Protein 2KDB (pdb70)

Sequence (77 aa):
PVTLIIKAPNQKYSDQTISCFLNWTVGKLKTHLSNVYPSKPLTKDQRLVYSGRLLPDHLQLKDILRKQDEYHMVHLVPVTLIIKAPNQKYSDQTISCFLNWTVGKLKTHLSNVYPSKPLTKDQRLVYSGRLLPDHLQLKDILRKQDEYHMVHLVPVTLIIKAPNQKYSDQTISCFLNWTVGKLKTHLSNVYPSKPLTKDQRLVYSGRLLPDHLQLKDILRKQDEYHMVHLVPVTLIIKAPNQKYSDQTISCFLNWTVGKLKTHLSNVYPSKPLTKDQRLVYSGRLLPDHLQLKDILRKQDEYHMVHLVPVTLIIKAPNQKYSDQTISCFLNWTVGKLKTHLSNVYPSKPLTKDQRLVYSGRLLPDHLQLKDILRKQDEYHMVHLVPVTLIIKAPNQKYSDQTISCFLNWTVGKLKTHLSNVYPSKPLTKDQRLVYSGRLLPDHLQLKDILRKQDEYHMVHLVPVTLIIKAPNQKYSDQTISCFLNWTVGKLKTHLSNVYPSKPLTKDQRLVYSGRLLPDHLQLKDILRKQDEYHMVHLVPVTLIIKAPNQKYSDQTISCFLNWTVGKLKTHLSNVYPSKPLTKDQRLVYSGRLLPDHLQLKDILRKQDEYHMVHLVPVTLIIKAPNQKYSDQTISCFLNWTVGKLKTHLSNVYPSKPLTKDQRLVYSGRLLPDHLQLKDILRKQDEYHMVHLVPVTLIIKAPNQKYSDQTISCFLNWTVGKLKTHLSNVYPSKPLTKDQRLVYSGRLLPDHLQLKDILRKQDEYHMVHLVPVTLIIKAPNQKYSDQTISCFLNWTVGKLKTHLSNVYPSKPLTKDQRLVYSGRLLPDHLQLKDILRKQDEYHMVHLVPVTLIIKAPNQKYSDQTISCFLNWTVGKLKTHLSNVYPSKPLTKDQRLVYSGRLLPDHLQLKDILRKQDEYHMVHLVPVTLIIKAPNQKYSDQTISCFLNWTVGKLKTHLSNVYPSKPLTKDQRLVYSGRLLPDHLQLKDILRKQDEYHMVHLVPVTLIIKAPNQKYSDQTISCFLNWTVGKLKTHLSNVYPSKPLTKDQRLVYSGRLLPDHLQLKDILRKQDEYHMVHLVPVTLIIKAPNQKYSDQTISCFLNWTVGKLKTHLSNVYPSKPLTKDQRLVYSGRLLPDHLQLKDILRKQDEYHMVHLVPVTLIIKAPNQKYSDQTISCFLNWTVGKLKTHLSNVYPSKPLTKDQRLVYSGRLLPDHLQLKDILRKQDEYHMVHLVPVTLIIKAPNQKYSDQTISCFLNWTVGKLKTHLSNVYPSKPLTKDQRLVYSGRLLPDHLQLKDILRKQDEYHMVHLVPVTLIIKAPNQKYSDQTISCFLNWTVGKLKTHLSNVYPSKPLTKDQRLVYSGRLLPDHLQLKDILRKQDEYHMVHLVPVTLIIKAPNQKYSDQTISCFLNWTVGKLKTHLSNVYPSKPLTKDQRLVYSGRLLPDHLQLKDILRKQDEYHMVHLVPVTLIIKAPNQKYSDQTISCFLNWTVGKLKTHLSNVYPSKPLTKDQRLVYSGRLLPDHLQLKDILRKQDEYHMVHLV

Solvent-accessible surface area: 5019 Å² total; per-residue (Å²): 110,19,49,0,24,0,38,2,76,140,108,178,97,86,83,62,77,16,79,2,113,18,99,93,18,2,13,134,0,26,72,60,3,13,88,73,7,107,57,127,25,110,48,175,79,27,127,0,36,42,91,69,110,73,3,38,86,141,36,78,0,104,100,16,0,184,182,95,72,114,118,2,107,0,74,9,78

Structure (mmCIF, N/CA/C/O backbone):
data_2KDB
#
_entry.id   2KDB
#
_cell.length_a   1.000
_cell.length_b   1.000
_cell.length_c   1.000
_cell.angle_alpha   90.00
_cell.angle_beta   90.00
_cell.angle_gamma   90.00
#
_symmetry.space_group_name_H-M   'P 1'
#
loop_
_atom_site.group_PDB
_atom_site.id
_atom_site.type_symbol
_atom_site.label_atom_id
_atom_site.label_alt_id
_atom_site.label_comp_id
_atom_site.label_asym_id
_atom_site.label_entity_id
_atom_site.label_seq_id
_atom_site.pdbx_PDB_ins_code
_atom_site.Cartn_x
_atom_site.Cartn_y
_atom_site.Cartn_z
_atom_site.occupancy
_atom_site.B_iso_or_equiv
_atom_site.auth_seq_id
_atom_site.auth_comp_id
_atom_site.auth_asym_id
_atom_site.auth_atom_id
_atom_site.pdbx_PDB_model_num
ATOM 1 N N . PRO A 1 23 ? 3.355 -0.674 0.023 1.00 0.00 1 PRO A N 1
ATOM 2 C CA . PRO A 1 23 ? 2.736 -0.616 -1.322 1.00 0.00 1 PRO A CA 1
ATOM 3 C C . PRO A 1 23 ? 2.673 -2.024 -1.940 1.00 0.00 1 PRO A C 1
ATOM 4 O O . PRO A 1 23 ? 3.018 -3.020 -1.293 1.00 0.00 1 PRO A O 1
ATOM 15 N N . VAL A 1 24 ? 2.203 -2.097 -3.191 1.00 0.00 2 VAL A N 1
ATOM 16 C CA . VAL A 1 24 ? 2.109 -3.352 -3.955 1.00 0.00 2 VAL A CA 1
ATOM 17 C C . VAL A 1 24 ? 3.430 -3.632 -4.690 1.00 0.00 2 VAL A C 1
ATOM 18 O O . VAL A 1 24 ? 4.010 -2.734 -5.311 1.00 0.00 2 VAL A O 1
ATOM 31 N N . THR A 1 25 ? 3.898 -4.884 -4.592 1.00 0.00 3 THR A N 1
ATOM 32 C CA . THR A 1 25 ? 5.113 -5.346 -5.262 1.00 0.00 3 THR A CA 1
ATOM 33 C C . THR A 1 25 ? 4.799 -5.645 -6.746 1.00 0.00 3 THR A C 1
ATOM 34 O O . THR A 1 25 ? 4.257 -6.708 -7.086 1.00 0.00 3 THR A O 1
ATOM 45 N N . LEU A 1 26 ? 5.102 -4.673 -7.617 1.00 0.00 4 LEU A N 1
ATOM 46 C CA . LEU A 1 26 ? 4.833 -4.779 -9.058 1.00 0.00 4 LEU A CA 1
ATOM 47 C C . LEU A 1 26 ? 6.149 -5.111 -9.775 1.00 0.00 4 LEU A C 1
ATOM 48 O O . LEU A 1 26 ? 6.990 -4.242 -10.016 1.00 0.00 4 LEU A O 1
ATOM 64 N N . ILE A 1 27 ? 6.302 -6.395 -10.077 1.00 0.00 5 ILE A N 1
ATOM 65 C CA . ILE A 1 27 ? 7.535 -6.989 -10.592 1.00 0.00 5 ILE A CA 1
ATOM 66 C C . ILE A 1 27 ? 7.643 -6.797 -12.126 1.00 0.00 5 ILE A C 1
ATOM 67 O O . ILE A 1 27 ? 7.081 -7.569 -12.907 1.00 0.00 5 ILE A O 1
ATOM 83 N N . ILE A 1 28 ? 8.358 -5.744 -12.527 1.00 0.00 6 ILE A N 1
ATOM 84 C CA . ILE A 1 28 ? 8.595 -5.385 -13.930 1.00 0.00 6 ILE A CA 1
ATOM 85 C C . ILE A 1 28 ? 9.820 -6.143 -14.470 1.00 0.00 6 ILE A C 1
ATOM 86 O O . ILE A 1 28 ? 10.966 -5.810 -14.154 1.00 0.00 6 ILE A O 1
ATOM 102 N N . LYS A 1 29 ? 9.559 -7.192 -15.245 1.00 0.00 7 LYS A N 1
ATOM 103 C CA . LYS A 1 29 ? 10.594 -7.993 -15.903 1.00 0.00 7 LYS A CA 1
ATOM 104 C C . LYS A 1 29 ? 10.797 -7.476 -17.337 1.00 0.00 7 LYS A C 1
ATOM 105 O O . LYS A 1 29 ? 9.822 -7.154 -18.015 1.00 0.00 7 LYS A O 1
ATOM 124 N N . ALA A 1 30 ? 12.062 -7.402 -17.785 1.00 0.00 8 ALA A N 1
ATOM 125 C CA . ALA A 1 30 ? 12.426 -6.889 -19.128 1.00 0.00 8 ALA A CA 1
ATOM 126 C C . ALA A 1 30 ? 11.923 -7.835 -20.266 1.00 0.00 8 ALA A C 1
ATOM 127 O O . ALA A 1 30 ? 11.652 -9.016 -19.989 1.00 0.00 8 ALA A O 1
ATOM 134 N N . PRO A 1 31 ? 11.760 -7.311 -21.548 1.00 0.00 9 PRO A N 1
ATOM 135 C CA . PRO A 1 31 ? 11.345 -8.106 -22.747 1.00 0.00 9 PRO A CA 1
ATOM 136 C C . PRO A 1 31 ? 11.998 -9.509 -22.859 1.00 0.00 9 PRO A C 1
ATOM 137 O O . PRO A 1 31 ? 11.303 -10.529 -22.881 1.00 0.00 9 PRO A O 1
ATOM 148 N N . ASN A 1 32 ? 13.339 -9.540 -22.909 1.00 0.00 10 ASN A N 1
ATOM 149 C CA . ASN A 1 32 ? 14.122 -10.799 -23.001 1.00 0.00 10 ASN A CA 1
ATOM 150 C C . ASN A 1 32 ? 14.679 -11.201 -21.620 1.00 0.00 10 ASN A C 1
ATOM 151 O O . ASN A 1 32 ? 15.553 -12.077 -21.532 1.00 0.00 10 ASN A O 1
ATOM 162 N N . GLN A 1 33 ? 14.118 -10.583 -20.555 1.00 0.00 11 GLN A N 1
ATOM 163 C CA . GLN A 1 33 ? 14.670 -10.620 -19.180 1.00 0.00 11 GLN A CA 1
ATOM 164 C C . GLN A 1 33 ? 16.139 -10.116 -19.204 1.00 0.00 11 GLN A C 1
ATOM 165 O O . GLN A 1 33 ? 17.035 -10.659 -18.548 1.00 0.00 11 GLN A O 1
ATOM 179 N N . LYS A 1 34 ? 16.356 -9.046 -20.002 1.00 0.00 12 LYS A N 1
ATOM 180 C CA . LYS A 1 34 ? 17.665 -8.374 -20.155 1.00 0.00 12 LYS A CA 1
ATOM 181 C C . LYS A 1 34 ? 18.144 -7.858 -18.786 1.00 0.00 12 LYS A C 1
ATOM 182 O O . LYS A 1 34 ? 19.285 -8.089 -18.367 1.00 0.00 12 LYS A O 1
ATOM 201 N N . TYR A 1 35 ? 17.227 -7.157 -18.114 1.00 0.00 13 TYR A N 1
ATOM 202 C CA . TYR A 1 35 ? 17.320 -6.826 -16.691 1.00 0.00 13 TYR A CA 1
ATOM 203 C C . TYR A 1 35 ? 16.461 -7.843 -15.913 1.00 0.00 13 TYR A C 1
ATOM 204 O O . TYR A 1 35 ? 15.467 -8.369 -16.453 1.00 0.00 13 TYR A O 1
ATOM 222 N N . SER A 1 36 ? 16.842 -8.105 -14.656 1.00 0.00 14 SER A N 1
ATOM 223 C CA . SER A 1 36 ? 16.138 -9.057 -13.774 1.00 0.00 14 SER A CA 1
ATOM 224 C C . SER A 1 36 ? 14.737 -8.540 -13.362 1.00 0.00 14 SER A C 1
ATOM 225 O O . SER A 1 36 ? 14.275 -7.477 -13.811 1.00 0.00 14 SER A O 1
ATOM 233 N N . ASP A 1 37 ? 14.066 -9.332 -12.513 1.00 0.00 15 ASP A N 1
ATOM 234 C CA . ASP A 1 37 ? 12.747 -9.004 -11.954 1.00 0.00 15 ASP A CA 1
ATOM 235 C C . ASP A 1 37 ? 12.826 -7.738 -11.056 1.00 0.00 15 ASP A C 1
ATOM 236 O O . ASP A 1 37 ? 13.423 -7.761 -9.977 1.00 0.00 15 ASP A O 1
ATOM 245 N N . GLN A 1 38 ? 12.273 -6.613 -11.552 1.00 0.00 16 GLN A N 1
ATOM 246 C CA . GLN A 1 38 ? 12.325 -5.314 -10.847 1.00 0.00 16 GLN A CA 1
ATOM 247 C C . GLN A 1 38 ? 11.099 -5.156 -9.937 1.00 0.00 16 GLN A C 1
ATOM 248 O O . GLN A 1 38 ? 9.999 -4.931 -10.419 1.00 0.00 16 GLN A O 1
ATOM 262 N N . THR A 1 39 ? 11.298 -5.257 -8.620 1.00 0.00 17 THR A N 1
ATOM 263 C CA . THR A 1 39 ? 10.216 -5.104 -7.647 1.00 0.00 17 THR A CA 1
ATOM 264 C C . THR A 1 39 ? 9.947 -3.608 -7.380 1.00 0.00 17 THR A C 1
ATOM 265 O O . THR A 1 39 ? 10.612 -2.970 -6.553 1.00 0.00 17 THR A O 1
ATOM 276 N N . ILE A 1 40 ? 8.988 -3.059 -8.138 1.00 0.00 18 ILE A N 1
ATOM 277 C CA . ILE A 1 40 ? 8.538 -1.667 -8.010 1.00 0.00 18 ILE A CA 1
ATOM 278 C C . ILE A 1 40 ? 7.432 -1.582 -6.948 1.00 0.00 18 ILE A C 1
ATOM 279 O O . ILE A 1 40 ? 6.294 -1.990 -7.199 1.00 0.00 18 ILE A O 1
ATOM 295 N N . SER A 1 41 ? 7.791 -1.090 -5.750 1.00 0.00 19 SER A N 1
ATOM 296 C CA . SER A 1 41 ? 6.823 -0.827 -4.680 1.00 0.00 19 SER A CA 1
ATOM 297 C C . SER A 1 41 ? 5.995 0.421 -5.052 1.00 0.00 19 SER A C 1
ATOM 298 O O . SER A 1 41 ? 6.444 1.561 -4.894 1.00 0.00 19 SER A O 1
ATOM 306 N N . CYS A 1 42 ? 4.792 0.181 -5.585 1.00 0.00 20 CYS A N 1
ATOM 307 C CA . CYS A 1 42 ? 3.904 1.231 -6.105 1.00 0.00 20 CYS A CA 1
ATOM 308 C C . CYS A 1 42 ? 2.443 0.881 -5.811 1.00 0.00 20 CYS A C 1
ATOM 309 O O . CYS A 1 42 ? 2.124 -0.255 -5.456 1.00 0.00 20 CYS A O 1
ATOM 317 N N . PHE A 1 43 ? 1.560 1.872 -5.962 1.00 0.00 21 PHE A N 1
ATOM 318 C CA . PHE A 1 43 ? 0.127 1.732 -5.654 1.00 0.00 21 PHE A CA 1
ATOM 319 C C . PHE A 1 43 ? -0.693 1.411 -6.913 1.00 0.00 21 PHE A C 1
ATOM 320 O O . PHE A 1 43 ? -0.414 1.923 -8.005 1.00 0.00 21 PHE A O 1
ATOM 337 N N . LEU A 1 44 ? -1.726 0.568 -6.717 1.00 0.00 22 LEU A N 1
ATOM 338 C CA . LEU A 1 44 ? -2.714 0.210 -7.755 1.00 0.00 22 LEU A CA 1
ATOM 339 C C . LEU A 1 44 ? -3.694 1.371 -8.027 1.00 0.00 22 LEU A C 1
ATOM 340 O O . LEU A 1 44 ? -4.543 1.271 -8.929 1.00 0.00 22 LEU A O 1
ATOM 356 N N . ASN A 1 45 ? -3.584 2.438 -7.200 1.00 0.00 23 ASN A N 1
ATOM 357 C CA . ASN A 1 45 ? -4.346 3.690 -7.343 1.00 0.00 23 ASN A CA 1
ATOM 358 C C . ASN A 1 45 ? -4.250 4.269 -8.774 1.00 0.00 23 ASN A C 1
ATOM 359 O O . ASN A 1 45 ? -5.271 4.607 -9.378 1.00 0.00 23 ASN A O 1
ATOM 370 N N . TRP A 1 46 ? -3.019 4.355 -9.308 1.00 0.00 24 TRP A N 1
ATOM 371 C CA . TRP A 1 46 ? -2.771 4.935 -10.642 1.00 0.00 24 TRP A CA 1
ATOM 372 C C . TRP A 1 46 ? -3.190 3.970 -11.753 1.00 0.00 24 TRP A C 1
ATOM 373 O O . TRP A 1 46 ? -3.461 2.779 -11.515 1.00 0.00 24 TRP A O 1
ATOM 394 N N . THR A 1 47 ? -3.238 4.510 -12.973 1.00 0.00 25 THR A N 1
ATOM 395 C CA . THR A 1 47 ? -3.455 3.730 -14.181 1.00 0.00 25 THR A CA 1
ATOM 396 C C . THR A 1 47 ? -2.124 3.149 -14.676 1.00 0.00 25 THR A C 1
ATOM 397 O O . THR A 1 47 ? -1.047 3.503 -14.161 1.00 0.00 25 THR A O 1
ATOM 408 N N . VAL A 1 48 ? -2.213 2.276 -15.687 1.00 0.00 26 VAL A N 1
ATOM 409 C CA . VAL A 1 48 ? -1.038 1.697 -16.360 1.00 0.00 26 VAL A CA 1
ATOM 410 C C . VAL A 1 48 ? -0.166 2.812 -16.986 1.00 0.00 26 VAL A C 1
ATOM 411 O O . VAL A 1 48 ? 1.054 2.706 -16.988 1.00 0.00 26 VAL A O 1
ATOM 424 N N . GLY A 1 49 ? -0.825 3.889 -17.467 1.00 0.00 27 GLY A N 1
ATOM 425 C CA . GLY A 1 49 ? -0.144 5.053 -18.058 1.00 0.00 27 GLY A CA 1
ATOM 426 C C . GLY A 1 49 ? 0.729 5.825 -17.072 1.00 0.00 27 GLY A C 1
ATOM 427 O O . GLY A 1 49 ? 1.904 6.096 -17.358 1.00 0.00 27 GLY A O 1
ATOM 431 N N . LYS A 1 50 ? 0.152 6.168 -15.898 1.00 0.00 28 LYS A N 1
ATOM 432 C CA . LYS A 1 50 ? 0.864 6.930 -14.833 1.00 0.00 28 LYS A CA 1
ATOM 433 C C . LYS A 1 50 ? 2.009 6.094 -14.242 1.00 0.00 28 LYS A C 1
ATOM 434 O O . LYS A 1 50 ? 3.072 6.632 -13.902 1.00 0.00 28 LYS A O 1
ATOM 453 N N . LEU A 1 51 ? 1.779 4.774 -14.142 1.00 0.00 29 LEU A N 1
ATOM 454 C CA . LEU A 1 51 ? 2.773 3.819 -13.626 1.00 0.00 29 LEU A CA 1
ATOM 455 C C . LEU A 1 51 ? 3.917 3.657 -14.636 1.00 0.00 29 LEU A C 1
ATOM 456 O O . LEU A 1 51 ? 5.069 3.586 -14.250 1.00 0.00 29 LEU A O 1
ATOM 472 N N . LYS A 1 52 ? 3.570 3.613 -15.921 1.00 0.00 30 LYS A N 1
ATOM 473 C CA . LYS A 1 52 ? 4.542 3.433 -17.020 1.00 0.00 30 LYS A CA 1
ATOM 474 C C . LYS A 1 52 ? 5.442 4.678 -17.177 1.00 0.00 30 LYS A C 1
ATOM 475 O O . LYS A 1 52 ? 6.616 4.552 -17.514 1.00 0.00 30 LYS A O 1
ATOM 494 N N . THR A 1 53 ? 4.863 5.870 -16.926 1.00 0.00 31 THR A N 1
ATOM 495 C CA . THR A 1 53 ? 5.621 7.138 -16.816 1.00 0.00 31 THR A CA 1
ATOM 496 C C . THR A 1 53 ? 6.613 7.042 -15.635 1.00 0.00 31 THR A C 1
ATOM 497 O O . THR A 1 53 ? 7.809 7.325 -15.773 1.00 0.00 31 THR A O 1
ATOM 508 N N . HIS A 1 54 ? 6.073 6.570 -14.494 1.00 0.00 32 HIS A N 1
ATOM 509 C CA . HIS A 1 54 ? 6.824 6.333 -13.251 1.00 0.00 32 HIS A CA 1
ATOM 510 C C . HIS A 1 54 ? 7.975 5.331 -13.485 1.00 0.00 32 HIS A C 1
ATOM 511 O O . HIS A 1 54 ? 9.043 5.503 -12.931 1.00 0.00 32 HIS A O 1
ATOM 526 N N . LEU A 1 55 ? 7.742 4.318 -14.352 1.00 0.00 33 LEU A N 1
ATOM 527 C CA . LEU A 1 55 ? 8.752 3.299 -14.715 1.00 0.00 33 LEU A CA 1
ATOM 528 C C . LEU A 1 55 ? 9.848 3.930 -15.567 1.00 0.00 33 LEU A C 1
ATOM 529 O O . LEU A 1 55 ? 11.011 3.775 -15.279 1.00 0.00 33 LEU A O 1
ATOM 545 N N . SER A 1 56 ? 9.444 4.704 -16.584 1.00 0.00 34 SER A N 1
ATOM 546 C CA . SER A 1 56 ? 10.368 5.403 -17.496 1.00 0.00 34 SER A CA 1
ATOM 547 C C . SER A 1 56 ? 11.275 6.409 -16.735 1.00 0.00 34 SER A C 1
ATOM 548 O O . SER A 1 56 ? 12.292 6.861 -17.263 1.00 0.00 34 SER A O 1
ATOM 556 N N . ASN A 1 57 ? 10.866 6.760 -15.499 1.00 0.00 35 ASN A N 1
ATOM 557 C CA . ASN A 1 57 ? 11.681 7.534 -14.548 1.00 0.00 35 ASN A CA 1
ATOM 558 C C . ASN A 1 57 ? 12.587 6.592 -13.708 1.00 0.00 35 ASN A C 1
ATOM 559 O O . ASN A 1 57 ? 13.814 6.708 -13.746 1.00 0.00 35 ASN A O 1
ATOM 570 N N . VAL A 1 58 ? 11.968 5.616 -13.005 1.00 0.00 36 VAL A N 1
ATOM 571 C CA . VAL A 1 58 ? 12.637 4.825 -11.929 1.00 0.00 36 VAL A CA 1
ATOM 572 C C . VAL A 1 58 ? 13.381 3.575 -12.455 1.00 0.00 36 VAL A C 1
ATOM 573 O O . VAL A 1 58 ? 14.023 2.868 -11.680 1.00 0.00 36 VAL A O 1
ATOM 586 N N . TYR A 1 59 ? 13.270 3.301 -13.758 1.00 0.00 37 TYR A N 1
ATOM 587 C CA . TYR A 1 59 ? 13.934 2.154 -14.412 1.00 0.00 37 TYR A CA 1
ATOM 588 C C . TYR A 1 59 ? 15.230 2.698 -15.044 1.00 0.00 37 TYR A C 1
ATOM 589 O O . TYR A 1 59 ? 15.157 3.679 -15.783 1.00 0.00 37 TYR A O 1
ATOM 607 N N . PRO A 1 60 ? 16.427 2.082 -14.776 1.00 0.00 38 PRO A N 1
ATOM 608 C CA . PRO A 1 60 ? 17.748 2.683 -15.134 1.00 0.00 38 PRO A CA 1
ATOM 609 C C . PRO A 1 60 ? 17.997 2.790 -16.654 1.00 0.00 38 PRO A C 1
ATOM 610 O O . PRO A 1 60 ? 18.870 3.550 -17.092 1.00 0.00 38 PRO A O 1
ATOM 621 N N . SER A 1 61 ? 17.231 2.021 -17.442 1.00 0.00 39 SER A N 1
ATOM 622 C CA . SER A 1 61 ? 17.272 2.084 -18.911 1.00 0.00 39 SER A CA 1
ATOM 623 C C . SER A 1 61 ? 16.500 3.324 -19.420 1.00 0.00 39 SER A C 1
ATOM 624 O O . SER A 1 61 ? 16.875 3.916 -20.437 1.00 0.00 39 SER A O 1
ATOM 632 N N . LYS A 1 62 ? 15.439 3.706 -18.668 1.00 0.00 40 LYS A N 1
ATOM 633 C CA . LYS A 1 62 ? 14.516 4.814 -19.017 1.00 0.00 40 LYS A CA 1
ATOM 634 C C . LYS A 1 62 ? 13.938 4.621 -20.440 1.00 0.00 40 LYS A C 1
ATOM 635 O O . LYS A 1 62 ? 14.309 5.337 -21.375 1.00 0.00 40 LYS A O 1
ATOM 654 N N . PRO A 1 63 ? 13.047 3.597 -20.631 1.00 0.00 41 PRO A N 1
ATOM 655 C CA . PRO A 1 63 ? 12.560 3.203 -21.971 1.00 0.00 41 PRO A CA 1
ATOM 656 C C . PRO A 1 63 ? 11.440 4.137 -22.516 1.00 0.00 41 PRO A C 1
ATOM 657 O O . PRO A 1 63 ? 10.748 4.813 -21.742 1.00 0.00 41 PRO A O 1
ATOM 668 N N . LEU A 1 64 ? 11.304 4.163 -23.862 1.00 0.00 42 LEU A N 1
ATOM 669 C CA . LEU A 1 64 ? 10.353 5.042 -24.594 1.00 0.00 42 LEU A CA 1
ATOM 670 C C . LEU A 1 64 ? 8.894 4.749 -24.199 1.00 0.00 42 LEU A C 1
ATOM 671 O O . LEU A 1 64 ? 8.330 3.782 -24.677 1.00 0.00 42 LEU A O 1
ATOM 687 N N . THR A 1 65 ? 8.303 5.612 -23.357 1.00 0.00 43 THR A N 1
ATOM 688 C CA . THR A 1 65 ? 6.934 5.444 -22.800 1.00 0.00 43 THR A CA 1
ATOM 689 C C . THR A 1 65 ? 5.859 5.248 -23.913 1.00 0.00 43 THR A C 1
ATOM 690 O O . THR A 1 65 ? 4.872 4.523 -23.730 1.00 0.00 43 THR A O 1
ATOM 701 N N . LYS A 1 66 ? 6.103 5.913 -25.061 1.00 0.00 44 LYS A N 1
ATOM 702 C CA . LYS A 1 66 ? 5.235 5.873 -26.260 1.00 0.00 44 LYS A CA 1
ATOM 703 C C . LYS A 1 66 ? 5.194 4.467 -26.916 1.00 0.00 44 LYS A C 1
ATOM 704 O O . LYS A 1 66 ? 4.152 4.049 -27.442 1.00 0.00 44 LYS A O 1
ATOM 723 N N . ASP A 1 67 ? 6.333 3.750 -26.891 1.00 0.00 45 ASP A N 1
ATOM 724 C CA . ASP A 1 67 ? 6.468 2.420 -27.529 1.00 0.00 45 ASP A CA 1
ATOM 725 C C . ASP A 1 67 ? 6.158 1.316 -26.523 1.00 0.00 45 ASP A C 1
ATOM 726 O O . ASP A 1 67 ? 5.498 0.323 -26.851 1.00 0.00 45 ASP A O 1
ATOM 735 N N . GLN A 1 68 ? 6.628 1.536 -25.293 1.00 0.00 46 GLN A N 1
ATOM 736 C CA . GLN A 1 68 ? 6.589 0.554 -24.215 1.00 0.00 46 GLN A CA 1
ATOM 737 C C . GLN A 1 68 ? 5.171 0.379 -23.693 1.00 0.00 46 GLN A C 1
ATOM 738 O O . GLN A 1 68 ? 4.396 1.340 -23.626 1.00 0.00 46 GLN A O 1
ATOM 752 N N . ARG A 1 69 ? 4.826 -0.880 -23.413 1.00 0.00 47 ARG A N 1
ATOM 753 C CA . ARG A 1 69 ? 3.540 -1.284 -22.844 1.00 0.00 47 ARG A CA 1
ATOM 754 C C . ARG A 1 69 ? 3.789 -2.341 -21.755 1.00 0.00 47 ARG A C 1
ATOM 755 O O . ARG A 1 69 ? 4.885 -2.911 -21.664 1.00 0.00 47 ARG A O 1
ATOM 776 N N . LEU A 1 70 ? 2.769 -2.594 -20.930 1.00 0.00 48 LEU A N 1
ATOM 777 C CA . LEU A 1 70 ? 2.830 -3.604 -19.862 1.00 0.00 48 LEU A CA 1
ATOM 778 C C . LEU A 1 70 ? 1.955 -4.811 -20.243 1.00 0.00 48 LEU A C 1
ATOM 779 O O . LEU A 1 70 ? 0.778 -4.650 -20.536 1.00 0.00 48 LEU A O 1
ATOM 795 N N . VAL A 1 71 ? 2.563 -6.009 -20.272 1.00 0.00 49 VAL A N 1
ATOM 796 C CA . VAL A 1 71 ? 1.885 -7.287 -20.578 1.00 0.00 49 VAL A CA 1
ATOM 797 C C . VAL A 1 71 ? 1.857 -8.132 -19.300 1.00 0.00 49 VAL A C 1
ATOM 798 O O . VAL A 1 71 ? 2.912 -8.506 -18.797 1.00 0.00 49 VAL A O 1
ATOM 811 N N . TYR A 1 72 ? 0.658 -8.439 -18.777 1.00 0.00 50 TYR A N 1
ATOM 812 C CA . TYR A 1 72 ? 0.509 -9.171 -17.513 1.00 0.00 50 TYR A CA 1
ATOM 813 C C . TYR A 1 72 ? 0.056 -10.605 -17.795 1.00 0.00 50 TYR A C 1
ATOM 814 O O . TYR A 1 72 ? -1.107 -10.833 -18.159 1.00 0.00 50 TYR A O 1
ATOM 832 N N . SER A 1 73 ? 1.011 -11.546 -17.672 1.00 0.00 51 SER A N 1
ATOM 833 C CA . SER A 1 73 ? 0.762 -12.999 -17.747 1.00 0.00 51 SER A CA 1
ATOM 834 C C . SER A 1 73 ? 0.134 -13.430 -19.094 1.00 0.00 51 SER A C 1
ATOM 835 O O . SER A 1 73 ? -0.546 -14.460 -19.173 1.00 0.00 51 SER A O 1
ATOM 843 N N . GLY A 1 74 ? 0.399 -12.641 -20.155 1.00 0.00 52 GLY A N 1
ATOM 844 C CA . GLY A 1 74 ? -0.095 -12.930 -21.506 1.00 0.00 52 GLY A CA 1
ATOM 845 C C . GLY A 1 74 ? -0.928 -11.802 -22.102 1.00 0.00 52 GLY A C 1
ATOM 846 O O . GLY A 1 74 ? -0.863 -11.565 -23.312 1.00 0.00 52 GLY A O 1
ATOM 850 N N . ARG A 1 75 ? -1.709 -11.095 -21.257 1.00 0.00 53 ARG A N 1
ATOM 851 C CA . ARG A 1 75 ? -2.651 -10.047 -21.724 1.00 0.00 53 ARG A CA 1
ATOM 852 C C . ARG A 1 75 ? -1.965 -8.675 -21.778 1.00 0.00 53 ARG A C 1
ATOM 853 O O . ARG A 1 75 ? -0.948 -8.474 -21.133 1.00 0.00 53 ARG A O 1
ATOM 874 N N . LEU A 1 76 ? -2.557 -7.722 -22.518 1.00 0.00 54 LEU A N 1
ATOM 875 C CA . LEU A 1 76 ? -2.034 -6.345 -22.631 1.00 0.00 54 LEU A CA 1
ATOM 876 C C . LEU A 1 76 ? -2.820 -5.425 -21.674 1.00 0.00 54 LEU A C 1
ATOM 877 O O . LEU A 1 76 ? -4.054 -5.437 -21.670 1.00 0.00 54 LEU A O 1
ATOM 893 N N . LEU A 1 77 ? -2.087 -4.640 -20.872 1.00 0.00 55 LEU A N 1
ATOM 894 C CA . LEU A 1 77 ? -2.649 -3.643 -19.948 1.00 0.00 55 LEU A CA 1
ATOM 895 C C . LEU A 1 77 ? -2.650 -2.260 -20.640 1.00 0.00 55 LEU A C 1
ATOM 896 O O . LEU A 1 77 ? -1.572 -1.675 -20.822 1.00 0.00 55 LEU A O 1
ATOM 912 N N . PRO A 1 78 ? -3.838 -1.737 -21.106 1.00 0.00 56 PRO A N 1
ATOM 913 C CA . PRO A 1 78 ? -3.933 -0.382 -21.704 1.00 0.00 56 PRO A CA 1
ATOM 914 C C . PRO A 1 78 ? -3.866 0.720 -20.622 1.00 0.00 56 PRO A C 1
ATOM 915 O O . PRO A 1 78 ? -4.294 0.519 -19.484 1.00 0.00 56 PRO A O 1
ATOM 926 N N . ASP A 1 79 ? -3.370 1.898 -21.016 1.00 0.00 57 ASP A N 1
ATOM 927 C CA . ASP A 1 79 ? -3.038 2.997 -20.088 1.00 0.00 57 ASP A CA 1
ATOM 928 C C . ASP A 1 79 ? -4.277 3.696 -19.486 1.00 0.00 57 ASP A C 1
ATOM 929 O O . ASP A 1 79 ? -4.130 4.452 -18.526 1.00 0.00 57 ASP A O 1
ATOM 938 N N . HIS A 1 80 ? -5.485 3.434 -20.040 1.00 0.00 58 HIS A N 1
ATOM 939 C CA . HIS A 1 80 ? -6.719 4.136 -19.617 1.00 0.00 58 HIS A CA 1
ATOM 940 C C . HIS A 1 80 ? -7.269 3.602 -18.276 1.00 0.00 58 HIS A C 1
ATOM 941 O O . HIS A 1 80 ? -7.825 4.369 -17.486 1.00 0.00 58 HIS A O 1
ATOM 956 N N . LEU A 1 81 ? -7.115 2.282 -18.027 1.00 0.00 59 LEU A N 1
ATOM 957 C CA . LEU A 1 81 ? -7.678 1.625 -16.821 1.00 0.00 59 LEU A CA 1
ATOM 958 C C . LEU A 1 81 ? -6.662 1.604 -15.666 1.00 0.00 59 LEU A C 1
ATOM 959 O O . LEU A 1 81 ? -5.446 1.669 -15.892 1.00 0.00 59 LEU A O 1
ATOM 975 N N . GLN A 1 82 ? -7.188 1.510 -14.434 1.00 0.00 60 GLN A N 1
ATOM 976 C CA . GLN A 1 82 ? -6.372 1.470 -13.213 1.00 0.00 60 GLN A CA 1
ATOM 977 C C . GLN A 1 82 ? -5.848 0.049 -12.972 1.00 0.00 60 GLN A C 1
ATOM 978 O O . GLN A 1 82 ? -6.571 -0.933 -13.210 1.00 0.00 60 GLN A O 1
ATOM 992 N N . LEU A 1 83 ? -4.603 -0.019 -12.459 1.00 0.00 61 LEU A N 1
ATOM 993 C CA . LEU A 1 83 ? -3.869 -1.274 -12.186 1.00 0.00 61 LEU A CA 1
ATOM 994 C C . LEU A 1 83 ? -4.704 -2.270 -11.372 1.00 0.00 61 LEU A C 1
ATOM 995 O O . LEU A 1 83 ? -4.742 -3.465 -11.695 1.00 0.00 61 LEU A O 1
ATOM 1011 N N . LYS A 1 84 ? -5.358 -1.724 -10.326 1.00 0.00 62 LYS A N 1
ATOM 1012 C CA . LYS A 1 84 ? -6.203 -2.473 -9.373 1.00 0.00 62 LYS A CA 1
ATOM 1013 C C . LYS A 1 84 ? -7.104 -3.522 -10.055 1.00 0.00 62 LYS A C 1
ATOM 1014 O O . LYS A 1 84 ? -7.070 -4.678 -9.680 1.00 0.00 62 LYS A O 1
ATOM 1033 N N . ASP A 1 85 ? -7.814 -3.107 -11.118 1.00 0.00 63 ASP A N 1
ATOM 1034 C CA . ASP A 1 85 ? -8.828 -3.939 -11.809 1.00 0.00 63 ASP A CA 1
ATOM 1035 C C . ASP A 1 85 ? -8.274 -5.326 -12.239 1.00 0.00 63 ASP A C 1
ATOM 1036 O O . ASP A 1 85 ? -8.975 -6.340 -12.139 1.00 0.00 63 ASP A O 1
ATOM 1045 N N . ILE A 1 86 ? -7.004 -5.355 -12.686 1.00 0.00 64 ILE A N 1
ATOM 1046 C CA . ILE A 1 86 ? -6.343 -6.597 -13.145 1.00 0.00 64 ILE A CA 1
ATOM 1047 C C . ILE A 1 86 ? -5.580 -7.240 -11.967 1.00 0.00 64 ILE A C 1
ATOM 1048 O O . ILE A 1 86 ? -5.540 -8.466 -11.809 1.00 0.00 64 ILE A O 1
ATOM 1064 N N . LEU A 1 87 ? -5.022 -6.366 -11.115 1.00 0.00 65 LEU A N 1
ATOM 1065 C CA . LEU A 1 87 ? -4.047 -6.742 -10.075 1.00 0.00 65 LEU A CA 1
ATOM 1066 C C . LEU A 1 87 ? -4.723 -6.844 -8.688 1.00 0.00 65 LEU A C 1
ATOM 1067 O O . LEU A 1 87 ? -4.063 -6.773 -7.646 1.00 0.00 65 LEU A O 1
ATOM 1083 N N . ARG A 1 88 ? -6.045 -7.054 -8.713 1.00 0.00 66 ARG A N 1
ATOM 1084 C CA . ARG A 1 88 ? -6.902 -7.178 -7.515 1.00 0.00 66 ARG A CA 1
ATOM 1085 C C . ARG A 1 88 ? -6.821 -8.613 -6.958 1.00 0.00 66 ARG A C 1
ATOM 1086 O O . ARG A 1 88 ? -6.861 -8.816 -5.737 1.00 0.00 66 ARG A O 1
ATOM 1107 N N . LYS A 1 89 ? -6.660 -9.583 -7.890 1.00 0.00 67 LYS A N 1
ATOM 1108 C CA . LYS A 1 89 ? -6.799 -11.037 -7.627 1.00 0.00 67 LYS A CA 1
ATOM 1109 C C . LYS A 1 89 ? -5.874 -11.506 -6.486 1.00 0.00 67 LYS A C 1
ATOM 1110 O O . LYS A 1 89 ? -6.342 -12.025 -5.469 1.00 0.00 67 LYS A O 1
ATOM 1129 N N . GLN A 1 90 ? -4.563 -11.316 -6.679 1.00 0.00 68 GLN A N 1
ATOM 1130 C CA . GLN A 1 90 ? -3.548 -11.618 -5.651 1.00 0.00 68 GLN A CA 1
ATOM 1131 C C . GLN A 1 90 ? -3.379 -10.408 -4.726 1.00 0.00 68 GLN A C 1
ATOM 1132 O O . GLN A 1 90 ? -3.308 -10.562 -3.497 1.00 0.00 68 GLN A O 1
ATOM 1146 N N . ASP A 1 91 ? -3.335 -9.216 -5.361 1.00 0.00 69 ASP A N 1
ATOM 1147 C CA . ASP A 1 91 ? -3.039 -7.911 -4.728 1.00 0.00 69 ASP A CA 1
ATOM 1148 C C . ASP A 1 91 ? -1.552 -7.772 -4.297 1.00 0.00 69 ASP A C 1
ATOM 1149 O O . ASP A 1 91 ? -0.890 -6.814 -4.692 1.00 0.00 69 ASP A O 1
ATOM 1158 N N . GLU A 1 92 ? -1.075 -8.722 -3.479 1.00 0.00 70 GLU A N 1
ATOM 1159 C CA . GLU A 1 92 ? 0.278 -8.742 -2.869 1.00 0.00 70 GLU A CA 1
ATOM 1160 C C . GLU A 1 92 ? 1.429 -8.459 -3.882 1.00 0.00 70 GLU A C 1
ATOM 1161 O O . GLU A 1 92 ? 2.103 -7.416 -3.792 1.00 0.00 70 GLU A O 1
ATOM 1173 N N . TYR A 1 93 ? 1.627 -9.366 -4.862 1.00 0.00 71 TYR A N 1
ATOM 1174 C CA . TYR A 1 93 ? 2.729 -9.251 -5.852 1.00 0.00 71 TYR A CA 1
ATOM 1175 C C . TYR A 1 93 ? 2.233 -9.692 -7.241 1.00 0.00 71 TYR A C 1
ATOM 1176 O O . TYR A 1 93 ? 1.343 -10.548 -7.341 1.00 0.00 71 TYR A O 1
ATOM 1194 N N . HIS A 1 94 ? 2.804 -9.087 -8.313 1.00 0.00 72 HIS A N 1
ATOM 1195 C CA . HIS A 1 94 ? 2.359 -9.298 -9.722 1.00 0.00 72 HIS A CA 1
ATOM 1196 C C . HIS A 1 94 ? 3.557 -9.202 -10.682 1.00 0.00 72 HIS A C 1
ATOM 1197 O O . HIS A 1 94 ? 4.175 -8.144 -10.748 1.00 0.00 72 HIS A O 1
ATOM 1212 N N . MET A 1 95 ? 3.883 -10.278 -11.437 1.00 0.00 73 MET A N 1
ATOM 1213 C CA . MET A 1 95 ? 4.962 -10.219 -12.451 1.00 0.00 73 MET A CA 1
ATOM 1214 C C . MET A 1 95 ? 4.391 -9.781 -13.823 1.00 0.00 73 MET A C 1
ATOM 1215 O O . MET A 1 95 ? 3.598 -10.488 -14.461 1.00 0.00 73 MET A O 1
ATOM 1229 N N . VAL A 1 96 ? 4.745 -8.551 -14.220 1.00 0.00 74 VAL A N 1
ATOM 1230 C CA . VAL A 1 96 ? 4.400 -7.961 -15.519 1.00 0.00 74 VAL A CA 1
ATOM 1231 C C . VAL A 1 96 ? 5.657 -7.906 -16.405 1.00 0.00 74 VAL A C 1
ATOM 1232 O O . VAL A 1 96 ? 6.726 -7.509 -15.949 1.00 0.00 74 VAL A O 1
ATOM 1245 N N . HIS A 1 97 ? 5.514 -8.321 -17.665 1.00 0.00 75 HIS A N 1
ATOM 1246 C CA . HIS A 1 97 ? 6.581 -8.267 -18.675 1.00 0.00 75 HIS A CA 1
ATOM 1247 C C . HIS A 1 97 ? 6.445 -6.994 -19.531 1.00 0.00 75 HIS A C 1
ATOM 1248 O O . HIS A 1 97 ? 5.392 -6.743 -20.118 1.00 0.00 75 HIS A O 1
ATOM 1263 N N . LEU A 1 98 ? 7.522 -6.198 -19.573 1.00 0.00 76 LEU A N 1
ATOM 1264 C CA . LEU A 1 98 ? 7.627 -4.984 -20.395 1.00 0.00 76 LEU A CA 1
ATOM 1265 C C . LEU A 1 98 ? 7.856 -5.388 -21.868 1.00 0.00 76 LEU A C 1
ATOM 1266 O O . LEU A 1 98 ? 8.502 -6.407 -22.142 1.00 0.00 76 LEU A O 1
ATOM 1282 N N . VAL A 1 99 ? 7.302 -4.601 -22.803 1.00 0.00 77 VAL A N 1
ATOM 1283 C CA . VAL A 1 99 ? 7.398 -4.863 -24.254 1.00 0.00 77 VAL A CA 1
ATOM 1284 C C . VAL A 1 99 ? 7.748 -3.548 -24.998 1.00 0.00 77 VAL A C 1
ATOM 1285 O O . VAL A 1 99 ? 8.796 -3.494 -25.691 1.00 0.00 77 VAL A O 1
ATOM 1299 N N . PRO A 1 23 ? -0.093 -3.363 -0.489 1.00 0.00 1 PRO A N 2
ATOM 1300 C CA . PRO A 1 23 ? 1.062 -2.717 -1.163 1.00 0.00 1 PRO A CA 2
ATOM 1301 C C . PRO A 1 23 ? 1.385 -3.485 -2.458 1.00 0.00 1 PRO A C 2
ATOM 1302 O O . PRO A 1 23 ? 1.515 -4.711 -2.436 1.00 0.00 1 PRO A O 2
ATOM 1313 N N . VAL A 1 24 ? 1.501 -2.754 -3.580 1.00 0.00 2 VAL A N 2
ATOM 1314 C CA . VAL A 1 24 ? 1.648 -3.352 -4.923 1.00 0.00 2 VAL A CA 2
ATOM 1315 C C . VAL A 1 24 ? 3.120 -3.397 -5.341 1.00 0.00 2 VAL A C 2
ATOM 1316 O O . VAL A 1 24 ? 3.687 -2.391 -5.771 1.00 0.00 2 VAL A O 2
ATOM 1329 N N . THR A 1 25 ? 3.742 -4.561 -5.169 1.00 0.00 3 THR A N 2
ATOM 1330 C CA . THR A 1 25 ? 5.057 -4.844 -5.735 1.00 0.00 3 THR A CA 2
ATOM 1331 C C . THR A 1 25 ? 4.872 -5.244 -7.208 1.00 0.00 3 THR A C 2
ATOM 1332 O O . THR A 1 25 ? 4.504 -6.386 -7.526 1.00 0.00 3 THR A O 2
ATOM 1343 N N . LEU A 1 26 ? 5.090 -4.271 -8.094 1.00 0.00 4 LEU A N 2
ATOM 1344 C CA . LEU A 1 26 ? 4.871 -4.434 -9.528 1.00 0.00 4 LEU A CA 2
ATOM 1345 C C . LEU A 1 26 ? 6.196 -4.885 -10.143 1.00 0.00 4 LEU A C 2
ATOM 1346 O O . LEU A 1 26 ? 7.096 -4.073 -10.370 1.00 0.00 4 LEU A O 2
ATOM 1362 N N . ILE A 1 27 ? 6.311 -6.202 -10.345 1.00 0.00 5 ILE A N 2
ATOM 1363 C CA . ILE A 1 27 ? 7.551 -6.852 -10.779 1.00 0.00 5 ILE A CA 2
ATOM 1364 C C . ILE A 1 27 ? 7.683 -6.745 -12.309 1.00 0.00 5 ILE A C 2
ATOM 1365 O O . ILE A 1 27 ? 7.101 -7.534 -13.052 1.00 0.00 5 ILE A O 2
ATOM 1381 N N . ILE A 1 28 ? 8.427 -5.731 -12.756 1.00 0.00 6 ILE A N 2
ATOM 1382 C CA . ILE A 1 28 ? 8.624 -5.432 -14.181 1.00 0.00 6 ILE A CA 2
ATOM 1383 C C . ILE A 1 28 ? 9.835 -6.198 -14.723 1.00 0.00 6 ILE A C 2
ATOM 1384 O O . ILE A 1 28 ? 10.978 -5.922 -14.353 1.00 0.00 6 ILE A O 2
ATOM 1400 N N . LYS A 1 29 ? 9.554 -7.188 -15.570 1.00 0.00 7 LYS A N 2
ATOM 1401 C CA . LYS A 1 29 ? 10.567 -7.991 -16.258 1.00 0.00 7 LYS A CA 2
ATOM 1402 C C . LYS A 1 29 ? 10.469 -7.724 -17.767 1.00 0.00 7 LYS A C 2
ATOM 1403 O O . LYS A 1 29 ? 9.475 -7.164 -18.239 1.00 0.00 7 LYS A O 2
ATOM 1422 N N . ALA A 1 30 ? 11.492 -8.127 -18.518 1.00 0.00 8 ALA A N 2
ATOM 1423 C CA . ALA A 1 30 ? 11.485 -8.018 -19.990 1.00 0.00 8 ALA A CA 2
ATOM 1424 C C . ALA A 1 30 ? 10.965 -9.331 -20.611 1.00 0.00 8 ALA A C 2
ATOM 1425 O O . ALA A 1 30 ? 11.201 -10.399 -20.041 1.00 0.00 8 ALA A O 2
ATOM 1432 N N . PRO A 1 31 ? 10.237 -9.282 -21.776 1.00 0.00 9 PRO A N 2
ATOM 1433 C CA . PRO A 1 31 ? 9.817 -10.504 -22.521 1.00 0.00 9 PRO A CA 2
ATOM 1434 C C . PRO A 1 31 ? 11.008 -11.429 -22.875 1.00 0.00 9 PRO A C 2
ATOM 1435 O O . PRO A 1 31 ? 10.913 -12.655 -22.767 1.00 0.00 9 PRO A O 2
ATOM 1446 N N . ASN A 1 32 ? 12.139 -10.804 -23.262 1.00 0.00 10 ASN A N 2
ATOM 1447 C CA . ASN A 1 32 ? 13.389 -11.514 -23.635 1.00 0.00 10 ASN A CA 2
ATOM 1448 C C . ASN A 1 32 ? 14.344 -11.688 -22.431 1.00 0.00 10 ASN A C 2
ATOM 1449 O O . ASN A 1 32 ? 15.523 -12.013 -22.624 1.00 0.00 10 ASN A O 2
ATOM 1460 N N . GLN A 1 33 ? 13.827 -11.450 -21.202 1.00 0.00 11 GLN A N 2
ATOM 1461 C CA . GLN A 1 33 ? 14.564 -11.661 -19.918 1.00 0.00 11 GLN A CA 2
ATOM 1462 C C . GLN A 1 33 ? 15.713 -10.627 -19.706 1.00 0.00 11 GLN A C 2
ATOM 1463 O O . GLN A 1 33 ? 16.405 -10.678 -18.683 1.00 0.00 11 GLN A O 2
ATOM 1477 N N . LYS A 1 34 ? 15.869 -9.661 -20.654 1.00 0.00 12 LYS A N 2
ATOM 1478 C CA . LYS A 1 34 ? 16.935 -8.621 -20.622 1.00 0.00 12 LYS A CA 2
ATOM 1479 C C . LYS A 1 34 ? 16.970 -7.899 -19.261 1.00 0.00 12 LYS A C 2
ATOM 1480 O O . LYS A 1 34 ? 17.995 -7.885 -18.559 1.00 0.00 12 LYS A O 2
ATOM 1499 N N . TYR A 1 35 ? 15.827 -7.311 -18.906 1.00 0.00 13 TYR A N 2
ATOM 1500 C CA . TYR A 1 35 ? 15.597 -6.722 -17.592 1.00 0.00 13 TYR A CA 2
ATOM 1501 C C . TYR A 1 35 ? 15.067 -7.798 -16.651 1.00 0.00 13 TYR A C 2
ATOM 1502 O O . TYR A 1 35 ? 14.071 -8.479 -16.963 1.00 0.00 13 TYR A O 2
ATOM 1520 N N . SER A 1 36 ? 15.763 -7.971 -15.531 1.00 0.00 14 SER A N 2
ATOM 1521 C CA . SER A 1 36 ? 15.350 -8.874 -14.462 1.00 0.00 14 SER A CA 2
ATOM 1522 C C . SER A 1 36 ? 14.174 -8.260 -13.668 1.00 0.00 14 SER A C 2
ATOM 1523 O O . SER A 1 36 ? 13.697 -7.162 -13.988 1.00 0.00 14 SER A O 2
ATOM 1531 N N . ASP A 1 37 ? 13.716 -8.994 -12.651 1.00 0.00 15 ASP A N 2
ATOM 1532 C CA . ASP A 1 37 ? 12.594 -8.593 -11.787 1.00 0.00 15 ASP A CA 2
ATOM 1533 C C . ASP A 1 37 ? 12.834 -7.229 -11.083 1.00 0.00 15 ASP A C 2
ATOM 1534 O O . ASP A 1 37 ? 13.614 -7.127 -10.133 1.00 0.00 15 ASP A O 2
ATOM 1543 N N . GLN A 1 38 ? 12.188 -6.171 -11.613 1.00 0.00 16 GLN A N 2
ATOM 1544 C CA . GLN A 1 38 ? 12.187 -4.832 -10.999 1.00 0.00 16 GLN A CA 2
ATOM 1545 C C . GLN A 1 38 ? 10.985 -4.720 -10.046 1.00 0.00 16 GLN A C 2
ATOM 1546 O O . GLN A 1 38 ? 9.851 -4.589 -10.496 1.00 0.00 16 GLN A O 2
ATOM 1560 N N . THR A 1 39 ? 11.245 -4.764 -8.734 1.00 0.00 17 THR A N 2
ATOM 1561 C CA . THR A 1 39 ? 10.202 -4.685 -7.705 1.00 0.00 17 THR A CA 2
ATOM 1562 C C . THR A 1 39 ? 9.845 -3.222 -7.415 1.00 0.00 17 THR A C 2
ATOM 1563 O O . THR A 1 39 ? 10.512 -2.548 -6.620 1.00 0.00 17 THR A O 2
ATOM 1574 N N . ILE A 1 40 ? 8.801 -2.739 -8.095 1.00 0.00 18 ILE A N 2
ATOM 1575 C CA . ILE A 1 40 ? 8.359 -1.345 -8.000 1.00 0.00 18 ILE A CA 2
ATOM 1576 C C . ILE A 1 40 ? 7.207 -1.245 -6.979 1.00 0.00 18 ILE A C 2
ATOM 1577 O O . ILE A 1 40 ? 6.067 -1.598 -7.294 1.00 0.00 18 ILE A O 2
ATOM 1593 N N . SER A 1 41 ? 7.527 -0.793 -5.751 1.00 0.00 19 SER A N 2
ATOM 1594 C CA . SER A 1 41 ? 6.543 -0.635 -4.667 1.00 0.00 19 SER A CA 2
ATOM 1595 C C . SER A 1 41 ? 5.655 0.600 -4.943 1.00 0.00 19 SER A C 2
ATOM 1596 O O . SER A 1 41 ? 6.134 1.743 -4.916 1.00 0.00 19 SER A O 2
ATOM 1604 N N . CYS A 1 42 ? 4.372 0.344 -5.218 1.00 0.00 20 CYS A N 2
ATOM 1605 C CA . CYS A 1 42 ? 3.419 1.349 -5.707 1.00 0.00 20 CYS A CA 2
ATOM 1606 C C . CYS A 1 42 ? 1.995 1.015 -5.226 1.00 0.00 20 CYS A C 2
ATOM 1607 O O . CYS A 1 42 ? 1.819 0.204 -4.305 1.00 0.00 20 CYS A O 2
ATOM 1615 N N . PHE A 1 43 ? 0.980 1.665 -5.835 1.00 0.00 21 PHE A N 2
ATOM 1616 C CA . PHE A 1 43 ? -0.440 1.460 -5.492 1.00 0.00 21 PHE A CA 2
ATOM 1617 C C . PHE A 1 43 ? -1.312 1.274 -6.741 1.00 0.00 21 PHE A C 2
ATOM 1618 O O . PHE A 1 43 ? -0.964 1.722 -7.837 1.00 0.00 21 PHE A O 2
ATOM 1635 N N . LEU A 1 44 ? -2.481 0.629 -6.529 1.00 0.00 22 LEU A N 2
ATOM 1636 C CA . LEU A 1 44 ? -3.529 0.465 -7.556 1.00 0.00 22 LEU A CA 2
ATOM 1637 C C . LEU A 1 44 ? -4.300 1.789 -7.785 1.00 0.00 22 LEU A C 2
ATOM 1638 O O . LEU A 1 44 ? -5.149 1.864 -8.684 1.00 0.00 22 LEU A O 2
ATOM 1654 N N . ASN A 1 45 ? -4.008 2.808 -6.929 1.00 0.00 23 ASN A N 2
ATOM 1655 C CA . ASN A 1 45 ? -4.622 4.159 -6.990 1.00 0.00 23 ASN A CA 2
ATOM 1656 C C . ASN A 1 45 ? -4.512 4.787 -8.398 1.00 0.00 23 ASN A C 2
ATOM 1657 O O . ASN A 1 45 ? -5.466 5.409 -8.891 1.00 0.00 23 ASN A O 2
ATOM 1668 N N . TRP A 1 46 ? -3.333 4.625 -9.021 1.00 0.00 24 TRP A N 2
ATOM 1669 C CA . TRP A 1 46 ? -3.024 5.221 -10.327 1.00 0.00 24 TRP A CA 2
ATOM 1670 C C . TRP A 1 46 ? -3.292 4.228 -11.465 1.00 0.00 24 TRP A C 2
ATOM 1671 O O . TRP A 1 46 ? -3.550 3.032 -11.232 1.00 0.00 24 TRP A O 2
ATOM 1692 N N . THR A 1 47 ? -3.234 4.749 -12.700 1.00 0.00 25 THR A N 2
ATOM 1693 C CA . THR A 1 47 ? -3.376 3.947 -13.913 1.00 0.00 25 THR A CA 2
ATOM 1694 C C . THR A 1 47 ? -2.035 3.296 -14.299 1.00 0.00 25 THR A C 2
ATOM 1695 O O . THR A 1 47 ? -0.984 3.626 -13.731 1.00 0.00 25 THR A O 2
ATOM 1706 N N . VAL A 1 48 ? -2.098 2.366 -15.270 1.00 0.00 26 VAL A N 2
ATOM 1707 C CA . VAL A 1 48 ? -0.916 1.738 -15.882 1.00 0.00 26 VAL A CA 2
ATOM 1708 C C . VAL A 1 48 ? 0.010 2.819 -16.483 1.00 0.00 26 VAL A C 2
ATOM 1709 O O . VAL A 1 48 ? 1.222 2.726 -16.353 1.00 0.00 26 VAL A O 2
ATOM 1722 N N . GLY A 1 49 ? -0.596 3.850 -17.108 1.00 0.00 27 GLY A N 2
ATOM 1723 C CA . GLY A 1 49 ? 0.136 4.984 -17.696 1.00 0.00 27 GLY A CA 2
ATOM 1724 C C . GLY A 1 49 ? 0.898 5.836 -16.690 1.00 0.00 27 GLY A C 2
ATOM 1725 O O . GLY A 1 49 ? 2.066 6.178 -16.924 1.00 0.00 27 GLY A O 2
ATOM 1729 N N . LYS A 1 50 ? 0.236 6.186 -15.574 1.00 0.00 28 LYS A N 2
ATOM 1730 C CA . LYS A 1 50 ? 0.864 6.975 -14.484 1.00 0.00 28 LYS A CA 2
ATOM 1731 C C . LYS A 1 50 ? 2.024 6.189 -13.855 1.00 0.00 28 LYS A C 2
ATOM 1732 O O . LYS A 1 50 ? 3.101 6.748 -13.559 1.00 0.00 28 LYS A O 2
ATOM 1751 N N . LEU A 1 51 ? 1.802 4.876 -13.693 1.00 0.00 29 LEU A N 2
ATOM 1752 C CA . LEU A 1 51 ? 2.820 3.955 -13.182 1.00 0.00 29 LEU A CA 2
ATOM 1753 C C . LEU A 1 51 ? 3.964 3.820 -14.203 1.00 0.00 29 LEU A C 2
ATOM 1754 O O . LEU A 1 51 ? 5.113 3.762 -13.815 1.00 0.00 29 LEU A O 2
ATOM 1770 N N . LYS A 1 52 ? 3.618 3.808 -15.500 1.00 0.00 30 LYS A N 2
ATOM 1771 C CA . LYS A 1 52 ? 4.570 3.542 -16.600 1.00 0.00 30 LYS A CA 2
ATOM 1772 C C . LYS A 1 52 ? 5.554 4.711 -16.784 1.00 0.00 30 LYS A C 2
ATOM 1773 O O . LYS A 1 52 ? 6.718 4.495 -17.128 1.00 0.00 30 LYS A O 2
ATOM 1792 N N . THR A 1 53 ? 5.067 5.946 -16.550 1.00 0.00 31 THR A N 2
ATOM 1793 C CA . THR A 1 53 ? 5.925 7.146 -16.523 1.00 0.00 31 THR A CA 2
ATOM 1794 C C . THR A 1 53 ? 6.893 7.067 -15.324 1.00 0.00 31 THR A C 2
ATOM 1795 O O . THR A 1 53 ? 8.071 7.432 -15.434 1.00 0.00 31 THR A O 2
ATOM 1806 N N . HIS A 1 54 ? 6.370 6.559 -14.184 1.00 0.00 32 HIS A N 2
ATOM 1807 C CA . HIS A 1 54 ? 7.180 6.290 -12.982 1.00 0.00 32 HIS A CA 2
ATOM 1808 C C . HIS A 1 54 ? 8.209 5.160 -13.255 1.00 0.00 32 HIS A C 2
ATOM 1809 O O . HIS A 1 54 ? 9.337 5.238 -12.778 1.00 0.00 32 HIS A O 2
ATOM 1824 N N . LEU A 1 55 ? 7.806 4.136 -14.052 1.00 0.00 33 LEU A N 2
ATOM 1825 C CA . LEU A 1 55 ? 8.662 2.968 -14.381 1.00 0.00 33 LEU A CA 2
ATOM 1826 C C . LEU A 1 55 ? 9.867 3.427 -15.190 1.00 0.00 33 LEU A C 2
ATOM 1827 O O . LEU A 1 55 ? 11.005 3.156 -14.816 1.00 0.00 33 LEU A O 2
ATOM 1843 N N . SER A 1 56 ? 9.584 4.161 -16.281 1.00 0.00 34 SER A N 2
ATOM 1844 C CA . SER A 1 56 ? 10.602 4.695 -17.186 1.00 0.00 34 SER A CA 2
ATOM 1845 C C . SER A 1 56 ? 11.571 5.618 -16.437 1.00 0.00 34 SER A C 2
ATOM 1846 O O . SER A 1 56 ? 12.778 5.555 -16.652 1.00 0.00 34 SER A O 2
ATOM 1854 N N . ASN A 1 57 ? 11.014 6.409 -15.507 1.00 0.00 35 ASN A N 2
ATOM 1855 C CA . ASN A 1 57 ? 11.766 7.393 -14.706 1.00 0.00 35 ASN A CA 2
ATOM 1856 C C . ASN A 1 57 ? 12.788 6.692 -13.776 1.00 0.00 35 ASN A C 2
ATOM 1857 O O . ASN A 1 57 ? 13.931 7.135 -13.641 1.00 0.00 35 ASN A O 2
ATOM 1868 N N . VAL A 1 58 ? 12.353 5.572 -13.156 1.00 0.00 36 VAL A N 2
ATOM 1869 C CA . VAL A 1 58 ? 13.177 4.796 -12.195 1.00 0.00 36 VAL A CA 2
ATOM 1870 C C . VAL A 1 58 ? 13.989 3.676 -12.893 1.00 0.00 36 VAL A C 2
ATOM 1871 O O . VAL A 1 58 ? 14.786 2.983 -12.249 1.00 0.00 36 VAL A O 2
ATOM 1884 N N . TYR A 1 59 ? 13.769 3.506 -14.207 1.00 0.00 37 TYR A N 2
ATOM 1885 C CA . TYR A 1 59 ? 14.400 2.440 -15.012 1.00 0.00 37 TYR A CA 2
ATOM 1886 C C . TYR A 1 59 ? 15.840 2.842 -15.419 1.00 0.00 37 TYR A C 2
ATOM 1887 O O . TYR A 1 59 ? 16.087 4.025 -15.694 1.00 0.00 37 TYR A O 2
ATOM 1905 N N . PRO A 1 60 ? 16.799 1.860 -15.521 1.00 0.00 38 PRO A N 2
ATOM 1906 C CA . PRO A 1 60 ? 18.202 2.136 -15.936 1.00 0.00 38 PRO A CA 2
ATOM 1907 C C . PRO A 1 60 ? 18.361 2.415 -17.452 1.00 0.00 38 PRO A C 2
ATOM 1908 O O . PRO A 1 60 ? 19.481 2.659 -17.920 1.00 0.00 38 PRO A O 2
ATOM 1919 N N . SER A 1 61 ? 17.247 2.382 -18.208 1.00 0.00 39 SER A N 2
ATOM 1920 C CA . SER A 1 61 ? 17.272 2.500 -19.680 1.00 0.00 39 SER A CA 2
ATOM 1921 C C . SER A 1 61 ? 16.418 3.680 -20.183 1.00 0.00 39 SER A C 2
ATOM 1922 O O . SER A 1 61 ? 16.633 4.162 -21.302 1.00 0.00 39 SER A O 2
ATOM 1930 N N . LYS A 1 62 ? 15.460 4.133 -19.345 1.00 0.00 40 LYS A N 2
ATOM 1931 C CA . LYS A 1 62 ? 14.424 5.125 -19.729 1.00 0.00 40 LYS A CA 2
ATOM 1932 C C . LYS A 1 62 ? 13.617 4.639 -20.975 1.00 0.00 40 LYS A C 2
ATOM 1933 O O . LYS A 1 62 ? 13.783 5.186 -22.073 1.00 0.00 40 LYS A O 2
ATOM 1952 N N . PRO A 1 63 ? 12.778 3.555 -20.832 1.00 0.00 41 PRO A N 2
ATOM 1953 C CA . PRO A 1 63 ? 11.966 2.993 -21.949 1.00 0.00 41 PRO A CA 2
ATOM 1954 C C . PRO A 1 63 ? 10.933 3.999 -22.516 1.00 0.00 41 PRO A C 2
ATOM 1955 O O . PRO A 1 63 ? 10.459 4.892 -21.799 1.00 0.00 41 PRO A O 2
ATOM 1966 N N . LEU A 1 64 ? 10.591 3.824 -23.804 1.00 0.00 42 LEU A N 2
ATOM 1967 C CA . LEU A 1 64 ? 9.659 4.705 -24.521 1.00 0.00 42 LEU A CA 2
ATOM 1968 C C . LEU A 1 64 ? 8.219 4.403 -24.081 1.00 0.00 42 LEU A C 2
ATOM 1969 O O . LEU A 1 64 ? 7.651 3.407 -24.501 1.00 0.00 42 LEU A O 2
ATOM 1985 N N . THR A 1 65 ? 7.655 5.259 -23.213 1.00 0.00 43 THR A N 2
ATOM 1986 C CA . THR A 1 65 ? 6.263 5.133 -22.724 1.00 0.00 43 THR A CA 2
ATOM 1987 C C . THR A 1 65 ? 5.243 5.179 -23.890 1.00 0.00 43 THR A C 2
ATOM 1988 O O . THR A 1 65 ? 4.163 4.575 -23.811 1.00 0.00 43 THR A O 2
ATOM 1999 N N . LYS A 1 66 ? 5.622 5.898 -24.962 1.00 0.00 44 LYS A N 2
ATOM 2000 C CA . LYS A 1 66 ? 4.802 6.060 -26.175 1.00 0.00 44 LYS A CA 2
ATOM 2001 C C . LYS A 1 66 ? 4.569 4.713 -26.903 1.00 0.00 44 LYS A C 2
ATOM 2002 O O . LYS A 1 66 ? 3.465 4.452 -27.392 1.00 0.00 44 LYS A O 2
ATOM 2021 N N . ASP A 1 67 ? 5.612 3.861 -26.953 1.00 0.00 45 ASP A N 2
ATOM 2022 C CA . ASP A 1 67 ? 5.584 2.587 -27.696 1.00 0.00 45 ASP A CA 2
ATOM 2023 C C . ASP A 1 67 ? 5.245 1.428 -26.765 1.00 0.00 45 ASP A C 2
ATOM 2024 O O . ASP A 1 67 ? 4.434 0.561 -27.098 1.00 0.00 45 ASP A O 2
ATOM 2033 N N . GLN A 1 68 ? 5.854 1.454 -25.587 1.00 0.00 46 GLN A N 2
ATOM 2034 C CA . GLN A 1 68 ? 5.931 0.301 -24.696 1.00 0.00 46 GLN A CA 2
ATOM 2035 C C . GLN A 1 68 ? 4.752 0.247 -23.728 1.00 0.00 46 GLN A C 2
ATOM 2036 O O . GLN A 1 68 ? 4.306 1.268 -23.209 1.00 0.00 46 GLN A O 2
ATOM 2050 N N . ARG A 1 69 ? 4.223 -0.976 -23.558 1.00 0.00 47 ARG A N 2
ATOM 2051 C CA . ARG A 1 69 ? 3.061 -1.299 -22.704 1.00 0.00 47 ARG A CA 2
ATOM 2052 C C . ARG A 1 69 ? 3.443 -2.447 -21.758 1.00 0.00 47 ARG A C 2
ATOM 2053 O O . ARG A 1 69 ? 4.537 -3.025 -21.856 1.00 0.00 47 ARG A O 2
ATOM 2074 N N . LEU A 1 70 ? 2.541 -2.739 -20.815 1.00 0.00 48 LEU A N 2
ATOM 2075 C CA . LEU A 1 70 ? 2.693 -3.847 -19.865 1.00 0.00 48 LEU A CA 2
ATOM 2076 C C . LEU A 1 70 ? 1.886 -5.066 -20.358 1.00 0.00 48 LEU A C 2
ATOM 2077 O O . LEU A 1 70 ? 0.877 -4.894 -21.034 1.00 0.00 48 LEU A O 2
ATOM 2093 N N . VAL A 1 71 ? 2.370 -6.293 -20.057 1.00 0.00 49 VAL A N 2
ATOM 2094 C CA . VAL A 1 71 ? 1.741 -7.572 -20.477 1.00 0.00 49 VAL A CA 2
ATOM 2095 C C . VAL A 1 71 ? 1.771 -8.565 -19.295 1.00 0.00 49 VAL A C 2
ATOM 2096 O O . VAL A 1 71 ? 2.809 -9.179 -19.010 1.00 0.00 49 VAL A O 2
ATOM 2109 N N . TYR A 1 72 ? 0.632 -8.711 -18.615 1.00 0.00 50 TYR A N 2
ATOM 2110 C CA . TYR A 1 72 ? 0.477 -9.586 -17.449 1.00 0.00 50 TYR A CA 2
ATOM 2111 C C . TYR A 1 72 ? 0.261 -11.040 -17.926 1.00 0.00 50 TYR A C 2
ATOM 2112 O O . TYR A 1 72 ? -0.873 -11.476 -18.133 1.00 0.00 50 TYR A O 2
ATOM 2130 N N . SER A 1 73 ? 1.390 -11.749 -18.153 1.00 0.00 51 SER A N 2
ATOM 2131 C CA . SER A 1 73 ? 1.431 -13.173 -18.581 1.00 0.00 51 SER A CA 2
ATOM 2132 C C . SER A 1 73 ? 0.643 -13.462 -19.895 1.00 0.00 51 SER A C 2
ATOM 2133 O O . SER A 1 73 ? 0.333 -14.620 -20.196 1.00 0.00 51 SER A O 2
ATOM 2141 N N . GLY A 1 74 ? 0.359 -12.407 -20.685 1.00 0.00 52 GLY A N 2
ATOM 2142 C CA . GLY A 1 74 ? -0.420 -12.531 -21.930 1.00 0.00 52 GLY A CA 2
ATOM 2143 C C . GLY A 1 74 ? -1.570 -11.537 -21.994 1.00 0.00 52 GLY A C 2
ATOM 2144 O O . GLY A 1 74 ? -2.041 -11.196 -23.085 1.00 0.00 52 GLY A O 2
ATOM 2148 N N . ARG A 1 75 ? -2.022 -11.073 -20.816 1.00 0.00 53 ARG A N 2
ATOM 2149 C CA . ARG A 1 75 ? -3.077 -10.077 -20.680 1.00 0.00 53 ARG A CA 2
ATOM 2150 C C . ARG A 1 75 ? -2.467 -8.692 -20.879 1.00 0.00 53 ARG A C 2
ATOM 2151 O O . ARG A 1 75 ? -1.673 -8.249 -20.060 1.00 0.00 53 ARG A O 2
ATOM 2172 N N . LEU A 1 76 ? -2.825 -8.020 -21.981 1.00 0.00 54 LEU A N 2
ATOM 2173 C CA . LEU A 1 76 ? -2.279 -6.683 -22.297 1.00 0.00 54 LEU A CA 2
ATOM 2174 C C . LEU A 1 76 ? -2.849 -5.658 -21.292 1.00 0.00 54 LEU A C 2
ATOM 2175 O O . LEU A 1 76 ? -4.059 -5.605 -21.082 1.00 0.00 54 LEU A O 2
ATOM 2191 N N . LEU A 1 77 ? -1.956 -4.896 -20.644 1.00 0.00 55 LEU A N 2
ATOM 2192 C CA . LEU A 1 77 ? -2.321 -3.824 -19.703 1.00 0.00 55 LEU A CA 2
ATOM 2193 C C . LEU A 1 77 ? -2.105 -2.470 -20.406 1.00 0.00 55 LEU A C 2
ATOM 2194 O O . LEU A 1 77 ? -0.962 -1.984 -20.461 1.00 0.00 55 LEU A O 2
ATOM 2210 N N . PRO A 1 78 ? -3.171 -1.868 -21.038 1.00 0.00 56 PRO A N 2
ATOM 2211 C CA . PRO A 1 78 ? -3.065 -0.544 -21.670 1.00 0.00 56 PRO A CA 2
ATOM 2212 C C . PRO A 1 78 ? -3.010 0.580 -20.617 1.00 0.00 56 PRO A C 2
ATOM 2213 O O . PRO A 1 78 ? -3.657 0.516 -19.562 1.00 0.00 56 PRO A O 2
ATOM 2224 N N . ASP A 1 79 ? -2.267 1.625 -20.968 1.00 0.00 57 ASP A N 2
ATOM 2225 C CA . ASP A 1 79 ? -1.919 2.743 -20.085 1.00 0.00 57 ASP A CA 2
ATOM 2226 C C . ASP A 1 79 ? -3.117 3.638 -19.698 1.00 0.00 57 ASP A C 2
ATOM 2227 O O . ASP A 1 79 ? -2.967 4.513 -18.836 1.00 0.00 57 ASP A O 2
ATOM 2236 N N . HIS A 1 80 ? -4.295 3.424 -20.317 1.00 0.00 58 HIS A N 2
ATOM 2237 C CA . HIS A 1 80 ? -5.496 4.235 -20.011 1.00 0.00 58 HIS A CA 2
ATOM 2238 C C . HIS A 1 80 ? -6.186 3.779 -18.707 1.00 0.00 58 HIS A C 2
ATOM 2239 O O . HIS A 1 80 ? -6.739 4.607 -17.978 1.00 0.00 58 HIS A O 2
ATOM 2254 N N . LEU A 1 81 ? -6.157 2.461 -18.414 1.00 0.00 59 LEU A N 2
ATOM 2255 C CA . LEU A 1 81 ? -6.935 1.886 -17.291 1.00 0.00 59 LEU A CA 2
ATOM 2256 C C . LEU A 1 81 ? -6.097 1.734 -16.022 1.00 0.00 59 LEU A C 2
ATOM 2257 O O . LEU A 1 81 ? -4.870 1.812 -16.061 1.00 0.00 59 LEU A O 2
ATOM 2273 N N . GLN A 1 82 ? -6.801 1.505 -14.902 1.00 0.00 60 GLN A N 2
ATOM 2274 C CA . GLN A 1 82 ? -6.205 1.425 -13.562 1.00 0.00 60 GLN A CA 2
ATOM 2275 C C . GLN A 1 82 ? -5.653 0.018 -13.296 1.00 0.00 60 GLN A C 2
ATOM 2276 O O . GLN A 1 82 ? -6.237 -0.979 -13.744 1.00 0.00 60 GLN A O 2
ATOM 2290 N N . LEU A 1 83 ? -4.542 -0.039 -12.537 1.00 0.00 61 LEU A N 2
ATOM 2291 C CA . LEU A 1 83 ? -3.857 -1.299 -12.184 1.00 0.00 61 LEU A CA 2
ATOM 2292 C C . LEU A 1 83 ? -4.801 -2.300 -11.489 1.00 0.00 61 LEU A C 2
ATOM 2293 O O . LEU A 1 83 ? -4.712 -3.510 -11.731 1.00 0.00 61 LEU A O 2
ATOM 2309 N N . LYS A 1 84 ? -5.699 -1.761 -10.635 1.00 0.00 62 LYS A N 2
ATOM 2310 C CA . LYS A 1 84 ? -6.643 -2.556 -9.817 1.00 0.00 62 LYS A CA 2
ATOM 2311 C C . LYS A 1 84 ? -7.437 -3.577 -10.643 1.00 0.00 62 LYS A C 2
ATOM 2312 O O . LYS A 1 84 ? -7.648 -4.706 -10.197 1.00 0.00 62 LYS A O 2
ATOM 2331 N N . ASP A 1 85 ? -7.771 -3.190 -11.879 1.00 0.00 63 ASP A N 2
ATOM 2332 C CA . ASP A 1 85 ? -8.611 -3.991 -12.790 1.00 0.00 63 ASP A CA 2
ATOM 2333 C C . ASP A 1 85 ? -8.075 -5.430 -12.969 1.00 0.00 63 ASP A C 2
ATOM 2334 O O . ASP A 1 85 ? -8.848 -6.398 -13.020 1.00 0.00 63 ASP A O 2
ATOM 2343 N N . ILE A 1 86 ? -6.736 -5.553 -13.018 1.00 0.00 64 ILE A N 2
ATOM 2344 C CA . ILE A 1 86 ? -6.049 -6.824 -13.306 1.00 0.00 64 ILE A CA 2
ATOM 2345 C C . ILE A 1 86 ? -5.277 -7.319 -12.061 1.00 0.00 64 ILE A C 2
ATOM 2346 O O . ILE A 1 86 ? -4.977 -8.514 -11.942 1.00 0.00 64 ILE A O 2
ATOM 2362 N N . LEU A 1 87 ? -4.976 -6.401 -11.113 1.00 0.00 65 LEU A N 2
ATOM 2363 C CA . LEU A 1 87 ? -4.020 -6.691 -10.013 1.00 0.00 65 LEU A CA 2
ATOM 2364 C C . LEU A 1 87 ? -4.721 -6.777 -8.641 1.00 0.00 65 LEU A C 2
ATOM 2365 O O . LEU A 1 87 ? -4.056 -6.977 -7.620 1.00 0.00 65 LEU A O 2
ATOM 2381 N N . ARG A 1 88 ? -6.063 -6.657 -8.634 1.00 0.00 66 ARG A N 2
ATOM 2382 C CA . ARG A 1 88 ? -6.902 -6.795 -7.413 1.00 0.00 66 ARG A CA 2
ATOM 2383 C C . ARG A 1 88 ? -6.828 -8.233 -6.851 1.00 0.00 66 ARG A C 2
ATOM 2384 O O . ARG A 1 88 ? -6.998 -8.444 -5.637 1.00 0.00 66 ARG A O 2
ATOM 2405 N N . LYS A 1 89 ? -6.576 -9.200 -7.771 1.00 0.00 67 LYS A N 2
ATOM 2406 C CA . LYS A 1 89 ? -6.450 -10.649 -7.474 1.00 0.00 67 LYS A CA 2
ATOM 2407 C C . LYS A 1 89 ? -5.653 -10.922 -6.176 1.00 0.00 67 LYS A C 2
ATOM 2408 O O . LYS A 1 89 ? -6.204 -11.439 -5.198 1.00 0.00 67 LYS A O 2
ATOM 2427 N N . GLN A 1 90 ? -4.366 -10.547 -6.178 1.00 0.00 68 GLN A N 2
ATOM 2428 C CA . GLN A 1 90 ? -3.473 -10.727 -5.014 1.00 0.00 68 GLN A CA 2
ATOM 2429 C C . GLN A 1 90 ? -3.097 -9.370 -4.381 1.00 0.00 68 GLN A C 2
ATOM 2430 O O . GLN A 1 90 ? -3.002 -9.279 -3.152 1.00 0.00 68 GLN A O 2
ATOM 2444 N N . ASP A 1 91 ? -2.888 -8.339 -5.242 1.00 0.00 69 ASP A N 2
ATOM 2445 C CA . ASP A 1 91 ? -2.384 -6.980 -4.867 1.00 0.00 69 ASP A CA 2
ATOM 2446 C C . ASP A 1 91 ? -0.874 -6.990 -4.526 1.00 0.00 69 ASP A C 2
ATOM 2447 O O . ASP A 1 91 ? -0.086 -6.256 -5.143 1.00 0.00 69 ASP A O 2
ATOM 2456 N N . GLU A 1 92 ? -0.510 -7.854 -3.554 1.00 0.00 70 GLU A N 2
ATOM 2457 C CA . GLU A 1 92 ? 0.806 -7.900 -2.888 1.00 0.00 70 GLU A CA 2
ATOM 2458 C C . GLU A 1 92 ? 1.999 -7.866 -3.875 1.00 0.00 70 GLU A C 2
ATOM 2459 O O . GLU A 1 92 ? 2.860 -6.994 -3.769 1.00 0.00 70 GLU A O 2
ATOM 2471 N N . TYR A 1 93 ? 2.037 -8.812 -4.834 1.00 0.00 71 TYR A N 2
ATOM 2472 C CA . TYR A 1 93 ? 3.060 -8.828 -5.904 1.00 0.00 71 TYR A CA 2
ATOM 2473 C C . TYR A 1 93 ? 2.526 -9.538 -7.153 1.00 0.00 71 TYR A C 2
ATOM 2474 O O . TYR A 1 93 ? 1.775 -10.513 -7.050 1.00 0.00 71 TYR A O 2
ATOM 2492 N N . HIS A 1 94 ? 2.913 -9.008 -8.330 1.00 0.00 72 HIS A N 2
ATOM 2493 C CA . HIS A 1 94 ? 2.520 -9.536 -9.655 1.00 0.00 72 HIS A CA 2
ATOM 2494 C C . HIS A 1 94 ? 3.637 -9.267 -10.676 1.00 0.00 72 HIS A C 2
ATOM 2495 O O . HIS A 1 94 ? 4.075 -8.116 -10.819 1.00 0.00 72 HIS A O 2
ATOM 2510 N N . MET A 1 95 ? 4.107 -10.330 -11.371 1.00 0.00 73 MET A N 2
ATOM 2511 C CA . MET A 1 95 ? 5.110 -10.194 -12.445 1.00 0.00 73 MET A CA 2
ATOM 2512 C C . MET A 1 95 ? 4.413 -9.832 -13.767 1.00 0.00 73 MET A C 2
ATOM 2513 O O . MET A 1 95 ? 3.357 -10.385 -14.108 1.00 0.00 73 MET A O 2
ATOM 2527 N N . VAL A 1 96 ? 4.997 -8.850 -14.471 1.00 0.00 74 VAL A N 2
ATOM 2528 C CA . VAL A 1 96 ? 4.443 -8.246 -15.691 1.00 0.00 74 VAL A CA 2
ATOM 2529 C C . VAL A 1 96 ? 5.603 -7.969 -16.678 1.00 0.00 74 VAL A C 2
ATOM 2530 O O . VAL A 1 96 ? 6.703 -7.610 -16.266 1.00 0.00 74 VAL A O 2
ATOM 2543 N N . HIS A 1 97 ? 5.332 -8.142 -17.981 1.00 0.00 75 HIS A N 2
ATOM 2544 C CA . HIS A 1 97 ? 6.324 -7.985 -19.067 1.00 0.00 75 HIS A CA 2
ATOM 2545 C C . HIS A 1 97 ? 6.224 -6.567 -19.658 1.00 0.00 75 HIS A C 2
ATOM 2546 O O . HIS A 1 97 ? 5.127 -6.103 -19.946 1.00 0.00 75 HIS A O 2
ATOM 2561 N N . LEU A 1 98 ? 7.364 -5.898 -19.847 1.00 0.00 76 LEU A N 2
ATOM 2562 C CA . LEU A 1 98 ? 7.423 -4.572 -20.486 1.00 0.00 76 LEU A CA 2
ATOM 2563 C C . LEU A 1 98 ? 7.791 -4.761 -21.971 1.00 0.00 76 LEU A C 2
ATOM 2564 O O . LEU A 1 98 ? 8.971 -4.957 -22.304 1.00 0.00 76 LEU A O 2
ATOM 2580 N N . VAL A 1 99 ? 6.761 -4.782 -22.838 1.00 0.00 77 VAL A N 2
ATOM 2581 C CA . VAL A 1 99 ? 6.930 -5.002 -24.289 1.00 0.00 77 VAL A CA 2
ATOM 2582 C C . VAL A 1 99 ? 7.532 -3.740 -24.982 1.00 0.00 77 VAL A C 2
ATOM 2583 O O . VAL A 1 99 ? 6.802 -2.774 -25.246 1.00 0.00 77 VAL A O 2
ATOM 2597 N N . PRO A 1 23 ? 3.566 -0.290 -0.409 1.00 0.00 1 PRO A N 3
ATOM 2598 C CA . PRO A 1 23 ? 2.961 -0.251 -1.763 1.00 0.00 1 PRO A CA 3
ATOM 2599 C C . PRO A 1 23 ? 2.984 -1.650 -2.408 1.00 0.00 1 PRO A C 3
ATOM 2600 O O . PRO A 1 23 ? 3.611 -2.575 -1.880 1.00 0.00 1 PRO A O 3
ATOM 2611 N N . VAL A 1 24 ? 2.300 -1.779 -3.556 1.00 0.00 2 VAL A N 3
ATOM 2612 C CA . VAL A 1 24 ? 2.181 -3.049 -4.300 1.00 0.00 2 VAL A CA 3
ATOM 2613 C C . VAL A 1 24 ? 3.494 -3.349 -5.043 1.00 0.00 2 VAL A C 3
ATOM 2614 O O . VAL A 1 24 ? 4.050 -2.475 -5.715 1.00 0.00 2 VAL A O 3
ATOM 2627 N N . THR A 1 25 ? 3.988 -4.582 -4.882 1.00 0.00 3 THR A N 3
ATOM 2628 C CA . THR A 1 25 ? 5.224 -5.040 -5.518 1.00 0.00 3 THR A CA 3
ATOM 2629 C C . THR A 1 25 ? 4.947 -5.445 -6.986 1.00 0.00 3 THR A C 3
ATOM 2630 O O . THR A 1 25 ? 4.455 -6.546 -7.278 1.00 0.00 3 THR A O 3
ATOM 2641 N N . LEU A 1 26 ? 5.230 -4.503 -7.888 1.00 0.00 4 LEU A N 3
ATOM 2642 C CA . LEU A 1 26 ? 5.011 -4.643 -9.331 1.00 0.00 4 LEU A CA 3
ATOM 2643 C C . LEU A 1 26 ? 6.297 -5.180 -9.974 1.00 0.00 4 LEU A C 3
ATOM 2644 O O . LEU A 1 26 ? 7.269 -4.439 -10.173 1.00 0.00 4 LEU A O 3
ATOM 2660 N N . ILE A 1 27 ? 6.298 -6.484 -10.261 1.00 0.00 5 ILE A N 3
ATOM 2661 C CA . ILE A 1 27 ? 7.482 -7.204 -10.738 1.00 0.00 5 ILE A CA 3
ATOM 2662 C C . ILE A 1 27 ? 7.595 -7.053 -12.270 1.00 0.00 5 ILE A C 3
ATOM 2663 O O . ILE A 1 27 ? 6.950 -7.7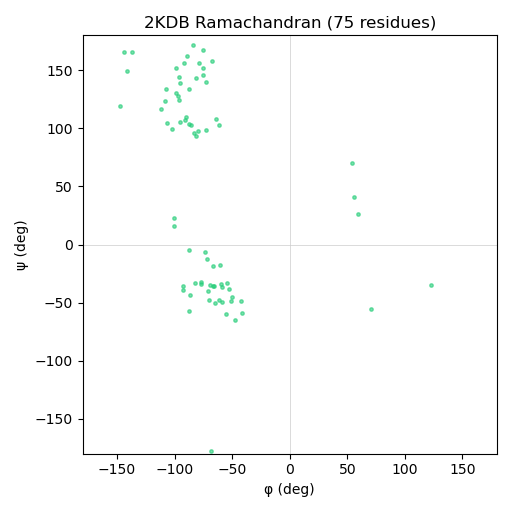78 -13.037 1.00 0.00 5 ILE A O 3
ATOM 2679 N N . ILE A 1 28 ? 8.400 -6.059 -12.681 1.00 0.00 6 ILE A N 3
ATOM 2680 C CA . ILE A 1 28 ? 8.634 -5.700 -14.091 1.00 0.00 6 ILE A CA 3
ATOM 2681 C C . ILE A 1 28 ? 9.694 -6.626 -14.702 1.00 0.00 6 ILE A C 3
ATOM 2682 O O . ILE A 1 28 ? 10.894 -6.496 -14.433 1.00 0.00 6 ILE A O 3
ATOM 2698 N N . LYS A 1 29 ? 9.219 -7.563 -15.513 1.00 0.00 7 LYS A N 3
ATOM 2699 C CA . LYS A 1 29 ? 10.041 -8.575 -16.171 1.00 0.00 7 LYS A CA 3
ATOM 2700 C C . LYS A 1 29 ? 10.275 -8.158 -17.628 1.00 0.00 7 LYS A C 3
ATOM 2701 O O . LYS A 1 29 ? 9.313 -7.867 -18.336 1.00 0.00 7 LYS A O 3
ATOM 2720 N N . ALA A 1 30 ? 11.543 -8.128 -18.069 1.00 0.00 8 ALA A N 3
ATOM 2721 C CA . ALA A 1 30 ? 11.890 -7.767 -19.462 1.00 0.00 8 ALA A CA 3
ATOM 2722 C C . ALA A 1 30 ? 11.469 -8.898 -20.440 1.00 0.00 8 ALA A C 3
ATOM 2723 O O . ALA A 1 30 ? 11.464 -10.067 -20.036 1.00 0.00 8 ALA A O 3
ATOM 2730 N N . PRO A 1 31 ? 11.135 -8.577 -21.740 1.00 0.00 9 PRO A N 3
ATOM 2731 C CA . PRO A 1 31 ? 10.544 -9.568 -22.690 1.00 0.00 9 PRO A CA 3
ATOM 2732 C C . PRO A 1 31 ? 11.487 -10.761 -22.994 1.00 0.00 9 PRO A C 3
ATOM 2733 O O . PRO A 1 31 ? 11.032 -11.896 -23.163 1.00 0.00 9 PRO A O 3
ATOM 2744 N N . ASN A 1 32 ? 12.799 -10.487 -23.050 1.00 0.00 10 ASN A N 3
ATOM 2745 C CA . ASN A 1 32 ? 13.847 -11.511 -23.290 1.00 0.00 10 ASN A CA 3
ATOM 2746 C C . ASN A 1 32 ? 14.700 -11.688 -22.005 1.00 0.00 10 ASN A C 3
ATOM 2747 O O . ASN A 1 32 ? 15.814 -12.231 -22.051 1.00 0.00 10 ASN A O 3
ATOM 2758 N N . GLN A 1 33 ? 14.159 -11.205 -20.862 1.00 0.00 11 GLN A N 3
ATOM 2759 C CA . GLN A 1 33 ? 14.858 -11.172 -19.548 1.00 0.00 11 GLN A CA 3
ATOM 2760 C C . GLN A 1 33 ? 16.157 -10.323 -19.650 1.00 0.00 11 GLN A C 3
ATOM 2761 O O . GLN A 1 33 ? 17.131 -10.557 -18.923 1.00 0.00 11 GLN A O 3
ATOM 2775 N N . LYS A 1 34 ? 16.138 -9.318 -20.563 1.00 0.00 12 LYS A N 3
ATOM 2776 C CA . LYS A 1 34 ? 17.262 -8.379 -20.794 1.00 0.00 12 LYS A CA 3
ATOM 2777 C C . LYS A 1 34 ? 17.681 -7.728 -19.459 1.00 0.00 12 LYS A C 3
ATOM 2778 O O . LYS A 1 34 ? 18.854 -7.697 -19.091 1.00 0.00 12 LYS A O 3
ATOM 2797 N N . TYR A 1 35 ? 16.675 -7.219 -18.759 1.00 0.00 13 TYR A N 3
ATOM 2798 C CA . TYR A 1 35 ? 16.763 -6.840 -17.349 1.00 0.00 13 TYR A CA 3
ATOM 2799 C C . TYR A 1 35 ? 16.052 -7.926 -16.532 1.00 0.00 13 TYR A C 3
ATOM 2800 O O . TYR A 1 35 ? 14.990 -8.422 -16.948 1.00 0.00 13 TYR A O 3
ATOM 2818 N N . SER A 1 36 ? 16.642 -8.306 -15.392 1.00 0.00 14 SER A N 3
ATOM 2819 C CA . SER A 1 36 ? 16.007 -9.227 -14.438 1.00 0.00 14 SER A CA 3
ATOM 2820 C C . SER A 1 36 ? 14.735 -8.574 -13.856 1.00 0.00 14 SER A C 3
ATOM 2821 O O . SER A 1 36 ? 14.609 -7.337 -13.852 1.00 0.00 14 SER A O 3
ATOM 2829 N N . ASP A 1 37 ? 13.812 -9.415 -13.379 1.00 0.00 15 ASP A N 3
ATOM 2830 C CA . ASP A 1 37 ? 12.502 -8.978 -12.863 1.00 0.00 15 ASP A CA 3
ATOM 2831 C C . ASP A 1 37 ? 12.639 -7.980 -11.674 1.00 0.00 15 ASP A C 3
ATOM 2832 O O . ASP A 1 37 ? 12.934 -8.354 -10.537 1.00 0.00 15 ASP A O 3
ATOM 2841 N N . GLN A 1 38 ? 12.474 -6.689 -12.008 1.00 0.00 16 GLN A N 3
ATOM 2842 C CA . GLN A 1 38 ? 12.617 -5.547 -11.089 1.00 0.00 16 GLN A CA 3
ATOM 2843 C C . GLN A 1 38 ? 11.344 -5.337 -10.255 1.00 0.00 16 GLN A C 3
ATOM 2844 O O . GLN A 1 38 ? 10.295 -4.976 -10.792 1.00 0.00 16 GLN A O 3
ATOM 2858 N N . THR A 1 39 ? 11.452 -5.568 -8.943 1.00 0.00 17 THR A N 3
ATOM 2859 C CA . THR A 1 39 ? 10.369 -5.336 -7.989 1.00 0.00 17 THR A CA 3
ATOM 2860 C C . THR A 1 39 ? 10.238 -3.822 -7.699 1.00 0.00 17 THR A C 3
ATOM 2861 O O . THR A 1 39 ? 10.985 -3.262 -6.887 1.00 0.00 17 THR A O 3
ATOM 2872 N N . ILE A 1 40 ? 9.317 -3.170 -8.425 1.00 0.00 18 ILE A N 3
ATOM 2873 C CA . ILE A 1 40 ? 9.048 -1.723 -8.316 1.00 0.00 18 ILE A CA 3
ATOM 2874 C C . ILE A 1 40 ? 7.850 -1.491 -7.372 1.00 0.00 18 ILE A C 3
ATOM 2875 O O . ILE A 1 40 ? 6.873 -2.227 -7.437 1.00 0.00 18 ILE A O 3
ATOM 2891 N N . SER A 1 41 ? 7.937 -0.470 -6.504 1.00 0.00 19 SER A N 3
ATOM 2892 C CA . SER A 1 41 ? 6.814 -0.051 -5.646 1.00 0.00 19 SER A CA 3
ATOM 2893 C C . SER A 1 41 ? 5.794 0.744 -6.489 1.00 0.00 19 SER A C 3
ATOM 2894 O O . SER A 1 41 ? 6.160 1.717 -7.161 1.00 0.00 19 SER A O 3
ATOM 2902 N N . CYS A 1 42 ? 4.522 0.305 -6.467 1.00 0.00 20 CYS A N 3
ATOM 2903 C CA . CYS A 1 42 ? 3.437 0.921 -7.253 1.00 0.00 20 CYS A CA 3
ATOM 2904 C C . CYS A 1 42 ? 2.179 1.088 -6.394 1.00 0.00 20 CYS A C 3
ATOM 2905 O O . CYS A 1 42 ? 2.014 0.409 -5.380 1.00 0.00 20 CYS A O 3
ATOM 2913 N N . PHE A 1 43 ? 1.294 2.012 -6.805 1.00 0.00 21 PHE A N 3
ATOM 2914 C CA . PHE A 1 43 ? -0.034 2.193 -6.186 1.00 0.00 21 PHE A CA 3
ATOM 2915 C C . PHE A 1 43 ? -1.135 1.885 -7.207 1.00 0.00 21 PHE A C 3
ATOM 2916 O O . PHE A 1 43 ? -1.070 2.337 -8.360 1.00 0.00 21 PHE A O 3
ATOM 2933 N N . LEU A 1 44 ? -2.162 1.153 -6.745 1.00 0.00 22 LEU A N 3
ATOM 2934 C CA . LEU A 1 44 ? -3.323 0.754 -7.557 1.00 0.00 22 LEU A CA 3
ATOM 2935 C C . LEU A 1 44 ? -4.202 1.963 -7.925 1.00 0.00 22 LEU A C 3
ATOM 2936 O O . LEU A 1 44 ? -5.049 1.865 -8.823 1.00 0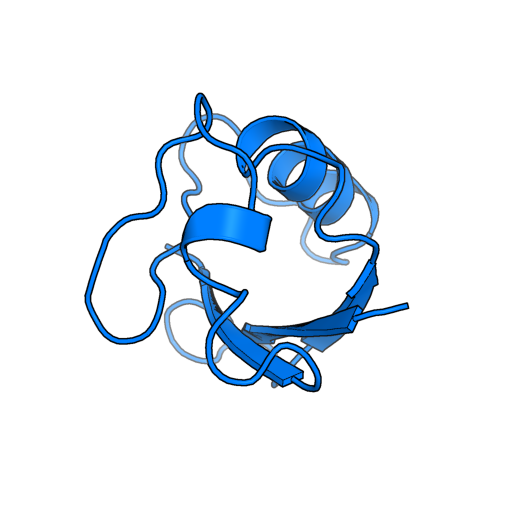.00 22 LEU A O 3
ATOM 2952 N N . ASN A 1 45 ? -3.996 3.078 -7.186 1.00 0.00 23 ASN A N 3
ATOM 2953 C CA . ASN A 1 45 ? -4.682 4.363 -7.416 1.00 0.00 23 ASN A CA 3
ATOM 2954 C C . ASN A 1 45 ? -4.521 4.844 -8.874 1.00 0.00 23 ASN A C 3
ATOM 2955 O O . ASN A 1 45 ? -5.484 5.317 -9.491 1.00 0.00 23 ASN A O 3
ATOM 2966 N N . TRP A 1 46 ? -3.292 4.715 -9.404 1.00 0.00 24 TRP A N 3
ATOM 2967 C CA . TRP A 1 46 ? -2.947 5.179 -10.757 1.00 0.00 24 TRP A CA 3
ATOM 2968 C C . TRP A 1 46 ? -3.247 4.110 -11.816 1.00 0.00 24 TRP A C 3
ATOM 2969 O O . TRP A 1 46 ? -3.553 2.954 -11.494 1.00 0.00 24 TRP A O 3
ATOM 2990 N N . THR A 1 47 ? -3.154 4.531 -13.087 1.00 0.00 25 THR A N 3
ATOM 2991 C CA . THR A 1 47 ? -3.345 3.657 -14.245 1.00 0.00 25 THR A CA 3
ATOM 2992 C C . THR A 1 47 ? -2.022 2.990 -14.659 1.00 0.00 25 THR A C 3
ATOM 2993 O O . THR A 1 47 ? -0.954 3.283 -14.102 1.00 0.00 25 THR A O 3
ATOM 3004 N N . VAL A 1 48 ? -2.122 2.085 -15.645 1.00 0.00 26 VAL A N 3
ATOM 3005 C CA . VAL A 1 48 ? -0.961 1.454 -16.301 1.00 0.00 26 VAL A CA 3
ATOM 3006 C C . VAL A 1 48 ? -0.037 2.519 -16.944 1.00 0.00 26 VAL A C 3
ATOM 3007 O O . VAL A 1 48 ? 1.186 2.372 -16.923 1.00 0.00 26 VAL A O 3
ATOM 3020 N N . GLY A 1 49 ? -0.649 3.585 -17.501 1.00 0.00 27 GLY A N 3
ATOM 3021 C CA . GLY A 1 49 ? 0.088 4.680 -18.154 1.00 0.00 27 GLY A CA 3
ATOM 3022 C C . GLY A 1 49 ? 0.750 5.637 -17.174 1.00 0.00 27 GLY A C 3
ATOM 3023 O O . GLY A 1 49 ? 1.912 6.028 -17.369 1.00 0.00 27 GLY A O 3
ATOM 3027 N N . LYS A 1 50 ? -0.005 6.041 -16.137 1.00 0.00 28 LYS A N 3
ATOM 3028 C CA . LYS A 1 50 ? 0.533 6.889 -15.036 1.00 0.00 28 LYS A CA 3
ATOM 3029 C C . LYS A 1 50 ? 1.748 6.221 -14.365 1.00 0.00 28 LYS A C 3
ATOM 3030 O O . LYS A 1 50 ? 2.793 6.863 -14.167 1.00 0.00 28 LYS A O 3
ATOM 3049 N N . LEU A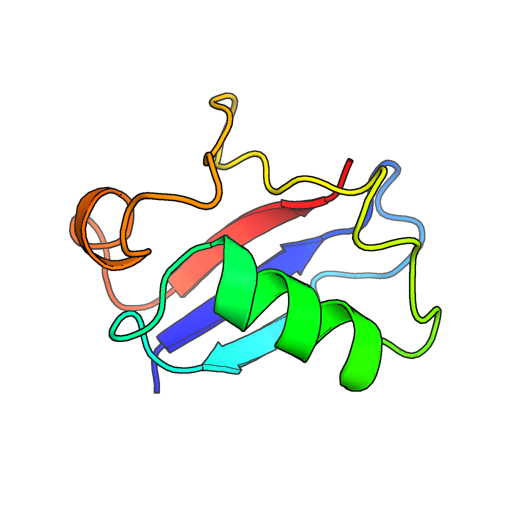 1 51 ? 1.599 4.923 -14.037 1.00 0.00 29 LEU A N 3
ATOM 3050 C CA . LEU A 1 51 ? 2.675 4.133 -13.413 1.00 0.00 29 LEU A CA 3
ATOM 3051 C C . LEU A 1 51 ? 3.824 3.929 -14.410 1.00 0.00 29 LEU A C 3
ATOM 3052 O O . LEU A 1 51 ? 4.960 3.852 -14.005 1.00 0.00 29 LEU A O 3
ATOM 3068 N N . LYS A 1 52 ? 3.501 3.824 -15.706 1.00 0.00 30 LYS A N 3
ATOM 3069 C CA . LYS A 1 52 ? 4.506 3.639 -16.785 1.00 0.00 30 LYS A CA 3
ATOM 3070 C C . LYS A 1 52 ? 5.509 4.810 -16.830 1.00 0.00 30 LYS A C 3
ATOM 3071 O O . LYS A 1 52 ? 6.705 4.607 -17.072 1.00 0.00 30 LYS A O 3
ATOM 3090 N N . THR A 1 53 ? 5.002 6.032 -16.610 1.00 0.00 31 THR A N 3
ATOM 3091 C CA . THR A 1 53 ? 5.840 7.242 -16.517 1.00 0.00 31 THR A CA 3
ATOM 3092 C C . THR A 1 53 ? 6.678 7.207 -15.217 1.00 0.00 31 THR A C 3
ATOM 3093 O O . THR A 1 53 ? 7.867 7.553 -15.220 1.00 0.00 31 THR A O 3
ATOM 3104 N N . HIS A 1 54 ? 6.038 6.744 -14.124 1.00 0.00 32 HIS A N 3
ATOM 3105 C CA . HIS A 1 54 ? 6.697 6.497 -12.819 1.00 0.00 32 HIS A CA 3
ATOM 3106 C C . HIS A 1 54 ? 7.811 5.425 -12.955 1.00 0.00 32 HIS A C 3
ATOM 3107 O O . HIS A 1 54 ? 8.842 5.514 -12.291 1.00 0.00 32 HIS A O 3
ATOM 3122 N N . LEU A 1 55 ? 7.581 4.435 -13.848 1.00 0.00 33 LEU A N 3
ATOM 3123 C CA . LEU A 1 55 ? 8.550 3.373 -14.163 1.00 0.00 33 LEU A CA 3
ATOM 3124 C C . LEU A 1 55 ? 9.735 4.000 -14.882 1.00 0.00 33 LEU A C 3
ATOM 3125 O O . LEU A 1 55 ? 10.858 3.820 -14.471 1.00 0.00 33 LEU A O 3
ATOM 3141 N N . SER A 1 56 ? 9.431 4.796 -15.919 1.00 0.00 34 SER A N 3
ATOM 3142 C CA . SER A 1 56 ? 10.434 5.464 -16.764 1.00 0.00 34 SER A CA 3
ATOM 3143 C C . SER A 1 56 ? 11.348 6.405 -15.944 1.00 0.00 34 SER A C 3
ATOM 3144 O O . SER A 1 56 ? 12.470 6.677 -16.346 1.00 0.00 34 SER A O 3
ATOM 3152 N N . ASN A 1 57 ? 10.839 6.906 -14.805 1.00 0.00 35 ASN A N 3
ATOM 3153 C CA . ASN A 1 57 ? 11.626 7.733 -13.870 1.00 0.00 35 ASN A CA 3
ATOM 3154 C C . ASN A 1 57 ? 12.566 6.847 -13.022 1.00 0.00 35 ASN A C 3
ATOM 3155 O O . ASN A 1 57 ? 13.786 7.064 -12.997 1.00 0.00 35 ASN A O 3
ATOM 3166 N N . VAL A 1 58 ? 11.988 5.826 -12.356 1.00 0.00 36 VAL A N 3
ATOM 3167 C CA . VAL A 1 58 ? 12.718 4.967 -11.390 1.00 0.00 36 VAL A CA 3
ATOM 3168 C C . VAL A 1 58 ? 13.643 3.935 -12.087 1.00 0.00 36 VAL A C 3
ATOM 3169 O O . VAL A 1 58 ? 14.575 3.415 -11.464 1.00 0.00 36 VAL A O 3
ATOM 3182 N N . TYR A 1 59 ? 13.387 3.675 -13.378 1.00 0.00 37 TYR A N 3
ATOM 3183 C CA . TYR A 1 59 ? 14.088 2.637 -14.163 1.00 0.00 37 TYR A CA 3
ATOM 3184 C C . TYR A 1 59 ? 15.530 3.114 -14.441 1.00 0.00 37 TYR A C 3
ATOM 3185 O O . TYR A 1 59 ? 15.704 4.266 -14.843 1.00 0.00 37 TYR A O 3
ATOM 3203 N N . PRO A 1 60 ? 16.575 2.241 -14.247 1.00 0.00 38 PRO A N 3
ATOM 3204 C CA . PRO A 1 60 ? 18.003 2.634 -14.428 1.00 0.00 38 PRO A CA 3
ATOM 3205 C C . PRO A 1 60 ? 18.295 3.179 -15.846 1.00 0.00 38 PRO A C 3
ATOM 3206 O O . PRO A 1 60 ? 19.034 4.157 -16.013 1.00 0.00 38 PRO A O 3
ATOM 3217 N N . SER A 1 61 ? 17.661 2.556 -16.851 1.00 0.00 39 SER A N 3
ATOM 3218 C CA . SER A 1 61 ? 17.822 2.929 -18.263 1.00 0.00 39 SER A CA 3
ATOM 3219 C C . SER A 1 61 ? 16.990 4.180 -18.620 1.00 0.00 39 SER A C 3
ATOM 3220 O O . SER A 1 61 ? 17.404 4.974 -19.471 1.00 0.00 39 SER A O 3
ATOM 3228 N N . LYS A 1 62 ? 15.834 4.342 -17.937 1.00 0.00 40 LYS A N 3
ATOM 3229 C CA . LYS A 1 62 ? 14.803 5.355 -18.268 1.00 0.00 40 LYS A CA 3
ATOM 3230 C C . LYS A 1 62 ? 14.334 5.198 -19.741 1.00 0.00 40 LYS A C 3
ATOM 3231 O O . LYS A 1 62 ? 14.785 5.935 -20.627 1.00 0.00 40 LYS A O 3
ATOM 3250 N N . PRO A 1 63 ? 13.451 4.195 -20.023 1.00 0.00 41 PRO A N 3
ATOM 3251 C CA . PRO A 1 63 ? 13.003 3.877 -21.389 1.00 0.00 41 PRO A CA 3
ATOM 3252 C C . PRO A 1 63 ? 11.735 4.677 -21.811 1.00 0.00 41 PRO A C 3
ATOM 3253 O O . PRO A 1 63 ? 11.038 5.248 -20.969 1.00 0.00 41 PRO A O 3
ATOM 3264 N N . LEU A 1 64 ? 11.455 4.700 -23.123 1.00 0.00 42 LEU A N 3
ATOM 3265 C CA . LEU A 1 64 ? 10.388 5.528 -23.723 1.00 0.00 42 LEU A CA 3
ATOM 3266 C C . LEU A 1 64 ? 9.002 4.889 -23.508 1.00 0.00 42 LEU A C 3
ATOM 3267 O O . LEU A 1 64 ? 8.770 3.749 -23.910 1.00 0.00 42 LEU A O 3
ATOM 3283 N N . THR A 1 65 ? 8.091 5.660 -22.888 1.00 0.00 43 THR A N 3
ATOM 3284 C CA . THR A 1 65 ? 6.737 5.210 -22.495 1.00 0.00 43 THR A CA 3
ATOM 3285 C C . THR A 1 65 ? 5.830 4.891 -23.710 1.00 0.00 43 THR A C 3
ATOM 3286 O O . THR A 1 65 ? 4.835 4.168 -23.575 1.00 0.00 43 THR A O 3
ATOM 3297 N N . LYS A 1 66 ? 6.181 5.436 -24.889 1.00 0.00 44 LYS A N 3
ATOM 3298 C CA . LYS A 1 66 ? 5.456 5.169 -26.153 1.00 0.00 44 LYS A CA 3
ATOM 3299 C C . LYS A 1 66 ? 5.691 3.718 -26.640 1.00 0.00 44 LYS A C 3
ATOM 3300 O O . LYS A 1 66 ? 4.849 3.147 -27.344 1.00 0.00 44 LYS A O 3
ATOM 3319 N N . ASP A 1 67 ? 6.838 3.133 -26.243 1.00 0.00 45 ASP A N 3
ATOM 3320 C CA . ASP A 1 67 ? 7.258 1.787 -26.678 1.00 0.00 45 ASP A CA 3
ATOM 3321 C C . ASP A 1 67 ? 7.003 0.755 -25.573 1.00 0.00 45 ASP A C 3
ATOM 3322 O O . ASP A 1 67 ? 6.437 -0.317 -25.822 1.00 0.00 45 ASP A O 3
ATOM 3331 N N . GLN A 1 68 ? 7.399 1.112 -24.350 1.00 0.00 46 GLN A N 3
ATOM 3332 C CA . GLN A 1 68 ? 7.454 0.186 -23.205 1.00 0.00 46 GLN A CA 3
ATOM 3333 C C . GLN A 1 68 ? 6.063 -0.062 -22.612 1.00 0.00 46 GLN A C 3
ATOM 3334 O O . GLN A 1 68 ? 5.659 0.597 -21.655 1.00 0.00 46 GLN A O 3
ATOM 3348 N N . ARG A 1 69 ? 5.328 -1.011 -23.212 1.00 0.00 47 ARG A N 3
ATOM 3349 C CA . ARG A 1 69 ? 3.958 -1.351 -22.786 1.00 0.00 47 ARG A CA 3
ATOM 3350 C C . ARG A 1 69 ? 3.994 -2.513 -21.769 1.00 0.00 47 ARG A C 3
ATOM 3351 O O . ARG A 1 69 ? 4.997 -3.221 -21.659 1.00 0.00 47 ARG A O 3
ATOM 3372 N N . LEU A 1 70 ? 2.887 -2.691 -21.026 1.00 0.00 48 LEU A N 3
ATOM 3373 C CA . LEU A 1 70 ? 2.755 -3.749 -20.006 1.00 0.00 48 LEU A CA 3
ATOM 3374 C C . LEU A 1 70 ? 1.858 -4.880 -20.553 1.00 0.00 48 LEU A C 3
ATOM 3375 O O . LEU A 1 70 ? 0.800 -4.614 -21.127 1.00 0.00 48 LEU A O 3
ATOM 3391 N N . VAL A 1 71 ? 2.320 -6.137 -20.380 1.00 0.00 49 VAL A N 3
ATOM 3392 C CA . VAL A 1 71 ? 1.641 -7.360 -20.849 1.00 0.00 49 VAL A CA 3
ATOM 3393 C C . VAL A 1 71 ? 1.658 -8.398 -19.708 1.00 0.00 49 VAL A C 3
ATOM 3394 O O . VAL A 1 71 ? 2.702 -8.983 -19.403 1.00 0.00 49 VAL A O 3
ATOM 3407 N N . TYR A 1 72 ? 0.495 -8.617 -19.081 1.00 0.00 50 TYR A N 3
ATOM 3408 C CA . TYR A 1 72 ? 0.364 -9.480 -17.900 1.00 0.00 50 TYR A CA 3
ATOM 3409 C C . TYR A 1 72 ? 0.140 -10.936 -18.346 1.00 0.00 50 TYR A C 3
ATOM 3410 O O . TYR A 1 72 ? -0.979 -11.308 -18.721 1.00 0.00 50 TYR A O 3
ATOM 3428 N N . SER A 1 73 ? 1.233 -11.720 -18.370 1.00 0.00 51 SER A N 3
ATOM 3429 C CA . SER A 1 73 ? 1.199 -13.182 -18.615 1.00 0.00 51 SER A CA 3
ATOM 3430 C C . SER A 1 73 ? 0.579 -13.554 -19.994 1.00 0.00 51 SER A C 3
ATOM 3431 O O . SER A 1 73 ? 0.155 -14.698 -20.201 1.00 0.00 51 SER A O 3
ATOM 3439 N N . GLY A 1 74 ? 0.557 -12.587 -20.934 1.00 0.00 52 GLY A N 3
ATOM 3440 C CA . GLY A 1 74 ? 0.023 -12.812 -22.287 1.00 0.00 52 GLY A CA 3
ATOM 3441 C C . GLY A 1 74 ? -1.012 -11.774 -22.710 1.00 0.00 52 GLY A C 3
ATOM 3442 O O . GLY A 1 74 ? -1.211 -11.549 -23.911 1.00 0.00 52 GLY A O 3
ATOM 3446 N N . ARG A 1 75 ? -1.683 -11.136 -21.732 1.00 0.00 53 ARG A N 3
ATOM 3447 C CA . ARG A 1 75 ? -2.754 -10.145 -22.004 1.00 0.00 53 ARG A CA 3
ATOM 3448 C C . ARG A 1 75 ? -2.160 -8.728 -22.021 1.00 0.00 53 ARG A C 3
ATOM 3449 O O . ARG A 1 75 ? -1.224 -8.453 -21.279 1.00 0.00 53 ARG A O 3
ATOM 3470 N N . LEU A 1 76 ? -2.721 -7.838 -22.843 1.00 0.00 54 LEU A N 3
ATOM 3471 C CA . LEU A 1 76 ? -2.259 -6.441 -22.930 1.00 0.00 54 LEU A CA 3
ATOM 3472 C C . LEU A 1 76 ? -2.920 -5.638 -21.796 1.00 0.00 54 LEU A C 3
ATOM 3473 O O . LEU A 1 76 ? -4.097 -5.846 -21.491 1.00 0.00 54 LEU A O 3
ATOM 3489 N N . LEU A 1 77 ? -2.143 -4.757 -21.143 1.00 0.00 55 LEU A N 3
ATOM 3490 C CA . LEU A 1 77 ? -2.644 -3.877 -20.073 1.00 0.00 55 LEU A CA 3
ATOM 3491 C C . LEU A 1 77 ? -2.800 -2.448 -20.630 1.00 0.00 55 LEU A C 3
ATOM 3492 O O . LEU A 1 77 ? -1.795 -1.751 -20.812 1.00 0.00 55 LEU A O 3
ATOM 3508 N N . PRO A 1 78 ? -4.058 -2.011 -20.978 1.00 0.00 56 PRO A N 3
ATOM 3509 C CA . PRO A 1 78 ? -4.313 -0.651 -21.486 1.00 0.00 56 PRO A CA 3
ATOM 3510 C C . PRO A 1 78 ? -4.281 0.392 -20.354 1.00 0.00 56 PRO A C 3
ATOM 3511 O O . PRO A 1 78 ? -4.595 0.094 -19.200 1.00 0.00 56 PRO A O 3
ATOM 3522 N N . ASP A 1 79 ? -3.920 1.623 -20.703 1.00 0.00 57 ASP A N 3
ATOM 3523 C CA . ASP A 1 79 ? -3.580 2.667 -19.734 1.00 0.00 57 ASP A CA 3
ATOM 3524 C C . ASP A 1 79 ? -4.812 3.486 -19.330 1.00 0.00 57 ASP A C 3
ATOM 3525 O O . ASP A 1 79 ? -4.694 4.445 -18.559 1.00 0.00 57 ASP A O 3
ATOM 3534 N N . HIS A 1 80 ? -5.990 3.145 -19.893 1.00 0.00 58 HIS A N 3
ATOM 3535 C CA . HIS A 1 80 ? -7.253 3.809 -19.521 1.00 0.00 58 HIS A CA 3
ATOM 3536 C C . HIS A 1 80 ? -7.794 3.270 -18.187 1.00 0.00 58 HIS A C 3
ATOM 3537 O O . HIS A 1 80 ? -8.472 3.991 -17.456 1.00 0.00 58 HIS A O 3
ATOM 3552 N N . LEU A 1 81 ? -7.490 1.996 -17.875 1.00 0.00 59 LEU A N 3
ATOM 3553 C CA . LEU A 1 81 ? -7.913 1.363 -16.606 1.00 0.00 59 LEU A CA 3
ATOM 3554 C C . LEU A 1 81 ? -6.812 1.489 -15.542 1.00 0.00 59 LEU A C 3
ATOM 3555 O O . LEU A 1 81 ? -5.622 1.644 -15.873 1.00 0.00 59 LEU A O 3
ATOM 3571 N N . GLN A 1 82 ? -7.224 1.423 -14.267 1.00 0.00 60 GLN A N 3
ATOM 3572 C CA . GLN A 1 82 ? -6.310 1.475 -13.118 1.00 0.00 60 GLN A CA 3
ATOM 3573 C C . GLN A 1 82 ? -5.714 0.090 -12.834 1.00 0.00 60 GLN A C 3
ATOM 3574 O O . GLN A 1 82 ? -6.296 -0.943 -13.197 1.00 0.00 60 GLN A O 3
ATOM 3588 N N . LEU A 1 83 ? -4.562 0.098 -12.145 1.00 0.00 61 LEU A N 3
ATOM 3589 C CA . LEU A 1 83 ? -3.788 -1.113 -11.823 1.00 0.00 61 LEU A CA 3
ATOM 3590 C C . LEU A 1 83 ? -4.591 -2.125 -10.986 1.00 0.00 61 LEU A C 3
ATOM 3591 O O . LEU A 1 83 ? -4.394 -3.336 -11.129 1.00 0.00 61 LEU A O 3
ATOM 3607 N N . LYS A 1 84 ? -5.490 -1.610 -10.115 1.00 0.00 62 LYS A N 3
ATOM 3608 C CA . LYS A 1 84 ? -6.336 -2.442 -9.231 1.00 0.00 62 LYS A CA 3
ATOM 3609 C C . LYS A 1 84 ? -7.091 -3.548 -10.007 1.00 0.00 62 LYS A C 3
ATOM 3610 O O . LYS A 1 84 ? -7.193 -4.683 -9.534 1.00 0.00 62 LYS A O 3
ATOM 3629 N N . ASP A 1 85 ? -7.516 -3.212 -11.240 1.00 0.00 63 ASP A N 3
ATOM 3630 C CA . ASP A 1 85 ? -8.313 -4.099 -12.112 1.00 0.00 63 ASP A CA 3
ATOM 3631 C C . ASP A 1 85 ? -7.642 -5.480 -12.295 1.00 0.00 63 ASP A C 3
ATOM 3632 O O . ASP A 1 85 ? -8.310 -6.523 -12.310 1.00 0.00 63 ASP A O 3
ATOM 3641 N N . ILE A 1 86 ? -6.300 -5.462 -12.391 1.00 0.00 64 ILE A N 3
ATOM 3642 C CA . ILE A 1 86 ? -5.486 -6.663 -12.639 1.00 0.00 64 ILE A CA 3
ATOM 3643 C C . ILE A 1 86 ? -4.733 -7.096 -11.359 1.00 0.00 64 ILE A C 3
ATOM 3644 O O . ILE A 1 86 ? -4.456 -8.285 -11.164 1.00 0.00 64 ILE A O 3
ATOM 3660 N N . LEU A 1 87 ? -4.408 -6.136 -10.470 1.00 0.00 65 LEU A N 3
ATOM 3661 C CA . LEU A 1 87 ? -3.380 -6.366 -9.418 1.00 0.00 65 LEU A CA 3
ATOM 3662 C C . LEU A 1 87 ? -3.980 -6.548 -8.014 1.00 0.00 65 LEU A C 3
ATOM 3663 O O . LEU A 1 87 ? -3.366 -7.203 -7.171 1.00 0.00 65 LEU A O 3
ATOM 3679 N N . ARG A 1 88 ? -5.176 -5.982 -7.777 1.00 0.00 66 ARG A N 3
ATOM 3680 C CA . ARG A 1 88 ? -5.875 -6.050 -6.464 1.00 0.00 66 ARG A CA 3
ATOM 3681 C C . ARG A 1 88 ? -6.323 -7.497 -6.136 1.00 0.00 66 ARG A C 3
ATOM 3682 O O . ARG A 1 88 ? -6.639 -7.808 -4.983 1.00 0.00 66 ARG A O 3
ATOM 3703 N N . LYS A 1 89 ? -6.314 -8.368 -7.167 1.00 0.00 67 LYS A N 3
ATOM 3704 C CA . LYS A 1 89 ? -6.644 -9.811 -7.046 1.00 0.00 67 LYS A CA 3
ATOM 3705 C C . LYS A 1 89 ? -5.818 -10.499 -5.933 1.00 0.00 67 LYS A C 3
ATOM 3706 O O . LYS A 1 89 ? -6.338 -11.326 -5.182 1.00 0.00 67 LYS A O 3
ATOM 3725 N N . GLN A 1 90 ? -4.523 -10.143 -5.852 1.00 0.00 68 GLN A N 3
ATOM 3726 C CA . GLN A 1 90 ? -3.619 -10.582 -4.762 1.00 0.00 68 GLN A CA 3
ATOM 3727 C C . GLN A 1 90 ? -3.294 -9.385 -3.851 1.00 0.00 68 GLN A C 3
ATOM 3728 O O . GLN A 1 90 ? -3.176 -9.537 -2.632 1.00 0.00 68 GLN A O 3
ATOM 3742 N N . ASP A 1 91 ? -3.140 -8.202 -4.494 1.00 0.00 69 ASP A N 3
ATOM 3743 C CA . ASP A 1 91 ? -2.795 -6.892 -3.874 1.00 0.00 69 ASP A CA 3
ATOM 3744 C C . ASP A 1 91 ? -1.309 -6.807 -3.487 1.00 0.00 69 ASP A C 3
ATOM 3745 O O . ASP A 1 91 ? -0.658 -5.814 -3.777 1.00 0.00 69 ASP A O 3
ATOM 3754 N N . GLU A 1 92 ? -0.799 -7.851 -2.818 1.00 0.00 70 GLU A N 3
ATOM 3755 C CA . GLU A 1 92 ? 0.590 -7.924 -2.327 1.00 0.00 70 GLU A CA 3
ATOM 3756 C C . GLU A 1 92 ? 1.611 -7.743 -3.476 1.00 0.00 70 GLU A C 3
ATOM 3757 O O . GLU A 1 92 ? 2.370 -6.769 -3.489 1.00 0.00 70 GLU A O 3
ATOM 3769 N N . TYR A 1 93 ? 1.588 -8.659 -4.459 1.00 0.00 71 TYR A N 3
ATOM 3770 C CA . TYR A 1 93 ? 2.491 -8.594 -5.629 1.00 0.00 71 TYR A CA 3
ATOM 3771 C C . TYR A 1 93 ? 1.828 -9.206 -6.864 1.00 0.00 71 TYR A C 3
ATOM 3772 O O . TYR A 1 93 ? 0.756 -9.793 -6.760 1.00 0.00 71 TYR A O 3
ATOM 3790 N N . HIS A 1 94 ? 2.485 -9.020 -8.029 1.00 0.00 72 HIS A N 3
ATOM 3791 C CA . HIS A 1 94 ? 2.173 -9.707 -9.309 1.00 0.00 72 HIS A CA 3
ATOM 3792 C C . HIS A 1 94 ? 3.333 -9.507 -10.296 1.00 0.00 72 HIS A C 3
ATOM 3793 O O . HIS A 1 94 ? 4.069 -8.522 -10.205 1.00 0.00 72 HIS A O 3
ATOM 3808 N N . MET A 1 95 ? 3.436 -10.427 -11.269 1.00 0.00 73 MET A N 3
ATOM 3809 C CA . MET A 1 95 ? 4.471 -10.407 -12.318 1.00 0.00 73 MET A CA 3
ATOM 3810 C C . MET A 1 95 ? 3.863 -9.933 -13.658 1.00 0.00 73 MET A C 3
ATOM 3811 O O . MET A 1 95 ? 2.879 -10.497 -14.151 1.00 0.00 73 MET A O 3
ATOM 3825 N N . VAL A 1 96 ? 4.440 -8.855 -14.210 1.00 0.00 74 VAL A N 3
ATOM 3826 C CA . VAL A 1 96 ? 4.046 -8.272 -15.510 1.00 0.00 74 VAL A CA 3
ATOM 3827 C C . VAL A 1 96 ? 5.267 -8.267 -16.442 1.00 0.00 74 VAL A C 3
ATOM 3828 O O . VAL A 1 96 ? 6.391 -8.105 -15.976 1.00 0.00 74 VAL A O 3
ATOM 3841 N N . HIS A 1 97 ? 5.039 -8.449 -17.747 1.00 0.00 75 HIS A N 3
ATOM 3842 C CA . HIS A 1 97 ? 6.098 -8.371 -18.764 1.00 0.00 75 HIS A CA 3
ATOM 3843 C C . HIS A 1 97 ? 6.096 -6.977 -19.410 1.00 0.00 75 HIS A C 3
ATOM 3844 O O . HIS A 1 97 ? 5.047 -6.348 -19.536 1.00 0.00 75 HIS A O 3
ATOM 3859 N N . LEU A 1 98 ? 7.281 -6.501 -19.785 1.00 0.00 76 LEU A N 3
ATOM 3860 C CA . LEU A 1 98 ? 7.478 -5.186 -20.415 1.00 0.00 76 LEU A CA 3
ATOM 3861 C C . LEU A 1 98 ? 7.769 -5.419 -21.911 1.00 0.00 76 LEU A C 3
ATOM 3862 O O . LEU A 1 98 ? 8.253 -6.492 -22.281 1.00 0.00 76 LEU A O 3
ATOM 3878 N N . VAL A 1 99 ? 7.428 -4.451 -22.780 1.00 0.00 77 VAL A N 3
ATOM 3879 C CA . VAL A 1 99 ? 7.646 -4.586 -24.239 1.00 0.00 77 VAL A CA 3
ATOM 3880 C C . VAL A 1 99 ? 8.763 -3.610 -24.689 1.00 0.00 77 VAL A C 3
ATOM 3881 O O . VAL A 1 99 ? 9.948 -4.011 -24.722 1.00 0.00 77 VAL A O 3
ATOM 3895 N N . PRO A 1 23 ? 3.280 -0.598 0.044 1.00 0.00 1 PRO A N 4
ATOM 3896 C CA . PRO A 1 23 ? 2.793 -0.500 -1.357 1.00 0.00 1 PRO A CA 4
ATOM 3897 C C . PRO A 1 23 ? 2.825 -1.884 -2.034 1.00 0.00 1 PRO A C 4
ATOM 3898 O O . PRO A 1 23 ? 3.354 -2.848 -1.472 1.00 0.00 1 PRO A O 4
ATOM 3909 N N . VAL A 1 24 ? 2.250 -1.965 -3.245 1.00 0.00 2 VAL A N 4
ATOM 3910 C CA . VAL A 1 24 ? 2.159 -3.215 -4.022 1.00 0.00 2 VAL A CA 4
ATOM 3911 C C . VAL A 1 24 ? 3.462 -3.470 -4.800 1.00 0.00 2 VAL A C 4
ATOM 3912 O O . VAL A 1 24 ? 3.959 -2.596 -5.512 1.00 0.00 2 VAL A O 4
ATOM 3925 N N . THR A 1 25 ? 3.990 -4.683 -4.639 1.00 0.00 3 THR A N 4
ATOM 3926 C CA . THR A 1 25 ? 5.148 -5.181 -5.374 1.00 0.00 3 THR A CA 4
ATOM 3927 C C . THR A 1 25 ? 4.753 -5.469 -6.842 1.00 0.00 3 THR A C 4
ATOM 3928 O O . THR A 1 25 ? 4.000 -6.405 -7.126 1.00 0.00 3 THR A O 4
ATOM 3939 N N . LEU A 1 26 ? 5.226 -4.628 -7.759 1.00 0.00 4 LEU A N 4
ATOM 3940 C CA . LEU A 1 26 ? 4.981 -4.784 -9.197 1.00 0.00 4 LEU A CA 4
ATOM 3941 C C . LEU A 1 26 ? 6.284 -5.262 -9.847 1.00 0.00 4 LEU A C 4
ATOM 3942 O O . LEU A 1 26 ? 7.190 -4.465 -10.109 1.00 0.00 4 LEU A O 4
ATOM 3958 N N . ILE A 1 27 ? 6.381 -6.580 -10.071 1.00 0.00 5 ILE A N 4
ATOM 3959 C CA . ILE A 1 27 ? 7.610 -7.217 -10.567 1.00 0.00 5 ILE A CA 4
ATOM 3960 C C . ILE A 1 27 ? 7.688 -7.036 -12.092 1.00 0.00 5 ILE A C 4
ATOM 3961 O O . ILE A 1 27 ? 7.068 -7.789 -12.861 1.00 0.00 5 ILE A O 4
ATOM 3977 N N . ILE A 1 28 ? 8.419 -5.997 -12.498 1.00 0.00 6 ILE A N 4
ATOM 3978 C CA . ILE A 1 28 ? 8.645 -5.664 -13.909 1.00 0.00 6 ILE A CA 4
ATOM 3979 C C . ILE A 1 28 ? 9.717 -6.607 -14.483 1.00 0.00 6 ILE A C 4
ATOM 3980 O O . ILE A 1 28 ? 10.924 -6.389 -14.305 1.00 0.00 6 ILE A O 4
ATOM 3996 N N . LYS A 1 29 ? 9.240 -7.698 -15.099 1.00 0.00 7 LYS A N 4
ATOM 3997 C CA . LYS A 1 29 ? 10.086 -8.726 -15.721 1.00 0.00 7 LYS A CA 4
ATOM 3998 C C . LYS A 1 29 ? 10.174 -8.467 -17.224 1.00 0.00 7 LYS A C 4
ATOM 3999 O O . LYS A 1 29 ? 9.148 -8.313 -17.877 1.00 0.00 7 LYS A O 4
ATOM 4018 N N . ALA A 1 30 ? 11.388 -8.439 -17.771 1.00 0.00 8 ALA A N 4
ATOM 4019 C CA . ALA A 1 30 ? 11.597 -8.196 -19.212 1.00 0.00 8 ALA A CA 4
ATOM 4020 C C . ALA A 1 30 ? 11.915 -9.529 -19.919 1.00 0.00 8 ALA A C 4
ATOM 4021 O O . ALA A 1 30 ? 12.903 -10.186 -19.561 1.00 0.00 8 ALA A O 4
ATOM 4028 N N . PRO A 1 31 ? 11.090 -9.960 -20.943 1.00 0.00 9 PRO A N 4
ATOM 4029 C CA . PRO A 1 31 ? 11.358 -11.199 -21.731 1.00 0.00 9 PRO A CA 4
ATOM 4030 C C . PRO A 1 31 ? 12.602 -11.066 -22.649 1.00 0.00 9 PRO A C 4
ATOM 4031 O O . PRO A 1 31 ? 13.050 -12.047 -23.254 1.00 0.00 9 PRO A O 4
ATOM 4042 N N . ASN A 1 32 ? 13.139 -9.835 -22.726 1.00 0.00 10 ASN A N 4
ATOM 4043 C CA . ASN A 1 32 ? 14.385 -9.505 -23.436 1.00 0.00 10 ASN A CA 4
ATOM 4044 C C . ASN A 1 32 ? 15.636 -10.069 -22.700 1.00 0.00 10 ASN A C 4
ATOM 4045 O O . ASN A 1 32 ? 16.719 -10.142 -23.294 1.00 0.00 10 ASN A O 4
ATOM 4056 N N . GLN A 1 33 ? 15.461 -10.440 -21.397 1.00 0.00 11 GLN A N 4
ATOM 4057 C CA . GLN A 1 33 ? 16.498 -11.086 -20.529 1.00 0.00 11 GLN A CA 4
ATOM 4058 C C . GLN A 1 33 ? 17.491 -10.052 -19.959 1.00 0.00 11 GLN A C 4
ATOM 4059 O O . GLN A 1 33 ? 17.776 -10.061 -18.752 1.00 0.00 11 GLN A O 4
ATOM 4073 N N . LYS A 1 34 ? 18.016 -9.186 -20.845 1.00 0.00 12 LYS A N 4
ATOM 4074 C CA . LYS A 1 34 ? 19.049 -8.171 -20.534 1.00 0.00 12 LYS A CA 4
ATOM 4075 C C . LYS A 1 34 ? 18.667 -7.296 -19.320 1.00 0.00 12 LYS A C 4
ATOM 4076 O O . LYS A 1 34 ? 19.511 -6.979 -18.467 1.00 0.00 12 LYS A O 4
ATOM 4095 N N . TYR A 1 35 ? 17.379 -6.921 -19.252 1.00 0.00 13 TYR A N 4
ATOM 4096 C CA . TYR A 1 35 ? 16.806 -6.202 -18.105 1.00 0.00 13 TYR A CA 4
ATOM 4097 C C . TYR A 1 35 ? 16.182 -7.226 -17.142 1.00 0.00 13 TYR A C 4
ATOM 4098 O O . TYR A 1 35 ? 15.186 -7.880 -17.476 1.00 0.00 13 TYR A O 4
ATOM 4116 N N . SER A 1 36 ? 16.809 -7.385 -15.971 1.00 0.00 14 SER A N 4
ATOM 4117 C CA . SER A 1 36 ? 16.380 -8.340 -14.935 1.00 0.00 14 SER A CA 4
ATOM 4118 C C . SER A 1 36 ? 15.095 -7.855 -14.225 1.00 0.00 14 SER A C 4
ATOM 4119 O O . SER A 1 36 ? 14.805 -6.646 -14.206 1.00 0.00 14 SER A O 4
ATOM 4127 N N . ASP A 1 37 ? 14.348 -8.819 -13.639 1.00 0.00 15 ASP A N 4
ATOM 4128 C CA . ASP A 1 37 ? 13.076 -8.556 -12.928 1.00 0.00 15 ASP A CA 4
ATOM 4129 C C . ASP A 1 37 ? 13.310 -7.641 -11.711 1.00 0.00 15 ASP A C 4
ATOM 4130 O O . ASP A 1 37 ? 14.214 -7.886 -10.904 1.00 0.00 15 ASP A O 4
ATOM 4139 N N . GLN A 1 38 ? 12.520 -6.561 -11.614 1.00 0.00 16 GLN A N 4
ATOM 4140 C CA . GLN A 1 38 ? 12.672 -5.537 -10.565 1.00 0.00 16 GLN A CA 4
ATOM 4141 C C . GLN A 1 38 ? 11.330 -5.274 -9.870 1.00 0.00 16 GLN A C 4
ATOM 4142 O O . GLN A 1 38 ? 10.343 -4.902 -10.511 1.00 0.00 16 GLN A O 4
ATOM 4156 N N . THR A 1 39 ? 11.323 -5.500 -8.544 1.00 0.00 17 THR A N 4
ATOM 4157 C CA . THR A 1 39 ? 10.149 -5.361 -7.690 1.00 0.00 17 THR A CA 4
ATOM 4158 C C . THR A 1 39 ? 9.892 -3.873 -7.371 1.00 0.00 17 THR A C 4
ATOM 4159 O O . THR A 1 39 ? 10.478 -3.303 -6.439 1.00 0.00 17 THR A O 4
ATOM 4170 N N . ILE A 1 40 ? 9.033 -3.250 -8.187 1.00 0.00 18 ILE A N 4
ATOM 4171 C CA . ILE A 1 40 ? 8.662 -1.833 -8.061 1.00 0.00 18 ILE A CA 4
ATOM 4172 C C . ILE A 1 40 ? 7.530 -1.695 -7.027 1.00 0.00 18 ILE A C 4
ATOM 4173 O O . ILE A 1 40 ? 6.374 -2.010 -7.323 1.00 0.00 18 ILE A O 4
ATOM 4189 N N . SER A 1 41 ? 7.883 -1.262 -5.806 1.00 0.00 19 SER A N 4
ATOM 4190 C CA . SER A 1 41 ? 6.899 -1.013 -4.746 1.00 0.00 19 SER A CA 4
ATOM 4191 C C . SER A 1 41 ? 6.178 0.316 -5.040 1.00 0.00 19 SER A C 4
ATOM 4192 O O . SER A 1 41 ? 6.696 1.407 -4.774 1.00 0.00 19 SER A O 4
ATOM 4200 N N . CYS A 1 42 ? 4.996 0.189 -5.640 1.00 0.00 20 CYS A N 4
ATOM 4201 C CA . CYS A 1 42 ? 4.162 1.311 -6.077 1.00 0.00 20 CYS A CA 4
ATOM 4202 C C . CYS A 1 42 ? 2.686 0.945 -5.875 1.00 0.00 20 CYS A C 4
ATOM 4203 O O . CYS A 1 42 ? 2.372 -0.162 -5.432 1.00 0.00 20 CYS A O 4
ATOM 4211 N N . PHE A 1 43 ? 1.776 1.869 -6.196 1.00 0.00 21 PHE A N 4
ATOM 4212 C CA . PHE A 1 43 ? 0.334 1.670 -5.967 1.00 0.00 21 PHE A CA 4
ATOM 4213 C C . PHE A 1 43 ? -0.397 1.320 -7.265 1.00 0.00 21 PHE A C 4
ATOM 4214 O O . PHE A 1 43 ? -0.158 1.925 -8.318 1.00 0.00 21 PHE A O 4
ATOM 4231 N N . LEU A 1 44 ? -1.298 0.333 -7.153 1.00 0.00 22 LEU A N 4
ATOM 4232 C CA . LEU A 1 44 ? -2.225 -0.059 -8.221 1.00 0.00 22 LEU A CA 4
ATOM 4233 C C . LEU A 1 44 ? -3.373 0.971 -8.347 1.00 0.00 22 LEU A C 4
ATOM 4234 O O . LEU A 1 44 ? -4.170 0.907 -9.292 1.00 0.00 22 LEU A O 4
ATOM 4250 N N . ASN A 1 45 ? -3.452 1.870 -7.340 1.00 0.00 23 ASN A N 4
ATOM 4251 C CA . ASN A 1 45 ? -4.438 2.963 -7.252 1.00 0.00 23 ASN A CA 4
ATOM 4252 C C . ASN A 1 45 ? -4.455 3.838 -8.526 1.00 0.00 23 ASN A C 4
ATOM 4253 O O . ASN A 1 45 ? -5.521 4.269 -8.984 1.00 0.00 23 ASN A O 4
ATOM 4264 N N . TRP A 1 46 ? -3.261 4.097 -9.077 1.00 0.00 24 TRP A N 4
ATOM 4265 C CA . TRP A 1 46 ? -3.098 4.901 -10.299 1.00 0.00 24 TRP A CA 4
ATOM 4266 C C . TRP A 1 46 ? -3.338 4.049 -11.558 1.00 0.00 24 TRP A C 4
ATOM 4267 O O . TRP A 1 46 ? -3.500 2.819 -11.481 1.00 0.00 24 TRP A O 4
ATOM 4288 N N . THR A 1 47 ? -3.363 4.723 -12.715 1.00 0.00 25 THR A N 4
ATOM 4289 C CA . THR A 1 47 ? -3.458 4.061 -14.015 1.00 0.00 25 THR A CA 4
ATOM 4290 C C . THR A 1 47 ? -2.128 3.383 -14.383 1.00 0.00 25 THR A C 4
ATOM 4291 O O . THR A 1 47 ? -1.067 3.714 -13.825 1.00 0.00 25 THR A O 4
ATOM 4302 N N . VAL A 1 48 ? -2.211 2.449 -15.347 1.00 0.00 26 VAL A N 4
ATOM 4303 C CA . VAL A 1 48 ? -1.037 1.813 -15.967 1.00 0.00 26 VAL A CA 4
ATOM 4304 C C . VAL A 1 48 ? -0.131 2.898 -16.588 1.00 0.00 26 VAL A C 4
ATOM 4305 O O . VAL A 1 48 ? 1.088 2.781 -16.555 1.00 0.00 26 VAL A O 4
ATOM 4318 N N . GLY A 1 49 ? -0.775 3.954 -17.134 1.00 0.00 27 GLY A N 4
ATOM 4319 C CA . GLY A 1 49 ? -0.088 5.089 -17.756 1.00 0.00 27 GLY A CA 4
ATOM 4320 C C . GLY A 1 49 ? 0.736 5.940 -16.796 1.00 0.00 27 GLY A C 4
ATOM 4321 O O . GLY A 1 49 ? 1.914 6.201 -17.067 1.00 0.00 27 GLY A O 4
ATOM 4325 N N . LYS A 1 50 ? 0.128 6.368 -15.670 1.00 0.00 28 LYS A N 4
ATOM 4326 C CA . LYS A 1 50 ? 0.830 7.189 -14.648 1.00 0.00 28 LYS A CA 4
ATOM 4327 C C . LYS A 1 50 ? 1.990 6.403 -14.012 1.00 0.00 28 LYS A C 4
ATOM 4328 O O . LYS A 1 50 ? 3.028 6.983 -13.659 1.00 0.00 28 LYS A O 4
ATOM 4347 N N . LEU A 1 51 ? 1.805 5.076 -13.885 1.00 0.00 29 LEU A N 4
ATOM 4348 C CA . LEU A 1 51 ? 2.842 4.162 -13.367 1.00 0.00 29 LEU A CA 4
ATOM 4349 C C . LEU A 1 51 ? 3.963 3.994 -14.415 1.00 0.00 29 LEU A C 4
ATOM 4350 O O . LEU A 1 51 ? 5.139 3.960 -14.068 1.00 0.00 29 LEU A O 4
ATOM 4366 N N . LYS A 1 52 ? 3.568 3.911 -15.692 1.00 0.00 30 LYS A N 4
ATOM 4367 C CA . LYS A 1 52 ? 4.499 3.723 -16.835 1.00 0.00 30 LYS A CA 4
ATOM 4368 C C . LYS A 1 52 ? 5.404 4.962 -17.015 1.00 0.00 30 LYS A C 4
ATOM 4369 O O . LYS A 1 52 ? 6.567 4.843 -17.408 1.00 0.00 30 LYS A O 4
ATOM 4388 N N . THR A 1 53 ? 4.828 6.138 -16.706 1.00 0.00 31 THR A N 4
ATOM 4389 C CA . THR A 1 53 ? 5.538 7.433 -16.698 1.00 0.00 31 THR A CA 4
ATOM 4390 C C . THR A 1 53 ? 6.512 7.495 -15.491 1.00 0.00 31 THR A C 4
ATOM 4391 O O . THR A 1 53 ? 7.651 7.978 -15.608 1.00 0.00 31 THR A O 4
ATOM 4402 N N . HIS A 1 54 ? 6.039 6.966 -14.340 1.00 0.00 32 HIS A N 4
ATOM 4403 C CA . HIS A 1 54 ? 6.840 6.839 -13.103 1.00 0.00 32 HIS A CA 4
ATOM 4404 C C . HIS A 1 54 ? 8.054 5.914 -13.340 1.00 0.00 32 HIS A C 4
ATOM 4405 O O . HIS A 1 54 ? 9.140 6.180 -12.838 1.00 0.00 32 HIS A O 4
ATOM 4420 N N . LEU A 1 55 ? 7.842 4.847 -14.136 1.00 0.00 33 LEU A N 4
ATOM 4421 C CA . LEU A 1 55 ? 8.901 3.904 -14.544 1.00 0.00 33 LEU A CA 4
ATOM 4422 C C . LEU A 1 55 ? 9.858 4.591 -15.526 1.00 0.00 33 LEU A C 4
ATOM 4423 O O . LEU A 1 55 ? 11.069 4.420 -15.434 1.00 0.00 33 LEU A O 4
ATOM 4439 N N . SER A 1 56 ? 9.296 5.398 -16.450 1.00 0.00 34 SER A N 4
ATOM 4440 C CA . SER A 1 56 ? 10.084 6.151 -17.454 1.00 0.00 34 SER A CA 4
ATOM 4441 C C . SER A 1 56 ? 11.063 7.138 -16.770 1.00 0.00 34 SER A C 4
ATOM 4442 O O . SER A 1 56 ? 12.059 7.556 -17.362 1.00 0.00 34 SER A O 4
ATOM 4450 N N . ASN A 1 57 ? 10.750 7.507 -15.515 1.00 0.00 35 ASN A N 4
ATOM 4451 C CA . ASN A 1 57 ? 11.626 8.322 -14.661 1.00 0.00 35 ASN A CA 4
ATOM 4452 C C . ASN A 1 57 ? 12.623 7.433 -13.869 1.00 0.00 35 ASN A C 4
ATOM 4453 O O . ASN A 1 57 ? 13.843 7.545 -14.050 1.00 0.00 35 ASN A O 4
ATOM 4464 N N . VAL A 1 58 ? 12.096 6.517 -13.029 1.00 0.00 36 VAL A N 4
ATOM 4465 C CA . VAL A 1 58 ? 12.905 5.804 -12.003 1.00 0.00 36 VAL A CA 4
ATOM 4466 C C . VAL A 1 58 ? 13.718 4.618 -12.592 1.00 0.00 36 VAL A C 4
ATOM 4467 O O . VAL A 1 58 ? 14.896 4.438 -12.256 1.00 0.00 36 VAL A O 4
ATOM 4480 N N . TYR A 1 59 ? 13.081 3.834 -13.475 1.00 0.00 37 TYR A N 4
ATOM 4481 C CA . TYR A 1 59 ? 13.647 2.589 -14.036 1.00 0.00 37 TYR A CA 4
ATOM 4482 C C . TYR A 1 59 ? 14.766 2.956 -15.056 1.00 0.00 37 TYR A C 4
ATOM 4483 O O . TYR A 1 59 ? 14.540 3.828 -15.898 1.00 0.00 37 TYR A O 4
ATOM 4501 N N . PRO A 1 60 ? 15.985 2.300 -14.994 1.00 0.00 38 PRO A N 4
ATOM 4502 C CA . PRO A 1 60 ? 17.192 2.712 -15.793 1.00 0.00 38 PRO A CA 4
ATOM 4503 C C . PRO A 1 60 ? 16.998 2.654 -17.331 1.00 0.00 38 PRO A C 4
ATOM 4504 O O . PRO A 1 60 ? 17.663 3.391 -18.071 1.00 0.00 38 PRO A O 4
ATOM 4515 N N . SER A 1 61 ? 16.097 1.761 -17.789 1.00 0.00 39 SER A N 4
ATOM 4516 C CA . SER A 1 61 ? 15.749 1.621 -19.219 1.00 0.00 39 SER A CA 4
ATOM 4517 C C . SER A 1 61 ? 14.974 2.858 -19.719 1.00 0.00 39 SER A C 4
ATOM 4518 O O . SER A 1 61 ? 15.046 3.207 -20.903 1.00 0.00 39 SER A O 4
ATOM 4526 N N . LYS A 1 62 ? 14.250 3.501 -18.775 1.00 0.00 40 LYS A N 4
ATOM 4527 C CA . LYS A 1 62 ? 13.326 4.621 -19.027 1.00 0.00 40 LYS A CA 4
ATOM 4528 C C . LYS A 1 62 ? 12.188 4.179 -19.978 1.00 0.00 40 LYS A C 4
ATOM 4529 O O . LYS A 1 62 ? 12.123 4.640 -21.124 1.00 0.00 40 LYS A O 4
ATOM 4548 N N . PRO A 1 63 ? 11.306 3.218 -19.504 1.00 0.00 41 PRO A N 4
ATOM 4549 C CA . PRO A 1 63 ? 10.188 2.658 -20.296 1.00 0.00 41 PRO A CA 4
ATOM 4550 C C . PRO A 1 63 ? 9.323 3.727 -20.998 1.00 0.00 41 PRO A C 4
ATOM 4551 O O . PRO A 1 63 ? 8.480 4.374 -20.364 1.00 0.00 41 PRO A O 4
ATOM 4562 N N . LEU A 1 64 ? 9.588 3.917 -22.309 1.00 0.00 42 LEU A N 4
ATOM 4563 C CA . LEU A 1 64 ? 8.830 4.845 -23.160 1.00 0.00 42 LEU A CA 4
ATOM 4564 C C . LEU A 1 64 ? 7.364 4.397 -23.250 1.00 0.00 42 LEU A C 4
ATOM 4565 O O . LEU A 1 64 ? 7.083 3.228 -23.482 1.00 0.00 42 LEU A O 4
ATOM 4581 N N . THR A 1 65 ? 6.447 5.340 -23.049 1.00 0.00 43 THR A N 4
ATOM 4582 C CA . THR A 1 65 ? 5.005 5.078 -22.994 1.00 0.00 43 THR A CA 4
ATOM 4583 C C . THR A 1 65 ? 4.435 4.646 -24.362 1.00 0.00 43 THR A C 4
ATOM 4584 O O . THR A 1 65 ? 3.399 3.971 -24.427 1.00 0.00 43 THR A O 4
ATOM 4595 N N . LYS A 1 66 ? 5.134 5.028 -25.448 1.00 0.00 44 LYS A N 4
ATOM 4596 C CA . LYS A 1 66 ? 4.736 4.696 -26.830 1.00 0.00 44 LYS A CA 4
ATOM 4597 C C . LYS A 1 66 ? 5.435 3.421 -27.365 1.00 0.00 44 LYS A C 4
ATOM 4598 O O . LYS A 1 66 ? 5.228 3.063 -28.527 1.00 0.00 44 LYS A O 4
ATOM 4617 N N . ASP A 1 67 ? 6.271 2.745 -26.540 1.00 0.00 45 ASP A N 4
ATOM 4618 C CA . ASP A 1 67 ? 6.919 1.471 -26.939 1.00 0.00 45 ASP A CA 4
ATOM 4619 C C . ASP A 1 67 ? 6.616 0.398 -25.903 1.00 0.00 45 ASP A C 4
ATOM 4620 O O . ASP A 1 67 ? 5.998 -0.628 -26.195 1.00 0.00 45 ASP A O 4
ATOM 4629 N N . GLN A 1 68 ? 7.060 0.690 -24.688 1.00 0.00 46 GLN A N 4
ATOM 4630 C CA . GLN A 1 68 ? 7.162 -0.267 -23.590 1.00 0.00 46 GLN A CA 4
ATOM 4631 C C . GLN A 1 68 ? 5.798 -0.504 -22.924 1.00 0.00 46 GLN A C 4
ATOM 4632 O O . GLN A 1 68 ? 5.352 0.268 -22.063 1.00 0.00 46 GLN A O 4
ATOM 4646 N N . ARG A 1 69 ? 5.135 -1.571 -23.385 1.00 0.00 47 ARG A N 4
ATOM 4647 C CA . ARG A 1 69 ? 3.799 -1.971 -22.937 1.00 0.00 47 ARG A CA 4
ATOM 4648 C C . ARG A 1 69 ? 3.930 -3.016 -21.810 1.00 0.00 47 ARG A C 4
ATOM 4649 O O . ARG A 1 69 ? 5.031 -3.520 -21.547 1.00 0.00 47 ARG A O 4
ATOM 4670 N N . LEU A 1 70 ? 2.815 -3.318 -21.130 1.00 0.00 48 LEU A N 4
ATOM 4671 C CA . LEU A 1 70 ? 2.795 -4.261 -19.995 1.00 0.00 48 LEU A CA 4
ATOM 4672 C C . LEU A 1 70 ? 1.848 -5.431 -20.316 1.00 0.00 48 LEU A C 4
ATOM 4673 O O . LEU A 1 70 ? 0.642 -5.242 -20.385 1.00 0.00 48 LEU A O 4
ATOM 4689 N N . VAL A 1 71 ? 2.418 -6.628 -20.549 1.00 0.00 49 VAL A N 4
ATOM 4690 C CA . VAL A 1 71 ? 1.652 -7.859 -20.840 1.00 0.00 49 VAL A CA 4
ATOM 4691 C C . VAL A 1 71 ? 1.610 -8.755 -19.583 1.00 0.00 49 VAL A C 4
ATOM 4692 O O . VAL A 1 71 ? 2.650 -9.208 -19.105 1.00 0.00 49 VAL A O 4
ATOM 4705 N N . TYR A 1 72 ? 0.399 -9.018 -19.078 1.00 0.00 50 TYR A N 4
ATOM 4706 C CA . TYR A 1 72 ? 0.170 -9.748 -17.823 1.00 0.00 50 TYR A CA 4
ATOM 4707 C C . TYR A 1 72 ? -0.511 -11.091 -18.129 1.00 0.00 50 TYR A C 4
ATOM 4708 O O . TYR A 1 72 ? -1.690 -11.113 -18.502 1.00 0.00 50 TYR A O 4
ATOM 4726 N N . SER A 1 73 ? 0.266 -12.188 -18.009 1.00 0.00 51 SER A N 4
ATOM 4727 C CA . SER A 1 73 ? -0.191 -13.592 -18.214 1.00 0.00 51 SER A CA 4
ATOM 4728 C C . SER A 1 73 ? -0.952 -13.800 -19.553 1.00 0.00 51 SER A C 4
ATOM 4729 O O . SER A 1 73 ? -1.817 -14.680 -19.669 1.00 0.00 51 SER A O 4
ATOM 4737 N N . GLY A 1 74 ? -0.590 -12.985 -20.568 1.00 0.00 52 GLY A N 4
ATOM 4738 C CA . GLY A 1 74 ? -1.153 -13.086 -21.922 1.00 0.00 52 GLY A CA 4
ATOM 4739 C C . GLY A 1 74 ? -1.783 -11.787 -22.410 1.00 0.00 52 GLY A C 4
ATOM 4740 O O . GLY A 1 74 ? -1.578 -11.385 -23.567 1.00 0.00 52 GLY A O 4
ATOM 4744 N N . ARG A 1 75 ? -2.533 -11.112 -21.521 1.00 0.00 53 ARG A N 4
ATOM 4745 C CA . ARG A 1 75 ? -3.330 -9.916 -21.885 1.00 0.00 53 ARG A CA 4
ATOM 4746 C C . ARG A 1 75 ? -2.460 -8.655 -21.875 1.00 0.00 53 ARG A C 4
ATOM 4747 O O . ARG A 1 75 ? -1.383 -8.650 -21.299 1.00 0.00 53 ARG A O 4
ATOM 4768 N N . LEU A 1 76 ? -2.953 -7.581 -22.504 1.00 0.00 54 LEU A N 4
ATOM 4769 C CA . LEU A 1 76 ? -2.272 -6.276 -22.527 1.00 0.00 54 LEU A CA 4
ATOM 4770 C C . LEU A 1 76 ? -2.942 -5.364 -21.481 1.00 0.00 54 LEU A C 4
ATOM 4771 O O . LEU A 1 76 ? -4.168 -5.364 -21.354 1.00 0.00 54 LEU A O 4
ATOM 4787 N N . LEU A 1 77 ? -2.126 -4.605 -20.733 1.00 0.00 55 LEU A N 4
ATOM 4788 C CA . LEU A 1 77 ? -2.597 -3.629 -19.732 1.00 0.00 55 LEU A CA 4
ATOM 4789 C C . LEU A 1 77 ? -2.499 -2.218 -20.347 1.00 0.00 55 LEU A C 4
ATOM 4790 O O . LEU A 1 77 ? -1.394 -1.653 -20.390 1.00 0.00 55 LEU A O 4
ATOM 4806 N N . PRO A 1 78 ? -3.622 -1.655 -20.913 1.00 0.00 56 PRO A N 4
ATOM 4807 C CA . PRO A 1 78 ? -3.605 -0.314 -21.538 1.00 0.00 56 PRO A CA 4
ATOM 4808 C C . PRO A 1 78 ? -3.559 0.808 -20.482 1.00 0.00 56 PRO A C 4
ATOM 4809 O O . PRO A 1 78 ? -4.113 0.676 -19.389 1.00 0.00 56 PRO A O 4
ATOM 4820 N N . ASP A 1 79 ? -2.932 1.928 -20.857 1.00 0.00 57 ASP A N 4
ATOM 4821 C CA . ASP A 1 79 ? -2.618 3.040 -19.947 1.00 0.00 57 ASP A CA 4
ATOM 4822 C C . ASP A 1 79 ? -3.868 3.739 -19.365 1.00 0.00 57 ASP A C 4
ATOM 4823 O O . ASP A 1 79 ? -3.762 4.395 -18.325 1.00 0.00 57 ASP A O 4
ATOM 4832 N N . HIS A 1 80 ? -5.040 3.583 -20.023 1.00 0.00 58 HIS A N 4
ATOM 4833 C CA . HIS A 1 80 ? -6.275 4.326 -19.655 1.00 0.00 58 HIS A CA 4
ATOM 4834 C C . HIS A 1 80 ? -6.897 3.864 -18.314 1.00 0.00 58 HIS A C 4
ATOM 4835 O O . HIS A 1 80 ? -7.534 4.665 -17.622 1.00 0.00 58 HIS A O 4
ATOM 4850 N N . LEU A 1 81 ? -6.716 2.577 -17.953 1.00 0.00 59 LEU A N 4
ATOM 4851 C CA . LEU A 1 81 ? -7.361 1.975 -16.756 1.00 0.00 59 LEU A CA 4
ATOM 4852 C C . LEU A 1 81 ? -6.375 1.836 -15.589 1.00 0.00 59 LEU A C 4
ATOM 4853 O O . LEU A 1 81 ? -5.158 1.947 -15.775 1.00 0.00 59 LEU A O 4
ATOM 4869 N N . GLN A 1 82 ? -6.923 1.589 -14.383 1.00 0.00 60 GLN A N 4
ATOM 4870 C CA . GLN A 1 82 ? -6.127 1.372 -13.164 1.00 0.00 60 GLN A CA 4
ATOM 4871 C C . GLN A 1 82 ? -5.529 -0.042 -13.171 1.00 0.00 60 GLN A C 4
ATOM 4872 O O . GLN A 1 82 ? -6.187 -0.997 -13.611 1.00 0.00 60 GLN A O 4
ATOM 4886 N N . LEU A 1 83 ? -4.292 -0.156 -12.656 1.00 0.00 61 LEU A N 4
ATOM 4887 C CA . LEU A 1 83 ? -3.593 -1.445 -12.497 1.00 0.00 61 LEU A CA 4
ATOM 4888 C C . LEU A 1 83 ? -4.422 -2.425 -11.639 1.00 0.00 61 LEU A C 4
ATOM 4889 O O . LEU A 1 83 ? -4.553 -3.602 -11.998 1.00 0.00 61 LEU A O 4
ATOM 4905 N N . LYS A 1 84 ? -5.014 -1.901 -10.536 1.00 0.00 62 LYS A N 4
ATOM 4906 C CA . LYS A 1 84 ? -5.787 -2.706 -9.553 1.00 0.00 62 LYS A CA 4
ATOM 4907 C C . LYS A 1 84 ? -6.897 -3.541 -10.214 1.00 0.00 62 LYS A C 4
ATOM 4908 O O . LYS A 1 84 ? -7.152 -4.675 -9.799 1.00 0.00 62 LYS A O 4
ATOM 4927 N N . ASP A 1 85 ? -7.479 -2.993 -11.299 1.00 0.00 63 ASP A N 4
ATOM 4928 C CA . ASP A 1 85 ? -8.634 -3.594 -11.995 1.00 0.00 63 ASP A CA 4
ATOM 4929 C C . ASP A 1 85 ? -8.325 -5.025 -12.475 1.00 0.00 63 ASP A C 4
ATOM 4930 O O . ASP A 1 85 ? -9.166 -5.925 -12.383 1.00 0.00 63 ASP A O 4
ATOM 4939 N N . ILE A 1 86 ? -7.096 -5.211 -12.968 1.00 0.00 64 ILE A N 4
ATOM 4940 C CA . ILE A 1 86 ? -6.613 -6.500 -13.482 1.00 0.00 64 ILE A CA 4
ATOM 4941 C C . ILE A 1 86 ? -5.853 -7.249 -12.366 1.00 0.00 64 ILE A C 4
ATOM 4942 O O . ILE A 1 86 ? -5.912 -8.483 -12.264 1.00 0.00 64 ILE A O 4
ATOM 4958 N N . LEU A 1 87 ? -5.187 -6.471 -11.491 1.00 0.00 65 LEU A N 4
ATOM 4959 C CA . LEU A 1 87 ? -4.205 -6.995 -10.520 1.00 0.00 65 LEU A CA 4
ATOM 4960 C C . LEU A 1 87 ? -4.859 -7.176 -9.128 1.00 0.00 65 LEU A C 4
ATOM 4961 O O . LEU A 1 87 ? -4.171 -7.224 -8.103 1.00 0.00 65 LEU A O 4
ATOM 4977 N N . ARG A 1 88 ? -6.191 -7.327 -9.135 1.00 0.00 66 ARG A N 4
ATOM 4978 C CA . ARG A 1 88 ? -7.019 -7.568 -7.933 1.00 0.00 66 ARG A CA 4
ATOM 4979 C C . ARG A 1 88 ? -6.842 -9.009 -7.380 1.00 0.00 66 ARG A C 4
ATOM 4980 O O . ARG A 1 88 ? -7.200 -9.272 -6.225 1.00 0.00 66 ARG A O 4
ATOM 5001 N N . LYS A 1 89 ? -6.287 -9.917 -8.227 1.00 0.00 67 LYS A N 4
ATOM 5002 C CA . LYS A 1 89 ? -6.111 -11.357 -7.906 1.00 0.00 67 LYS A CA 4
ATOM 5003 C C . LYS A 1 89 ? -5.303 -11.559 -6.602 1.00 0.00 67 LYS A C 4
ATOM 5004 O O . LYS A 1 89 ? -5.838 -12.015 -5.587 1.00 0.00 67 LYS A O 4
ATOM 5023 N N . GLN A 1 90 ? -4.014 -11.203 -6.659 1.00 0.00 68 GLN A N 4
ATOM 5024 C CA . GLN A 1 90 ? -3.076 -11.349 -5.534 1.00 0.00 68 GLN A CA 4
ATOM 5025 C C . GLN A 1 90 ? -3.017 -10.041 -4.721 1.00 0.00 68 GLN A C 4
ATOM 5026 O O . GLN A 1 90 ? -2.822 -10.066 -3.499 1.00 0.00 68 GLN A O 4
ATOM 5040 N N . ASP A 1 91 ? -3.174 -8.897 -5.441 1.00 0.00 69 ASP A N 4
ATOM 5041 C CA . ASP A 1 91 ? -3.234 -7.530 -4.854 1.00 0.00 69 ASP A CA 4
ATOM 5042 C C . ASP A 1 91 ? -1.962 -7.181 -4.014 1.00 0.00 69 ASP A C 4
ATOM 5043 O O . ASP A 1 91 ? -1.956 -6.229 -3.235 1.00 0.00 69 ASP A O 4
ATOM 5052 N N . GLU A 1 92 ? -0.862 -7.935 -4.239 1.00 0.00 70 GLU A N 4
ATOM 5053 C CA . GLU A 1 92 ? 0.391 -7.810 -3.471 1.00 0.00 70 GLU A CA 4
ATOM 5054 C C . GLU A 1 92 ? 1.606 -7.839 -4.413 1.00 0.00 70 GLU A C 4
ATOM 5055 O O . GLU A 1 92 ? 2.342 -6.871 -4.496 1.00 0.00 70 GLU A O 4
ATOM 5067 N N . TYR A 1 93 ? 1.816 -8.971 -5.106 1.00 0.00 71 TYR A N 4
ATOM 5068 C CA . TYR A 1 93 ? 2.949 -9.152 -6.038 1.00 0.00 71 TYR A CA 4
ATOM 5069 C C . TYR A 1 93 ? 2.399 -9.579 -7.397 1.00 0.00 71 TYR A C 4
ATOM 5070 O O . TYR A 1 93 ? 1.494 -10.409 -7.450 1.00 0.00 71 TYR A O 4
ATOM 5088 N N . HIS A 1 94 ? 2.889 -8.955 -8.491 1.00 0.00 72 HIS A N 4
ATOM 5089 C CA . HIS A 1 94 ? 2.418 -9.248 -9.866 1.00 0.00 72 HIS A CA 4
ATOM 5090 C C . HIS A 1 94 ? 3.586 -9.198 -10.857 1.00 0.00 72 HIS A C 4
ATOM 5091 O O . HIS A 1 94 ? 4.179 -8.136 -11.072 1.00 0.00 72 HIS A O 4
ATOM 5106 N N . MET A 1 95 ? 3.895 -10.363 -11.450 1.00 0.00 73 MET A N 4
ATOM 5107 C CA . MET A 1 95 ? 4.942 -10.501 -12.468 1.00 0.00 73 MET A CA 4
ATOM 5108 C C . MET A 1 95 ? 4.374 -10.126 -13.856 1.00 0.00 73 MET A C 4
ATOM 5109 O O . MET A 1 95 ? 3.653 -10.899 -14.499 1.00 0.00 73 MET A O 4
ATOM 5123 N N . VAL A 1 96 ? 4.676 -8.892 -14.279 1.00 0.00 74 VAL A N 4
ATOM 5124 C CA . VAL A 1 96 ? 4.181 -8.313 -15.541 1.00 0.00 74 VAL A CA 4
ATOM 5125 C C . VAL A 1 96 ? 5.363 -8.117 -16.514 1.00 0.00 74 VAL A C 4
ATOM 5126 O O . VAL A 1 96 ? 6.443 -7.678 -16.114 1.00 0.00 74 VAL A O 4
ATOM 5139 N N . HIS A 1 97 ? 5.129 -8.439 -17.794 1.00 0.00 75 HIS A N 4
ATOM 5140 C CA . HIS A 1 97 ? 6.166 -8.457 -18.835 1.00 0.00 75 HIS A CA 4
ATOM 5141 C C . HIS A 1 97 ? 6.294 -7.084 -19.514 1.00 0.00 75 HIS A C 4
ATOM 5142 O O . HIS A 1 97 ? 5.383 -6.648 -20.230 1.00 0.00 75 HIS A O 4
ATOM 5157 N N . LEU A 1 98 ? 7.420 -6.397 -19.249 1.00 0.00 76 LEU A N 4
ATOM 5158 C CA . LEU A 1 98 ? 7.781 -5.148 -19.925 1.00 0.00 76 LEU A CA 4
ATOM 5159 C C . LEU A 1 98 ? 8.274 -5.468 -21.353 1.00 0.00 76 LEU A C 4
ATOM 5160 O O . LEU A 1 98 ? 9.423 -5.899 -21.542 1.00 0.00 76 LEU A O 4
ATOM 5176 N N . VAL A 1 99 ? 7.370 -5.318 -22.330 1.00 0.00 77 VAL A N 4
ATOM 5177 C CA . VAL A 1 99 ? 7.649 -5.588 -23.751 1.00 0.00 77 VAL A CA 4
ATOM 5178 C C . VAL A 1 99 ? 8.070 -4.274 -24.484 1.00 0.00 77 VAL A C 4
ATOM 5179 O O . VAL A 1 99 ? 7.222 -3.385 -24.694 1.00 0.00 77 VAL A O 4
ATOM 5193 N N . PRO A 1 23 ? 0.660 -2.697 -0.024 1.00 0.00 1 PRO A N 5
ATOM 5194 C CA . PRO A 1 23 ? 1.814 -2.261 -0.854 1.00 0.00 1 PRO A CA 5
ATOM 5195 C C . PRO A 1 23 ? 1.987 -3.223 -2.044 1.00 0.00 1 PRO A C 5
ATOM 5196 O O . PRO A 1 23 ? 2.108 -4.444 -1.852 1.00 0.00 1 PRO A O 5
ATOM 5207 N N . VAL A 1 24 ? 1.981 -2.674 -3.271 1.00 0.00 2 VAL A N 5
ATOM 5208 C CA . VAL A 1 24 ? 2.073 -3.476 -4.502 1.00 0.00 2 VAL A CA 5
ATOM 5209 C C . VAL A 1 24 ? 3.537 -3.601 -4.956 1.00 0.00 2 VAL A C 5
ATOM 5210 O O . VAL A 1 24 ? 4.125 -2.649 -5.482 1.00 0.00 2 VAL A O 5
ATOM 5223 N N . THR A 1 25 ? 4.128 -4.771 -4.691 1.00 0.00 3 THR A N 5
ATOM 5224 C CA . THR A 1 25 ? 5.412 -5.173 -5.265 1.00 0.00 3 THR A CA 5
ATOM 5225 C C . THR A 1 25 ? 5.179 -5.588 -6.734 1.00 0.00 3 THR A C 5
ATOM 5226 O O . THR A 1 25 ? 4.758 -6.720 -7.029 1.00 0.00 3 THR A O 5
ATOM 5237 N N . LEU A 1 26 ? 5.418 -4.642 -7.650 1.00 0.00 4 LEU A N 5
ATOM 5238 C CA . LEU A 1 26 ? 5.140 -4.834 -9.075 1.00 0.00 4 LEU A CA 5
ATOM 5239 C C . LEU A 1 26 ? 6.422 -5.301 -9.758 1.00 0.00 4 LEU A C 5
ATOM 5240 O O . LEU A 1 26 ? 7.318 -4.505 -10.049 1.00 0.00 4 LEU A O 5
ATOM 5256 N N . ILE A 1 27 ? 6.495 -6.610 -9.963 1.00 0.00 5 ILE A N 5
ATOM 5257 C CA . ILE A 1 27 ? 7.665 -7.283 -10.511 1.00 0.00 5 ILE A CA 5
ATOM 5258 C C . ILE A 1 27 ? 7.735 -7.048 -12.039 1.00 0.00 5 ILE A C 5
ATOM 5259 O O . ILE A 1 27 ? 7.112 -7.760 -12.831 1.00 0.00 5 ILE A O 5
ATOM 5275 N N . ILE A 1 28 ? 8.485 -6.009 -12.418 1.00 0.00 6 ILE A N 5
ATOM 5276 C CA . ILE A 1 28 ? 8.686 -5.594 -13.816 1.00 0.00 6 ILE A CA 5
ATOM 5277 C C . ILE A 1 28 ? 9.878 -6.353 -14.416 1.00 0.00 6 ILE A C 5
ATOM 5278 O O . ILE A 1 28 ? 11.046 -6.032 -14.163 1.00 0.00 6 ILE A O 5
ATOM 5294 N N . LYS A 1 29 ? 9.546 -7.405 -15.164 1.00 0.00 7 LYS A N 5
ATOM 5295 C CA . LYS A 1 29 ? 10.513 -8.254 -15.861 1.00 0.00 7 LYS A CA 5
ATOM 5296 C C . LYS A 1 29 ? 10.593 -7.828 -17.335 1.00 0.00 7 LYS A C 5
ATOM 5297 O O . LYS A 1 29 ? 9.605 -7.337 -17.897 1.00 0.00 7 LYS A O 5
ATOM 5316 N N . ALA A 1 30 ? 11.765 -8.008 -17.952 1.00 0.00 8 ALA A N 5
ATOM 5317 C CA . ALA A 1 30 ? 11.948 -7.763 -19.393 1.00 0.00 8 ALA A CA 5
ATOM 5318 C C . ALA A 1 30 ? 11.464 -8.998 -20.197 1.00 0.00 8 ALA A C 5
ATOM 5319 O O . ALA A 1 30 ? 11.679 -10.129 -19.751 1.00 0.00 8 ALA A O 5
ATOM 5326 N N . PRO A 1 31 ? 10.764 -8.807 -21.366 1.00 0.00 9 PRO A N 5
ATOM 5327 C CA . PRO A 1 31 ? 10.321 -9.927 -22.255 1.00 0.00 9 PRO A CA 5
ATOM 5328 C C . PRO A 1 31 ? 11.487 -10.812 -22.772 1.00 0.00 9 PRO A C 5
ATOM 5329 O O . PRO A 1 31 ? 11.432 -12.049 -22.689 1.00 0.00 9 PRO A O 5
ATOM 5340 N N . ASN A 1 32 ? 12.541 -10.154 -23.304 1.00 0.00 10 ASN A N 5
ATOM 5341 C CA . ASN A 1 32 ? 13.776 -10.838 -23.767 1.00 0.00 10 ASN A CA 5
ATOM 5342 C C . ASN A 1 32 ? 14.637 -11.283 -22.555 1.00 0.00 10 ASN A C 5
ATOM 5343 O O . ASN A 1 32 ? 15.559 -12.094 -22.700 1.00 0.00 10 ASN A O 5
ATOM 5354 N N . GLN A 1 33 ? 14.307 -10.730 -21.364 1.00 0.00 11 GLN A N 5
ATOM 5355 C CA . GLN A 1 33 ? 14.913 -11.104 -20.064 1.00 0.00 11 GLN A CA 5
ATOM 5356 C C . GLN A 1 33 ? 16.403 -10.712 -19.987 1.00 0.00 11 GLN A C 5
ATOM 5357 O O . GLN A 1 33 ? 17.190 -11.359 -19.284 1.00 0.00 11 GLN A O 5
ATOM 5371 N N . LYS A 1 34 ? 16.774 -9.627 -20.709 1.00 0.00 12 LYS A N 5
ATOM 5372 C CA . LYS A 1 34 ? 18.089 -8.966 -20.544 1.00 0.00 12 LYS A CA 5
ATOM 5373 C C . LYS A 1 34 ? 18.172 -8.383 -19.120 1.00 0.00 12 LYS A C 5
ATOM 5374 O O . LYS A 1 34 ? 19.181 -8.523 -18.422 1.00 0.00 12 LYS A O 5
ATOM 5393 N N . TYR A 1 35 ? 17.061 -7.737 -18.722 1.00 0.00 13 TYR A N 5
ATOM 5394 C CA . TYR A 1 35 ? 16.824 -7.266 -17.353 1.00 0.00 13 TYR A CA 5
ATOM 5395 C C . TYR A 1 35 ? 16.118 -8.372 -16.560 1.00 0.00 13 TYR A C 5
ATOM 5396 O O . TYR A 1 35 ? 15.257 -9.085 -17.101 1.00 0.00 13 TYR A O 5
ATOM 5414 N N . SER A 1 36 ? 16.487 -8.499 -15.282 1.00 0.00 14 SER A N 5
ATOM 5415 C CA . SER A 1 36 ? 15.872 -9.457 -14.347 1.00 0.00 14 SER A CA 5
ATOM 5416 C C . SER A 1 36 ? 14.543 -8.864 -13.790 1.00 0.00 14 SER A C 5
ATOM 5417 O O . SER A 1 36 ? 13.920 -8.000 -14.431 1.00 0.00 14 SER A O 5
ATOM 5425 N N . ASP A 1 37 ? 14.093 -9.357 -12.627 1.00 0.00 15 ASP A N 5
ATOM 5426 C CA . ASP A 1 37 ? 12.874 -8.873 -11.964 1.00 0.00 15 ASP A CA 5
ATOM 5427 C C . ASP A 1 37 ? 13.155 -7.567 -11.183 1.00 0.00 15 ASP A C 5
ATOM 5428 O O . ASP A 1 37 ? 13.986 -7.544 -10.270 1.00 0.00 15 ASP A O 5
ATOM 5437 N N . GLN A 1 38 ? 12.505 -6.466 -11.605 1.00 0.00 16 GLN A N 5
ATOM 5438 C CA . GLN A 1 38 ? 12.555 -5.162 -10.905 1.00 0.00 16 GLN A CA 5
ATOM 5439 C C . GLN A 1 38 ? 11.330 -5.039 -9.982 1.00 0.00 16 GLN A C 5
ATOM 5440 O O . GLN A 1 38 ? 10.214 -4.860 -10.455 1.00 0.00 16 GLN A O 5
ATOM 5454 N N . THR A 1 39 ? 11.551 -5.131 -8.661 1.00 0.00 17 THR A N 5
ATOM 5455 C CA . THR A 1 39 ? 10.490 -4.973 -7.662 1.00 0.00 17 THR A CA 5
ATOM 5456 C C . THR A 1 39 ? 10.150 -3.485 -7.481 1.00 0.00 17 THR A C 5
ATOM 5457 O O . THR A 1 39 ? 10.818 -2.765 -6.729 1.00 0.00 17 THR A O 5
ATOM 5468 N N . ILE A 1 40 ? 9.135 -3.029 -8.219 1.00 0.00 18 ILE A N 5
ATOM 5469 C CA . ILE A 1 40 ? 8.689 -1.629 -8.210 1.00 0.00 18 ILE A CA 5
ATOM 5470 C C . ILE A 1 40 ? 7.560 -1.443 -7.180 1.00 0.00 18 ILE A C 5
ATOM 5471 O O . ILE A 1 40 ? 6.423 -1.877 -7.408 1.00 0.00 18 ILE A O 5
ATOM 5487 N N . SER A 1 41 ? 7.905 -0.822 -6.035 1.00 0.00 19 SER A N 5
ATOM 5488 C CA . SER A 1 41 ? 6.941 -0.476 -4.978 1.00 0.00 19 SER A CA 5
ATOM 5489 C C . SER A 1 41 ? 5.952 0.576 -5.506 1.00 0.00 19 SER A C 5
ATOM 5490 O O . SER A 1 41 ? 6.361 1.664 -5.940 1.00 0.00 19 SER A O 5
ATOM 5498 N N . CYS A 1 42 ? 4.662 0.227 -5.500 1.00 0.00 20 CYS A N 5
ATOM 5499 C CA . CYS A 1 42 ? 3.620 1.044 -6.119 1.00 0.00 20 CYS A CA 5
ATOM 5500 C C . CYS A 1 42 ? 2.258 0.840 -5.436 1.00 0.00 20 CYS A C 5
ATOM 5501 O O . CYS A 1 42 ? 2.156 0.186 -4.385 1.00 0.00 20 CYS A O 5
ATOM 5509 N N . PHE A 1 43 ? 1.225 1.438 -6.044 1.00 0.00 21 PHE A N 5
ATOM 5510 C CA . PHE A 1 43 ? -0.171 1.365 -5.596 1.00 0.00 21 PHE A CA 5
ATOM 5511 C C . PHE A 1 43 ? -1.072 1.047 -6.797 1.00 0.00 21 PHE A C 5
ATOM 5512 O O . PHE A 1 43 ? -0.787 1.476 -7.920 1.00 0.00 21 PHE A O 5
ATOM 5529 N N . LEU A 1 44 ? -2.179 0.326 -6.539 1.00 0.00 22 LEU A N 5
ATOM 5530 C CA . LEU A 1 44 ? -3.208 0.034 -7.558 1.00 0.00 22 LEU A CA 5
ATOM 5531 C C . LEU A 1 44 ? -4.076 1.279 -7.854 1.00 0.00 22 LEU A C 5
ATOM 5532 O O . LEU A 1 44 ? -4.923 1.245 -8.760 1.00 0.00 22 LEU A O 5
ATOM 5548 N N . ASN A 1 45 ? -3.860 2.357 -7.064 1.00 0.00 23 ASN A N 5
ATOM 5549 C CA . ASN A 1 45 ? -4.587 3.632 -7.187 1.00 0.00 23 ASN A CA 5
ATOM 5550 C C . ASN A 1 45 ? -4.413 4.250 -8.589 1.00 0.00 23 ASN A C 5
ATOM 5551 O O . ASN A 1 45 ? -5.390 4.676 -9.217 1.00 0.00 23 ASN A O 5
ATOM 5562 N N . TRP A 1 46 ? -3.155 4.274 -9.071 1.00 0.00 24 TRP A N 5
ATOM 5563 C CA . TRP A 1 46 ? -2.796 4.926 -10.343 1.00 0.00 24 TRP A CA 5
ATOM 5564 C C . TRP A 1 46 ? -3.187 4.057 -11.546 1.00 0.00 24 TRP A C 5
ATOM 5565 O O . TRP A 1 46 ? -3.510 2.868 -11.397 1.00 0.00 24 TRP A O 5
ATOM 5586 N N . THR A 1 47 ? -3.162 4.669 -12.741 1.00 0.00 25 THR A N 5
ATOM 5587 C CA . THR A 1 47 ? -3.383 3.957 -14.001 1.00 0.00 25 THR A CA 5
ATOM 5588 C C . THR A 1 47 ? -2.111 3.223 -14.443 1.00 0.00 25 THR A C 5
ATOM 5589 O O . THR A 1 47 ? -1.021 3.457 -13.898 1.00 0.00 25 THR A O 5
ATOM 5600 N N . VAL A 1 48 ? -2.270 2.341 -15.439 1.00 0.00 26 VAL A N 5
ATOM 5601 C CA . VAL A 1 48 ? -1.149 1.668 -16.107 1.00 0.00 26 VAL A CA 5
ATOM 5602 C C . VAL A 1 48 ? -0.219 2.710 -16.772 1.00 0.00 26 VAL A C 5
ATOM 5603 O O . VAL A 1 48 ? 0.995 2.532 -16.789 1.00 0.00 26 VAL A O 5
ATOM 5616 N N . GLY A 1 49 ? -0.823 3.799 -17.294 1.00 0.00 27 GLY A N 5
ATOM 5617 C CA . GLY A 1 49 ? -0.086 4.916 -17.907 1.00 0.00 27 GLY A CA 5
ATOM 5618 C C . GLY A 1 49 ? 0.736 5.730 -16.909 1.00 0.00 27 GLY A C 5
ATOM 5619 O O . GLY A 1 49 ? 1.895 6.067 -17.187 1.00 0.00 27 GLY A O 5
ATOM 5623 N N . LYS A 1 50 ? 0.129 6.050 -15.746 1.00 0.00 28 LYS A N 5
ATOM 5624 C CA . LYS A 1 50 ? 0.816 6.781 -14.651 1.00 0.00 28 LYS A CA 5
ATOM 5625 C C . LYS A 1 50 ? 1.990 5.959 -14.109 1.00 0.00 28 LYS A C 5
ATOM 5626 O O . LYS A 1 50 ? 3.065 6.500 -13.818 1.00 0.00 28 LYS A O 5
ATOM 5645 N N . LEU A 1 51 ? 1.758 4.643 -13.988 1.00 0.00 29 LEU A N 5
ATOM 5646 C CA . LEU A 1 51 ? 2.761 3.688 -13.508 1.00 0.00 29 LEU A CA 5
ATOM 5647 C C . LEU A 1 51 ? 3.885 3.554 -14.548 1.00 0.00 29 LEU A C 5
ATOM 5648 O O . LEU A 1 51 ? 5.052 3.477 -14.193 1.00 0.00 29 LEU A O 5
ATOM 5664 N N . LYS A 1 52 ? 3.500 3.528 -15.820 1.00 0.00 30 LYS A N 5
ATOM 5665 C CA . LYS A 1 52 ? 4.433 3.358 -16.948 1.00 0.00 30 LYS A CA 5
ATOM 5666 C C . LYS A 1 52 ? 5.413 4.547 -17.042 1.00 0.00 30 LYS A C 5
ATOM 5667 O O . LYS A 1 52 ? 6.591 4.367 -17.349 1.00 0.00 30 LYS A O 5
ATOM 5686 N N . THR A 1 53 ? 4.888 5.755 -16.772 1.00 0.00 31 THR A N 5
ATOM 5687 C CA . THR A 1 53 ? 5.692 6.988 -16.679 1.00 0.00 31 THR A CA 5
ATOM 5688 C C . THR A 1 53 ? 6.642 6.899 -15.462 1.00 0.00 31 THR A C 5
ATOM 5689 O O . THR A 1 53 ? 7.833 7.205 -15.560 1.00 0.00 31 THR A O 5
ATOM 5700 N N . HIS A 1 54 ? 6.084 6.411 -14.334 1.00 0.00 32 HIS A N 5
ATOM 5701 C CA . HIS A 1 54 ? 6.825 6.144 -13.080 1.00 0.00 32 HIS A CA 5
ATOM 5702 C C . HIS A 1 54 ? 7.966 5.119 -13.318 1.00 0.00 32 HIS A C 5
ATOM 5703 O O . HIS A 1 54 ? 9.018 5.198 -12.679 1.00 0.00 32 HIS A O 5
ATOM 5718 N N . LEU A 1 55 ? 7.734 4.168 -14.256 1.00 0.00 33 LEU A N 5
ATOM 5719 C CA . LEU A 1 55 ? 8.745 3.175 -14.669 1.00 0.00 33 LEU A CA 5
ATOM 5720 C C . LEU A 1 55 ? 9.860 3.872 -15.443 1.00 0.00 33 LEU A C 5
ATOM 5721 O O . LEU A 1 55 ? 11.014 3.755 -15.075 1.00 0.00 33 LEU A O 5
ATOM 5737 N N . SER A 1 56 ? 9.480 4.657 -16.470 1.00 0.00 34 SER A N 5
ATOM 5738 C CA . SER A 1 56 ? 10.412 5.428 -17.324 1.00 0.00 34 SER A CA 5
ATOM 5739 C C . SER A 1 56 ? 11.341 6.351 -16.489 1.00 0.00 34 SER A C 5
ATOM 5740 O O . SER A 1 56 ? 12.463 6.659 -16.897 1.00 0.00 34 SER A O 5
ATOM 5748 N N . ASN A 1 57 ? 10.841 6.768 -15.317 1.00 0.00 35 ASN A N 5
ATOM 5749 C CA . ASN A 1 57 ? 11.591 7.576 -14.340 1.00 0.00 35 ASN A CA 5
ATOM 5750 C C . ASN A 1 57 ? 12.630 6.714 -13.582 1.00 0.00 35 ASN A C 5
ATOM 5751 O O . ASN A 1 57 ? 13.807 7.085 -13.481 1.00 0.00 35 ASN A O 5
ATOM 5762 N N . VAL A 1 58 ? 12.183 5.550 -13.062 1.00 0.00 36 VAL A N 5
ATOM 5763 C CA . VAL A 1 58 ? 13.008 4.683 -12.182 1.00 0.00 36 VAL A CA 5
ATOM 5764 C C . VAL A 1 58 ? 13.783 3.592 -12.962 1.00 0.00 36 VAL A C 5
ATOM 5765 O O . VAL A 1 58 ? 14.536 2.814 -12.356 1.00 0.00 36 VAL A O 5
ATOM 5778 N N . TYR A 1 59 ? 13.600 3.532 -14.294 1.00 0.00 37 TYR A N 5
ATOM 5779 C CA . TYR A 1 59 ? 14.197 2.477 -15.140 1.00 0.00 37 TYR A CA 5
ATOM 5780 C C . TYR A 1 59 ? 15.585 2.948 -15.628 1.00 0.00 37 TYR A C 5
ATOM 5781 O O . TYR A 1 59 ? 15.698 4.081 -16.102 1.00 0.00 37 TYR A O 5
ATOM 5799 N N . PRO A 1 60 ? 16.654 2.087 -15.530 1.00 0.00 38 PRO A N 5
ATOM 5800 C CA . PRO A 1 60 ? 18.052 2.467 -15.906 1.00 0.00 38 PRO A CA 5
ATOM 5801 C C . PRO A 1 60 ? 18.184 2.926 -17.377 1.00 0.00 38 PRO A C 5
ATOM 5802 O O . PRO A 1 60 ? 18.983 3.817 -17.690 1.00 0.00 38 PRO A O 5
ATOM 5813 N N . SER A 1 61 ? 17.377 2.306 -18.262 1.00 0.00 39 SER A N 5
ATOM 5814 C CA . SER A 1 61 ? 17.359 2.611 -19.701 1.00 0.00 39 SER A CA 5
ATOM 5815 C C . SER A 1 61 ? 16.586 3.916 -19.994 1.00 0.00 39 SER A C 5
ATOM 5816 O O . SER A 1 61 ? 16.886 4.598 -20.980 1.00 0.00 39 SER A O 5
ATOM 5824 N N . LYS A 1 62 ? 15.616 4.251 -19.112 1.00 0.00 40 LYS A N 5
ATOM 5825 C CA . LYS A 1 62 ? 14.640 5.349 -19.325 1.00 0.00 40 LYS A CA 5
ATOM 5826 C C . LYS A 1 62 ? 13.944 5.224 -20.706 1.00 0.00 40 LYS A C 5
ATOM 5827 O O . LYS A 1 62 ? 14.266 5.973 -21.642 1.00 0.00 40 LYS A O 5
ATOM 5846 N N . PRO A 1 63 ? 13.011 4.238 -20.870 1.00 0.00 41 PRO A N 5
ATOM 5847 C CA . PRO A 1 63 ? 12.310 4.020 -22.149 1.00 0.00 41 PRO A CA 5
ATOM 5848 C C . PRO A 1 63 ? 11.112 4.978 -22.323 1.00 0.00 41 PRO A C 5
ATOM 5849 O O . PRO A 1 63 ? 10.624 5.561 -21.352 1.00 0.00 41 PRO A O 5
ATOM 5860 N N . LEU A 1 64 ? 10.655 5.142 -23.572 1.00 0.00 42 LEU A N 5
ATOM 5861 C CA . LEU A 1 64 ? 9.529 6.034 -23.901 1.00 0.00 42 LEU A CA 5
ATOM 5862 C C . LEU A 1 64 ? 8.203 5.309 -23.639 1.00 0.00 42 LEU A C 5
ATOM 5863 O O . LEU A 1 64 ? 8.038 4.155 -24.047 1.00 0.00 42 LEU A O 5
ATOM 5879 N N . THR A 1 65 ? 7.264 6.006 -22.979 1.00 0.00 43 THR A N 5
ATOM 5880 C CA . THR A 1 65 ? 5.970 5.446 -22.547 1.00 0.00 43 THR A CA 5
ATOM 5881 C C . THR A 1 65 ? 5.136 4.898 -23.729 1.00 0.00 43 THR A C 5
ATOM 5882 O O . THR A 1 65 ? 4.466 3.867 -23.608 1.00 0.00 43 THR A O 5
ATOM 5893 N N . LYS A 1 66 ? 5.210 5.577 -24.883 1.00 0.00 44 LYS A N 5
ATOM 5894 C CA . LYS A 1 66 ? 4.444 5.187 -26.084 1.00 0.00 44 LYS A CA 5
ATOM 5895 C C . LYS A 1 66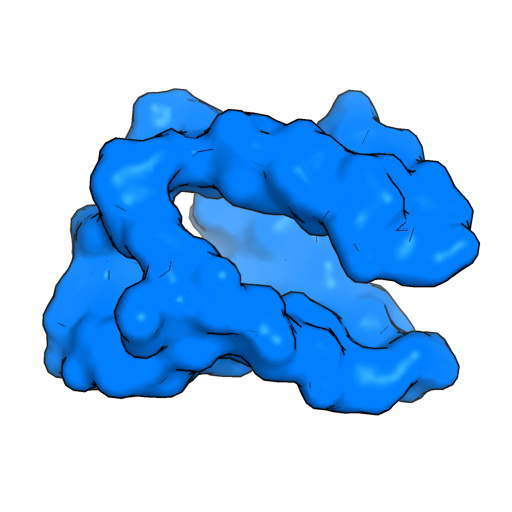 ? 5.017 3.914 -26.752 1.00 0.00 44 LYS A C 5
ATOM 5896 O O . LYS A 1 66 ? 4.306 3.240 -27.504 1.00 0.00 44 LYS A O 5
ATOM 5915 N N . ASP A 1 67 ? 6.296 3.580 -26.460 1.00 0.00 45 ASP A N 5
ATOM 5916 C CA . ASP A 1 67 ? 6.939 2.355 -26.996 1.00 0.00 45 ASP A CA 5
ATOM 5917 C C . ASP A 1 67 ? 6.695 1.176 -26.053 1.00 0.00 45 ASP A C 5
ATOM 5918 O O . ASP A 1 67 ? 6.782 0.018 -26.465 1.00 0.00 45 ASP A O 5
ATOM 5927 N N . GLN A 1 68 ? 6.379 1.489 -24.788 1.00 0.00 46 GLN A N 5
ATOM 5928 C CA . GLN A 1 68 ? 6.272 0.497 -23.714 1.00 0.00 46 GLN A CA 5
ATOM 5929 C C . GLN A 1 68 ? 4.823 0.071 -23.477 1.00 0.00 46 GLN A C 5
ATOM 5930 O O . GLN A 1 68 ? 3.921 0.907 -23.422 1.00 0.00 46 GLN A O 5
ATOM 5944 N N . ARG A 1 69 ? 4.618 -1.251 -23.414 1.00 0.00 47 ARG A N 5
ATOM 5945 C CA . ARG A 1 69 ? 3.342 -1.887 -23.056 1.00 0.00 47 ARG A CA 5
ATOM 5946 C C . ARG A 1 69 ? 3.604 -2.791 -21.846 1.00 0.00 47 ARG A C 5
ATOM 5947 O O . ARG A 1 69 ? 4.735 -3.244 -21.624 1.00 0.00 47 ARG A O 5
ATOM 5968 N N . LEU A 1 70 ? 2.556 -3.038 -21.064 1.00 0.00 48 LEU A N 5
ATOM 5969 C CA . LEU A 1 70 ? 2.624 -3.913 -19.884 1.00 0.00 48 LEU A CA 5
ATOM 5970 C C . LEU A 1 70 ? 1.859 -5.214 -20.188 1.00 0.00 48 LEU A C 5
ATOM 5971 O O . LEU A 1 70 ? 0.650 -5.189 -20.351 1.00 0.00 48 LEU A O 5
ATOM 5987 N N . VAL A 1 71 ? 2.587 -6.336 -20.323 1.00 0.00 49 VAL A N 5
ATOM 5988 C CA . VAL A 1 71 ? 2.001 -7.662 -20.602 1.00 0.00 49 VAL A CA 5
ATOM 5989 C C . VAL A 1 71 ? 2.043 -8.524 -19.328 1.00 0.00 49 VAL A C 5
ATOM 5990 O O . VAL A 1 71 ? 3.101 -9.039 -18.949 1.00 0.00 49 VAL A O 5
ATOM 6003 N N . TYR A 1 72 ? 0.882 -8.681 -18.677 1.00 0.00 50 TYR A N 5
ATOM 6004 C CA . TYR A 1 72 ? 0.768 -9.366 -17.388 1.00 0.00 50 TYR A CA 5
ATOM 6005 C C . TYR A 1 72 ? 0.324 -10.813 -17.624 1.00 0.00 50 TYR A C 5
ATOM 6006 O O . TYR A 1 72 ? -0.849 -11.068 -17.902 1.00 0.00 50 TYR A O 5
ATOM 6024 N N . SER A 1 73 ? 1.299 -11.739 -17.597 1.00 0.00 51 SER A N 5
ATOM 6025 C CA . SER A 1 73 ? 1.064 -13.198 -17.717 1.00 0.00 51 SER A CA 5
ATOM 6026 C C . SER A 1 73 ? 0.447 -13.603 -19.088 1.00 0.00 51 SER A C 5
ATOM 6027 O O . SER A 1 73 ? 0.016 -14.751 -19.266 1.00 0.00 51 SER A O 5
ATOM 6035 N N . GLY A 1 74 ? 0.425 -12.660 -20.054 1.00 0.00 52 GLY A N 5
ATOM 6036 C CA . GLY A 1 74 ? -0.167 -12.893 -21.377 1.00 0.00 52 GLY A CA 5
ATOM 6037 C C . GLY A 1 74 ? -1.048 -11.736 -21.836 1.00 0.00 52 GLY A C 5
ATOM 6038 O O . GLY A 1 74 ? -1.050 -11.375 -23.021 1.00 0.00 52 GLY A O 5
ATOM 6042 N N . ARG A 1 75 ? -1.791 -11.140 -20.883 1.00 0.00 53 ARG A N 5
ATOM 6043 C CA . ARG A 1 75 ? -2.810 -10.106 -21.182 1.00 0.00 53 ARG A CA 5
ATOM 6044 C C . ARG A 1 75 ? -2.161 -8.721 -21.303 1.00 0.00 53 ARG A C 5
ATOM 6045 O O . ARG A 1 75 ? -1.079 -8.491 -20.764 1.00 0.00 53 ARG A O 5
ATOM 6066 N N . LEU A 1 76 ? -2.840 -7.801 -21.999 1.00 0.00 54 LEU A N 5
ATOM 6067 C CA . LEU A 1 76 ? -2.339 -6.437 -22.221 1.00 0.00 54 LEU A CA 5
ATOM 6068 C C . LEU A 1 76 ? -3.004 -5.477 -21.226 1.00 0.00 54 LEU A C 5
ATOM 6069 O O . LEU A 1 76 ? -4.234 -5.417 -21.147 1.00 0.00 54 LEU A O 5
ATOM 6085 N N . LEU A 1 77 ? -2.184 -4.752 -20.461 1.00 0.00 55 LEU A N 5
ATOM 6086 C CA . LEU A 1 77 ? -2.641 -3.722 -19.526 1.00 0.00 55 LEU A CA 5
ATOM 6087 C C . LEU A 1 77 ? -2.649 -2.371 -20.273 1.00 0.00 55 LEU A C 5
ATOM 6088 O O . LEU A 1 77 ? -1.568 -1.834 -20.563 1.00 0.00 55 LEU A O 5
ATOM 6104 N N . PRO A 1 78 ? -3.848 -1.826 -20.668 1.00 0.00 56 PRO A N 5
ATOM 6105 C CA . PRO A 1 78 ? -3.930 -0.532 -21.364 1.00 0.00 56 PRO A CA 5
ATOM 6106 C C . PRO A 1 78 ? -3.801 0.659 -20.386 1.00 0.00 56 PRO A C 5
ATOM 6107 O O . PRO A 1 78 ? -4.372 0.653 -19.287 1.00 0.00 56 PRO A O 5
ATOM 6118 N N . ASP A 1 79 ? -3.089 1.695 -20.842 1.00 0.00 57 ASP A N 5
ATOM 6119 C CA . ASP A 1 79 ? -2.674 2.851 -20.031 1.00 0.00 57 ASP A CA 5
ATOM 6120 C C . ASP A 1 79 ? -3.851 3.702 -19.505 1.00 0.00 57 ASP A C 5
ATOM 6121 O O . ASP A 1 79 ? -3.661 4.485 -18.563 1.00 0.00 57 ASP A O 5
ATOM 6130 N N . HIS A 1 80 ? -5.054 3.537 -20.095 1.00 0.00 58 HIS A N 5
ATOM 6131 C CA . HIS A 1 80 ? -6.205 4.418 -19.793 1.00 0.00 58 HIS A CA 5
ATOM 6132 C C . HIS A 1 80 ? -6.865 4.083 -18.438 1.00 0.00 58 HIS A C 5
ATOM 6133 O O . HIS A 1 80 ? -7.388 4.977 -17.762 1.00 0.00 58 HIS A O 5
ATOM 6148 N N . LEU A 1 81 ? -6.839 2.794 -18.046 1.00 0.00 59 LEU A N 5
ATOM 6149 C CA . LEU A 1 81 ? -7.531 2.313 -16.830 1.00 0.00 59 LEU A CA 5
ATOM 6150 C C . LEU A 1 81 ? -6.558 2.130 -15.659 1.00 0.00 59 LEU A C 5
ATOM 6151 O O . LEU A 1 81 ? -5.333 2.112 -15.846 1.00 0.00 59 LEU A O 5
ATOM 6167 N N . GLN A 1 82 ? -7.136 1.966 -14.457 1.00 0.00 60 GLN A N 5
ATOM 6168 C CA . GLN A 1 82 ? -6.385 1.804 -13.207 1.00 0.00 60 GLN A CA 5
ATOM 6169 C C . GLN A 1 82 ? -5.840 0.374 -13.080 1.00 0.00 60 GLN A C 5
ATOM 6170 O O . GLN A 1 82 ? -6.451 -0.577 -13.585 1.00 0.00 60 GLN A O 5
ATOM 6184 N N . LEU A 1 83 ? -4.708 0.242 -12.371 1.00 0.00 61 LEU A N 5
ATOM 6185 C CA . LEU A 1 83 ? -4.023 -1.044 -12.145 1.00 0.00 61 LEU A CA 5
ATOM 6186 C C . LEU A 1 83 ? -4.940 -2.076 -11.462 1.00 0.00 61 LEU A C 5
ATOM 6187 O O . LEU A 1 83 ? -4.943 -3.255 -11.846 1.00 0.00 61 LEU A O 5
ATOM 6203 N N . LYS A 1 84 ? -5.720 -1.603 -10.463 1.00 0.00 62 LYS A N 5
ATOM 6204 C CA . LYS A 1 84 ? -6.656 -2.440 -9.670 1.00 0.00 62 LYS A CA 5
ATOM 6205 C C . LYS A 1 84 ? -7.566 -3.321 -10.551 1.00 0.00 62 LYS A C 5
ATOM 6206 O O . LYS A 1 84 ? -7.833 -4.477 -10.203 1.00 0.00 62 LYS A O 5
ATOM 6225 N N . ASP A 1 85 ? -7.942 -2.783 -11.728 1.00 0.00 63 ASP A N 5
ATOM 6226 C CA . ASP A 1 85 ? -8.869 -3.433 -12.676 1.00 0.00 63 ASP A CA 5
ATOM 6227 C C . ASP A 1 85 ? -8.453 -4.884 -12.992 1.00 0.00 63 ASP A C 5
ATOM 6228 O O . ASP A 1 85 ? -9.288 -5.797 -12.999 1.00 0.00 63 ASP A O 5
ATOM 6237 N N . ILE A 1 86 ? -7.147 -5.084 -13.202 1.00 0.00 64 ILE A N 5
ATOM 6238 C CA . ILE A 1 86 ? -6.577 -6.400 -13.529 1.00 0.00 64 ILE A CA 5
ATOM 6239 C C . ILE A 1 86 ? -5.963 -7.039 -12.267 1.00 0.00 64 ILE A C 5
ATOM 6240 O O . ILE A 1 86 ? -6.027 -8.260 -12.067 1.00 0.00 64 ILE A O 5
ATOM 6256 N N . LEU A 1 87 ? -5.416 -6.184 -11.388 1.00 0.00 65 LEU A N 5
ATOM 6257 C CA . LEU A 1 87 ? -4.454 -6.603 -10.349 1.00 0.00 65 LEU A CA 5
ATOM 6258 C C . LEU A 1 87 ? -5.132 -6.779 -8.973 1.00 0.00 65 LEU A C 5
ATOM 6259 O O . LEU A 1 87 ? -4.455 -6.901 -7.945 1.00 0.00 65 LEU A O 5
ATOM 6275 N N . ARG A 1 88 ? -6.471 -6.830 -8.987 1.00 0.00 66 ARG A N 5
ATOM 6276 C CA . ARG A 1 88 ? -7.317 -7.020 -7.789 1.00 0.00 66 ARG A CA 5
ATOM 6277 C C . ARG A 1 88 ? -7.131 -8.426 -7.177 1.00 0.00 66 ARG A C 5
ATOM 6278 O O . ARG A 1 88 ? -7.172 -8.587 -5.954 1.00 0.00 66 ARG A O 5
ATOM 6299 N N . LYS A 1 89 ? -6.898 -9.419 -8.055 1.00 0.00 67 LYS A N 5
ATOM 6300 C CA . LYS A 1 89 ? -6.854 -10.854 -7.689 1.00 0.00 67 LYS A CA 5
ATOM 6301 C C . LYS A 1 89 ? -5.783 -11.176 -6.619 1.00 0.00 67 LYS A C 5
ATOM 6302 O O . LYS A 1 89 ? -6.077 -11.848 -5.627 1.00 0.00 67 LYS A O 5
ATOM 6321 N N . GLN A 1 90 ? -4.549 -10.686 -6.827 1.00 0.00 68 GLN A N 5
ATOM 6322 C CA . GLN A 1 90 ? -3.410 -10.959 -5.912 1.00 0.00 68 GLN A CA 5
ATOM 6323 C C . GLN A 1 90 ? -3.106 -9.732 -5.027 1.00 0.00 68 GLN A C 5
ATOM 6324 O O . GLN A 1 90 ? -2.863 -9.888 -3.825 1.00 0.00 68 GLN A O 5
ATOM 6338 N N . ASP A 1 91 ? -3.162 -8.525 -5.645 1.00 0.00 69 ASP A N 5
ATOM 6339 C CA . ASP A 1 91 ? -2.828 -7.215 -5.013 1.00 0.00 69 ASP A CA 5
ATOM 6340 C C . ASP A 1 91 ? -1.316 -7.093 -4.669 1.00 0.00 69 ASP A C 5
ATOM 6341 O O . ASP A 1 91 ? -0.610 -6.266 -5.259 1.00 0.00 69 ASP A O 5
ATOM 6350 N N . GLU A 1 92 ? -0.874 -7.914 -3.704 1.00 0.00 70 GLU A N 5
ATOM 6351 C CA . GLU A 1 92 ? 0.490 -7.934 -3.134 1.00 0.00 70 GLU A CA 5
ATOM 6352 C C . GLU A 1 92 ? 1.620 -7.914 -4.199 1.00 0.00 70 GLU A C 5
ATOM 6353 O O . GLU A 1 92 ? 2.377 -6.947 -4.266 1.00 0.00 70 GLU A O 5
ATOM 6365 N N . TYR A 1 93 ? 1.728 -8.971 -5.027 1.00 0.00 71 TYR A N 5
ATOM 6366 C CA . TYR A 1 93 ? 2.797 -9.074 -6.053 1.00 0.00 71 TYR A CA 5
ATOM 6367 C C . TYR A 1 93 ? 2.191 -9.386 -7.429 1.00 0.00 71 TYR A C 5
ATOM 6368 O O . TYR A 1 93 ? 1.178 -10.091 -7.521 1.00 0.00 71 TYR A O 5
ATOM 6386 N N . HIS A 1 94 ? 2.813 -8.836 -8.499 1.00 0.00 72 HIS A N 5
ATOM 6387 C CA . HIS A 1 94 ? 2.368 -9.035 -9.906 1.00 0.00 72 HIS A CA 5
ATOM 6388 C C . HIS A 1 94 ? 3.585 -9.028 -10.847 1.00 0.00 72 HIS A C 5
ATOM 6389 O O . HIS A 1 94 ? 4.286 -8.019 -10.919 1.00 0.00 72 HIS A O 5
ATOM 6404 N N . MET A 1 95 ? 3.829 -10.138 -11.576 1.00 0.00 73 MET A N 5
ATOM 6405 C CA . MET A 1 95 ? 4.936 -10.221 -12.555 1.00 0.00 73 MET A CA 5
ATOM 6406 C C . MET A 1 95 ? 4.443 -9.809 -13.966 1.00 0.00 73 MET A C 5
ATOM 6407 O O . MET A 1 95 ? 3.736 -10.551 -14.652 1.00 0.00 73 MET A O 5
ATOM 6421 N N . VAL A 1 96 ? 4.799 -8.573 -14.348 1.00 0.00 74 VAL A N 5
ATOM 6422 C CA . VAL A 1 96 ? 4.420 -7.947 -15.628 1.00 0.00 74 VAL A CA 5
ATOM 6423 C C . VAL A 1 96 ? 5.668 -7.803 -16.534 1.00 0.00 74 VAL A C 5
ATOM 6424 O O . VAL A 1 96 ? 6.778 -7.649 -16.039 1.00 0.00 74 VAL A O 5
ATOM 6437 N N . HIS A 1 97 ? 5.466 -7.860 -17.866 1.00 0.00 75 HIS A N 5
ATOM 6438 C CA . HIS A 1 97 ? 6.556 -7.804 -18.866 1.00 0.00 75 HIS A CA 5
ATOM 6439 C C . HIS A 1 97 ? 6.511 -6.452 -19.601 1.00 0.00 75 HIS A C 5
ATOM 6440 O O . HIS A 1 97 ? 5.551 -6.175 -20.332 1.00 0.00 75 HIS A O 5
ATOM 6455 N N . LEU A 1 98 ? 7.539 -5.615 -19.396 1.00 0.00 76 LEU A N 5
ATOM 6456 C CA . LEU A 1 98 ? 7.606 -4.258 -19.973 1.00 0.00 76 LEU A CA 5
ATOM 6457 C C . LEU A 1 98 ? 8.239 -4.325 -21.387 1.00 0.00 76 LEU A C 5
ATOM 6458 O O . LEU A 1 98 ? 9.471 -4.333 -21.527 1.00 0.00 76 LEU A O 5
ATOM 6474 N N . VAL A 1 99 ? 7.377 -4.409 -22.425 1.00 0.00 77 VAL A N 5
ATOM 6475 C CA . VAL A 1 99 ? 7.804 -4.607 -23.833 1.00 0.00 77 VAL A CA 5
ATOM 6476 C C . VAL A 1 99 ? 7.931 -3.256 -24.588 1.00 0.00 77 VAL A C 5
ATOM 6477 O O . VAL A 1 99 ? 9.073 -2.849 -24.896 1.00 0.00 77 VAL A O 5
ATOM 6491 N N . PRO A 1 23 ? 3.346 -0.353 -0.141 1.00 0.00 1 PRO A N 6
ATOM 6492 C CA . PRO A 1 23 ? 2.663 -0.323 -1.458 1.00 0.00 1 PRO A CA 6
ATOM 6493 C C . PRO A 1 23 ? 2.583 -1.748 -2.049 1.00 0.00 1 PRO A C 6
ATOM 6494 O O . PRO A 1 23 ? 2.940 -2.730 -1.385 1.00 0.00 1 PRO A O 6
ATOM 6505 N N . VAL A 1 24 ? 2.096 -1.842 -3.292 1.00 0.00 2 VAL A N 6
ATOM 6506 C CA . VAL A 1 24 ? 2.018 -3.102 -4.054 1.00 0.00 2 VAL A CA 6
ATOM 6507 C C . VAL A 1 24 ? 3.308 -3.299 -4.874 1.00 0.00 2 VAL A C 6
ATOM 6508 O O . VAL A 1 24 ? 3.753 -2.389 -5.576 1.00 0.00 2 VAL A O 6
ATOM 6521 N N . THR A 1 25 ? 3.901 -4.488 -4.749 1.00 0.00 3 THR A N 6
ATOM 6522 C CA . THR A 1 25 ? 5.121 -4.869 -5.460 1.00 0.00 3 THR A CA 6
ATOM 6523 C C . THR A 1 25 ? 4.805 -5.196 -6.943 1.00 0.00 3 THR A C 6
ATOM 6524 O O . THR A 1 25 ? 4.164 -6.206 -7.251 1.00 0.00 3 THR A O 6
ATOM 6535 N N . LEU A 1 26 ? 5.243 -4.313 -7.856 1.00 0.00 4 LEU A N 6
ATOM 6536 C CA . LEU A 1 26 ? 5.045 -4.493 -9.301 1.00 0.00 4 LEU A CA 6
ATOM 6537 C C . LEU A 1 26 ? 6.355 -5.014 -9.915 1.00 0.00 4 LEU A C 6
ATOM 6538 O O . LEU A 1 26 ? 7.290 -4.250 -10.169 1.00 0.00 4 LEU A O 6
ATOM 6554 N N . ILE A 1 27 ? 6.400 -6.327 -10.122 1.00 0.00 5 ILE A N 6
ATOM 6555 C CA . ILE A 1 27 ? 7.590 -7.043 -10.586 1.00 0.00 5 ILE A CA 6
ATOM 6556 C C . ILE A 1 27 ? 7.719 -6.922 -12.122 1.00 0.00 5 ILE A C 6
ATOM 6557 O O . ILE A 1 27 ? 7.068 -7.645 -12.881 1.00 0.00 5 ILE A O 6
ATOM 6573 N N . ILE A 1 28 ? 8.543 -5.964 -12.545 1.00 0.00 6 ILE A N 6
ATOM 6574 C CA . ILE A 1 28 ? 8.794 -5.655 -13.961 1.00 0.00 6 ILE A CA 6
ATOM 6575 C C . ILE A 1 28 ? 9.858 -6.596 -14.543 1.00 0.00 6 ILE A C 6
ATOM 6576 O O . ILE A 1 28 ? 11.009 -6.591 -14.116 1.00 0.00 6 ILE A O 6
ATOM 6592 N N . LYS A 1 29 ? 9.445 -7.397 -15.523 1.00 0.00 7 LYS A N 6
ATOM 6593 C CA . LYS A 1 29 ? 10.306 -8.346 -16.228 1.00 0.00 7 LYS A CA 6
ATOM 6594 C C . LYS A 1 29 ? 10.485 -7.861 -17.671 1.00 0.00 7 LYS A C 6
ATOM 6595 O O . LYS A 1 29 ? 9.490 -7.625 -18.368 1.00 0.00 7 LYS A O 6
ATOM 6614 N N . ALA A 1 30 ? 11.745 -7.693 -18.108 1.00 0.00 8 ALA A N 6
ATOM 6615 C CA . ALA A 1 30 ? 12.060 -7.259 -19.487 1.00 0.00 8 ALA A CA 6
ATOM 6616 C C . ALA A 1 30 ? 11.674 -8.369 -20.490 1.00 0.00 8 ALA A C 6
ATOM 6617 O O . ALA A 1 30 ? 11.885 -9.543 -20.187 1.00 0.00 8 ALA A O 6
ATOM 6624 N N . PRO A 1 31 ? 11.158 -8.019 -21.716 1.00 0.00 9 PRO A N 6
ATOM 6625 C CA . PRO A 1 31 ? 10.504 -9.001 -22.630 1.00 0.00 9 PRO A CA 6
ATOM 6626 C C . PRO A 1 31 ? 11.501 -10.015 -23.235 1.00 0.00 9 PRO A C 6
ATOM 6627 O O . PRO A 1 31 ? 11.147 -11.166 -23.495 1.00 0.00 9 PRO A O 6
ATOM 6638 N N . ASN A 1 32 ? 12.753 -9.568 -23.429 1.00 0.00 10 ASN A N 6
ATOM 6639 C CA . ASN A 1 32 ? 13.847 -10.399 -23.973 1.00 0.00 10 ASN A CA 6
ATOM 6640 C C . ASN A 1 32 ? 14.623 -11.101 -22.824 1.00 0.00 10 ASN A C 6
ATOM 6641 O O . ASN A 1 32 ? 15.573 -11.847 -23.070 1.00 0.00 10 ASN A O 6
ATOM 6652 N N . GLN A 1 33 ? 14.176 -10.844 -21.562 1.00 0.00 11 GLN A N 6
ATOM 6653 C CA . GLN A 1 33 ? 14.801 -11.359 -20.316 1.00 0.00 11 GLN A CA 6
ATOM 6654 C C . GLN A 1 33 ? 16.251 -10.821 -20.168 1.00 0.00 11 GLN A C 6
ATOM 6655 O O . GLN A 1 33 ? 17.102 -11.416 -19.501 1.00 0.00 11 GLN A O 6
ATOM 6669 N N . LYS A 1 34 ? 16.502 -9.655 -20.796 1.00 0.00 12 LYS A N 6
ATOM 6670 C CA . LYS A 1 34 ? 17.799 -8.968 -20.731 1.00 0.00 12 LYS A CA 6
ATOM 6671 C C . LYS A 1 34 ? 18.035 -8.434 -19.300 1.00 0.00 12 LYS A C 6
ATOM 6672 O O . LYS A 1 34 ? 19.110 -8.628 -18.716 1.00 0.00 12 LYS A O 6
ATOM 6691 N N . TYR A 1 35 ? 17.004 -7.767 -18.762 1.00 0.00 13 TYR A N 6
ATOM 6692 C CA . TYR A 1 35 ? 16.958 -7.331 -17.354 1.00 0.00 13 TYR A CA 6
ATOM 6693 C C . TYR A 1 35 ? 16.251 -8.411 -16.525 1.00 0.00 13 TYR A C 6
ATOM 6694 O O . TYR A 1 35 ? 15.488 -9.229 -17.069 1.00 0.00 13 TYR A O 6
ATOM 6712 N N . SER A 1 36 ? 16.507 -8.392 -15.215 1.00 0.00 14 SER A N 6
ATOM 6713 C CA . SER A 1 36 ? 15.879 -9.304 -14.254 1.00 0.00 14 SER A CA 6
ATOM 6714 C C . SER A 1 36 ? 14.515 -8.734 -13.800 1.00 0.00 14 SER A C 6
ATOM 6715 O O . SER A 1 36 ? 14.059 -7.684 -14.287 1.00 0.00 14 SER A O 6
ATOM 6723 N N . ASP A 1 37 ? 13.864 -9.459 -12.888 1.00 0.00 15 ASP A N 6
ATOM 6724 C CA . ASP A 1 37 ? 12.575 -9.083 -12.306 1.00 0.00 15 ASP A CA 6
ATOM 6725 C C . ASP A 1 37 ? 12.764 -7.979 -11.226 1.00 0.00 15 ASP A C 6
ATOM 6726 O O . ASP A 1 37 ? 13.246 -8.236 -10.119 1.00 0.00 15 ASP A O 6
ATOM 6735 N N . GLN A 1 38 ? 12.442 -6.732 -11.604 1.00 0.00 16 GLN A N 6
ATOM 6736 C CA . GLN A 1 38 ? 12.658 -5.529 -10.776 1.00 0.00 16 GLN A CA 6
ATOM 6737 C C . GLN A 1 38 ? 11.383 -5.186 -9.972 1.00 0.00 16 GLN A C 6
ATOM 6738 O O . GLN A 1 38 ? 10.357 -4.829 -10.553 1.00 0.00 16 GLN A O 6
ATOM 6752 N N . THR A 1 39 ? 11.464 -5.302 -8.638 1.00 0.00 17 THR A N 6
ATOM 6753 C CA . THR A 1 39 ? 10.342 -5.041 -7.724 1.00 0.00 17 THR A CA 6
ATOM 6754 C C . THR A 1 39 ? 10.127 -3.522 -7.514 1.00 0.00 17 THR A C 6
ATOM 6755 O O . THR A 1 39 ? 10.833 -2.875 -6.730 1.00 0.00 17 THR A O 6
ATOM 6766 N N . ILE A 1 40 ? 9.162 -2.963 -8.260 1.00 0.00 18 ILE A N 6
ATOM 6767 C CA . ILE A 1 40 ? 8.809 -1.534 -8.207 1.00 0.00 18 ILE A CA 6
ATOM 6768 C C . ILE A 1 40 ? 7.625 -1.332 -7.229 1.00 0.00 18 ILE A C 6
ATOM 6769 O O . ILE A 1 40 ? 6.477 -1.649 -7.558 1.00 0.00 18 ILE A O 6
ATOM 6785 N N . SER A 1 41 ? 7.931 -0.833 -6.017 1.00 0.00 19 SER A N 6
ATOM 6786 C CA . SER A 1 41 ? 6.941 -0.610 -4.945 1.00 0.00 19 SER A CA 6
ATOM 6787 C C . SER A 1 41 ? 6.053 0.620 -5.252 1.00 0.00 19 SER A C 6
ATOM 6788 O O . SER A 1 41 ? 6.463 1.765 -5.027 1.00 0.00 19 SER A O 6
ATOM 6796 N N . CYS A 1 42 ? 4.841 0.369 -5.780 1.00 0.00 20 CYS A N 6
ATOM 6797 C CA . CYS A 1 42 ? 3.903 1.430 -6.212 1.00 0.00 20 CYS A CA 6
ATOM 6798 C C . CYS A 1 42 ? 2.435 1.038 -5.950 1.00 0.00 20 CYS A C 6
ATOM 6799 O O . CYS A 1 42 ? 2.145 -0.076 -5.528 1.00 0.00 20 CYS A O 6
ATOM 6807 N N . PHE A 1 43 ? 1.516 1.978 -6.217 1.00 0.00 21 PHE A N 6
ATOM 6808 C CA . PHE A 1 43 ? 0.080 1.824 -5.915 1.00 0.00 21 PHE A CA 6
ATOM 6809 C C . PHE A 1 43 ? -0.723 1.430 -7.163 1.00 0.00 21 PHE A C 6
ATOM 6810 O O . PHE A 1 43 ? -0.414 1.853 -8.282 1.00 0.00 21 PHE A O 6
ATOM 6827 N N . LEU A 1 44 ? -1.779 0.627 -6.929 1.00 0.00 22 LEU A N 6
ATOM 6828 C CA . LEU A 1 44 ? -2.748 0.210 -7.957 1.00 0.00 22 LEU A CA 6
ATOM 6829 C C . LEU A 1 44 ? -3.788 1.323 -8.217 1.00 0.00 22 LEU A C 6
ATOM 6830 O O . LEU A 1 44 ? -4.607 1.208 -9.142 1.00 0.00 22 LEU A O 6
ATOM 6846 N N . ASN A 1 45 ? -3.745 2.369 -7.360 1.00 0.00 23 ASN A N 6
ATOM 6847 C CA . ASN A 1 45 ? -4.620 3.553 -7.439 1.00 0.00 23 ASN A CA 6
ATOM 6848 C C . ASN A 1 45 ? -4.520 4.251 -8.809 1.00 0.00 23 ASN A C 6
ATOM 6849 O O . ASN A 1 45 ? -5.540 4.608 -9.407 1.00 0.00 23 ASN A O 6
ATOM 6860 N N . TRP A 1 46 ? -3.280 4.449 -9.286 1.00 0.00 24 TRP A N 6
ATOM 6861 C CA . TRP A 1 46 ? -3.014 5.124 -10.567 1.00 0.00 24 TRP A CA 6
ATOM 6862 C C . TRP A 1 46 ? -3.272 4.169 -11.741 1.00 0.00 24 TRP A C 6
ATOM 6863 O O . TRP A 1 46 ? -3.423 2.947 -11.557 1.00 0.00 24 TRP A O 6
ATOM 6884 N N . THR A 1 47 ? -3.323 4.740 -12.945 1.00 0.00 25 THR A N 6
ATOM 6885 C CA . THR A 1 47 ? -3.509 3.980 -14.179 1.00 0.00 25 THR A CA 6
ATOM 6886 C C . THR A 1 47 ? -2.191 3.320 -14.627 1.00 0.00 25 THR A C 6
ATOM 6887 O O . THR A 1 47 ? -1.111 3.637 -14.101 1.00 0.00 25 THR A O 6
ATOM 6898 N N . VAL A 1 48 ? -2.303 2.412 -15.616 1.00 0.00 26 VAL A N 6
ATOM 6899 C CA . VAL A 1 48 ? -1.143 1.753 -16.247 1.00 0.00 26 VAL A CA 6
ATOM 6900 C C . VAL A 1 48 ? -0.198 2.802 -16.877 1.00 0.00 26 VAL A C 6
ATOM 6901 O O . VAL A 1 48 ? 1.018 2.663 -16.793 1.00 0.00 26 VAL A O 6
ATOM 6914 N N . GLY A 1 49 ? -0.793 3.862 -17.468 1.00 0.00 27 GLY A N 6
ATOM 6915 C CA . GLY A 1 49 ? -0.037 4.947 -18.116 1.00 0.00 27 GLY A CA 6
ATOM 6916 C C . GLY A 1 49 ? 0.786 5.787 -17.134 1.00 0.00 27 GLY A C 6
ATOM 6917 O O . GLY A 1 49 ? 1.955 6.099 -17.403 1.00 0.00 27 GLY A O 6
ATOM 6921 N N . LYS A 1 50 ? 0.175 6.137 -15.983 1.00 0.00 28 LYS A N 6
ATOM 6922 C CA . LYS A 1 50 ? 0.831 6.958 -14.937 1.00 0.00 28 LYS A CA 6
ATOM 6923 C C . LYS A 1 50 ? 1.926 6.166 -14.213 1.00 0.00 28 LYS A C 6
ATOM 6924 O O . LYS A 1 50 ? 2.970 6.723 -13.843 1.00 0.00 28 LYS A O 6
ATOM 6943 N N . LEU A 1 51 ? 1.679 4.858 -14.016 1.00 0.00 29 LEU A N 6
ATOM 6944 C CA . LEU A 1 51 ? 2.673 3.946 -13.425 1.00 0.00 29 LEU A CA 6
ATOM 6945 C C . LEU A 1 51 ? 3.834 3.763 -14.410 1.00 0.00 29 LEU A C 6
ATOM 6946 O O . LEU A 1 51 ? 4.980 3.699 -14.004 1.00 0.00 29 LEU A O 6
ATOM 6962 N N . LYS A 1 52 ? 3.507 3.693 -15.702 1.00 0.00 30 LYS A N 6
ATOM 6963 C CA . LYS A 1 52 ? 4.485 3.487 -16.785 1.00 0.00 30 LYS A CA 6
ATOM 6964 C C . LYS A 1 52 ? 5.471 4.672 -16.872 1.00 0.00 30 LYS A C 6
ATOM 6965 O O . LYS A 1 52 ? 6.646 4.491 -17.209 1.00 0.00 30 LYS A O 6
ATOM 6984 N N . THR A 1 53 ? 4.960 5.879 -16.571 1.00 0.00 31 THR A N 6
ATOM 6985 C CA . THR A 1 53 ? 5.770 7.105 -16.476 1.00 0.00 31 THR A CA 6
ATOM 6986 C C . THR A 1 53 ? 6.723 7.016 -15.267 1.00 0.00 31 THR A C 6
ATOM 6987 O O . THR A 1 53 ? 7.909 7.349 -15.371 1.00 0.00 31 THR A O 6
ATOM 6998 N N . HIS A 1 54 ? 6.174 6.522 -14.131 1.00 0.00 32 HIS A N 6
ATOM 6999 C CA . HIS A 1 54 ? 6.952 6.233 -12.905 1.00 0.00 32 HIS A CA 6
ATOM 7000 C C . HIS A 1 54 ? 8.065 5.207 -13.209 1.00 0.00 32 HIS A C 6
ATOM 7001 O O . HIS A 1 54 ? 9.178 5.353 -12.720 1.00 0.00 32 HIS A O 6
ATOM 7016 N N . LEU A 1 55 ? 7.738 4.184 -14.031 1.00 0.00 33 LEU A N 6
ATOM 7017 C CA . LEU A 1 55 ? 8.685 3.132 -14.437 1.00 0.00 33 LEU A CA 6
ATOM 7018 C C . LEU A 1 55 ? 9.832 3.768 -15.219 1.00 0.00 33 LEU A C 6
ATOM 7019 O O . LEU A 1 55 ? 10.974 3.609 -14.851 1.00 0.00 33 LEU A O 6
ATOM 7035 N N . SER A 1 56 ? 9.484 4.574 -16.235 1.00 0.00 34 SER A N 6
ATOM 7036 C CA . SER A 1 56 ? 10.456 5.300 -17.080 1.00 0.00 34 SER A CA 6
ATOM 7037 C C . SER A 1 56 ? 11.355 6.240 -16.234 1.00 0.00 34 SER A C 6
ATOM 7038 O O . SER A 1 56 ? 12.474 6.555 -16.625 1.00 0.00 34 SER A O 6
ATOM 7046 N N . ASN A 1 57 ? 10.841 6.671 -15.072 1.00 0.00 35 ASN A N 6
ATOM 7047 C CA . ASN A 1 57 ? 11.546 7.586 -14.153 1.00 0.00 35 ASN A CA 6
ATOM 7048 C C . ASN A 1 57 ? 12.519 6.803 -13.224 1.00 0.00 35 ASN A C 6
ATOM 7049 O O . ASN A 1 57 ? 13.614 7.287 -12.906 1.00 0.00 35 ASN A O 6
ATOM 7060 N N . VAL A 1 58 ? 12.120 5.576 -12.810 1.00 0.00 36 VAL A N 6
ATOM 7061 C CA . VAL A 1 58 ? 12.874 4.760 -11.814 1.00 0.00 36 VAL A CA 6
ATOM 7062 C C . VAL A 1 58 ? 13.661 3.587 -12.457 1.00 0.00 36 VAL A C 6
ATOM 7063 O O . VAL A 1 58 ? 14.427 2.908 -11.766 1.00 0.00 36 VAL A O 6
ATOM 7076 N N . TYR A 1 59 ? 13.476 3.355 -13.766 1.00 0.00 37 TYR A N 6
ATOM 7077 C CA . TYR A 1 59 ? 14.106 2.219 -14.490 1.00 0.00 37 TYR A CA 6
ATOM 7078 C C . TYR A 1 59 ? 15.489 2.675 -15.016 1.00 0.00 37 TYR A C 6
ATOM 7079 O O . TYR A 1 59 ? 15.585 3.789 -15.528 1.00 0.00 37 TYR A O 6
ATOM 7097 N N . PRO A 1 60 ? 16.575 1.831 -14.913 1.00 0.00 38 PRO A N 6
ATOM 7098 C CA . PRO A 1 60 ? 17.953 2.228 -15.329 1.00 0.00 38 PRO A CA 6
ATOM 7099 C C . PRO A 1 60 ? 18.051 2.579 -16.835 1.00 0.00 38 PRO A C 6
ATOM 7100 O O . PRO A 1 60 ? 18.813 3.473 -17.229 1.00 0.00 38 PRO A O 6
ATOM 7111 N N . SER A 1 61 ? 17.254 1.867 -17.655 1.00 0.00 39 SER A N 6
ATOM 7112 C CA . SER A 1 61 ? 17.187 2.073 -19.111 1.00 0.00 39 SER A CA 6
ATOM 7113 C C . SER A 1 61 ? 16.464 3.389 -19.452 1.00 0.00 39 SER A C 6
ATOM 7114 O O . SER A 1 61 ? 16.898 4.120 -20.348 1.00 0.00 39 SER A O 6
ATOM 7122 N N . LYS A 1 62 ? 15.386 3.679 -18.688 1.00 0.00 40 LYS A N 6
ATOM 7123 C CA . LYS A 1 62 ? 14.436 4.784 -18.968 1.00 0.00 40 LYS A CA 6
ATOM 7124 C C . LYS A 1 62 ? 13.843 4.639 -20.391 1.00 0.00 40 LYS A C 6
ATOM 7125 O O . LYS A 1 62 ? 14.294 5.305 -21.327 1.00 0.00 40 LYS A O 6
ATOM 7144 N N . PRO A 1 63 ? 12.865 3.708 -20.591 1.00 0.00 41 PRO A N 6
ATOM 7145 C CA . PRO A 1 63 ? 12.252 3.470 -21.915 1.00 0.00 41 PRO A CA 6
ATOM 7146 C C . PRO A 1 63 ? 11.037 4.405 -22.191 1.00 0.00 41 PRO A C 6
ATOM 7147 O O . PRO A 1 63 ? 10.310 4.781 -21.264 1.00 0.00 41 PRO A O 6
ATOM 7158 N N . LEU A 1 64 ? 10.840 4.783 -23.475 1.00 0.00 42 LEU A N 6
ATOM 7159 C CA . LEU A 1 64 ? 9.752 5.699 -23.897 1.00 0.00 42 LEU A CA 6
ATOM 7160 C C . LEU A 1 64 ? 8.371 5.044 -23.679 1.00 0.00 42 LEU A C 6
ATOM 7161 O O . LEU A 1 64 ? 8.096 3.968 -24.222 1.00 0.00 42 LEU A O 6
ATOM 7177 N N . THR A 1 65 ? 7.514 5.730 -22.905 1.00 0.00 43 THR A N 6
ATOM 7178 C CA . THR A 1 65 ? 6.208 5.217 -22.452 1.00 0.00 43 THR A CA 6
ATOM 7179 C C . THR A 1 65 ? 5.222 4.946 -23.613 1.00 0.00 43 THR A C 6
ATOM 7180 O O . THR A 1 65 ? 4.344 4.078 -23.500 1.00 0.00 43 THR A O 6
ATOM 7191 N N . LYS A 1 66 ? 5.373 5.686 -24.726 1.00 0.00 44 LYS A N 6
ATOM 7192 C CA . LYS A 1 66 ? 4.494 5.540 -25.909 1.00 0.00 44 LYS A CA 6
ATOM 7193 C C . LYS A 1 66 ? 4.792 4.238 -26.696 1.00 0.00 44 LYS A C 6
ATOM 7194 O O . LYS A 1 66 ? 3.985 3.818 -27.529 1.00 0.00 44 LYS A O 6
ATOM 7213 N N . ASP A 1 67 ? 5.962 3.615 -26.426 1.00 0.00 45 ASP A N 6
ATOM 7214 C CA . ASP A 1 67 ? 6.330 2.309 -27.019 1.00 0.00 45 ASP A CA 6
ATOM 7215 C C . ASP A 1 67 ? 5.955 1.202 -26.041 1.00 0.00 45 ASP A C 6
ATOM 7216 O O . ASP A 1 67 ? 5.394 0.172 -26.432 1.00 0.00 45 ASP A O 6
ATOM 7225 N N . GLN A 1 68 ? 6.265 1.464 -24.757 1.00 0.00 46 GLN A N 6
ATOM 7226 C CA . GLN A 1 68 ? 6.169 0.483 -23.670 1.00 0.00 46 GLN A CA 6
ATOM 7227 C C . GLN A 1 68 ? 4.729 0.049 -23.405 1.00 0.00 46 GLN A C 6
ATOM 7228 O O . GLN A 1 68 ? 3.822 0.879 -23.299 1.00 0.00 46 GLN A O 6
ATOM 7242 N N . ARG A 1 69 ? 4.540 -1.274 -23.331 1.00 0.00 47 ARG A N 6
ATOM 7243 C CA . ARG A 1 69 ? 3.239 -1.910 -23.118 1.00 0.00 47 ARG A CA 6
ATOM 7244 C C . ARG A 1 69 ? 3.398 -2.949 -21.992 1.00 0.00 47 ARG A C 6
ATOM 7245 O O . ARG A 1 69 ? 4.275 -3.814 -22.064 1.00 0.00 47 ARG A O 6
ATOM 7266 N N . LEU A 1 70 ? 2.580 -2.836 -20.937 1.00 0.00 48 LEU A N 6
ATOM 7267 C CA . LEU A 1 70 ? 2.597 -3.790 -19.820 1.00 0.00 48 LEU A CA 6
ATOM 7268 C C . LEU A 1 70 ? 1.787 -5.041 -20.219 1.00 0.00 48 LEU A C 6
ATOM 7269 O O . LEU A 1 70 ? 0.586 -4.953 -20.402 1.00 0.00 48 LEU A O 6
ATOM 7285 N N . VAL A 1 71 ? 2.466 -6.185 -20.411 1.00 0.00 49 VAL A N 6
ATOM 7286 C CA . VAL A 1 71 ? 1.823 -7.462 -20.792 1.00 0.00 49 VAL A CA 6
ATOM 7287 C C . VAL A 1 71 ? 1.894 -8.449 -19.610 1.00 0.00 49 VAL A C 6
ATOM 7288 O O . VAL A 1 71 ? 2.961 -8.975 -19.295 1.00 0.00 49 VAL A O 6
ATOM 7301 N N . TYR A 1 72 ? 0.742 -8.704 -18.971 1.00 0.00 50 TYR A N 6
ATOM 7302 C CA . TYR A 1 72 ? 0.648 -9.483 -17.730 1.00 0.00 50 TYR A CA 6
ATOM 7303 C C . TYR A 1 72 ? 0.231 -10.930 -18.050 1.00 0.00 50 TYR A C 6
ATOM 7304 O O . TYR A 1 72 ? -0.948 -11.201 -18.291 1.00 0.00 50 TYR A O 6
ATOM 7322 N N . SER A 1 73 ? 1.233 -11.828 -18.125 1.00 0.00 51 SER A N 6
ATOM 7323 C CA . SER A 1 73 ? 1.030 -13.290 -18.288 1.00 0.00 51 SER A CA 6
ATOM 7324 C C . SER A 1 73 ? 0.307 -13.647 -19.619 1.00 0.00 51 SER A C 6
ATOM 7325 O O . SER A 1 73 ? -0.259 -14.740 -19.755 1.00 0.00 51 SER A O 6
ATOM 7333 N N . GLY A 1 74 ? 0.339 -12.716 -20.597 1.00 0.00 52 GLY A N 6
ATOM 7334 C CA . GLY A 1 74 ? -0.299 -12.914 -21.906 1.00 0.00 52 GLY A CA 6
ATOM 7335 C C . GLY A 1 74 ? -1.192 -11.752 -22.323 1.00 0.00 52 GLY A C 6
ATOM 7336 O O . GLY A 1 74 ? -1.258 -11.411 -23.512 1.00 0.00 52 GLY A O 6
ATOM 7340 N N . ARG A 1 75 ? -1.882 -11.135 -21.346 1.00 0.00 53 ARG A N 6
ATOM 7341 C CA . ARG A 1 75 ? -2.877 -10.067 -21.617 1.00 0.00 53 ARG A CA 6
ATOM 7342 C C . ARG A 1 75 ? -2.183 -8.706 -21.707 1.00 0.00 53 ARG A C 6
ATOM 7343 O O . ARG A 1 75 ? -1.131 -8.511 -21.108 1.00 0.00 53 ARG A O 6
ATOM 7364 N N . LEU A 1 76 ? -2.788 -7.773 -22.442 1.00 0.00 54 LEU A N 6
ATOM 7365 C CA . LEU A 1 76 ? -2.281 -6.404 -22.576 1.00 0.00 54 LEU A CA 6
ATOM 7366 C C . LEU A 1 76 ? -2.999 -5.514 -21.545 1.00 0.00 54 LEU A C 6
ATOM 7367 O O . LEU A 1 76 ? -4.224 -5.541 -21.457 1.00 0.00 54 LEU A O 6
ATOM 7383 N N . LEU A 1 77 ? -2.214 -4.738 -20.781 1.00 0.00 55 LEU A N 6
ATOM 7384 C CA . LEU A 1 77 ? -2.728 -3.780 -19.788 1.00 0.00 55 LEU A CA 6
ATOM 7385 C C . LEU A 1 77 ? -2.766 -2.379 -20.437 1.00 0.00 55 LEU A C 6
ATOM 7386 O O . LEU A 1 77 ? -1.702 -1.770 -20.630 1.00 0.00 55 LEU A O 6
ATOM 7402 N N . PRO A 1 78 ? -3.970 -1.875 -20.857 1.00 0.00 56 PRO A N 6
ATOM 7403 C CA . PRO A 1 78 ? -4.107 -0.537 -21.472 1.00 0.00 56 PRO A CA 6
ATOM 7404 C C . PRO A 1 78 ? -4.125 0.581 -20.405 1.00 0.00 56 PRO A C 6
ATOM 7405 O O . PRO A 1 78 ? -4.552 0.365 -19.271 1.00 0.00 56 PRO A O 6
ATOM 7416 N N . ASP A 1 79 ? -3.691 1.782 -20.799 1.00 0.00 57 ASP A N 6
ATOM 7417 C CA . ASP A 1 79 ? -3.511 2.913 -19.871 1.00 0.00 57 ASP A CA 6
ATOM 7418 C C . ASP A 1 79 ? -4.843 3.474 -19.341 1.00 0.00 57 ASP A C 6
ATOM 7419 O O . ASP A 1 79 ? -4.855 4.101 -18.284 1.00 0.00 57 ASP A O 6
ATOM 7428 N N . HIS A 1 80 ? -5.965 3.230 -20.057 1.00 0.00 58 HIS A N 6
ATOM 7429 C CA . HIS A 1 80 ? -7.267 3.871 -19.740 1.00 0.00 58 HIS A CA 6
ATOM 7430 C C . HIS A 1 80 ? -7.861 3.400 -18.394 1.00 0.00 58 HIS A C 6
ATOM 7431 O O . HIS A 1 80 ? -8.659 4.113 -17.781 1.00 0.00 58 HIS A O 6
ATOM 7446 N N . LEU A 1 81 ? -7.473 2.196 -17.945 1.00 0.00 59 LEU A N 6
ATOM 7447 C CA . LEU A 1 81 ? -7.957 1.614 -16.675 1.00 0.00 59 LEU A CA 6
ATOM 7448 C C . LEU A 1 81 ? -6.911 1.780 -15.564 1.00 0.00 59 LEU A C 6
ATOM 7449 O O . LEU A 1 81 ? -5.728 2.056 -15.839 1.00 0.00 59 LEU A O 6
ATOM 7465 N N . GLN A 1 82 ? -7.355 1.605 -14.312 1.00 0.00 60 GLN A N 6
ATOM 7466 C CA . GLN A 1 82 ? -6.462 1.544 -13.147 1.00 0.00 60 GLN A CA 6
ATOM 7467 C C . GLN A 1 82 ? -5.916 0.117 -13.011 1.00 0.00 60 GLN A C 6
ATOM 7468 O O . GLN A 1 82 ? -6.591 -0.853 -13.391 1.00 0.00 60 GLN A O 6
ATOM 7482 N N . LEU A 1 83 ? -4.708 0.017 -12.445 1.00 0.00 61 LEU A N 6
ATOM 7483 C CA . LEU A 1 83 ? -3.972 -1.253 -12.273 1.00 0.00 61 LEU A CA 6
ATOM 7484 C C . LEU A 1 83 ? -4.782 -2.312 -11.510 1.00 0.00 61 LEU A C 6
ATOM 7485 O O . LEU A 1 83 ? -4.753 -3.499 -11.868 1.00 0.00 61 LEU A O 6
ATOM 7501 N N . LYS A 1 84 ? -5.504 -1.845 -10.464 1.00 0.00 62 LYS A N 6
ATOM 7502 C CA . LYS A 1 84 ? -6.303 -2.697 -9.550 1.00 0.00 62 LYS A CA 6
ATOM 7503 C C . LYS A 1 84 ? -7.230 -3.668 -10.317 1.00 0.00 62 LYS A C 6
ATOM 7504 O O . LYS A 1 84 ? -7.396 -4.817 -9.915 1.00 0.00 62 LYS A O 6
ATOM 7523 N N . ASP A 1 85 ? -7.744 -3.196 -11.473 1.00 0.00 63 ASP A N 6
ATOM 7524 C CA . ASP A 1 85 ? -8.726 -3.929 -12.305 1.00 0.00 63 ASP A CA 6
ATOM 7525 C C . ASP A 1 85 ? -8.230 -5.338 -12.683 1.00 0.00 63 ASP A C 6
ATOM 7526 O O . ASP A 1 85 ? -9.016 -6.290 -12.766 1.00 0.00 63 ASP A O 6
ATOM 7535 N N . ILE A 1 86 ? -6.913 -5.451 -12.880 1.00 0.00 64 ILE A N 6
ATOM 7536 C CA . ILE A 1 86 ? -6.251 -6.713 -13.242 1.00 0.00 64 ILE A CA 6
ATOM 7537 C C . ILE A 1 86 ? -5.488 -7.270 -12.030 1.00 0.00 64 ILE A C 6
ATOM 7538 O O . ILE A 1 86 ? -5.379 -8.492 -11.849 1.00 0.00 64 ILE A O 6
ATOM 7554 N N . LEU A 1 87 ? -4.993 -6.360 -11.176 1.00 0.00 65 LEU A N 6
ATOM 7555 C CA . LEU A 1 87 ? -3.957 -6.679 -10.178 1.00 0.00 65 LEU A CA 6
ATOM 7556 C C . LEU A 1 87 ? -4.527 -6.715 -8.747 1.00 0.00 65 LEU A C 6
ATOM 7557 O O . LEU A 1 87 ? -3.778 -6.625 -7.776 1.00 0.00 65 LEU A O 6
ATOM 7573 N N . ARG A 1 88 ? -5.843 -6.878 -8.622 1.00 0.00 66 ARG A N 6
ATOM 7574 C CA . ARG A 1 88 ? -6.512 -7.082 -7.315 1.00 0.00 66 ARG A CA 6
ATOM 7575 C C . ARG A 1 88 ? -6.492 -8.580 -6.935 1.00 0.00 66 ARG A C 6
ATOM 7576 O O . ARG A 1 88 ? -6.720 -8.937 -5.774 1.00 0.00 66 ARG A O 6
ATOM 7597 N N . LYS A 1 89 ? -6.181 -9.444 -7.939 1.00 0.00 67 LYS A N 6
ATOM 7598 C CA . LYS A 1 89 ? -6.163 -10.922 -7.804 1.00 0.00 67 LYS A CA 6
ATOM 7599 C C . LYS A 1 89 ? -5.235 -11.395 -6.651 1.00 0.00 67 LYS A C 6
ATOM 7600 O O . LYS A 1 89 ? -5.727 -11.892 -5.633 1.00 0.00 67 LYS A O 6
ATOM 7619 N N . GLN A 1 90 ? -3.900 -11.227 -6.803 1.00 0.00 68 GLN A N 6
ATOM 7620 C CA . GLN A 1 90 ? -2.946 -11.439 -5.681 1.00 0.00 68 GLN A CA 6
ATOM 7621 C C . GLN A 1 90 ? -2.975 -10.205 -4.767 1.00 0.00 68 GLN A C 6
ATOM 7622 O O . GLN A 1 90 ? -2.832 -10.316 -3.543 1.00 0.00 68 GLN A O 6
ATOM 7636 N N . ASP A 1 91 ? -3.091 -9.021 -5.419 1.00 0.00 69 ASP A N 6
ATOM 7637 C CA . ASP A 1 91 ? -3.141 -7.683 -4.786 1.00 0.00 69 ASP A CA 6
ATOM 7638 C C . ASP A 1 91 ? -1.777 -7.231 -4.186 1.00 0.00 69 ASP A C 6
ATOM 7639 O O . ASP A 1 91 ? -1.519 -6.035 -4.079 1.00 0.00 69 ASP A O 6
ATOM 7648 N N . GLU A 1 92 ? -0.901 -8.192 -3.840 1.00 0.00 70 GLU A N 6
ATOM 7649 C CA . GLU A 1 92 ? 0.387 -7.939 -3.169 1.00 0.00 70 GLU A CA 6
ATOM 7650 C C . GLU A 1 92 ? 1.530 -7.771 -4.188 1.00 0.00 70 GLU A C 6
ATOM 7651 O O . GLU A 1 92 ? 2.171 -6.720 -4.228 1.00 0.00 70 GLU A O 6
ATOM 7663 N N . TYR A 1 93 ? 1.786 -8.814 -5.009 1.00 0.00 71 TYR A N 6
ATOM 7664 C CA . TYR A 1 93 ? 2.881 -8.798 -6.005 1.00 0.00 71 TYR A CA 6
ATOM 7665 C C . TYR A 1 93 ? 2.404 -9.396 -7.335 1.00 0.00 71 TYR A C 6
ATOM 7666 O O . TYR A 1 93 ? 1.581 -10.322 -7.345 1.00 0.00 71 TYR A O 6
ATOM 7684 N N . HIS A 1 94 ? 2.897 -8.826 -8.460 1.00 0.00 72 HIS A N 6
ATOM 7685 C CA . HIS A 1 94 ? 2.453 -9.188 -9.832 1.00 0.00 72 HIS A CA 6
ATOM 7686 C C . HIS A 1 94 ? 3.628 -9.098 -10.813 1.00 0.00 72 HIS A C 6
ATOM 7687 O O . HIS A 1 94 ? 4.232 -8.032 -10.949 1.00 0.00 72 HIS A O 6
ATOM 7702 N N . MET A 1 95 ? 3.934 -10.213 -11.498 1.00 0.00 73 MET A N 6
ATOM 7703 C CA . MET A 1 95 ? 4.994 -10.269 -12.524 1.00 0.00 73 MET A CA 6
ATOM 7704 C C . MET A 1 95 ? 4.428 -9.860 -13.911 1.00 0.00 73 MET A C 6
ATOM 7705 O O . MET A 1 95 ? 3.705 -10.614 -14.568 1.00 0.00 73 MET A O 6
ATOM 7719 N N . VAL A 1 96 ? 4.737 -8.622 -14.313 1.00 0.00 74 VAL A N 6
ATOM 7720 C CA . VAL A 1 96 ? 4.297 -8.031 -15.588 1.00 0.00 74 VAL A CA 6
ATOM 7721 C C . VAL A 1 96 ? 5.506 -7.874 -16.527 1.00 0.00 74 VAL A C 6
ATOM 7722 O O . VAL A 1 96 ? 6.585 -7.480 -16.094 1.00 0.00 74 VAL A O 6
ATOM 7735 N N . HIS A 1 97 ? 5.308 -8.184 -17.813 1.00 0.00 75 HIS A N 6
ATOM 7736 C CA . HIS A 1 97 ? 6.363 -8.143 -18.845 1.00 0.00 75 HIS A CA 6
ATOM 7737 C C . HIS A 1 97 ? 6.282 -6.813 -19.614 1.00 0.00 75 HIS A C 6
ATOM 7738 O O . HIS A 1 97 ? 5.376 -6.613 -20.427 1.00 0.00 75 HIS A O 6
ATOM 7753 N N . LEU A 1 98 ? 7.228 -5.900 -19.331 1.00 0.00 76 LEU A N 6
ATOM 7754 C CA . LEU A 1 98 ? 7.239 -4.542 -19.907 1.00 0.00 76 LEU A CA 6
ATOM 7755 C C . LEU A 1 98 ? 7.921 -4.573 -21.293 1.00 0.00 76 LEU A C 6
ATOM 7756 O O . LEU A 1 98 ? 9.150 -4.499 -21.383 1.00 0.00 76 LEU A O 6
ATOM 7772 N N . VAL A 1 99 ? 7.113 -4.725 -22.362 1.00 0.00 77 VAL A N 6
ATOM 7773 C CA . VAL A 1 99 ? 7.619 -4.897 -23.741 1.00 0.00 77 VAL A CA 6
ATOM 7774 C C . VAL A 1 99 ? 7.930 -3.523 -24.412 1.00 0.00 77 VAL A C 6
ATOM 7775 O O . VAL A 1 99 ? 7.041 -2.651 -24.471 1.00 0.00 77 VAL A O 6
ATOM 7789 N N . PRO A 1 23 ? 3.447 -0.290 -0.034 1.00 0.00 1 PRO A N 7
ATOM 7790 C CA . PRO A 1 23 ? 3.260 -0.237 -1.510 1.00 0.00 1 PRO A CA 7
ATOM 7791 C C . PRO A 1 23 ? 3.168 -1.653 -2.111 1.00 0.00 1 PRO A C 7
ATOM 7792 O O . PRO A 1 23 ? 3.680 -2.621 -1.536 1.00 0.00 1 PRO A O 7
ATOM 7803 N N . VAL A 1 24 ? 2.517 -1.741 -3.274 1.00 0.00 2 VAL A N 7
ATOM 7804 C CA . VAL A 1 24 ? 2.359 -2.988 -4.031 1.00 0.00 2 VAL A CA 7
ATOM 7805 C C . VAL A 1 24 ? 3.673 -3.353 -4.746 1.00 0.00 2 VAL A C 7
ATOM 7806 O O . VAL A 1 24 ? 4.264 -2.524 -5.453 1.00 0.00 2 VAL A O 7
ATOM 7819 N N . THR A 1 25 ? 4.119 -4.594 -4.526 1.00 0.00 3 THR A N 7
ATOM 7820 C CA . THR A 1 25 ? 5.274 -5.171 -5.207 1.00 0.00 3 THR A CA 7
ATOM 7821 C C . THR A 1 25 ? 4.885 -5.533 -6.655 1.00 0.00 3 THR A C 7
ATOM 7822 O O . THR A 1 25 ? 4.281 -6.582 -6.908 1.00 0.00 3 THR A O 7
ATOM 7833 N N . LEU A 1 26 ? 5.196 -4.639 -7.601 1.00 0.00 4 LEU A N 7
ATOM 7834 C CA . LEU A 1 26 ? 4.930 -4.874 -9.022 1.00 0.00 4 LEU A CA 7
ATOM 7835 C C . LEU A 1 26 ? 6.234 -5.317 -9.684 1.00 0.00 4 LEU A C 7
ATOM 7836 O O . LEU A 1 26 ? 7.121 -4.501 -9.963 1.00 0.00 4 LEU A O 7
ATOM 7852 N N . ILE A 1 27 ? 6.342 -6.631 -9.876 1.00 0.00 5 ILE A N 7
ATOM 7853 C CA . ILE A 1 27 ? 7.523 -7.279 -10.441 1.00 0.00 5 ILE A CA 7
ATOM 7854 C C . ILE A 1 27 ? 7.583 -6.993 -11.956 1.00 0.00 5 ILE A C 7
ATOM 7855 O O . ILE A 1 27 ? 6.955 -7.685 -12.763 1.00 0.00 5 ILE A O 7
ATOM 7871 N N . ILE A 1 28 ? 8.324 -5.942 -12.317 1.00 0.00 6 ILE A N 7
ATOM 7872 C CA . ILE A 1 28 ? 8.515 -5.536 -13.717 1.00 0.00 6 ILE A CA 7
ATOM 7873 C C . ILE A 1 28 ? 9.651 -6.352 -14.327 1.00 0.00 6 ILE A C 7
ATOM 7874 O O . ILE A 1 28 ? 10.799 -6.279 -13.876 1.00 0.00 6 ILE A O 7
ATOM 7890 N N . LYS A 1 29 ? 9.301 -7.144 -15.334 1.00 0.00 7 LYS A N 7
ATOM 7891 C CA . LYS A 1 29 ? 10.215 -8.048 -16.019 1.00 0.00 7 LYS A CA 7
ATOM 7892 C C . LYS A 1 29 ? 10.446 -7.562 -17.455 1.00 0.00 7 LYS A C 7
ATOM 7893 O O . LYS A 1 29 ? 9.644 -6.808 -17.999 1.00 0.00 7 LYS A O 7
ATOM 7912 N N . ALA A 1 30 ? 11.547 -8.002 -18.059 1.00 0.00 8 ALA A N 7
ATOM 7913 C CA . ALA A 1 30 ? 11.882 -7.666 -19.452 1.00 0.00 8 ALA A CA 7
ATOM 7914 C C . ALA A 1 30 ? 11.165 -8.635 -20.431 1.00 0.00 8 ALA A C 7
ATOM 7915 O O . ALA A 1 30 ? 10.779 -9.740 -20.018 1.00 0.00 8 ALA A O 7
ATOM 7922 N N . PRO A 1 31 ? 10.968 -8.242 -21.742 1.00 0.00 9 PRO A N 7
ATOM 7923 C CA . PRO A 1 31 ? 10.242 -9.081 -22.732 1.00 0.00 9 PRO A CA 7
ATOM 7924 C C . PRO A 1 31 ? 10.987 -10.397 -23.047 1.00 0.00 9 PRO A C 7
ATOM 7925 O O . PRO A 1 31 ? 10.371 -11.467 -23.125 1.00 0.00 9 PRO A O 7
ATOM 7936 N N . ASN A 1 32 ? 12.317 -10.299 -23.238 1.00 0.00 10 ASN A N 7
ATOM 7937 C CA . ASN A 1 32 ? 13.188 -11.464 -23.468 1.00 0.00 10 ASN A CA 7
ATOM 7938 C C . ASN A 1 32 ? 14.111 -11.638 -22.251 1.00 0.00 10 ASN A C 7
ATOM 7939 O O . ASN A 1 32 ? 13.901 -12.550 -21.437 1.00 0.00 10 ASN A O 7
ATOM 7950 N N . GLN A 1 33 ? 15.102 -10.719 -22.110 1.00 0.00 11 GLN A N 7
ATOM 7951 C CA . GLN A 1 33 ? 16.103 -10.759 -21.019 1.00 0.00 11 GLN A CA 7
ATOM 7952 C C . GLN A 1 33 ? 16.950 -9.458 -20.983 1.00 0.00 11 GLN A C 7
ATOM 7953 O O . GLN A 1 33 ? 18.147 -9.499 -20.663 1.00 0.00 11 GLN A O 7
ATOM 7967 N N . LYS A 1 34 ? 16.314 -8.299 -21.287 1.00 0.00 12 LYS A N 7
ATOM 7968 C CA . LYS A 1 34 ? 16.982 -6.965 -21.233 1.00 0.00 12 LYS A CA 7
ATOM 7969 C C . LYS A 1 34 ? 17.546 -6.687 -19.822 1.00 0.00 12 LYS A C 7
ATOM 7970 O O . LYS A 1 34 ? 18.670 -6.203 -19.664 1.00 0.00 12 LYS A O 7
ATOM 7989 N N . TYR A 1 35 ? 16.719 -7.002 -18.814 1.00 0.00 13 TYR A N 7
ATOM 7990 C CA . TYR A 1 35 ? 17.015 -6.807 -17.383 1.00 0.00 13 TYR A CA 7
ATOM 7991 C C . TYR A 1 35 ? 16.444 -7.992 -16.585 1.00 0.00 13 TYR A C 7
ATOM 7992 O O . TYR A 1 35 ? 15.816 -8.904 -17.157 1.00 0.00 13 TYR A O 7
ATOM 8010 N N . SER A 1 36 ? 16.662 -7.955 -15.259 1.00 0.00 14 SER A N 7
ATOM 8011 C CA . SER A 1 36 ? 16.090 -8.924 -14.309 1.00 0.00 14 SER A CA 7
ATOM 8012 C C . SER A 1 36 ? 14.592 -8.628 -14.048 1.00 0.00 14 SER A C 7
ATOM 8013 O O . SER A 1 36 ? 13.923 -7.961 -14.850 1.00 0.00 14 SER A O 7
ATOM 8021 N N . ASP A 1 37 ? 14.058 -9.191 -12.955 1.00 0.00 15 ASP A N 7
ATOM 8022 C CA . ASP A 1 37 ? 12.689 -8.926 -12.492 1.00 0.00 15 ASP A CA 7
ATOM 8023 C C . ASP A 1 37 ? 12.718 -7.895 -11.338 1.00 0.00 15 ASP A C 7
ATOM 8024 O O . ASP A 1 37 ? 12.771 -8.249 -10.155 1.00 0.00 15 ASP A O 7
ATOM 8033 N N . GLN A 1 38 ? 12.740 -6.595 -11.711 1.00 0.00 16 GLN A N 7
ATOM 8034 C CA . GLN A 1 38 ? 12.793 -5.481 -10.744 1.00 0.00 16 GLN A CA 7
ATOM 8035 C C . GLN A 1 38 ? 11.442 -5.322 -10.034 1.00 0.00 16 GLN A C 7
ATOM 8036 O O . GLN A 1 38 ? 10.447 -4.928 -10.651 1.00 0.00 16 GLN A O 7
ATOM 8050 N N . THR A 1 39 ? 11.421 -5.642 -8.735 1.00 0.00 17 THR A N 7
ATOM 8051 C CA . THR A 1 39 ? 10.266 -5.412 -7.880 1.00 0.00 17 THR A CA 7
ATOM 8052 C C . THR A 1 39 ? 10.118 -3.900 -7.595 1.00 0.00 17 THR A C 7
ATOM 8053 O O . THR A 1 39 ? 10.798 -3.346 -6.722 1.00 0.00 17 THR A O 7
ATOM 8064 N N . ILE A 1 40 ? 9.274 -3.237 -8.401 1.00 0.00 18 ILE A N 7
ATOM 8065 C CA . ILE A 1 40 ? 8.985 -1.804 -8.271 1.00 0.00 18 ILE A CA 7
ATOM 8066 C C . ILE A 1 40 ? 7.879 -1.596 -7.221 1.00 0.00 18 ILE A C 7
ATOM 8067 O O . ILE A 1 40 ? 6.743 -2.054 -7.408 1.00 0.00 18 ILE A O 7
ATOM 8083 N N . SER A 1 41 ? 8.235 -0.936 -6.107 1.00 0.00 19 SER A N 7
ATOM 8084 C CA . SER A 1 41 ? 7.273 -0.519 -5.084 1.00 0.00 19 SER A CA 7
ATOM 8085 C C . SER A 1 41 ? 6.436 0.649 -5.634 1.00 0.00 19 SER A C 7
ATOM 8086 O O . SER A 1 41 ? 6.949 1.761 -5.839 1.00 0.00 19 SER A O 7
ATOM 8094 N N . CYS A 1 42 ? 5.162 0.369 -5.898 1.00 0.00 20 CYS A N 7
ATOM 8095 C CA . CYS A 1 42 ? 4.236 1.307 -6.540 1.00 0.00 20 CYS A CA 7
ATOM 8096 C C . CYS A 1 42 ? 2.810 1.038 -6.037 1.00 0.00 20 CYS A C 7
ATOM 8097 O O . CYS A 1 42 ? 2.636 0.382 -5.018 1.00 0.00 20 CYS A O 7
ATOM 8105 N N . PHE A 1 43 ? 1.790 1.583 -6.720 1.00 0.00 21 PHE A N 7
ATOM 8106 C CA . PHE A 1 43 ? 0.377 1.408 -6.324 1.00 0.00 21 PHE A CA 7
ATOM 8107 C C . PHE A 1 43 ? -0.486 1.042 -7.534 1.00 0.00 21 PHE A C 7
ATOM 8108 O O . PHE A 1 43 ? -0.296 1.572 -8.632 1.00 0.00 21 PHE A O 7
ATOM 8125 N N . LEU A 1 44 ? -1.443 0.132 -7.298 1.00 0.00 22 LEU A N 7
ATOM 8126 C CA . LEU A 1 44 ? -2.447 -0.271 -8.301 1.00 0.00 22 LEU A CA 7
ATOM 8127 C C . LEU A 1 44 ? -3.546 0.806 -8.439 1.00 0.00 22 LEU A C 7
ATOM 8128 O O . LEU A 1 44 ? -4.378 0.740 -9.354 1.00 0.00 22 LEU A O 7
ATOM 8144 N N . ASN A 1 45 ? -3.531 1.777 -7.496 1.00 0.00 23 ASN A N 7
ATOM 8145 C CA . ASN A 1 45 ? -4.468 2.917 -7.457 1.00 0.00 23 ASN A CA 7
ATOM 8146 C C . ASN A 1 45 ? -4.332 3.801 -8.705 1.00 0.00 23 ASN A C 7
ATOM 8147 O O . ASN A 1 45 ? -5.301 4.448 -9.126 1.00 0.00 23 ASN A O 7
ATOM 8158 N N . TRP A 1 46 ? -3.113 3.843 -9.275 1.00 0.00 24 TRP A N 7
ATOM 8159 C CA . TRP A 1 46 ? -2.843 4.578 -10.515 1.00 0.00 24 TRP A CA 7
ATOM 8160 C C . TRP A 1 46 ? -3.248 3.758 -11.748 1.00 0.00 24 TRP A C 7
ATOM 8161 O O . TRP A 1 46 ? -3.445 2.532 -11.677 1.00 0.00 24 TRP A O 7
ATOM 8182 N N . THR A 1 47 ? -3.365 4.461 -12.881 1.00 0.00 25 THR A N 7
ATOM 8183 C CA . THR A 1 47 ? -3.506 3.839 -14.194 1.00 0.00 25 THR A CA 7
ATOM 8184 C C . THR A 1 47 ? -2.140 3.329 -14.685 1.00 0.00 25 THR A C 7
ATOM 8185 O O . THR A 1 47 ? -1.088 3.752 -14.181 1.00 0.00 25 THR A O 7
ATOM 8196 N N . VAL A 1 48 ? -2.185 2.420 -15.672 1.00 0.00 26 VAL A N 7
ATOM 8197 C CA . VAL A 1 48 ? -0.989 1.820 -16.294 1.00 0.00 26 VAL A CA 7
ATOM 8198 C C . VAL A 1 48 ? -0.063 2.904 -16.888 1.00 0.00 26 VAL A C 7
ATOM 8199 O O . VAL A 1 48 ? 1.160 2.756 -16.863 1.00 0.00 26 VAL A O 7
ATOM 8212 N N . GLY A 1 49 ? -0.674 3.988 -17.401 1.00 0.00 27 GLY A N 7
ATOM 8213 C CA . GLY A 1 49 ? 0.063 5.133 -17.937 1.00 0.00 27 GLY A CA 7
ATOM 8214 C C . GLY A 1 49 ? 0.886 5.881 -16.901 1.00 0.00 27 GLY A C 7
ATOM 8215 O O . GLY A 1 49 ? 2.054 6.188 -17.143 1.00 0.00 27 GLY A O 7
ATOM 8219 N N . LYS A 1 50 ? 0.268 6.157 -15.736 1.00 0.00 28 LYS A N 7
ATOM 8220 C CA . LYS A 1 50 ? 0.943 6.822 -14.594 1.00 0.00 28 LYS A CA 7
ATOM 8221 C C . LYS A 1 50 ? 2.098 5.958 -14.063 1.00 0.00 28 LYS A C 7
ATOM 8222 O O . LYS A 1 50 ? 3.153 6.480 -13.696 1.00 0.00 28 LYS A O 7
ATOM 8241 N N . LEU A 1 51 ? 1.873 4.631 -14.053 1.00 0.00 29 LEU A N 7
ATOM 8242 C CA . LEU A 1 51 ? 2.872 3.642 -13.618 1.00 0.00 29 LEU A CA 7
ATOM 8243 C C . LEU A 1 51 ? 4.048 3.619 -14.613 1.00 0.00 29 LEU A C 7
ATOM 8244 O O . LEU A 1 51 ? 5.200 3.566 -14.216 1.00 0.00 29 LEU A O 7
ATOM 8260 N N . LYS A 1 52 ? 3.716 3.679 -15.902 1.00 0.00 30 LYS A N 7
ATOM 8261 C CA . LYS A 1 52 ? 4.685 3.589 -17.011 1.00 0.00 30 LYS A CA 7
ATOM 8262 C C . LYS A 1 52 ? 5.569 4.851 -17.082 1.00 0.00 30 LYS A C 7
ATOM 8263 O O . LYS A 1 52 ? 6.748 4.776 -17.444 1.00 0.00 30 LYS A O 7
ATOM 8282 N N . THR A 1 53 ? 4.969 6.000 -16.731 1.00 0.00 31 THR A N 7
ATOM 8283 C CA . THR A 1 53 ? 5.665 7.295 -16.643 1.00 0.00 31 THR A CA 7
ATOM 8284 C C . THR A 1 53 ? 6.582 7.303 -15.397 1.00 0.00 31 THR A C 7
ATOM 8285 O O . THR A 1 53 ? 7.711 7.814 -15.436 1.00 0.00 31 THR A O 7
ATOM 8296 N N . HIS A 1 54 ? 6.085 6.677 -14.308 1.00 0.00 32 HIS A N 7
ATOM 8297 C CA . HIS A 1 54 ? 6.855 6.438 -13.076 1.00 0.00 32 HIS A CA 7
ATOM 8298 C C . HIS A 1 54 ? 8.065 5.530 -13.376 1.00 0.00 32 HIS A C 7
ATOM 8299 O O . HIS A 1 54 ? 9.149 5.767 -12.855 1.00 0.00 32 HIS A O 7
ATOM 8314 N N . LEU A 1 55 ? 7.864 4.513 -14.244 1.00 0.00 33 LEU A N 7
ATOM 8315 C CA . LEU A 1 55 ? 8.941 3.605 -14.693 1.00 0.00 33 LEU A CA 7
ATOM 8316 C C . LEU A 1 55 ? 9.931 4.369 -15.584 1.00 0.00 33 LEU A C 7
ATOM 8317 O O . LEU A 1 55 ? 11.138 4.160 -15.495 1.00 0.00 33 LEU A O 7
ATOM 8333 N N . SER A 1 56 ? 9.401 5.278 -16.427 1.00 0.00 34 SER A N 7
ATOM 8334 C CA . SER A 1 56 ? 10.216 6.126 -17.328 1.00 0.00 34 SER A CA 7
ATOM 8335 C C . SER A 1 56 ? 11.206 6.990 -16.523 1.00 0.00 34 SER A C 7
ATOM 8336 O O . SER A 1 56 ? 12.265 7.374 -17.022 1.00 0.00 34 SER A O 7
ATOM 8344 N N . ASN A 1 57 ? 10.824 7.283 -15.268 1.00 0.00 35 ASN A N 7
ATOM 8345 C CA . ASN A 1 57 ? 11.648 8.027 -14.310 1.00 0.00 35 ASN A CA 7
ATOM 8346 C C . ASN A 1 57 ? 12.586 7.085 -13.512 1.00 0.00 35 ASN A C 7
ATOM 8347 O O . ASN A 1 57 ? 13.804 7.286 -13.502 1.00 0.00 35 ASN A O 7
ATOM 8358 N N . VAL A 1 58 ? 12.021 6.029 -12.877 1.00 0.00 36 VAL A N 7
ATOM 8359 C CA . VAL A 1 58 ? 12.748 5.225 -11.852 1.00 0.00 36 VAL A CA 7
ATOM 8360 C C . VAL A 1 58 ? 13.481 4.000 -12.452 1.00 0.00 36 VAL A C 7
ATOM 8361 O O . VAL A 1 58 ? 14.611 3.706 -12.057 1.00 0.00 36 VAL A O 7
ATOM 8374 N N . TYR A 1 59 ? 12.831 3.295 -13.398 1.00 0.00 37 TYR A N 7
ATOM 8375 C CA . TYR A 1 59 ? 13.329 2.013 -13.953 1.00 0.00 37 TYR A CA 7
ATOM 8376 C C . TYR A 1 59 ? 14.564 2.276 -14.854 1.00 0.00 37 TYR A C 7
ATOM 8377 O O . TYR A 1 59 ? 14.521 3.192 -15.678 1.00 0.00 37 TYR A O 7
ATOM 8395 N N . PRO A 1 60 ? 15.683 1.466 -14.704 1.00 0.00 38 PRO A N 7
ATOM 8396 C CA . PRO A 1 60 ? 17.006 1.724 -15.369 1.00 0.00 38 PRO A CA 7
ATOM 8397 C C . PRO A 1 60 ? 16.954 1.926 -16.907 1.00 0.00 38 PRO A C 7
ATOM 8398 O O . PRO A 1 60 ? 17.803 2.636 -17.467 1.00 0.00 38 PRO A O 7
ATOM 8409 N N . SER A 1 61 ? 15.963 1.304 -17.569 1.00 0.00 39 SER A N 7
ATOM 8410 C CA . SER A 1 61 ? 15.819 1.361 -19.041 1.00 0.00 39 SER A CA 7
ATOM 8411 C C . SER A 1 61 ? 15.390 2.764 -19.530 1.00 0.00 39 SER A C 7
ATOM 8412 O O . SER A 1 61 ? 15.689 3.151 -20.669 1.00 0.00 39 SER A O 7
ATOM 8420 N N . LYS A 1 62 ? 14.716 3.503 -18.631 1.00 0.00 40 LYS A N 7
ATOM 8421 C CA . LYS A 1 62 ? 13.996 4.756 -18.933 1.00 0.00 40 LYS A CA 7
ATOM 8422 C C . LYS A 1 62 ? 12.935 4.512 -20.040 1.00 0.00 40 LYS A C 7
ATOM 8423 O O . LYS A 1 62 ? 13.038 5.057 -21.148 1.00 0.00 40 LYS A O 7
ATOM 8442 N N . PRO A 1 63 ? 11.920 3.629 -19.728 1.00 0.00 41 PRO A N 7
ATOM 8443 C CA . PRO A 1 63 ? 10.857 3.197 -20.677 1.00 0.00 41 PRO A CA 7
ATOM 8444 C C . PRO A 1 63 ? 10.130 4.353 -21.401 1.00 0.00 41 PRO A C 7
ATOM 8445 O O . PRO A 1 63 ? 9.552 5.224 -20.749 1.00 0.00 41 PRO A O 7
ATOM 8456 N N . LEU A 1 64 ? 10.177 4.353 -22.748 1.00 0.00 42 LEU A N 7
ATOM 8457 C CA . LEU A 1 64 ? 9.411 5.314 -23.567 1.00 0.00 42 LEU A CA 7
ATOM 8458 C C . LEU A 1 64 ? 7.965 4.826 -23.701 1.00 0.00 42 LEU A C 7
ATOM 8459 O O . LEU A 1 64 ? 7.745 3.693 -24.103 1.00 0.00 42 LEU A O 7
ATOM 8475 N N . THR A 1 65 ? 6.997 5.698 -23.375 1.00 0.00 43 THR A N 7
ATOM 8476 C CA . THR A 1 65 ? 5.559 5.353 -23.315 1.00 0.00 43 THR A CA 7
ATOM 8477 C C . THR A 1 65 ? 5.009 4.832 -24.666 1.00 0.00 43 THR A C 7
ATOM 8478 O O . THR A 1 65 ? 4.143 3.950 -24.694 1.00 0.00 43 THR A O 7
ATOM 8489 N N . LYS A 1 66 ? 5.555 5.359 -25.774 1.00 0.00 44 LYS A N 7
ATOM 8490 C CA . LYS A 1 66 ? 5.120 5.010 -27.146 1.00 0.00 44 LYS A CA 7
ATOM 8491 C C . LYS A 1 66 ? 5.796 3.724 -27.686 1.00 0.00 44 LYS A C 7
ATOM 8492 O O . LYS A 1 66 ? 5.497 3.281 -28.802 1.00 0.00 44 LYS A O 7
ATOM 8511 N N . ASP A 1 67 ? 6.711 3.137 -26.896 1.00 0.00 45 ASP A N 7
ATOM 8512 C CA . ASP A 1 67 ? 7.386 1.858 -27.238 1.00 0.00 45 ASP A CA 7
ATOM 8513 C C . ASP A 1 67 ? 6.998 0.765 -26.244 1.00 0.00 45 ASP A C 7
ATOM 8514 O O . ASP A 1 67 ? 6.895 -0.409 -26.605 1.00 0.00 45 ASP A O 7
ATOM 8523 N N . GLN A 1 68 ? 6.795 1.155 -24.989 1.00 0.00 46 GLN A N 7
ATOM 8524 C CA . GLN A 1 68 ? 6.674 0.213 -23.871 1.00 0.00 46 GLN A CA 7
ATOM 8525 C C . GLN A 1 68 ? 5.217 0.014 -23.477 1.00 0.00 46 GLN A C 7
ATOM 8526 O O . GLN A 1 68 ? 4.484 0.982 -23.269 1.00 0.00 46 GLN A O 7
ATOM 8540 N N . ARG A 1 69 ? 4.798 -1.257 -23.426 1.00 0.00 47 ARG A N 7
ATOM 8541 C CA . ARG A 1 69 ? 3.455 -1.665 -22.985 1.00 0.00 47 ARG A CA 7
ATOM 8542 C C . ARG A 1 69 ? 3.605 -2.714 -21.872 1.00 0.00 47 ARG A C 7
ATOM 8543 O O . ARG A 1 69 ? 4.657 -3.342 -21.741 1.00 0.00 47 ARG A O 7
ATOM 8564 N N . LEU A 1 70 ? 2.553 -2.890 -21.066 1.00 0.00 48 LEU A N 7
ATOM 8565 C CA . LEU A 1 70 ? 2.555 -3.846 -19.945 1.00 0.00 48 LEU A CA 7
ATOM 8566 C C . LEU A 1 70 ? 1.784 -5.121 -20.348 1.00 0.00 48 LEU A C 7
ATOM 8567 O O . LEU A 1 70 ? 0.584 -5.069 -20.571 1.00 0.00 48 LEU A O 7
ATOM 8583 N N . VAL A 1 71 ? 2.497 -6.257 -20.477 1.00 0.00 49 VAL A N 7
ATOM 8584 C CA . VAL A 1 71 ? 1.894 -7.575 -20.759 1.00 0.00 49 VAL A CA 7
ATOM 8585 C C . VAL A 1 71 ? 1.812 -8.360 -19.454 1.00 0.00 49 VAL A C 7
ATOM 8586 O O . VAL A 1 71 ? 2.839 -8.656 -18.852 1.00 0.00 49 VAL A O 7
ATOM 8599 N N . TYR A 1 72 ? 0.597 -8.695 -19.017 1.00 0.00 50 TYR A N 7
ATOM 8600 C CA . TYR A 1 72 ? 0.386 -9.478 -17.806 1.00 0.00 50 TYR A CA 7
ATOM 8601 C C . TYR A 1 72 ? -0.107 -10.865 -18.218 1.00 0.00 50 TYR A C 7
ATOM 8602 O O . TYR A 1 72 ? -1.281 -11.029 -18.541 1.00 0.00 50 TYR A O 7
ATOM 8620 N N . SER A 1 73 ? 0.827 -11.824 -18.294 1.00 0.00 51 SER A N 7
ATOM 8621 C CA . SER A 1 73 ? 0.523 -13.247 -18.518 1.00 0.00 51 SER A CA 7
ATOM 8622 C C . SER A 1 73 ? -0.281 -13.460 -19.828 1.00 0.00 51 SER A C 7
ATOM 8623 O O . SER A 1 73 ? -1.332 -14.113 -19.844 1.00 0.00 51 SER A O 7
ATOM 8631 N N . GLY A 1 74 ? 0.218 -12.841 -20.913 1.00 0.00 52 GLY A N 7
ATOM 8632 C CA . GLY A 1 74 ? -0.374 -12.965 -22.251 1.00 0.00 52 GLY A CA 7
ATOM 8633 C C . GLY A 1 74 ? -1.149 -11.727 -22.692 1.00 0.00 52 GLY A C 7
ATOM 8634 O O . GLY A 1 74 ? -1.074 -11.333 -23.860 1.00 0.00 52 GLY A O 7
ATOM 8638 N N . ARG A 1 75 ? -1.880 -11.094 -21.756 1.00 0.00 53 ARG A N 7
ATOM 8639 C CA . ARG A 1 75 ? -2.821 -9.995 -22.088 1.00 0.00 53 ARG A CA 7
ATOM 8640 C C . ARG A 1 75 ? -2.126 -8.632 -21.998 1.00 0.00 53 ARG A C 7
ATOM 8641 O O . ARG A 1 75 ? -1.118 -8.493 -21.313 1.00 0.00 53 ARG A O 7
ATOM 8662 N N . LEU A 1 76 ? -2.680 -7.625 -22.688 1.00 0.00 54 LEU A N 7
ATOM 8663 C CA . LEU A 1 76 ? -2.110 -6.269 -22.723 1.00 0.00 54 LEU A CA 7
ATOM 8664 C C . LEU A 1 76 ? -2.925 -5.368 -21.783 1.00 0.00 54 LEU A C 7
ATOM 8665 O O . LEU A 1 76 ? -4.155 -5.329 -21.864 1.00 0.00 54 LEU A O 7
ATOM 8681 N N . LEU A 1 77 ? -2.220 -4.661 -20.891 1.00 0.00 55 LEU A N 7
ATOM 8682 C CA . LEU A 1 77 ? -2.793 -3.676 -19.969 1.00 0.00 55 LEU A CA 7
ATOM 8683 C C . LEU A 1 77 ? -2.541 -2.271 -20.568 1.00 0.00 55 LEU A C 7
ATOM 8684 O O . LEU A 1 77 ? -1.415 -1.770 -20.468 1.00 0.00 55 LEU A O 7
ATOM 8700 N N . PRO A 1 78 ? -3.537 -1.653 -21.288 1.00 0.00 56 PRO A N 7
ATOM 8701 C CA . PRO A 1 78 ? -3.386 -0.291 -21.862 1.00 0.00 56 PRO A CA 7
ATOM 8702 C C . PRO A 1 78 ? -3.402 0.808 -20.778 1.00 0.00 56 PRO A C 7
ATOM 8703 O O . PRO A 1 78 ? -3.977 0.627 -19.699 1.00 0.00 56 PRO A O 7
ATOM 8714 N N . ASP A 1 79 ? -2.807 1.965 -21.115 1.00 0.00 57 ASP A N 7
ATOM 8715 C CA . ASP A 1 79 ? -2.524 3.049 -20.159 1.00 0.00 57 ASP A CA 7
ATOM 8716 C C . ASP A 1 79 ? -3.791 3.699 -19.563 1.00 0.00 57 ASP A C 7
ATOM 8717 O O . ASP A 1 79 ? -3.721 4.277 -18.475 1.00 0.00 57 ASP A O 7
ATOM 8726 N N . HIS A 1 80 ? -4.943 3.581 -20.262 1.00 0.00 58 HIS A N 7
ATOM 8727 C CA . HIS A 1 80 ? -6.190 4.271 -19.865 1.00 0.00 58 HIS A CA 7
ATOM 8728 C C . HIS A 1 80 ? -6.839 3.666 -18.598 1.00 0.00 58 HIS A C 7
ATOM 8729 O O . HIS A 1 80 ? -7.576 4.366 -17.894 1.00 0.00 58 HIS A O 7
ATOM 8744 N N . LEU A 1 81 ? -6.571 2.372 -18.308 1.00 0.00 59 LEU A N 7
ATOM 8745 C CA . LEU A 1 81 ? -7.222 1.658 -17.182 1.00 0.00 59 LEU A CA 7
ATOM 8746 C C . LEU A 1 81 ? -6.285 1.518 -15.975 1.00 0.00 59 LEU A C 7
ATOM 8747 O O . LEU A 1 81 ? -5.061 1.598 -16.112 1.00 0.00 59 LEU A O 7
ATOM 8763 N N . GLN A 1 82 ? -6.893 1.313 -14.790 1.00 0.00 60 GLN A N 7
ATOM 8764 C CA . GLN A 1 82 ? -6.171 1.148 -13.517 1.00 0.00 60 GLN A CA 7
ATOM 8765 C C . GLN A 1 82 ? -5.735 -0.312 -13.321 1.00 0.00 60 GLN A C 7
ATOM 8766 O O . GLN A 1 82 ? -6.516 -1.237 -13.574 1.00 0.00 60 GLN A O 7
ATOM 8780 N N . LEU A 1 83 ? -4.493 -0.491 -12.836 1.00 0.00 61 LEU A N 7
ATOM 8781 C CA . LEU A 1 83 ? -3.886 -1.814 -12.586 1.00 0.00 61 LEU A CA 7
ATOM 8782 C C . LEU A 1 83 ? -4.737 -2.672 -11.632 1.00 0.00 61 LEU A C 7
ATOM 8783 O O . LEU A 1 83 ? -4.810 -3.889 -11.802 1.00 0.00 61 LEU A O 7
ATOM 8799 N N . LYS A 1 84 ? -5.377 -2.006 -10.638 1.00 0.00 62 LYS A N 7
ATOM 8800 C CA . LYS A 1 84 ? -6.181 -2.672 -9.590 1.00 0.00 62 LYS A CA 7
ATOM 8801 C C . LYS A 1 84 ? -7.257 -3.602 -10.186 1.00 0.00 62 LYS A C 7
ATOM 8802 O O . LYS A 1 84 ? -7.478 -4.691 -9.681 1.00 0.00 62 LYS A O 7
ATOM 8821 N N . ASP A 1 85 ? -7.856 -3.197 -11.316 1.00 0.00 63 ASP A N 7
ATOM 8822 C CA . ASP A 1 85 ? -8.991 -3.924 -11.920 1.00 0.00 63 ASP A CA 7
ATOM 8823 C C . ASP A 1 85 ? -8.591 -5.355 -12.346 1.00 0.00 63 ASP A C 7
ATOM 8824 O O . ASP A 1 85 ? -9.414 -6.275 -12.352 1.00 0.00 63 ASP A O 7
ATOM 8833 N N . ILE A 1 86 ? -7.302 -5.520 -12.655 1.00 0.00 64 ILE A N 7
ATOM 8834 C CA . ILE A 1 86 ? -6.710 -6.807 -13.037 1.00 0.00 64 ILE A CA 7
ATOM 8835 C C . ILE A 1 86 ? -6.026 -7.452 -11.806 1.00 0.00 64 ILE A C 7
ATOM 8836 O O . ILE A 1 86 ? -6.123 -8.664 -11.588 1.00 0.00 64 ILE A O 7
ATOM 8852 N N . LEU A 1 87 ? -5.384 -6.612 -10.962 1.00 0.00 65 LEU A N 7
ATOM 8853 C CA . LEU A 1 87 ? -4.366 -7.073 -9.988 1.00 0.00 65 LEU A CA 7
ATOM 8854 C C . LEU A 1 87 ? -4.829 -6.979 -8.515 1.00 0.00 65 LEU A C 7
ATOM 8855 O O . LEU A 1 87 ? -4.032 -7.230 -7.626 1.00 0.00 65 LEU A O 7
ATOM 8871 N N . ARG A 1 88 ? -6.093 -6.640 -8.246 1.00 0.00 66 ARG A N 7
ATOM 8872 C CA . ARG A 1 88 ? -6.594 -6.473 -6.843 1.00 0.00 66 ARG A CA 7
ATOM 8873 C C . ARG A 1 88 ? -6.824 -7.846 -6.178 1.00 0.00 66 ARG A C 7
ATOM 8874 O O . ARG A 1 88 ? -6.769 -7.955 -4.946 1.00 0.00 66 ARG A O 7
ATOM 8895 N N . LYS A 1 89 ? -7.038 -8.885 -7.022 1.00 0.00 67 LYS A N 7
ATOM 8896 C CA . LYS A 1 89 ? -7.351 -10.274 -6.592 1.00 0.00 67 LYS A CA 7
ATOM 8897 C C . LYS A 1 89 ? -6.377 -10.772 -5.499 1.00 0.00 67 LYS A C 7
ATOM 8898 O O . LYS A 1 89 ? -6.798 -11.341 -4.487 1.00 0.00 67 LYS A O 7
ATOM 8917 N N . GLN A 1 90 ? -5.074 -10.547 -5.731 1.00 0.00 68 GLN A N 7
ATOM 8918 C CA . GLN A 1 90 ? -4.005 -10.829 -4.746 1.00 0.00 68 GLN A CA 7
ATOM 8919 C C . GLN A 1 90 ? -3.413 -9.513 -4.197 1.00 0.00 68 GLN A C 7
ATOM 8920 O O . GLN A 1 90 ? -2.934 -9.470 -3.062 1.00 0.00 68 GLN A O 7
ATOM 8934 N N . ASP A 1 91 ? -3.460 -8.453 -5.033 1.00 0.00 69 ASP A N 7
ATOM 8935 C CA . ASP A 1 91 ? -2.867 -7.125 -4.761 1.00 0.00 69 ASP A CA 7
ATOM 8936 C C . ASP A 1 91 ? -1.321 -7.196 -4.627 1.00 0.00 69 ASP A C 7
ATOM 8937 O O . ASP A 1 91 ? -0.606 -6.938 -5.603 1.00 0.00 69 ASP A O 7
ATOM 8946 N N . GLU A 1 92 ? -0.878 -7.648 -3.428 1.00 0.00 70 GLU A N 7
ATOM 8947 C CA . GLU A 1 92 ? 0.513 -7.604 -2.903 1.00 0.00 70 GLU A CA 7
ATOM 8948 C C . GLU A 1 92 ? 1.627 -7.715 -3.969 1.00 0.00 70 GLU A C 7
ATOM 8949 O O . GLU A 1 92 ? 2.372 -6.757 -4.181 1.00 0.00 70 GLU A O 7
ATOM 8961 N N . TYR A 1 93 ? 1.738 -8.879 -4.639 1.00 0.00 71 TYR A N 7
ATOM 8962 C CA . TYR A 1 93 ? 2.810 -9.132 -5.637 1.00 0.00 71 TYR A CA 7
ATOM 8963 C C . TYR A 1 93 ? 2.201 -9.601 -6.970 1.00 0.00 71 TYR A C 7
ATOM 8964 O O . TYR A 1 93 ? 1.293 -10.440 -6.972 1.00 0.00 71 TYR A O 7
ATOM 8982 N N . HIS A 1 94 ? 2.685 -9.029 -8.101 1.00 0.00 72 HIS A N 7
ATOM 8983 C CA . HIS A 1 94 ? 2.260 -9.416 -9.474 1.00 0.00 72 HIS A CA 7
ATOM 8984 C C . HIS A 1 94 ? 3.393 -9.192 -10.475 1.00 0.00 72 HIS A C 7
ATOM 8985 O O . HIS A 1 94 ? 4.029 -8.143 -10.465 1.00 0.00 72 HIS A O 7
ATOM 9000 N N . MET A 1 95 ? 3.607 -10.179 -11.353 1.00 0.00 73 MET A N 7
ATOM 9001 C CA . MET A 1 95 ? 4.652 -10.138 -12.386 1.00 0.00 73 MET A CA 7
ATOM 9002 C C . MET A 1 95 ? 4.052 -9.654 -13.715 1.00 0.00 73 MET A C 7
ATOM 9003 O O . MET A 1 95 ? 3.133 -10.273 -14.257 1.00 0.00 73 MET A O 7
ATOM 9017 N N . VAL A 1 96 ? 4.530 -8.500 -14.205 1.00 0.00 74 VAL A N 7
ATOM 9018 C CA . VAL A 1 96 ? 4.120 -7.927 -15.497 1.00 0.00 74 VAL A CA 7
ATOM 9019 C C . VAL A 1 96 ? 5.374 -7.699 -16.369 1.00 0.00 74 VAL A C 7
ATOM 9020 O O . VAL A 1 96 ? 6.340 -7.077 -15.924 1.00 0.00 74 VAL A O 7
ATOM 9033 N N . HIS A 1 97 ? 5.341 -8.215 -17.608 1.00 0.00 75 HIS A N 7
ATOM 9034 C CA . HIS A 1 97 ? 6.432 -8.072 -18.582 1.00 0.00 75 HIS A CA 7
ATOM 9035 C C . HIS A 1 97 ? 6.289 -6.750 -19.345 1.00 0.00 75 HIS A C 7
ATOM 9036 O O . HIS A 1 97 ? 5.344 -6.567 -20.110 1.00 0.00 75 HIS A O 7
ATOM 9051 N N . LEU A 1 98 ? 7.238 -5.842 -19.134 1.00 0.00 76 LEU A N 7
ATOM 9052 C CA . LEU A 1 98 ? 7.314 -4.577 -19.853 1.00 0.00 76 LEU A CA 7
ATOM 9053 C C . LEU A 1 98 ? 7.885 -4.846 -21.260 1.00 0.00 76 LEU A C 7
ATOM 9054 O O . LEU A 1 98 ? 9.099 -4.962 -21.421 1.00 0.00 76 LEU A O 7
ATOM 9070 N N . VAL A 1 99 ? 6.994 -5.009 -22.253 1.00 0.00 77 VAL A N 7
ATOM 9071 C CA . VAL A 1 99 ? 7.383 -5.354 -23.630 1.00 0.00 77 VAL A CA 7
ATOM 9072 C C . VAL A 1 99 ? 7.902 -4.093 -24.392 1.00 0.00 77 VAL A C 7
ATOM 9073 O O . VAL A 1 99 ? 9.081 -4.094 -24.805 1.00 0.00 77 VAL A O 7
ATOM 9087 N N . PRO A 1 23 ? 2.884 0.044 -0.394 1.00 0.00 1 PRO A N 8
ATOM 9088 C CA . PRO A 1 23 ? 2.869 -0.023 -1.877 1.00 0.00 1 PRO A CA 8
ATOM 9089 C C . PRO A 1 23 ? 2.921 -1.490 -2.343 1.00 0.00 1 PRO A C 8
ATOM 9090 O O . PRO A 1 23 ? 3.319 -2.375 -1.589 1.00 0.00 1 PRO A O 8
ATOM 9101 N N . VAL A 1 24 ? 2.510 -1.717 -3.594 1.00 0.00 2 VAL A N 8
ATOM 9102 C CA . VAL A 1 24 ? 2.468 -3.050 -4.225 1.00 0.00 2 VAL A CA 8
ATOM 9103 C C . VAL A 1 24 ? 3.808 -3.387 -4.910 1.00 0.00 2 VAL A C 8
ATOM 9104 O O . VAL A 1 24 ? 4.488 -2.502 -5.434 1.00 0.00 2 VAL A O 8
ATOM 9117 N N . THR A 1 25 ? 4.176 -4.675 -4.883 1.00 0.00 3 THR A N 8
ATOM 9118 C CA . THR A 1 25 ? 5.349 -5.193 -5.585 1.00 0.00 3 THR A CA 8
ATOM 9119 C C . THR A 1 25 ? 4.990 -5.462 -7.058 1.00 0.00 3 THR A C 8
ATOM 9120 O O . THR A 1 25 ? 4.312 -6.454 -7.372 1.00 0.00 3 THR A O 8
ATOM 9131 N N . LEU A 1 26 ? 5.411 -4.551 -7.943 1.00 0.00 4 LEU A N 8
ATOM 9132 C CA . LEU A 1 26 ? 5.259 -4.729 -9.388 1.00 0.00 4 LEU A CA 8
ATOM 9133 C C . LEU A 1 26 ? 6.582 -5.264 -9.936 1.00 0.00 4 LEU A C 8
ATOM 9134 O O . LEU A 1 26 ? 7.537 -4.507 -10.143 1.00 0.00 4 LEU A O 8
ATOM 9150 N N . ILE A 1 27 ? 6.637 -6.587 -10.120 1.00 0.00 5 ILE A N 8
ATOM 9151 C CA . ILE A 1 27 ? 7.819 -7.270 -10.639 1.00 0.00 5 ILE A CA 8
ATOM 9152 C C . ILE A 1 27 ? 7.879 -7.072 -12.164 1.00 0.00 5 ILE A C 8
ATOM 9153 O O . ILE A 1 27 ? 7.232 -7.793 -12.932 1.00 0.00 5 ILE A O 8
ATOM 9169 N N . ILE A 1 28 ? 8.627 -6.052 -12.573 1.00 0.00 6 ILE A N 8
ATOM 9170 C CA . ILE A 1 28 ? 8.856 -5.731 -13.977 1.00 0.00 6 ILE A CA 8
ATOM 9171 C C . ILE A 1 28 ? 9.964 -6.628 -14.537 1.00 0.00 6 ILE A C 8
ATOM 9172 O O . ILE A 1 28 ? 11.102 -6.611 -14.056 1.00 0.00 6 ILE A O 8
ATOM 9188 N N . LYS A 1 29 ? 9.592 -7.436 -15.532 1.00 0.00 7 LYS A N 8
ATOM 9189 C CA . LYS A 1 29 ? 10.515 -8.316 -16.251 1.00 0.00 7 LYS A CA 8
ATOM 9190 C C . LYS A 1 29 ? 10.586 -7.867 -17.717 1.00 0.00 7 LYS A C 8
ATOM 9191 O O . LYS A 1 29 ? 9.555 -7.568 -18.322 1.00 0.00 7 LYS A O 8
ATOM 9210 N N . ALA A 1 30 ? 11.801 -7.797 -18.274 1.00 0.00 8 ALA A N 8
ATOM 9211 C CA . ALA A 1 30 ? 12.019 -7.419 -19.685 1.00 0.00 8 ALA A CA 8
ATOM 9212 C C . ALA A 1 30 ? 11.623 -8.600 -20.623 1.00 0.00 8 ALA A C 8
ATOM 9213 O O . ALA A 1 30 ? 11.686 -9.758 -20.185 1.00 0.00 8 ALA A O 8
ATOM 9220 N N . PRO A 1 31 ? 11.209 -8.339 -21.915 1.00 0.00 9 PRO A N 8
ATOM 9221 C CA . PRO A 1 31 ? 10.801 -9.417 -22.866 1.00 0.00 9 PRO A CA 8
ATOM 9222 C C . PRO A 1 31 ? 11.932 -10.437 -23.148 1.00 0.00 9 PRO A C 8
ATOM 9223 O O . PRO A 1 31 ? 11.694 -11.649 -23.163 1.00 0.00 9 PRO A O 8
ATOM 9234 N N . ASN A 1 32 ? 13.162 -9.934 -23.360 1.00 0.00 10 ASN A N 8
ATOM 9235 C CA . ASN A 1 32 ? 14.364 -10.788 -23.556 1.00 0.00 10 ASN A CA 8
ATOM 9236 C C . ASN A 1 32 ? 14.928 -11.266 -22.205 1.00 0.00 10 ASN A C 8
ATOM 9237 O O . ASN A 1 32 ? 15.813 -12.135 -22.173 1.00 0.00 10 ASN A O 8
ATOM 9248 N N . GLN A 1 33 ? 14.405 -10.663 -21.110 1.00 0.00 11 GLN A N 8
ATOM 9249 C CA . GLN A 1 33 ? 14.858 -10.891 -19.728 1.00 0.00 11 GLN A CA 8
ATOM 9250 C C . GLN A 1 33 ? 16.334 -10.449 -19.573 1.00 0.00 11 GLN A C 8
ATOM 9251 O O . GLN A 1 33 ? 17.177 -11.139 -18.997 1.00 0.00 11 GLN A O 8
ATOM 9265 N N . LYS A 1 34 ? 16.622 -9.258 -20.131 1.00 0.00 12 LYS A N 8
ATOM 9266 C CA . LYS A 1 34 ? 17.923 -8.574 -19.967 1.00 0.00 12 LYS A CA 8
ATOM 9267 C C . LYS A 1 34 ? 18.056 -7.990 -18.547 1.00 0.00 12 LYS A C 8
ATOM 9268 O O . LYS A 1 34 ? 19.150 -7.624 -18.112 1.00 0.00 12 LYS A O 8
ATOM 9287 N N . TYR A 1 35 ? 16.907 -7.876 -17.866 1.00 0.00 13 TYR A N 8
ATOM 9288 C CA . TYR A 1 35 ? 16.811 -7.543 -16.436 1.00 0.00 13 TYR A CA 8
ATOM 9289 C C . TYR A 1 35 ? 16.190 -8.726 -15.688 1.00 0.00 13 TYR A C 8
ATOM 9290 O O . TYR A 1 35 ? 15.480 -9.550 -16.286 1.00 0.00 13 TYR A O 8
ATOM 9308 N N . SER A 1 36 ? 16.450 -8.780 -14.376 1.00 0.00 14 SER A N 8
ATOM 9309 C CA . SER A 1 36 ? 15.901 -9.797 -13.470 1.00 0.00 14 SER A CA 8
ATOM 9310 C C . SER A 1 36 ? 14.485 -9.394 -13.005 1.00 0.00 14 SER A C 8
ATOM 9311 O O . SER A 1 36 ? 13.820 -8.559 -13.646 1.00 0.00 14 SER A O 8
ATOM 9319 N N . ASP A 1 37 ? 14.014 -10.025 -11.916 1.00 0.00 15 ASP A N 8
ATOM 9320 C CA . ASP A 1 37 ? 12.753 -9.658 -11.251 1.00 0.00 15 ASP A CA 8
ATOM 9321 C C . ASP A 1 37 ? 12.905 -8.285 -10.559 1.00 0.00 15 ASP A C 8
ATOM 9322 O O . ASP A 1 37 ? 13.266 -8.193 -9.381 1.00 0.00 15 ASP A O 8
ATOM 9331 N N . GLN A 1 38 ? 12.677 -7.205 -11.336 1.00 0.00 16 GLN A N 8
ATOM 9332 C CA . GLN A 1 38 ? 12.839 -5.828 -10.851 1.00 0.00 16 GLN A CA 8
ATOM 9333 C C . GLN A 1 38 ? 11.582 -5.426 -10.067 1.00 0.00 16 GLN A C 8
ATOM 9334 O O . GLN A 1 38 ? 10.538 -5.146 -10.657 1.00 0.00 16 GLN A O 8
ATOM 9348 N N . THR A 1 39 ? 11.705 -5.386 -8.740 1.00 0.00 17 THR A N 8
ATOM 9349 C CA . THR A 1 39 ? 10.588 -5.146 -7.833 1.00 0.00 17 THR A CA 8
ATOM 9350 C C . THR A 1 39 ? 10.405 -3.640 -7.597 1.00 0.00 17 THR A C 8
ATOM 9351 O O . THR A 1 39 ? 11.122 -3.025 -6.797 1.00 0.00 17 THR A O 8
ATOM 9362 N N . ILE A 1 40 ? 9.477 -3.056 -8.365 1.00 0.00 18 ILE A N 8
ATOM 9363 C CA . ILE A 1 40 ? 9.114 -1.633 -8.284 1.00 0.00 18 ILE A CA 8
ATOM 9364 C C . ILE A 1 40 ? 7.994 -1.443 -7.245 1.00 0.00 18 ILE A C 8
ATOM 9365 O O . ILE A 1 40 ? 6.995 -2.167 -7.287 1.00 0.00 18 ILE A O 8
ATOM 9381 N N . SER A 1 41 ? 8.162 -0.479 -6.320 1.00 0.00 19 SER A N 8
ATOM 9382 C CA . SER A 1 41 ? 7.092 -0.087 -5.393 1.00 0.00 19 SER A CA 8
ATOM 9383 C C . SER A 1 41 ? 6.060 0.778 -6.150 1.00 0.00 19 SER A C 8
ATOM 9384 O O . SER A 1 41 ? 6.261 1.980 -6.364 1.00 0.00 19 SER A O 8
ATOM 9392 N N . CYS A 1 42 ? 4.982 0.123 -6.595 1.00 0.00 20 CYS A N 8
ATOM 9393 C CA . CYS A 1 42 ? 3.908 0.743 -7.383 1.00 0.00 20 CYS A CA 8
ATOM 9394 C C . CYS A 1 42 ? 2.660 0.980 -6.518 1.00 0.00 20 CYS A C 8
ATOM 9395 O O . CYS A 1 42 ? 2.599 0.552 -5.364 1.00 0.00 20 CYS A O 8
ATOM 9403 N N . PHE A 1 43 ? 1.682 1.691 -7.085 1.00 0.00 21 PHE A N 8
ATOM 9404 C CA . PHE A 1 43 ? 0.314 1.759 -6.555 1.00 0.00 21 PHE A CA 8
ATOM 9405 C C . PHE A 1 43 ? -0.660 1.403 -7.683 1.00 0.00 21 PHE A C 8
ATOM 9406 O O . PHE A 1 43 ? -0.644 2.028 -8.752 1.00 0.00 21 PHE A O 8
ATOM 9423 N N . LEU A 1 44 ? -1.500 0.394 -7.419 1.00 0.00 22 LEU A N 8
ATOM 9424 C CA . LEU A 1 44 ? -2.550 -0.063 -8.339 1.00 0.00 22 LEU A CA 8
ATOM 9425 C C . LEU A 1 44 ? -3.648 1.013 -8.479 1.00 0.00 22 LEU A C 8
ATOM 9426 O O . LEU A 1 44 ? -4.423 1.005 -9.444 1.00 0.00 22 LEU A O 8
ATOM 9442 N N . ASN A 1 45 ? -3.695 1.919 -7.474 1.00 0.00 23 ASN A N 8
ATOM 9443 C CA . ASN A 1 45 ? -4.590 3.091 -7.431 1.00 0.00 23 ASN A CA 8
ATOM 9444 C C . ASN A 1 45 ? -4.569 3.905 -8.747 1.00 0.00 23 ASN A C 8
ATOM 9445 O O . ASN A 1 45 ? -5.624 4.345 -9.236 1.00 0.00 23 ASN A O 8
ATOM 9456 N N . TRP A 1 46 ? -3.362 4.105 -9.311 1.00 0.00 24 TRP A N 8
ATOM 9457 C CA . TRP A 1 46 ? -3.183 4.873 -10.550 1.00 0.00 24 TRP A CA 8
ATOM 9458 C C . TRP A 1 46 ? -3.365 4.005 -11.793 1.00 0.00 24 TRP A C 8
ATOM 9459 O O . TRP A 1 46 ? -3.384 2.765 -11.719 1.00 0.00 24 TRP A O 8
ATOM 9480 N N . THR A 1 47 ? -3.502 4.688 -12.940 1.00 0.00 25 THR A N 8
ATOM 9481 C CA . THR A 1 47 ? -3.665 4.040 -14.235 1.00 0.00 25 THR A CA 8
ATOM 9482 C C . THR A 1 47 ? -2.344 3.435 -14.706 1.00 0.00 25 THR A C 8
ATOM 9483 O O . THR A 1 47 ? -1.266 3.824 -14.224 1.00 0.00 25 THR A O 8
ATOM 9494 N N . VAL A 1 48 ? -2.446 2.493 -15.657 1.00 0.00 26 VAL A N 8
ATOM 9495 C CA . VAL A 1 48 ? -1.285 1.814 -16.251 1.00 0.00 26 VAL A CA 8
ATOM 9496 C C . VAL A 1 48 ? -0.325 2.842 -16.877 1.00 0.00 26 VAL A C 8
ATOM 9497 O O . VAL A 1 48 ? 0.880 2.678 -16.786 1.00 0.00 26 VAL A O 8
ATOM 9510 N N . GLY A 1 49 ? -0.898 3.918 -17.456 1.00 0.00 27 GLY A N 8
ATOM 9511 C CA . GLY A 1 49 ? -0.124 4.991 -18.093 1.00 0.00 27 GLY A CA 8
ATOM 9512 C C . GLY A 1 49 ? 0.671 5.861 -17.128 1.00 0.00 27 GLY A C 8
ATOM 9513 O O . GLY A 1 49 ? 1.853 6.137 -17.369 1.00 0.00 27 GLY A O 8
ATOM 9517 N N . LYS A 1 50 ? 0.022 6.294 -16.029 1.00 0.00 28 LYS A N 8
ATOM 9518 C CA . LYS A 1 50 ? 0.678 7.131 -14.996 1.00 0.00 28 LYS A CA 8
ATOM 9519 C C . LYS A 1 50 ? 1.765 6.334 -14.259 1.00 0.00 28 LYS A C 8
ATOM 9520 O O . LYS A 1 50 ? 2.822 6.876 -13.914 1.00 0.00 28 LYS A O 8
ATOM 9539 N N . LEU A 1 51 ? 1.497 5.039 -14.041 1.00 0.00 29 LEU A N 8
ATOM 9540 C CA . LEU A 1 51 ? 2.451 4.125 -13.394 1.00 0.00 29 LEU A CA 8
ATOM 9541 C C . LEU A 1 51 ? 3.594 3.797 -14.370 1.00 0.00 29 LEU A C 8
ATOM 9542 O O . LEU A 1 51 ? 4.728 3.647 -13.959 1.00 0.00 29 LEU A O 8
ATOM 9558 N N . LYS A 1 52 ? 3.265 3.710 -15.661 1.00 0.00 30 LYS A N 8
ATOM 9559 C CA . LYS A 1 52 ? 4.251 3.443 -16.739 1.00 0.00 30 LYS A CA 8
ATOM 9560 C C . LYS A 1 52 ? 5.269 4.594 -16.854 1.00 0.00 30 LYS A C 8
ATOM 9561 O O . LYS A 1 52 ? 6.449 4.369 -17.132 1.00 0.00 30 LYS A O 8
ATOM 9580 N N . THR A 1 53 ? 4.773 5.826 -16.650 1.00 0.00 31 THR A N 8
ATOM 9581 C CA . THR A 1 53 ? 5.606 7.035 -16.602 1.00 0.00 31 THR A CA 8
ATOM 9582 C C . THR A 1 53 ? 6.501 7.001 -15.341 1.00 0.00 31 THR A C 8
ATOM 9583 O O . THR A 1 53 ? 7.696 7.314 -15.402 1.00 0.00 31 THR A O 8
ATOM 9594 N N . HIS A 1 54 ? 5.908 6.551 -14.217 1.00 0.00 32 HIS A N 8
ATOM 9595 C CA . HIS A 1 54 ? 6.633 6.307 -12.951 1.00 0.00 32 HIS A CA 8
ATOM 9596 C C . HIS A 1 54 ? 7.764 5.272 -13.173 1.00 0.00 32 HIS A C 8
ATOM 9597 O O . HIS A 1 54 ? 8.868 5.450 -12.666 1.00 0.00 32 HIS A O 8
ATOM 9612 N N . LEU A 1 55 ? 7.467 4.218 -13.973 1.00 0.00 33 LEU A N 8
ATOM 9613 C CA . LEU A 1 55 ? 8.443 3.174 -14.360 1.00 0.00 33 LEU A CA 8
ATOM 9614 C C . LEU A 1 55 ? 9.565 3.804 -15.199 1.00 0.00 33 LEU A C 8
ATOM 9615 O O . LEU A 1 55 ? 10.731 3.556 -14.957 1.00 0.00 33 LEU A O 8
ATOM 9631 N N . SER A 1 56 ? 9.177 4.679 -16.144 1.00 0.00 34 SER A N 8
ATOM 9632 C CA . SER A 1 56 ? 10.112 5.397 -17.041 1.00 0.00 34 SER A CA 8
ATOM 9633 C C . SER A 1 56 ? 11.139 6.246 -16.246 1.00 0.00 34 SER A C 8
ATOM 9634 O O . SER A 1 56 ? 12.217 6.553 -16.752 1.00 0.00 34 SER A O 8
ATOM 9642 N N . ASN A 1 57 ? 10.791 6.637 -15.005 1.00 0.00 35 ASN A N 8
ATOM 9643 C CA . ASN A 1 57 ? 11.724 7.353 -14.100 1.00 0.00 35 ASN A CA 8
ATOM 9644 C C . ASN A 1 57 ? 12.519 6.395 -13.177 1.00 0.00 35 ASN A C 8
ATOM 9645 O O . ASN A 1 57 ? 13.735 6.557 -13.017 1.00 0.00 35 ASN A O 8
ATOM 9656 N N . VAL A 1 58 ? 11.839 5.396 -12.576 1.00 0.00 36 VAL A N 8
ATOM 9657 C CA . VAL A 1 58 ? 12.437 4.553 -11.500 1.00 0.00 36 VAL A CA 8
ATOM 9658 C C . VAL A 1 58 ? 13.222 3.340 -12.047 1.00 0.00 36 VAL A C 8
ATOM 9659 O O . VAL A 1 58 ? 14.002 2.727 -11.317 1.00 0.00 36 VAL A O 8
ATOM 9672 N N . TYR A 1 59 ? 12.995 2.987 -13.320 1.00 0.00 37 TYR A N 8
ATOM 9673 C CA . TYR A 1 59 ? 13.593 1.793 -13.950 1.00 0.00 37 TYR A CA 8
ATOM 9674 C C . TYR A 1 59 ? 14.946 2.187 -14.586 1.00 0.00 37 TYR A C 8
ATOM 9675 O O . TYR A 1 59 ? 14.988 3.179 -15.313 1.00 0.00 37 TYR A O 8
ATOM 9693 N N . PRO A 1 60 ? 16.061 1.416 -14.341 1.00 0.00 38 PRO A N 8
ATOM 9694 C CA . PRO A 1 60 ? 17.438 1.773 -14.817 1.00 0.00 38 PRO A CA 8
ATOM 9695 C C . PRO A 1 60 ? 17.560 1.972 -16.356 1.00 0.00 38 PRO A C 8
ATOM 9696 O O . PRO A 1 60 ? 18.499 2.631 -16.822 1.00 0.00 38 PRO A O 8
ATOM 9707 N N . SER A 1 61 ? 16.623 1.395 -17.126 1.00 0.00 39 SER A N 8
ATOM 9708 C CA . SER A 1 61 ? 16.566 1.575 -18.591 1.00 0.00 39 SER A CA 8
ATOM 9709 C C . SER A 1 61 ? 16.119 3.008 -18.955 1.00 0.00 39 SER A C 8
ATOM 9710 O O . SER A 1 61 ? 16.698 3.643 -19.852 1.00 0.00 39 SER A O 8
ATOM 9718 N N . LYS A 1 62 ? 15.097 3.495 -18.217 1.00 0.00 40 LYS A N 8
ATOM 9719 C CA . LYS A 1 62 ? 14.364 4.744 -18.516 1.00 0.00 40 LYS A CA 8
ATOM 9720 C C . LYS A 1 62 ? 13.882 4.786 -19.990 1.00 0.00 40 LYS A C 8
ATOM 9721 O O . LYS A 1 62 ? 14.382 5.583 -20.792 1.00 0.00 40 LYS A O 8
ATOM 9740 N N . PRO A 1 63 ? 12.926 3.883 -20.376 1.00 0.00 41 PRO A N 8
ATOM 9741 C CA . PRO A 1 63 ? 12.453 3.755 -21.772 1.00 0.00 41 PRO A CA 8
ATOM 9742 C C . PRO A 1 63 ? 11.307 4.735 -22.120 1.00 0.00 41 PRO A C 8
ATOM 9743 O O . PRO A 1 63 ? 10.726 5.371 -21.230 1.00 0.00 41 PRO A O 8
ATOM 9754 N N . LEU A 1 64 ? 10.989 4.845 -23.427 1.00 0.00 42 LEU A N 8
ATOM 9755 C CA . LEU A 1 64 ? 9.977 5.796 -23.935 1.00 0.00 42 LEU A CA 8
ATOM 9756 C C . LEU A 1 64 ? 8.563 5.303 -23.594 1.00 0.00 42 LEU A C 8
ATOM 9757 O O . LEU A 1 64 ? 8.144 4.248 -24.079 1.00 0.00 42 LEU A O 8
ATOM 9773 N N . THR A 1 65 ? 7.853 6.086 -22.760 1.00 0.00 43 THR A N 8
ATOM 9774 C CA . THR A 1 65 ? 6.518 5.745 -22.219 1.00 0.00 43 THR A CA 8
ATOM 9775 C C . THR A 1 65 ? 5.485 5.420 -23.333 1.00 0.00 43 THR A C 8
ATOM 9776 O O . THR A 1 65 ? 4.613 4.560 -23.152 1.00 0.00 43 THR A O 8
ATOM 9787 N N . LYS A 1 66 ? 5.614 6.107 -24.490 1.00 0.00 44 LYS A N 8
ATOM 9788 C CA . LYS A 1 66 ? 4.723 5.899 -25.655 1.00 0.00 44 LYS A CA 8
ATOM 9789 C C . LYS A 1 66 ? 4.856 4.465 -26.223 1.00 0.00 44 LYS A C 8
ATOM 9790 O O . LYS A 1 66 ? 3.861 3.858 -26.642 1.00 0.00 44 LYS A O 8
ATOM 9809 N N . ASP A 1 67 ? 6.085 3.921 -26.194 1.00 0.00 45 ASP A N 8
ATOM 9810 C CA . ASP A 1 67 ? 6.405 2.626 -26.827 1.00 0.00 45 ASP A CA 8
ATOM 9811 C C . ASP A 1 67 ? 6.132 1.461 -25.878 1.00 0.00 45 ASP A C 8
ATOM 9812 O O . ASP A 1 67 ? 5.869 0.340 -26.328 1.00 0.00 45 ASP A O 8
ATOM 9821 N N . GLN A 1 68 ? 6.199 1.743 -24.576 1.00 0.00 46 GLN A N 8
ATOM 9822 C CA . GLN A 1 68 ? 6.116 0.722 -23.531 1.00 0.00 46 GLN A CA 8
ATOM 9823 C C . GLN A 1 68 ? 4.678 0.257 -23.304 1.00 0.00 46 GLN A C 8
ATOM 9824 O O . GLN A 1 68 ? 3.748 1.064 -23.255 1.00 0.00 46 GLN A O 8
ATOM 9838 N N . ARG A 1 69 ? 4.511 -1.069 -23.238 1.00 0.00 47 ARG A N 8
ATOM 9839 C CA . ARG A 1 69 ? 3.239 -1.730 -22.917 1.00 0.00 47 ARG A CA 8
ATOM 9840 C C . ARG A 1 69 ? 3.474 -2.733 -21.777 1.00 0.00 47 ARG A C 8
ATOM 9841 O O . ARG A 1 69 ? 4.539 -3.347 -21.684 1.00 0.00 47 ARG A O 8
ATOM 9862 N N . LEU A 1 70 ? 2.473 -2.871 -20.905 1.00 0.00 48 LEU A N 8
ATOM 9863 C CA . LEU A 1 70 ? 2.514 -3.799 -19.773 1.00 0.00 48 LEU A CA 8
ATOM 9864 C C . LEU A 1 70 ? 1.739 -5.073 -20.143 1.00 0.00 48 LEU A C 8
ATOM 9865 O O . LEU A 1 70 ? 0.523 -5.040 -20.275 1.00 0.00 48 LEU A O 8
ATOM 9881 N N . VAL A 1 71 ? 2.460 -6.182 -20.348 1.00 0.00 49 VAL A N 8
ATOM 9882 C CA . VAL A 1 71 ? 1.865 -7.485 -20.699 1.00 0.00 49 VAL A CA 8
ATOM 9883 C C . VAL A 1 71 ? 1.853 -8.388 -19.456 1.00 0.00 49 VAL A C 8
ATOM 9884 O O . VAL A 1 71 ? 2.908 -8.829 -18.997 1.00 0.00 49 VAL A O 8
ATOM 9897 N N . TYR A 1 72 ? 0.657 -8.661 -18.921 1.00 0.00 50 TYR A N 8
ATOM 9898 C CA . TYR A 1 72 ? 0.474 -9.448 -17.700 1.00 0.00 50 TYR A CA 8
ATOM 9899 C C . TYR A 1 72 ? -0.102 -10.819 -18.067 1.00 0.00 50 TYR A C 8
ATOM 9900 O O . TYR A 1 72 ? -1.273 -10.909 -18.451 1.00 0.00 50 TYR A O 8
ATOM 9918 N N . SER A 1 73 ? 0.740 -11.865 -17.981 1.00 0.00 51 SER A N 8
ATOM 9919 C CA . SER A 1 73 ? 0.326 -13.272 -18.161 1.00 0.00 51 SER A CA 8
ATOM 9920 C C . SER A 1 73 ? -0.331 -13.496 -19.550 1.00 0.00 51 SER A C 8
ATOM 9921 O O . SER A 1 73 ? -1.217 -14.339 -19.712 1.00 0.00 51 SER A O 8
ATOM 9929 N N . GLY A 1 74 ? 0.122 -12.711 -20.550 1.00 0.00 52 GLY A N 8
ATOM 9930 C CA . GLY A 1 74 ? -0.382 -12.801 -21.928 1.00 0.00 52 GLY A CA 8
ATOM 9931 C C . GLY A 1 74 ? -1.251 -11.618 -22.341 1.00 0.00 52 GLY A C 8
ATOM 9932 O O . GLY A 1 74 ? -1.235 -11.214 -23.516 1.00 0.00 52 GLY A O 8
ATOM 9936 N N . ARG A 1 75 ? -2.001 -11.045 -21.378 1.00 0.00 53 ARG A N 8
ATOM 9937 C CA . ARG A 1 75 ? -2.983 -9.980 -21.668 1.00 0.00 53 ARG A CA 8
ATOM 9938 C C . ARG A 1 75 ? -2.290 -8.612 -21.704 1.00 0.00 53 ARG A C 8
ATOM 9939 O O . ARG A 1 75 ? -1.295 -8.399 -21.013 1.00 0.00 53 ARG A O 8
ATOM 9960 N N . LEU A 1 76 ? -2.820 -7.698 -22.522 1.00 0.00 54 LEU A N 8
ATOM 9961 C CA . LEU A 1 76 ? -2.264 -6.345 -22.675 1.00 0.00 54 LEU A CA 8
ATOM 9962 C C . LEU A 1 76 ? -3.010 -5.397 -21.725 1.00 0.00 54 LEU A C 8
ATOM 9963 O O . LEU A 1 76 ? -4.238 -5.328 -21.759 1.00 0.00 54 LEU A O 8
ATOM 9979 N N . LEU A 1 77 ? -2.259 -4.680 -20.877 1.00 0.00 55 LEU A N 8
ATOM 9980 C CA . LEU A 1 77 ? -2.803 -3.681 -19.942 1.00 0.00 55 LEU A CA 8
ATOM 9981 C C . LEU A 1 77 ? -2.650 -2.277 -20.573 1.00 0.00 55 LEU A C 8
ATOM 9982 O O . LEU A 1 77 ? -1.533 -1.739 -20.591 1.00 0.00 55 LEU A O 8
ATOM 9998 N N . PRO A 1 78 ? -3.745 -1.695 -21.170 1.00 0.00 56 PRO A N 8
ATOM 9999 C CA . PRO A 1 78 ? -3.708 -0.337 -21.763 1.00 0.00 56 PRO A CA 8
ATOM 10000 C C . PRO A 1 78 ? -3.729 0.771 -20.692 1.00 0.00 56 PRO A C 8
ATOM 10001 O O . PRO A 1 78 ? -4.286 0.600 -19.604 1.00 0.00 56 PRO A O 8
ATOM 10012 N N . ASP A 1 79 ? -3.177 1.926 -21.065 1.00 0.00 57 ASP A N 8
ATOM 10013 C CA . ASP A 1 79 ? -2.889 3.045 -20.153 1.00 0.00 57 ASP A CA 8
ATOM 10014 C C . ASP A 1 79 ? -4.146 3.724 -19.561 1.00 0.00 57 ASP A C 8
ATOM 10015 O O . ASP A 1 79 ? -4.037 4.406 -18.536 1.00 0.00 57 ASP A O 8
ATOM 10024 N N . HIS A 1 80 ? -5.327 3.532 -20.191 1.00 0.00 58 HIS A N 8
ATOM 10025 C CA . HIS A 1 80 ? -6.575 4.213 -19.763 1.00 0.00 58 HIS A CA 8
ATOM 10026 C C . HIS A 1 80 ? -7.123 3.633 -18.439 1.00 0.00 58 HIS A C 8
ATOM 10027 O O . HIS A 1 80 ? -7.610 4.384 -17.584 1.00 0.00 58 HIS A O 8
ATOM 10042 N N . LEU A 1 81 ? -7.041 2.298 -18.272 1.00 0.00 59 LEU A N 8
ATOM 10043 C CA . LEU A 1 81 ? -7.581 1.609 -17.080 1.00 0.00 59 LEU A CA 8
ATOM 10044 C C . LEU A 1 81 ? -6.531 1.564 -15.966 1.00 0.00 59 LEU A C 8
ATOM 10045 O O . LEU A 1 81 ? -5.336 1.771 -16.214 1.00 0.00 59 LEU A O 8
ATOM 10061 N N . GLN A 1 82 ? -6.995 1.327 -14.732 1.00 0.00 60 GLN A N 8
ATOM 10062 C CA . GLN A 1 82 ? -6.121 1.248 -13.554 1.00 0.00 60 GLN A CA 8
ATOM 10063 C C . GLN A 1 82 ? -5.601 -0.178 -13.383 1.00 0.00 60 GLN A C 8
ATOM 10064 O O . GLN A 1 82 ? -6.334 -1.145 -13.624 1.00 0.00 60 GLN A O 8
ATOM 10078 N N . LEU A 1 83 ? -4.334 -0.288 -12.943 1.00 0.00 61 LEU A N 8
ATOM 10079 C CA . LEU A 1 83 ? -3.675 -1.576 -12.668 1.00 0.00 61 LEU A CA 8
ATOM 10080 C C . LEU A 1 83 ? -4.490 -2.429 -11.674 1.00 0.00 61 LEU A C 8
ATOM 10081 O O . LEU A 1 83 ? -4.501 -3.660 -11.785 1.00 0.00 61 LEU A O 8
ATOM 10097 N N . LYS A 1 84 ? -5.179 -1.743 -10.732 1.00 0.00 62 LYS A N 8
ATOM 10098 C CA . LYS A 1 84 ? -5.990 -2.387 -9.677 1.00 0.00 62 LYS A CA 8
ATOM 10099 C C . LYS A 1 84 ? -6.960 -3.418 -10.258 1.00 0.00 62 LYS A C 8
ATOM 10100 O O . LYS A 1 84 ? -6.949 -4.554 -9.827 1.00 0.00 62 LYS A O 8
ATOM 10119 N N . ASP A 1 85 ? -7.651 -3.040 -11.351 1.00 0.00 63 ASP A N 8
ATOM 10120 C CA . ASP A 1 85 ? -8.746 -3.844 -11.963 1.00 0.00 63 ASP A CA 8
ATOM 10121 C C . ASP A 1 85 ? -8.313 -5.294 -12.277 1.00 0.00 63 ASP A C 8
ATOM 10122 O O . ASP A 1 85 ? -9.102 -6.241 -12.154 1.00 0.00 63 ASP A O 8
ATOM 10131 N N . ILE A 1 86 ? -7.039 -5.439 -12.642 1.00 0.00 64 ILE A N 8
ATOM 10132 C CA . ILE A 1 86 ? -6.448 -6.713 -13.054 1.00 0.00 64 ILE A CA 8
ATOM 10133 C C . ILE A 1 86 ? -5.663 -7.327 -11.877 1.00 0.00 64 ILE A C 8
ATOM 10134 O O . ILE A 1 86 ? -5.739 -8.534 -11.611 1.00 0.00 64 ILE A O 8
ATOM 10150 N N . LEU A 1 87 ? -4.943 -6.460 -11.138 1.00 0.00 65 LEU A N 8
ATOM 10151 C CA . LEU A 1 87 ? -3.881 -6.891 -10.202 1.00 0.00 65 LEU A CA 8
ATOM 10152 C C . LEU A 1 87 ? -4.372 -6.988 -8.744 1.00 0.00 65 LEU A C 8
ATOM 10153 O O . LEU A 1 87 ? -3.574 -7.276 -7.840 1.00 0.00 65 LEU A O 8
ATOM 10169 N N . ARG A 1 88 ? -5.682 -6.794 -8.533 1.00 0.00 66 ARG A N 8
ATOM 10170 C CA . ARG A 1 88 ? -6.339 -6.943 -7.203 1.00 0.00 66 ARG A CA 8
ATOM 10171 C C . ARG A 1 88 ? -6.376 -8.410 -6.708 1.00 0.00 66 ARG A C 8
ATOM 10172 O O . ARG A 1 88 ? -6.668 -8.655 -5.530 1.00 0.00 66 ARG A O 8
ATOM 10193 N N . LYS A 1 89 ? -6.111 -9.367 -7.624 1.00 0.00 67 LYS A N 8
ATOM 10194 C CA . LYS A 1 89 ? -6.128 -10.817 -7.320 1.00 0.00 67 LYS A CA 8
ATOM 10195 C C . LYS A 1 89 ? -5.184 -11.160 -6.149 1.00 0.00 67 LYS A C 8
ATOM 10196 O O . LYS A 1 89 ? -5.642 -11.517 -5.060 1.00 0.00 67 LYS A O 8
ATOM 10215 N N . GLN A 1 90 ? -3.871 -11.041 -6.386 1.00 0.00 68 GLN A N 8
ATOM 10216 C CA . GLN A 1 90 ? -2.854 -11.217 -5.335 1.00 0.00 68 GLN A CA 8
ATOM 10217 C C . GLN A 1 90 ? -2.766 -9.948 -4.475 1.00 0.00 68 GLN A C 8
ATOM 10218 O O . GLN A 1 90 ? -2.536 -10.036 -3.265 1.00 0.00 68 GLN A O 8
ATOM 10232 N N . ASP A 1 91 ? -2.963 -8.781 -5.149 1.00 0.00 69 ASP A N 8
ATOM 10233 C CA . ASP A 1 91 ? -2.914 -7.423 -4.551 1.00 0.00 69 ASP A CA 8
ATOM 10234 C C . ASP A 1 91 ? -1.480 -7.022 -4.132 1.00 0.00 69 ASP A C 8
ATOM 10235 O O . ASP A 1 91 ? -0.926 -6.074 -4.677 1.00 0.00 69 ASP A O 8
ATOM 10244 N N . GLU A 1 92 ? -0.916 -7.750 -3.158 1.00 0.00 70 GLU A N 8
ATOM 10245 C CA . GLU A 1 92 ? 0.412 -7.486 -2.576 1.00 0.00 70 GLU A CA 8
ATOM 10246 C C . GLU A 1 92 ? 1.552 -7.526 -3.625 1.00 0.00 70 GLU A C 8
ATOM 10247 O O . GLU A 1 92 ? 2.494 -6.727 -3.556 1.00 0.00 70 GLU A O 8
ATOM 10259 N N . TYR A 1 93 ? 1.450 -8.449 -4.593 1.00 0.00 71 TYR A N 8
ATOM 10260 C CA . TYR A 1 93 ? 2.523 -8.702 -5.587 1.00 0.00 71 TYR A CA 8
ATOM 10261 C C . TYR A 1 93 ? 1.921 -9.123 -6.936 1.00 0.00 71 TYR A C 8
ATOM 10262 O O . TYR A 1 93 ? 0.823 -9.669 -6.961 1.00 0.00 71 TYR A O 8
ATOM 10280 N N . HIS A 1 94 ? 2.656 -8.859 -8.036 1.00 0.00 72 HIS A N 8
ATOM 10281 C CA . HIS A 1 94 ? 2.321 -9.329 -9.401 1.00 0.00 72 HIS A CA 8
ATOM 10282 C C . HIS A 1 94 ? 3.495 -9.067 -10.351 1.00 0.00 72 HIS A C 8
ATOM 10283 O O . HIS A 1 94 ? 4.086 -7.984 -10.319 1.00 0.00 72 HIS A O 8
ATOM 10298 N N . MET A 1 95 ? 3.824 -10.066 -11.196 1.00 0.00 73 MET A N 8
ATOM 10299 C CA . MET A 1 95 ? 4.862 -9.932 -12.230 1.00 0.00 73 MET A CA 8
ATOM 10300 C C . MET A 1 95 ? 4.221 -9.580 -13.584 1.00 0.00 73 MET A C 8
ATOM 10301 O O . MET A 1 95 ? 3.313 -10.275 -14.061 1.00 0.00 73 MET A O 8
ATOM 10315 N N . VAL A 1 96 ? 4.663 -8.456 -14.163 1.00 0.00 74 VAL A N 8
ATOM 10316 C CA . VAL A 1 96 ? 4.199 -7.955 -15.466 1.00 0.00 74 VAL A CA 8
ATOM 10317 C C . VAL A 1 96 ? 5.422 -7.654 -16.357 1.00 0.00 74 VAL A C 8
ATOM 10318 O O . VAL A 1 96 ? 6.408 -7.064 -15.903 1.00 0.00 74 VAL A O 8
ATOM 10331 N N . HIS A 1 97 ? 5.346 -8.078 -17.625 1.00 0.00 75 HIS A N 8
ATOM 10332 C CA . HIS A 1 97 ? 6.433 -7.924 -18.604 1.00 0.00 75 HIS A CA 8
ATOM 10333 C C . HIS A 1 97 ? 6.353 -6.552 -19.303 1.00 0.00 75 HIS A C 8
ATOM 10334 O O . HIS A 1 97 ? 5.388 -6.273 -20.020 1.00 0.00 75 HIS A O 8
ATOM 10349 N N . LEU A 1 98 ? 7.373 -5.709 -19.081 1.00 0.00 76 LEU A N 8
ATOM 10350 C CA . LEU A 1 98 ? 7.468 -4.380 -19.699 1.00 0.00 76 LEU A CA 8
ATOM 10351 C C . LEU A 1 98 ? 8.163 -4.507 -21.061 1.00 0.00 76 LEU A C 8
ATOM 10352 O O . LEU A 1 98 ? 9.386 -4.669 -21.127 1.00 0.00 76 LEU A O 8
ATOM 10368 N N . VAL A 1 99 ? 7.362 -4.506 -22.133 1.00 0.00 77 VAL A N 8
ATOM 10369 C CA . VAL A 1 99 ? 7.858 -4.616 -23.514 1.00 0.00 77 VAL A CA 8
ATOM 10370 C C . VAL A 1 99 ? 8.108 -3.205 -24.131 1.00 0.00 77 VAL A C 8
ATOM 10371 O O . VAL A 1 99 ? 9.232 -2.942 -24.632 1.00 0.00 77 VAL A O 8
ATOM 10385 N N . PRO A 1 23 ? 1.971 -1.762 0.024 1.00 0.00 1 PRO A N 9
ATOM 10386 C CA . PRO A 1 23 ? 2.021 -1.365 -1.406 1.00 0.00 1 PRO A CA 9
ATOM 10387 C C . PRO A 1 23 ? 2.003 -2.597 -2.330 1.00 0.00 1 PRO A C 9
ATOM 10388 O O . PRO A 1 23 ? 2.071 -3.744 -1.868 1.00 0.00 1 PRO A O 9
ATOM 10399 N N . VAL A 1 24 ? 1.900 -2.332 -3.640 1.00 0.00 2 VAL A N 9
ATOM 10400 C CA . VAL A 1 24 ? 1.967 -3.352 -4.695 1.00 0.00 2 VAL A CA 9
ATOM 10401 C C . VAL A 1 24 ? 3.418 -3.472 -5.197 1.00 0.00 2 VAL A C 9
ATOM 10402 O O . VAL A 1 24 ? 3.974 -2.510 -5.747 1.00 0.00 2 VAL A O 9
ATOM 10415 N N . THR A 1 25 ? 4.035 -4.637 -4.957 1.00 0.00 3 THR A N 9
ATOM 10416 C CA . THR A 1 25 ? 5.328 -4.994 -5.551 1.00 0.00 3 THR A CA 9
ATOM 10417 C C . THR A 1 25 ? 5.120 -5.319 -7.044 1.00 0.00 3 THR A C 9
ATOM 10418 O O . THR A 1 25 ? 4.680 -6.420 -7.406 1.00 0.00 3 THR A O 9
ATOM 10429 N N . LEU A 1 26 ? 5.395 -4.328 -7.898 1.00 0.00 4 LEU A N 9
ATOM 10430 C CA . LEU A 1 26 ? 5.198 -4.443 -9.344 1.00 0.00 4 LEU A CA 9
ATOM 10431 C C . LEU A 1 26 ? 6.509 -4.934 -9.974 1.00 0.00 4 LEU A C 9
ATOM 10432 O O . LEU A 1 26 ? 7.450 -4.159 -10.174 1.00 0.00 4 LEU A O 9
ATOM 10448 N N . ILE A 1 27 ? 6.558 -6.245 -10.239 1.00 0.00 5 ILE A N 9
ATOM 10449 C CA . ILE A 1 27 ? 7.768 -6.940 -10.700 1.00 0.00 5 ILE A CA 9
ATOM 10450 C C . ILE A 1 27 ? 7.897 -6.798 -12.232 1.00 0.00 5 ILE A C 9
ATOM 10451 O O . ILE A 1 27 ? 7.277 -7.543 -12.999 1.00 0.00 5 ILE A O 9
ATOM 10467 N N . ILE A 1 28 ? 8.687 -5.808 -12.646 1.00 0.00 6 ILE A N 9
ATOM 10468 C CA . ILE A 1 28 ? 8.900 -5.448 -14.055 1.00 0.00 6 ILE A CA 9
ATOM 10469 C C . ILE A 1 28 ? 9.975 -6.344 -14.681 1.00 0.00 6 ILE A C 9
ATOM 10470 O O . ILE A 1 28 ? 11.179 -6.154 -14.458 1.00 0.00 6 ILE A O 9
ATOM 10486 N N . LYS A 1 29 ? 9.516 -7.340 -15.438 1.00 0.00 7 LYS A N 9
ATOM 10487 C CA . LYS A 1 29 ? 10.377 -8.295 -16.135 1.00 0.00 7 LYS A CA 9
ATOM 10488 C C . LYS A 1 29 ? 10.585 -7.830 -17.577 1.00 0.00 7 LYS A C 9
ATOM 10489 O O . LYS A 1 29 ? 9.619 -7.698 -18.325 1.00 0.00 7 LYS A O 9
ATOM 10508 N N . ALA A 1 30 ? 11.851 -7.595 -17.955 1.00 0.00 8 ALA A N 9
ATOM 10509 C CA . ALA A 1 30 ? 12.218 -7.062 -19.287 1.00 0.00 8 ALA A CA 9
ATOM 10510 C C . ALA A 1 30 ? 11.874 -8.082 -20.411 1.00 0.00 8 ALA A C 9
ATOM 10511 O O . ALA A 1 30 ? 11.874 -9.289 -20.146 1.00 0.00 8 ALA A O 9
ATOM 10518 N N . PRO A 1 31 ? 11.585 -7.616 -21.676 1.00 0.00 9 PRO A N 9
ATOM 10519 C CA . PRO A 1 31 ? 11.196 -8.521 -22.797 1.00 0.00 9 PRO A CA 9
ATOM 10520 C C . PRO A 1 31 ? 12.327 -9.502 -23.185 1.00 0.00 9 PRO A C 9
ATOM 10521 O O . PRO A 1 31 ? 12.089 -10.702 -23.381 1.00 0.00 9 PRO A O 9
ATOM 10532 N N . ASN A 1 32 ? 13.561 -8.973 -23.278 1.00 0.00 10 ASN A N 9
ATOM 10533 C CA . ASN A 1 32 ? 14.779 -9.789 -23.481 1.00 0.00 10 ASN A CA 9
ATOM 10534 C C . ASN A 1 32 ? 15.212 -10.429 -22.143 1.00 0.00 10 ASN A C 9
ATOM 10535 O O . ASN A 1 32 ? 15.926 -11.432 -22.135 1.00 0.00 10 ASN A O 9
ATOM 10546 N N . GLN A 1 33 ? 14.766 -9.810 -21.019 1.00 0.00 11 GLN A N 9
ATOM 10547 C CA . GLN A 1 33 ? 15.005 -10.297 -19.638 1.00 0.00 11 GLN A CA 9
ATOM 10548 C C . GLN A 1 33 ? 16.504 -10.182 -19.251 1.00 0.00 11 GLN A C 9
ATOM 10549 O O . GLN A 1 33 ? 16.980 -10.821 -18.304 1.00 0.00 11 GLN A O 9
ATOM 10563 N N . LYS A 1 34 ? 17.229 -9.310 -19.988 1.00 0.00 12 LYS A N 9
ATOM 10564 C CA . LYS A 1 34 ? 18.635 -8.979 -19.693 1.00 0.00 12 LYS A CA 9
ATOM 10565 C C . LYS A 1 34 ? 18.724 -8.109 -18.418 1.00 0.00 12 LYS A C 9
ATOM 10566 O O . LYS A 1 34 ? 19.718 -8.166 -17.681 1.00 0.00 12 LYS A O 9
ATOM 10585 N N . TYR A 1 35 ? 17.677 -7.294 -18.189 1.00 0.00 13 TYR A N 9
ATOM 10586 C CA . TYR A 1 35 ? 17.469 -6.592 -16.915 1.00 0.00 13 TYR A CA 9
ATOM 10587 C C . TYR A 1 35 ? 16.813 -7.564 -15.925 1.00 0.00 13 TYR A C 9
ATOM 10588 O O . TYR A 1 35 ? 15.962 -8.380 -16.326 1.00 0.00 13 TYR A O 9
ATOM 10606 N N . SER A 1 36 ? 17.210 -7.465 -14.649 1.00 0.00 14 SER A N 9
ATOM 10607 C CA . SER A 1 36 ? 16.644 -8.267 -13.558 1.00 0.00 14 SER A CA 9
ATOM 10608 C C . SER A 1 36 ? 15.168 -7.868 -13.323 1.00 0.00 14 SER A C 9
ATOM 10609 O O . SER A 1 36 ? 14.777 -6.725 -13.614 1.00 0.00 14 SER A O 9
ATOM 10617 N N . ASP A 1 37 ? 14.362 -8.828 -12.817 1.00 0.00 15 ASP A N 9
ATOM 10618 C CA . ASP A 1 37 ? 12.938 -8.611 -12.490 1.00 0.00 15 ASP A CA 9
ATOM 10619 C C . ASP A 1 37 ? 12.806 -7.527 -11.390 1.00 0.00 15 ASP A C 9
ATOM 10620 O O . ASP A 1 37 ? 12.973 -7.779 -10.191 1.00 0.00 15 ASP A O 9
ATOM 10629 N N . GLN A 1 38 ? 12.569 -6.297 -11.860 1.00 0.00 16 GLN A N 9
ATOM 10630 C CA . GLN A 1 38 ? 12.682 -5.077 -11.062 1.00 0.00 16 GLN A CA 9
ATOM 10631 C C . GLN A 1 38 ? 11.425 -4.876 -10.193 1.00 0.00 16 GLN A C 9
ATOM 10632 O O . GLN A 1 38 ? 10.373 -4.490 -10.700 1.00 0.00 16 GLN A O 9
ATOM 10646 N N . THR A 1 39 ? 11.553 -5.125 -8.882 1.00 0.00 17 THR A N 9
ATOM 10647 C CA . THR A 1 39 ? 10.460 -4.968 -7.924 1.00 0.00 17 THR A CA 9
ATOM 10648 C C . THR A 1 39 ? 10.285 -3.488 -7.556 1.00 0.00 17 THR A C 9
ATOM 10649 O O . THR A 1 39 ? 11.044 -2.941 -6.745 1.00 0.00 17 THR A O 9
ATOM 10660 N N . ILE A 1 40 ? 9.319 -2.835 -8.210 1.00 0.00 18 ILE A N 9
ATOM 10661 C CA . ILE A 1 40 ? 9.007 -1.420 -7.993 1.00 0.00 18 ILE A CA 9
ATOM 10662 C C . ILE A 1 40 ? 7.899 -1.283 -6.938 1.00 0.00 18 ILE A C 9
ATOM 10663 O O . ILE A 1 40 ? 6.823 -1.874 -7.087 1.00 0.00 18 ILE A O 9
ATOM 10679 N N . SER A 1 41 ? 8.176 -0.515 -5.873 1.00 0.00 19 SER A N 9
ATOM 10680 C CA . SER A 1 41 ? 7.180 -0.172 -4.849 1.00 0.00 19 SER A CA 9
ATOM 10681 C C . SER A 1 41 ? 6.222 0.908 -5.396 1.00 0.00 19 SER A C 9
ATOM 10682 O O . SER A 1 41 ? 6.599 2.083 -5.521 1.00 0.00 19 SER A O 9
ATOM 10690 N N . CYS A 1 42 ? 5.005 0.481 -5.770 1.00 0.00 20 CYS A N 9
ATOM 10691 C CA . CYS A 1 42 ? 3.963 1.361 -6.326 1.00 0.00 20 CYS A CA 9
ATOM 10692 C C . CYS A 1 42 ? 2.601 1.051 -5.700 1.00 0.00 20 CYS A C 9
ATOM 10693 O O . CYS A 1 42 ? 2.500 0.214 -4.799 1.00 0.00 20 CYS A O 9
ATOM 10701 N N . PHE A 1 43 ? 1.561 1.755 -6.165 1.00 0.00 21 PHE A N 9
ATOM 10702 C CA . PHE A 1 43 ? 0.186 1.576 -5.687 1.00 0.00 21 PHE A CA 9
ATOM 10703 C C . PHE A 1 43 ? -0.782 1.518 -6.883 1.00 0.00 21 PHE A C 9
ATOM 10704 O O . PHE A 1 43 ? -0.405 1.816 -8.026 1.00 0.00 21 PHE A O 9
ATOM 10721 N N . LEU A 1 44 ? -2.040 1.160 -6.588 1.00 0.00 22 LEU A N 9
ATOM 10722 C CA . LEU A 1 44 ? -3.140 1.104 -7.571 1.00 0.00 22 LEU A CA 9
ATOM 10723 C C . LEU A 1 44 ? -3.758 2.503 -7.816 1.00 0.00 22 LEU A C 9
ATOM 10724 O O . LEU A 1 44 ? -4.730 2.618 -8.574 1.00 0.00 22 LEU A O 9
ATOM 10740 N N . ASN A 1 45 ? -3.183 3.539 -7.150 1.00 0.00 23 ASN A N 9
ATOM 10741 C CA . ASN A 1 45 ? -3.643 4.946 -7.205 1.00 0.00 23 ASN A CA 9
ATOM 10742 C C . ASN A 1 45 ? -3.824 5.435 -8.657 1.00 0.00 23 ASN A C 9
ATOM 10743 O O . ASN A 1 45 ? -4.894 5.931 -9.037 1.00 0.00 23 ASN A O 9
ATOM 10754 N N . TRP A 1 46 ? -2.758 5.275 -9.447 1.00 0.00 24 TRP A N 9
ATOM 10755 C CA . TRP A 1 46 ? -2.710 5.729 -10.843 1.00 0.00 24 TRP A CA 9
ATOM 10756 C C . TRP A 1 46 ? -3.122 4.621 -11.816 1.00 0.00 24 TRP A C 9
ATOM 10757 O O . TRP A 1 46 ? -3.266 3.443 -11.438 1.00 0.00 24 TRP A O 9
ATOM 10778 N N . THR A 1 47 ? -3.312 5.029 -13.086 1.00 0.00 25 THR A N 9
ATOM 10779 C CA . THR A 1 47 ? -3.621 4.115 -14.183 1.00 0.00 25 THR A CA 9
ATOM 10780 C C . THR A 1 47 ? -2.335 3.438 -14.668 1.00 0.00 25 THR A C 9
ATOM 10781 O O . THR A 1 47 ? -1.237 3.783 -14.205 1.00 0.00 25 THR A O 9
ATOM 10792 N N . VAL A 1 48 ? -2.473 2.505 -15.624 1.00 0.00 26 VAL A N 9
ATOM 10793 C CA . VAL A 1 48 ? -1.324 1.805 -16.221 1.00 0.00 26 VAL A CA 9
ATOM 10794 C C . VAL A 1 48 ? -0.325 2.814 -16.849 1.00 0.00 26 VAL A C 9
ATOM 10795 O O . VAL A 1 48 ? 0.877 2.618 -16.747 1.00 0.00 26 VAL A O 9
ATOM 10808 N N . GLY A 1 49 ? -0.855 3.916 -17.432 1.00 0.00 27 GLY A N 9
ATOM 10809 C CA . GLY A 1 49 ? -0.040 4.934 -18.125 1.00 0.00 27 GLY A CA 9
ATOM 10810 C C . GLY A 1 49 ? 0.777 5.832 -17.198 1.00 0.00 27 GLY A C 9
ATOM 10811 O O . GLY A 1 49 ? 1.983 6.018 -17.415 1.00 0.00 27 GLY A O 9
ATOM 10815 N N . LYS A 1 50 ? 0.119 6.384 -16.154 1.00 0.00 28 LYS A N 9
ATOM 10816 C CA . LYS A 1 50 ? 0.780 7.278 -15.160 1.00 0.00 28 LYS A CA 9
ATOM 10817 C C . LYS A 1 50 ? 1.821 6.497 -14.351 1.00 0.00 28 LYS A C 9
ATOM 10818 O O . LYS A 1 50 ? 2.908 7.009 -14.043 1.00 0.00 28 LYS A O 9
ATOM 10837 N N . LEU A 1 51 ? 1.468 5.246 -14.018 1.00 0.00 29 LEU A N 9
ATOM 10838 C CA . LEU A 1 51 ? 2.349 4.331 -13.285 1.00 0.00 29 LEU A CA 9
ATOM 10839 C C . LEU A 1 51 ? 3.534 3.932 -14.186 1.00 0.00 29 LEU A C 9
ATOM 10840 O O . LEU A 1 51 ? 4.656 3.842 -13.717 1.00 0.00 29 LEU A O 9
ATOM 10856 N N . LYS A 1 52 ? 3.257 3.732 -15.486 1.00 0.00 30 LYS A N 9
ATOM 10857 C CA . LYS A 1 52 ? 4.291 3.383 -16.495 1.00 0.00 30 LYS A CA 9
ATOM 10858 C C . LYS A 1 52 ? 5.311 4.523 -16.669 1.00 0.00 30 LYS A C 9
ATOM 10859 O O . LYS A 1 52 ? 6.478 4.278 -16.971 1.00 0.00 30 LYS A O 9
ATOM 10878 N N . THR A 1 53 ? 4.838 5.768 -16.483 1.00 0.00 31 THR A N 9
ATOM 10879 C CA . THR A 1 53 ? 5.698 6.962 -16.470 1.00 0.00 31 THR A CA 9
ATOM 10880 C C . THR A 1 53 ? 6.626 6.933 -15.238 1.00 0.00 31 THR A C 9
ATOM 10881 O O . THR A 1 53 ? 7.827 7.208 -15.347 1.00 0.00 31 THR A O 9
ATOM 10892 N N . HIS A 1 54 ? 6.044 6.556 -14.074 1.00 0.00 32 HIS A N 9
ATOM 10893 C CA . HIS A 1 54 ? 6.797 6.360 -12.816 1.00 0.00 32 HIS A CA 9
ATOM 10894 C C . HIS A 1 54 ? 7.862 5.261 -12.993 1.00 0.00 32 HIS A C 9
ATOM 10895 O O . HIS A 1 54 ? 8.991 5.407 -12.526 1.00 0.00 32 HIS A O 9
ATOM 10910 N N . LEU A 1 55 ? 7.473 4.183 -13.705 1.00 0.00 33 LEU A N 9
ATOM 10911 C CA . LEU A 1 55 ? 8.357 3.053 -14.034 1.00 0.00 33 LEU A CA 9
ATOM 10912 C C . LEU A 1 55 ? 9.516 3.543 -14.901 1.00 0.00 33 LEU A C 9
ATOM 10913 O O . LEU A 1 55 ? 10.657 3.279 -14.599 1.00 0.00 33 LEU A O 9
ATOM 10929 N N . SER A 1 56 ? 9.186 4.332 -15.931 1.00 0.00 34 SER A N 9
ATOM 10930 C CA . SER A 1 56 ? 10.151 4.866 -16.908 1.00 0.00 34 SER A CA 9
ATOM 10931 C C . SER A 1 56 ? 11.180 5.813 -16.229 1.00 0.00 34 SER A C 9
ATOM 10932 O O . SER A 1 56 ? 12.318 5.939 -16.688 1.00 0.00 34 SER A O 9
ATOM 10940 N N . ASN A 1 57 ? 10.748 6.464 -15.127 1.00 0.00 35 ASN A N 9
ATOM 10941 C CA . ASN A 1 57 ? 11.580 7.398 -14.330 1.00 0.00 35 ASN A CA 9
ATOM 10942 C C . ASN A 1 57 ? 12.457 6.657 -13.303 1.00 0.00 35 ASN A C 9
ATOM 10943 O O . ASN A 1 57 ? 13.510 7.173 -12.902 1.00 0.00 35 ASN A O 9
ATOM 10954 N N . VAL A 1 58 ? 12.027 5.458 -12.862 1.00 0.00 36 VAL A N 9
ATOM 10955 C CA . VAL A 1 58 ? 12.780 4.658 -11.862 1.00 0.00 36 VAL A CA 9
ATOM 10956 C C . VAL A 1 58 ? 13.550 3.484 -12.520 1.00 0.00 36 VAL A C 9
ATOM 10957 O O . VAL A 1 58 ? 14.348 2.819 -11.855 1.00 0.00 36 VAL A O 9
ATOM 10970 N N . TYR A 1 59 ? 13.306 3.236 -13.821 1.00 0.00 37 TYR A N 9
ATOM 10971 C CA . TYR A 1 59 ? 13.915 2.111 -14.564 1.00 0.00 37 TYR A CA 9
ATOM 10972 C C . TYR A 1 59 ? 15.238 2.591 -15.198 1.00 0.00 37 TYR A C 9
ATOM 10973 O O . TYR A 1 59 ? 15.234 3.626 -15.876 1.00 0.00 37 TYR A O 9
ATOM 10991 N N . PRO A 1 60 ? 16.378 1.839 -15.024 1.00 0.00 38 PRO A N 9
ATOM 10992 C CA . PRO A 1 60 ? 17.730 2.295 -15.461 1.00 0.00 38 PRO A CA 9
ATOM 10993 C C . PRO A 1 60 ? 17.860 2.509 -16.991 1.00 0.00 38 PRO A C 9
ATOM 10994 O O . PRO A 1 60 ? 18.731 3.271 -17.436 1.00 0.00 38 PRO A O 9
ATOM 11005 N N . SER A 1 61 ? 16.985 1.850 -17.783 1.00 0.00 39 SER A N 9
ATOM 11006 C CA . SER A 1 61 ? 16.985 1.964 -19.259 1.00 0.00 39 SER A CA 9
ATOM 11007 C C . SER A 1 61 ? 16.515 3.363 -19.708 1.00 0.00 39 SER A C 9
ATOM 11008 O O . SER A 1 61 ? 16.969 3.864 -20.747 1.00 0.00 39 SER A O 9
ATOM 11016 N N . LYS A 1 62 ? 15.622 3.978 -18.893 1.00 0.00 40 LYS A N 9
ATOM 11017 C CA . LYS A 1 62 ? 14.969 5.277 -19.189 1.00 0.00 40 LYS A CA 9
ATOM 11018 C C . LYS A 1 62 ? 14.296 5.261 -20.583 1.00 0.00 40 LYS A C 9
ATOM 11019 O O . LYS A 1 62 ? 14.755 5.932 -21.517 1.00 0.00 40 LYS A O 9
ATOM 11038 N N . PRO A 1 63 ? 13.217 4.437 -20.760 1.00 0.00 41 PRO A N 9
ATOM 11039 C CA . PRO A 1 63 ? 12.557 4.245 -22.067 1.00 0.00 41 PRO A CA 9
ATOM 11040 C C . PRO A 1 63 ? 11.421 5.264 -22.349 1.00 0.00 41 PRO A C 9
ATOM 11041 O O . PRO A 1 63 ? 11.325 6.303 -21.683 1.00 0.00 41 PRO A O 9
ATOM 11052 N N . LEU A 1 64 ? 10.595 4.971 -23.373 1.00 0.00 42 LEU A N 9
ATOM 11053 C CA . LEU A 1 64 ? 9.458 5.820 -23.785 1.00 0.00 42 LEU A CA 9
ATOM 11054 C C . LEU A 1 64 ? 8.152 5.031 -23.619 1.00 0.00 42 LEU A C 9
ATOM 11055 O O . LEU A 1 64 ? 8.021 3.939 -24.176 1.00 0.00 42 LEU A O 9
ATOM 11071 N N . THR A 1 65 ? 7.192 5.608 -22.879 1.00 0.00 43 THR A N 9
ATOM 11072 C CA . THR A 1 65 ? 5.928 4.946 -22.487 1.00 0.00 43 THR A CA 9
ATOM 11073 C C . THR A 1 65 ? 5.012 4.604 -23.690 1.00 0.00 43 THR A C 9
ATOM 11074 O O . THR A 1 65 ? 4.101 3.782 -23.557 1.00 0.00 43 THR A O 9
ATOM 11085 N N . LYS A 1 66 ? 5.259 5.249 -24.849 1.00 0.00 44 LYS A N 9
ATOM 11086 C CA . LYS A 1 66 ? 4.511 4.981 -26.098 1.00 0.00 44 LYS A CA 9
ATOM 11087 C C . LYS A 1 66 ? 4.916 3.622 -26.705 1.00 0.00 44 LYS A C 9
ATOM 11088 O O . LYS A 1 66 ? 4.081 2.920 -27.294 1.00 0.00 44 LYS A O 9
ATOM 11107 N N . ASP A 1 67 ? 6.203 3.262 -26.543 1.00 0.00 45 ASP A N 9
ATOM 11108 C CA . ASP A 1 67 ? 6.768 2.024 -27.101 1.00 0.00 45 ASP A CA 9
ATOM 11109 C C . ASP A 1 67 ? 6.553 0.904 -26.098 1.00 0.00 45 ASP A C 9
ATOM 11110 O O . ASP A 1 67 ? 6.132 -0.198 -26.444 1.00 0.00 45 ASP A O 9
ATOM 11119 N N . GLN A 1 68 ? 6.841 1.241 -24.841 1.00 0.00 46 GLN A N 9
ATOM 11120 C CA . GLN A 1 68 ? 6.833 0.310 -23.725 1.00 0.00 46 GLN A CA 9
ATOM 11121 C C . GLN A 1 68 ? 5.410 0.033 -23.272 1.00 0.00 46 GLN A C 9
ATOM 11122 O O . GLN A 1 68 ? 4.626 0.957 -23.055 1.00 0.00 46 GLN A O 9
ATOM 11136 N N . ARG A 1 69 ? 5.081 -1.252 -23.173 1.00 0.00 47 ARG A N 9
ATOM 11137 C CA . ARG A 1 69 ? 3.753 -1.728 -22.799 1.00 0.00 47 ARG A CA 9
ATOM 11138 C C . ARG A 1 69 ? 3.890 -2.800 -21.713 1.00 0.00 47 ARG A C 9
ATOM 11139 O O . ARG A 1 69 ? 4.909 -3.495 -21.629 1.00 0.00 47 ARG A O 9
ATOM 11160 N N . LEU A 1 70 ? 2.873 -2.875 -20.848 1.00 0.00 48 LEU A N 9
ATOM 11161 C CA . LEU A 1 70 ? 2.822 -3.836 -19.745 1.00 0.00 48 LEU A CA 9
ATOM 11162 C C . LEU A 1 70 ? 1.891 -4.989 -20.143 1.00 0.00 48 LEU A C 9
ATOM 11163 O O . LEU A 1 70 ? 0.768 -4.749 -20.581 1.00 0.00 48 LEU A O 9
ATOM 11179 N N . VAL A 1 71 ? 2.389 -6.230 -20.035 1.00 0.00 49 VAL A N 9
ATOM 11180 C CA . VAL A 1 71 ? 1.654 -7.456 -20.404 1.00 0.00 49 VAL A CA 9
ATOM 11181 C C . VAL A 1 71 ? 1.605 -8.388 -19.185 1.00 0.00 49 VAL A C 9
ATOM 11182 O O . VAL A 1 71 ? 2.642 -8.832 -18.695 1.00 0.00 49 VAL A O 9
ATOM 11195 N N . TYR A 1 72 ? 0.390 -8.672 -18.705 1.00 0.00 50 TYR A N 9
ATOM 11196 C CA . TYR A 1 72 ? 0.149 -9.481 -17.506 1.00 0.00 50 TYR A CA 9
ATOM 11197 C C . TYR A 1 72 ? -0.486 -10.822 -17.907 1.00 0.00 50 TYR A C 9
ATOM 11198 O O . TYR A 1 72 ? -1.652 -10.854 -18.324 1.00 0.00 50 TYR A O 9
ATOM 11216 N N . SER A 1 73 ? 0.312 -11.904 -17.830 1.00 0.00 51 SER A N 9
ATOM 11217 C CA . SER A 1 73 ? -0.152 -13.304 -18.016 1.00 0.00 51 SER A CA 9
ATOM 11218 C C . SER A 1 73 ? -0.670 -13.559 -19.465 1.00 0.00 51 SER A C 9
ATOM 11219 O O . SER A 1 73 ? -1.377 -14.543 -19.723 1.00 0.00 51 SER A O 9
ATOM 11227 N N . GLY A 1 74 ? -0.277 -12.675 -20.411 1.00 0.00 52 GLY A N 9
ATOM 11228 C CA . GLY A 1 74 ? -0.656 -12.795 -21.828 1.00 0.00 52 GLY A CA 9
ATOM 11229 C C . GLY A 1 74 ? -1.553 -11.667 -22.321 1.00 0.00 52 GLY A C 9
ATOM 11230 O O . GLY A 1 74 ? -1.686 -11.468 -23.534 1.00 0.00 52 GLY A O 9
ATOM 11234 N N . ARG A 1 75 ? -2.180 -10.923 -21.390 1.00 0.00 53 ARG A N 9
ATOM 11235 C CA . ARG A 1 75 ? -3.094 -9.819 -21.742 1.00 0.00 53 ARG A CA 9
ATOM 11236 C C . ARG A 1 75 ? -2.335 -8.482 -21.732 1.00 0.00 53 ARG A C 9
ATOM 11237 O O . ARG A 1 75 ? -1.405 -8.303 -20.946 1.00 0.00 53 ARG A O 9
ATOM 11258 N N . LEU A 1 76 ? -2.734 -7.558 -22.611 1.00 0.00 54 LEU A N 9
ATOM 11259 C CA . LEU A 1 76 ? -2.164 -6.200 -22.665 1.00 0.00 54 LEU A CA 9
ATOM 11260 C C . LEU A 1 76 ? -2.882 -5.323 -21.618 1.00 0.00 54 LEU A C 9
ATOM 11261 O O . LEU A 1 76 ? -4.108 -5.412 -21.471 1.00 0.00 54 LEU A O 9
ATOM 11277 N N . LEU A 1 77 ? -2.118 -4.495 -20.887 1.00 0.00 55 LEU A N 9
ATOM 11278 C CA . LEU A 1 77 ? -2.652 -3.578 -19.860 1.00 0.00 55 LEU A CA 9
ATOM 11279 C C . LEU A 1 77 ? -2.749 -2.155 -20.455 1.00 0.00 55 LEU A C 9
ATOM 11280 O O . LEU A 1 77 ? -1.730 -1.471 -20.549 1.00 0.00 55 LEU A O 9
ATOM 11296 N N . PRO A 1 78 ? -3.957 -1.702 -20.933 1.00 0.00 56 PRO A N 9
ATOM 11297 C CA . PRO A 1 78 ? -4.123 -0.356 -21.540 1.00 0.00 56 PRO A CA 9
ATOM 11298 C C . PRO A 1 78 ? -4.188 0.760 -20.472 1.00 0.00 56 PRO A C 9
ATOM 11299 O O . PRO A 1 78 ? -4.739 0.569 -19.382 1.00 0.00 56 PRO A O 9
ATOM 11310 N N . ASP A 1 79 ? -3.660 1.939 -20.830 1.00 0.00 57 ASP A N 9
ATOM 11311 C CA . ASP A 1 79 ? -3.468 3.070 -19.902 1.00 0.00 57 ASP A CA 9
ATOM 11312 C C . ASP A 1 79 ? -4.788 3.760 -19.509 1.00 0.00 57 ASP A C 9
ATOM 11313 O O . ASP A 1 79 ? -4.796 4.567 -18.577 1.00 0.00 57 ASP A O 9
ATOM 11322 N N . HIS A 1 80 ? -5.897 3.447 -20.217 1.00 0.00 58 HIS A N 9
ATOM 11323 C CA . HIS A 1 80 ? -7.198 4.101 -19.964 1.00 0.00 58 HIS A CA 9
ATOM 11324 C C . HIS A 1 80 ? -7.862 3.558 -18.684 1.00 0.00 58 HIS A C 9
ATOM 11325 O O . HIS A 1 80 ? -8.718 4.223 -18.096 1.00 0.00 58 HIS A O 9
ATOM 11340 N N . LEU A 1 81 ? -7.478 2.332 -18.274 1.00 0.00 59 LEU A N 9
ATOM 11341 C CA . LEU A 1 81 ? -7.954 1.721 -17.018 1.00 0.00 59 LEU A CA 9
ATOM 11342 C C . LEU A 1 81 ? -6.820 1.663 -15.993 1.00 0.00 59 LEU A C 9
ATOM 11343 O O . LEU A 1 81 ? -5.637 1.838 -16.329 1.00 0.00 59 LEU A O 9
ATOM 11359 N N . GLN A 1 82 ? -7.203 1.437 -14.731 1.00 0.00 60 GLN A N 9
ATOM 11360 C CA . GLN A 1 82 ? -6.271 1.400 -13.602 1.00 0.00 60 GLN A CA 9
ATOM 11361 C C . GLN A 1 82 ? -5.711 -0.017 -13.423 1.00 0.00 60 GLN A C 9
ATOM 11362 O O . GLN A 1 82 ? -6.369 -0.998 -13.803 1.00 0.00 60 GLN A O 9
ATOM 11376 N N . LEU A 1 83 ? -4.507 -0.111 -12.819 1.00 0.00 61 LEU A N 9
ATOM 11377 C CA . LEU A 1 83 ? -3.832 -1.400 -12.549 1.00 0.00 61 LEU A CA 9
ATOM 11378 C C . LEU A 1 83 ? -4.695 -2.327 -11.677 1.00 0.00 61 LEU A C 9
ATOM 11379 O O . LEU A 1 83 ? -4.677 -3.547 -11.877 1.00 0.00 61 LEU A O 9
ATOM 11395 N N . LYS A 1 84 ? -5.460 -1.725 -10.736 1.00 0.00 62 LYS A N 9
ATOM 11396 C CA . LYS A 1 84 ? -6.334 -2.475 -9.801 1.00 0.00 62 LYS A CA 9
ATOM 11397 C C . LYS A 1 84 ? -7.286 -3.426 -10.537 1.00 0.00 62 LYS A C 9
ATOM 11398 O O . LYS A 1 84 ? -7.482 -4.550 -10.107 1.00 0.00 62 LYS A O 9
ATOM 11417 N N . ASP A 1 85 ? -7.776 -2.992 -11.711 1.00 0.00 63 ASP A N 9
ATOM 11418 C CA . ASP A 1 85 ? -8.801 -3.717 -12.492 1.00 0.00 63 ASP A CA 9
ATOM 11419 C C . ASP A 1 85 ? -8.330 -5.131 -12.895 1.00 0.00 63 ASP A C 9
ATOM 11420 O O . ASP A 1 85 ? -9.146 -6.046 -13.062 1.00 0.00 63 ASP A O 9
ATOM 11429 N N . ILE A 1 86 ? -7.002 -5.293 -13.018 1.00 0.00 64 ILE A N 9
ATOM 11430 C CA . ILE A 1 86 ? -6.366 -6.566 -13.396 1.00 0.00 64 ILE A CA 9
ATOM 11431 C C . ILE A 1 86 ? -5.801 -7.273 -12.143 1.00 0.00 64 ILE A C 9
ATOM 11432 O O . ILE A 1 86 ? -5.876 -8.503 -12.015 1.00 0.00 64 ILE A O 9
ATOM 11448 N N . LEU A 1 87 ? -5.268 -6.465 -11.203 1.00 0.00 65 LEU A N 9
ATOM 11449 C CA . LEU A 1 87 ? -4.447 -6.967 -10.081 1.00 0.00 65 LEU A CA 9
ATOM 11450 C C . LEU A 1 87 ? -5.318 -7.352 -8.864 1.00 0.00 65 LEU A C 9
ATOM 11451 O O . LEU A 1 87 ? -4.849 -8.043 -7.965 1.00 0.00 65 LEU A O 9
ATOM 11467 N N . ARG A 1 88 ? -6.604 -6.965 -8.924 1.00 0.00 66 ARG A N 9
ATOM 11468 C CA . ARG A 1 88 ? -7.636 -7.134 -7.854 1.00 0.00 66 ARG A CA 9
ATOM 11469 C C . ARG A 1 88 ? -7.762 -8.587 -7.313 1.00 0.00 66 ARG A C 9
ATOM 11470 O O . ARG A 1 88 ? -8.261 -8.787 -6.198 1.00 0.00 66 ARG A O 9
ATOM 11491 N N . LYS A 1 89 ? -7.287 -9.577 -8.094 1.00 0.00 67 LYS A N 9
ATOM 11492 C CA . LYS A 1 89 ? -7.364 -11.011 -7.727 1.00 0.00 67 LYS A CA 9
ATOM 11493 C C . LYS A 1 89 ? -6.539 -11.298 -6.451 1.00 0.00 67 LYS A C 9
ATOM 11494 O O . LYS A 1 89 ? -7.097 -11.570 -5.383 1.00 0.00 67 LYS A O 9
ATOM 11513 N N . GLN A 1 90 ? -5.203 -11.192 -6.582 1.00 0.00 68 GLN A N 9
ATOM 11514 C CA . GLN A 1 90 ? -4.230 -11.596 -5.534 1.00 0.00 68 GLN A CA 9
ATOM 11515 C C . GLN A 1 90 ? -3.501 -10.382 -4.911 1.00 0.00 68 GLN A C 9
ATOM 11516 O O . GLN A 1 90 ? -2.666 -10.575 -4.019 1.00 0.00 68 GLN A O 9
ATOM 11530 N N . ASP A 1 91 ? -3.869 -9.157 -5.376 1.00 0.00 69 ASP A N 9
ATOM 11531 C CA . ASP A 1 91 ? -3.072 -7.897 -5.268 1.00 0.00 69 ASP A CA 9
ATOM 11532 C C . ASP A 1 91 ? -2.096 -7.819 -4.075 1.00 0.00 69 ASP A C 9
ATOM 11533 O O . ASP A 1 91 ? -2.506 -7.606 -2.926 1.00 0.00 69 ASP A O 9
ATOM 11542 N N . GLU A 1 92 ? -0.799 -7.983 -4.393 1.00 0.00 70 GLU A N 9
ATOM 11543 C CA . GLU A 1 92 ? 0.286 -7.932 -3.425 1.00 0.00 70 GLU A CA 9
ATOM 11544 C C . GLU A 1 92 ? 1.609 -7.783 -4.189 1.00 0.00 70 GLU A C 9
ATOM 11545 O O . GLU A 1 92 ? 2.277 -6.755 -4.104 1.00 0.00 70 GLU A O 9
ATOM 11557 N N . TYR A 1 93 ? 1.955 -8.827 -4.962 1.00 0.00 71 TYR A N 9
ATOM 11558 C CA . TYR A 1 93 ? 3.142 -8.851 -5.844 1.00 0.00 71 TYR A CA 9
ATOM 11559 C C . TYR A 1 93 ? 2.726 -9.496 -7.178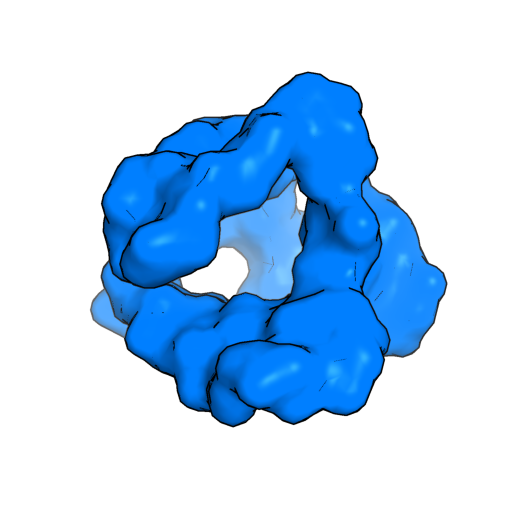 1.00 0.00 71 TYR A C 9
ATOM 11560 O O . TYR A 1 93 ? 1.988 -10.488 -7.173 1.00 0.00 71 TYR A O 9
ATOM 11578 N N . HIS A 1 94 ? 3.161 -8.924 -8.321 1.00 0.00 72 HIS A N 9
ATOM 11579 C CA . HIS A 1 94 ? 2.738 -9.389 -9.667 1.00 0.00 72 HIS A CA 9
ATOM 11580 C C . HIS A 1 94 ? 3.868 -9.229 -10.696 1.00 0.00 72 HIS A C 9
ATOM 11581 O O . HIS A 1 94 ? 4.383 -8.125 -10.889 1.00 0.00 72 HIS A O 9
ATOM 11596 N N . MET A 1 95 ? 4.229 -10.353 -11.354 1.00 0.00 73 MET A N 9
ATOM 11597 C CA . MET A 1 95 ? 5.256 -10.393 -12.405 1.00 0.00 73 MET A CA 9
ATOM 11598 C C . MET A 1 95 ? 4.652 -9.976 -13.766 1.00 0.00 73 MET A C 9
ATOM 11599 O O . MET A 1 95 ? 3.973 -10.752 -14.449 1.00 0.00 73 MET A O 9
ATOM 11613 N N . VAL A 1 96 ? 4.870 -8.703 -14.113 1.00 0.00 74 VAL A N 9
ATOM 11614 C CA . VAL A 1 96 ? 4.374 -8.088 -15.354 1.00 0.00 74 VAL A CA 9
ATOM 11615 C C . VAL A 1 96 ? 5.519 -7.970 -16.375 1.00 0.00 74 VAL A C 9
ATOM 11616 O O . VAL A 1 96 ? 6.595 -7.451 -16.065 1.00 0.00 74 VAL A O 9
ATOM 11629 N N . HIS A 1 97 ? 5.266 -8.463 -17.588 1.00 0.00 75 HIS A N 9
ATOM 11630 C CA . HIS A 1 97 ? 6.238 -8.478 -18.688 1.00 0.00 75 HIS A CA 9
ATOM 11631 C C . HIS A 1 97 ? 6.223 -7.135 -19.438 1.00 0.00 75 HIS A C 9
ATOM 11632 O O . HIS A 1 97 ? 5.232 -6.790 -20.085 1.00 0.00 75 HIS A O 9
ATOM 11647 N N . LEU A 1 98 ? 7.313 -6.374 -19.308 1.00 0.00 76 LEU A N 9
ATOM 11648 C CA . LEU A 1 98 ? 7.574 -5.187 -20.123 1.00 0.00 76 LEU A CA 9
ATOM 11649 C C . LEU A 1 98 ? 7.857 -5.627 -21.577 1.00 0.00 76 LEU A C 9
ATOM 11650 O O . LEU A 1 98 ? 8.356 -6.740 -21.800 1.00 0.00 76 LEU A O 9
ATOM 11666 N N . VAL A 1 99 ? 7.515 -4.773 -22.551 1.00 0.00 77 VAL A N 9
ATOM 11667 C CA . VAL A 1 99 ? 7.766 -5.038 -23.977 1.00 0.00 77 VAL A CA 9
ATOM 11668 C C . VAL A 1 99 ? 8.069 -3.703 -24.715 1.00 0.00 77 VAL A C 9
ATOM 11669 O O . VAL A 1 99 ? 7.223 -2.794 -24.691 1.00 0.00 77 VAL A O 9
ATOM 11683 N N . PRO A 1 23 ? 1.754 -1.528 -0.162 1.00 0.00 1 PRO A N 10
ATOM 11684 C CA . PRO A 1 23 ? 2.027 -1.137 -1.564 1.00 0.00 1 PRO A CA 10
ATOM 11685 C C . PRO A 1 23 ? 2.257 -2.386 -2.428 1.00 0.00 1 PRO A C 10
ATOM 11686 O O . PRO A 1 23 ? 2.787 -3.397 -1.944 1.00 0.00 1 PRO A O 10
ATOM 11697 N N . VAL A 1 24 ? 1.860 -2.290 -3.702 1.00 0.00 2 VAL A N 10
ATOM 11698 C CA . VAL A 1 24 ? 1.966 -3.384 -4.672 1.00 0.00 2 VAL A CA 10
ATOM 11699 C C . VAL A 1 24 ? 3.420 -3.534 -5.147 1.00 0.00 2 VAL A C 10
ATOM 11700 O O . VAL A 1 24 ? 4.036 -2.568 -5.603 1.00 0.00 2 VAL A O 10
ATOM 11713 N N . THR A 1 25 ? 3.967 -4.735 -4.992 1.00 0.00 3 THR A N 10
ATOM 11714 C CA . THR A 1 25 ? 5.264 -5.097 -5.546 1.00 0.00 3 THR A CA 10
ATOM 11715 C C . THR A 1 25 ? 5.083 -5.424 -7.037 1.00 0.00 3 THR A C 10
ATOM 11716 O O . THR A 1 25 ? 4.647 -6.529 -7.394 1.00 0.00 3 THR A O 10
ATOM 11727 N N . LEU A 1 26 ? 5.370 -4.431 -7.900 1.00 0.00 4 LEU A N 10
ATOM 11728 C CA . LEU A 1 26 ? 5.220 -4.579 -9.348 1.00 0.00 4 LEU A CA 10
ATOM 11729 C C . LEU A 1 26 ? 6.562 -5.030 -9.915 1.00 0.00 4 LEU A C 10
ATOM 11730 O O . LEU A 1 26 ? 7.481 -4.230 -10.119 1.00 0.00 4 LEU A O 10
ATOM 11746 N N . ILE A 1 27 ? 6.654 -6.337 -10.106 1.00 0.00 5 ILE A N 10
ATOM 11747 C CA . ILE A 1 27 ? 7.836 -7.017 -10.604 1.00 0.00 5 ILE A CA 10
ATOM 11748 C C . ILE A 1 27 ? 7.896 -6.859 -12.134 1.00 0.00 5 ILE A C 10
ATOM 11749 O O . ILE A 1 27 ? 7.248 -7.599 -12.883 1.00 0.00 5 ILE A O 10
ATOM 11765 N N . ILE A 1 28 ? 8.641 -5.849 -12.565 1.00 0.00 6 ILE A N 10
ATOM 11766 C CA . ILE A 1 28 ? 8.825 -5.511 -13.975 1.00 0.00 6 ILE A CA 10
ATOM 11767 C C . ILE A 1 28 ? 9.879 -6.428 -14.599 1.00 0.00 6 ILE A C 10
ATOM 11768 O O . ILE A 1 28 ? 11.016 -6.500 -14.126 1.00 0.00 6 ILE A O 10
ATOM 11784 N N . LYS A 1 29 ? 9.470 -7.125 -15.656 1.00 0.00 7 LYS A N 10
ATOM 11785 C CA . LYS A 1 29 ? 10.286 -8.115 -16.348 1.00 0.00 7 LYS A CA 10
ATOM 11786 C C . LYS A 1 29 ? 10.521 -7.639 -17.778 1.00 0.00 7 LYS A C 10
ATOM 11787 O O . LYS A 1 29 ? 9.562 -7.362 -18.500 1.00 0.00 7 LYS A O 10
ATOM 11806 N N . ALA A 1 30 ? 11.789 -7.539 -18.180 1.00 0.00 8 ALA A N 10
ATOM 11807 C CA . ALA A 1 30 ? 12.158 -7.085 -19.528 1.00 0.00 8 ALA A CA 10
ATOM 11808 C C . ALA A 1 30 ? 11.923 -8.225 -20.549 1.00 0.00 8 ALA A C 10
ATOM 11809 O O . ALA A 1 30 ? 12.086 -9.403 -20.192 1.00 0.00 8 ALA A O 10
ATOM 11816 N N . PRO A 1 31 ? 11.550 -7.902 -21.829 1.00 0.00 9 PRO A N 10
ATOM 11817 C CA . PRO A 1 31 ? 11.261 -8.930 -22.863 1.00 0.00 9 PRO A CA 10
ATOM 11818 C C . PRO A 1 31 ? 12.526 -9.700 -23.301 1.00 0.00 9 PRO A C 10
ATOM 11819 O O . PRO A 1 31 ? 12.432 -10.818 -23.817 1.00 0.00 9 PRO A O 10
ATOM 11830 N N . ASN A 1 32 ? 13.699 -9.083 -23.074 1.00 0.00 10 ASN A N 10
ATOM 11831 C CA . ASN A 1 32 ? 15.012 -9.678 -23.388 1.00 0.00 10 ASN A CA 10
ATOM 11832 C C . ASN A 1 32 ? 15.544 -10.541 -22.222 1.00 0.00 10 ASN A C 10
ATOM 11833 O O . ASN A 1 32 ? 16.443 -11.371 -22.425 1.00 0.00 10 ASN A O 10
ATOM 11844 N N . GLN A 1 33 ? 15.005 -10.289 -21.000 1.00 0.00 11 GLN A N 10
ATOM 11845 C CA . GLN A 1 33 ? 15.378 -10.994 -19.743 1.00 0.00 11 GLN A CA 10
ATOM 11846 C C . GLN A 1 33 ? 16.826 -10.645 -19.267 1.00 0.00 11 GLN A C 10
ATOM 11847 O O . GLN A 1 33 ? 17.277 -11.124 -18.216 1.00 0.00 11 GLN A O 10
ATOM 11861 N N . LYS A 1 34 ? 17.538 -9.773 -20.017 1.00 0.00 12 LYS A N 10
ATOM 11862 C CA . LYS A 1 34 ? 18.878 -9.290 -19.625 1.00 0.00 12 LYS A CA 10
ATOM 11863 C C . LYS A 1 34 ? 18.758 -8.409 -18.371 1.00 0.00 12 LYS A C 10
ATOM 11864 O O . LYS A 1 34 ? 19.558 -8.519 -17.422 1.00 0.00 12 LYS A O 10
ATOM 11883 N N . TYR A 1 35 ? 17.754 -7.520 -18.405 1.00 0.00 13 TYR A N 10
ATOM 11884 C CA . TYR A 1 35 ? 17.358 -6.716 -17.247 1.00 0.00 13 TYR A CA 10
ATOM 11885 C C . TYR A 1 35 ? 16.562 -7.610 -16.300 1.00 0.00 13 TYR A C 10
ATOM 11886 O O . TYR A 1 35 ? 15.605 -8.276 -16.727 1.00 0.00 13 TYR A O 10
ATOM 11904 N N . SER A 1 36 ? 16.991 -7.644 -15.035 1.00 0.00 14 SER A N 10
ATOM 11905 C CA . SER A 1 36 ? 16.381 -8.479 -14.002 1.00 0.00 14 SER A CA 10
ATOM 11906 C C . SER A 1 36 ? 14.950 -8.012 -13.663 1.00 0.00 14 SER A C 10
ATOM 11907 O O . SER A 1 36 ? 14.445 -7.026 -14.214 1.00 0.00 14 SER A O 10
ATOM 11915 N N . ASP A 1 37 ? 14.304 -8.756 -12.769 1.00 0.00 15 ASP A N 10
ATOM 11916 C CA . ASP A 1 37 ? 12.952 -8.464 -12.296 1.00 0.00 15 ASP A CA 10
ATOM 11917 C C . ASP A 1 37 ? 12.943 -7.233 -11.338 1.00 0.00 15 ASP A C 10
ATOM 11918 O O . ASP A 1 37 ? 13.123 -7.364 -10.119 1.00 0.00 15 ASP A O 10
ATOM 11927 N N . GLN A 1 38 ? 12.796 -6.019 -11.924 1.00 0.00 16 GLN A N 10
ATOM 11928 C CA . GLN A 1 38 ? 12.766 -4.749 -11.166 1.00 0.00 16 GLN A CA 10
ATOM 11929 C C . GLN A 1 38 ? 11.485 -4.661 -10.297 1.00 0.00 16 GLN A C 10
ATOM 11930 O O . GLN A 1 38 ? 10.399 -4.419 -10.815 1.00 0.00 16 GLN A O 10
ATOM 11944 N N . THR A 1 39 ? 11.631 -4.825 -8.972 1.00 0.00 17 THR A N 10
ATOM 11945 C CA . THR A 1 39 ? 10.513 -4.734 -8.029 1.00 0.00 17 THR A CA 10
ATOM 11946 C C . THR A 1 39 ? 10.250 -3.264 -7.660 1.00 0.00 17 THR A C 10
ATOM 11947 O O . THR A 1 39 ? 10.913 -2.698 -6.778 1.00 0.00 17 THR A O 10
ATOM 11958 N N . ILE A 1 40 ? 9.313 -2.650 -8.385 1.00 0.00 18 ILE A N 10
ATOM 11959 C CA . ILE A 1 40 ? 8.922 -1.251 -8.192 1.00 0.00 18 ILE A CA 10
ATOM 11960 C C . ILE A 1 40 ? 7.675 -1.187 -7.287 1.00 0.00 18 ILE A C 10
ATOM 11961 O O . ILE A 1 40 ? 6.621 -1.726 -7.648 1.00 0.00 18 ILE A O 10
ATOM 11977 N N . SER A 1 41 ? 7.813 -0.553 -6.107 1.00 0.00 19 SER A N 10
ATOM 11978 C CA . SER A 1 41 ? 6.690 -0.311 -5.189 1.00 0.00 19 SER A CA 10
ATOM 11979 C C . SER A 1 41 ? 5.697 0.673 -5.833 1.00 0.00 19 SER A C 10
ATOM 11980 O O . SER A 1 41 ? 6.070 1.791 -6.210 1.00 0.00 19 SER A O 10
ATOM 11988 N N . CYS A 1 42 ? 4.446 0.237 -5.957 1.00 0.00 20 CYS A N 10
ATOM 11989 C CA . CYS A 1 42 ? 3.422 0.932 -6.734 1.00 0.00 20 CYS A CA 10
ATOM 11990 C C . CYS A 1 42 ? 2.082 0.895 -5.999 1.00 0.00 20 CYS A C 10
ATOM 11991 O O . CYS A 1 42 ? 1.977 0.337 -4.899 1.00 0.00 20 CYS A O 10
ATOM 11999 N N . PHE A 1 43 ? 1.067 1.522 -6.608 1.00 0.00 21 PHE A N 10
ATOM 12000 C CA . PHE A 1 43 ? -0.307 1.534 -6.089 1.00 0.00 21 PHE A CA 10
ATOM 12001 C C . PHE A 1 43 ? -1.306 1.229 -7.207 1.00 0.00 21 PHE A C 10
ATOM 12002 O O . PHE A 1 43 ? -1.112 1.636 -8.358 1.00 0.00 21 PHE A O 10
ATOM 12019 N N . LEU A 1 44 ? -2.386 0.529 -6.827 1.00 0.00 22 LEU A N 10
ATOM 12020 C CA . LEU A 1 44 ? -3.549 0.278 -7.690 1.00 0.00 22 LEU A CA 10
ATOM 12021 C C . LEU A 1 44 ? -4.346 1.580 -7.925 1.00 0.00 22 LEU A C 10
ATOM 12022 O O . LEU A 1 44 ? -5.232 1.623 -8.793 1.00 0.00 22 LEU A O 10
ATOM 12038 N N . ASN A 1 45 ? -4.032 2.615 -7.105 1.00 0.00 23 ASN A N 10
ATOM 12039 C CA . ASN A 1 45 ? -4.640 3.956 -7.174 1.00 0.00 23 ASN A CA 10
ATOM 12040 C C . ASN A 1 45 ? -4.540 4.564 -8.592 1.00 0.00 23 ASN A C 10
ATOM 12041 O O . ASN A 1 45 ? -5.555 4.940 -9.191 1.00 0.00 23 ASN A O 10
ATOM 12052 N N . TRP A 1 46 ? -3.304 4.651 -9.110 1.00 0.00 24 TRP A N 10
ATOM 12053 C CA . TRP A 1 46 ? -3.036 5.227 -10.437 1.00 0.00 24 TRP A CA 10
ATOM 12054 C C . TRP A 1 46 ? -3.310 4.195 -11.537 1.00 0.00 24 TRP A C 10
ATOM 12055 O O . TRP A 1 46 ? -3.511 2.999 -11.262 1.00 0.00 24 TRP A O 10
ATOM 12076 N N . THR A 1 47 ? -3.299 4.673 -12.786 1.00 0.00 25 THR A N 10
ATOM 12077 C CA . THR A 1 47 ? -3.488 3.827 -13.959 1.00 0.00 25 THR A CA 10
ATOM 12078 C C . THR A 1 47 ? -2.153 3.238 -14.423 1.00 0.00 25 THR A C 10
ATOM 12079 O O . THR A 1 47 ? -1.082 3.623 -13.927 1.00 0.00 25 THR A O 10
ATOM 12090 N N . VAL A 1 48 ? -2.248 2.309 -15.386 1.00 0.00 26 VAL A N 10
ATOM 12091 C CA . VAL A 1 48 ? -1.092 1.646 -16.011 1.00 0.00 26 VAL A CA 10
ATOM 12092 C C . VAL A 1 48 ? -0.111 2.681 -16.621 1.00 0.00 26 VAL A C 10
ATOM 12093 O O . VAL A 1 48 ? 1.102 2.521 -16.502 1.00 0.00 26 VAL A O 10
ATOM 12106 N N . GLY A 1 49 ? -0.668 3.745 -17.234 1.00 0.00 27 GLY A N 10
ATOM 12107 C CA . GLY A 1 49 ? 0.128 4.799 -17.881 1.00 0.00 27 GLY A CA 10
ATOM 12108 C C . GLY A 1 49 ? 0.892 5.695 -16.908 1.00 0.00 27 GLY A C 10
ATOM 12109 O O . GLY A 1 49 ? 2.061 6.026 -17.153 1.00 0.00 27 GLY A O 10
ATOM 12113 N N . LYS A 1 50 ? 0.233 6.078 -15.792 1.00 0.00 28 LYS A N 10
ATOM 12114 C CA . LYS A 1 50 ? 0.850 6.938 -14.738 1.00 0.00 28 LYS A CA 10
ATOM 12115 C C . LYS A 1 50 ? 1.971 6.182 -14.030 1.00 0.00 28 LYS A C 10
ATOM 12116 O O . LYS A 1 50 ? 3.029 6.751 -13.707 1.00 0.00 28 LYS A O 10
ATOM 12135 N N . LEU A 1 51 ? 1.720 4.887 -13.801 1.00 0.00 29 LEU A N 10
ATOM 12136 C CA . LEU A 1 51 ? 2.703 3.985 -13.207 1.00 0.00 29 LEU A CA 10
ATOM 12137 C C . LEU A 1 51 ? 3.875 3.803 -14.184 1.00 0.00 29 LEU A C 10
ATOM 12138 O O . LEU A 1 51 ? 5.018 3.844 -13.774 1.00 0.00 29 LEU A O 10
ATOM 12154 N N . LYS A 1 52 ? 3.555 3.651 -15.482 1.00 0.00 30 LYS A N 10
ATOM 12155 C CA . LYS A 1 52 ? 4.555 3.461 -16.558 1.00 0.00 30 LYS A CA 10
ATOM 12156 C C . LYS A 1 52 ? 5.455 4.701 -16.727 1.00 0.00 30 LYS A C 10
ATOM 12157 O O . LYS A 1 52 ? 6.616 4.576 -17.132 1.00 0.00 30 LYS A O 10
ATOM 12176 N N . THR A 1 53 ? 4.911 5.889 -16.406 1.00 0.00 31 THR A N 10
ATOM 12177 C CA . THR A 1 53 ? 5.693 7.138 -16.352 1.00 0.00 31 THR A CA 10
ATOM 12178 C C . THR A 1 53 ? 6.767 7.019 -15.248 1.00 0.00 31 THR A C 10
ATOM 12179 O O . THR A 1 53 ? 7.958 7.248 -15.499 1.00 0.00 31 THR A O 10
ATOM 12190 N N . HIS A 1 54 ? 6.322 6.577 -14.048 1.00 0.00 32 HIS A N 10
ATOM 12191 C CA . HIS A 1 54 ? 7.204 6.365 -12.881 1.00 0.00 32 HIS A CA 10
ATOM 12192 C C . HIS A 1 54 ? 8.244 5.263 -13.171 1.00 0.00 32 HIS A C 10
ATOM 12193 O O . HIS A 1 54 ? 9.408 5.417 -12.814 1.00 0.00 32 HIS A O 10
ATOM 12208 N N . LEU A 1 55 ? 7.801 4.178 -13.855 1.00 0.00 33 LEU A N 10
ATOM 12209 C CA . LEU A 1 55 ? 8.665 3.035 -14.241 1.00 0.00 33 LEU A CA 10
ATOM 12210 C C . LEU A 1 55 ? 9.802 3.537 -15.123 1.00 0.00 33 LEU A C 10
ATOM 12211 O O . LEU A 1 55 ? 10.965 3.285 -14.847 1.00 0.00 33 LEU A O 10
ATOM 12227 N N . SER A 1 56 ? 9.426 4.322 -16.143 1.00 0.00 34 SER A N 10
ATOM 12228 C CA . SER A 1 56 ? 10.356 4.875 -17.132 1.00 0.00 34 SER A CA 10
ATOM 12229 C C . SER A 1 56 ? 11.368 5.844 -16.476 1.00 0.00 34 SER A C 10
ATOM 12230 O O . SER A 1 56 ? 12.470 6.035 -16.986 1.00 0.00 34 SER A O 10
ATOM 12238 N N . ASN A 1 57 ? 10.973 6.455 -15.346 1.00 0.00 35 ASN A N 10
ATOM 12239 C CA . ASN A 1 57 ? 11.835 7.372 -14.576 1.00 0.00 35 ASN A CA 10
ATOM 12240 C C . ASN A 1 57 ? 12.761 6.610 -13.604 1.00 0.00 35 ASN A C 10
ATOM 12241 O O . ASN A 1 57 ? 13.875 7.062 -13.339 1.00 0.00 35 ASN A O 10
ATOM 12252 N N . VAL A 1 58 ? 12.304 5.461 -13.065 1.00 0.00 36 VAL A N 10
ATOM 12253 C CA . VAL A 1 58 ? 13.061 4.701 -12.031 1.00 0.00 36 VAL A CA 10
ATOM 12254 C C . VAL A 1 58 ? 13.730 3.432 -12.607 1.00 0.00 36 VAL A C 10
ATOM 12255 O O . VAL A 1 58 ? 14.372 2.677 -11.868 1.00 0.00 36 VAL A O 10
ATOM 12268 N N . TYR A 1 59 ? 13.575 3.203 -13.920 1.00 0.00 37 TYR A N 10
ATOM 12269 C CA . TYR A 1 59 ? 14.181 2.046 -14.608 1.00 0.00 37 TYR A CA 10
ATOM 12270 C C . TYR A 1 59 ? 15.667 2.368 -14.895 1.00 0.00 37 TYR A C 10
ATOM 12271 O O . TYR A 1 59 ? 15.968 3.521 -15.225 1.00 0.00 37 TYR A O 10
ATOM 12289 N N . PRO A 1 60 ? 16.621 1.383 -14.785 1.00 0.00 38 PRO A N 10
ATOM 12290 C CA . PRO A 1 60 ? 18.063 1.632 -15.079 1.00 0.00 38 PRO A CA 10
ATOM 12291 C C . PRO A 1 60 ? 18.293 2.084 -16.542 1.00 0.00 38 PRO A C 10
ATOM 12292 O O . PRO A 1 60 ? 19.163 2.918 -16.817 1.00 0.00 38 PRO A O 10
ATOM 12303 N N . SER A 1 61 ? 17.482 1.533 -17.460 1.00 0.00 39 SER A N 10
ATOM 12304 C CA . SER A 1 61 ? 17.540 1.850 -18.894 1.00 0.00 39 SER A CA 10
ATOM 12305 C C . SER A 1 61 ? 16.857 3.196 -19.201 1.00 0.00 39 SER A C 10
ATOM 12306 O O . SER A 1 61 ? 17.331 3.942 -20.067 1.00 0.00 39 SER A O 10
ATOM 12314 N N . LYS A 1 62 ? 15.757 3.487 -18.474 1.00 0.00 40 LYS A N 10
ATOM 12315 C CA . LYS A 1 62 ? 14.848 4.620 -18.766 1.00 0.00 40 LYS A CA 10
ATOM 12316 C C . LYS A 1 62 ? 14.331 4.568 -20.229 1.00 0.00 40 LYS A C 10
ATOM 12317 O O . LYS A 1 62 ? 14.875 5.243 -21.114 1.00 0.00 40 LYS A O 10
ATOM 12336 N N . PRO A 1 63 ? 13.307 3.706 -20.512 1.00 0.00 41 PRO A N 10
ATOM 12337 C CA . PRO A 1 63 ? 12.774 3.495 -21.882 1.00 0.00 41 PRO A CA 10
ATOM 12338 C C . PRO A 1 63 ? 11.782 4.602 -22.332 1.00 0.00 41 PRO A C 10
ATOM 12339 O O . PRO A 1 63 ? 11.754 5.692 -21.754 1.00 0.00 41 PRO A O 10
ATOM 12350 N N . LEU A 1 64 ? 11.001 4.319 -23.398 1.00 0.00 42 LEU A N 10
ATOM 12351 C CA . LEU A 1 64 ? 10.023 5.272 -23.970 1.00 0.00 42 LEU A CA 10
ATOM 12352 C C . LEU A 1 64 ? 8.597 4.762 -23.732 1.00 0.00 42 LEU A C 10
ATOM 12353 O O . LEU A 1 64 ? 8.211 3.752 -24.320 1.00 0.00 42 LEU A O 10
ATOM 12369 N N . THR A 1 65 ? 7.830 5.482 -22.888 1.00 0.00 43 THR A N 10
ATOM 12370 C CA . THR A 1 65 ? 6.449 5.114 -22.478 1.00 0.00 43 THR A CA 10
ATOM 12371 C C . THR A 1 65 ? 5.516 4.784 -23.674 1.00 0.00 43 THR A C 10
ATOM 12372 O O . THR A 1 65 ? 4.636 3.917 -23.559 1.00 0.00 43 THR A O 10
ATOM 12383 N N . LYS A 1 66 ? 5.744 5.472 -24.812 1.00 0.00 44 LYS A N 10
ATOM 12384 C CA . LYS A 1 66 ? 4.954 5.292 -26.053 1.00 0.00 44 LYS A CA 10
ATOM 12385 C C . LYS A 1 66 ? 5.089 3.856 -26.618 1.00 0.00 44 LYS A C 10
ATOM 12386 O O . LYS A 1 66 ? 4.118 3.290 -27.138 1.00 0.00 44 LYS A O 10
ATOM 12405 N N . ASP A 1 67 ? 6.294 3.273 -26.495 1.00 0.00 45 ASP A N 10
ATOM 12406 C CA . ASP A 1 67 ? 6.596 1.925 -27.020 1.00 0.00 45 ASP A CA 10
ATOM 12407 C C . ASP A 1 67 ? 6.352 0.880 -25.935 1.00 0.00 45 ASP A C 10
ATOM 12408 O O . ASP A 1 67 ? 6.015 -0.269 -26.234 1.00 0.00 45 ASP A O 10
ATOM 12417 N N . GLN A 1 68 ? 6.526 1.301 -24.676 1.00 0.00 46 GLN A N 10
ATOM 12418 C CA . GLN A 1 68 ? 6.432 0.417 -23.516 1.00 0.00 46 GLN A CA 10
ATOM 12419 C C . GLN A 1 68 ? 4.986 0.044 -23.232 1.00 0.00 46 GLN A C 10
ATOM 12420 O O . GLN A 1 68 ? 4.105 0.910 -23.149 1.00 0.00 46 GLN A O 10
ATOM 12434 N N . ARG A 1 69 ? 4.753 -1.267 -23.143 1.00 0.00 47 ARG A N 10
ATOM 12435 C CA . ARG A 1 69 ? 3.429 -1.853 -22.960 1.00 0.00 47 ARG A CA 10
ATOM 12436 C C . ARG A 1 69 ? 3.524 -2.909 -21.851 1.00 0.00 47 ARG A C 10
ATOM 12437 O O . ARG A 1 69 ? 4.538 -3.603 -21.734 1.00 0.00 47 ARG A O 10
ATOM 12458 N N . LEU A 1 70 ? 2.484 -3.012 -21.026 1.00 0.00 48 LEU A N 10
ATOM 12459 C CA . LEU A 1 70 ? 2.468 -3.929 -19.878 1.00 0.00 48 LEU A CA 10
ATOM 12460 C C . LEU A 1 70 ? 1.711 -5.212 -20.264 1.00 0.00 48 LEU A C 10
ATOM 12461 O O . LEU A 1 70 ? 0.507 -5.183 -20.463 1.00 0.00 48 LEU A O 10
ATOM 12477 N N . VAL A 1 71 ? 2.444 -6.329 -20.407 1.00 0.00 49 VAL A N 10
ATOM 12478 C CA . VAL A 1 71 ? 1.873 -7.645 -20.759 1.00 0.00 49 VAL A CA 10
ATOM 12479 C C . VAL A 1 71 ? 1.901 -8.570 -19.528 1.00 0.00 49 VAL A C 10
ATOM 12480 O O . VAL A 1 71 ? 2.968 -9.017 -19.101 1.00 0.00 49 VAL A O 10
ATOM 12493 N N . TYR A 1 72 ? 0.715 -8.848 -18.969 1.00 0.00 50 TYR A N 10
ATOM 12494 C CA . TYR A 1 72 ? 0.545 -9.616 -17.729 1.00 0.00 50 TYR A CA 10
ATOM 12495 C C . TYR A 1 72 ? 0.065 -11.038 -18.070 1.00 0.00 50 TYR A C 10
ATOM 12496 O O . TYR A 1 72 ? -1.116 -11.240 -18.373 1.00 0.00 50 TYR A O 10
ATOM 12514 N N . SER A 1 73 ? 1.012 -11.998 -18.094 1.00 0.00 51 SER A N 10
ATOM 12515 C CA . SER A 1 73 ? 0.724 -13.439 -18.306 1.00 0.00 51 SER A CA 10
ATOM 12516 C C . SER A 1 73 ? 0.048 -13.695 -19.690 1.00 0.00 51 SER A C 10
ATOM 12517 O O . SER A 1 73 ? -0.628 -14.715 -19.894 1.00 0.00 51 SER A O 10
ATOM 12525 N N . GLY A 1 74 ? 0.248 -12.753 -20.639 1.00 0.00 52 GLY A N 10
ATOM 12526 C CA . GLY A 1 74 ? -0.320 -12.849 -21.993 1.00 0.00 52 GLY A CA 10
ATOM 12527 C C . GLY A 1 74 ? -1.165 -11.640 -22.389 1.00 0.00 52 GLY A C 10
ATOM 12528 O O . GLY A 1 74 ? -1.101 -11.191 -23.539 1.00 0.00 52 GLY A O 10
ATOM 12532 N N . ARG A 1 75 ? -1.944 -11.098 -21.434 1.00 0.00 53 ARG A N 10
ATOM 12533 C CA . ARG A 1 75 ? -2.907 -10.005 -21.710 1.00 0.00 53 ARG A CA 10
ATOM 12534 C C . ARG A 1 75 ? -2.193 -8.653 -21.749 1.00 0.00 53 ARG A C 10
ATOM 12535 O O . ARG A 1 75 ? -1.144 -8.488 -21.138 1.00 0.00 53 ARG A O 10
ATOM 12556 N N . LEU A 1 76 ? -2.774 -7.688 -22.470 1.00 0.00 54 LEU A N 10
ATOM 12557 C CA . LEU A 1 76 ? -2.228 -6.324 -22.563 1.00 0.00 54 LEU A CA 10
ATOM 12558 C C . LEU A 1 76 ? -3.003 -5.423 -21.593 1.00 0.00 54 LEU A C 10
ATOM 12559 O O . LEU A 1 76 ? -4.231 -5.404 -21.622 1.00 0.00 54 LEU A O 10
ATOM 12575 N N . LEU A 1 77 ? -2.280 -4.682 -20.745 1.00 0.00 55 LEU A N 10
ATOM 12576 C CA . LEU A 1 77 ? -2.861 -3.744 -19.771 1.00 0.00 55 LEU A CA 10
ATOM 12577 C C . LEU A 1 77 ? -2.777 -2.325 -20.369 1.00 0.00 55 LEU A C 10
ATOM 12578 O O . LEU A 1 77 ? -1.680 -1.749 -20.398 1.00 0.00 55 LEU A O 10
ATOM 12594 N N . PRO A 1 78 ? -3.901 -1.757 -20.927 1.00 0.00 56 PRO A N 10
ATOM 12595 C CA . PRO A 1 78 ? -3.888 -0.399 -21.516 1.00 0.00 56 PRO A CA 10
ATOM 12596 C C . PRO A 1 78 ? -3.789 0.702 -20.444 1.00 0.00 56 PRO A C 10
ATOM 12597 O O . PRO A 1 78 ? -4.296 0.551 -19.326 1.00 0.00 56 PRO A O 10
ATOM 12608 N N . ASP A 1 79 ? -3.178 1.828 -20.832 1.00 0.00 57 ASP A N 10
ATOM 12609 C CA . ASP A 1 79 ? -2.792 2.919 -19.924 1.00 0.00 57 ASP A CA 10
ATOM 12610 C C . ASP A 1 79 ? -3.993 3.627 -19.268 1.00 0.00 57 ASP A C 10
ATOM 12611 O O . ASP A 1 79 ? -3.831 4.252 -18.227 1.00 0.00 57 ASP A O 10
ATOM 12620 N N . HIS A 1 80 ? -5.193 3.513 -19.874 1.00 0.00 58 HIS A N 10
ATOM 12621 C CA . HIS A 1 80 ? -6.367 4.317 -19.464 1.00 0.00 58 HIS A CA 10
ATOM 12622 C C . HIS A 1 80 ? -7.041 3.787 -18.185 1.00 0.00 58 HIS A C 10
ATOM 12623 O O . HIS A 1 80 ? -7.718 4.551 -17.492 1.00 0.00 58 HIS A O 10
ATOM 12638 N N . LEU A 1 81 ? -6.865 2.486 -17.880 1.00 0.00 59 LEU A N 10
ATOM 12639 C CA . LEU A 1 81 ? -7.520 1.844 -16.717 1.00 0.00 59 LEU A CA 10
ATOM 12640 C C . LEU A 1 81 ? -6.543 1.699 -15.542 1.00 0.00 59 LEU A C 10
ATOM 12641 O O . LEU A 1 81 ? -5.324 1.637 -15.741 1.00 0.00 59 LEU A O 10
ATOM 12657 N N . GLN A 1 82 ? -7.107 1.661 -14.320 1.00 0.00 60 GLN A N 10
ATOM 12658 C CA . GLN A 1 82 ? -6.330 1.514 -13.077 1.00 0.00 60 GLN A CA 10
ATOM 12659 C C . GLN A 1 82 ? -5.778 0.087 -12.945 1.00 0.00 60 GLN A C 10
ATOM 12660 O O . GLN A 1 82 ? -6.365 -0.863 -13.471 1.00 0.00 60 GLN A O 10
ATOM 12674 N N . LEU A 1 83 ? -4.657 -0.052 -12.219 1.00 0.00 61 LEU A N 10
ATOM 12675 C CA . LEU A 1 83 ? -3.986 -1.352 -12.010 1.00 0.00 61 LEU A CA 10
ATOM 12676 C C . LEU A 1 83 ? -4.897 -2.356 -11.276 1.00 0.00 61 LEU A C 10
ATOM 12677 O O . LEU A 1 83 ? -4.826 -3.557 -11.549 1.00 0.00 61 LEU A O 10
ATOM 12693 N N . LYS A 1 84 ? -5.759 -1.842 -10.362 1.00 0.00 62 LYS A N 10
ATOM 12694 C CA . LYS A 1 84 ? -6.727 -2.672 -9.592 1.00 0.00 62 LYS A CA 10
ATOM 12695 C C . LYS A 1 84 ? -7.598 -3.537 -10.513 1.00 0.00 62 LYS A C 10
ATOM 12696 O O . LYS A 1 84 ? -7.894 -4.685 -10.184 1.00 0.00 62 LYS A O 10
ATOM 12715 N N . ASP A 1 85 ? -7.914 -3.005 -11.707 1.00 0.00 63 ASP A N 10
ATOM 12716 C CA . ASP A 1 85 ? -8.794 -3.665 -12.695 1.00 0.00 63 ASP A CA 10
ATOM 12717 C C . ASP A 1 85 ? -8.369 -5.130 -12.974 1.00 0.00 63 ASP A C 10
ATOM 12718 O O . ASP A 1 85 ? -9.216 -6.006 -13.150 1.00 0.00 63 ASP A O 10
ATOM 12727 N N . ILE A 1 86 ? -7.050 -5.382 -12.937 1.00 0.00 64 ILE A N 10
ATOM 12728 C CA . ILE A 1 86 ? -6.468 -6.715 -13.185 1.00 0.00 64 ILE A CA 10
ATOM 12729 C C . ILE A 1 86 ? -5.821 -7.276 -11.891 1.00 0.00 64 ILE A C 10
ATOM 12730 O O . ILE A 1 86 ? -5.816 -8.493 -11.660 1.00 0.00 64 ILE A O 10
ATOM 12746 N N . LEU A 1 87 ? -5.322 -6.372 -11.019 1.00 0.00 65 LEU A N 10
ATOM 12747 C CA . LEU A 1 87 ? -4.350 -6.740 -9.950 1.00 0.00 65 LEU A CA 10
ATOM 12748 C C . LEU A 1 87 ? -4.968 -6.671 -8.534 1.00 0.00 65 LEU A C 10
ATOM 12749 O O . LEU A 1 87 ? -4.262 -6.904 -7.546 1.00 0.00 65 LEU A O 10
ATOM 12765 N N . ARG A 1 88 ? -6.274 -6.379 -8.442 1.00 0.00 66 ARG A N 10
ATOM 12766 C CA . ARG A 1 88 ? -7.003 -6.256 -7.144 1.00 0.00 66 ARG A CA 10
ATOM 12767 C C . ARG A 1 88 ? -7.089 -7.615 -6.421 1.00 0.00 66 ARG A C 10
ATOM 12768 O O . ARG A 1 88 ? -7.047 -7.668 -5.186 1.00 0.00 66 ARG A O 10
ATOM 12789 N N . LYS A 1 89 ? -7.182 -8.690 -7.237 1.00 0.00 67 LYS A N 10
ATOM 12790 C CA . LYS A 1 89 ? -7.315 -10.098 -6.783 1.00 0.00 67 LYS A CA 10
ATOM 12791 C C . LYS A 1 89 ? -6.354 -10.440 -5.627 1.00 0.00 67 LYS A C 10
ATOM 12792 O O . LYS A 1 89 ? -6.775 -10.857 -4.545 1.00 0.00 67 LYS A O 10
ATOM 12811 N N . GLN A 1 90 ? -5.060 -10.223 -5.886 1.00 0.00 68 GLN A N 10
ATOM 12812 C CA . GLN A 1 90 ? -3.971 -10.588 -4.968 1.00 0.00 68 GLN A CA 10
ATOM 12813 C C . GLN A 1 90 ? -3.422 -9.330 -4.276 1.00 0.00 68 GLN A C 10
ATOM 12814 O O . GLN A 1 90 ? -3.217 -9.333 -3.054 1.00 0.00 68 GLN A O 10
ATOM 12828 N N . ASP A 1 91 ? -3.210 -8.264 -5.089 1.00 0.00 69 ASP A N 10
ATOM 12829 C CA . ASP A 1 91 ? -2.665 -6.939 -4.659 1.00 0.00 69 ASP A CA 10
ATOM 12830 C C . ASP A 1 91 ? -1.150 -6.984 -4.318 1.00 0.00 69 ASP A C 10
ATOM 12831 O O . ASP A 1 91 ? -0.359 -6.275 -4.949 1.00 0.00 69 ASP A O 10
ATOM 12840 N N . GLU A 1 92 ? -0.773 -7.831 -3.331 1.00 0.00 70 GLU A N 10
ATOM 12841 C CA . GLU A 1 92 ? 0.577 -7.861 -2.714 1.00 0.00 70 GLU A CA 10
ATOM 12842 C C . GLU A 1 92 ? 1.735 -7.918 -3.748 1.00 0.00 70 GLU A C 10
ATOM 12843 O O . GLU A 1 92 ? 2.522 -6.982 -3.843 1.00 0.00 70 GLU A O 10
ATOM 12855 N N . TYR A 1 93 ? 1.829 -9.014 -4.514 1.00 0.00 71 TYR A N 10
ATOM 12856 C CA . TYR A 1 93 ? 2.908 -9.223 -5.515 1.00 0.00 71 TYR A CA 10
ATOM 12857 C C . TYR A 1 93 ? 2.286 -9.539 -6.886 1.00 0.00 71 TYR A C 10
ATOM 12858 O O . TYR A 1 93 ? 1.287 -10.264 -6.952 1.00 0.00 71 TYR A O 10
ATOM 12876 N N . HIS A 1 94 ? 2.882 -8.992 -7.962 1.00 0.00 72 HIS A N 10
ATOM 12877 C CA . HIS A 1 94 ? 2.474 -9.250 -9.363 1.00 0.00 72 HIS A CA 10
ATOM 12878 C C . HIS A 1 94 ? 3.665 -9.031 -10.288 1.00 0.00 72 HIS A C 10
ATOM 12879 O O . HIS A 1 94 ? 4.406 -8.079 -10.098 1.00 0.00 72 HIS A O 10
ATOM 12894 N N . MET A 1 95 ? 3.826 -9.900 -11.300 1.00 0.00 73 MET A N 10
ATOM 12895 C CA . MET A 1 95 ? 4.908 -9.792 -12.292 1.00 0.00 73 MET A CA 10
ATOM 12896 C C . MET A 1 95 ? 4.323 -9.528 -13.692 1.00 0.00 73 MET A C 10
ATOM 12897 O O . MET A 1 95 ? 3.425 -10.244 -14.152 1.00 0.00 73 MET A O 10
ATOM 12911 N N . VAL A 1 96 ? 4.818 -8.461 -14.346 1.00 0.00 74 VAL A N 10
ATOM 12912 C CA . VAL A 1 96 ? 4.347 -8.010 -15.666 1.00 0.00 74 VAL A CA 10
ATOM 12913 C C . VAL A 1 96 ? 5.562 -7.778 -16.592 1.00 0.00 74 VAL A C 10
ATOM 12914 O O . VAL A 1 96 ? 6.567 -7.198 -16.169 1.00 0.00 74 VAL A O 10
ATOM 12927 N N . HIS A 1 97 ? 5.455 -8.242 -17.847 1.00 0.00 75 HIS A N 10
ATOM 12928 C CA . HIS A 1 97 ? 6.490 -8.043 -18.877 1.00 0.00 75 HIS A CA 10
ATOM 12929 C C . HIS A 1 97 ? 6.338 -6.662 -19.534 1.00 0.00 75 HIS A C 10
ATOM 12930 O O . HIS A 1 97 ? 5.385 -6.430 -20.285 1.00 0.00 75 HIS A O 10
ATOM 12945 N N . LEU A 1 98 ? 7.277 -5.751 -19.233 1.00 0.00 76 LEU A N 10
ATOM 12946 C CA . LEU A 1 98 ? 7.319 -4.416 -19.838 1.00 0.00 76 LEU A CA 10
ATOM 12947 C C . LEU A 1 98 ? 8.001 -4.526 -21.215 1.00 0.00 76 LEU A C 10
ATOM 12948 O O . LEU A 1 98 ? 9.232 -4.486 -21.309 1.00 0.00 76 LEU A O 10
ATOM 12964 N N . VAL A 1 99 ? 7.187 -4.703 -22.268 1.00 0.00 77 VAL A N 10
ATOM 12965 C CA . VAL A 1 99 ? 7.677 -4.909 -23.641 1.00 0.00 77 VAL A CA 10
ATOM 12966 C C . VAL A 1 99 ? 7.982 -3.548 -24.326 1.00 0.00 77 VAL A C 10
ATOM 12967 O O . VAL A 1 99 ? 9.160 -3.294 -24.667 1.00 0.00 77 VAL A O 10
ATOM 12981 N N . PRO A 1 23 ? 1.789 -3.345 -0.163 1.00 0.00 1 PRO A N 11
ATOM 12982 C CA . PRO A 1 23 ? 1.933 -2.441 -1.339 1.00 0.00 1 PRO A CA 11
ATOM 12983 C C . PRO A 1 23 ? 1.758 -3.239 -2.632 1.00 0.00 1 PRO A C 11
ATOM 12984 O O . PRO A 1 23 ? 1.566 -4.445 -2.595 1.00 0.00 1 PRO A O 11
ATOM 12995 N N . VAL A 1 24 ? 1.784 -2.560 -3.781 1.00 0.00 2 VAL A N 11
ATOM 12996 C CA . VAL A 1 24 ? 1.786 -3.245 -5.077 1.00 0.00 2 VAL A CA 11
ATOM 12997 C C . VAL A 1 24 ? 3.236 -3.413 -5.522 1.00 0.00 2 VAL A C 11
ATOM 12998 O O . VAL A 1 24 ? 3.835 -2.497 -6.091 1.00 0.00 2 VAL A O 11
ATOM 13011 N N . THR A 1 25 ? 3.817 -4.565 -5.161 1.00 0.00 3 THR A N 11
ATOM 13012 C CA . THR A 1 25 ? 5.132 -4.963 -5.647 1.00 0.00 3 THR A CA 11
ATOM 13013 C C . THR A 1 25 ? 4.983 -5.386 -7.119 1.00 0.00 3 THR A C 11
ATOM 13014 O O . THR A 1 25 ? 4.594 -6.517 -7.427 1.00 0.00 3 THR A O 11
ATOM 13025 N N . LEU A 1 26 ? 5.252 -4.440 -8.024 1.00 0.00 4 LEU A N 11
ATOM 13026 C CA . LEU A 1 26 ? 5.030 -4.643 -9.453 1.00 0.00 4 LEU A CA 11
ATOM 13027 C C . LEU A 1 26 ? 6.352 -5.060 -10.085 1.00 0.00 4 LEU A C 11
ATOM 13028 O O . LEU A 1 26 ? 7.233 -4.238 -10.346 1.00 0.00 4 LEU A O 11
ATOM 13044 N N . ILE A 1 27 ? 6.475 -6.366 -10.273 1.00 0.00 5 ILE A N 11
ATOM 13045 C CA . ILE A 1 27 ? 7.697 -7.018 -10.710 1.00 0.00 5 ILE A CA 11
ATOM 13046 C C . ILE A 1 27 ? 7.846 -6.884 -12.237 1.00 0.00 5 ILE A C 11
ATOM 13047 O O . ILE A 1 27 ? 7.289 -7.668 -13.007 1.00 0.00 5 ILE A O 11
ATOM 13063 N N . ILE A 1 28 ? 8.584 -5.849 -12.652 1.00 0.00 6 ILE A N 11
ATOM 13064 C CA . ILE A 1 28 ? 8.801 -5.519 -14.067 1.00 0.00 6 ILE A CA 11
ATOM 13065 C C . ILE A 1 28 ? 9.962 -6.350 -14.630 1.00 0.00 6 ILE A C 11
ATOM 13066 O O . ILE A 1 28 ? 11.140 -6.099 -14.333 1.00 0.00 6 ILE A O 11
ATOM 13082 N N . LYS A 1 29 ? 9.586 -7.369 -15.409 1.00 0.00 7 LYS A N 11
ATOM 13083 C CA . LYS A 1 29 ? 10.517 -8.279 -16.088 1.00 0.00 7 LYS A CA 11
ATOM 13084 C C . LYS A 1 29 ? 10.607 -7.885 -17.581 1.00 0.00 7 LYS A C 11
ATOM 13085 O O . LYS A 1 29 ? 9.663 -7.307 -18.125 1.00 0.00 7 LYS A O 11
ATOM 13104 N N . ALA A 1 30 ? 11.735 -8.207 -18.237 1.00 0.00 8 ALA A N 11
ATOM 13105 C CA . ALA A 1 30 ? 11.987 -7.811 -19.650 1.00 0.00 8 ALA A CA 11
ATOM 13106 C C . ALA A 1 30 ? 11.413 -8.854 -20.647 1.00 0.00 8 ALA A C 11
ATOM 13107 O O . ALA A 1 30 ? 11.303 -10.033 -20.291 1.00 0.00 8 ALA A O 11
ATOM 13114 N N . PRO A 1 31 ? 11.072 -8.448 -21.926 1.00 0.00 9 PRO A N 11
ATOM 13115 C CA . PRO A 1 31 ? 10.451 -9.369 -22.917 1.00 0.00 9 PRO A CA 11
ATOM 13116 C C . PRO A 1 31 ? 11.455 -10.427 -23.432 1.00 0.00 9 PRO A C 11
ATOM 13117 O O . PRO A 1 31 ? 11.117 -11.607 -23.548 1.00 0.00 9 PRO A O 11
ATOM 13128 N N . ASN A 1 32 ? 12.691 -9.976 -23.709 1.00 0.00 10 ASN A N 11
ATOM 13129 C CA . ASN A 1 32 ? 13.817 -10.834 -24.133 1.00 0.00 10 ASN A CA 11
ATOM 13130 C C . ASN A 1 32 ? 14.459 -11.552 -22.918 1.00 0.00 10 ASN A C 11
ATOM 13131 O O . ASN A 1 32 ? 15.224 -12.508 -23.092 1.00 0.00 10 ASN A O 11
ATOM 13142 N N . GLN A 1 33 ? 14.102 -11.073 -21.698 1.00 0.00 11 GLN A N 11
ATOM 13143 C CA . GLN A 1 33 ? 14.723 -11.461 -20.405 1.00 0.00 11 GLN A CA 11
ATOM 13144 C C . GLN A 1 33 ? 16.126 -10.822 -20.277 1.00 0.00 11 GLN A C 11
ATOM 13145 O O . GLN A 1 33 ? 16.975 -11.294 -19.515 1.00 0.00 11 GLN A O 11
ATOM 13159 N N . LYS A 1 34 ? 16.326 -9.712 -21.018 1.00 0.00 12 LYS A N 11
ATOM 13160 C CA . LYS A 1 34 ? 17.580 -8.935 -21.022 1.00 0.00 12 LYS A CA 11
ATOM 13161 C C . LYS A 1 34 ? 17.835 -8.300 -19.637 1.00 0.00 12 LYS A C 11
ATOM 13162 O O . LYS A 1 34 ? 18.971 -8.195 -19.183 1.00 0.00 12 LYS A O 11
ATOM 13181 N N . TYR A 1 35 ? 16.741 -7.900 -18.981 1.00 0.00 13 TYR A N 11
ATOM 13182 C CA . TYR A 1 35 ? 16.744 -7.340 -17.619 1.00 0.00 13 TYR A CA 11
ATOM 13183 C C . TYR A 1 35 ? 16.114 -8.339 -16.647 1.00 0.00 13 TYR A C 11
ATOM 13184 O O . TYR A 1 35 ? 15.363 -9.239 -17.059 1.00 0.00 13 TYR A O 11
ATOM 13202 N N . SER A 1 36 ? 16.430 -8.160 -15.361 1.00 0.00 14 SER A N 11
ATOM 13203 C CA . SER A 1 36 ? 15.922 -9.003 -14.274 1.00 0.00 14 SER A CA 11
ATOM 13204 C C . SER A 1 36 ? 14.514 -8.543 -13.817 1.00 0.00 14 SER A C 11
ATOM 13205 O O . SER A 1 36 ? 13.857 -7.728 -14.480 1.00 0.00 14 SER A O 11
ATOM 13213 N N . ASP A 1 37 ? 14.072 -9.101 -12.689 1.00 0.00 15 ASP A N 11
ATOM 13214 C CA . ASP A 1 37 ? 12.760 -8.830 -12.087 1.00 0.00 15 ASP A CA 11
ATOM 13215 C C . ASP A 1 37 ? 12.841 -7.632 -11.102 1.00 0.00 15 ASP A C 11
ATOM 13216 O O . ASP A 1 37 ? 13.182 -7.795 -9.928 1.00 0.00 15 ASP A O 11
ATOM 13225 N N . GLN A 1 38 ? 12.563 -6.413 -11.617 1.00 0.00 16 GLN A N 11
ATOM 13226 C CA . GLN A 1 38 ? 12.599 -5.159 -10.818 1.00 0.00 16 GLN A CA 11
ATOM 13227 C C . GLN A 1 38 ? 11.298 -4.994 -10.000 1.00 0.00 16 GLN A C 11
ATOM 13228 O O . GLN A 1 38 ? 10.237 -4.733 -10.567 1.00 0.00 16 GLN A O 11
ATOM 13242 N N . THR A 1 39 ? 11.398 -5.148 -8.666 1.00 0.00 17 THR A N 11
ATOM 13243 C CA . THR A 1 39 ? 10.263 -5.009 -7.746 1.00 0.00 17 THR A CA 11
ATOM 13244 C C . THR A 1 39 ? 9.944 -3.519 -7.488 1.00 0.00 17 THR A C 11
ATOM 13245 O O . THR A 1 39 ? 10.583 -2.858 -6.660 1.00 0.00 17 THR A O 11
ATOM 13256 N N . ILE A 1 40 ? 8.974 -2.988 -8.245 1.00 0.00 18 ILE A N 11
ATOM 13257 C CA . ILE A 1 40 ? 8.574 -1.575 -8.171 1.00 0.00 18 ILE A CA 11
ATOM 13258 C C . ILE A 1 40 ? 7.392 -1.416 -7.192 1.00 0.00 18 ILE A C 11
ATOM 13259 O O . ILE A 1 40 ? 6.252 -1.740 -7.533 1.00 0.00 18 ILE A O 11
ATOM 13275 N N . SER A 1 41 ? 7.688 -0.948 -5.965 1.00 0.00 19 SER A N 11
ATOM 13276 C CA . SER A 1 41 ? 6.671 -0.655 -4.944 1.00 0.00 19 SER A CA 11
ATOM 13277 C C . SER A 1 41 ? 5.803 0.529 -5.393 1.00 0.00 19 SER A C 11
ATOM 13278 O O . SER A 1 41 ? 6.317 1.632 -5.642 1.00 0.00 19 SER A O 11
ATOM 13286 N N . CYS A 1 42 ? 4.497 0.281 -5.514 1.00 0.00 20 CYS A N 11
ATOM 13287 C CA . CYS A 1 42 ? 3.546 1.255 -6.054 1.00 0.00 20 CYS A CA 11
ATOM 13288 C C . CYS A 1 42 ? 2.140 1.029 -5.469 1.00 0.00 20 CYS A C 11
ATOM 13289 O O . CYS A 1 42 ? 1.986 0.324 -4.464 1.00 0.00 20 CYS A O 11
ATOM 13297 N N . PHE A 1 43 ? 1.116 1.666 -6.082 1.00 0.00 21 PHE A N 11
ATOM 13298 C CA . PHE A 1 43 ? -0.291 1.569 -5.633 1.00 0.00 21 PHE A CA 11
ATOM 13299 C C . PHE A 1 43 ? -1.240 1.334 -6.819 1.00 0.00 21 PHE A C 11
ATOM 13300 O O . PHE A 1 43 ? -0.960 1.765 -7.940 1.00 0.00 21 PHE A O 11
ATOM 13317 N N . LEU A 1 44 ? -2.393 0.686 -6.533 1.00 0.00 22 LEU A N 11
ATOM 13318 C CA . LEU A 1 44 ? -3.480 0.480 -7.516 1.00 0.00 22 LEU A CA 11
ATOM 13319 C C . LEU A 1 44 ? -4.278 1.788 -7.757 1.00 0.00 22 LEU A C 11
ATOM 13320 O O . LEU A 1 44 ? -5.188 1.808 -8.597 1.00 0.00 22 LEU A O 11
ATOM 13336 N N . ASN A 1 45 ? -3.928 2.857 -6.997 1.00 0.00 23 ASN A N 11
ATOM 13337 C CA . ASN A 1 45 ? -4.560 4.194 -7.110 1.00 0.00 23 ASN A CA 11
ATOM 13338 C C . ASN A 1 45 ? -4.416 4.790 -8.530 1.00 0.00 23 ASN A C 11
ATOM 13339 O O . ASN A 1 45 ? -5.322 5.476 -9.027 1.00 0.00 23 ASN A O 11
ATOM 13350 N N . TRP A 1 46 ? -3.261 4.530 -9.163 1.00 0.00 24 TRP A N 11
ATOM 13351 C CA . TRP A 1 46 ? -2.947 5.040 -10.512 1.00 0.00 24 TRP A CA 11
ATOM 13352 C C . TRP A 1 46 ? -3.382 4.039 -11.590 1.00 0.00 24 TRP A C 11
ATOM 13353 O O . TRP A 1 46 ? -3.769 2.895 -11.287 1.00 0.00 24 TRP A O 11
ATOM 13374 N N . THR A 1 47 ? -3.337 4.494 -12.852 1.00 0.00 25 THR A N 11
ATOM 13375 C CA . THR A 1 47 ? -3.542 3.626 -14.017 1.00 0.00 25 THR A CA 11
ATOM 13376 C C . THR A 1 47 ? -2.185 3.106 -14.530 1.00 0.00 25 THR A C 11
ATOM 13377 O O . THR A 1 47 ? -1.120 3.484 -14.014 1.00 0.00 25 THR A O 11
ATOM 13388 N N . VAL A 1 48 ? -2.235 2.255 -15.567 1.00 0.00 26 VAL A N 11
ATOM 13389 C CA . VAL A 1 48 ? -1.035 1.700 -16.220 1.00 0.00 26 VAL A CA 11
ATOM 13390 C C . VAL A 1 48 ? -0.140 2.823 -16.809 1.00 0.00 26 VAL A C 11
ATOM 13391 O O . VAL A 1 48 ? 1.080 2.701 -16.813 1.00 0.00 26 VAL A O 11
ATOM 13404 N N . GLY A 1 49 ? -0.779 3.925 -17.256 1.00 0.00 27 GLY A N 11
ATOM 13405 C CA . GLY A 1 49 ? -0.072 5.058 -17.871 1.00 0.00 27 GLY A CA 11
ATOM 13406 C C . GLY A 1 49 ? 0.807 5.830 -16.888 1.00 0.00 27 GLY A C 11
ATOM 13407 O O . GLY A 1 49 ? 2.005 6.028 -17.145 1.00 0.00 27 GLY A O 11
ATOM 13411 N N . LYS A 1 50 ? 0.210 6.246 -15.742 1.00 0.00 28 LYS A N 11
ATOM 13412 C CA . LYS A 1 50 ? 0.931 7.005 -14.686 1.00 0.00 28 LYS A CA 11
ATOM 13413 C C . LYS A 1 50 ? 2.053 6.143 -14.087 1.00 0.00 28 LYS A C 11
ATOM 13414 O O . LYS A 1 50 ? 3.139 6.648 -13.761 1.00 0.00 28 LYS A O 11
ATOM 13433 N N . LEU A 1 51 ? 1.765 4.834 -13.946 1.00 0.00 29 LEU A N 11
ATOM 13434 C CA . LEU A 1 51 ? 2.723 3.860 -13.414 1.00 0.00 29 LEU A CA 11
ATOM 13435 C C . LEU A 1 51 ? 3.915 3.723 -14.370 1.00 0.00 29 LEU A C 11
ATOM 13436 O O . LEU A 1 51 ? 5.061 3.708 -13.936 1.00 0.00 29 LEU A O 11
ATOM 13452 N N . LYS A 1 52 ? 3.618 3.621 -15.664 1.00 0.00 30 LYS A N 11
ATOM 13453 C CA . LYS A 1 52 ? 4.634 3.430 -16.711 1.00 0.00 30 LYS A CA 11
ATOM 13454 C C . LYS A 1 52 ? 5.520 4.681 -16.871 1.00 0.00 30 LYS A C 11
ATOM 13455 O O . LYS A 1 52 ? 6.668 4.583 -17.312 1.00 0.00 30 LYS A O 11
ATOM 13474 N N . THR A 1 53 ? 4.973 5.848 -16.499 1.00 0.00 31 THR A N 11
ATOM 13475 C CA . THR A 1 53 ? 5.735 7.106 -16.418 1.00 0.00 31 THR A CA 11
ATOM 13476 C C . THR A 1 53 ? 6.720 7.041 -15.227 1.00 0.00 31 THR A C 11
ATOM 13477 O O . THR A 1 53 ? 7.897 7.412 -15.348 1.00 0.00 31 THR A O 11
ATOM 13488 N N . HIS A 1 54 ? 6.222 6.526 -14.085 1.00 0.00 32 HIS A N 11
ATOM 13489 C CA . HIS A 1 54 ? 7.041 6.267 -12.884 1.00 0.00 32 HIS A CA 11
ATOM 13490 C C . HIS A 1 54 ? 8.175 5.266 -13.212 1.00 0.00 32 HIS A C 11
ATOM 13491 O O . HIS A 1 54 ? 9.300 5.436 -12.753 1.00 0.00 32 HIS A O 11
ATOM 13506 N N . LEU A 1 55 ? 7.855 4.249 -14.043 1.00 0.00 33 LEU A N 11
ATOM 13507 C CA . LEU A 1 55 ? 8.833 3.263 -14.549 1.00 0.00 33 LEU A CA 11
ATOM 13508 C C . LEU A 1 55 ? 9.870 3.972 -15.425 1.00 0.00 33 LEU A C 11
ATOM 13509 O O . LEU A 1 55 ? 11.059 3.784 -15.257 1.00 0.00 33 LEU A O 11
ATOM 13525 N N . SER A 1 56 ? 9.378 4.840 -16.319 1.00 0.00 34 SER A N 11
ATOM 13526 C CA . SER A 1 56 ? 10.209 5.591 -17.279 1.00 0.00 34 SER A CA 11
ATOM 13527 C C . SER A 1 56 ? 11.246 6.486 -16.558 1.00 0.00 34 SER A C 11
ATOM 13528 O O . SER A 1 56 ? 12.286 6.815 -17.122 1.00 0.00 34 SER A O 11
ATOM 13536 N N . ASN A 1 57 ? 10.939 6.857 -15.300 1.00 0.00 35 ASN A N 11
ATOM 13537 C CA . ASN A 1 57 ? 11.827 7.680 -14.451 1.00 0.00 35 ASN A CA 11
ATOM 13538 C C . ASN A 1 57 ? 12.805 6.805 -13.618 1.00 0.00 35 ASN A C 11
ATOM 13539 O O . ASN A 1 57 ? 14.003 7.105 -13.541 1.00 0.00 35 ASN A O 11
ATOM 13550 N N . VAL A 1 58 ? 12.288 5.723 -12.992 1.00 0.00 36 VAL A N 11
ATOM 13551 C CA . VAL A 1 58 ? 13.059 4.917 -12.003 1.00 0.00 36 VAL A CA 11
ATOM 13552 C C . VAL A 1 58 ? 13.905 3.803 -12.659 1.00 0.00 36 VAL A C 11
ATOM 13553 O O . VAL A 1 58 ? 14.859 3.308 -12.050 1.00 0.00 36 VAL A O 11
ATOM 13566 N N . TYR A 1 59 ? 13.550 3.408 -13.887 1.00 0.00 37 TYR A N 11
ATOM 13567 C CA . TYR A 1 59 ? 14.169 2.257 -14.577 1.00 0.00 37 TYR A CA 11
ATOM 13568 C C . TYR A 1 59 ? 15.456 2.733 -15.301 1.00 0.00 37 TYR A C 11
ATOM 13569 O O . TYR A 1 59 ? 15.411 3.752 -15.993 1.00 0.00 37 TYR A O 11
ATOM 13587 N N . PRO A 1 60 ? 16.614 2.006 -15.155 1.00 0.00 38 PRO A N 11
ATOM 13588 C CA . PRO A 1 60 ? 17.927 2.422 -15.744 1.00 0.00 38 PRO A CA 11
ATOM 13589 C C . PRO A 1 60 ? 17.899 2.573 -17.284 1.00 0.00 38 PRO A C 11
ATOM 13590 O O . PRO A 1 60 ? 18.557 3.462 -17.834 1.00 0.00 38 PRO A O 11
ATOM 13601 N N . SER A 1 61 ? 17.109 1.704 -17.952 1.00 0.00 39 SER A N 11
ATOM 13602 C CA . SER A 1 61 ? 16.967 1.694 -19.425 1.00 0.00 39 SER A CA 11
ATOM 13603 C C . SER A 1 61 ? 16.186 2.925 -19.928 1.00 0.00 39 SER A C 11
ATOM 13604 O O . SER A 1 61 ? 16.338 3.323 -21.086 1.00 0.00 39 SER A O 11
ATOM 13612 N N . LYS A 1 62 ? 15.351 3.507 -19.028 1.00 0.00 40 LYS A N 11
ATOM 13613 C CA . LYS A 1 62 ? 14.437 4.634 -19.332 1.00 0.00 40 LYS A CA 11
ATOM 13614 C C . LYS A 1 62 ? 13.461 4.249 -20.473 1.00 0.00 40 LYS A C 11
ATOM 13615 O O . LYS A 1 62 ? 13.621 4.703 -21.615 1.00 0.00 40 LYS A O 11
ATOM 13634 N N . PRO A 1 63 ? 12.462 3.352 -20.176 1.00 0.00 41 PRO A N 11
ATOM 13635 C CA . PRO A 1 63 ? 11.522 2.829 -21.193 1.00 0.00 41 PRO A CA 11
ATOM 13636 C C . PRO A 1 63 ? 10.625 3.941 -21.796 1.00 0.00 41 PRO A C 11
ATOM 13637 O O . PRO A 1 63 ? 10.032 4.739 -21.061 1.00 0.00 41 PRO A O 11
ATOM 13648 N N . LEU A 1 64 ? 10.555 3.981 -23.145 1.00 0.00 42 LEU A N 11
ATOM 13649 C CA . LEU A 1 64 ? 9.778 4.990 -23.893 1.00 0.00 42 LEU A CA 11
ATOM 13650 C C . LEU A 1 64 ? 8.274 4.812 -23.625 1.00 0.00 42 LEU A C 11
ATOM 13651 O O . LEU A 1 64 ? 7.667 3.884 -24.140 1.00 0.00 42 LEU A O 11
ATOM 13667 N N . THR A 1 65 ? 7.693 5.722 -22.836 1.00 0.00 43 THR A N 11
ATOM 13668 C CA . THR A 1 65 ? 6.298 5.631 -22.346 1.00 0.00 43 THR A CA 11
ATOM 13669 C C . THR A 1 65 ? 5.266 5.474 -23.512 1.00 0.00 43 THR A C 11
ATOM 13670 O O . THR A 1 65 ? 4.188 4.904 -23.326 1.00 0.00 43 THR A O 11
ATOM 13681 N N . LYS A 1 66 ? 5.640 5.949 -24.719 1.00 0.00 44 LYS A N 11
ATOM 13682 C CA . LYS A 1 66 ? 4.774 5.886 -25.915 1.00 0.00 44 LYS A CA 11
ATOM 13683 C C . LYS A 1 66 ? 4.778 4.480 -26.581 1.00 0.00 44 LYS A C 11
ATOM 13684 O O . LYS A 1 66 ? 3.745 4.038 -27.095 1.00 0.00 44 LYS A O 11
ATOM 13703 N N . ASP A 1 67 ? 5.934 3.779 -26.566 1.00 0.00 45 ASP A N 11
ATOM 13704 C CA . ASP A 1 67 ? 6.078 2.449 -27.225 1.00 0.00 45 ASP A CA 11
ATOM 13705 C C . ASP A 1 67 ? 5.764 1.328 -26.237 1.00 0.00 45 ASP A C 11
ATOM 13706 O O . ASP A 1 67 ? 4.978 0.409 -26.526 1.00 0.00 45 ASP A O 11
ATOM 13715 N N . GLN A 1 68 ? 6.429 1.436 -25.079 1.00 0.00 46 GLN A N 11
ATOM 13716 C CA . GLN A 1 68 ? 6.431 0.423 -24.030 1.00 0.00 46 GLN A CA 11
ATOM 13717 C C . GLN A 1 68 ? 5.029 0.201 -23.481 1.00 0.00 46 GLN A C 11
ATOM 13718 O O . GLN A 1 68 ? 4.255 1.143 -23.335 1.00 0.00 46 GLN A O 11
ATOM 13732 N N . ARG A 1 69 ? 4.703 -1.063 -23.264 1.00 0.00 47 ARG A N 11
ATOM 13733 C CA . ARG A 1 69 ? 3.435 -1.507 -22.682 1.00 0.00 47 ARG A CA 11
ATOM 13734 C C . ARG A 1 69 ? 3.725 -2.593 -21.649 1.00 0.00 47 ARG A C 11
ATOM 13735 O O . ARG A 1 69 ? 4.849 -3.097 -21.559 1.00 0.00 47 ARG A O 11
ATOM 13756 N N . LEU A 1 70 ? 2.712 -2.940 -20.870 1.00 0.00 48 LEU A N 11
ATOM 13757 C CA . LEU A 1 70 ? 2.809 -3.966 -19.827 1.00 0.00 48 LEU A CA 11
ATOM 13758 C C . LEU A 1 70 ? 1.937 -5.170 -20.226 1.00 0.00 48 LEU A C 11
ATOM 13759 O O . LEU A 1 70 ? 0.869 -4.988 -20.799 1.00 0.00 48 LEU A O 11
ATOM 13775 N N . VAL A 1 71 ? 2.425 -6.399 -19.963 1.00 0.00 49 VAL A N 11
ATOM 13776 C CA . VAL A 1 71 ? 1.704 -7.655 -20.284 1.00 0.00 49 VAL A CA 11
ATOM 13777 C C . VAL A 1 71 ? 1.673 -8.553 -19.036 1.00 0.00 49 VAL A C 11
ATOM 13778 O O . VAL A 1 71 ? 2.722 -9.024 -18.581 1.00 0.00 49 VAL A O 11
ATOM 13791 N N . TYR A 1 72 ? 0.468 -8.785 -18.492 1.00 0.00 50 TYR A N 11
ATOM 13792 C CA . TYR A 1 72 ? 0.268 -9.558 -17.256 1.00 0.00 50 TYR A CA 11
ATOM 13793 C C . TYR A 1 72 ? -0.305 -10.937 -17.611 1.00 0.00 50 TYR A C 11
ATOM 13794 O O . TYR A 1 72 ? -1.474 -11.046 -18.007 1.00 0.00 50 TYR A O 11
ATOM 13812 N N . SER A 1 73 ? 0.574 -11.963 -17.556 1.00 0.00 51 SER A N 11
ATOM 13813 C CA . SER A 1 73 ? 0.220 -13.388 -17.751 1.00 0.00 51 SER A CA 11
ATOM 13814 C C . SER A 1 73 ? -0.221 -13.710 -19.209 1.00 0.00 51 SER A C 11
ATOM 13815 O O . SER A 1 73 ? -0.570 -14.858 -19.515 1.00 0.00 51 SER A O 11
ATOM 13823 N N . GLY A 1 74 ? -0.157 -12.708 -20.111 1.00 0.00 52 GLY A N 11
ATOM 13824 C CA . GLY A 1 74 ? -0.571 -12.877 -21.513 1.00 0.00 52 GLY A CA 11
ATOM 13825 C C . GLY A 1 74 ? -1.430 -11.727 -22.023 1.00 0.00 52 GLY A C 11
ATOM 13826 O O . GLY A 1 74 ? -1.472 -11.466 -23.231 1.00 0.00 52 GLY A O 11
ATOM 13830 N N . ARG A 1 75 ? -2.121 -11.027 -21.107 1.00 0.00 53 ARG A N 11
ATOM 13831 C CA . ARG A 1 75 ? -3.054 -9.936 -21.473 1.00 0.00 53 ARG A CA 11
ATOM 13832 C C . ARG A 1 75 ? -2.325 -8.580 -21.450 1.00 0.00 53 ARG A C 11
ATOM 13833 O O . ARG A 1 75 ? -1.464 -8.354 -20.600 1.00 0.00 53 ARG A O 11
ATOM 13854 N N . LEU A 1 76 ? -2.678 -7.694 -22.397 1.00 0.00 54 LEU A N 11
ATOM 13855 C CA . LEU A 1 76 ? -2.107 -6.332 -22.491 1.00 0.00 54 LEU A CA 11
ATOM 13856 C C . LEU A 1 76 ? -2.758 -5.443 -21.411 1.00 0.00 54 LEU A C 11
ATOM 13857 O O . LEU A 1 76 ? -3.963 -5.536 -21.183 1.00 0.00 54 LEU A O 11
ATOM 13873 N N . LEU A 1 77 ? -1.947 -4.607 -20.734 1.00 0.00 55 LEU A N 11
ATOM 13874 C CA . LEU A 1 77 ? -2.420 -3.672 -19.699 1.00 0.00 55 LEU A CA 11
ATOM 13875 C C . LEU A 1 77 ? -2.574 -2.260 -20.324 1.00 0.00 55 LEU A C 11
ATOM 13876 O O . LEU A 1 77 ? -1.562 -1.588 -20.563 1.00 0.00 55 LEU A O 11
ATOM 13892 N N . PRO A 1 78 ? -3.825 -1.821 -20.668 1.00 0.00 56 PRO A N 11
ATOM 13893 C CA . PRO A 1 78 ? -4.084 -0.482 -21.237 1.00 0.00 56 PRO A CA 11
ATOM 13894 C C . PRO A 1 78 ? -4.229 0.609 -20.149 1.00 0.00 56 PRO A C 11
ATOM 13895 O O . PRO A 1 78 ? -4.720 0.348 -19.045 1.00 0.00 56 PRO A O 11
ATOM 13906 N N . ASP A 1 79 ? -3.831 1.842 -20.491 1.00 0.00 57 ASP A N 11
ATOM 13907 C CA . ASP A 1 79 ? -3.786 2.976 -19.541 1.00 0.00 57 ASP A CA 11
ATOM 13908 C C . ASP A 1 79 ? -5.179 3.569 -19.263 1.00 0.00 57 ASP A C 11
ATOM 13909 O O . ASP A 1 79 ? -5.316 4.391 -18.347 1.00 0.00 57 ASP A O 11
ATOM 13918 N N . HIS A 1 80 ? -6.198 3.171 -20.058 1.00 0.00 58 HIS A N 11
ATOM 13919 C CA . HIS A 1 80 ? -7.573 3.711 -19.903 1.00 0.00 58 HIS A CA 11
ATOM 13920 C C . HIS A 1 80 ? -8.209 3.268 -18.569 1.00 0.00 58 HIS A C 11
ATOM 13921 O O . HIS A 1 80 ? -9.096 3.942 -18.040 1.00 0.00 58 HIS A O 11
ATOM 13936 N N . LEU A 1 81 ? -7.744 2.125 -18.043 1.00 0.00 59 LEU A N 11
ATOM 13937 C CA . LEU A 1 81 ? -8.231 1.550 -16.772 1.00 0.00 59 LEU A CA 11
ATOM 13938 C C . LEU A 1 81 ? -7.129 1.582 -15.707 1.00 0.00 59 LEU A C 11
ATOM 13939 O O . LEU A 1 81 ? -5.937 1.701 -16.035 1.00 0.00 59 LEU A O 11
ATOM 13955 N N . GLN A 1 82 ? -7.541 1.468 -14.434 1.00 0.00 60 GLN A N 11
ATOM 13956 C CA . GLN A 1 82 ? -6.615 1.494 -13.289 1.00 0.00 60 GLN A CA 11
ATOM 13957 C C . GLN A 1 82 ? -5.945 0.130 -13.114 1.00 0.00 60 GLN A C 11
ATOM 13958 O O . GLN A 1 82 ? -6.446 -0.887 -13.614 1.00 0.00 60 GLN A O 11
ATOM 13972 N N . LEU A 1 83 ? -4.822 0.115 -12.375 1.00 0.00 61 LEU A N 11
ATOM 13973 C CA . LEU A 1 83 ? -4.038 -1.107 -12.120 1.00 0.00 61 LEU A CA 11
ATOM 13974 C C . LEU A 1 83 ? -4.884 -2.199 -11.437 1.00 0.00 61 LEU A C 11
ATOM 13975 O O . LEU A 1 83 ? -4.763 -3.383 -11.774 1.00 0.00 61 LEU A O 11
ATOM 13991 N N . LYS A 1 84 ? -5.752 -1.767 -10.492 1.00 0.00 62 LYS A N 11
ATOM 13992 C CA . LYS A 1 84 ? -6.653 -2.657 -9.720 1.00 0.00 62 LYS A CA 11
ATOM 13993 C C . LYS A 1 84 ? -7.433 -3.633 -10.623 1.00 0.00 62 LYS A C 11
ATOM 13994 O O . LYS A 1 84 ? -7.591 -4.803 -10.284 1.00 0.00 62 LYS A O 11
ATOM 14013 N N . ASP A 1 85 ? -7.820 -3.139 -11.814 1.00 0.00 63 ASP A N 11
ATOM 14014 C CA . ASP A 1 85 ? -8.688 -3.858 -12.768 1.00 0.00 63 ASP A CA 11
ATOM 14015 C C . ASP A 1 85 ? -8.133 -5.256 -13.109 1.00 0.00 63 ASP A C 11
ATOM 14016 O O . ASP A 1 85 ? -8.890 -6.205 -13.341 1.00 0.00 63 ASP A O 11
ATOM 14025 N N . ILE A 1 86 ? -6.793 -5.367 -13.111 1.00 0.00 64 ILE A N 11
ATOM 14026 C CA . ILE A 1 86 ? -6.088 -6.621 -13.418 1.00 0.00 64 ILE A CA 11
ATOM 14027 C C . ILE A 1 86 ? -5.343 -7.138 -12.165 1.00 0.00 64 ILE A C 11
ATOM 14028 O O . ILE A 1 86 ? -5.161 -8.349 -11.991 1.00 0.00 64 ILE A O 11
ATOM 14044 N N . LEU A 1 87 ? -4.951 -6.203 -11.273 1.00 0.00 65 LEU A N 11
ATOM 14045 C CA . LEU A 1 87 ? -3.941 -6.463 -10.218 1.00 0.00 65 LEU A CA 11
ATOM 14046 C C . LEU A 1 87 ? -4.560 -6.466 -8.800 1.00 0.00 65 LEU A C 11
ATOM 14047 O O . LEU A 1 87 ? -3.836 -6.392 -7.803 1.00 0.00 65 LEU A O 11
ATOM 14063 N N . ARG A 1 88 ? -5.893 -6.572 -8.724 1.00 0.00 66 ARG A N 11
ATOM 14064 C CA . ARG A 1 88 ? -6.632 -6.710 -7.441 1.00 0.00 66 ARG A CA 11
ATOM 14065 C C . ARG A 1 88 ? -6.596 -8.177 -6.942 1.00 0.00 66 ARG A C 11
ATOM 14066 O O . ARG A 1 88 ? -6.845 -8.449 -5.760 1.00 0.00 66 ARG A O 11
ATOM 14087 N N . LYS A 1 89 ? -6.244 -9.096 -7.868 1.00 0.00 67 LYS A N 11
ATOM 14088 C CA . LYS A 1 89 ? -6.225 -10.560 -7.631 1.00 0.00 67 LYS A CA 11
ATOM 14089 C C . LYS A 1 89 ? -5.295 -10.932 -6.456 1.00 0.00 67 LYS A C 11
ATOM 14090 O O . LYS A 1 89 ? -5.759 -11.388 -5.408 1.00 0.00 67 LYS A O 11
ATOM 14109 N N . GLN A 1 90 ? -3.980 -10.724 -6.644 1.00 0.00 68 GLN A N 11
ATOM 14110 C CA . GLN A 1 90 ? -2.990 -10.883 -5.558 1.00 0.00 68 GLN A CA 11
ATOM 14111 C C . GLN A 1 90 ? -2.991 -9.629 -4.672 1.00 0.00 68 GLN A C 11
ATOM 14112 O O . GLN A 1 90 ? -2.808 -9.733 -3.454 1.00 0.00 68 GLN A O 11
ATOM 14126 N N . ASP A 1 91 ? -3.176 -8.454 -5.327 1.00 0.00 69 ASP A N 11
ATOM 14127 C CA . ASP A 1 91 ? -3.105 -7.102 -4.715 1.00 0.00 69 ASP A CA 11
ATOM 14128 C C . ASP A 1 91 ? -1.637 -6.689 -4.430 1.00 0.00 69 ASP A C 11
ATOM 14129 O O . ASP A 1 91 ? -1.215 -5.592 -4.803 1.00 0.00 69 ASP A O 11
ATOM 14138 N N . GLU A 1 92 ? -0.866 -7.605 -3.812 1.00 0.00 70 GLU A N 11
ATOM 14139 C CA . GLU A 1 92 ? 0.539 -7.397 -3.428 1.00 0.00 70 GLU A CA 11
ATOM 14140 C C . GLU A 1 92 ? 1.502 -7.512 -4.650 1.00 0.00 70 GLU A C 11
ATOM 14141 O O . GLU A 1 92 ? 1.697 -6.529 -5.374 1.00 0.00 70 GLU A O 11
ATOM 14153 N N . TYR A 1 93 ? 2.075 -8.714 -4.906 1.00 0.00 71 TYR A N 11
ATOM 14154 C CA . TYR A 1 93 ? 3.143 -8.904 -5.918 1.00 0.00 71 TYR A CA 11
ATOM 14155 C C . TYR A 1 93 ? 2.570 -9.420 -7.247 1.00 0.00 71 TYR A C 11
ATOM 14156 O O . TYR A 1 93 ? 1.671 -10.260 -7.255 1.00 0.00 71 TYR A O 11
ATOM 14174 N N . HIS A 1 94 ? 3.086 -8.885 -8.376 1.00 0.00 72 HIS A N 11
ATOM 14175 C CA . HIS A 1 94 ? 2.583 -9.184 -9.734 1.00 0.00 72 HIS A CA 11
ATOM 14176 C C . HIS A 1 94 ? 3.743 -9.177 -10.738 1.00 0.00 72 HIS A C 11
ATOM 14177 O O . HIS A 1 94 ? 4.335 -8.121 -10.970 1.00 0.00 72 HIS A O 11
ATOM 14192 N N . MET A 1 95 ? 4.073 -10.338 -11.332 1.00 0.00 73 MET A N 11
ATOM 14193 C CA . MET A 1 95 ? 5.077 -10.406 -12.410 1.00 0.00 73 MET A CA 11
ATOM 14194 C C . MET A 1 95 ? 4.433 -9.944 -13.736 1.00 0.00 73 MET A C 11
ATOM 14195 O O . MET A 1 95 ? 3.469 -10.544 -14.238 1.00 0.00 73 MET A O 11
ATOM 14209 N N . VAL A 1 96 ? 4.931 -8.820 -14.251 1.00 0.00 74 VAL A N 11
ATOM 14210 C CA . VAL A 1 96 ? 4.465 -8.216 -15.503 1.00 0.00 74 VAL A CA 11
ATOM 14211 C C . VAL A 1 96 ? 5.645 -8.059 -16.467 1.00 0.00 74 VAL A C 11
ATOM 14212 O O . VAL A 1 96 ? 6.705 -7.549 -16.094 1.00 0.00 74 VAL A O 11
ATOM 14225 N N . HIS A 1 97 ? 5.442 -8.507 -17.707 1.00 0.00 75 HIS A N 11
ATOM 14226 C CA . HIS A 1 97 ? 6.446 -8.449 -18.764 1.00 0.00 75 HIS A CA 11
ATOM 14227 C C . HIS A 1 97 ? 6.287 -7.140 -19.555 1.00 0.00 75 HIS A C 11
ATOM 14228 O O . HIS A 1 97 ? 5.283 -6.948 -20.252 1.00 0.00 75 HIS A O 11
ATOM 14243 N N . LEU A 1 98 ? 7.272 -6.246 -19.407 1.00 0.00 76 LEU A N 11
ATOM 14244 C CA . LEU A 1 98 ? 7.374 -5.005 -20.189 1.00 0.00 76 LEU A CA 11
ATOM 14245 C C . LEU A 1 98 ? 7.665 -5.359 -21.666 1.00 0.00 76 LEU A C 11
ATOM 14246 O O . LEU A 1 98 ? 8.355 -6.339 -21.924 1.00 0.00 76 LEU A O 11
ATOM 14262 N N . VAL A 1 99 ? 7.116 -4.592 -22.622 1.00 0.00 77 VAL A N 11
ATOM 14263 C CA . VAL A 1 99 ? 7.307 -4.840 -24.072 1.00 0.00 77 VAL A CA 11
ATOM 14264 C C . VAL A 1 99 ? 7.566 -3.506 -24.820 1.00 0.00 77 VAL A C 11
ATOM 14265 O O . VAL A 1 99 ? 6.652 -2.666 -24.900 1.00 0.00 77 VAL A O 11
ATOM 14279 N N . PRO A 1 23 ? 1.542 -1.704 0.263 1.00 0.00 1 PRO A N 12
ATOM 14280 C CA . PRO A 1 23 ? 1.641 -1.214 -1.135 1.00 0.00 1 PRO A CA 12
ATOM 14281 C C . PRO A 1 23 ? 1.721 -2.393 -2.125 1.00 0.00 1 PRO A C 12
ATOM 14282 O O . PRO A 1 23 ? 1.729 -3.559 -1.727 1.00 0.00 1 PRO A O 12
ATOM 14293 N N . VAL A 1 24 ? 1.785 -2.055 -3.414 1.00 0.00 2 VAL A N 12
ATOM 14294 C CA . VAL A 1 24 ? 1.752 -3.019 -4.527 1.00 0.00 2 VAL A CA 12
ATOM 14295 C C . VAL A 1 24 ? 3.171 -3.246 -5.073 1.00 0.00 2 VAL A C 12
ATOM 14296 O O . VAL A 1 24 ? 3.830 -2.300 -5.498 1.00 0.00 2 VAL A O 12
ATOM 14309 N N . THR A 1 25 ? 3.632 -4.498 -5.036 1.00 0.00 3 THR A N 12
ATOM 14310 C CA . THR A 1 25 ? 4.893 -4.904 -5.673 1.00 0.00 3 THR A CA 12
ATOM 14311 C C . THR A 1 25 ? 4.642 -5.217 -7.167 1.00 0.00 3 THR A C 12
ATOM 14312 O O . THR A 1 25 ? 3.938 -6.173 -7.508 1.00 0.00 3 THR A O 12
ATOM 14323 N N . LEU A 1 26 ? 5.200 -4.386 -8.056 1.00 0.00 4 LEU A N 12
ATOM 14324 C CA . LEU A 1 26 ? 5.110 -4.600 -9.502 1.00 0.00 4 LEU A CA 12
ATOM 14325 C C . LEU A 1 26 ? 6.456 -5.142 -9.997 1.00 0.00 4 LEU A C 12
ATOM 14326 O O . LEU A 1 26 ? 7.445 -4.409 -10.093 1.00 0.00 4 LEU A O 12
ATOM 14342 N N . ILE A 1 27 ? 6.465 -6.444 -10.267 1.00 0.00 5 ILE A N 12
ATOM 14343 C CA . ILE A 1 27 ? 7.652 -7.202 -10.652 1.00 0.00 5 ILE A CA 12
ATOM 14344 C C . ILE A 1 27 ? 7.878 -7.077 -12.166 1.00 0.00 5 ILE A C 12
ATOM 14345 O O . ILE A 1 27 ? 7.215 -7.740 -12.971 1.00 0.00 5 ILE A O 12
ATOM 14361 N N . ILE A 1 28 ? 8.782 -6.166 -12.533 1.00 0.00 6 ILE A N 12
ATOM 14362 C CA . ILE A 1 28 ? 9.097 -5.854 -13.929 1.00 0.00 6 ILE A CA 12
ATOM 14363 C C . ILE A 1 28 ? 10.017 -6.919 -14.540 1.00 0.00 6 ILE A C 12
ATOM 14364 O O . ILE A 1 28 ? 11.202 -7.049 -14.191 1.00 0.00 6 ILE A O 12
ATOM 14380 N N . LYS A 1 29 ? 9.400 -7.702 -15.412 1.00 0.00 7 LYS A N 12
ATOM 14381 C CA . LYS A 1 29 ? 10.031 -8.722 -16.242 1.00 0.00 7 LYS A CA 12
ATOM 14382 C C . LYS A 1 29 ? 10.293 -8.139 -17.639 1.00 0.00 7 LYS A C 12
ATOM 14383 O O . LYS A 1 29 ? 9.852 -7.024 -17.943 1.00 0.00 7 LYS A O 12
ATOM 14402 N N . ALA A 1 30 ? 11.006 -8.886 -18.477 1.00 0.00 8 ALA A N 12
ATOM 14403 C CA . ALA A 1 30 ? 11.221 -8.518 -19.882 1.00 0.00 8 ALA A CA 12
ATOM 14404 C C . ALA A 1 30 ? 11.262 -9.791 -20.748 1.00 0.00 8 ALA A C 12
ATOM 14405 O O . ALA A 1 30 ? 11.739 -10.822 -20.280 1.00 0.00 8 ALA A O 12
ATOM 14412 N N . PRO A 1 31 ? 10.707 -9.766 -22.004 1.00 0.00 9 PRO A N 12
ATOM 14413 C CA . PRO A 1 31 ? 10.952 -10.840 -23.006 1.00 0.00 9 PRO A CA 12
ATOM 14414 C C . PRO A 1 31 ? 12.446 -10.899 -23.400 1.00 0.00 9 PRO A C 12
ATOM 14415 O O . PRO A 1 31 ? 13.013 -11.965 -23.635 1.00 0.00 9 PRO A O 12
ATOM 14426 N N . ASN A 1 32 ? 13.064 -9.707 -23.424 1.00 0.00 10 ASN A N 12
ATOM 14427 C CA . ASN A 1 32 ? 14.489 -9.496 -23.752 1.00 0.00 10 ASN A CA 12
ATOM 14428 C C . ASN A 1 32 ? 15.362 -9.527 -22.467 1.00 0.00 10 ASN A C 12
ATOM 14429 O O . ASN A 1 32 ? 16.468 -8.970 -22.462 1.00 0.00 10 ASN A O 12
ATOM 14440 N N . GLN A 1 33 ? 14.820 -10.169 -21.396 1.00 0.00 11 GLN A N 12
ATOM 14441 C CA . GLN A 1 33 ? 15.326 -10.138 -20.002 1.00 0.00 11 GLN A CA 12
ATOM 14442 C C . GLN A 1 33 ? 16.867 -10.194 -19.861 1.00 0.00 11 GLN A C 12
ATOM 14443 O O . GLN A 1 33 ? 17.484 -11.263 -19.833 1.00 0.00 11 GLN A O 12
ATOM 14457 N N . LYS A 1 34 ? 17.469 -8.997 -19.877 1.00 0.00 12 LYS A N 12
ATOM 14458 C CA . LYS A 1 34 ? 18.813 -8.746 -19.341 1.00 0.00 12 LYS A CA 12
ATOM 14459 C C . LYS A 1 34 ? 18.653 -8.365 -17.855 1.00 0.00 12 LYS A C 12
ATOM 14460 O O . LYS A 1 34 ? 19.507 -8.654 -17.014 1.00 0.00 12 LYS A O 12
ATOM 14479 N N . TYR A 1 35 ? 17.511 -7.710 -17.580 1.00 0.00 13 TYR A N 12
ATOM 14480 C CA . TYR A 1 35 ? 17.149 -7.163 -16.271 1.00 0.00 13 TYR A CA 12
ATOM 14481 C C . TYR A 1 35 ? 16.308 -8.199 -15.516 1.00 0.00 13 TYR A C 12
ATOM 14482 O O . TYR A 1 35 ? 15.266 -8.621 -16.030 1.00 0.00 13 TYR A O 12
ATOM 14500 N N . SER A 1 36 ? 16.750 -8.609 -14.317 1.00 0.00 14 SER A N 12
ATOM 14501 C CA . SER A 1 36 ? 15.979 -9.550 -13.471 1.00 0.00 14 SER A CA 12
ATOM 14502 C C . SER A 1 36 ? 14.657 -8.917 -12.974 1.00 0.00 14 SER A C 12
ATOM 14503 O O . SER A 1 36 ? 14.373 -7.736 -13.237 1.00 0.00 14 SER A O 12
ATOM 14511 N N . ASP A 1 37 ? 13.877 -9.735 -12.257 1.00 0.00 15 ASP A N 12
ATOM 14512 C CA . ASP A 1 37 ? 12.564 -9.379 -11.691 1.00 0.00 15 ASP A CA 12
ATOM 14513 C C . ASP A 1 37 ? 12.634 -8.131 -10.760 1.00 0.00 15 ASP A C 12
ATOM 14514 O O . ASP A 1 37 ? 12.823 -8.239 -9.542 1.00 0.00 15 ASP A O 12
ATOM 14523 N N . GLN A 1 38 ? 12.512 -6.931 -11.374 1.00 0.00 16 GLN A N 12
ATOM 14524 C CA . GLN A 1 38 ? 12.689 -5.643 -10.673 1.00 0.00 16 GLN A CA 12
ATOM 14525 C C . GLN A 1 38 ? 11.404 -5.275 -9.907 1.00 0.00 16 GLN A C 12
ATOM 14526 O O . GLN A 1 38 ? 10.414 -4.871 -10.514 1.00 0.00 16 GLN A O 12
ATOM 14540 N N . THR A 1 39 ? 11.439 -5.401 -8.575 1.00 0.00 17 THR A N 12
ATOM 14541 C CA . THR A 1 39 ? 10.288 -5.124 -7.719 1.00 0.00 17 THR A CA 12
ATOM 14542 C C . THR A 1 39 ? 10.162 -3.611 -7.464 1.00 0.00 17 THR A C 12
ATOM 14543 O O . THR A 1 39 ? 10.837 -3.045 -6.594 1.00 0.00 17 THR A O 12
ATOM 14554 N N . ILE A 1 40 ? 9.332 -2.961 -8.291 1.00 0.00 18 ILE A N 12
ATOM 14555 C CA . ILE A 1 40 ? 9.020 -1.532 -8.174 1.00 0.00 18 ILE A CA 12
ATOM 14556 C C . ILE A 1 40 ? 7.819 -1.352 -7.220 1.00 0.00 18 ILE A C 12
ATOM 14557 O O . ILE A 1 40 ? 6.813 -2.052 -7.359 1.00 0.00 18 ILE A O 12
ATOM 14573 N N . SER A 1 41 ? 7.942 -0.426 -6.255 1.00 0.00 19 SER A N 12
ATOM 14574 C CA . SER A 1 41 ? 6.842 -0.069 -5.341 1.00 0.00 19 SER A CA 12
ATOM 14575 C C . SER A 1 41 ? 5.790 0.769 -6.096 1.00 0.00 19 SER A C 12
ATOM 14576 O O . SER A 1 41 ? 6.129 1.739 -6.793 1.00 0.00 19 SER A O 12
ATOM 14584 N N . CYS A 1 42 ? 4.524 0.367 -5.961 1.00 0.00 20 CYS A N 12
ATOM 14585 C CA . CYS A 1 42 ? 3.389 0.931 -6.709 1.00 0.00 20 CYS A CA 12
ATOM 14586 C C . CYS A 1 42 ? 2.153 1.038 -5.805 1.00 0.00 20 CYS A C 12
ATOM 14587 O O . CYS A 1 42 ? 2.169 0.576 -4.659 1.00 0.00 20 CYS A O 12
ATOM 14595 N N . PHE A 1 43 ? 1.102 1.692 -6.317 1.00 0.00 21 PHE A N 12
ATOM 14596 C CA . PHE A 1 43 ? -0.233 1.744 -5.682 1.00 0.00 21 PHE A CA 12
ATOM 14597 C C . PHE A 1 43 ? -1.310 1.530 -6.751 1.00 0.00 21 PHE A C 12
ATOM 14598 O O . PHE A 1 43 ? -1.243 2.153 -7.816 1.00 0.00 21 PHE A O 12
ATOM 14615 N N . LEU A 1 44 ? -2.334 0.691 -6.437 1.00 0.00 22 LEU A N 12
ATOM 14616 C CA . LEU A 1 44 ? -3.504 0.451 -7.330 1.00 0.00 22 LEU A CA 12
ATOM 14617 C C . LEU A 1 44 ? -4.331 1.739 -7.544 1.00 0.00 22 LEU A C 12
ATOM 14618 O O . LEU A 1 44 ? -5.214 1.770 -8.416 1.00 0.00 22 LEU A O 12
ATOM 14634 N N . ASN A 1 45 ? -4.042 2.765 -6.709 1.00 0.00 23 ASN A N 12
ATOM 14635 C CA . ASN A 1 45 ? -4.652 4.105 -6.790 1.00 0.00 23 ASN A CA 12
ATOM 14636 C C . ASN A 1 45 ? -4.503 4.708 -8.210 1.00 0.00 23 ASN A C 12
ATOM 14637 O O . ASN A 1 45 ? -5.457 5.273 -8.757 1.00 0.00 23 ASN A O 12
ATOM 14648 N N . TRP A 1 46 ? -3.307 4.559 -8.804 1.00 0.00 24 TRP A N 12
ATOM 14649 C CA . TRP A 1 46 ? -2.993 5.124 -10.132 1.00 0.00 24 TRP A CA 12
ATOM 14650 C C . TRP A 1 46 ? -3.456 4.198 -11.267 1.00 0.00 24 TRP A C 12
ATOM 14651 O O . TRP A 1 46 ? -3.881 3.049 -11.036 1.00 0.00 24 TRP A O 12
ATOM 14672 N N . THR A 1 47 ? -3.381 4.727 -12.503 1.00 0.00 25 THR A N 12
ATOM 14673 C CA . THR A 1 47 ? -3.600 3.947 -13.722 1.00 0.00 25 THR A CA 12
ATOM 14674 C C . THR A 1 47 ? -2.295 3.294 -14.192 1.00 0.00 25 THR A C 12
ATOM 14675 O O . THR A 1 47 ? -1.213 3.560 -13.643 1.00 0.00 25 THR A O 12
ATOM 14686 N N . VAL A 1 48 ? -2.410 2.448 -15.232 1.00 0.00 26 VAL A N 12
ATOM 14687 C CA . VAL A 1 48 ? -1.245 1.863 -15.911 1.00 0.00 26 VAL A CA 12
ATOM 14688 C C . VAL A 1 48 ? -0.423 2.974 -16.611 1.00 0.00 26 VAL A C 12
ATOM 14689 O O . VAL A 1 48 ? 0.779 2.840 -16.772 1.00 0.00 26 VAL A O 12
ATOM 14702 N N . GLY A 1 49 ? -1.105 4.075 -17.000 1.00 0.00 27 GLY A N 12
ATOM 14703 C CA . GLY A 1 49 ? -0.452 5.236 -17.623 1.00 0.00 27 GLY A CA 12
ATOM 14704 C C . GLY A 1 49 ? 0.493 5.959 -16.676 1.00 0.00 27 GLY A C 12
ATOM 14705 O O . GLY A 1 49 ? 1.661 6.188 -17.014 1.00 0.00 27 GLY A O 12
ATOM 14709 N N . LYS A 1 50 ? -0.014 6.277 -15.466 1.00 0.00 28 LYS A N 12
ATOM 14710 C CA . LYS A 1 50 ? 0.775 6.969 -14.418 1.00 0.00 28 LYS A CA 12
ATOM 14711 C C . LYS A 1 50 ? 1.925 6.082 -13.933 1.00 0.00 28 LYS A C 12
ATOM 14712 O O . LYS A 1 50 ? 3.029 6.577 -13.680 1.00 0.00 28 LYS A O 12
ATOM 14731 N N . LEU A 1 51 ? 1.644 4.775 -13.796 1.00 0.00 29 LEU A N 12
ATOM 14732 C CA . LEU A 1 51 ? 2.631 3.793 -13.333 1.00 0.00 29 LEU A CA 12
ATOM 14733 C C . LEU A 1 51 ? 3.725 3.575 -14.395 1.00 0.00 29 LEU A C 12
ATOM 14734 O O . LEU A 1 51 ? 4.886 3.444 -14.051 1.00 0.00 29 LEU A O 12
ATOM 14750 N N . LYS A 1 52 ? 3.343 3.536 -15.672 1.00 0.00 30 LYS A N 12
ATOM 14751 C CA . LYS A 1 52 ? 4.294 3.330 -16.795 1.00 0.00 30 LYS A CA 12
ATOM 14752 C C . LYS A 1 52 ? 5.277 4.515 -16.900 1.00 0.00 30 LYS A C 12
ATOM 14753 O O . LYS A 1 52 ? 6.463 4.327 -17.204 1.00 0.00 30 LYS A O 12
ATOM 14772 N N . THR A 1 53 ? 4.755 5.723 -16.620 1.00 0.00 31 THR A N 12
ATOM 14773 C CA . THR A 1 53 ? 5.558 6.948 -16.466 1.00 0.00 31 THR A CA 12
ATOM 14774 C C . THR A 1 53 ? 6.504 6.815 -15.246 1.00 0.00 31 THR A C 12
ATOM 14775 O O . THR A 1 53 ? 7.698 7.111 -15.334 1.00 0.00 31 THR A O 12
ATOM 14786 N N . HIS A 1 54 ? 5.944 6.329 -14.128 1.00 0.00 32 HIS A N 12
ATOM 14787 C CA . HIS A 1 54 ? 6.677 6.071 -12.873 1.00 0.00 32 HIS A CA 12
ATOM 14788 C C . HIS A 1 54 ? 7.845 5.087 -13.110 1.00 0.00 32 HIS A C 12
ATOM 14789 O O . HIS A 1 54 ? 8.926 5.279 -12.571 1.00 0.00 32 HIS A O 12
ATOM 14804 N N . LEU A 1 55 ? 7.616 4.071 -13.969 1.00 0.00 33 LEU A N 12
ATOM 14805 C CA . LEU A 1 55 ? 8.621 3.049 -14.319 1.00 0.00 33 LEU A CA 12
ATOM 14806 C C . LEU A 1 55 ? 9.758 3.683 -15.119 1.00 0.00 33 LEU A C 12
ATOM 14807 O O . LEU A 1 55 ? 10.914 3.564 -14.745 1.00 0.00 33 LEU A O 12
ATOM 14823 N N . SER A 1 56 ? 9.387 4.396 -16.201 1.00 0.00 34 SER A N 12
ATOM 14824 C CA . SER A 1 56 ? 10.335 4.980 -17.161 1.00 0.00 34 SER A CA 12
ATOM 14825 C C . SER A 1 56 ? 11.238 6.048 -16.506 1.00 0.00 34 SER A C 12
ATOM 14826 O O . SER A 1 56 ? 12.377 6.255 -16.933 1.00 0.00 34 SER A O 12
ATOM 14834 N N . ASN A 1 57 ? 10.712 6.708 -15.457 1.00 0.00 35 ASN A N 12
ATOM 14835 C CA . ASN A 1 57 ? 11.473 7.695 -14.670 1.00 0.00 35 ASN A CA 12
ATOM 14836 C C . ASN A 1 57 ? 12.439 7.003 -13.682 1.00 0.00 35 ASN A C 12
ATOM 14837 O O . ASN A 1 57 ? 13.626 7.343 -13.651 1.00 0.00 35 ASN A O 12
ATOM 14848 N N . VAL A 1 58 ? 11.949 6.014 -12.897 1.00 0.00 36 VAL A N 12
ATOM 14849 C CA . VAL A 1 58 ? 12.773 5.357 -11.846 1.00 0.00 36 VAL A CA 12
ATOM 14850 C C . VAL A 1 58 ? 13.837 4.413 -12.453 1.00 0.00 36 VAL A C 12
ATOM 14851 O O . VAL A 1 58 ? 14.849 4.117 -11.811 1.00 0.00 36 VAL A O 12
ATOM 14864 N N . TYR A 1 59 ? 13.594 3.962 -13.690 1.00 0.00 37 TYR A N 12
ATOM 14865 C CA . TYR A 1 59 ? 14.479 3.035 -14.412 1.00 0.00 37 TYR A CA 12
ATOM 14866 C C . TYR A 1 59 ? 15.719 3.826 -14.914 1.00 0.00 37 TYR A C 12
ATOM 14867 O O . TYR A 1 59 ? 15.541 4.836 -15.604 1.00 0.00 37 TYR A O 12
ATOM 14885 N N . PRO A 1 60 ? 16.984 3.381 -14.596 1.00 0.00 38 PRO A N 12
ATOM 14886 C CA . PRO A 1 60 ? 18.224 4.129 -14.970 1.00 0.00 38 PRO A CA 12
ATOM 14887 C C . PRO A 1 60 ? 18.494 4.127 -16.495 1.00 0.00 38 PRO A C 12
ATOM 14888 O O . PRO A 1 60 ? 19.281 4.936 -16.997 1.00 0.00 38 PRO A O 12
ATOM 14899 N N . SER A 1 61 ? 17.822 3.208 -17.215 1.00 0.00 39 SER A N 12
ATOM 14900 C CA . SER A 1 61 ? 17.890 3.114 -18.683 1.00 0.00 39 SER A CA 12
ATOM 14901 C C . SER A 1 61 ? 16.940 4.139 -19.346 1.00 0.00 39 SER A C 12
ATOM 14902 O O . SER A 1 61 ? 17.217 4.618 -20.452 1.00 0.00 39 SER A O 12
ATOM 14910 N N . LYS A 1 62 ? 15.851 4.493 -18.617 1.00 0.00 40 LYS A N 12
ATOM 14911 C CA . LYS A 1 62 ? 14.702 5.272 -19.136 1.00 0.00 40 LYS A CA 12
ATOM 14912 C C . LYS A 1 62 ? 14.123 4.619 -20.422 1.00 0.00 40 LYS A C 12
ATOM 14913 O O . LYS A 1 62 ? 14.499 5.003 -21.534 1.00 0.00 40 LYS A O 12
ATOM 14932 N N . PRO A 1 63 ? 13.256 3.576 -20.284 1.00 0.00 41 PRO A N 12
ATOM 14933 C CA . PRO A 1 63 ? 12.586 2.937 -21.440 1.00 0.00 41 PRO A CA 12
ATOM 14934 C C . PRO A 1 63 ? 11.485 3.845 -22.049 1.00 0.00 41 PRO A C 12
ATOM 14935 O O . PRO A 1 63 ? 10.820 4.604 -21.327 1.00 0.00 41 PRO A O 12
ATOM 14946 N N . LEU A 1 64 ? 11.327 3.773 -23.382 1.00 0.00 42 LEU A N 12
ATOM 14947 C CA . LEU A 1 64 ? 10.282 4.509 -24.126 1.00 0.00 42 LEU A CA 12
ATOM 14948 C C . LEU A 1 64 ? 8.913 3.886 -23.830 1.00 0.00 42 LEU A C 12
ATOM 14949 O O . LEU A 1 64 ? 8.674 2.748 -24.204 1.00 0.00 42 LEU A O 12
ATOM 14965 N N . THR A 1 65 ? 8.034 4.648 -23.160 1.00 0.00 43 THR A N 12
ATOM 14966 C CA . THR A 1 65 ? 6.692 4.182 -22.727 1.00 0.00 43 THR A CA 12
ATOM 14967 C C . THR A 1 65 ? 5.832 3.649 -23.905 1.00 0.00 43 THR A C 12
ATOM 14968 O O . THR A 1 65 ? 4.994 2.757 -23.725 1.00 0.00 43 THR A O 12
ATOM 14979 N N . LYS A 1 66 ? 6.065 4.216 -25.103 1.00 0.00 44 LYS A N 12
ATOM 14980 C CA . LYS A 1 66 ? 5.381 3.816 -26.354 1.00 0.00 44 LYS A CA 12
ATOM 14981 C C . LYS A 1 66 ? 5.921 2.462 -26.887 1.00 0.00 44 LYS A C 12
ATOM 14982 O O . LYS A 1 66 ? 5.167 1.657 -27.438 1.00 0.00 44 LYS A O 12
ATOM 15001 N N . ASP A 1 67 ? 7.235 2.219 -26.702 1.00 0.00 45 ASP A N 12
ATOM 15002 C CA . ASP A 1 67 ? 7.913 0.984 -27.173 1.00 0.00 45 ASP A CA 12
ATOM 15003 C C . ASP A 1 67 ? 8.005 -0.063 -26.053 1.00 0.00 45 ASP A C 12
ATOM 15004 O O . ASP A 1 67 ? 8.523 -1.166 -26.270 1.00 0.00 45 ASP A O 12
ATOM 15013 N N . GLN A 1 68 ? 7.519 0.295 -24.852 1.00 0.00 46 GLN A N 12
ATOM 15014 C CA . GLN A 1 68 ? 7.593 -0.550 -23.651 1.00 0.00 46 GLN A CA 12
ATOM 15015 C C . GLN A 1 68 ? 6.230 -0.570 -22.955 1.00 0.00 46 GLN A C 12
ATOM 15016 O O . GLN A 1 68 ? 5.916 0.295 -22.122 1.00 0.00 46 GLN A O 12
ATOM 15030 N N . ARG A 1 69 ? 5.415 -1.541 -23.371 1.00 0.00 47 ARG A N 12
ATOM 15031 C CA . ARG A 1 69 ? 4.077 -1.790 -22.817 1.00 0.00 47 ARG A CA 12
ATOM 15032 C C . ARG A 1 69 ? 4.162 -2.801 -21.673 1.00 0.00 47 ARG A C 12
ATOM 15033 O O . ARG A 1 69 ? 5.184 -3.452 -21.481 1.00 0.00 47 ARG A O 12
ATOM 15054 N N . LEU A 1 70 ? 3.060 -2.937 -20.943 1.00 0.00 48 LEU A N 12
ATOM 15055 C CA . LEU A 1 70 ? 2.942 -3.872 -19.808 1.00 0.00 48 LEU A CA 12
ATOM 15056 C C . LEU A 1 70 ? 1.996 -5.022 -20.212 1.00 0.00 48 LEU A C 12
ATOM 15057 O O . LEU A 1 70 ? 0.910 -4.759 -20.720 1.00 0.00 48 LEU A O 12
ATOM 15073 N N . VAL A 1 71 ? 2.425 -6.289 -20.016 1.00 0.00 49 VAL A N 12
ATOM 15074 C CA . VAL A 1 71 ? 1.608 -7.492 -20.328 1.00 0.00 49 VAL A CA 12
ATOM 15075 C C . VAL A 1 71 ? 1.606 -8.449 -19.117 1.00 0.00 49 VAL A C 12
ATOM 15076 O O . VAL A 1 71 ? 2.657 -8.970 -18.731 1.00 0.00 49 VAL A O 12
ATOM 15089 N N . TYR A 1 72 ? 0.413 -8.688 -18.538 1.00 0.00 50 TYR A N 12
ATOM 15090 C CA . TYR A 1 72 ? 0.237 -9.525 -17.345 1.00 0.00 50 TYR A CA 12
ATOM 15091 C C . TYR A 1 72 ? -0.148 -10.944 -17.788 1.00 0.00 50 TYR A C 12
ATOM 15092 O O . TYR A 1 72 ? -1.307 -11.188 -18.148 1.00 0.00 50 TYR A O 12
ATOM 15110 N N . SER A 1 73 ? 0.869 -11.831 -17.864 1.00 0.00 51 SER A N 12
ATOM 15111 C CA . SER A 1 73 ? 0.702 -13.285 -18.126 1.00 0.00 51 SER A CA 12
ATOM 15112 C C . SER A 1 73 ? 0.144 -13.614 -19.550 1.00 0.00 51 SER A C 12
ATOM 15113 O O . SER A 1 73 ? 0.042 -14.791 -19.916 1.00 0.00 51 SER A O 12
ATOM 15121 N N . GLY A 1 74 ? -0.171 -12.582 -20.358 1.00 0.00 52 GLY A N 12
ATOM 15122 C CA . GLY A 1 74 ? -0.758 -12.778 -21.691 1.00 0.00 52 GLY A CA 12
ATOM 15123 C C . GLY A 1 74 ? -1.602 -11.589 -22.145 1.00 0.00 52 GLY A C 12
ATOM 15124 O O . GLY A 1 74 ? -1.703 -11.309 -23.347 1.00 0.00 52 GLY A O 12
ATOM 15128 N N . ARG A 1 75 ? -2.211 -10.882 -21.178 1.00 0.00 53 ARG A N 12
ATOM 15129 C CA . ARG A 1 75 ? -3.157 -9.774 -21.461 1.00 0.00 53 ARG A CA 12
ATOM 15130 C C . ARG A 1 75 ? -2.432 -8.411 -21.378 1.00 0.00 53 ARG A C 12
ATOM 15131 O O . ARG A 1 75 ? -1.553 -8.228 -20.542 1.00 0.00 53 ARG A O 12
ATOM 15152 N N . LEU A 1 76 ? -2.817 -7.463 -22.251 1.00 0.00 54 LEU A N 12
ATOM 15153 C CA . LEU A 1 76 ? -2.211 -6.111 -22.320 1.00 0.00 54 LEU A CA 12
ATOM 15154 C C . LEU A 1 76 ? -2.785 -5.234 -21.183 1.00 0.00 54 LEU A C 12
ATOM 15155 O O . LEU A 1 76 ? -3.973 -5.338 -20.855 1.00 0.00 54 LEU A O 12
ATOM 15171 N N . LEU A 1 77 ? -1.924 -4.386 -20.580 1.00 0.00 55 LEU A N 12
ATOM 15172 C CA . LEU A 1 77 ? -2.314 -3.434 -19.521 1.00 0.00 55 LEU A CA 12
ATOM 15173 C C . LEU A 1 77 ? -2.382 -2.016 -20.143 1.00 0.00 55 LEU A C 12
ATOM 15174 O O . LEU A 1 77 ? -1.329 -1.399 -20.347 1.00 0.00 55 LEU A O 12
ATOM 15190 N N . PRO A 1 78 ? -3.593 -1.513 -20.535 1.00 0.00 56 PRO A N 12
ATOM 15191 C CA . PRO A 1 78 ? -3.740 -0.177 -21.153 1.00 0.00 56 PRO A CA 12
ATOM 15192 C C . PRO A 1 78 ? -3.856 0.961 -20.110 1.00 0.00 56 PRO A C 12
ATOM 15193 O O . PRO A 1 78 ? -4.395 0.773 -19.008 1.00 0.00 56 PRO A O 12
ATOM 15204 N N . ASP A 1 79 ? -3.388 2.149 -20.512 1.00 0.00 57 ASP A N 12
ATOM 15205 C CA . ASP A 1 79 ? -3.308 3.341 -19.651 1.00 0.00 57 ASP A CA 12
ATOM 15206 C C . ASP A 1 79 ? -4.690 3.902 -19.274 1.00 0.00 57 ASP A C 12
ATOM 15207 O O . ASP A 1 79 ? -4.811 4.605 -18.264 1.00 0.00 57 ASP A O 12
ATOM 15216 N N . HIS A 1 80 ? -5.724 3.585 -20.086 1.00 0.00 58 HIS A N 12
ATOM 15217 C CA . HIS A 1 80 ? -7.079 4.155 -19.913 1.00 0.00 58 HIS A CA 12
ATOM 15218 C C . HIS A 1 80 ? -7.776 3.665 -18.620 1.00 0.00 58 HIS A C 12
ATOM 15219 O O . HIS A 1 80 ? -8.707 4.317 -18.146 1.00 0.00 58 HIS A O 12
ATOM 15234 N N . LEU A 1 81 ? -7.325 2.519 -18.062 1.00 0.00 59 LEU A N 12
ATOM 15235 C CA . LEU A 1 81 ? -7.898 1.939 -16.822 1.00 0.00 59 LEU A CA 12
ATOM 15236 C C . LEU A 1 81 ? -6.851 1.882 -15.707 1.00 0.00 59 LEU A C 12
ATOM 15237 O O . LEU A 1 81 ? -5.637 2.007 -15.959 1.00 0.00 59 LEU A O 12
ATOM 15253 N N . GLN A 1 82 ? -7.343 1.683 -14.471 1.00 0.00 60 GLN A N 12
ATOM 15254 C CA . GLN A 1 82 ? -6.504 1.641 -13.262 1.00 0.00 60 GLN A CA 12
ATOM 15255 C C . GLN A 1 82 ? -5.864 0.265 -13.083 1.00 0.00 60 GLN A C 12
ATOM 15256 O O . GLN A 1 82 ? -6.364 -0.738 -13.606 1.00 0.00 60 GLN A O 12
ATOM 15270 N N . LEU A 1 83 ? -4.770 0.242 -12.300 1.00 0.00 61 LEU A N 12
ATOM 15271 C CA . LEU A 1 83 ? -3.986 -0.974 -12.016 1.00 0.00 61 LEU A CA 12
ATOM 15272 C C . LEU A 1 83 ? -4.840 -2.068 -11.365 1.00 0.00 61 LEU A C 12
ATOM 15273 O O . LEU A 1 83 ? -4.678 -3.252 -11.679 1.00 0.00 61 LEU A O 12
ATOM 15289 N N . LYS A 1 84 ? -5.763 -1.635 -10.477 1.00 0.00 62 LYS A N 12
ATOM 15290 C CA . LYS A 1 84 ? -6.653 -2.532 -9.710 1.00 0.00 62 LYS A CA 12
ATOM 15291 C C . LYS A 1 84 ? -7.395 -3.547 -10.615 1.00 0.00 62 LYS A C 12
ATOM 15292 O O . LYS A 1 84 ? -7.579 -4.705 -10.228 1.00 0.00 62 LYS A O 12
ATOM 15311 N N . ASP A 1 85 ? -7.721 -3.091 -11.852 1.00 0.00 63 ASP A N 12
ATOM 15312 C CA . ASP A 1 85 ? -8.477 -3.858 -12.868 1.00 0.00 63 ASP A CA 12
ATOM 15313 C C . ASP A 1 85 ? -7.897 -5.266 -13.065 1.00 0.00 63 ASP A C 12
ATOM 15314 O O . ASP A 1 85 ? -8.635 -6.252 -13.152 1.00 0.00 63 ASP A O 12
ATOM 15323 N N . ILE A 1 86 ? -6.561 -5.333 -13.094 1.00 0.00 64 ILE A N 12
ATOM 15324 C CA . ILE A 1 86 ? -5.823 -6.577 -13.362 1.00 0.00 64 ILE A CA 12
ATOM 15325 C C . ILE A 1 86 ? -5.187 -7.115 -12.069 1.00 0.00 64 ILE A C 12
ATOM 15326 O O . ILE A 1 86 ? -5.016 -8.331 -11.891 1.00 0.00 64 ILE A O 12
ATOM 15342 N N . LEU A 1 87 ? -4.861 -6.188 -11.152 1.00 0.00 65 LEU A N 12
ATOM 15343 C CA . LEU A 1 87 ? -3.890 -6.440 -10.069 1.00 0.00 65 LEU A CA 12
ATOM 15344 C C . LEU A 1 87 ? -4.580 -6.531 -8.692 1.00 0.00 65 LEU A C 12
ATOM 15345 O O . LEU A 1 87 ? -3.914 -6.436 -7.657 1.00 0.00 65 LEU A O 12
ATOM 15361 N N . ARG A 1 88 ? -5.908 -6.738 -8.698 1.00 0.00 66 ARG A N 12
ATOM 15362 C CA . ARG A 1 88 ? -6.718 -6.882 -7.464 1.00 0.00 66 ARG A CA 12
ATOM 15363 C C . ARG A 1 88 ? -6.516 -8.265 -6.809 1.00 0.00 66 ARG A C 12
ATOM 15364 O O . ARG A 1 88 ? -6.470 -8.370 -5.570 1.00 0.00 66 ARG A O 12
ATOM 15385 N N . LYS A 1 89 ? -6.373 -9.295 -7.671 1.00 0.00 67 LYS A N 12
ATOM 15386 C CA . LYS A 1 89 ? -6.385 -10.729 -7.282 1.00 0.00 67 LYS A CA 12
ATOM 15387 C C . LYS A 1 89 ? -5.354 -11.038 -6.176 1.00 0.00 67 LYS A C 12
ATOM 15388 O O . LYS A 1 89 ? -5.716 -11.494 -5.081 1.00 0.00 67 LYS A O 12
ATOM 15407 N N . GLN A 1 90 ? -4.073 -10.776 -6.476 1.00 0.00 68 GLN A N 12
ATOM 15408 C CA . GLN A 1 90 ? -2.985 -10.902 -5.494 1.00 0.00 68 GLN A CA 12
ATOM 15409 C C . GLN A 1 90 ? -2.924 -9.651 -4.612 1.00 0.00 68 GLN A C 12
ATOM 15410 O O . GLN A 1 90 ? -2.689 -9.764 -3.405 1.00 0.00 68 GLN A O 12
ATOM 15424 N N . ASP A 1 91 ? -3.135 -8.471 -5.253 1.00 0.00 69 ASP A N 12
ATOM 15425 C CA . ASP A 1 91 ? -2.963 -7.121 -4.658 1.00 0.00 69 ASP A CA 12
ATOM 15426 C C . ASP A 1 91 ? -1.465 -6.768 -4.491 1.00 0.00 69 ASP A C 12
ATOM 15427 O O . ASP A 1 91 ? -1.025 -5.699 -4.927 1.00 0.00 69 ASP A O 12
ATOM 15436 N N . GLU A 1 92 ? -0.706 -7.686 -3.865 1.00 0.00 70 GLU A N 12
ATOM 15437 C CA . GLU A 1 92 ? 0.724 -7.528 -3.584 1.00 0.00 70 GLU A CA 12
ATOM 15438 C C . GLU A 1 92 ? 1.590 -7.597 -4.872 1.00 0.00 70 GLU A C 12
ATOM 15439 O O . GLU A 1 92 ? 1.740 -6.585 -5.562 1.00 0.00 70 GLU A O 12
ATOM 15451 N N . TYR A 1 93 ? 2.117 -8.799 -5.221 1.00 0.00 71 TYR A N 12
ATOM 15452 C CA . TYR A 1 93 ? 3.180 -8.948 -6.240 1.00 0.00 71 TYR A CA 12
ATOM 15453 C C . TYR A 1 93 ? 2.608 -9.371 -7.607 1.00 0.00 71 TYR A C 12
ATOM 15454 O O . TYR A 1 93 ? 1.675 -10.177 -7.673 1.00 0.00 71 TYR A O 12
ATOM 15472 N N . HIS A 1 94 ? 3.161 -8.792 -8.707 1.00 0.00 72 HIS A N 12
ATOM 15473 C CA . HIS A 1 94 ? 2.619 -8.975 -10.079 1.00 0.00 72 HIS A CA 12
ATOM 15474 C C . HIS A 1 94 ? 3.760 -9.050 -11.110 1.00 0.00 72 HIS A C 12
ATOM 15475 O O . HIS A 1 94 ? 4.351 -8.020 -11.449 1.00 0.00 72 HIS A O 12
ATOM 15490 N N . MET A 1 95 ? 4.073 -10.266 -11.593 1.00 0.00 73 MET A N 12
ATOM 15491 C CA . MET A 1 95 ? 5.087 -10.478 -12.649 1.00 0.00 73 MET A CA 12
ATOM 15492 C C . MET A 1 95 ? 4.516 -10.069 -14.033 1.00 0.00 73 MET A C 12
ATOM 15493 O O . MET A 1 95 ? 3.687 -10.765 -14.632 1.00 0.00 73 MET A O 12
ATOM 15507 N N . VAL A 1 96 ? 4.951 -8.886 -14.499 1.00 0.00 74 VAL A N 12
ATOM 15508 C CA . VAL A 1 96 ? 4.473 -8.255 -15.740 1.00 0.00 74 VAL A CA 12
ATOM 15509 C C . VAL A 1 96 ? 5.630 -8.100 -16.743 1.00 0.00 74 VAL A C 12
ATOM 15510 O O . VAL A 1 96 ? 6.664 -7.514 -16.418 1.00 0.00 74 VAL A O 12
ATOM 15523 N N . HIS A 1 97 ? 5.423 -8.609 -17.963 1.00 0.00 75 HIS A N 12
ATOM 15524 C CA . HIS A 1 97 ? 6.407 -8.549 -19.055 1.00 0.00 75 HIS A CA 12
ATOM 15525 C C . HIS A 1 97 ? 6.355 -7.173 -19.747 1.00 0.00 75 HIS A C 12
ATOM 15526 O O . HIS A 1 97 ? 5.366 -6.849 -20.416 1.00 0.00 75 HIS A O 12
ATOM 15541 N N . LEU A 1 98 ? 7.410 -6.364 -19.534 1.00 0.00 76 LEU A N 12
ATOM 15542 C CA . LEU A 1 98 ? 7.570 -5.053 -20.176 1.00 0.00 76 LEU A CA 12
ATOM 15543 C C . LEU A 1 98 ? 8.051 -5.278 -21.634 1.00 0.00 76 LEU A C 12
ATOM 15544 O O . LEU A 1 98 ? 9.245 -5.484 -21.868 1.00 0.00 76 LEU A O 12
ATOM 15560 N N . VAL A 1 99 ? 7.091 -5.300 -22.587 1.00 0.00 77 VAL A N 12
ATOM 15561 C CA . VAL A 1 99 ? 7.334 -5.657 -24.007 1.00 0.00 77 VAL A CA 12
ATOM 15562 C C . VAL A 1 99 ? 7.810 -4.421 -24.844 1.00 0.00 77 VAL A C 12
ATOM 15563 O O . VAL A 1 99 ? 9.001 -4.373 -25.224 1.00 0.00 77 VAL A O 12
ATOM 15577 N N . PRO A 1 23 ? 3.180 -1.333 0.339 1.00 0.00 1 PRO A N 13
ATOM 15578 C CA . PRO A 1 23 ? 3.120 -0.935 -1.093 1.00 0.00 1 PRO A CA 13
ATOM 15579 C C . PRO A 1 23 ? 3.115 -2.183 -1.996 1.00 0.00 1 PRO A C 13
ATOM 15580 O O . PRO A 1 23 ? 3.614 -3.246 -1.608 1.00 0.00 1 PRO A O 13
ATOM 15591 N N . VAL A 1 24 ? 2.544 -2.037 -3.200 1.00 0.00 2 VAL A N 13
ATOM 15592 C CA . VAL A 1 24 ? 2.447 -3.132 -4.176 1.00 0.00 2 VAL A CA 13
ATOM 15593 C C . VAL A 1 24 ? 3.805 -3.341 -4.866 1.00 0.00 2 VAL A C 13
ATOM 15594 O O . VAL A 1 24 ? 4.264 -2.485 -5.629 1.00 0.00 2 VAL A O 13
ATOM 15607 N N . THR A 1 25 ? 4.440 -4.472 -4.550 1.00 0.00 3 THR A N 13
ATOM 15608 C CA . THR A 1 25 ? 5.669 -4.924 -5.196 1.00 0.00 3 THR A CA 13
ATOM 15609 C C . THR A 1 25 ? 5.350 -5.368 -6.639 1.00 0.00 3 THR A C 13
ATOM 15610 O O . THR A 1 25 ? 4.914 -6.498 -6.890 1.00 0.00 3 THR A O 13
ATOM 15621 N N . LEU A 1 26 ? 5.540 -4.444 -7.586 1.00 0.00 4 LEU A N 13
ATOM 15622 C CA . LEU A 1 26 ? 5.191 -4.675 -8.987 1.00 0.00 4 LEU A CA 13
ATOM 15623 C C . LEU A 1 26 ? 6.449 -5.119 -9.740 1.00 0.00 4 LEU A C 13
ATOM 15624 O O . LEU A 1 26 ? 7.314 -4.318 -10.103 1.00 0.00 4 LEU A O 13
ATOM 15640 N N . ILE A 1 27 ? 6.527 -6.431 -9.907 1.00 0.00 5 ILE A N 13
ATOM 15641 C CA . ILE A 1 27 ? 7.655 -7.142 -10.482 1.00 0.00 5 ILE A CA 13
ATOM 15642 C C . ILE A 1 27 ? 7.662 -6.979 -12.023 1.00 0.00 5 ILE A C 13
ATOM 15643 O O . ILE A 1 27 ? 6.975 -7.699 -12.754 1.00 0.00 5 ILE A O 13
ATOM 15659 N N . ILE A 1 28 ? 8.435 -5.985 -12.481 1.00 0.00 6 ILE A N 13
ATOM 15660 C CA . ILE A 1 28 ? 8.564 -5.622 -13.901 1.00 0.00 6 ILE A CA 13
ATOM 15661 C C . ILE A 1 28 ? 9.687 -6.442 -14.567 1.00 0.00 6 ILE A C 13
ATOM 15662 O O . ILE A 1 28 ? 10.866 -6.281 -14.257 1.00 0.00 6 ILE A O 13
ATOM 15678 N N . LYS A 1 29 ? 9.278 -7.311 -15.490 1.00 0.00 7 LYS A N 13
ATOM 15679 C CA . LYS A 1 29 ? 10.148 -8.256 -16.217 1.00 0.00 7 LYS A CA 13
ATOM 15680 C C . LYS A 1 29 ? 10.042 -8.002 -17.721 1.00 0.00 7 LYS A C 13
ATOM 15681 O O . LYS A 1 29 ? 9.024 -7.522 -18.178 1.00 0.00 7 LYS A O 13
ATOM 15700 N N . ALA A 1 30 ? 11.098 -8.299 -18.479 1.00 0.00 8 ALA A N 13
ATOM 15701 C CA . ALA A 1 30 ? 11.059 -8.241 -19.955 1.00 0.00 8 ALA A CA 13
ATOM 15702 C C . ALA A 1 30 ? 10.849 -9.659 -20.509 1.00 0.00 8 ALA A C 13
ATOM 15703 O O . ALA A 1 30 ? 11.496 -10.594 -20.016 1.00 0.00 8 ALA A O 13
ATOM 15710 N N . PRO A 1 31 ? 9.950 -9.852 -21.533 1.00 0.00 9 PRO A N 13
ATOM 15711 C CA . PRO A 1 31 ? 9.765 -11.169 -22.212 1.00 0.00 9 PRO A CA 13
ATOM 15712 C C . PRO A 1 31 ? 11.073 -11.665 -22.875 1.00 0.00 9 PRO A C 13
ATOM 15713 O O . PRO A 1 31 ? 11.322 -12.870 -22.958 1.00 0.00 9 PRO A O 13
ATOM 15724 N N . ASN A 1 32 ? 11.902 -10.698 -23.317 1.00 0.00 10 ASN A N 13
ATOM 15725 C CA . ASN A 1 32 ? 13.237 -10.951 -23.902 1.00 0.00 10 ASN A CA 13
ATOM 15726 C C . ASN A 1 32 ? 14.235 -11.487 -22.853 1.00 0.00 10 ASN A C 13
ATOM 15727 O O . ASN A 1 32 ? 15.261 -12.070 -23.217 1.00 0.00 10 ASN A O 13
ATOM 15738 N N . GLN A 1 33 ? 13.931 -11.222 -21.557 1.00 0.00 11 GLN A N 13
ATOM 15739 C CA . GLN A 1 33 ? 14.765 -11.581 -20.380 1.00 0.00 11 GLN A CA 13
ATOM 15740 C C . GLN A 1 33 ? 16.030 -10.678 -20.275 1.00 0.00 11 GLN A C 13
ATOM 15741 O O . GLN A 1 33 ? 16.827 -10.817 -19.337 1.00 0.00 11 GLN A O 13
ATOM 15755 N N . LYS A 1 34 ? 16.177 -9.717 -21.224 1.00 0.00 12 LYS A N 13
ATOM 15756 C CA . LYS A 1 34 ? 17.225 -8.673 -21.183 1.00 0.00 12 LYS A CA 13
ATOM 15757 C C . LYS A 1 34 ? 17.131 -7.889 -19.864 1.00 0.00 12 LYS A C 13
ATOM 15758 O O . LYS A 1 34 ? 18.141 -7.595 -19.217 1.00 0.00 12 LYS A O 13
ATOM 15777 N N . TYR A 1 35 ? 15.892 -7.566 -19.495 1.00 0.00 13 TYR A N 13
ATOM 15778 C CA . TYR A 1 35 ? 15.566 -6.978 -18.203 1.00 0.00 13 TYR A CA 13
ATOM 15779 C C . TYR A 1 35 ? 14.935 -8.065 -17.326 1.00 0.00 13 TYR A C 13
ATOM 15780 O O . TYR A 1 35 ? 13.888 -8.625 -17.673 1.00 0.00 13 TYR A O 13
ATOM 15798 N N . SER A 1 36 ? 15.628 -8.406 -16.231 1.00 0.00 14 SER A N 13
ATOM 15799 C CA . SER A 1 36 ? 15.147 -9.388 -15.254 1.00 0.00 14 SER A CA 13
ATOM 15800 C C . SER A 1 36 ? 14.003 -8.799 -14.411 1.00 0.00 14 SER A C 13
ATOM 15801 O O . SER A 1 36 ? 13.789 -7.576 -14.397 1.00 0.00 14 SER A O 13
ATOM 15809 N N . ASP A 1 37 ? 13.293 -9.686 -13.709 1.00 0.00 15 ASP A N 13
ATOM 15810 C CA . ASP A 1 37 ? 12.100 -9.337 -12.931 1.00 0.00 15 ASP A CA 13
ATOM 15811 C C . ASP A 1 37 ? 12.453 -8.447 -11.697 1.00 0.00 15 ASP A C 13
ATOM 15812 O O . ASP A 1 37 ? 12.855 -8.933 -10.638 1.00 0.00 15 ASP A O 13
ATOM 15821 N N . GLN A 1 38 ? 12.361 -7.118 -11.909 1.00 0.00 16 GLN A N 13
ATOM 15822 C CA . GLN A 1 38 ? 12.691 -6.072 -10.915 1.00 0.00 16 GLN A CA 13
ATOM 15823 C C . GLN A 1 38 ? 11.470 -5.699 -10.057 1.00 0.00 16 GLN A C 13
ATOM 15824 O O . GLN A 1 38 ? 10.415 -5.384 -10.587 1.00 0.00 16 GLN A O 13
ATOM 15838 N N . THR A 1 39 ? 11.653 -5.693 -8.735 1.00 0.00 17 THR A N 13
ATOM 15839 C CA . THR A 1 39 ? 10.627 -5.288 -7.778 1.00 0.00 17 THR A CA 13
ATOM 15840 C C . THR A 1 39 ? 10.531 -3.750 -7.716 1.00 0.00 17 THR A C 13
ATOM 15841 O O . THR A 1 39 ? 11.409 -3.087 -7.160 1.00 0.00 17 THR A O 13
ATOM 15852 N N . ILE A 1 40 ? 9.484 -3.193 -8.349 1.00 0.00 18 ILE A N 13
ATOM 15853 C CA . ILE A 1 40 ? 9.203 -1.748 -8.338 1.00 0.00 18 ILE A CA 13
ATOM 15854 C C . ILE A 1 40 ? 8.084 -1.458 -7.314 1.00 0.00 18 ILE A C 13
ATOM 15855 O O . ILE A 1 40 ? 6.942 -1.885 -7.513 1.00 0.00 18 ILE A O 13
ATOM 15871 N N . SER A 1 41 ? 8.423 -0.749 -6.220 1.00 0.00 19 SER A N 13
ATOM 15872 C CA . SER A 1 41 ? 7.454 -0.339 -5.186 1.00 0.00 19 SER A CA 13
ATOM 15873 C C . SER A 1 41 ? 6.466 0.692 -5.770 1.00 0.00 19 SER A C 13
ATOM 15874 O O . SER A 1 41 ? 6.848 1.815 -6.128 1.00 0.00 19 SER A O 13
ATOM 15882 N N . CYS A 1 42 ? 5.206 0.268 -5.901 1.00 0.00 20 CYS A N 13
ATOM 15883 C CA . CYS A 1 42 ? 4.135 1.043 -6.543 1.00 0.00 20 CYS A CA 13
ATOM 15884 C C . CYS A 1 42 ? 2.824 0.916 -5.751 1.00 0.00 20 CYS A C 13
ATOM 15885 O O . CYS A 1 42 ? 2.795 0.344 -4.659 1.00 0.00 20 CYS A O 13
ATOM 15893 N N . PHE A 1 43 ? 1.750 1.500 -6.304 1.00 0.00 21 PHE A N 13
ATOM 15894 C CA . PHE A 1 43 ? 0.372 1.363 -5.801 1.00 0.00 21 PHE A CA 13
ATOM 15895 C C . PHE A 1 43 ? -0.571 1.094 -6.972 1.00 0.00 21 PHE A C 13
ATOM 15896 O O . PHE A 1 43 ? -0.351 1.608 -8.072 1.00 0.00 21 PHE A O 13
ATOM 15913 N N . LEU A 1 44 ? -1.653 0.332 -6.710 1.00 0.00 22 LEU A N 13
ATOM 15914 C CA . LEU A 1 44 ? -2.744 0.116 -7.686 1.00 0.00 22 LEU A CA 13
ATOM 15915 C C . LEU A 1 44 ? -3.651 1.355 -7.786 1.00 0.00 22 LEU A C 13
ATOM 15916 O O . LEU A 1 44 ? -4.593 1.376 -8.590 1.00 0.00 22 LEU A O 13
ATOM 15932 N N . ASN A 1 45 ? -3.346 2.366 -6.942 1.00 0.00 23 ASN A N 13
ATOM 15933 C CA . ASN A 1 45 ? -4.020 3.673 -6.928 1.00 0.00 23 ASN A CA 13
ATOM 15934 C C . ASN A 1 45 ? -4.006 4.338 -8.325 1.00 0.00 23 ASN A C 13
ATOM 15935 O O . ASN A 1 45 ? -5.005 4.936 -8.747 1.00 0.00 23 ASN A O 13
ATOM 15946 N N . TRP A 1 46 ? -2.855 4.227 -9.026 1.00 0.00 24 TRP A N 13
ATOM 15947 C CA . TRP A 1 46 ? -2.654 4.865 -10.337 1.00 0.00 24 TRP A CA 13
ATOM 15948 C C . TRP A 1 46 ? -3.221 3.999 -11.469 1.00 0.00 24 TRP A C 13
ATOM 15949 O O . TRP A 1 46 ? -3.541 2.813 -11.278 1.00 0.00 24 TRP A O 13
ATOM 15970 N N . THR A 1 47 ? -3.356 4.620 -12.648 1.00 0.00 25 THR A N 13
ATOM 15971 C CA . THR A 1 47 ? -3.679 3.916 -13.881 1.00 0.00 25 THR A CA 13
ATOM 15972 C C . THR A 1 47 ? -2.387 3.397 -14.542 1.00 0.00 25 THR A C 13
ATOM 15973 O O . THR A 1 47 ? -1.278 3.827 -14.184 1.00 0.00 25 THR A O 13
ATOM 15984 N N . VAL A 1 48 ? -2.546 2.474 -15.504 1.00 0.00 26 VAL A N 13
ATOM 15985 C CA . VAL A 1 48 ? -1.420 1.778 -16.162 1.00 0.00 26 VAL A CA 13
ATOM 15986 C C . VAL A 1 48 ? -0.440 2.763 -16.851 1.00 0.00 26 VAL A C 13
ATOM 15987 O O . VAL A 1 48 ? 0.769 2.538 -16.840 1.00 0.00 26 VAL A O 13
ATOM 16000 N N . GLY A 1 49 ? -0.979 3.856 -17.426 1.00 0.00 27 GLY A N 13
ATOM 16001 C CA . GLY A 1 49 ? -0.158 4.875 -18.106 1.00 0.00 27 GLY A CA 13
ATOM 16002 C C . GLY A 1 49 ? 0.652 5.728 -17.133 1.00 0.00 27 GLY A C 13
ATOM 16003 O O . GLY A 1 49 ? 1.819 6.046 -17.405 1.00 0.00 27 GLY A O 13
ATOM 16007 N N . LYS A 1 50 ? 0.023 6.095 -15.994 1.00 0.00 28 LYS A N 13
ATOM 16008 C CA . LYS A 1 50 ? 0.693 6.854 -14.910 1.00 0.00 28 LYS A CA 13
ATOM 16009 C C . LYS A 1 50 ? 1.814 6.010 -14.282 1.00 0.00 28 LYS A C 13
ATOM 16010 O O . LYS A 1 50 ? 2.855 6.536 -13.884 1.00 0.00 28 LYS A O 13
ATOM 16029 N N . LEU A 1 51 ? 1.567 4.692 -14.215 1.00 0.00 29 LEU A N 13
ATOM 16030 C CA . LEU A 1 51 ? 2.525 3.705 -13.707 1.00 0.00 29 LEU A CA 13
ATOM 16031 C C . LEU A 1 51 ? 3.694 3.558 -14.685 1.00 0.00 29 LEU A C 13
ATOM 16032 O O . LEU A 1 51 ? 4.842 3.467 -14.277 1.00 0.00 29 LEU A O 13
ATOM 16048 N N . LYS A 1 52 ? 3.362 3.481 -15.965 1.00 0.00 30 LYS A N 13
ATOM 16049 C CA . LYS A 1 52 ? 4.337 3.293 -17.058 1.00 0.00 30 LYS A CA 13
ATOM 16050 C C . LYS A 1 52 ? 5.284 4.515 -17.170 1.00 0.00 30 LYS A C 13
ATOM 16051 O O . LYS A 1 52 ? 6.460 4.374 -17.534 1.00 0.00 30 LYS A O 13
ATOM 16070 N N . THR A 1 53 ? 4.756 5.706 -16.833 1.00 0.00 31 THR A N 13
ATOM 16071 C CA . THR A 1 53 ? 5.548 6.952 -16.735 1.00 0.00 31 THR A CA 13
ATOM 16072 C C . THR A 1 53 ? 6.390 6.942 -15.432 1.00 0.00 31 THR A C 13
ATOM 16073 O O . THR A 1 53 ? 7.545 7.406 -15.406 1.00 0.00 31 THR A O 13
ATOM 16084 N N . HIS A 1 54 ? 5.789 6.389 -14.354 1.00 0.00 32 HIS A N 13
ATOM 16085 C CA . HIS A 1 54 ? 6.469 6.162 -13.060 1.00 0.00 32 HIS A CA 13
ATOM 16086 C C . HIS A 1 54 ? 7.689 5.237 -13.261 1.00 0.00 32 HIS A C 13
ATOM 16087 O O . HIS A 1 54 ? 8.725 5.467 -12.667 1.00 0.00 32 HIS A O 13
ATOM 16102 N N . LEU A 1 55 ? 7.548 4.222 -14.150 1.00 0.00 33 LEU A N 13
ATOM 16103 C CA . LEU A 1 55 ? 8.643 3.302 -14.529 1.00 0.00 33 LEU A CA 13
ATOM 16104 C C . LEU A 1 55 ? 9.714 4.070 -15.306 1.00 0.00 33 LEU A C 13
ATOM 16105 O O . LEU A 1 55 ? 10.894 3.938 -15.025 1.00 0.00 33 LEU A O 13
ATOM 16121 N N . SER A 1 56 ? 9.271 4.900 -16.263 1.00 0.00 34 SER A N 13
ATOM 16122 C CA . SER A 1 56 ? 10.168 5.735 -17.093 1.00 0.00 34 SER A CA 13
ATOM 16123 C C . SER A 1 56 ? 11.120 6.598 -16.222 1.00 0.00 34 SER A C 13
ATOM 16124 O O . SER A 1 56 ? 12.216 6.939 -16.646 1.00 0.00 34 SER A O 13
ATOM 16132 N N . ASN A 1 57 ? 10.673 6.924 -14.995 1.00 0.00 35 ASN A N 13
ATOM 16133 C CA . ASN A 1 57 ? 11.461 7.692 -14.014 1.00 0.00 35 ASN A CA 13
ATOM 16134 C C . ASN A 1 57 ? 12.294 6.773 -13.078 1.00 0.00 35 ASN A C 13
ATOM 16135 O O . ASN A 1 57 ? 13.517 6.909 -12.997 1.00 0.00 35 ASN A O 13
ATOM 16146 N N . VAL A 1 58 ? 11.618 5.818 -12.392 1.00 0.00 36 VAL A N 13
ATOM 16147 C CA . VAL A 1 58 ? 12.214 5.041 -11.263 1.00 0.00 36 VAL A CA 13
ATOM 16148 C C . VAL A 1 58 ? 13.051 3.828 -11.723 1.00 0.00 36 VAL A C 13
ATOM 16149 O O . VAL A 1 58 ? 13.760 3.220 -10.909 1.00 0.00 36 VAL A O 13
ATOM 16162 N N . TYR A 1 59 ? 12.945 3.464 -13.004 1.00 0.00 37 TYR A N 13
ATOM 16163 C CA . TYR A 1 59 ? 13.645 2.294 -13.568 1.00 0.00 37 TYR A CA 13
ATOM 16164 C C . TYR A 1 59 ? 15.026 2.755 -14.099 1.00 0.00 37 TYR A C 13
ATOM 16165 O O . TYR A 1 59 ? 15.096 3.808 -14.730 1.00 0.00 37 TYR A O 13
ATOM 16183 N N . PRO A 1 60 ? 16.143 1.977 -13.850 1.00 0.00 38 PRO A N 13
ATOM 16184 C CA . PRO A 1 60 ? 17.541 2.374 -14.223 1.00 0.00 38 PRO A CA 13
ATOM 16185 C C . PRO A 1 60 ? 17.711 2.746 -15.707 1.00 0.00 38 PRO A C 13
ATOM 16186 O O . PRO A 1 60 ? 18.332 3.760 -16.040 1.00 0.00 38 PRO A O 13
ATOM 16197 N N . SER A 1 61 ? 17.121 1.918 -16.586 1.00 0.00 39 SER A N 13
ATOM 16198 C CA . SER A 1 61 ? 17.233 2.076 -18.045 1.00 0.00 39 SER A CA 13
ATOM 16199 C C . SER A 1 61 ? 16.399 3.280 -18.540 1.00 0.00 39 SER A C 13
ATOM 16200 O O . SER A 1 61 ? 16.694 3.853 -19.594 1.00 0.00 39 SER A O 13
ATOM 16208 N N . LYS A 1 62 ? 15.376 3.646 -17.731 1.00 0.00 40 LYS A N 13
ATOM 16209 C CA . LYS A 1 62 ? 14.403 4.715 -18.030 1.00 0.00 40 LYS A CA 13
ATOM 16210 C C . LYS A 1 62 ? 13.701 4.455 -19.390 1.00 0.00 40 LYS A C 13
ATOM 16211 O O . LYS A 1 62 ? 13.998 5.116 -20.394 1.00 0.00 40 LYS A O 13
ATOM 16230 N N . PRO A 1 63 ? 12.770 3.440 -19.431 1.00 0.00 41 PRO A N 13
ATOM 16231 C CA . PRO A 1 63 ? 12.170 2.939 -20.687 1.00 0.00 41 PRO A CA 13
ATOM 16232 C C . PRO A 1 63 ? 11.135 3.917 -21.301 1.00 0.00 41 PRO A C 13
ATOM 16233 O O . PRO A 1 63 ? 10.489 4.689 -20.582 1.00 0.00 41 PRO A O 13
ATOM 16244 N N . LEU A 1 64 ? 11.011 3.869 -22.641 1.00 0.00 42 LEU A N 13
ATOM 16245 C CA . LEU A 1 64 ? 10.116 4.749 -23.419 1.00 0.00 42 LEU A CA 13
ATOM 16246 C C . LEU A 1 64 ? 8.636 4.474 -23.094 1.00 0.00 42 LEU A C 13
ATOM 16247 O O . LEU A 1 64 ? 8.115 3.421 -23.432 1.00 0.00 42 LEU A O 13
ATOM 16263 N N . THR A 1 65 ? 7.970 5.442 -22.453 1.00 0.00 43 THR A N 13
ATOM 16264 C CA . THR A 1 65 ? 6.531 5.368 -22.120 1.00 0.00 43 THR A CA 13
ATOM 16265 C C . THR A 1 65 ? 5.663 5.241 -23.402 1.00 0.00 43 THR A C 13
ATOM 16266 O O . THR A 1 65 ? 4.597 4.614 -23.389 1.00 0.00 43 THR A O 13
ATOM 16277 N N . LYS A 1 66 ? 6.166 5.823 -24.510 1.00 0.00 44 LYS A N 13
ATOM 16278 C CA . LYS A 1 66 ? 5.492 5.793 -25.825 1.00 0.00 44 LYS A CA 13
ATOM 16279 C C . LYS A 1 66 ? 5.511 4.378 -26.451 1.00 0.00 44 LYS A C 13
ATOM 16280 O O . LYS A 1 66 ? 4.557 3.976 -27.129 1.00 0.00 44 LYS A O 13
ATOM 16299 N N . ASP A 1 67 ? 6.597 3.627 -26.199 1.00 0.00 45 ASP A N 13
ATOM 16300 C CA . ASP A 1 67 ? 6.948 2.416 -26.970 1.00 0.00 45 ASP A CA 13
ATOM 16301 C C . ASP A 1 67 ? 6.708 1.151 -26.141 1.00 0.00 45 ASP A C 13
ATOM 16302 O O . ASP A 1 67 ? 6.006 0.232 -26.575 1.00 0.00 45 ASP A O 13
ATOM 16311 N N . GLN A 1 68 ? 7.315 1.133 -24.954 1.00 0.00 46 GLN A N 13
ATOM 16312 C CA . GLN A 1 68 ? 7.245 0.014 -24.004 1.00 0.00 46 GLN A CA 13
ATOM 16313 C C . GLN A 1 68 ? 5.798 -0.231 -23.556 1.00 0.00 46 GLN A C 13
ATOM 16314 O O . GLN A 1 68 ? 5.082 0.717 -23.209 1.00 0.00 46 GLN A O 13
ATOM 16328 N N . ARG A 1 69 ? 5.371 -1.500 -23.600 1.00 0.00 47 ARG A N 13
ATOM 16329 C CA . ARG A 1 69 ? 3.991 -1.910 -23.297 1.00 0.00 47 ARG A CA 13
ATOM 16330 C C . ARG A 1 69 ? 4.001 -2.921 -22.146 1.00 0.00 47 ARG A C 13
ATOM 16331 O O . ARG A 1 69 ? 4.888 -3.768 -22.062 1.00 0.00 47 ARG A O 13
ATOM 16352 N N . LEU A 1 70 ? 3.017 -2.807 -21.259 1.00 0.00 48 LEU A N 13
ATOM 16353 C CA . LEU A 1 70 ? 2.856 -3.701 -20.107 1.00 0.00 48 LEU A CA 13
ATOM 16354 C C . LEU A 1 70 ? 1.907 -4.846 -20.496 1.00 0.00 48 LEU A C 13
ATOM 16355 O O . LEU A 1 70 ? 0.789 -4.588 -20.923 1.00 0.00 48 LEU A O 13
ATOM 16371 N N . VAL A 1 71 ? 2.380 -6.104 -20.393 1.00 0.00 49 VAL A N 13
ATOM 16372 C CA . VAL A 1 71 ? 1.607 -7.314 -20.766 1.00 0.00 49 VAL A CA 13
ATOM 16373 C C . VAL A 1 71 ? 1.596 -8.295 -19.584 1.00 0.00 49 VAL A C 13
ATOM 16374 O O . VAL A 1 71 ? 2.657 -8.678 -19.097 1.00 0.00 49 VAL A O 13
ATOM 16387 N N . TYR A 1 72 ? 0.405 -8.715 -19.136 1.00 0.00 50 TYR A N 13
ATOM 16388 C CA . TYR A 1 72 ? 0.256 -9.637 -18.004 1.00 0.00 50 TYR A CA 13
ATOM 16389 C C . TYR A 1 72 ? -0.108 -11.030 -18.553 1.00 0.00 50 TYR A C 13
ATOM 16390 O O . TYR A 1 72 ? -1.264 -11.265 -18.935 1.00 0.00 50 TYR A O 13
ATOM 16408 N N . SER A 1 73 ? 0.913 -11.906 -18.682 1.00 0.00 51 SER A N 13
ATOM 16409 C CA . SER A 1 73 ? 0.757 -13.342 -19.052 1.00 0.00 51 SER A CA 13
ATOM 16410 C C . SER A 1 73 ? 0.183 -13.578 -20.480 1.00 0.00 51 SER A C 13
ATOM 16411 O O . SER A 1 73 ? 0.052 -14.733 -20.906 1.00 0.00 51 SER A O 13
ATOM 16419 N N . GLY A 1 74 ? -0.126 -12.493 -21.219 1.00 0.00 52 GLY A N 13
ATOM 16420 C CA . GLY A 1 74 ? -0.767 -12.597 -22.535 1.00 0.00 52 GLY A CA 13
ATOM 16421 C C . GLY A 1 74 ? -1.642 -11.389 -22.861 1.00 0.00 52 GLY A C 13
ATOM 16422 O O . GLY A 1 74 ? -1.726 -10.969 -24.021 1.00 0.00 52 GLY A O 13
ATOM 16426 N N . ARG A 1 75 ? -2.312 -10.835 -21.835 1.00 0.00 53 ARG A N 13
ATOM 16427 C CA . ARG A 1 75 ? -3.253 -9.707 -22.007 1.00 0.00 53 ARG A CA 13
ATOM 16428 C C . ARG A 1 75 ? -2.506 -8.369 -21.906 1.00 0.00 53 ARG A C 13
ATOM 16429 O O . ARG A 1 75 ? -1.642 -8.207 -21.047 1.00 0.00 53 ARG A O 13
ATOM 16450 N N . LEU A 1 76 ? -2.832 -7.424 -22.803 1.00 0.00 54 LEU A N 13
ATOM 16451 C CA . LEU A 1 76 ? -2.234 -6.073 -22.805 1.00 0.00 54 LEU A CA 13
ATOM 16452 C C . LEU A 1 76 ? -2.885 -5.233 -21.684 1.00 0.00 54 LEU A C 13
ATOM 16453 O O . LEU A 1 76 ? -4.090 -5.346 -21.450 1.00 0.00 54 LEU A O 13
ATOM 16469 N N . LEU A 1 77 ? -2.069 -4.438 -20.963 1.00 0.00 55 LEU A N 13
ATOM 16470 C CA . LEU A 1 77 ? -2.548 -3.519 -19.913 1.00 0.00 55 LEU A CA 13
ATOM 16471 C C . LEU A 1 77 ? -2.717 -2.120 -20.547 1.00 0.00 55 LEU A C 13
ATOM 16472 O O . LEU A 1 77 ? -1.708 -1.440 -20.777 1.00 0.00 55 LEU A O 13
ATOM 16488 N N . PRO A 1 78 ? -3.963 -1.682 -20.903 1.00 0.00 56 PRO A N 13
ATOM 16489 C CA . PRO A 1 78 ? -4.181 -0.348 -21.484 1.00 0.00 56 PRO A CA 13
ATOM 16490 C C . PRO A 1 78 ? -4.190 0.758 -20.406 1.00 0.00 56 PRO A C 13
ATOM 16491 O O . PRO A 1 78 ? -4.680 0.556 -19.282 1.00 0.00 56 PRO A O 13
ATOM 16502 N N . ASP A 1 79 ? -3.673 1.929 -20.784 1.00 0.00 57 ASP A N 13
ATOM 16503 C CA . ASP A 1 79 ? -3.445 3.067 -19.877 1.00 0.00 57 ASP A CA 13
ATOM 16504 C C . ASP A 1 79 ? -4.756 3.675 -19.339 1.00 0.00 57 ASP A C 13
ATOM 16505 O O . ASP A 1 79 ? -4.743 4.356 -18.306 1.00 0.00 57 ASP A O 13
ATOM 16514 N N . HIS A 1 80 ? -5.879 3.419 -20.047 1.00 0.00 58 HIS A N 13
ATOM 16515 C CA . HIS A 1 80 ? -7.177 4.060 -19.744 1.00 0.00 58 HIS A CA 13
ATOM 16516 C C . HIS A 1 80 ? -7.827 3.507 -18.457 1.00 0.00 58 HIS A C 13
ATOM 16517 O O . HIS A 1 80 ? -8.772 4.108 -17.946 1.00 0.00 58 HIS A O 13
ATOM 16532 N N . LEU A 1 81 ? -7.349 2.345 -17.967 1.00 0.00 59 LEU A N 13
ATOM 16533 C CA . LEU A 1 81 ? -7.882 1.709 -16.742 1.00 0.00 59 LEU A CA 13
ATOM 16534 C C . LEU A 1 81 ? -6.811 1.636 -15.654 1.00 0.00 59 LEU A C 13
ATOM 16535 O O . LEU A 1 81 ? -5.608 1.797 -15.928 1.00 0.00 59 LEU A O 13
ATOM 16551 N N . GLN A 1 82 ? -7.273 1.405 -14.416 1.00 0.00 60 GLN A N 13
ATOM 16552 C CA . GLN A 1 82 ? -6.410 1.365 -13.229 1.00 0.00 60 GLN A CA 13
ATOM 16553 C C . GLN A 1 82 ? -5.687 0.016 -13.132 1.00 0.00 60 GLN A C 13
ATOM 16554 O O . GLN A 1 82 ? -6.139 -0.988 -13.692 1.00 0.00 60 GLN A O 13
ATOM 16568 N N . LEU A 1 83 ? -4.575 0.008 -12.384 1.00 0.00 61 LEU A N 13
ATOM 16569 C CA . LEU A 1 83 ? -3.769 -1.201 -12.144 1.00 0.00 61 LEU A CA 13
ATOM 16570 C C . LEU A 1 83 ? -4.572 -2.284 -11.401 1.00 0.00 61 LEU A C 13
ATOM 16571 O O . LEU A 1 83 ? -4.402 -3.479 -11.666 1.00 0.00 61 LEU A O 13
ATOM 16587 N N . LYS A 1 84 ? -5.464 -1.833 -10.488 1.00 0.00 62 LYS A N 13
ATOM 16588 C CA . LYS A 1 84 ? -6.331 -2.724 -9.686 1.00 0.00 62 LYS A CA 13
ATOM 16589 C C . LYS A 1 84 ? -7.141 -3.694 -10.581 1.00 0.00 62 LYS A C 13
ATOM 16590 O O . LYS A 1 84 ? -7.378 -4.830 -10.195 1.00 0.00 62 LYS A O 13
ATOM 16609 N N . ASP A 1 85 ? -7.488 -3.226 -11.802 1.00 0.00 63 ASP A N 13
ATOM 16610 C CA . ASP A 1 85 ? -8.278 -3.995 -12.795 1.00 0.00 63 ASP A CA 13
ATOM 16611 C C . ASP A 1 85 ? -7.707 -5.415 -12.999 1.00 0.00 63 ASP A C 13
ATOM 16612 O O . ASP A 1 85 ? -8.447 -6.406 -13.031 1.00 0.00 63 ASP A O 13
ATOM 16621 N N . ILE A 1 86 ? -6.375 -5.492 -13.075 1.00 0.00 64 ILE A N 13
ATOM 16622 C CA . ILE A 1 86 ? -5.655 -6.740 -13.363 1.00 0.00 64 ILE A CA 13
ATOM 16623 C C . ILE A 1 86 ? -5.023 -7.304 -12.076 1.00 0.00 64 ILE A C 13
ATOM 16624 O O . ILE A 1 86 ? -4.786 -8.515 -11.963 1.00 0.00 64 ILE A O 13
ATOM 16640 N N . LEU A 1 87 ? -4.766 -6.421 -11.085 1.00 0.00 65 LEU A N 13
ATOM 16641 C CA . LEU A 1 87 ? -3.814 -6.715 -9.992 1.00 0.00 65 LEU A CA 13
ATOM 16642 C C . LEU A 1 87 ? -4.461 -6.715 -8.579 1.00 0.00 65 LEU A C 13
ATOM 16643 O O . LEU A 1 87 ? -3.747 -6.946 -7.588 1.00 0.00 65 LEU A O 13
ATOM 16659 N N . ARG A 1 88 ? -5.798 -6.498 -8.489 1.00 0.00 66 ARG A N 13
ATOM 16660 C CA . ARG A 1 88 ? -6.532 -6.360 -7.183 1.00 0.00 66 ARG A CA 13
ATOM 16661 C C . ARG A 1 88 ? -6.526 -7.666 -6.362 1.00 0.00 66 ARG A C 13
ATOM 16662 O O . ARG A 1 88 ? -6.737 -7.639 -5.143 1.00 0.00 66 ARG A O 13
ATOM 16683 N N . LYS A 1 89 ? -6.297 -8.795 -7.058 1.00 0.00 67 LYS A N 13
ATOM 16684 C CA . LYS A 1 89 ? -6.318 -10.146 -6.463 1.00 0.00 67 LYS A CA 13
ATOM 16685 C C . LYS A 1 89 ? -5.314 -10.285 -5.304 1.00 0.00 67 LYS A C 13
ATOM 16686 O O . LYS A 1 89 ? -5.588 -10.960 -4.307 1.00 0.00 67 LYS A O 13
ATOM 16705 N N . GLN A 1 90 ? -4.141 -9.644 -5.455 1.00 0.00 68 GLN A N 13
ATOM 16706 C CA . GLN A 1 90 ? -3.103 -9.613 -4.408 1.00 0.00 68 GLN A CA 13
ATOM 16707 C C . GLN A 1 90 ? -3.058 -8.227 -3.741 1.00 0.00 68 GLN A C 13
ATOM 16708 O O . GLN A 1 90 ? -3.212 -8.129 -2.519 1.00 0.00 68 GLN A O 13
ATOM 16722 N N . ASP A 1 91 ? -2.821 -7.162 -4.558 1.00 0.00 69 ASP A N 13
ATOM 16723 C CA . ASP A 1 91 ? -2.575 -5.774 -4.055 1.00 0.00 69 ASP A CA 13
ATOM 16724 C C . ASP A 1 91 ? -1.331 -5.745 -3.117 1.00 0.00 69 ASP A C 13
ATOM 16725 O O . ASP A 1 91 ? -1.123 -4.824 -2.326 1.00 0.00 69 ASP A O 13
ATOM 16734 N N . GLU A 1 92 ? -0.468 -6.760 -3.273 1.00 0.00 70 GLU A N 13
ATOM 16735 C CA . GLU A 1 92 ? 0.738 -6.947 -2.451 1.00 0.00 70 GLU A CA 13
ATOM 16736 C C . GLU A 1 92 ? 1.942 -7.122 -3.378 1.00 0.00 70 GLU A C 13
ATOM 16737 O O . GLU A 1 92 ? 2.996 -6.528 -3.162 1.00 0.00 70 GLU A O 13
ATOM 16749 N N . TYR A 1 93 ? 1.760 -7.973 -4.401 1.00 0.00 71 TYR A N 13
ATOM 16750 C CA . TYR A 1 93 ? 2.754 -8.184 -5.461 1.00 0.00 71 TYR A CA 13
ATOM 16751 C C . TYR A 1 93 ? 2.057 -8.697 -6.730 1.00 0.00 71 TYR A C 13
ATOM 16752 O O . TYR A 1 93 ? 0.966 -9.268 -6.649 1.00 0.00 71 TYR A O 13
ATOM 16770 N N . HIS A 1 94 ? 2.706 -8.487 -7.888 1.00 0.00 72 HIS A N 13
ATOM 16771 C CA . HIS A 1 94 ? 2.281 -9.032 -9.202 1.00 0.00 72 HIS A CA 13
ATOM 16772 C C . HIS A 1 94 ? 3.398 -8.843 -10.235 1.00 0.00 72 HIS A C 13
ATOM 16773 O O . HIS A 1 94 ? 4.154 -7.888 -10.151 1.00 0.00 72 HIS A O 13
ATOM 16788 N N . MET A 1 95 ? 3.456 -9.751 -11.221 1.00 0.00 73 MET A N 13
ATOM 16789 C CA . MET A 1 95 ? 4.496 -9.770 -12.269 1.00 0.00 73 MET A CA 13
ATOM 16790 C C . MET A 1 95 ? 3.893 -9.368 -13.630 1.00 0.00 73 MET A C 13
ATOM 16791 O O . MET A 1 95 ? 2.842 -9.888 -14.032 1.00 0.00 73 MET A O 13
ATOM 16805 N N . VAL A 1 96 ? 4.549 -8.410 -14.325 1.00 0.00 74 VAL A N 13
ATOM 16806 C CA . VAL A 1 96 ? 4.090 -7.880 -15.628 1.00 0.00 74 VAL A CA 13
ATOM 16807 C C . VAL A 1 96 ? 5.283 -7.773 -16.608 1.00 0.00 74 VAL A C 13
ATOM 16808 O O . VAL A 1 96 ? 6.323 -7.194 -16.274 1.00 0.00 74 VAL A O 13
ATOM 16821 N N . HIS A 1 97 ? 5.107 -8.348 -17.812 1.00 0.00 75 HIS A N 13
ATOM 16822 C CA . HIS A 1 97 ? 6.102 -8.355 -18.893 1.00 0.00 75 HIS A CA 13
ATOM 16823 C C . HIS A 1 97 ? 6.100 -7.009 -19.656 1.00 0.00 75 HIS A C 13
ATOM 16824 O O . HIS A 1 97 ? 5.260 -6.783 -20.538 1.00 0.00 75 HIS A O 13
ATOM 16839 N N . LEU A 1 98 ? 7.009 -6.111 -19.255 1.00 0.00 76 LEU A N 13
ATOM 16840 C CA . LEU A 1 98 ? 7.318 -4.876 -19.983 1.00 0.00 76 LEU A CA 13
ATOM 16841 C C . LEU A 1 98 ? 8.074 -5.219 -21.291 1.00 0.00 76 LEU A C 13
ATOM 16842 O O . LEU A 1 98 ? 9.281 -5.516 -21.263 1.00 0.00 76 LEU A O 13
ATOM 16858 N N . VAL A 1 99 ? 7.336 -5.257 -22.413 1.00 0.00 77 VAL A N 13
ATOM 16859 C CA . VAL A 1 99 ? 7.902 -5.520 -23.747 1.00 0.00 77 VAL A CA 13
ATOM 16860 C C . VAL A 1 99 ? 8.501 -4.209 -24.355 1.00 0.00 77 VAL A C 13
ATOM 16861 O O . VAL A 1 99 ? 7.747 -3.255 -24.627 1.00 0.00 77 VAL A O 13
ATOM 16875 N N . PRO A 1 23 ? 3.447 -1.185 0.146 1.00 0.00 1 PRO A N 14
ATOM 16876 C CA . PRO A 1 23 ? 3.054 -0.925 -1.247 1.00 0.00 1 PRO A CA 14
ATOM 16877 C C . PRO A 1 23 ? 2.915 -2.235 -2.044 1.00 0.00 1 PRO A C 14
ATOM 16878 O O . PRO A 1 23 ? 3.151 -3.332 -1.526 1.00 0.00 1 PRO A O 14
ATOM 16889 N N . VAL A 1 24 ? 2.496 -2.081 -3.301 1.00 0.00 2 VAL A N 14
ATOM 16890 C CA . VAL A 1 24 ? 2.386 -3.166 -4.286 1.00 0.00 2 VAL A CA 14
ATOM 16891 C C . VAL A 1 24 ? 3.782 -3.536 -4.806 1.00 0.00 2 VAL A C 14
ATOM 16892 O O . VAL A 1 24 ? 4.525 -2.664 -5.275 1.00 0.00 2 VAL A O 14
ATOM 16905 N N . THR A 1 25 ? 4.138 -4.825 -4.689 1.00 0.00 3 THR A N 14
ATOM 16906 C CA . THR A 1 25 ? 5.384 -5.360 -5.242 1.00 0.00 3 THR A CA 14
ATOM 16907 C C . THR A 1 25 ? 5.163 -5.624 -6.741 1.00 0.00 3 THR A C 14
ATOM 16908 O O . THR A 1 25 ? 4.619 -6.667 -7.125 1.00 0.00 3 THR A O 14
ATOM 16919 N N . LEU A 1 26 ? 5.544 -4.667 -7.590 1.00 0.00 4 LEU A N 14
ATOM 16920 C CA . LEU A 1 26 ? 5.372 -4.814 -9.035 1.00 0.00 4 LEU A CA 14
ATOM 16921 C C . LEU A 1 26 ? 6.637 -5.428 -9.635 1.00 0.00 4 LEU A C 14
ATOM 16922 O O . LEU A 1 26 ? 7.625 -4.734 -9.889 1.00 0.00 4 LEU A O 14
ATOM 16938 N N . ILE A 1 27 ? 6.586 -6.741 -9.845 1.00 0.00 5 ILE A N 14
ATOM 16939 C CA . ILE A 1 27 ? 7.691 -7.517 -10.402 1.00 0.00 5 ILE A CA 14
ATOM 16940 C C . ILE A 1 27 ? 7.719 -7.334 -11.932 1.00 0.00 5 ILE A C 14
ATOM 16941 O O . ILE A 1 27 ? 6.986 -8.002 -12.674 1.00 0.00 5 ILE A O 14
ATOM 16957 N N . ILE A 1 28 ? 8.541 -6.385 -12.377 1.00 0.00 6 ILE A N 14
ATOM 16958 C CA . ILE A 1 28 ? 8.727 -6.070 -13.794 1.00 0.00 6 ILE A CA 14
ATOM 16959 C C . ILE A 1 28 ? 9.805 -6.976 -14.400 1.00 0.00 6 ILE A C 14
ATOM 16960 O O . ILE A 1 28 ? 10.987 -6.860 -14.073 1.00 0.00 6 ILE A O 14
ATOM 16976 N N . LYS A 1 29 ? 9.369 -7.872 -15.277 1.00 0.00 7 LYS A N 14
ATOM 16977 C CA . LYS A 1 29 ? 10.234 -8.791 -16.008 1.00 0.00 7 LYS A CA 14
ATOM 16978 C C . LYS A 1 29 ? 10.389 -8.289 -17.453 1.00 0.00 7 LYS A C 14
ATOM 16979 O O . LYS A 1 29 ? 9.389 -8.127 -18.153 1.00 0.00 7 LYS A O 14
ATOM 16998 N N . ALA A 1 30 ? 11.625 -8.029 -17.898 1.00 0.00 8 ALA A N 14
ATOM 16999 C CA . ALA A 1 30 ? 11.881 -7.604 -19.282 1.00 0.00 8 ALA A CA 14
ATOM 17000 C C . ALA A 1 30 ? 11.976 -8.867 -20.165 1.00 0.00 8 ALA A C 14
ATOM 17001 O O . ALA A 1 30 ? 12.791 -9.753 -19.866 1.00 0.00 8 ALA A O 14
ATOM 17008 N N . PRO A 1 31 ? 11.113 -9.006 -21.231 1.00 0.00 9 PRO A N 14
ATOM 17009 C CA . PRO A 1 31 ? 11.190 -10.128 -22.206 1.00 0.00 9 PRO A CA 14
ATOM 17010 C C . PRO A 1 31 ? 12.543 -10.164 -22.950 1.00 0.00 9 PRO A C 14
ATOM 17011 O O . PRO A 1 31 ? 13.040 -11.232 -23.326 1.00 0.00 9 PRO A O 14
ATOM 17022 N N . ASN A 1 32 ? 13.125 -8.966 -23.130 1.00 0.00 10 ASN A N 14
ATOM 17023 C CA . ASN A 1 32 ? 14.444 -8.774 -23.751 1.00 0.00 10 ASN A CA 14
ATOM 17024 C C . ASN A 1 32 ? 15.562 -9.389 -22.868 1.00 0.00 10 ASN A C 14
ATOM 17025 O O . ASN A 1 32 ? 16.649 -9.696 -23.359 1.00 0.00 10 ASN A O 14
ATOM 17036 N N . GLN A 1 33 ? 15.267 -9.507 -21.543 1.00 0.00 11 GLN A N 14
ATOM 17037 C CA . GLN A 1 33 ? 16.087 -10.241 -20.539 1.00 0.00 11 GLN A CA 14
ATOM 17038 C C . GLN A 1 33 ? 17.426 -9.529 -20.213 1.00 0.00 11 GLN A C 14
ATOM 17039 O O . GLN A 1 33 ? 18.231 -10.035 -19.415 1.00 0.00 11 GLN A O 14
ATOM 17053 N N . LYS A 1 34 ? 17.649 -8.324 -20.789 1.00 0.00 12 LYS A N 14
ATOM 17054 C CA . LYS A 1 34 ? 18.749 -7.434 -20.355 1.00 0.00 12 LYS A CA 14
ATOM 17055 C C . LYS A 1 34 ? 18.564 -7.081 -18.867 1.00 0.00 12 LYS A C 14
ATOM 17056 O O . LYS A 1 34 ? 19.525 -7.009 -18.098 1.00 0.00 12 LYS A O 14
ATOM 17075 N N . TYR A 1 35 ? 17.289 -6.870 -18.499 1.00 0.00 13 TYR A N 14
ATOM 17076 C CA . TYR A 1 35 ? 16.848 -6.592 -17.129 1.00 0.00 13 TYR A CA 14
ATOM 17077 C C . TYR A 1 35 ? 15.996 -7.768 -16.653 1.00 0.00 13 TYR A C 14
ATOM 17078 O O . TYR A 1 35 ? 15.046 -8.172 -17.335 1.00 0.00 13 TYR A O 14
ATOM 17096 N N . SER A 1 36 ? 16.366 -8.342 -15.509 1.00 0.00 14 SER A N 14
ATOM 17097 C CA . SER A 1 36 ? 15.606 -9.427 -14.878 1.00 0.00 14 SER A CA 14
ATOM 17098 C C . SER A 1 36 ? 14.406 -8.850 -14.094 1.00 0.00 14 SER A C 14
ATOM 17099 O O . SER A 1 36 ? 14.102 -7.649 -14.183 1.00 0.00 14 SER A O 14
ATOM 17107 N N . ASP A 1 37 ? 13.713 -9.730 -13.359 1.00 0.00 15 ASP A N 14
ATOM 17108 C CA . ASP A 1 37 ? 12.557 -9.364 -12.524 1.00 0.00 15 ASP A CA 14
ATOM 17109 C C . ASP A 1 37 ? 12.954 -8.373 -11.405 1.00 0.00 15 ASP A C 14
ATOM 17110 O O . ASP A 1 37 ? 13.626 -8.735 -10.437 1.00 0.00 15 ASP A O 14
ATOM 17119 N N . GLN A 1 38 ? 12.571 -7.097 -11.601 1.00 0.00 16 GLN A N 14
ATOM 17120 C CA . GLN A 1 38 ? 12.829 -5.994 -10.661 1.00 0.00 16 GLN A CA 14
ATOM 17121 C C . GLN A 1 38 ? 11.551 -5.660 -9.879 1.00 0.00 16 GLN A C 14
ATOM 17122 O O . GLN A 1 38 ? 10.518 -5.361 -10.483 1.00 0.00 16 GLN A O 14
ATOM 17136 N N . THR A 1 39 ? 11.632 -5.703 -8.543 1.00 0.00 17 THR A N 14
ATOM 17137 C CA . THR A 1 39 ? 10.507 -5.386 -7.668 1.00 0.00 17 THR A CA 14
ATOM 17138 C C . THR A 1 39 ? 10.381 -3.852 -7.482 1.00 0.00 17 THR A C 14
ATOM 17139 O O . THR A 1 39 ? 11.028 -3.255 -6.610 1.00 0.00 17 THR A O 14
ATOM 17150 N N . ILE A 1 40 ? 9.556 -3.231 -8.336 1.00 0.00 18 ILE A N 14
ATOM 17151 C CA . ILE A 1 40 ? 9.255 -1.793 -8.288 1.00 0.00 18 ILE A CA 14
ATOM 17152 C C . ILE A 1 40 ? 8.114 -1.553 -7.276 1.00 0.00 18 ILE A C 14
ATOM 17153 O O . ILE A 1 40 ? 7.028 -2.117 -7.432 1.00 0.00 18 ILE A O 14
ATOM 17169 N N . SER A 1 41 ? 8.371 -0.747 -6.233 1.00 0.00 19 SER A N 14
ATOM 17170 C CA . SER A 1 41 ? 7.348 -0.370 -5.245 1.00 0.00 19 SER A CA 14
ATOM 17171 C C . SER A 1 41 ? 6.355 0.625 -5.884 1.00 0.00 19 SER A C 14
ATOM 17172 O O . SER A 1 41 ? 6.742 1.725 -6.302 1.00 0.00 19 SER A O 14
ATOM 17180 N N . CYS A 1 42 ? 5.087 0.196 -5.989 1.00 0.00 20 CYS A N 14
ATOM 17181 C CA . CYS A 1 42 ? 4.019 0.918 -6.708 1.00 0.00 20 CYS A CA 14
ATOM 17182 C C . CYS A 1 42 ? 2.692 0.854 -5.928 1.00 0.00 20 CYS A C 14
ATOM 17183 O O . CYS A 1 42 ? 2.652 0.362 -4.802 1.00 0.00 20 CYS A O 14
ATOM 17191 N N . PHE A 1 43 ? 1.619 1.414 -6.521 1.00 0.00 21 PHE A N 14
ATOM 17192 C CA . PHE A 1 43 ? 0.241 1.338 -5.990 1.00 0.00 21 PHE A CA 14
ATOM 17193 C C . PHE A 1 43 ? -0.752 1.031 -7.121 1.00 0.00 21 PHE A C 14
ATOM 17194 O O . PHE A 1 43 ? -0.621 1.569 -8.223 1.00 0.00 21 PHE A O 14
ATOM 17211 N N . LEU A 1 44 ? -1.768 0.191 -6.813 1.00 0.00 22 LEU A N 14
ATOM 17212 C CA . LEU A 1 44 ? -2.890 -0.114 -7.737 1.00 0.00 22 LEU A CA 14
ATOM 17213 C C . LEU A 1 44 ? -3.823 1.102 -7.895 1.00 0.00 22 LEU A C 14
ATOM 17214 O O . LEU A 1 44 ? -4.702 1.109 -8.771 1.00 0.00 22 LEU A O 14
ATOM 17230 N N . ASN A 1 45 ? -3.635 2.096 -6.999 1.00 0.00 23 ASN A N 14
ATOM 17231 C CA . ASN A 1 45 ? -4.366 3.372 -6.995 1.00 0.00 23 ASN A CA 14
ATOM 17232 C C . ASN A 1 45 ? -4.302 4.096 -8.367 1.00 0.00 23 ASN A C 14
ATOM 17233 O O . ASN A 1 45 ? -5.303 4.660 -8.824 1.00 0.00 23 ASN A O 14
ATOM 17244 N N . TRP A 1 46 ? -3.125 4.061 -9.012 1.00 0.00 24 TRP A N 14
ATOM 17245 C CA . TRP A 1 46 ? -2.886 4.758 -10.289 1.00 0.00 24 TRP A CA 14
ATOM 17246 C C . TRP A 1 46 ? -3.329 3.900 -11.486 1.00 0.00 24 TRP A C 14
ATOM 17247 O O . TRP A 1 46 ? -3.679 2.721 -11.330 1.00 0.00 24 TRP A O 14
ATOM 17268 N N . THR A 1 47 ? -3.298 4.515 -12.684 1.00 0.00 25 THR A N 14
ATOM 17269 C CA . THR A 1 47 ? -3.570 3.819 -13.948 1.00 0.00 25 THR A CA 14
ATOM 17270 C C . THR A 1 47 ? -2.301 3.154 -14.480 1.00 0.00 25 THR A C 14
ATOM 17271 O O . THR A 1 47 ? -1.195 3.392 -13.972 1.00 0.00 25 THR A O 14
ATOM 17282 N N . VAL A 1 48 ? -2.483 2.326 -15.517 1.00 0.00 26 VAL A N 14
ATOM 17283 C CA . VAL A 1 48 ? -1.377 1.715 -16.269 1.00 0.00 26 VAL A CA 14
ATOM 17284 C C . VAL A 1 48 ? -0.530 2.801 -16.976 1.00 0.00 26 VAL A C 14
ATOM 17285 O O . VAL A 1 48 ? 0.668 2.622 -17.165 1.00 0.00 26 VAL A O 14
ATOM 17298 N N . GLY A 1 49 ? -1.179 3.923 -17.348 1.00 0.00 27 GLY A N 14
ATOM 17299 C CA . GLY A 1 49 ? -0.501 5.069 -17.971 1.00 0.00 27 GLY A CA 14
ATOM 17300 C C . GLY A 1 49 ? 0.371 5.836 -16.991 1.00 0.00 27 GLY A C 14
ATOM 17301 O O . GLY A 1 49 ? 1.534 6.134 -17.283 1.00 0.00 27 GLY A O 14
ATOM 17305 N N . LYS A 1 50 ? -0.198 6.128 -15.808 1.00 0.00 28 LYS A N 14
ATOM 17306 C CA . LYS A 1 50 ? 0.527 6.787 -14.700 1.00 0.00 28 LYS A CA 14
ATOM 17307 C C . LYS A 1 50 ? 1.744 5.957 -14.276 1.00 0.00 28 LYS A C 14
ATOM 17308 O O . LYS A 1 50 ? 2.841 6.490 -14.091 1.00 0.00 28 LYS A O 14
ATOM 17327 N N . LEU A 1 51 ? 1.529 4.638 -14.161 1.00 0.00 29 LEU A N 14
ATOM 17328 C CA . LEU A 1 51 ? 2.564 3.676 -13.756 1.00 0.00 29 LEU A CA 14
ATOM 17329 C C . LEU A 1 51 ? 3.636 3.527 -14.855 1.00 0.00 29 LEU A C 14
ATOM 17330 O O . LEU A 1 51 ? 4.814 3.394 -14.554 1.00 0.00 29 LEU A O 14
ATOM 17346 N N . LYS A 1 52 ? 3.201 3.543 -16.115 1.00 0.00 30 LYS A N 14
ATOM 17347 C CA . LYS A 1 52 ? 4.097 3.402 -17.288 1.00 0.00 30 LYS A CA 14
ATOM 17348 C C . LYS A 1 52 ? 5.143 4.533 -17.311 1.00 0.00 30 LYS A C 14
ATOM 17349 O O . LYS A 1 52 ? 6.341 4.286 -17.470 1.00 0.00 30 LYS A O 14
ATOM 17368 N N . THR A 1 53 ? 4.642 5.765 -17.110 1.00 0.00 31 THR A N 14
ATOM 17369 C CA . THR A 1 53 ? 5.460 6.985 -17.008 1.00 0.00 31 THR A CA 14
ATOM 17370 C C . THR A 1 53 ? 6.367 6.931 -15.757 1.00 0.00 31 THR A C 14
ATOM 17371 O O . THR A 1 53 ? 7.559 7.278 -15.816 1.00 0.00 31 THR A O 14
ATOM 17382 N N . HIS A 1 54 ? 5.776 6.444 -14.643 1.00 0.00 32 HIS A N 14
ATOM 17383 C CA . HIS A 1 54 ? 6.476 6.224 -13.359 1.00 0.00 32 HIS A CA 14
ATOM 17384 C C . HIS A 1 54 ? 7.704 5.318 -13.563 1.00 0.00 32 HIS A C 14
ATOM 17385 O O . HIS A 1 54 ? 8.783 5.618 -13.059 1.00 0.00 32 HIS A O 14
ATOM 17400 N N . LEU A 1 55 ? 7.522 4.250 -14.367 1.00 0.00 33 LEU A N 14
ATOM 17401 C CA . LEU A 1 55 ? 8.588 3.294 -14.704 1.0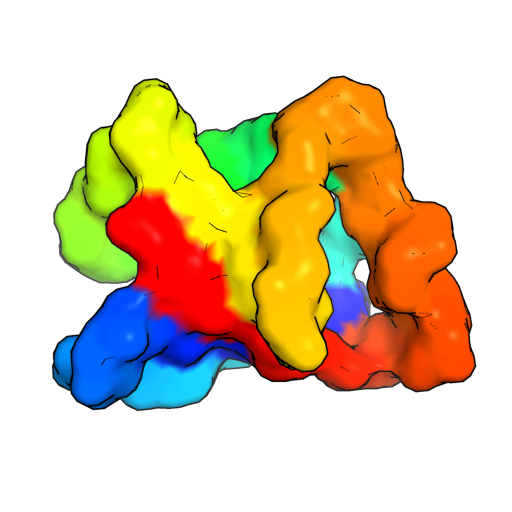0 0.00 33 LEU A CA 14
ATOM 17402 C C . LEU A 1 55 ? 9.663 3.978 -15.548 1.00 0.00 33 LEU A C 14
ATOM 17403 O O . LEU A 1 55 ? 10.823 3.859 -15.241 1.00 0.00 33 LEU A O 14
ATOM 17419 N N . SER A 1 56 ? 9.252 4.749 -16.577 1.00 0.00 34 SER A N 14
ATOM 17420 C CA . SER A 1 56 ? 10.181 5.444 -17.501 1.00 0.00 34 SER A CA 14
ATOM 17421 C C . SER A 1 56 ? 11.228 6.293 -16.739 1.00 0.00 34 SER A C 14
ATOM 17422 O O . SER A 1 56 ? 12.377 6.418 -17.174 1.00 0.00 34 SER A O 14
ATOM 17430 N N . ASN A 1 57 ? 10.805 6.857 -15.589 1.00 0.00 35 ASN A N 14
ATOM 17431 C CA . ASN A 1 57 ? 11.688 7.610 -14.679 1.00 0.00 35 ASN A CA 14
ATOM 17432 C C . ASN A 1 57 ? 12.494 6.672 -13.745 1.00 0.00 35 ASN A C 14
ATOM 17433 O O . ASN A 1 57 ? 13.733 6.700 -13.753 1.00 0.00 35 ASN A O 14
ATOM 17444 N N . VAL A 1 58 ? 11.787 5.817 -12.969 1.00 0.00 36 VAL A N 14
ATOM 17445 C CA . VAL A 1 58 ? 12.398 5.050 -11.847 1.00 0.00 36 VAL A CA 14
ATOM 17446 C C . VAL A 1 58 ? 13.227 3.831 -12.318 1.00 0.00 36 VAL A C 14
ATOM 17447 O O . VAL A 1 58 ? 14.036 3.301 -11.555 1.00 0.00 36 VAL A O 14
ATOM 17460 N N . TYR A 1 59 ? 13.016 3.396 -13.565 1.00 0.00 37 TYR A N 14
ATOM 17461 C CA . TYR A 1 59 ? 13.627 2.168 -14.114 1.00 0.00 37 TYR A CA 14
ATOM 17462 C C . TYR A 1 59 ? 15.028 2.519 -14.665 1.00 0.00 37 TYR A C 14
ATOM 17463 O O . TYR A 1 59 ? 15.152 3.519 -15.389 1.00 0.00 37 TYR A O 14
ATOM 17481 N N . PRO A 1 60 ? 16.095 1.700 -14.358 1.00 0.00 38 PRO A N 14
ATOM 17482 C CA . PRO A 1 60 ? 17.510 2.008 -14.736 1.00 0.00 38 PRO A CA 14
ATOM 17483 C C . PRO A 1 60 ? 17.718 2.144 -16.262 1.00 0.00 38 PRO A C 14
ATOM 17484 O O . PRO A 1 60 ? 18.641 2.832 -16.712 1.00 0.00 38 PRO A O 14
ATOM 17495 N N . SER A 1 61 ? 16.840 1.485 -17.036 1.00 0.00 39 SER A N 14
ATOM 17496 C CA . SER A 1 61 ? 16.879 1.504 -18.504 1.00 0.00 39 SER A CA 14
ATOM 17497 C C . SER A 1 61 ? 16.522 2.898 -19.048 1.00 0.00 39 SER A C 14
ATOM 17498 O O . SER A 1 61 ? 17.183 3.406 -19.965 1.00 0.00 39 SER A O 14
ATOM 17506 N N . LYS A 1 62 ? 15.500 3.515 -18.415 1.00 0.00 40 LYS A N 14
ATOM 17507 C CA . LYS A 1 62 ? 14.788 4.693 -18.948 1.00 0.00 40 LYS A CA 14
ATOM 17508 C C . LYS A 1 62 ? 14.293 4.426 -20.390 1.00 0.00 40 LYS A C 14
ATOM 17509 O O . LYS A 1 62 ? 14.912 4.896 -21.357 1.00 0.00 40 LYS A O 14
ATOM 17528 N N . PRO A 1 63 ? 13.210 3.603 -20.561 1.00 0.00 41 PRO A N 14
ATOM 17529 C CA . PRO A 1 63 ? 12.594 3.364 -21.878 1.00 0.00 41 PRO A CA 14
ATOM 17530 C C . PRO A 1 63 ? 11.629 4.515 -22.254 1.00 0.00 41 PRO A C 14
ATOM 17531 O O . PRO A 1 63 ? 11.183 5.276 -21.375 1.00 0.00 41 PRO A O 14
ATOM 17542 N N . LEU A 1 64 ? 11.326 4.650 -23.563 1.00 0.00 42 LEU A N 14
ATOM 17543 C CA . LEU A 1 64 ? 10.306 5.600 -24.045 1.00 0.00 42 LEU A CA 14
ATOM 17544 C C . LEU A 1 64 ? 8.941 5.159 -23.523 1.00 0.00 42 LEU A C 14
ATOM 17545 O O . LEU A 1 64 ? 8.559 4.017 -23.749 1.00 0.00 42 LEU A O 14
ATOM 17561 N N . THR A 1 65 ? 8.242 6.057 -22.813 1.00 0.00 43 THR A N 14
ATOM 17562 C CA . THR A 1 65 ? 6.901 5.804 -22.259 1.00 0.00 43 THR A CA 14
ATOM 17563 C C . THR A 1 65 ? 5.922 5.362 -23.367 1.00 0.00 43 THR A C 14
ATOM 17564 O O . THR A 1 65 ? 5.206 4.372 -23.236 1.00 0.00 43 THR A O 14
ATOM 17575 N N . LYS A 1 66 ? 5.968 6.110 -24.481 1.00 0.00 44 LYS A N 14
ATOM 17576 C CA . LYS A 1 66 ? 5.111 5.893 -25.665 1.00 0.00 44 LYS A CA 14
ATOM 17577 C C . LYS A 1 66 ? 5.418 4.558 -26.400 1.00 0.00 44 LYS A C 14
ATOM 17578 O O . LYS A 1 66 ? 4.631 4.121 -27.245 1.00 0.00 44 LYS A O 14
ATOM 17597 N N . ASP A 1 67 ? 6.569 3.933 -26.085 1.00 0.00 45 ASP A N 14
ATOM 17598 C CA . ASP A 1 67 ? 7.021 2.675 -26.724 1.00 0.00 45 ASP A CA 14
ATOM 17599 C C . ASP A 1 67 ? 6.817 1.467 -25.787 1.00 0.00 45 ASP A C 14
ATOM 17600 O O . ASP A 1 67 ? 6.404 0.396 -26.243 1.00 0.00 45 ASP A O 14
ATOM 17609 N N . GLN A 1 68 ? 7.103 1.652 -24.486 1.00 0.00 46 GLN A N 14
ATOM 17610 C CA . GLN A 1 68 ? 7.067 0.562 -23.491 1.00 0.00 46 GLN A CA 14
ATOM 17611 C C . GLN A 1 68 ? 5.618 0.165 -23.167 1.00 0.00 46 GLN A C 14
ATOM 17612 O O . GLN A 1 68 ? 4.747 1.027 -23.005 1.00 0.00 46 GLN A O 14
ATOM 17626 N N . ARG A 1 69 ? 5.365 -1.151 -23.127 1.00 0.00 47 ARG A N 14
ATOM 17627 C CA . ARG A 1 69 ? 4.043 -1.726 -22.814 1.00 0.00 47 ARG A CA 14
ATOM 17628 C C . ARG A 1 69 ? 4.135 -2.592 -21.547 1.00 0.00 47 ARG A C 14
ATOM 17629 O O . ARG A 1 69 ? 5.212 -3.072 -21.182 1.00 0.00 47 ARG A O 14
ATOM 17650 N N . LEU A 1 70 ? 2.982 -2.764 -20.884 1.00 0.00 48 LEU A N 14
ATOM 17651 C CA . LEU A 1 70 ? 2.833 -3.619 -19.700 1.00 0.00 48 LEU A CA 14
ATOM 17652 C C . LEU A 1 70 ? 1.957 -4.823 -20.064 1.00 0.00 48 LEU A C 14
ATOM 17653 O O . LEU A 1 70 ? 0.761 -4.671 -20.288 1.00 0.00 48 LEU A O 14
ATOM 17669 N N . VAL A 1 71 ? 2.573 -6.016 -20.159 1.00 0.00 49 VAL A N 14
ATOM 17670 C CA . VAL A 1 71 ? 1.870 -7.279 -20.461 1.00 0.00 49 VAL A CA 14
ATOM 17671 C C . VAL A 1 71 ? 1.873 -8.176 -19.213 1.00 0.00 49 VAL A C 14
ATOM 17672 O O . VAL A 1 71 ? 2.925 -8.659 -18.790 1.00 0.00 49 VAL A O 14
ATOM 17685 N N . TYR A 1 72 ? 0.680 -8.409 -18.641 1.00 0.00 50 TYR A N 14
ATOM 17686 C CA . TYR A 1 72 ? 0.514 -9.164 -17.396 1.00 0.00 50 TYR A CA 14
ATOM 17687 C C . TYR A 1 72 ? 0.031 -10.581 -17.717 1.00 0.00 50 TYR A C 14
ATOM 17688 O O . TYR A 1 72 ? -1.146 -10.782 -18.060 1.00 0.00 50 TYR A O 14
ATOM 17706 N N . SER A 1 73 ? 0.976 -11.535 -17.665 1.00 0.00 51 SER A N 14
ATOM 17707 C CA . SER A 1 73 ? 0.707 -12.987 -17.778 1.00 0.00 51 SER A CA 14
ATOM 17708 C C . SER A 1 73 ? 0.053 -13.386 -19.132 1.00 0.00 51 SER A C 14
ATOM 17709 O O . SER A 1 73 ? -0.532 -14.467 -19.244 1.00 0.00 51 SER A O 14
ATOM 17717 N N . GLY A 1 74 ? 0.156 -12.501 -20.151 1.00 0.00 52 GLY A N 14
ATOM 17718 C CA . GLY A 1 74 ? -0.386 -12.771 -21.494 1.00 0.00 52 GLY A CA 14
ATOM 17719 C C . GLY A 1 74 ? -1.246 -11.639 -22.048 1.00 0.00 52 GLY A C 14
ATOM 17720 O O . GLY A 1 74 ? -1.323 -11.462 -23.267 1.00 0.00 52 GLY A O 14
ATOM 17724 N N . ARG A 1 75 ? -1.893 -10.865 -21.158 1.00 0.00 53 ARG A N 14
ATOM 17725 C CA . ARG A 1 75 ? -2.808 -9.773 -21.571 1.00 0.00 53 ARG A CA 14
ATOM 17726 C C . ARG A 1 75 ? -2.056 -8.436 -21.635 1.00 0.00 53 ARG A C 14
ATOM 17727 O O . ARG A 1 75 ? -1.097 -8.232 -20.899 1.00 0.00 53 ARG A O 14
ATOM 17748 N N . LEU A 1 76 ? -2.513 -7.524 -22.502 1.00 0.00 54 LEU A N 14
ATOM 17749 C CA . LEU A 1 76 ? -1.973 -6.160 -22.592 1.00 0.00 54 LEU A CA 14
ATOM 17750 C C . LEU A 1 76 ? -2.806 -5.239 -21.686 1.00 0.00 54 LEU A C 14
ATOM 17751 O O . LEU A 1 76 ? -4.033 -5.187 -21.811 1.00 0.00 54 LEU A O 14
ATOM 17767 N N . LEU A 1 77 ? -2.127 -4.521 -20.783 1.00 0.00 55 LEU A N 14
ATOM 17768 C CA . LEU A 1 77 ? -2.750 -3.559 -19.867 1.00 0.00 55 LEU A CA 14
ATOM 17769 C C . LEU A 1 77 ? -2.799 -2.166 -20.543 1.00 0.00 55 LEU A C 14
ATOM 17770 O O . LEU A 1 77 ? -1.744 -1.596 -20.814 1.00 0.00 55 LEU A O 14
ATOM 17786 N N . PRO A 1 78 ? -4.009 -1.616 -20.889 1.00 0.00 56 PRO A N 14
ATOM 17787 C CA . PRO A 1 78 ? -4.148 -0.239 -21.446 1.00 0.00 56 PRO A CA 14
ATOM 17788 C C . PRO A 1 78 ? -4.197 0.842 -20.342 1.00 0.00 56 PRO A C 14
ATOM 17789 O O . PRO A 1 78 ? -4.556 0.551 -19.201 1.00 0.00 56 PRO A O 14
ATOM 17800 N N . ASP A 1 79 ? -3.877 2.098 -20.699 1.00 0.00 57 ASP A N 14
ATOM 17801 C CA . ASP A 1 79 ? -3.779 3.210 -19.725 1.00 0.00 57 ASP A CA 14
ATOM 17802 C C . ASP A 1 79 ? -5.159 3.697 -19.247 1.00 0.00 57 ASP A C 14
ATOM 17803 O O . ASP A 1 79 ? -5.250 4.317 -18.184 1.00 0.00 57 ASP A O 14
ATOM 17812 N N . HIS A 1 80 ? -6.225 3.392 -20.022 1.00 0.00 58 HIS A N 14
ATOM 17813 C CA . HIS A 1 80 ? -7.582 3.945 -19.778 1.00 0.00 58 HIS A CA 14
ATOM 17814 C C . HIS A 1 80 ? -8.229 3.430 -18.471 1.00 0.00 58 HIS A C 14
ATOM 17815 O O . HIS A 1 80 ? -9.285 3.921 -18.080 1.00 0.00 58 HIS A O 14
ATOM 17830 N N . LEU A 1 81 ? -7.604 2.426 -17.828 1.00 0.00 59 LEU A N 14
ATOM 17831 C CA . LEU A 1 81 ? -8.092 1.832 -16.568 1.00 0.00 59 LEU A CA 14
ATOM 17832 C C . LEU A 1 81 ? -6.996 1.864 -15.492 1.00 0.00 59 LEU A C 14
ATOM 17833 O O . LEU A 1 81 ? -5.798 1.969 -15.809 1.00 0.00 59 LEU A O 14
ATOM 17849 N N . GLN A 1 82 ? -7.425 1.790 -14.219 1.00 0.00 60 GLN A N 14
ATOM 17850 C CA . GLN A 1 82 ? -6.514 1.656 -13.076 1.00 0.00 60 GLN A CA 14
ATOM 17851 C C . GLN A 1 82 ? -6.003 0.211 -12.968 1.00 0.00 60 GLN A C 14
ATOM 17852 O O . GLN A 1 82 ? -6.709 -0.734 -13.337 1.00 0.00 60 GLN A O 14
ATOM 17866 N N . LEU A 1 83 ? -4.770 0.081 -12.442 1.00 0.00 61 LEU A N 14
ATOM 17867 C CA . LEU A 1 83 ? -4.070 -1.210 -12.253 1.00 0.00 61 LEU A CA 14
ATOM 17868 C C . LEU A 1 83 ? -4.943 -2.229 -11.501 1.00 0.00 61 LEU A C 14
ATOM 17869 O O . LEU A 1 83 ? -4.965 -3.411 -11.855 1.00 0.00 61 LEU A O 14
ATOM 17885 N N . LYS A 1 84 ? -5.647 -1.722 -10.468 1.00 0.00 62 LYS A N 14
ATOM 17886 C CA . LYS A 1 84 ? -6.536 -2.512 -9.587 1.00 0.00 62 LYS A CA 14
ATOM 17887 C C . LYS A 1 84 ? -7.489 -3.447 -10.379 1.00 0.00 62 LYS A C 14
ATOM 17888 O O . LYS A 1 84 ? -7.634 -4.619 -10.029 1.00 0.00 62 LYS A O 14
ATOM 17907 N N . ASP A 1 85 ? -8.072 -2.908 -11.479 1.00 0.00 63 ASP A N 14
ATOM 17908 C CA . ASP A 1 85 ? -9.003 -3.627 -12.396 1.00 0.00 63 ASP A CA 14
ATOM 17909 C C . ASP A 1 85 ? -8.515 -5.046 -12.760 1.00 0.00 63 ASP A C 14
ATOM 17910 O O . ASP A 1 85 ? -9.314 -5.988 -12.854 1.00 0.00 63 ASP A O 14
ATOM 17919 N N . ILE A 1 86 ? -7.194 -5.180 -12.950 1.00 0.00 64 ILE A N 14
ATOM 17920 C CA . ILE A 1 86 ? -6.554 -6.456 -13.301 1.00 0.00 64 ILE A CA 14
ATOM 17921 C C . ILE A 1 86 ? -5.908 -7.090 -12.049 1.00 0.00 64 ILE A C 14
ATOM 17922 O O . ILE A 1 86 ? -5.970 -8.308 -11.831 1.00 0.00 64 ILE A O 14
ATOM 17938 N N . LEU A 1 87 ? -5.319 -6.227 -11.212 1.00 0.00 65 LEU A N 14
ATOM 17939 C CA . LEU A 1 87 ? -4.312 -6.629 -10.211 1.00 0.00 65 LEU A CA 14
ATOM 17940 C C . LEU A 1 87 ? -4.898 -6.725 -8.788 1.00 0.00 65 LEU A C 14
ATOM 17941 O O . LEU A 1 87 ? -4.155 -6.823 -7.815 1.00 0.00 65 LEU A O 14
ATOM 17957 N N . ARG A 1 88 ? -6.230 -6.739 -8.687 1.00 0.00 66 ARG A N 14
ATOM 17958 C CA . ARG A 1 88 ? -6.964 -6.820 -7.396 1.00 0.00 66 ARG A CA 14
ATOM 17959 C C . ARG A 1 88 ? -6.820 -8.217 -6.729 1.00 0.00 66 ARG A C 14
ATOM 17960 O O . ARG A 1 88 ? -6.977 -8.355 -5.504 1.00 0.00 66 ARG A O 14
ATOM 17981 N N . LYS A 1 89 ? -6.464 -9.228 -7.550 1.00 0.00 67 LYS A N 14
ATOM 17982 C CA . LYS A 1 89 ? -6.469 -10.654 -7.148 1.00 0.00 67 LYS A CA 14
ATOM 17983 C C . LYS A 1 89 ? -5.360 -10.985 -6.120 1.00 0.00 67 LYS A C 14
ATOM 17984 O O . LYS A 1 89 ? -5.675 -11.305 -4.968 1.00 0.00 67 LYS A O 14
ATOM 18003 N N . GLN A 1 90 ? -4.063 -10.914 -6.517 1.00 0.00 68 GLN A N 14
ATOM 18004 C CA . GLN A 1 90 ? -2.946 -11.053 -5.537 1.00 0.00 68 GLN A CA 14
ATOM 18005 C C . GLN A 1 90 ? -2.791 -9.745 -4.736 1.00 0.00 68 GLN A C 14
ATOM 18006 O O . GLN A 1 90 ? -2.354 -9.771 -3.576 1.00 0.00 68 GLN A O 14
ATOM 18020 N N . ASP A 1 91 ? -3.148 -8.613 -5.400 1.00 0.00 69 ASP A N 14
ATOM 18021 C CA . ASP A 1 91 ? -3.062 -7.238 -4.864 1.00 0.00 69 ASP A CA 14
ATOM 18022 C C . ASP A 1 91 ? -1.596 -6.733 -4.774 1.00 0.00 69 ASP A C 14
ATOM 18023 O O . ASP A 1 91 ? -1.220 -5.775 -5.460 1.00 0.00 69 ASP A O 14
ATOM 18032 N N . GLU A 1 92 ? -0.783 -7.415 -3.958 1.00 0.00 70 GLU A N 14
ATOM 18033 C CA . GLU A 1 92 ? 0.598 -7.026 -3.649 1.00 0.00 70 GLU A CA 14
ATOM 18034 C C . GLU A 1 92 ? 1.591 -7.400 -4.784 1.00 0.00 70 GLU A C 14
ATOM 18035 O O . GLU A 1 92 ? 1.975 -6.536 -5.566 1.00 0.00 70 GLU A O 14
ATOM 18047 N N . TYR A 1 93 ? 2.006 -8.684 -4.890 1.00 0.00 71 TYR A N 14
ATOM 18048 C CA . TYR A 1 93 ? 3.039 -9.095 -5.873 1.00 0.00 71 TYR A CA 14
ATOM 18049 C C . TYR A 1 93 ? 2.400 -9.483 -7.225 1.00 0.00 71 TYR A C 14
ATOM 18050 O O . TYR A 1 93 ? 1.436 -10.258 -7.267 1.00 0.00 71 TYR A O 14
ATOM 18068 N N . HIS A 1 94 ? 2.918 -8.886 -8.330 1.00 0.00 72 HIS A N 14
ATOM 18069 C CA . HIS A 1 94 ? 2.403 -9.092 -9.707 1.00 0.00 72 HIS A CA 14
ATOM 18070 C C . HIS A 1 94 ? 3.558 -9.145 -10.704 1.00 0.00 72 HIS A C 14
ATOM 18071 O O . HIS A 1 94 ? 4.383 -8.242 -10.722 1.00 0.00 72 HIS A O 14
ATOM 18086 N N . MET A 1 95 ? 3.573 -10.180 -11.555 1.00 0.00 73 MET A N 14
ATOM 18087 C CA . MET A 1 95 ? 4.594 -10.345 -12.601 1.00 0.00 73 MET A CA 14
ATOM 18088 C C . MET A 1 95 ? 4.084 -9.743 -13.930 1.00 0.00 73 MET A C 14
ATOM 18089 O O . MET A 1 95 ? 3.334 -10.361 -14.691 1.00 0.00 73 MET A O 14
ATOM 18103 N N . VAL A 1 96 ? 4.493 -8.493 -14.171 1.00 0.00 74 VAL A N 14
ATOM 18104 C CA . VAL A 1 96 ? 4.138 -7.714 -15.373 1.00 0.00 74 VAL A CA 14
ATOM 18105 C C . VAL A 1 96 ? 5.407 -7.509 -16.216 1.00 0.00 74 VAL A C 14
ATOM 18106 O O . VAL A 1 96 ? 6.487 -7.327 -15.672 1.00 0.00 74 VAL A O 14
ATOM 18119 N N . HIS A 1 97 ? 5.269 -7.539 -17.545 1.00 0.00 75 HIS A N 14
ATOM 18120 C CA . HIS A 1 97 ? 6.410 -7.516 -18.480 1.00 0.00 75 HIS A CA 14
ATOM 18121 C C . HIS A 1 97 ? 6.553 -6.131 -19.135 1.00 0.00 75 HIS A C 14
ATOM 18122 O O . HIS A 1 97 ? 5.578 -5.617 -19.686 1.00 0.00 75 HIS A O 14
ATOM 18137 N N . LEU A 1 98 ? 7.768 -5.532 -19.058 1.00 0.00 76 LEU A N 14
ATOM 18138 C CA . LEU A 1 98 ? 8.085 -4.258 -19.747 1.00 0.00 76 LEU A CA 14
ATOM 18139 C C . LEU A 1 98 ? 8.615 -4.562 -21.155 1.00 0.00 76 LEU A C 14
ATOM 18140 O O . LEU A 1 98 ? 9.783 -4.928 -21.321 1.00 0.00 76 LEU A O 14
ATOM 18156 N N . VAL A 1 99 ? 7.734 -4.409 -22.142 1.00 0.00 77 VAL A N 14
ATOM 18157 C CA . VAL A 1 99 ? 8.034 -4.658 -23.559 1.00 0.00 77 VAL A CA 14
ATOM 18158 C C . VAL A 1 99 ? 8.943 -3.534 -24.102 1.00 0.00 77 VAL A C 14
ATOM 18159 O O . VAL A 1 99 ? 10.115 -3.800 -24.448 1.00 0.00 77 VAL A O 14
ATOM 18173 N N . PRO A 1 23 ? 0.542 -2.551 0.143 1.00 0.00 1 PRO A N 15
ATOM 18174 C CA . PRO A 1 23 ? 0.953 -1.942 -1.147 1.00 0.00 1 PRO A CA 15
ATOM 18175 C C . PRO A 1 23 ? 1.166 -3.034 -2.215 1.00 0.00 1 PRO A C 15
ATOM 18176 O O . PRO A 1 23 ? 0.815 -4.203 -2.000 1.00 0.00 1 PRO A O 15
ATOM 18187 N N . VAL A 1 24 ? 1.730 -2.634 -3.371 1.00 0.00 2 VAL A N 15
ATOM 18188 C CA . VAL A 1 24 ? 1.899 -3.506 -4.547 1.00 0.00 2 VAL A CA 15
ATOM 18189 C C . VAL A 1 24 ? 3.389 -3.671 -4.900 1.00 0.00 2 VAL A C 15
ATOM 18190 O O . VAL A 1 24 ? 4.090 -2.680 -5.140 1.00 0.00 2 VAL A O 15
ATOM 18203 N N . THR A 1 25 ? 3.859 -4.922 -4.901 1.00 0.00 3 THR A N 15
ATOM 18204 C CA . THR A 1 25 ? 5.167 -5.289 -5.456 1.00 0.00 3 THR A CA 15
ATOM 18205 C C . THR A 1 25 ? 4.998 -5.575 -6.965 1.00 0.00 3 THR A C 15
ATOM 18206 O O . THR A 1 25 ? 4.584 -6.666 -7.355 1.00 0.00 3 THR A O 15
ATOM 18217 N N . LEU A 1 26 ? 5.282 -4.576 -7.814 1.00 0.00 4 LEU A N 15
ATOM 18218 C CA . LEU A 1 26 ? 5.119 -4.719 -9.271 1.00 0.00 4 LEU A CA 15
ATOM 18219 C C . LEU A 1 26 ? 6.427 -5.236 -9.870 1.00 0.00 4 LEU A C 15
ATOM 18220 O O . LEU A 1 26 ? 7.374 -4.472 -10.078 1.00 0.00 4 LEU A O 15
ATOM 18236 N N . ILE A 1 27 ? 6.470 -6.543 -10.121 1.00 0.00 5 ILE A N 15
ATOM 18237 C CA . ILE A 1 27 ? 7.667 -7.227 -10.607 1.00 0.00 5 ILE A CA 15
ATOM 18238 C C . ILE A 1 27 ? 7.796 -7.060 -12.129 1.00 0.00 5 ILE A C 15
ATOM 18239 O O . ILE A 1 27 ? 7.156 -7.771 -12.908 1.00 0.00 5 ILE A O 15
ATOM 18255 N N . ILE A 1 28 ? 8.604 -6.080 -12.522 1.00 0.00 6 ILE A N 15
ATOM 18256 C CA . ILE A 1 28 ? 8.865 -5.757 -13.927 1.00 0.00 6 ILE A CA 15
ATOM 18257 C C . ILE A 1 28 ? 9.838 -6.774 -14.547 1.00 0.00 6 ILE A C 15
ATOM 18258 O O . ILE A 1 28 ? 10.998 -6.907 -14.130 1.00 0.00 6 ILE A O 15
ATOM 18274 N N . LYS A 1 29 ? 9.302 -7.499 -15.527 1.00 0.00 7 LYS A N 15
ATOM 18275 C CA . LYS A 1 29 ? 10.015 -8.486 -16.320 1.00 0.00 7 LYS A CA 15
ATOM 18276 C C . LYS A 1 29 ? 10.461 -7.831 -17.628 1.00 0.00 7 LYS A C 15
ATOM 18277 O O . LYS A 1 29 ? 9.624 -7.454 -18.447 1.00 0.00 7 LYS A O 15
ATOM 18296 N N . ALA A 1 30 ? 11.773 -7.679 -17.802 1.00 0.00 8 ALA A N 15
ATOM 18297 C CA . ALA A 1 30 ? 12.356 -7.009 -18.982 1.00 0.00 8 ALA A CA 15
ATOM 18298 C C . ALA A 1 30 ? 12.022 -7.774 -20.298 1.00 0.00 8 ALA A C 15
ATOM 18299 O O . ALA A 1 30 ? 11.912 -9.007 -20.261 1.00 0.00 8 ALA A O 15
ATOM 18306 N N . PRO A 1 31 ? 11.853 -7.037 -21.469 1.00 0.00 9 PRO A N 15
ATOM 18307 C CA . PRO A 1 31 ? 11.395 -7.607 -22.775 1.00 0.00 9 PRO A CA 15
ATOM 18308 C C . PRO A 1 31 ? 12.022 -8.965 -23.158 1.00 0.00 9 PRO A C 15
ATOM 18309 O O . PRO A 1 31 ? 11.323 -9.870 -23.630 1.00 0.00 9 PRO A O 15
ATOM 18320 N N . ASN A 1 32 ? 13.339 -9.094 -22.947 1.00 0.00 10 ASN A N 15
ATOM 18321 C CA . ASN A 1 32 ? 14.064 -10.366 -23.134 1.00 0.00 10 ASN A CA 15
ATOM 18322 C C . ASN A 1 32 ? 14.720 -10.738 -21.798 1.00 0.00 10 ASN A C 15
ATOM 18323 O O . ASN A 1 32 ? 14.185 -11.553 -21.038 1.00 0.00 10 ASN A O 15
ATOM 18334 N N . GLN A 1 33 ? 15.860 -10.085 -21.501 1.00 0.00 11 GLN A N 15
ATOM 18335 C CA . GLN A 1 33 ? 16.573 -10.224 -20.223 1.00 0.00 11 GLN A CA 15
ATOM 18336 C C . GLN A 1 33 ? 17.555 -9.041 -20.119 1.00 0.00 11 GLN A C 15
ATOM 18337 O O . GLN A 1 33 ? 18.766 -9.220 -19.988 1.00 0.00 11 GLN A O 15
ATOM 18351 N N . LYS A 1 34 ? 16.999 -7.823 -20.233 1.00 0.00 12 LYS A N 15
ATOM 18352 C CA . LYS A 1 34 ? 17.772 -6.566 -20.145 1.00 0.00 12 LYS A CA 15
ATOM 18353 C C . LYS A 1 34 ? 18.175 -6.307 -18.686 1.00 0.00 12 LYS A C 15
ATOM 18354 O O . LYS A 1 34 ? 19.312 -5.924 -18.389 1.00 0.00 12 LYS A O 15
ATOM 18373 N N . TYR A 1 35 ? 17.203 -6.521 -17.788 1.00 0.00 13 TYR A N 15
ATOM 18374 C CA . TYR A 1 35 ? 17.364 -6.396 -16.331 1.00 0.00 13 TYR A CA 15
ATOM 18375 C C . TYR A 1 35 ? 16.643 -7.568 -15.647 1.00 0.00 13 TYR A C 15
ATOM 18376 O O . TYR A 1 35 ? 15.905 -8.325 -16.297 1.00 0.00 13 TYR A O 15
ATOM 18394 N N . SER A 1 36 ? 16.873 -7.702 -14.337 1.00 0.00 14 SER A N 15
ATOM 18395 C CA . SER A 1 36 ? 16.252 -8.736 -13.495 1.00 0.00 14 SER A CA 15
ATOM 18396 C C . SER A 1 36 ? 14.771 -8.397 -13.185 1.00 0.00 14 SER A C 15
ATOM 18397 O O . SER A 1 36 ? 14.193 -7.463 -13.758 1.00 0.00 14 SER A O 15
ATOM 18405 N N . ASP A 1 37 ? 14.169 -9.201 -12.300 1.00 0.00 15 ASP A N 15
ATOM 18406 C CA . ASP A 1 37 ? 12.827 -8.964 -11.756 1.00 0.00 15 ASP A CA 15
ATOM 18407 C C . ASP A 1 37 ? 12.813 -7.674 -10.900 1.00 0.00 15 ASP A C 15
ATOM 18408 O O . ASP A 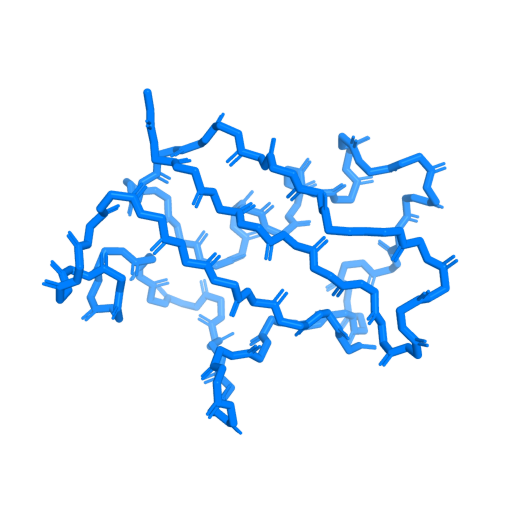1 37 ? 13.044 -7.721 -9.684 1.00 0.00 15 ASP A O 15
ATOM 18417 N N . GLN A 1 38 ? 12.589 -6.517 -11.559 1.00 0.00 16 GLN A N 15
ATOM 18418 C CA . GLN A 1 38 ? 12.630 -5.202 -10.892 1.00 0.00 16 GLN A CA 15
ATOM 18419 C C . GLN A 1 38 ? 11.339 -4.983 -10.077 1.00 0.00 16 GLN A C 15
ATOM 18420 O O . GLN A 1 38 ? 10.287 -4.690 -10.637 1.00 0.00 16 GLN A O 15
ATOM 18434 N N . THR A 1 39 ? 11.446 -5.101 -8.745 1.00 0.00 17 THR A N 15
ATOM 18435 C CA . THR A 1 39 ? 10.308 -4.989 -7.830 1.00 0.00 17 THR A CA 15
ATOM 18436 C C . THR A 1 39 ? 10.027 -3.512 -7.506 1.00 0.00 17 THR A C 15
ATOM 18437 O O . THR A 1 39 ? 10.684 -2.903 -6.659 1.00 0.00 17 THR A O 15
ATOM 18448 N N . ILE A 1 40 ? 9.078 -2.938 -8.249 1.00 0.00 18 ILE A N 15
ATOM 18449 C CA . ILE A 1 40 ? 8.673 -1.535 -8.126 1.00 0.00 18 ILE A CA 15
ATOM 18450 C C . ILE A 1 40 ? 7.515 -1.407 -7.116 1.00 0.00 18 ILE A C 15
ATOM 18451 O O . ILE A 1 40 ? 6.402 -1.879 -7.375 1.00 0.00 18 ILE A O 15
ATOM 18467 N N . SER A 1 41 ? 7.806 -0.792 -5.957 1.00 0.00 19 SER A N 15
ATOM 18468 C CA . SER A 1 41 ? 6.802 -0.489 -4.926 1.00 0.00 19 SER A CA 15
ATOM 18469 C C . SER A 1 41 ? 5.816 0.575 -5.456 1.00 0.00 19 SER A C 15
ATOM 18470 O O . SER A 1 41 ? 6.228 1.684 -5.836 1.00 0.00 19 SER A O 15
ATOM 18478 N N . CYS A 1 42 ? 4.526 0.217 -5.485 1.00 0.00 20 CYS A N 15
ATOM 18479 C CA . CYS A 1 42 ? 3.471 1.027 -6.107 1.00 0.00 20 CYS A CA 15
ATOM 18480 C C . CYS A 1 42 ? 2.122 0.815 -5.394 1.00 0.00 20 CYS A C 15
ATOM 18481 O O . CYS A 1 42 ? 2.040 0.073 -4.409 1.00 0.00 20 CYS A O 15
ATOM 18489 N N . PHE A 1 43 ? 1.077 1.510 -5.882 1.00 0.00 21 PHE A N 15
ATOM 18490 C CA . PHE A 1 43 ? -0.301 1.385 -5.363 1.00 0.00 21 PHE A CA 15
ATOM 18491 C C . PHE A 1 43 ? -1.294 1.318 -6.550 1.00 0.00 21 PHE A C 15
ATOM 18492 O O . PHE A 1 43 ? -1.018 1.863 -7.623 1.00 0.00 21 PHE A O 15
ATOM 18509 N N . LEU A 1 44 ? -2.469 0.692 -6.322 1.00 0.00 22 LEU A N 15
ATOM 18510 C CA . LEU A 1 44 ? -3.461 0.388 -7.386 1.00 0.00 22 LEU A CA 15
ATOM 18511 C C . LEU A 1 44 ? -4.330 1.598 -7.807 1.00 0.00 22 LEU A C 15
ATOM 18512 O O . LEU A 1 44 ? -5.158 1.462 -8.720 1.00 0.00 22 LEU A O 15
ATOM 18528 N N . ASN A 1 45 ? -4.134 2.754 -7.150 1.00 0.00 23 ASN A N 15
ATOM 18529 C CA . ASN A 1 45 ? -4.955 3.971 -7.373 1.00 0.00 23 ASN A CA 15
ATOM 18530 C C . ASN A 1 45 ? -4.825 4.484 -8.819 1.00 0.00 23 ASN A C 15
ATOM 18531 O O . ASN A 1 45 ? -5.834 4.767 -9.487 1.00 0.00 23 ASN A O 15
ATOM 18542 N N . TRP A 1 46 ? -3.578 4.587 -9.287 1.00 0.00 24 TRP A N 15
ATOM 18543 C CA . TRP A 1 46 ? -3.248 5.240 -10.568 1.00 0.00 24 TRP A CA 15
ATOM 18544 C C . TRP A 1 46 ? -3.534 4.303 -11.752 1.00 0.00 24 TRP A C 15
ATOM 18545 O O . TRP A 1 46 ? -3.848 3.115 -11.564 1.00 0.00 24 TRP A O 15
ATOM 18566 N N . THR A 1 47 ? -3.439 4.853 -12.969 1.00 0.00 25 THR A N 15
ATOM 18567 C CA . THR A 1 47 ? -3.595 4.081 -14.202 1.00 0.00 25 THR A CA 15
ATOM 18568 C C . THR A 1 47 ? -2.280 3.375 -14.564 1.00 0.00 25 THR A C 15
ATOM 18569 O O . THR A 1 47 ? -1.212 3.685 -14.007 1.00 0.00 25 THR A O 15
ATOM 18580 N N . VAL A 1 48 ? -2.383 2.419 -15.502 1.00 0.00 26 VAL A N 15
ATOM 18581 C CA . VAL A 1 48 ? -1.224 1.740 -16.105 1.00 0.00 26 VAL A CA 15
ATOM 18582 C C . VAL A 1 48 ? -0.263 2.774 -16.733 1.00 0.00 26 VAL A C 15
ATOM 18583 O O . VAL A 1 48 ? 0.952 2.619 -16.652 1.00 0.00 26 VAL A O 15
ATOM 18596 N N . GLY A 1 49 ? -0.842 3.838 -17.323 1.00 0.00 27 GLY A N 15
ATOM 18597 C CA . GLY A 1 49 ? -0.075 4.953 -17.884 1.00 0.00 27 GLY A CA 15
ATOM 18598 C C . GLY A 1 49 ? 0.756 5.721 -16.861 1.00 0.00 27 GLY A C 15
ATOM 18599 O O . GLY A 1 49 ? 1.955 5.930 -17.075 1.00 0.00 27 GLY A O 15
ATOM 18603 N N . LYS A 1 50 ? 0.118 6.131 -15.743 1.00 0.00 28 LYS A N 15
ATOM 18604 C CA . LYS A 1 50 ? 0.787 6.912 -14.666 1.00 0.00 28 LYS A CA 15
ATOM 18605 C C . LYS A 1 50 ? 1.891 6.089 -13.993 1.00 0.00 28 LYS A C 15
ATOM 18606 O O . LYS A 1 50 ? 2.936 6.634 -13.597 1.00 0.00 28 LYS A O 15
ATOM 18625 N N . LEU A 1 51 ? 1.661 4.773 -13.872 1.00 0.00 29 LEU A N 15
ATOM 18626 C CA . LEU A 1 51 ? 2.648 3.858 -13.287 1.00 0.00 29 LEU A CA 15
ATOM 18627 C C . LEU A 1 51 ? 3.813 3.666 -14.265 1.00 0.00 29 LEU A C 15
ATOM 18628 O O . LEU A 1 51 ? 4.967 3.691 -13.862 1.00 0.00 29 LEU A O 15
ATOM 18644 N N . LYS A 1 52 ? 3.487 3.498 -15.548 1.00 0.00 30 LYS A N 15
ATOM 18645 C CA . LYS A 1 52 ? 4.484 3.286 -16.615 1.00 0.00 30 LYS A CA 15
ATOM 18646 C C . LYS A 1 52 ? 5.354 4.550 -16.828 1.00 0.00 30 LYS A C 15
ATOM 18647 O O . LYS A 1 52 ? 6.507 4.453 -17.263 1.00 0.00 30 LYS A O 15
ATOM 18666 N N . THR A 1 53 ? 4.785 5.727 -16.500 1.00 0.00 31 THR A N 15
ATOM 18667 C CA . THR A 1 53 ? 5.521 7.003 -16.478 1.00 0.00 31 THR A CA 15
ATOM 18668 C C . THR A 1 53 ? 6.533 6.993 -15.310 1.00 0.00 31 THR A C 15
ATOM 18669 O O . THR A 1 53 ? 7.712 7.321 -15.490 1.00 0.00 31 THR A O 15
ATOM 18680 N N . HIS A 1 54 ? 6.048 6.549 -14.125 1.00 0.00 32 HIS A N 15
ATOM 18681 C CA . HIS A 1 54 ? 6.885 6.340 -12.920 1.00 0.00 32 HIS A CA 15
ATOM 18682 C C . HIS A 1 54 ? 8.006 5.314 -13.217 1.00 0.00 32 HIS A C 15
ATOM 18683 O O . HIS A 1 54 ? 9.122 5.454 -12.718 1.00 0.00 32 HIS A O 15
ATOM 18698 N N . LEU A 1 55 ? 7.691 4.308 -14.069 1.00 0.00 33 LEU A N 15
ATOM 18699 C CA . LEU A 1 55 ? 8.653 3.275 -14.499 1.00 0.00 33 LEU A CA 15
ATOM 18700 C C . LEU A 1 55 ? 9.758 3.902 -15.357 1.00 0.00 33 LEU A C 15
ATOM 18701 O O . LEU A 1 55 ? 10.920 3.658 -15.110 1.00 0.00 33 LEU A O 15
ATOM 18717 N N . SER A 1 56 ? 9.370 4.749 -16.334 1.00 0.00 34 SER A N 15
ATOM 18718 C CA . SER A 1 56 ? 10.316 5.423 -17.258 1.00 0.00 34 SER A CA 15
ATOM 18719 C C . SER A 1 56 ? 11.365 6.257 -16.479 1.00 0.00 34 SER A C 15
ATOM 18720 O O . SER A 1 56 ? 12.538 6.337 -16.877 1.00 0.00 34 SER A O 15
ATOM 18728 N N . ASN A 1 57 ? 10.913 6.847 -15.355 1.00 0.00 35 ASN A N 15
ATOM 18729 C CA . ASN A 1 57 ? 11.754 7.679 -14.471 1.00 0.00 35 ASN A CA 15
ATOM 18730 C C . ASN A 1 57 ? 12.755 6.812 -13.680 1.00 0.00 35 ASN A C 15
ATOM 18731 O O . ASN A 1 57 ? 13.947 7.132 -13.610 1.00 0.00 35 ASN A O 15
ATOM 18742 N N . VAL A 1 58 ? 12.252 5.713 -13.082 1.00 0.00 36 VAL A N 15
ATOM 18743 C CA . VAL A 1 58 ? 13.038 4.867 -12.152 1.00 0.00 36 VAL A CA 15
ATOM 18744 C C . VAL A 1 58 ? 13.871 3.792 -12.886 1.00 0.00 36 VAL A C 15
ATOM 18745 O O . VAL A 1 58 ? 14.808 3.228 -12.306 1.00 0.00 36 VAL A O 15
ATOM 18758 N N . TYR A 1 59 ? 13.522 3.515 -14.155 1.00 0.00 37 TYR A N 15
ATOM 18759 C CA . TYR A 1 59 ? 14.197 2.494 -14.979 1.00 0.00 37 TYR A CA 15
ATOM 18760 C C . TYR A 1 59 ? 15.442 3.159 -15.606 1.00 0.00 37 TYR A C 15
ATOM 18761 O O . TYR A 1 59 ? 15.291 4.102 -16.388 1.00 0.00 37 TYR A O 15
ATOM 18779 N N . PRO A 1 60 ? 16.685 2.694 -15.262 1.00 0.00 38 PRO A N 15
ATOM 18780 C CA . PRO A 1 60 ? 17.957 3.392 -15.628 1.00 0.00 38 PRO A CA 15
ATOM 18781 C C . PRO A 1 60 ? 18.208 3.490 -17.154 1.00 0.00 38 PRO A C 15
ATOM 18782 O O . PRO A 1 60 ? 18.947 4.371 -17.609 1.00 0.00 38 PRO A O 15
ATOM 18793 N N . SER A 1 61 ? 17.566 2.595 -17.927 1.00 0.00 39 SER A N 15
ATOM 18794 C CA . SER A 1 61 ? 17.669 2.575 -19.399 1.00 0.00 39 SER A CA 15
ATOM 18795 C C . SER A 1 61 ? 16.890 3.754 -20.035 1.00 0.00 39 SER A C 15
ATOM 18796 O O . SER A 1 61 ? 17.159 4.137 -21.180 1.00 0.00 39 SER A O 15
ATOM 18804 N N . LYS A 1 62 ? 15.927 4.311 -19.263 1.00 0.00 40 LYS A N 15
ATOM 18805 C CA . LYS A 1 62 ? 15.056 5.438 -19.671 1.00 0.00 40 LYS A CA 15
ATOM 18806 C C . LYS A 1 62 ? 14.238 5.075 -20.934 1.00 0.00 40 LYS A C 15
ATOM 18807 O O . LYS A 1 62 ? 14.503 5.593 -22.030 1.00 0.00 40 LYS A O 15
ATOM 18826 N N . PRO A 1 63 ? 13.256 4.130 -20.806 1.00 0.00 41 PRO A N 15
ATOM 18827 C CA . PRO A 1 63 ? 12.431 3.677 -21.941 1.00 0.00 41 PRO A CA 15
ATOM 18828 C C . PRO A 1 63 ? 11.192 4.587 -22.145 1.00 0.00 41 PRO A C 15
ATOM 18829 O O . PRO A 1 63 ? 10.508 4.942 -21.174 1.00 0.00 41 PRO A O 15
ATOM 18840 N N . LEU A 1 64 ? 10.926 4.979 -23.404 1.00 0.00 42 LEU A N 15
ATOM 18841 C CA . LEU A 1 64 ? 9.766 5.820 -23.748 1.00 0.00 42 LEU A CA 15
ATOM 18842 C C . LEU A 1 64 ? 8.464 5.039 -23.502 1.00 0.00 42 LEU A C 15
ATOM 18843 O O . LEU A 1 64 ? 8.304 3.928 -24.009 1.00 0.00 42 LEU A O 15
ATOM 18859 N N . THR A 1 65 ? 7.563 5.639 -22.702 1.00 0.00 43 THR A N 15
ATOM 18860 C CA . THR A 1 65 ? 6.293 5.023 -22.269 1.00 0.00 43 THR A CA 15
ATOM 18861 C C . THR A 1 65 ? 5.413 4.601 -23.464 1.00 0.00 43 THR A C 15
ATOM 18862 O O . THR A 1 65 ? 4.732 3.573 -23.415 1.00 0.00 43 THR A O 15
ATOM 18873 N N . LYS A 1 66 ? 5.458 5.403 -24.542 1.00 0.00 44 LYS A N 15
ATOM 18874 C CA . LYS A 1 66 ? 4.711 5.134 -25.786 1.00 0.00 44 LYS A CA 15
ATOM 18875 C C . LYS A 1 66 ? 5.258 3.881 -26.514 1.00 0.00 44 LYS A C 15
ATOM 18876 O O . LYS A 1 66 ? 4.520 3.196 -27.233 1.00 0.00 44 LYS A O 15
ATOM 18895 N N . ASP A 1 67 ? 6.556 3.586 -26.309 1.00 0.00 45 ASP A N 15
ATOM 18896 C CA . ASP A 1 67 ? 7.248 2.440 -26.946 1.00 0.00 45 ASP A CA 15
ATOM 18897 C C . ASP A 1 67 ? 7.328 1.244 -25.989 1.00 0.00 45 ASP A C 15
ATOM 18898 O O . ASP A 1 67 ? 7.994 0.242 -26.290 1.00 0.00 45 ASP A O 15
ATOM 18907 N N . GLN A 1 68 ? 6.633 1.348 -24.843 1.00 0.00 46 GLN A N 15
ATOM 18908 C CA . GLN A 1 68 ? 6.598 0.304 -23.810 1.00 0.00 46 GLN A CA 15
ATOM 18909 C C . GLN A 1 68 ? 5.153 -0.100 -23.515 1.00 0.00 46 GLN A C 15
ATOM 18910 O O . GLN A 1 68 ? 4.279 0.757 -23.336 1.00 0.00 46 GLN A O 15
ATOM 18924 N N . ARG A 1 69 ? 4.903 -1.415 -23.506 1.00 0.00 47 ARG A N 15
ATOM 18925 C CA . ARG A 1 69 ? 3.615 -1.995 -23.106 1.00 0.00 47 ARG A CA 15
ATOM 18926 C C . ARG A 1 69 ? 3.825 -2.898 -21.880 1.00 0.00 47 ARG A C 15
ATOM 18927 O O . ARG A 1 69 ? 4.854 -3.572 -21.764 1.00 0.00 47 ARG A O 15
ATOM 18948 N N . LEU A 1 70 ? 2.852 -2.878 -20.960 1.00 0.00 48 LEU A N 15
ATOM 18949 C CA . LEU A 1 70 ? 2.828 -3.760 -19.787 1.00 0.00 48 LEU A CA 15
ATOM 18950 C C . LEU A 1 70 ? 1.941 -4.979 -20.096 1.00 0.00 48 LEU A C 15
ATOM 18951 O O . LEU A 1 70 ? 0.873 -4.828 -20.680 1.00 0.00 48 LEU A O 15
ATOM 18967 N N . VAL A 1 71 ? 2.416 -6.186 -19.741 1.00 0.00 49 VAL A N 15
ATOM 18968 C CA . VAL A 1 71 ? 1.726 -7.468 -20.031 1.00 0.00 49 VAL A CA 15
ATOM 18969 C C . VAL A 1 71 ? 1.582 -8.293 -18.740 1.00 0.00 49 VAL A C 15
ATOM 18970 O O . VAL A 1 71 ? 2.583 -8.645 -18.124 1.00 0.00 49 VAL A O 15
ATOM 18983 N N . TYR A 1 72 ? 0.337 -8.634 -18.354 1.00 0.00 50 TYR A N 15
ATOM 18984 C CA . TYR A 1 72 ? 0.063 -9.379 -17.115 1.00 0.00 50 TYR A CA 15
ATOM 18985 C C . TYR A 1 72 ? -0.080 -10.868 -17.450 1.00 0.00 50 TYR A C 15
ATOM 18986 O O . TYR A 1 72 ? -1.160 -11.318 -17.863 1.00 0.00 50 TYR A O 15
ATOM 19004 N N . SER A 1 73 ? 1.061 -11.582 -17.378 1.00 0.00 51 SER A N 15
ATOM 19005 C CA . SER A 1 73 ? 1.149 -13.054 -17.526 1.00 0.00 51 SER A CA 15
ATOM 19006 C C . SER A 1 73 ? 0.698 -13.581 -18.918 1.00 0.00 51 SER A C 15
ATOM 19007 O O . SER A 1 73 ? 0.599 -14.799 -19.116 1.00 0.00 51 SER A O 15
ATOM 19015 N N . GLY A 1 74 ? 0.448 -12.666 -19.876 1.00 0.00 52 GLY A N 15
ATOM 19016 C CA . GLY A 1 74 ? -0.012 -13.044 -21.218 1.00 0.00 52 GLY A CA 15
ATOM 19017 C C . GLY A 1 74 ? -0.908 -11.995 -21.856 1.00 0.00 52 GLY A C 15
ATOM 19018 O O . GLY A 1 74 ? -0.825 -11.755 -23.068 1.00 0.00 52 GLY A O 15
ATOM 19022 N N . ARG A 1 75 ? -1.772 -11.356 -21.040 1.00 0.00 53 ARG A N 15
ATOM 19023 C CA . ARG A 1 75 ? -2.726 -10.335 -21.530 1.00 0.00 53 ARG A CA 15
ATOM 19024 C C . ARG A 1 75 ? -2.052 -8.957 -21.565 1.00 0.00 53 ARG A C 15
ATOM 19025 O O . ARG A 1 75 ? -1.063 -8.734 -20.873 1.00 0.00 53 ARG A O 15
ATOM 19046 N N . LEU A 1 76 ? -2.619 -8.027 -22.345 1.00 0.00 54 LEU A N 15
ATOM 19047 C CA . LEU A 1 76 ? -2.120 -6.644 -22.430 1.00 0.00 54 LEU A CA 15
ATOM 19048 C C . LEU A 1 76 ? -2.748 -5.777 -21.317 1.00 0.00 54 LEU A C 15
ATOM 19049 O O . LEU A 1 76 ? -3.905 -5.984 -20.932 1.00 0.00 54 LEU A O 15
ATOM 19065 N N . LEU A 1 77 ? -1.954 -4.824 -20.800 1.00 0.00 55 LEU A N 15
ATOM 19066 C CA . LEU A 1 77 ? -2.404 -3.779 -19.866 1.00 0.00 55 LEU A CA 15
ATOM 19067 C C . LEU A 1 77 ? -2.239 -2.415 -20.575 1.00 0.00 55 LEU A C 15
ATOM 19068 O O . LEU A 1 77 ? -1.125 -1.876 -20.612 1.00 0.00 55 LEU A O 15
ATOM 19084 N N . PRO A 1 78 ? -3.317 -1.882 -21.234 1.00 0.00 56 PRO A N 15
ATOM 19085 C CA . PRO A 1 78 ? -3.289 -0.542 -21.862 1.00 0.00 56 PRO A CA 15
ATOM 19086 C C . PRO A 1 78 ? -3.334 0.592 -20.812 1.00 0.00 56 PRO A C 15
ATOM 19087 O O . PRO A 1 78 ? -3.973 0.471 -19.763 1.00 0.00 56 PRO A O 15
ATOM 19098 N N . ASP A 1 79 ? -2.687 1.706 -21.153 1.00 0.00 57 ASP A N 15
ATOM 19099 C CA . ASP A 1 79 ? -2.448 2.843 -20.250 1.00 0.00 57 ASP A CA 15
ATOM 19100 C C . ASP A 1 79 ? -3.729 3.626 -19.865 1.00 0.00 57 ASP A C 15
ATOM 19101 O O . ASP A 1 79 ? -3.686 4.436 -18.930 1.00 0.00 57 ASP A O 15
ATOM 19110 N N . HIS A 1 80 ? -4.862 3.376 -20.563 1.00 0.00 58 HIS A N 15
ATOM 19111 C CA . HIS A 1 80 ? -6.114 4.148 -20.347 1.00 0.00 58 HIS A CA 15
ATOM 19112 C C . HIS A 1 80 ? -6.907 3.669 -19.106 1.00 0.00 58 HIS A C 15
ATOM 19113 O O . HIS A 1 80 ? -7.758 4.404 -18.601 1.00 0.00 58 HIS A O 15
ATOM 19128 N N . LEU A 1 81 ? -6.658 2.426 -18.640 1.00 0.00 59 LEU A N 15
ATOM 19129 C CA . LEU A 1 81 ? -7.398 1.830 -17.494 1.00 0.00 59 LEU A CA 15
ATOM 19130 C C . LEU A 1 81 ? -6.533 1.813 -16.217 1.00 0.00 59 LEU A C 15
ATOM 19131 O O . LEU A 1 81 ? -5.307 1.978 -16.291 1.00 0.00 59 LEU A O 15
ATOM 19147 N N . GLN A 1 82 ? -7.181 1.610 -15.044 1.00 0.00 60 GLN A N 15
ATOM 19148 C CA . GLN A 1 82 ? -6.505 1.660 -13.734 1.00 0.00 60 GLN A CA 15
ATOM 19149 C C . GLN A 1 82 ? -5.964 0.282 -13.326 1.00 0.00 60 GLN A C 15
ATOM 19150 O O . GLN A 1 82 ? -6.562 -0.757 -13.650 1.00 0.00 60 GLN A O 15
ATOM 19164 N N . LEU A 1 83 ? -4.860 0.312 -12.555 1.00 0.00 61 LEU A N 15
ATOM 19165 C CA . LEU A 1 83 ? -4.112 -0.882 -12.126 1.00 0.00 61 LEU A CA 15
ATOM 19166 C C . LEU A 1 83 ? -4.997 -1.889 -11.383 1.00 0.00 61 LEU A C 15
ATOM 19167 O O . LEU A 1 83 ? -4.950 -3.094 -11.669 1.00 0.00 61 LEU A O 15
ATOM 19183 N N . LYS A 1 84 ? -5.810 -1.362 -10.444 1.00 0.00 62 LYS A N 15
ATOM 19184 C CA . LYS A 1 84 ? -6.680 -2.166 -9.562 1.00 0.00 62 LYS A CA 15
ATOM 19185 C C . LYS A 1 84 ? -7.505 -3.217 -10.325 1.00 0.00 62 LYS A C 15
ATOM 19186 O O . LYS A 1 84 ? -7.569 -4.374 -9.901 1.00 0.00 62 LYS A O 15
ATOM 19205 N N . ASP A 1 85 ? -8.008 -2.832 -11.513 1.00 0.00 63 ASP A N 15
ATOM 19206 C CA . ASP A 1 85 ? -8.960 -3.651 -12.295 1.00 0.00 63 ASP A CA 15
ATOM 19207 C C . ASP A 1 85 ? -8.394 -5.050 -12.624 1.00 0.00 63 ASP A C 15
ATOM 19208 O O . ASP A 1 85 ? -9.130 -6.045 -12.662 1.00 0.00 63 ASP A O 15
ATOM 19217 N N . ILE A 1 86 ? -7.070 -5.117 -12.822 1.00 0.00 64 ILE A N 15
ATOM 19218 C CA . ILE A 1 86 ? -6.387 -6.361 -13.205 1.00 0.00 64 ILE A CA 15
ATOM 19219 C C . ILE A 1 86 ? -5.598 -6.920 -12.008 1.00 0.00 64 ILE A C 15
ATOM 19220 O O . ILE A 1 86 ? -5.461 -8.138 -11.846 1.00 0.00 64 ILE A O 15
ATOM 19236 N N . LEU A 1 87 ? -5.115 -6.009 -11.140 1.00 0.00 65 LEU A N 15
ATOM 19237 C CA . LEU A 1 87 ? -4.075 -6.331 -10.142 1.00 0.00 65 LEU A CA 15
ATOM 19238 C C . LEU A 1 87 ? -4.672 -6.527 -8.732 1.00 0.00 65 LEU A C 15
ATOM 19239 O O . LEU A 1 87 ? -3.936 -6.588 -7.742 1.00 0.00 65 LEU A O 15
ATOM 19255 N N . ARG A 1 88 ? -6.005 -6.633 -8.651 1.00 0.00 66 ARG A N 15
ATOM 19256 C CA . ARG A 1 88 ? -6.721 -6.975 -7.400 1.00 0.00 66 ARG A CA 15
ATOM 19257 C C . ARG A 1 88 ? -6.649 -8.486 -7.099 1.00 0.00 66 ARG A C 15
ATOM 19258 O O . ARG A 1 88 ? -6.957 -8.916 -5.982 1.00 0.00 66 ARG A O 15
ATOM 19279 N N . LYS A 1 89 ? -6.241 -9.282 -8.111 1.00 0.00 67 LYS A N 15
ATOM 19280 C CA . LYS A 1 89 ? -6.168 -10.752 -8.008 1.00 0.00 67 LYS A CA 15
ATOM 19281 C C . LYS A 1 89 ? -5.093 -11.200 -6.989 1.00 0.00 67 LYS A C 15
ATOM 19282 O O . LYS A 1 89 ? -5.428 -11.734 -5.925 1.00 0.00 67 LYS A O 15
ATOM 19301 N N . GLN A 1 90 ? -3.807 -10.977 -7.317 1.00 0.00 68 GLN A N 15
ATOM 19302 C CA . GLN A 1 90 ? -2.686 -11.279 -6.396 1.00 0.00 68 GLN A CA 15
ATOM 19303 C C . GLN A 1 90 ? -2.554 -10.173 -5.322 1.00 0.00 68 GLN A C 15
ATOM 19304 O O . GLN A 1 90 ? -2.111 -10.443 -4.198 1.00 0.00 68 GLN A O 15
ATOM 19318 N N . ASP A 1 91 ? -2.948 -8.933 -5.717 1.00 0.00 69 ASP A N 15
ATOM 19319 C CA . ASP A 1 91 ? -2.877 -7.700 -4.895 1.00 0.00 69 ASP A CA 15
ATOM 19320 C C . ASP A 1 91 ? -1.417 -7.242 -4.672 1.00 0.00 69 ASP A C 15
ATOM 19321 O O . ASP A 1 91 ? -1.012 -6.184 -5.172 1.00 0.00 69 ASP A O 15
ATOM 19330 N N . GLU A 1 92 ? -0.646 -8.064 -3.943 1.00 0.00 70 GLU A N 15
ATOM 19331 C CA . GLU A 1 92 ? 0.763 -7.803 -3.606 1.00 0.00 70 GLU A CA 15
ATOM 19332 C C . GLU A 1 92 ? 1.684 -7.870 -4.858 1.00 0.00 70 GLU A C 15
ATOM 19333 O O . GLU A 1 92 ? 1.880 -6.860 -5.537 1.00 0.00 70 GLU A O 15
ATOM 19345 N N . TYR A 1 93 ? 2.221 -9.070 -5.174 1.00 0.00 71 TYR A N 15
ATOM 19346 C CA . TYR A 1 93 ? 3.237 -9.241 -6.233 1.00 0.00 71 TYR A CA 15
ATOM 19347 C C . TYR A 1 93 ? 2.553 -9.444 -7.589 1.00 0.00 71 TYR A C 15
ATOM 19348 O O . TYR A 1 93 ? 1.501 -10.071 -7.647 1.00 0.00 71 TYR A O 15
ATOM 19366 N N . HIS A 1 94 ? 3.131 -8.876 -8.668 1.00 0.00 72 HIS A N 15
ATOM 19367 C CA . HIS A 1 94 ? 2.577 -8.983 -10.040 1.00 0.00 72 HIS A CA 15
ATOM 19368 C C . HIS A 1 94 ? 3.716 -9.027 -11.060 1.00 0.00 72 HIS A C 15
ATOM 19369 O O . HIS A 1 94 ? 4.354 -8.001 -11.311 1.00 0.00 72 HIS A O 15
ATOM 19384 N N . MET A 1 95 ? 3.977 -10.214 -11.637 1.00 0.00 73 MET A N 15
ATOM 19385 C CA . MET A 1 95 ? 4.972 -10.363 -12.708 1.00 0.00 73 MET A CA 15
ATOM 19386 C C . MET A 1 95 ? 4.393 -9.819 -14.036 1.00 0.00 73 MET A C 15
ATOM 19387 O O . MET A 1 95 ? 3.594 -10.471 -14.722 1.00 0.00 73 MET A O 15
ATOM 19401 N N . VAL A 1 96 ? 4.771 -8.569 -14.342 1.00 0.00 74 VAL A N 15
ATOM 19402 C CA . VAL A 1 96 ? 4.299 -7.821 -15.518 1.00 0.00 74 VAL A CA 15
ATOM 19403 C C . VAL A 1 96 ? 5.478 -7.521 -16.470 1.00 0.00 74 VAL A C 15
ATOM 19404 O O . VAL A 1 96 ? 6.450 -6.859 -16.098 1.00 0.00 74 VAL A O 15
ATOM 19417 N N . HIS A 1 97 ? 5.350 -8.024 -17.701 1.00 0.00 75 HIS A N 15
ATOM 19418 C CA . HIS A 1 97 ? 6.374 -7.965 -18.747 1.00 0.00 75 HIS A CA 15
ATOM 19419 C C . HIS A 1 97 ? 6.356 -6.619 -19.504 1.00 0.00 75 HIS A C 15
ATOM 19420 O O . HIS A 1 97 ? 5.327 -6.245 -20.074 1.00 0.00 75 HIS A O 15
ATOM 19435 N N . LEU A 1 98 ? 7.496 -5.899 -19.480 1.00 0.00 76 LEU A N 15
ATOM 19436 C CA . LEU A 1 98 ? 7.743 -4.752 -20.376 1.00 0.00 76 LEU A CA 15
ATOM 19437 C C . LEU A 1 98 ? 7.939 -5.249 -21.824 1.00 0.00 76 LEU A C 15
ATOM 19438 O O . LEU A 1 98 ? 8.500 -6.328 -22.046 1.00 0.00 76 LEU A O 15
ATOM 19454 N N . VAL A 1 99 ? 7.460 -4.454 -22.789 1.00 0.00 77 VAL A N 15
ATOM 19455 C CA . VAL A 1 99 ? 7.540 -4.764 -24.231 1.00 0.00 77 VAL A CA 15
ATOM 19456 C C . VAL A 1 99 ? 8.203 -3.571 -24.954 1.00 0.00 77 VAL A C 15
ATOM 19457 O O . VAL A 1 99 ? 9.406 -3.649 -25.289 1.00 0.00 77 VAL A O 15
ATOM 19471 N N . PRO A 1 23 ? 2.230 -1.813 0.519 1.00 0.00 1 PRO A N 16
ATOM 19472 C CA . PRO A 1 23 ? 2.408 -1.365 -0.887 1.00 0.00 1 PRO A CA 16
ATOM 19473 C C . PRO A 1 23 ? 2.316 -2.556 -1.857 1.00 0.00 1 PRO A C 16
ATOM 19474 O O . PRO A 1 23 ? 2.407 -3.723 -1.450 1.00 0.00 1 PRO A O 16
ATOM 19485 N N . VAL A 1 24 ? 2.125 -2.228 -3.140 1.00 0.00 2 VAL A N 16
ATOM 19486 C CA . VAL A 1 24 ? 2.044 -3.193 -4.246 1.00 0.00 2 VAL A CA 16
ATOM 19487 C C . VAL A 1 24 ? 3.437 -3.412 -4.866 1.00 0.00 2 VAL A C 16
ATOM 19488 O O . VAL A 1 24 ? 4.111 -2.452 -5.243 1.00 0.00 2 VAL A O 16
ATOM 19501 N N . THR A 1 25 ? 3.862 -4.678 -4.950 1.00 0.00 3 THR A N 16
ATOM 19502 C CA . THR A 1 25 ? 5.127 -5.065 -5.590 1.00 0.00 3 THR A CA 16
ATOM 19503 C C . THR A 1 25 ? 4.892 -5.266 -7.105 1.00 0.00 3 THR A C 16
ATOM 19504 O O . THR A 1 25 ? 4.311 -6.272 -7.531 1.00 0.00 3 THR A O 16
ATOM 19515 N N . LEU A 1 26 ? 5.309 -4.279 -7.907 1.00 0.00 4 LEU A N 16
ATOM 19516 C CA . LEU A 1 26 ? 5.144 -4.298 -9.371 1.00 0.00 4 LEU A CA 16
ATOM 19517 C C . LEU A 1 26 ? 6.452 -4.807 -10.003 1.00 0.00 4 LEU A C 16
ATOM 19518 O O . LEU A 1 26 ? 7.414 -4.050 -10.156 1.00 0.00 4 LEU A O 16
ATOM 19534 N N . ILE A 1 27 ? 6.476 -6.108 -10.340 1.00 0.00 5 ILE A N 16
ATOM 19535 C CA . ILE A 1 27 ? 7.688 -6.799 -10.820 1.00 0.00 5 ILE A CA 16
ATOM 19536 C C . ILE A 1 27 ? 7.841 -6.613 -12.344 1.00 0.00 5 ILE A C 16
ATOM 19537 O O . ILE A 1 27 ? 7.206 -7.314 -13.140 1.00 0.00 5 ILE A O 16
ATOM 19553 N N . ILE A 1 28 ? 8.668 -5.632 -12.716 1.00 0.00 6 ILE A N 16
ATOM 19554 C CA . ILE A 1 28 ? 8.965 -5.280 -14.114 1.00 0.00 6 ILE A CA 16
ATOM 19555 C C . ILE A 1 28 ? 10.009 -6.239 -14.700 1.00 0.00 6 ILE A C 16
ATOM 19556 O O . ILE A 1 28 ? 11.217 -6.102 -14.452 1.00 0.00 6 ILE A O 16
ATOM 19572 N N . LYS A 1 29 ? 9.514 -7.231 -15.447 1.00 0.00 7 LYS A N 16
ATOM 19573 C CA . LYS A 1 29 ? 10.347 -8.225 -16.122 1.00 0.00 7 LYS A CA 16
ATOM 19574 C C . LYS A 1 29 ? 10.576 -7.779 -17.572 1.00 0.00 7 LYS A C 16
ATOM 19575 O O . LYS A 1 29 ? 9.619 -7.690 -18.350 1.00 0.00 7 LYS A O 16
ATOM 19594 N N . ALA A 1 30 ? 11.837 -7.463 -17.907 1.00 0.00 8 ALA A N 16
ATOM 19595 C CA . ALA A 1 30 ? 12.243 -7.074 -19.271 1.00 0.00 8 ALA A CA 16
ATOM 19596 C C . ALA A 1 30 ? 12.021 -8.253 -20.256 1.00 0.00 8 ALA A C 16
ATOM 19597 O O . ALA A 1 30 ? 12.260 -9.405 -19.876 1.00 0.00 8 ALA A O 16
ATOM 19604 N N . PRO A 1 31 ? 11.566 -7.988 -21.531 1.00 0.00 9 PRO A N 16
ATOM 19605 C CA . PRO A 1 31 ? 11.176 -9.062 -22.488 1.00 0.00 9 PRO A CA 16
ATOM 19606 C C . PRO A 1 31 ? 12.337 -10.035 -22.828 1.00 0.00 9 PRO A C 16
ATOM 19607 O O . PRO A 1 31 ? 12.126 -11.250 -22.937 1.00 0.00 9 PRO A O 16
ATOM 19618 N N . ASN A 1 32 ? 13.558 -9.489 -22.970 1.00 0.00 10 ASN A N 16
ATOM 19619 C CA . ASN A 1 32 ? 14.772 -10.290 -23.270 1.00 0.00 10 ASN A CA 16
ATOM 19620 C C . ASN A 1 32 ? 15.376 -10.864 -21.960 1.00 0.00 10 ASN A C 16
ATOM 19621 O O . ASN A 1 32 ? 16.190 -11.790 -21.999 1.00 0.00 10 ASN A O 16
ATOM 19632 N N . GLN A 1 33 ? 14.981 -10.257 -20.809 1.00 0.00 11 GLN A N 16
ATOM 19633 C CA . GLN A 1 33 ? 15.389 -10.679 -19.441 1.00 0.00 11 GLN A CA 16
ATOM 19634 C C . GLN A 1 33 ? 16.907 -10.434 -19.194 1.00 0.00 11 GLN A C 16
ATOM 19635 O O . GLN A 1 33 ? 17.497 -10.951 -18.234 1.00 0.00 11 GLN A O 16
ATOM 19649 N N . LYS A 1 34 ? 17.525 -9.605 -20.061 1.00 0.00 12 LYS A N 16
ATOM 19650 C CA . LYS A 1 34 ? 18.903 -9.113 -19.861 1.00 0.00 12 LYS A CA 16
ATOM 19651 C C . LYS A 1 34 ? 18.944 -8.173 -18.645 1.00 0.00 12 LYS A C 16
ATOM 19652 O O . LYS A 1 34 ? 19.960 -8.069 -17.955 1.00 0.00 12 LYS A O 16
ATOM 19671 N N . TYR A 1 35 ? 17.824 -7.475 -18.412 1.00 0.00 13 TYR A N 16
ATOM 19672 C CA . TYR A 1 35 ? 17.607 -6.674 -17.203 1.00 0.00 13 TYR A CA 16
ATOM 19673 C C . TYR A 1 35 ? 16.786 -7.504 -16.210 1.00 0.00 13 TYR A C 16
ATOM 19674 O O . TYR A 1 35 ? 15.785 -8.128 -16.597 1.00 0.00 13 TYR A O 16
ATOM 19692 N N . SER A 1 36 ? 17.232 -7.518 -14.942 1.00 0.00 14 SER A N 16
ATOM 19693 C CA . SER A 1 36 ? 16.618 -8.323 -13.875 1.00 0.00 14 SER A CA 16
ATOM 19694 C C . SER A 1 36 ? 15.201 -7.814 -13.526 1.00 0.00 14 SER A C 16
ATOM 19695 O O . SER A 1 36 ? 14.895 -6.620 -13.686 1.00 0.00 14 SER A O 16
ATOM 19703 N N . ASP A 1 37 ? 14.349 -8.751 -13.067 1.00 0.00 15 ASP A N 16
ATOM 19704 C CA . ASP A 1 37 ? 12.966 -8.471 -12.652 1.00 0.00 15 ASP A CA 16
ATOM 19705 C C . ASP A 1 37 ? 12.952 -7.494 -11.450 1.00 0.00 15 ASP A C 16
ATOM 19706 O O . ASP A 1 37 ? 13.399 -7.821 -10.342 1.00 0.00 15 ASP A O 16
ATOM 19715 N N . GLN A 1 38 ? 12.479 -6.269 -11.705 1.00 0.00 16 GLN A N 16
ATOM 19716 C CA . GLN A 1 38 ? 12.581 -5.154 -10.755 1.00 0.00 16 GLN A CA 16
ATOM 19717 C C . GLN A 1 38 ? 11.285 -4.981 -9.948 1.00 0.00 16 GLN A C 16
ATOM 19718 O O . GLN A 1 38 ? 10.223 -4.785 -10.515 1.00 0.00 16 GLN A O 16
ATOM 19732 N N . THR A 1 39 ? 11.408 -5.002 -8.616 1.00 0.00 17 THR A N 16
ATOM 19733 C CA . THR A 1 39 ? 10.278 -4.894 -7.691 1.00 0.00 17 THR A CA 16
ATOM 19734 C C . THR A 1 39 ? 10.035 -3.415 -7.324 1.00 0.00 17 THR A C 16
ATOM 19735 O O . THR A 1 39 ? 10.672 -2.862 -6.416 1.00 0.00 17 THR A O 16
ATOM 19746 N N . ILE A 1 40 ? 9.123 -2.787 -8.073 1.00 0.00 18 ILE A N 16
ATOM 19747 C CA . ILE A 1 40 ? 8.777 -1.364 -7.927 1.00 0.00 18 ILE A CA 16
ATOM 19748 C C . ILE A 1 40 ? 7.589 -1.207 -6.957 1.00 0.00 18 ILE A C 16
ATOM 19749 O O . ILE A 1 40 ? 6.479 -1.666 -7.250 1.00 0.00 18 ILE A O 16
ATOM 19765 N N . SER A 1 41 ? 7.845 -0.572 -5.799 1.00 0.00 19 SER A N 16
ATOM 19766 C CA . SER A 1 41 ? 6.813 -0.290 -4.787 1.00 0.00 19 SER A CA 16
ATOM 19767 C C . SER A 1 41 ? 5.861 0.811 -5.304 1.00 0.00 19 SER A C 16
ATOM 19768 O O . SER A 1 41 ? 6.261 1.974 -5.462 1.00 0.00 19 SER A O 16
ATOM 19776 N N . CYS A 1 42 ? 4.609 0.421 -5.567 1.00 0.00 20 CYS A N 16
ATOM 19777 C CA . CYS A 1 42 ? 3.575 1.277 -6.171 1.00 0.00 20 CYS A CA 16
ATOM 19778 C C . CYS A 1 42 ? 2.207 0.975 -5.548 1.00 0.00 20 CYS A C 16
ATOM 19779 O O . CYS A 1 42 ? 2.135 0.368 -4.474 1.00 0.00 20 CYS A O 16
ATOM 19787 N N . PHE A 1 43 ? 1.124 1.450 -6.198 1.00 0.00 21 PHE A N 16
ATOM 19788 C CA . PHE A 1 43 ? -0.258 1.200 -5.752 1.00 0.00 21 PHE A CA 16
ATOM 19789 C C . PHE A 1 43 ? -1.111 0.654 -6.909 1.00 0.00 21 PHE A C 16
ATOM 19790 O O . PHE A 1 43 ? -0.745 0.789 -8.083 1.00 0.00 21 PHE A O 16
ATOM 19807 N N . LEU A 1 44 ? -2.260 0.049 -6.551 1.00 0.00 22 LEU A N 16
ATOM 19808 C CA . LEU A 1 44 ? -3.317 -0.328 -7.514 1.00 0.00 22 LEU A CA 16
ATOM 19809 C C . LEU A 1 44 ? -4.166 0.906 -7.899 1.00 0.00 22 LEU A C 16
ATOM 19810 O O . LEU A 1 44 ? -4.991 0.836 -8.821 1.00 0.00 22 LEU A O 16
ATOM 19826 N N . ASN A 1 45 ? -3.941 2.025 -7.170 1.00 0.00 23 ASN A N 16
ATOM 19827 C CA . ASN A 1 45 ? -4.737 3.259 -7.275 1.00 0.00 23 ASN A CA 16
ATOM 19828 C C . ASN A 1 45 ? -4.646 3.883 -8.685 1.00 0.00 23 ASN A C 16
ATOM 19829 O O . ASN A 1 45 ? -5.672 4.207 -9.297 1.00 0.00 23 ASN A O 16
ATOM 19840 N N . TRP A 1 46 ? -3.413 4.041 -9.193 1.00 0.00 24 TRP A N 16
ATOM 19841 C CA . TRP A 1 46 ? -3.177 4.694 -10.492 1.00 0.00 24 TRP A CA 16
ATOM 19842 C C . TRP A 1 46 ? -3.443 3.735 -11.667 1.00 0.00 24 TRP A C 16
ATOM 19843 O O . TRP A 1 46 ? -3.768 2.555 -11.469 1.00 0.00 24 TRP A O 16
ATOM 19864 N N . THR A 1 47 ? -3.274 4.262 -12.890 1.00 0.00 25 THR A N 16
ATOM 19865 C CA . THR A 1 47 ? -3.426 3.493 -14.128 1.00 0.00 25 THR A CA 16
ATOM 19866 C C . THR A 1 47 ? -2.064 2.989 -14.621 1.00 0.00 25 THR A C 16
ATOM 19867 O O . THR A 1 47 ? -1.018 3.462 -14.163 1.00 0.00 25 THR A O 16
ATOM 19878 N N . VAL A 1 48 ? -2.105 2.045 -15.578 1.00 0.00 26 VAL A N 16
ATOM 19879 C CA . VAL A 1 48 ? -0.916 1.531 -16.293 1.00 0.00 26 VAL A CA 16
ATOM 19880 C C . VAL A 1 48 ? -0.070 2.687 -16.890 1.00 0.00 26 VAL A C 16
ATOM 19881 O O . VAL A 1 48 ? 1.160 2.623 -16.891 1.00 0.00 26 VAL A O 16
ATOM 19894 N N . GLY A 1 49 ? -0.757 3.740 -17.366 1.00 0.00 27 GLY A N 16
ATOM 19895 C CA . GLY A 1 49 ? -0.107 4.931 -17.931 1.00 0.00 27 GLY A CA 16
ATOM 19896 C C . GLY A 1 49 ? 0.685 5.741 -16.916 1.00 0.00 27 GLY A C 16
ATOM 19897 O O . GLY A 1 49 ? 1.841 6.115 -17.179 1.00 0.00 27 GLY A O 16
ATOM 19901 N N . LYS A 1 50 ? 0.059 6.014 -15.753 1.00 0.00 28 LYS A N 16
ATOM 19902 C CA . LYS A 1 50 ? 0.715 6.738 -14.635 1.00 0.00 28 LYS A CA 16
ATOM 19903 C C . LYS A 1 50 ? 1.958 5.974 -14.161 1.00 0.00 28 LYS A C 16
ATOM 19904 O O . LYS A 1 50 ? 2.999 6.574 -13.865 1.00 0.00 28 LYS A O 16
ATOM 19923 N N . LEU A 1 51 ? 1.838 4.642 -14.110 1.00 0.00 29 LEU A N 16
ATOM 19924 C CA . LEU A 1 51 ? 2.948 3.763 -13.743 1.00 0.00 29 LEU A CA 16
ATOM 19925 C C . LEU A 1 51 ? 4.029 3.763 -14.816 1.00 0.00 29 LEU A C 16
ATOM 19926 O O . LEU A 1 51 ? 5.186 3.850 -14.484 1.00 0.00 29 LEU A O 16
ATOM 19942 N N . LYS A 1 52 ? 3.635 3.726 -16.088 1.00 0.00 30 LYS A N 16
ATOM 19943 C CA . LYS A 1 52 ? 4.575 3.619 -17.223 1.00 0.00 30 LYS A CA 16
ATOM 19944 C C . LYS A 1 52 ? 5.569 4.809 -17.245 1.00 0.00 30 LYS A C 16
ATOM 19945 O O . LYS A 1 52 ? 6.770 4.625 -17.497 1.00 0.00 30 LYS A O 16
ATOM 19964 N N . THR A 1 53 ? 5.047 6.015 -16.947 1.00 0.00 31 THR A N 16
ATOM 19965 C CA . THR A 1 53 ? 5.864 7.232 -16.769 1.00 0.00 31 THR A CA 16
ATOM 19966 C C . THR A 1 53 ? 6.796 7.090 -15.541 1.00 0.00 31 THR A C 16
ATOM 19967 O O . THR A 1 53 ? 8.009 7.335 -15.631 1.00 0.00 31 THR A O 16
ATOM 19978 N N . HIS A 1 54 ? 6.206 6.637 -14.415 1.00 0.00 32 HIS A N 16
ATOM 19979 C CA . HIS A 1 54 ? 6.924 6.395 -13.143 1.00 0.00 32 HIS A CA 16
ATOM 19980 C C . HIS A 1 54 ? 8.068 5.376 -13.335 1.00 0.00 32 HIS A C 16
ATOM 19981 O O . HIS A 1 54 ? 9.134 5.518 -12.744 1.00 0.00 32 HIS A O 16
ATOM 19996 N N . LEU A 1 55 ? 7.834 4.382 -14.214 1.00 0.00 33 LEU A N 16
ATOM 19997 C CA . LEU A 1 55 ? 8.784 3.296 -14.491 1.00 0.00 33 LEU A CA 16
ATOM 19998 C C . LEU A 1 55 ? 9.955 3.828 -15.319 1.00 0.00 33 LEU A C 16
ATOM 19999 O O . LEU A 1 55 ? 11.085 3.466 -15.082 1.00 0.00 33 LEU A O 16
ATOM 20015 N N . SER A 1 56 ? 9.669 4.732 -16.275 1.00 0.00 34 SER A N 16
ATOM 20016 C CA . SER A 1 56 ? 10.717 5.393 -17.088 1.00 0.00 34 SER A CA 16
ATOM 20017 C C . SER A 1 56 ? 11.656 6.231 -16.187 1.00 0.00 34 SER A C 16
ATOM 20018 O O . SER A 1 56 ? 12.850 6.394 -16.482 1.00 0.00 34 SER A O 16
ATOM 20026 N N . ASN A 1 57 ? 11.091 6.746 -15.076 1.00 0.00 35 ASN A N 16
ATOM 20027 C CA . ASN A 1 57 ? 11.819 7.571 -14.096 1.00 0.00 35 ASN A CA 16
ATOM 20028 C C . ASN A 1 57 ? 12.666 6.709 -13.128 1.00 0.00 35 ASN A C 16
ATOM 20029 O O . ASN A 1 57 ? 13.797 7.083 -12.790 1.00 0.00 35 ASN A O 16
ATOM 20040 N N . VAL A 1 58 ? 12.125 5.551 -12.685 1.00 0.00 36 VAL A N 16
ATOM 20041 C CA . VAL A 1 58 ? 12.757 4.736 -11.610 1.00 0.00 36 VAL A CA 16
ATOM 20042 C C . VAL A 1 58 ? 13.591 3.543 -12.141 1.00 0.00 36 VAL A C 16
ATOM 20043 O O . VAL A 1 58 ? 14.460 3.044 -11.424 1.00 0.00 36 VAL A O 16
ATOM 20056 N N . TYR A 1 59 ? 13.317 3.090 -13.379 1.00 0.00 37 TYR A N 16
ATOM 20057 C CA . TYR A 1 59 ? 13.974 1.896 -13.975 1.00 0.00 37 TYR A CA 16
ATOM 20058 C C . TYR A 1 59 ? 15.298 2.337 -14.642 1.00 0.00 37 TYR A C 16
ATOM 20059 O O . TYR A 1 59 ? 15.283 3.279 -15.440 1.00 0.00 37 TYR A O 16
ATOM 20077 N N . PRO A 1 60 ? 16.452 1.650 -14.357 1.00 0.00 38 PRO A N 16
ATOM 20078 C CA . PRO A 1 60 ? 17.809 2.120 -14.777 1.00 0.00 38 PRO A CA 16
ATOM 20079 C C . PRO A 1 60 ? 18.013 2.142 -16.308 1.00 0.00 38 PRO A C 16
ATOM 20080 O O . PRO A 1 60 ? 18.810 2.942 -16.829 1.00 0.00 38 PRO A O 16
ATOM 20091 N N . SER A 1 61 ? 17.282 1.261 -17.011 1.00 0.00 39 SER A N 16
ATOM 20092 C CA . SER A 1 61 ? 17.334 1.167 -18.476 1.00 0.00 39 SER A CA 16
ATOM 20093 C C . SER A 1 61 ? 16.665 2.400 -19.123 1.00 0.00 39 SER A C 16
ATOM 20094 O O . SER A 1 61 ? 17.019 2.774 -20.243 1.00 0.00 39 SER A O 16
ATOM 20102 N N . LYS A 1 62 ? 15.709 3.020 -18.386 1.00 0.00 40 LYS A N 16
ATOM 20103 C CA . LYS A 1 62 ? 14.962 4.221 -18.828 1.00 0.00 40 LYS A CA 16
ATOM 20104 C C . LYS A 1 62 ? 14.228 3.961 -20.172 1.00 0.00 40 LYS A C 16
ATOM 20105 O O . LYS A 1 62 ? 14.681 4.409 -21.235 1.00 0.00 40 LYS A O 16
ATOM 20124 N N . PRO A 1 63 ? 13.111 3.162 -20.148 1.00 0.00 41 PRO A N 16
ATOM 20125 C CA . PRO A 1 63 ? 12.356 2.789 -21.368 1.00 0.00 41 PRO A CA 16
ATOM 20126 C C . PRO A 1 63 ? 11.419 3.930 -21.862 1.00 0.00 41 PRO A C 16
ATOM 20127 O O . PRO A 1 63 ? 10.788 4.609 -21.045 1.00 0.00 41 PRO A O 16
ATOM 20138 N N . LEU A 1 64 ? 11.341 4.122 -23.201 1.00 0.00 42 LEU A N 16
ATOM 20139 C CA . LEU A 1 64 ? 10.512 5.184 -23.820 1.00 0.00 42 LEU A CA 16
ATOM 20140 C C . LEU A 1 64 ? 9.011 4.862 -23.669 1.00 0.00 42 LEU A C 16
ATOM 20141 O O . LEU A 1 64 ? 8.521 3.913 -24.278 1.00 0.00 42 LEU A O 16
ATOM 20157 N N . THR A 1 65 ? 8.302 5.683 -22.879 1.00 0.00 43 THR A N 16
ATOM 20158 C CA . THR A 1 65 ? 6.866 5.512 -22.566 1.00 0.00 43 THR A CA 16
ATOM 20159 C C . THR A 1 65 ? 5.973 5.413 -23.828 1.00 0.00 43 THR A C 16
ATOM 20160 O O . THR A 1 65 ? 4.923 4.765 -23.796 1.00 0.00 43 THR A O 16
ATOM 20171 N N . LYS A 1 66 ? 6.407 6.042 -24.932 1.00 0.00 44 LYS A N 16
ATOM 20172 C CA . LYS A 1 66 ? 5.636 6.070 -26.190 1.00 0.00 44 LYS A CA 16
ATOM 20173 C C . LYS A 1 66 ? 5.702 4.717 -26.952 1.00 0.00 44 LYS A C 16
ATOM 20174 O O . LYS A 1 66 ? 4.840 4.437 -27.797 1.00 0.00 44 LYS A O 16
ATOM 20193 N N . ASP A 1 67 ? 6.723 3.882 -26.641 1.00 0.00 45 ASP A N 16
ATOM 20194 C CA . ASP A 1 67 ? 6.854 2.522 -27.224 1.00 0.00 45 ASP A CA 16
ATOM 20195 C C . ASP A 1 67 ? 6.235 1.481 -26.290 1.00 0.00 45 ASP A C 16
ATOM 20196 O O . ASP A 1 67 ? 5.392 0.680 -26.696 1.00 0.00 45 ASP A O 16
ATOM 20205 N N . GLN A 1 68 ? 6.666 1.550 -25.025 1.00 0.00 46 GLN A N 16
ATOM 20206 C CA . GLN A 1 68 ? 6.508 0.472 -24.037 1.00 0.00 46 GLN A CA 16
ATOM 20207 C C . GLN A 1 68 ? 5.049 0.235 -23.630 1.00 0.00 46 GLN A C 16
ATOM 20208 O O . GLN A 1 68 ? 4.281 1.182 -23.453 1.00 0.00 46 GLN A O 16
ATOM 20222 N N . ARG A 1 69 ? 4.679 -1.049 -23.522 1.00 0.00 47 ARG A N 16
ATOM 20223 C CA . ARG A 1 69 ? 3.412 -1.495 -22.921 1.00 0.00 47 ARG A CA 16
ATOM 20224 C C . ARG A 1 69 ? 3.719 -2.508 -21.806 1.00 0.00 47 ARG A C 16
ATOM 20225 O O . ARG A 1 69 ? 4.835 -3.033 -21.717 1.00 0.00 47 ARG A O 16
ATOM 20246 N N . LEU A 1 70 ? 2.725 -2.757 -20.947 1.00 0.00 48 LEU A N 16
ATOM 20247 C CA . LEU A 1 70 ? 2.798 -3.772 -19.882 1.00 0.00 48 LEU A CA 16
ATOM 20248 C C . LEU A 1 70 ? 1.861 -4.939 -20.241 1.00 0.00 48 LEU A C 16
ATOM 20249 O O . LEU A 1 70 ? 0.869 -4.736 -20.935 1.00 0.00 48 LEU A O 16
ATOM 20265 N N . VAL A 1 71 ? 2.211 -6.170 -19.811 1.00 0.00 49 VAL A N 16
ATOM 20266 C CA . VAL A 1 71 ? 1.422 -7.400 -20.081 1.00 0.00 49 VAL A CA 16
ATOM 20267 C C . VAL A 1 71 ? 1.342 -8.240 -18.797 1.00 0.00 49 VAL A C 16
ATOM 20268 O O . VAL A 1 71 ? 2.355 -8.430 -18.120 1.00 0.00 49 VAL A O 16
ATOM 20281 N N . TYR A 1 72 ? 0.145 -8.764 -18.479 1.00 0.00 50 TYR A N 16
ATOM 20282 C CA . TYR A 1 72 ? -0.080 -9.587 -17.281 1.00 0.00 50 TYR A CA 16
ATOM 20283 C C . TYR A 1 72 ? -0.878 -10.842 -17.670 1.00 0.00 50 TYR A C 16
ATOM 20284 O O . TYR A 1 72 ? -1.956 -10.722 -18.257 1.00 0.00 50 TYR A O 16
ATOM 20302 N N . SER A 1 73 ? -0.308 -12.033 -17.357 1.00 0.00 51 SER A N 16
ATOM 20303 C CA . SER A 1 73 ? -0.926 -13.378 -17.574 1.00 0.00 51 SER A CA 16
ATOM 20304 C C . SER A 1 73 ? -1.429 -13.615 -19.025 1.00 0.00 51 SER A C 16
ATOM 20305 O O . SER A 1 73 ? -2.227 -14.531 -19.276 1.00 0.00 51 SER A O 16
ATOM 20313 N N . GLY A 1 74 ? -0.920 -12.810 -19.980 1.00 0.00 52 GLY A N 16
ATOM 20314 C CA . GLY A 1 74 ? -1.265 -12.954 -21.398 1.00 0.00 52 GLY A CA 16
ATOM 20315 C C . GLY A 1 74 ? -2.004 -11.756 -21.980 1.00 0.00 52 GLY A C 16
ATOM 20316 O O . GLY A 1 74 ? -1.956 -11.538 -23.199 1.00 0.00 52 GLY A O 16
ATOM 20320 N N . ARG A 1 75 ? -2.693 -10.971 -21.122 1.00 0.00 53 ARG A N 16
ATOM 20321 C CA . ARG A 1 75 ? -3.472 -9.803 -21.582 1.00 0.00 53 ARG A CA 16
ATOM 20322 C C . ARG A 1 75 ? -2.572 -8.571 -21.677 1.00 0.00 53 ARG A C 16
ATOM 20323 O O . ARG A 1 75 ? -1.658 -8.399 -20.864 1.00 0.00 53 ARG A O 16
ATOM 20344 N N . LEU A 1 76 ? -2.840 -7.723 -22.673 1.00 0.00 54 LEU A N 16
ATOM 20345 C CA . LEU A 1 76 ? -2.192 -6.411 -22.794 1.00 0.00 54 LEU A CA 16
ATOM 20346 C C . LEU A 1 76 ? -2.836 -5.463 -21.756 1.00 0.00 54 LEU A C 16
ATOM 20347 O O . LEU A 1 76 ? -4.066 -5.438 -21.619 1.00 0.00 54 LEU A O 16
ATOM 20363 N N . LEU A 1 77 ? -1.995 -4.739 -21.000 1.00 0.00 55 LEU A N 16
ATOM 20364 C CA . LEU A 1 77 ? -2.430 -3.717 -20.033 1.00 0.00 55 LEU A CA 16
ATOM 20365 C C . LEU A 1 77 ? -2.332 -2.329 -20.705 1.00 0.00 55 LEU A C 16
ATOM 20366 O O . LEU A 1 77 ? -1.225 -1.787 -20.821 1.00 0.00 55 LEU A O 16
ATOM 20382 N N . PRO A 1 78 ? -3.466 -1.762 -21.250 1.00 0.00 56 PRO A N 16
ATOM 20383 C CA . PRO A 1 78 ? -3.468 -0.409 -21.841 1.00 0.00 56 PRO A CA 16
ATOM 20384 C C . PRO A 1 78 ? -3.458 0.686 -20.755 1.00 0.00 56 PRO A C 16
ATOM 20385 O O . PRO A 1 78 ? -4.027 0.513 -19.672 1.00 0.00 56 PRO A O 16
ATOM 20396 N N . ASP A 1 79 ? -2.854 1.824 -21.100 1.00 0.00 57 ASP A N 16
ATOM 20397 C CA . ASP A 1 79 ? -2.562 2.937 -20.175 1.00 0.00 57 ASP A CA 16
ATOM 20398 C C . ASP A 1 79 ? -3.810 3.541 -19.488 1.00 0.00 57 ASP A C 16
ATOM 20399 O O . ASP A 1 79 ? -3.675 4.173 -18.439 1.00 0.00 57 ASP A O 16
ATOM 20408 N N . HIS A 1 80 ? -5.004 3.345 -20.080 1.00 0.00 58 HIS A N 16
ATOM 20409 C CA . HIS A 1 80 ? -6.234 4.026 -19.623 1.00 0.00 58 HIS A CA 16
ATOM 20410 C C . HIS A 1 80 ? -6.825 3.414 -18.331 1.00 0.00 58 HIS A C 16
ATOM 20411 O O . HIS A 1 80 ? -7.342 4.150 -17.483 1.00 0.00 58 HIS A O 16
ATOM 20426 N N . LEU A 1 81 ? -6.761 2.071 -18.185 1.00 0.00 59 LEU A N 16
ATOM 20427 C CA . LEU A 1 81 ? -7.410 1.367 -17.051 1.00 0.00 59 LEU A CA 16
ATOM 20428 C C . LEU A 1 81 ? -6.483 1.311 -15.826 1.00 0.00 59 LEU A C 16
ATOM 20429 O O . LEU A 1 81 ? -5.251 1.324 -15.961 1.00 0.00 59 LEU A O 16
ATOM 20445 N N . GLN A 1 82 ? -7.107 1.275 -14.633 1.00 0.00 60 GLN A N 16
ATOM 20446 C CA . GLN A 1 82 ? -6.389 1.263 -13.344 1.00 0.00 60 GLN A CA 16
ATOM 20447 C C . GLN A 1 82 ? -5.848 -0.140 -13.050 1.00 0.00 60 GLN A C 16
ATOM 20448 O O . GLN A 1 82 ? -6.477 -1.134 -13.429 1.00 0.00 60 GLN A O 16
ATOM 20462 N N . LEU A 1 83 ? -4.697 -0.205 -12.348 1.00 0.00 61 LEU A N 16
ATOM 20463 C CA . LEU A 1 83 ? -4.022 -1.480 -12.039 1.00 0.00 61 LEU A CA 16
ATOM 20464 C C . LEU A 1 83 ? -4.928 -2.432 -11.244 1.00 0.00 61 LEU A C 16
ATOM 20465 O O . LEU A 1 83 ? -4.860 -3.644 -11.447 1.00 0.00 61 LEU A O 16
ATOM 20481 N N . LYS A 1 84 ? -5.776 -1.860 -10.363 1.00 0.00 62 LYS A N 16
ATOM 20482 C CA . LYS A 1 84 ? -6.710 -2.628 -9.504 1.00 0.00 62 LYS A CA 16
ATOM 20483 C C . LYS A 1 84 ? -7.519 -3.669 -10.309 1.00 0.00 62 LYS A C 16
ATOM 20484 O O . LYS A 1 84 ? -7.652 -4.820 -9.883 1.00 0.00 62 LYS A O 16
ATOM 20503 N N . ASP A 1 85 ? -7.938 -3.275 -11.531 1.00 0.00 63 ASP A N 16
ATOM 20504 C CA . ASP A 1 85 ? -8.795 -4.094 -12.420 1.00 0.00 63 ASP A CA 16
ATOM 20505 C C . ASP A 1 85 ? -8.206 -5.498 -12.651 1.00 0.00 63 ASP A C 16
ATOM 20506 O O . ASP A 1 85 ? -8.918 -6.509 -12.609 1.00 0.00 63 ASP A O 16
ATOM 20515 N N . ILE A 1 86 ? -6.883 -5.534 -12.838 1.00 0.00 64 ILE A N 16
ATOM 20516 C CA . ILE A 1 86 ? -6.143 -6.749 -13.198 1.00 0.00 64 ILE A CA 16
ATOM 20517 C C . ILE A 1 86 ? -5.387 -7.308 -11.976 1.00 0.00 64 ILE A C 16
ATOM 20518 O O . ILE A 1 86 ? -5.160 -8.519 -11.865 1.00 0.00 64 ILE A O 16
ATOM 20534 N N . LEU A 1 87 ? -5.014 -6.412 -11.043 1.00 0.00 65 LEU A N 16
ATOM 20535 C CA . LEU A 1 87 ? -3.956 -6.697 -10.046 1.00 0.00 65 LEU A CA 16
ATOM 20536 C C . LEU A 1 87 ? -4.514 -6.749 -8.609 1.00 0.00 65 LEU A C 16
ATOM 20537 O O . LEU A 1 87 ? -3.759 -6.730 -7.632 1.00 0.00 65 LEU A O 16
ATOM 20553 N N . ARG A 1 88 ? -5.838 -6.844 -8.499 1.00 0.00 66 ARG A N 16
ATOM 20554 C CA . ARG A 1 88 ? -6.546 -7.036 -7.214 1.00 0.00 66 ARG A CA 16
ATOM 20555 C C . ARG A 1 88 ? -6.427 -8.503 -6.732 1.00 0.00 66 ARG A C 16
ATOM 20556 O O . ARG A 1 88 ? -6.473 -8.778 -5.524 1.00 0.00 66 ARG A O 16
ATOM 20577 N N . LYS A 1 89 ? -6.235 -9.425 -7.701 1.00 0.00 67 LYS A N 16
ATOM 20578 C CA . LYS A 1 89 ? -6.230 -10.885 -7.458 1.00 0.00 67 LYS A CA 16
ATOM 20579 C C . LYS A 1 89 ? -5.059 -11.312 -6.547 1.00 0.00 67 LYS A C 16
ATOM 20580 O O . LYS A 1 89 ? -5.271 -11.965 -5.521 1.00 0.00 67 LYS A O 16
ATOM 20599 N N . GLN A 1 90 ? -3.824 -10.937 -6.932 1.00 0.00 68 GLN A N 16
ATOM 20600 C CA . GLN A 1 90 ? -2.622 -11.212 -6.116 1.00 0.00 68 GLN A CA 16
ATOM 20601 C C . GLN A 1 90 ? -2.456 -10.122 -5.047 1.00 0.00 68 GLN A C 16
ATOM 20602 O O . GLN A 1 90 ? -1.909 -10.393 -3.974 1.00 0.00 68 GLN A O 16
ATOM 20616 N N . ASP A 1 91 ? -2.914 -8.890 -5.392 1.00 0.00 69 ASP A N 16
ATOM 20617 C CA . ASP A 1 91 ? -2.862 -7.680 -4.531 1.00 0.00 69 ASP A CA 16
ATOM 20618 C C . ASP A 1 91 ? -1.411 -7.146 -4.371 1.00 0.00 69 ASP A C 16
ATOM 20619 O O . ASP A 1 91 ? -1.102 -6.031 -4.814 1.00 0.00 69 ASP A O 16
ATOM 20628 N N . GLU A 1 92 ? -0.539 -7.967 -3.754 1.00 0.00 70 GLU A N 16
ATOM 20629 C CA . GLU A 1 92 ? 0.867 -7.626 -3.482 1.00 0.00 70 GLU A CA 16
ATOM 20630 C C . GLU A 1 92 ? 1.759 -7.704 -4.758 1.00 0.00 70 GLU A C 16
ATOM 20631 O O . GLU A 1 92 ? 1.871 -6.712 -5.487 1.00 0.00 70 GLU A O 16
ATOM 20643 N N . TYR A 1 93 ? 2.376 -8.881 -5.042 1.00 0.00 71 TYR A N 16
ATOM 20644 C CA . TYR A 1 93 ? 3.399 -9.010 -6.111 1.00 0.00 71 TYR A CA 16
ATOM 20645 C C . TYR A 1 93 ? 2.768 -9.426 -7.447 1.00 0.00 71 TYR A C 16
ATOM 20646 O O . TYR A 1 93 ? 1.857 -10.249 -7.468 1.00 0.00 71 TYR A O 16
ATOM 20664 N N . HIS A 1 94 ? 3.251 -8.824 -8.561 1.00 0.00 72 HIS A N 16
ATOM 20665 C CA . HIS A 1 94 ? 2.689 -9.029 -9.918 1.00 0.00 72 HIS A CA 16
ATOM 20666 C C . HIS A 1 94 ? 3.828 -9.090 -10.941 1.00 0.00 72 HIS A C 16
ATOM 20667 O O . HIS A 1 94 ? 4.474 -8.066 -11.186 1.00 0.00 72 HIS A O 16
ATOM 20682 N N . MET A 1 95 ? 4.080 -10.275 -11.530 1.00 0.00 73 MET A N 16
ATOM 20683 C CA . MET A 1 95 ? 5.083 -10.418 -12.595 1.00 0.00 73 MET A CA 16
ATOM 20684 C C . MET A 1 95 ? 4.487 -9.882 -13.911 1.00 0.00 73 MET A C 16
ATOM 20685 O O . MET A 1 95 ? 3.726 -10.556 -14.621 1.00 0.00 73 MET A O 16
ATOM 20699 N N . VAL A 1 96 ? 4.814 -8.624 -14.190 1.00 0.00 74 VAL A N 16
ATOM 20700 C CA . VAL A 1 96 ? 4.316 -7.895 -15.355 1.00 0.00 74 VAL A CA 16
ATOM 20701 C C . VAL A 1 96 ? 5.453 -7.733 -16.372 1.00 0.00 74 VAL A C 16
ATOM 20702 O O . VAL A 1 96 ? 6.517 -7.185 -16.064 1.00 0.00 74 VAL A O 16
ATOM 20715 N N . HIS A 1 97 ? 5.205 -8.239 -17.579 1.00 0.00 75 HIS A N 16
ATOM 20716 C CA . HIS A 1 97 ? 6.185 -8.294 -18.660 1.00 0.00 75 HIS A CA 16
ATOM 20717 C C . HIS A 1 97 ? 6.130 -7.011 -19.491 1.00 0.00 75 HIS A C 16
ATOM 20718 O O . HIS A 1 97 ? 5.060 -6.602 -19.953 1.00 0.00 75 HIS A O 16
ATOM 20733 N N . LEU A 1 98 ? 7.294 -6.383 -19.651 1.00 0.00 76 LEU A N 16
ATOM 20734 C CA . LEU A 1 98 ? 7.460 -5.159 -20.426 1.00 0.00 76 LEU A CA 16
ATOM 20735 C C . LEU A 1 98 ? 7.588 -5.521 -21.921 1.00 0.00 76 LEU A C 16
ATOM 20736 O O . LEU A 1 98 ? 8.187 -6.547 -22.260 1.00 0.00 76 LEU A O 16
ATOM 20752 N N . VAL A 1 99 ? 6.970 -4.717 -22.797 1.00 0.00 77 VAL A N 16
ATOM 20753 C CA . VAL A 1 99 ? 7.099 -4.863 -24.260 1.00 0.00 77 VAL A CA 16
ATOM 20754 C C . VAL A 1 99 ? 7.884 -3.650 -24.793 1.00 0.00 77 VAL A C 16
ATOM 20755 O O . VAL A 1 99 ? 7.266 -2.587 -25.022 1.00 0.00 77 VAL A O 16
ATOM 20769 N N . PRO A 1 23 ? 1.573 -0.851 0.205 1.00 0.00 1 PRO A N 17
ATOM 20770 C CA . PRO A 1 23 ? 1.802 -0.711 -1.254 1.00 0.00 1 PRO A CA 17
ATOM 20771 C C . PRO A 1 23 ? 1.748 -2.084 -1.943 1.00 0.00 1 PRO A C 17
ATOM 20772 O O . PRO A 1 23 ? 1.533 -3.113 -1.288 1.00 0.00 1 PRO A O 17
ATOM 20783 N N . VAL A 1 24 ? 1.944 -2.084 -3.269 1.00 0.00 2 VAL A N 17
ATOM 20784 C CA . VAL A 1 24 ? 1.956 -3.296 -4.112 1.00 0.00 2 VAL A CA 17
ATOM 20785 C C . VAL A 1 24 ? 3.334 -3.453 -4.785 1.00 0.00 2 VAL A C 17
ATOM 20786 O O . VAL A 1 24 ? 3.901 -2.485 -5.286 1.00 0.00 2 VAL A O 17
ATOM 20799 N N . THR A 1 25 ? 3.873 -4.674 -4.739 1.00 0.00 3 THR A N 17
ATOM 20800 C CA . THR A 1 25 ? 5.105 -5.049 -5.432 1.00 0.00 3 THR A CA 17
ATOM 20801 C C . THR A 1 25 ? 4.797 -5.346 -6.916 1.00 0.00 3 THR A C 17
ATOM 20802 O O . THR A 1 25 ? 4.136 -6.339 -7.237 1.00 0.00 3 THR A O 17
ATOM 20813 N N . LEU A 1 26 ? 5.257 -4.466 -7.808 1.00 0.00 4 LEU A N 17
ATOM 20814 C CA . LEU A 1 26 ? 5.090 -4.627 -9.259 1.00 0.00 4 LEU A CA 17
ATOM 20815 C C . LEU A 1 26 ? 6.417 -5.123 -9.840 1.00 0.00 4 LEU A C 17
ATOM 20816 O O . LEU A 1 26 ? 7.355 -4.341 -10.047 1.00 0.00 4 LEU A O 17
ATOM 20832 N N . ILE A 1 27 ? 6.492 -6.437 -10.059 1.00 0.00 5 ILE A N 17
ATOM 20833 C CA . ILE A 1 27 ? 7.699 -7.109 -10.547 1.00 0.00 5 ILE A CA 17
ATOM 20834 C C . ILE A 1 27 ? 7.772 -6.984 -12.080 1.00 0.00 5 ILE A C 17
ATOM 20835 O O . ILE A 1 27 ? 7.142 -7.751 -12.816 1.00 0.00 5 ILE A O 17
ATOM 20851 N N . ILE A 1 28 ? 8.514 -5.973 -12.536 1.00 0.00 6 ILE A N 17
ATOM 20852 C CA . ILE A 1 28 ? 8.711 -5.696 -13.965 1.00 0.00 6 ILE A CA 17
ATOM 20853 C C . ILE A 1 28 ? 9.797 -6.627 -14.533 1.00 0.00 6 ILE A C 17
ATOM 20854 O O . ILE A 1 28 ? 10.964 -6.558 -14.124 1.00 0.00 6 ILE A O 17
ATOM 20870 N N . LYS A 1 29 ? 9.382 -7.512 -15.450 1.00 0.00 7 LYS A N 17
ATOM 20871 C CA . LYS A 1 29 ? 10.274 -8.434 -16.163 1.00 0.00 7 LYS A CA 17
ATOM 20872 C C . LYS A 1 29 ? 10.382 -7.979 -17.625 1.00 0.00 7 LYS A C 17
ATOM 20873 O O . LYS A 1 29 ? 9.432 -8.147 -18.400 1.00 0.00 7 LYS A O 17
ATOM 20892 N N . ALA A 1 30 ? 11.532 -7.387 -17.987 1.00 0.00 8 ALA A N 17
ATOM 20893 C CA . ALA A 1 30 ? 11.752 -6.792 -19.320 1.00 0.00 8 ALA A CA 17
ATOM 20894 C C . ALA A 1 30 ? 11.823 -7.863 -20.434 1.00 0.00 8 ALA A C 17
ATOM 20895 O O . ALA A 1 30 ? 12.130 -9.033 -20.150 1.00 0.00 8 ALA A O 17
ATOM 20902 N N . PRO A 1 31 ? 11.570 -7.481 -21.737 1.00 0.00 9 PRO A N 17
ATOM 20903 C CA . PRO A 1 31 ? 11.681 -8.419 -22.880 1.00 0.00 9 PRO A CA 17
ATOM 20904 C C . PRO A 1 31 ? 13.155 -8.670 -23.268 1.00 0.00 9 PRO A C 17
ATOM 20905 O O . PRO A 1 31 ? 13.452 -9.536 -24.099 1.00 0.00 9 PRO A O 17
ATOM 20916 N N . ASN A 1 32 ? 14.053 -7.878 -22.652 1.00 0.00 10 ASN A N 17
ATOM 20917 C CA . ASN A 1 32 ? 15.504 -7.976 -22.825 1.00 0.00 10 ASN A CA 17
ATOM 20918 C C . ASN A 1 32 ? 16.051 -9.245 -22.130 1.00 0.00 10 ASN A C 17
ATOM 20919 O O . ASN A 1 32 ? 17.052 -9.804 -22.574 1.00 0.00 10 ASN A O 17
ATOM 20930 N N . GLN A 1 33 ? 15.363 -9.656 -21.027 1.00 0.00 11 GLN A N 17
ATOM 20931 C CA . GLN A 1 33 ? 15.684 -10.855 -20.191 1.00 0.00 11 GLN A CA 17
ATOM 20932 C C . GLN A 1 33 ? 16.882 -10.610 -19.234 1.00 0.00 11 GLN A C 17
ATOM 20933 O O . GLN A 1 33 ? 16.846 -11.032 -18.068 1.00 0.00 11 GLN A O 17
ATOM 20947 N N . LYS A 1 34 ? 17.944 -9.951 -19.742 1.00 0.00 12 LYS A N 17
ATOM 20948 C CA . LYS A 1 34 ? 19.088 -9.496 -18.925 1.00 0.00 12 LYS A CA 17
ATOM 20949 C C . LYS A 1 34 ? 18.591 -8.528 -17.835 1.00 0.00 12 LYS A C 17
ATOM 20950 O O . LYS A 1 34 ? 19.027 -8.596 -16.676 1.00 0.00 12 LYS A O 17
ATOM 20969 N N . TYR A 1 35 ? 17.667 -7.627 -18.228 1.00 0.00 13 TYR A N 17
ATOM 20970 C CA . TYR A 1 35 ? 16.838 -6.879 -17.278 1.00 0.00 13 TYR A CA 17
ATOM 20971 C C . TYR A 1 35 ? 15.755 -7.854 -16.753 1.00 0.00 13 TYR A C 17
ATOM 20972 O O . TYR A 1 35 ? 14.680 -7.998 -17.348 1.00 0.00 13 TYR A O 17
ATOM 20990 N N . SER A 1 36 ? 16.112 -8.579 -15.682 1.00 0.00 14 SER A N 17
ATOM 20991 C CA . SER A 1 36 ? 15.285 -9.638 -15.071 1.00 0.00 14 SER A CA 17
ATOM 20992 C C . SER A 1 36 ? 14.144 -9.031 -14.210 1.00 0.00 14 SER A C 17
ATOM 20993 O O . SER A 1 36 ? 13.697 -7.906 -14.467 1.00 0.00 14 SER A O 17
ATOM 21001 N N . ASP A 1 37 ? 13.642 -9.819 -13.236 1.00 0.00 15 ASP A N 17
ATOM 21002 C CA . ASP A 1 37 ? 12.640 -9.378 -12.251 1.00 0.00 15 ASP A CA 17
ATOM 21003 C C . ASP A 1 37 ? 13.134 -8.122 -11.494 1.00 0.00 15 ASP A C 17
ATOM 21004 O O . ASP A 1 37 ? 14.249 -8.109 -10.948 1.00 0.00 15 ASP A O 17
ATOM 21013 N N . GLN A 1 38 ? 12.339 -7.040 -11.529 1.00 0.00 16 GLN A N 17
ATOM 21014 C CA . GLN A 1 38 ? 12.645 -5.794 -10.804 1.00 0.00 16 GLN A CA 17
ATOM 21015 C C . GLN A 1 38 ? 11.427 -5.393 -9.969 1.00 0.00 16 GLN A C 17
ATOM 21016 O O . GLN A 1 38 ? 10.396 -4.988 -10.512 1.00 0.00 16 GLN A O 17
ATOM 21030 N N . THR A 1 39 ? 11.558 -5.541 -8.640 1.00 0.00 17 THR A N 17
ATOM 21031 C CA . THR A 1 39 ? 10.507 -5.213 -7.684 1.00 0.00 17 THR A CA 17
ATOM 21032 C C . THR A 1 39 ? 10.378 -3.685 -7.531 1.00 0.00 17 THR A C 17
ATOM 21033 O O . THR A 1 39 ? 11.137 -3.050 -6.792 1.00 0.00 17 THR A O 17
ATOM 21044 N N . ILE A 1 40 ? 9.449 -3.113 -8.305 1.00 0.00 18 ILE A N 17
ATOM 21045 C CA . ILE A 1 40 ? 9.090 -1.688 -8.264 1.00 0.00 18 ILE A CA 17
ATOM 21046 C C . ILE A 1 40 ? 7.884 -1.508 -7.326 1.00 0.00 18 ILE A C 17
ATOM 21047 O O . ILE A 1 40 ? 6.828 -2.084 -7.576 1.00 0.00 18 ILE A O 17
ATOM 21063 N N . SER A 1 41 ? 8.046 -0.720 -6.246 1.00 0.00 19 SER A N 17
ATOM 21064 C CA . SER A 1 41 ? 6.929 -0.372 -5.352 1.00 0.00 19 SER A CA 17
ATOM 21065 C C . SER A 1 41 ? 5.936 0.514 -6.125 1.00 0.00 19 SER A C 17
ATOM 21066 O O . SER A 1 41 ? 6.340 1.485 -6.783 1.00 0.00 19 SER A O 17
ATOM 21074 N N . CYS A 1 42 ? 4.653 0.154 -6.066 1.00 0.00 20 CYS A N 17
ATOM 21075 C CA . CYS A 1 42 ? 3.602 0.772 -6.879 1.00 0.00 20 CYS A CA 17
ATOM 21076 C C . CYS A 1 42 ? 2.309 0.908 -6.074 1.00 0.00 20 CYS A C 17
ATOM 21077 O O . CYS A 1 42 ? 2.205 0.416 -4.939 1.00 0.00 20 CYS A O 17
ATOM 21085 N N . PHE A 1 43 ? 1.332 1.597 -6.676 1.00 0.00 21 PHE A N 17
ATOM 21086 C CA . PHE A 1 43 ? -0.045 1.682 -6.175 1.00 0.00 21 PHE A CA 17
ATOM 21087 C C . PHE A 1 43 ? -1.012 1.403 -7.330 1.00 0.00 21 PHE A C 17
ATOM 21088 O O . PHE A 1 43 ? -0.855 1.951 -8.431 1.00 0.00 21 PHE A O 17
ATOM 21105 N N . LEU A 1 44 ? -2.009 0.551 -7.050 1.00 0.00 22 LEU A N 17
ATOM 21106 C CA . LEU A 1 44 ? -3.063 0.183 -8.005 1.00 0.00 22 LEU A CA 17
ATOM 21107 C C . LEU A 1 44 ? -4.061 1.344 -8.196 1.00 0.00 22 LEU A C 17
ATOM 21108 O O . LEU A 1 44 ? -4.884 1.313 -9.121 1.00 0.00 22 LEU A O 17
ATOM 21124 N N . ASN A 1 45 ? -3.978 2.345 -7.283 1.00 0.00 23 ASN A N 17
ATOM 21125 C CA . ASN A 1 45 ? -4.733 3.612 -7.360 1.00 0.00 23 ASN A CA 17
ATOM 21126 C C . ASN A 1 45 ? -4.517 4.311 -8.718 1.00 0.00 23 ASN A C 17
ATOM 21127 O O . ASN A 1 45 ? -5.480 4.751 -9.355 1.00 0.00 23 ASN A O 17
ATOM 21138 N N . TRP A 1 46 ? -3.242 4.408 -9.142 1.00 0.00 24 TRP A N 17
ATOM 21139 C CA . TRP A 1 46 ? -2.873 5.034 -10.420 1.00 0.00 24 TRP A CA 17
ATOM 21140 C C . TRP A 1 46 ? -3.141 4.086 -11.593 1.00 0.00 24 TRP A C 17
ATOM 21141 O O . TRP A 1 46 ? -3.379 2.877 -11.401 1.00 0.00 24 TRP A O 17
ATOM 21162 N N . THR A 1 47 ? -3.091 4.644 -12.815 1.00 0.00 25 THR A N 17
ATOM 21163 C CA . THR A 1 47 ? -3.246 3.864 -14.036 1.00 0.00 25 THR A CA 17
ATOM 21164 C C . THR A 1 47 ? -1.956 3.121 -14.378 1.00 0.00 25 THR A C 17
ATOM 21165 O O . THR A 1 47 ? -0.893 3.372 -13.782 1.00 0.00 25 THR A O 17
ATOM 21176 N N . VAL A 1 48 ? -2.079 2.194 -15.344 1.00 0.00 26 VAL A N 17
ATOM 21177 C CA . VAL A 1 48 ? -0.936 1.542 -15.989 1.00 0.00 26 VAL A CA 17
ATOM 21178 C C . VAL A 1 48 ? 0.017 2.622 -16.544 1.00 0.00 26 VAL A C 17
ATOM 21179 O O . VAL A 1 48 ? 1.225 2.509 -16.396 1.00 0.00 26 VAL A O 17
ATOM 21192 N N . GLY A 1 49 ? -0.583 3.687 -17.127 1.00 0.00 27 GLY A N 17
ATOM 21193 C CA . GLY A 1 49 ? 0.149 4.825 -17.698 1.00 0.00 27 GLY A CA 17
ATOM 21194 C C . GLY A 1 49 ? 0.886 5.706 -16.680 1.00 0.00 27 GLY A C 17
ATOM 21195 O O . GLY A 1 49 ? 2.024 6.106 -16.941 1.00 0.00 27 GLY A O 17
ATOM 21199 N N . LYS A 1 50 ? 0.249 6.014 -15.528 1.00 0.00 28 LYS A N 17
ATOM 21200 C CA . LYS A 1 50 ? 0.871 6.856 -14.466 1.00 0.00 28 LYS A CA 17
ATOM 21201 C C . LYS A 1 50 ? 2.067 6.135 -13.836 1.00 0.00 28 LYS A C 17
ATOM 21202 O O . LYS A 1 50 ? 3.103 6.754 -13.551 1.00 0.00 28 LYS A O 17
ATOM 21221 N N . LEU A 1 51 ? 1.918 4.817 -13.641 1.00 0.00 29 LEU A N 17
ATOM 21222 C CA . LEU A 1 51 ? 2.996 3.966 -13.114 1.00 0.00 29 LEU A CA 17
ATOM 21223 C C . LEU A 1 51 ? 4.094 3.805 -14.186 1.00 0.00 29 LEU A C 17
ATOM 21224 O O . LEU A 1 51 ? 5.272 3.763 -13.866 1.00 0.00 29 LEU A O 17
ATOM 21240 N N . LYS A 1 52 ? 3.671 3.740 -15.449 1.00 0.00 30 LYS A N 17
ATOM 21241 C CA . LYS A 1 52 ? 4.566 3.613 -16.622 1.00 0.00 30 LYS A CA 17
ATOM 21242 C C . LYS A 1 52 ? 5.432 4.880 -16.799 1.00 0.00 30 LYS A C 17
ATOM 21243 O O . LYS A 1 52 ? 6.574 4.804 -17.260 1.00 0.00 30 LYS A O 17
ATOM 21262 N N . THR A 1 53 ? 4.855 6.037 -16.424 1.00 0.00 31 THR A N 17
ATOM 21263 C CA . THR A 1 53 ? 5.566 7.330 -16.403 1.00 0.00 31 THR A CA 17
ATOM 21264 C C . THR A 1 53 ? 6.580 7.341 -15.244 1.00 0.00 31 THR A C 17
ATOM 21265 O O . THR A 1 53 ? 7.739 7.744 -15.410 1.00 0.00 31 THR A O 17
ATOM 21276 N N . HIS A 1 54 ? 6.127 6.826 -14.084 1.00 0.00 32 HIS A N 17
ATOM 21277 C CA . HIS A 1 54 ? 6.978 6.624 -12.899 1.00 0.00 32 HIS A CA 17
ATOM 21278 C C . HIS A 1 54 ? 8.181 5.713 -13.257 1.00 0.00 32 HIS A C 17
ATOM 21279 O O . HIS A 1 54 ? 9.298 5.984 -12.846 1.00 0.00 32 HIS A O 17
ATOM 21294 N N . LEU A 1 55 ? 7.922 4.678 -14.089 1.00 0.00 33 LEU A N 17
ATOM 21295 C CA . LEU A 1 55 ? 8.955 3.750 -14.600 1.00 0.00 33 LEU A CA 17
ATOM 21296 C C . LEU A 1 55 ? 9.891 4.485 -15.576 1.00 0.00 33 LEU A C 17
ATOM 21297 O O . LEU A 1 55 ? 11.087 4.264 -15.572 1.00 0.00 33 LEU A O 17
ATOM 21313 N N . SER A 1 56 ? 9.335 5.392 -16.390 1.00 0.00 34 SER A N 17
ATOM 21314 C CA . SER A 1 56 ? 10.118 6.185 -17.361 1.00 0.00 34 SER A CA 17
ATOM 21315 C C . SER A 1 56 ? 11.156 7.093 -16.639 1.00 0.00 34 SER A C 17
ATOM 21316 O O . SER A 1 56 ? 12.136 7.529 -17.249 1.00 0.00 34 SER A O 17
ATOM 21324 N N . ASN A 1 57 ? 10.919 7.362 -15.332 1.00 0.00 35 ASN A N 17
ATOM 21325 C CA . ASN A 1 57 ? 11.867 8.107 -14.467 1.00 0.00 35 ASN A CA 17
ATOM 21326 C C . ASN A 1 57 ? 12.778 7.172 -13.624 1.00 0.00 35 ASN A C 17
ATOM 21327 O O . ASN A 1 57 ? 13.980 7.432 -13.506 1.00 0.00 35 ASN A O 17
ATOM 21338 N N . VAL A 1 58 ? 12.208 6.099 -13.027 1.00 0.00 36 VAL A N 17
ATOM 21339 C CA . VAL A 1 58 ? 12.910 5.305 -11.969 1.00 0.00 36 VAL A CA 17
ATOM 21340 C C . VAL A 1 58 ? 13.578 4.020 -12.510 1.00 0.00 36 VAL A C 17
ATOM 21341 O O . VAL A 1 58 ? 14.518 3.507 -11.894 1.00 0.00 36 VAL A O 17
ATOM 21354 N N . TYR A 1 59 ? 13.086 3.504 -13.647 1.00 0.00 37 TYR A N 17
ATOM 21355 C CA . TYR A 1 59 ? 13.575 2.231 -14.229 1.00 0.00 37 TYR A CA 17
ATOM 21356 C C . TYR A 1 59 ? 14.977 2.457 -14.845 1.00 0.00 37 TYR A C 17
ATOM 21357 O O . TYR A 1 59 ? 15.158 3.466 -15.523 1.00 0.00 37 TYR A O 17
ATOM 21375 N N . PRO A 1 60 ? 15.972 1.529 -14.593 1.00 0.00 38 PRO A N 17
ATOM 21376 C CA . PRO A 1 60 ? 17.349 1.578 -15.156 1.00 0.00 38 PRO A CA 17
ATOM 21377 C C . PRO A 1 60 ? 17.458 2.113 -16.608 1.00 0.00 38 PRO A C 17
ATOM 21378 O O . PRO A 1 60 ? 18.228 3.038 -16.885 1.00 0.00 38 PRO A O 17
ATOM 21389 N N . SER A 1 61 ? 16.661 1.528 -17.516 1.00 0.00 39 SER A N 17
ATOM 21390 C CA . SER A 1 61 ? 16.714 1.844 -18.956 1.00 0.00 39 SER A CA 17
ATOM 21391 C C . SER A 1 61 ? 16.077 3.227 -19.270 1.00 0.00 39 SER A C 17
ATOM 21392 O O . SER A 1 61 ? 16.509 3.902 -20.210 1.00 0.00 39 SER A O 17
ATOM 21400 N N . LYS A 1 62 ? 15.066 3.632 -18.457 1.00 0.00 40 LYS A N 17
ATOM 21401 C CA . LYS A 1 62 ? 14.251 4.863 -18.682 1.00 0.00 40 LYS A CA 17
ATOM 21402 C C . LYS A 1 62 ? 13.669 4.901 -20.119 1.00 0.00 40 LYS A C 17
ATOM 21403 O O . LYS A 1 62 ? 14.140 5.670 -20.965 1.00 0.00 40 LYS A O 17
ATOM 21422 N N . PRO A 1 63 ? 12.670 4.029 -20.438 1.00 0.00 41 PRO A N 17
ATOM 21423 C CA . PRO A 1 63 ? 12.100 3.925 -21.800 1.00 0.00 41 PRO A CA 17
ATOM 21424 C C . PRO A 1 63 ? 10.853 4.832 -22.017 1.00 0.00 41 PRO A C 17
ATOM 21425 O O . PRO A 1 63 ? 10.379 5.489 -21.080 1.00 0.00 41 PRO A O 17
ATOM 21436 N N . LEU A 1 64 ? 10.345 4.869 -23.269 1.00 0.00 42 LEU A N 17
ATOM 21437 C CA . LEU A 1 64 ? 9.228 5.762 -23.679 1.00 0.00 42 LEU A CA 17
ATOM 21438 C C . LEU A 1 64 ? 7.873 5.183 -23.234 1.00 0.00 42 LEU A C 17
ATOM 21439 O O . LEU A 1 64 ? 7.562 4.048 -23.576 1.00 0.00 42 LEU A O 17
ATOM 21455 N N . THR A 1 65 ? 7.067 5.990 -22.518 1.00 0.00 43 THR A N 17
ATOM 21456 C CA . THR A 1 65 ? 5.740 5.582 -22.002 1.00 0.00 43 THR A CA 17
ATOM 21457 C C . THR A 1 65 ? 4.810 5.094 -23.135 1.00 0.00 43 THR A C 17
ATOM 21458 O O . THR A 1 65 ? 4.237 4.004 -23.067 1.00 0.00 43 THR A O 17
ATOM 21469 N N . LYS A 1 66 ? 4.728 5.904 -24.196 1.00 0.00 44 LYS A N 17
ATOM 21470 C CA . LYS A 1 66 ? 3.874 5.643 -25.374 1.00 0.00 44 LYS A CA 17
ATOM 21471 C C . LYS A 1 66 ? 4.269 4.338 -26.119 1.00 0.00 44 LYS A C 17
ATOM 21472 O O . LYS A 1 66 ? 3.430 3.722 -26.787 1.00 0.00 44 LYS A O 17
ATOM 21491 N N . ASP A 1 67 ? 5.542 3.923 -25.977 1.00 0.00 45 ASP A N 17
ATOM 21492 C CA . ASP A 1 67 ? 6.114 2.795 -26.732 1.00 0.00 45 ASP A CA 17
ATOM 21493 C C . ASP A 1 67 ? 5.993 1.503 -25.917 1.00 0.00 45 ASP A C 17
ATOM 21494 O O . ASP A 1 67 ? 5.704 0.424 -26.458 1.00 0.00 45 ASP A O 17
ATOM 21503 N N . GLN A 1 68 ? 6.190 1.646 -24.603 1.00 0.00 46 GLN A N 17
ATOM 21504 C CA . GLN A 1 68 ? 6.268 0.522 -23.673 1.00 0.00 46 GLN A CA 17
ATOM 21505 C C . GLN A 1 68 ? 4.878 0.069 -23.253 1.00 0.00 46 GLN A C 17
ATOM 21506 O O . GLN A 1 68 ? 4.036 0.884 -22.869 1.00 0.00 46 GLN A O 17
ATOM 21520 N N . ARG A 1 69 ? 4.643 -1.239 -23.339 1.00 0.00 47 ARG A N 17
ATOM 21521 C CA . ARG A 1 69 ? 3.384 -1.859 -22.942 1.00 0.00 47 ARG A CA 17
ATOM 21522 C C . ARG A 1 69 ? 3.654 -2.822 -21.779 1.00 0.00 47 ARG A C 17
ATOM 21523 O O . ARG A 1 69 ? 4.805 -3.192 -21.526 1.00 0.00 47 ARG A O 17
ATOM 21544 N N . LEU A 1 70 ? 2.597 -3.185 -21.052 1.00 0.00 48 LEU A N 17
ATOM 21545 C C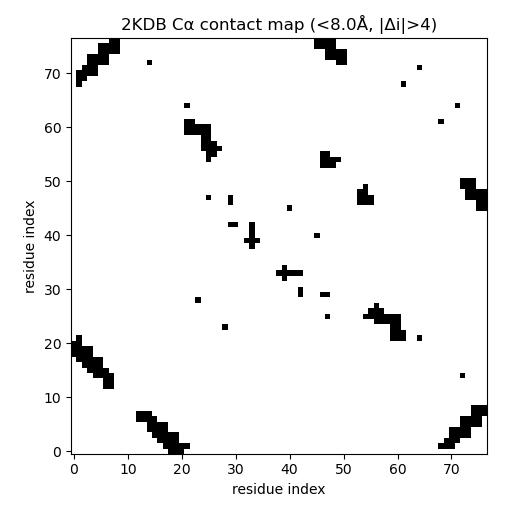A . LEU A 1 70 ? 2.685 -4.101 -19.906 1.00 0.00 48 LEU A CA 17
ATOM 21546 C C . LEU A 1 70 ? 1.727 -5.272 -20.150 1.00 0.00 48 LEU A C 17
ATOM 21547 O O . LEU A 1 70 ? 0.536 -5.065 -20.248 1.00 0.00 48 LEU A O 17
ATOM 21563 N N . VAL A 1 71 ? 2.274 -6.484 -20.313 1.00 0.00 49 VAL A N 17
ATOM 21564 C CA . VAL A 1 71 ? 1.499 -7.716 -20.543 1.00 0.00 49 VAL A CA 17
ATOM 21565 C C . VAL A 1 71 ? 1.542 -8.580 -19.276 1.00 0.00 49 VAL A C 17
ATOM 21566 O O . VAL A 1 71 ? 2.617 -8.972 -18.828 1.00 0.00 49 VAL A O 17
ATOM 21579 N N . TYR A 1 72 ? 0.363 -8.882 -18.722 1.00 0.00 50 TYR A N 17
ATOM 21580 C CA . TYR A 1 72 ? 0.216 -9.610 -17.462 1.00 0.00 50 TYR A CA 17
ATOM 21581 C C . TYR A 1 72 ? -0.755 -10.762 -17.686 1.00 0.00 50 TYR A C 17
ATOM 21582 O O . TYR A 1 72 ? -1.841 -10.545 -18.229 1.00 0.00 50 TYR A O 17
ATOM 21600 N N . SER A 1 73 ? -0.345 -11.982 -17.289 1.00 0.00 51 SER A N 17
ATOM 21601 C CA . SER A 1 73 ? -1.185 -13.198 -17.361 1.00 0.00 51 SER A CA 17
ATOM 21602 C C . SER A 1 73 ? -1.585 -13.519 -18.829 1.00 0.00 51 SER A C 17
ATOM 21603 O O . SER A 1 73 ? -2.613 -14.156 -19.083 1.00 0.00 51 SER A O 17
ATOM 21611 N N . GLY A 1 74 ? -0.734 -13.074 -19.783 1.00 0.00 52 GLY A N 17
ATOM 21612 C CA . GLY A 1 74 ? -0.942 -13.318 -21.215 1.00 0.00 52 GLY A CA 17
ATOM 21613 C C . GLY A 1 74 ? -1.885 -12.325 -21.896 1.00 0.00 52 GLY A C 17
ATOM 21614 O O . GLY A 1 74 ? -2.333 -12.576 -23.021 1.00 0.00 52 GLY A O 17
ATOM 21618 N N . ARG A 1 75 ? -2.181 -11.190 -21.231 1.00 0.00 53 ARG A N 17
ATOM 21619 C CA . ARG A 1 75 ? -3.079 -10.144 -21.782 1.00 0.00 53 ARG A CA 17
ATOM 21620 C C . ARG A 1 75 ? -2.437 -8.761 -21.653 1.00 0.00 53 ARG A C 17
ATOM 21621 O O . ARG A 1 75 ? -1.603 -8.545 -20.780 1.00 0.00 53 ARG A O 17
ATOM 21642 N N . LEU A 1 76 ? -2.848 -7.826 -22.517 1.00 0.00 54 LEU A N 17
ATOM 21643 C CA . LEU A 1 76 ? -2.314 -6.458 -22.530 1.00 0.00 54 LEU A CA 17
ATOM 21644 C C . LEU A 1 76 ? -3.009 -5.597 -21.450 1.00 0.00 54 LEU A C 17
ATOM 21645 O O . LEU A 1 76 ? -4.226 -5.695 -21.246 1.00 0.00 54 LEU A O 17
ATOM 21661 N N . LEU A 1 77 ? -2.201 -4.784 -20.749 1.00 0.00 55 LEU A N 17
ATOM 21662 C CA . LEU A 1 77 ? -2.667 -3.769 -19.795 1.00 0.00 55 LEU A CA 17
ATOM 21663 C C . LEU A 1 77 ? -2.468 -2.396 -20.468 1.00 0.00 55 LEU A C 17
ATOM 21664 O O . LEU A 1 77 ? -1.327 -1.903 -20.513 1.00 0.00 55 LEU A O 17
ATOM 21680 N N . PRO A 1 78 ? -3.535 -1.788 -21.073 1.00 0.00 56 PRO A N 17
ATOM 21681 C CA . PRO A 1 78 ? -3.433 -0.451 -21.690 1.00 0.00 56 PRO A CA 17
ATOM 21682 C C . PRO A 1 78 ? -3.327 0.663 -20.625 1.00 0.00 56 PRO A C 17
ATOM 21683 O O . PRO A 1 78 ? -3.928 0.579 -19.547 1.00 0.00 56 PRO A O 17
ATOM 21694 N N . ASP A 1 79 ? -2.590 1.716 -20.981 1.00 0.00 57 ASP A N 17
ATOM 21695 C CA . ASP A 1 79 ? -2.232 2.828 -20.085 1.00 0.00 57 ASP A CA 17
ATOM 21696 C C . ASP A 1 79 ? -3.450 3.666 -19.627 1.00 0.00 57 ASP A C 17
ATOM 21697 O O . ASP A 1 79 ? -3.345 4.404 -18.637 1.00 0.00 57 ASP A O 17
ATOM 21706 N N . HIS A 1 80 ? -4.600 3.531 -20.328 1.00 0.00 58 HIS A N 17
ATOM 21707 C CA . HIS A 1 80 ? -5.815 4.332 -20.034 1.00 0.00 58 HIS A CA 17
ATOM 21708 C C . HIS A 1 80 ? -6.557 3.869 -18.752 1.00 0.00 58 HIS A C 17
ATOM 21709 O O . HIS A 1 80 ? -7.258 4.674 -18.133 1.00 0.00 58 HIS A O 17
ATOM 21724 N N . LEU A 1 81 ? -6.417 2.576 -18.361 1.00 0.00 59 LEU A N 17
ATOM 21725 C CA . LEU A 1 81 ? -7.135 2.019 -17.179 1.00 0.00 59 LEU A CA 17
ATOM 21726 C C . LEU A 1 81 ? -6.200 1.843 -15.971 1.00 0.00 59 LEU A C 17
ATOM 21727 O O . LEU A 1 81 ? -4.971 1.846 -16.120 1.00 0.00 59 LEU A O 17
ATOM 21743 N N . GLN A 1 82 ? -6.807 1.682 -14.782 1.00 0.00 60 GLN A N 17
ATOM 21744 C CA . GLN A 1 82 ? -6.086 1.554 -13.509 1.00 0.00 60 GLN A CA 17
ATOM 21745 C C . GLN A 1 82 ? -5.620 0.106 -13.282 1.00 0.00 60 GLN A C 17
ATOM 21746 O O . GLN A 1 82 ? -6.358 -0.845 -13.588 1.00 0.00 60 GLN A O 17
ATOM 21760 N N . LEU A 1 83 ? -4.394 -0.026 -12.725 1.00 0.00 61 LEU A N 17
ATOM 21761 C CA . LEU A 1 83 ? -3.725 -1.321 -12.453 1.00 0.00 61 LEU A CA 17
ATOM 21762 C C . LEU A 1 83 ? -4.633 -2.296 -11.670 1.00 0.00 61 LEU A C 17
ATOM 21763 O O . LEU A 1 83 ? -4.657 -3.497 -11.967 1.00 0.00 61 LEU A O 17
ATOM 21779 N N . LYS A 1 84 ? -5.366 -1.737 -10.684 1.00 0.00 62 LYS A N 17
ATOM 21780 C CA . LYS A 1 84 ? -6.292 -2.481 -9.790 1.00 0.00 62 LYS A CA 17
ATOM 21781 C C . LYS A 1 84 ? -7.181 -3.495 -10.541 1.00 0.00 62 LYS A C 17
ATOM 21782 O O . LYS A 1 84 ? -7.255 -4.661 -10.147 1.00 0.00 62 LYS A O 17
ATOM 21801 N N . ASP A 1 85 ? -7.778 -3.033 -11.658 1.00 0.00 63 ASP A N 17
ATOM 21802 C CA . ASP A 1 85 ? -8.730 -3.806 -12.494 1.00 0.00 63 ASP A CA 17
ATOM 21803 C C . ASP A 1 85 ? -8.249 -5.248 -12.783 1.00 0.00 63 ASP A C 17
ATOM 21804 O O . ASP A 1 85 ? -9.037 -6.200 -12.717 1.00 0.00 63 ASP A O 17
ATOM 21813 N N . ILE A 1 86 ? -6.943 -5.390 -13.072 1.00 0.00 64 ILE A N 17
ATOM 21814 C CA . ILE A 1 86 ? -6.341 -6.681 -13.458 1.00 0.00 64 ILE A CA 17
ATOM 21815 C C . ILE A 1 86 ? -5.519 -7.267 -12.286 1.00 0.00 64 ILE A C 17
ATOM 21816 O O . ILE A 1 86 ? -5.406 -8.494 -12.135 1.00 0.00 64 ILE A O 17
ATOM 21832 N N . LEU A 1 87 ? -4.991 -6.378 -11.419 1.00 0.00 65 LEU A N 17
ATOM 21833 C CA . LEU A 1 87 ? -4.033 -6.761 -10.353 1.00 0.00 65 LEU A CA 17
ATOM 21834 C C . LEU A 1 87 ? -4.749 -6.929 -8.990 1.00 0.00 65 LEU A C 17
ATOM 21835 O O . LEU A 1 87 ? -4.107 -7.016 -7.937 1.00 0.00 65 LEU A O 17
ATOM 21851 N N . ARG A 1 88 ? -6.083 -7.005 -9.048 1.00 0.00 66 ARG A N 17
ATOM 21852 C CA . ARG A 1 88 ? -6.967 -7.225 -7.886 1.00 0.00 66 ARG A CA 17
ATOM 21853 C C . ARG A 1 88 ? -6.819 -8.654 -7.305 1.00 0.00 66 ARG A C 17
ATOM 21854 O O . ARG A 1 88 ? -7.040 -8.865 -6.108 1.00 0.00 66 ARG A O 17
ATOM 21875 N N . LYS A 1 89 ? -6.393 -9.605 -8.160 1.00 0.00 67 LYS A N 17
ATOM 21876 C CA . LYS A 1 89 ? -6.383 -11.053 -7.837 1.00 0.00 67 LYS A CA 17
ATOM 21877 C C . LYS A 1 89 ? -5.534 -11.392 -6.583 1.00 0.00 67 LYS A C 17
ATOM 21878 O O . LYS A 1 89 ? -6.095 -11.726 -5.536 1.00 0.00 67 LYS A O 17
ATOM 21897 N N . GLN A 1 90 ? -4.190 -11.267 -6.677 1.00 0.00 68 GLN A N 17
ATOM 21898 C CA . GLN A 1 90 ? -3.289 -11.556 -5.526 1.00 0.00 68 GLN A CA 17
ATOM 21899 C C . GLN A 1 90 ? -3.063 -10.292 -4.671 1.00 0.00 68 GLN A C 17
ATOM 21900 O O . GLN A 1 90 ? -2.704 -10.406 -3.490 1.00 0.00 68 GLN A O 17
ATOM 21914 N N . ASP A 1 91 ? -3.279 -9.107 -5.296 1.00 0.00 69 ASP A N 17
ATOM 21915 C CA . ASP A 1 91 ? -3.060 -7.770 -4.690 1.00 0.00 69 ASP A CA 17
ATOM 21916 C C . ASP A 1 91 ? -1.552 -7.480 -4.462 1.00 0.00 69 ASP A C 17
ATOM 21917 O O . ASP A 1 91 ? -0.989 -6.629 -5.145 1.00 0.00 69 ASP A O 17
ATOM 21926 N N . GLU A 1 92 ? -0.943 -8.222 -3.521 1.00 0.00 70 GLU A N 17
ATOM 21927 C CA . GLU A 1 92 ? 0.455 -8.043 -3.042 1.00 0.00 70 GLU A CA 17
ATOM 21928 C C . GLU A 1 92 ? 1.506 -7.862 -4.169 1.00 0.00 70 GLU A C 17
ATOM 21929 O O . GLU A 1 92 ? 2.040 -6.777 -4.344 1.00 0.00 70 GLU A O 17
ATOM 21941 N N . TYR A 1 93 ? 1.780 -8.936 -4.928 1.00 0.00 71 TYR A N 17
ATOM 21942 C CA . TYR A 1 93 ? 2.903 -8.980 -5.898 1.00 0.00 71 TYR A CA 17
ATOM 21943 C C . TYR A 1 93 ? 2.389 -9.421 -7.272 1.00 0.00 71 TYR A C 17
ATOM 21944 O O . TYR A 1 93 ? 1.498 -10.282 -7.356 1.00 0.00 71 TYR A O 17
ATOM 21962 N N . HIS A 1 94 ? 2.933 -8.808 -8.345 1.00 0.00 72 HIS A N 17
ATOM 21963 C CA . HIS A 1 94 ? 2.489 -9.059 -9.735 1.00 0.00 72 HIS A CA 17
ATOM 21964 C C . HIS A 1 94 ? 3.675 -8.996 -10.702 1.00 0.00 72 HIS A C 17
ATOM 21965 O O . HIS A 1 94 ? 4.218 -7.916 -10.943 1.00 0.00 72 HIS A O 17
ATOM 21980 N N . MET A 1 95 ? 4.075 -10.166 -11.237 1.00 0.00 73 MET A N 17
ATOM 21981 C CA . MET A 1 95 ? 5.093 -10.254 -12.295 1.00 0.00 73 MET A CA 17
ATOM 21982 C C . MET A 1 95 ? 4.457 -9.896 -13.654 1.00 0.00 73 MET A C 17
ATOM 21983 O O . MET A 1 95 ? 3.723 -10.683 -14.256 1.00 0.00 73 MET A O 17
ATOM 21997 N N . VAL A 1 96 ? 4.696 -8.655 -14.084 1.00 0.00 74 VAL A N 17
ATOM 21998 C CA . VAL A 1 96 ? 4.182 -8.120 -15.352 1.00 0.00 74 VAL A CA 17
ATOM 21999 C C . VAL A 1 96 ? 5.347 -7.953 -16.338 1.00 0.00 74 VAL A C 17
ATOM 22000 O O . VAL A 1 96 ? 6.402 -7.405 -15.986 1.00 0.00 74 VAL A O 17
ATOM 22013 N N . HIS A 1 97 ? 5.143 -8.435 -17.569 1.00 0.00 75 HIS A N 17
ATOM 22014 C CA . HIS A 1 97 ? 6.132 -8.343 -18.646 1.00 0.00 75 HIS A CA 17
ATOM 22015 C C . HIS A 1 97 ? 6.119 -6.939 -19.252 1.00 0.00 75 HIS A C 17
ATOM 22016 O O . HIS A 1 97 ? 5.065 -6.420 -19.611 1.00 0.00 75 HIS A O 17
ATOM 22031 N N . LEU A 1 98 ? 7.297 -6.324 -19.330 1.00 0.00 76 LEU A N 17
ATOM 22032 C CA . LEU A 1 98 ? 7.502 -5.086 -20.075 1.00 0.00 76 LEU A CA 17
ATOM 22033 C C . LEU A 1 98 ? 7.615 -5.431 -21.577 1.00 0.00 76 LEU A C 17
ATOM 22034 O O . LEU A 1 98 ? 8.057 -6.533 -21.937 1.00 0.00 76 LEU A O 17
ATOM 22050 N N . VAL A 1 99 ? 7.163 -4.513 -22.435 1.00 0.00 77 VAL A N 17
ATOM 22051 C CA . VAL A 1 99 ? 7.264 -4.642 -23.897 1.00 0.00 77 VAL A CA 17
ATOM 22052 C C . VAL A 1 99 ? 8.020 -3.412 -24.416 1.00 0.00 77 VAL A C 17
ATOM 22053 O O . VAL A 1 99 ? 9.240 -3.506 -24.653 1.00 0.00 77 VAL A O 17
ATOM 22067 N N . PRO A 1 23 ? 1.355 -0.424 -0.075 1.00 0.00 1 PRO A N 18
ATOM 22068 C CA . PRO A 1 23 ? 1.907 -0.402 -1.455 1.00 0.00 1 PRO A CA 18
ATOM 22069 C C . PRO A 1 23 ? 1.815 -1.799 -2.081 1.00 0.00 1 PRO A C 18
ATOM 22070 O O . PRO A 1 23 ? 1.364 -2.749 -1.441 1.00 0.00 1 PRO A O 18
ATOM 22081 N N . VAL A 1 24 ? 2.243 -1.906 -3.345 1.00 0.00 2 VAL A N 18
ATOM 22082 C CA . VAL A 1 24 ? 2.168 -3.152 -4.132 1.00 0.00 2 VAL A CA 18
ATOM 22083 C C . VAL A 1 24 ? 3.521 -3.452 -4.804 1.00 0.00 2 VAL A C 18
ATOM 22084 O O . VAL A 1 24 ? 4.206 -2.545 -5.275 1.00 0.00 2 VAL A O 18
ATOM 22097 N N . THR A 1 25 ? 3.894 -4.742 -4.813 1.00 0.00 3 THR A N 18
ATOM 22098 C CA . THR A 1 25 ? 5.122 -5.236 -5.447 1.00 0.00 3 THR A CA 18
ATOM 22099 C C . THR A 1 25 ? 4.874 -5.500 -6.949 1.00 0.00 3 THR A C 18
ATOM 22100 O O . THR A 1 25 ? 4.254 -6.509 -7.326 1.00 0.00 3 THR A O 18
ATOM 22111 N N . LEU A 1 26 ? 5.326 -4.563 -7.801 1.00 0.00 4 LEU A N 18
ATOM 22112 C CA . LEU A 1 26 ? 5.194 -4.691 -9.259 1.00 0.00 4 LEU A CA 18
ATOM 22113 C C . LEU A 1 26 ? 6.486 -5.287 -9.828 1.00 0.00 4 LEU A C 18
ATOM 22114 O O . LEU A 1 26 ? 7.480 -4.584 -10.023 1.00 0.00 4 LEU A O 18
ATOM 22130 N N . ILE A 1 27 ? 6.452 -6.595 -10.073 1.00 0.00 5 ILE A N 18
ATOM 22131 C CA . ILE A 1 27 ? 7.604 -7.354 -10.562 1.00 0.00 5 ILE A CA 18
ATOM 22132 C C . ILE A 1 27 ? 7.724 -7.171 -12.093 1.00 0.00 5 ILE A C 18
ATOM 22133 O O . ILE A 1 27 ? 7.076 -7.867 -12.871 1.00 0.00 5 ILE A O 18
ATOM 22149 N N . ILE A 1 28 ? 8.546 -6.190 -12.492 1.00 0.00 6 ILE A N 18
ATOM 22150 C CA . ILE A 1 28 ? 8.802 -5.852 -13.907 1.00 0.00 6 ILE A CA 18
ATOM 22151 C C . ILE A 1 28 ? 9.851 -6.808 -14.488 1.00 0.00 6 ILE A C 18
ATOM 22152 O O . ILE A 1 28 ? 10.994 -6.850 -14.030 1.00 0.00 6 ILE A O 18
ATOM 22168 N N . LYS A 1 29 ? 9.441 -7.566 -15.512 1.00 0.00 7 LYS A N 18
ATOM 22169 C CA . LYS A 1 29 ? 10.260 -8.603 -16.136 1.00 0.00 7 LYS A CA 18
ATOM 22170 C C . LYS A 1 29 ? 10.485 -8.247 -17.604 1.00 0.00 7 LYS A C 18
ATOM 22171 O O . LYS A 1 29 ? 9.581 -8.407 -18.434 1.00 0.00 7 LYS A O 18
ATOM 22190 N N . ALA A 1 30 ? 11.673 -7.709 -17.908 1.00 0.00 8 ALA A N 18
ATOM 22191 C CA . ALA A 1 30 ? 12.067 -7.383 -19.284 1.00 0.00 8 ALA A CA 18
ATOM 22192 C C . ALA A 1 30 ? 12.352 -8.700 -20.056 1.00 0.00 8 ALA A C 18
ATOM 22193 O O . ALA A 1 30 ? 13.188 -9.491 -19.603 1.00 0.00 8 ALA A O 18
ATOM 22200 N N . PRO A 1 31 ? 11.649 -8.959 -21.220 1.00 0.00 9 PRO A N 18
ATOM 22201 C CA . PRO A 1 31 ? 11.622 -10.295 -21.883 1.00 0.00 9 PRO A CA 18
ATOM 22202 C C . PRO A 1 31 ? 13.021 -10.805 -22.307 1.00 0.00 9 PRO A C 18
ATOM 22203 O O . PRO A 1 31 ? 13.377 -11.959 -22.042 1.00 0.00 9 PRO A O 18
ATOM 22214 N N . ASN A 1 32 ? 13.804 -9.933 -22.950 1.00 0.00 10 ASN A N 18
ATOM 22215 C CA . ASN A 1 32 ? 15.145 -10.276 -23.479 1.00 0.00 10 ASN A CA 18
ATOM 22216 C C . ASN A 1 32 ? 16.256 -9.602 -22.651 1.00 0.00 10 ASN A C 18
ATOM 22217 O O . ASN A 1 32 ? 17.420 -10.018 -22.699 1.00 0.00 10 ASN A O 18
ATOM 22228 N N . GLN A 1 33 ? 15.888 -8.567 -21.876 1.00 0.00 11 GLN A N 18
ATOM 22229 C CA . GLN A 1 33 ? 16.850 -7.729 -21.137 1.00 0.00 11 GLN A CA 18
ATOM 22230 C C . GLN A 1 33 ? 17.047 -8.237 -19.691 1.00 0.00 11 GLN A C 18
ATOM 22231 O O . GLN A 1 33 ? 16.120 -8.777 -19.077 1.00 0.00 11 GLN A O 18
ATOM 22245 N N . LYS A 1 34 ? 18.272 -8.017 -19.163 1.00 0.00 12 LYS A N 18
ATOM 22246 C CA . LYS A 1 34 ? 18.720 -8.517 -17.846 1.00 0.00 12 LYS A CA 18
ATOM 22247 C C . LYS A 1 34 ? 17.949 -7.905 -16.658 1.00 0.00 12 LYS A C 18
ATOM 22248 O O . LYS A 1 34 ? 18.035 -8.428 -15.540 1.00 0.00 12 LYS A O 18
ATOM 22267 N N . TYR A 1 35 ? 17.212 -6.797 -16.894 1.00 0.00 13 TYR A N 18
ATOM 22268 C CA . TYR A 1 35 ? 16.400 -6.136 -15.849 1.00 0.00 13 TYR A CA 18
ATOM 22269 C C . TYR A 1 35 ? 15.027 -6.824 -15.733 1.00 0.00 13 TYR A C 18
ATOM 22270 O O . TYR A 1 35 ? 13.966 -6.226 -15.979 1.00 0.00 13 TYR A O 18
ATOM 22288 N N . SER A 1 36 ? 15.071 -8.103 -15.368 1.00 0.00 14 SER A N 18
ATOM 22289 C CA . SER A 1 36 ? 13.887 -8.922 -15.142 1.00 0.00 14 SER A CA 18
ATOM 22290 C C . SER A 1 36 ? 13.631 -9.022 -13.632 1.00 0.00 14 SER A C 18
ATOM 22291 O O . SER A 1 36 ? 14.524 -8.727 -12.821 1.00 0.00 14 SER A O 18
ATOM 22299 N N . ASP A 1 37 ? 12.394 -9.425 -13.281 1.00 0.00 15 ASP A N 18
ATOM 22300 C CA . ASP A 1 37 ? 11.896 -9.614 -11.893 1.00 0.00 15 ASP A CA 18
ATOM 22301 C C . ASP A 1 37 ? 12.163 -8.418 -10.940 1.00 0.00 15 ASP A C 18
ATOM 22302 O O . ASP A 1 37 ? 12.137 -8.577 -9.715 1.00 0.00 15 ASP A O 18
ATOM 22311 N N . GLN A 1 38 ? 12.330 -7.214 -11.524 1.00 0.00 16 GLN A N 18
ATOM 22312 C CA . GLN A 1 38 ? 12.587 -5.962 -10.781 1.00 0.00 16 GLN A CA 18
ATOM 22313 C C . GLN A 1 38 ? 11.345 -5.535 -9.973 1.00 0.00 16 GLN A C 18
ATOM 22314 O O . GLN A 1 38 ? 10.350 -5.090 -10.541 1.00 0.00 16 GLN A O 18
ATOM 22328 N N . THR A 1 39 ? 11.430 -5.673 -8.644 1.00 0.00 17 THR A N 18
ATOM 22329 C CA . THR A 1 39 ? 10.348 -5.330 -7.723 1.00 0.00 17 THR A CA 18
ATOM 22330 C C . THR A 1 39 ? 10.263 -3.800 -7.517 1.00 0.00 17 THR A C 18
ATOM 22331 O O . THR A 1 39 ? 11.101 -3.204 -6.828 1.00 0.00 17 THR A O 18
ATOM 22342 N N . ILE A 1 40 ? 9.272 -3.177 -8.170 1.00 0.00 18 ILE A N 18
ATOM 22343 C CA . ILE A 1 40 ? 9.012 -1.728 -8.089 1.00 0.00 18 ILE A CA 18
ATOM 22344 C C . ILE A 1 40 ? 7.870 -1.462 -7.087 1.00 0.00 18 ILE A C 18
ATOM 22345 O O . ILE A 1 40 ? 6.767 -2.006 -7.245 1.00 0.00 18 ILE A O 18
ATOM 22361 N N . SER A 1 41 ? 8.147 -0.633 -6.061 1.00 0.00 19 SER A N 18
ATOM 22362 C CA . SER A 1 41 ? 7.132 -0.188 -5.090 1.00 0.00 19 SER A CA 18
ATOM 22363 C C . SER A 1 41 ? 6.125 0.750 -5.791 1.00 0.00 19 SER A C 18
ATOM 22364 O O . SER A 1 41 ? 6.423 1.922 -6.070 1.00 0.00 19 SER A O 18
ATOM 22372 N N . CYS A 1 42 ? 4.950 0.199 -6.115 1.00 0.00 20 CYS A N 18
ATOM 22373 C CA . CYS A 1 42 ? 3.920 0.883 -6.907 1.00 0.00 20 CYS A CA 18
ATOM 22374 C C . CYS A 1 42 ? 2.614 1.007 -6.116 1.00 0.00 20 CYS A C 18
ATOM 22375 O O . CYS A 1 42 ? 2.493 0.500 -4.992 1.00 0.00 20 CYS A O 18
ATOM 22383 N N . PHE A 1 43 ? 1.645 1.708 -6.713 1.00 0.00 21 PHE A N 18
ATOM 22384 C CA . PHE A 1 43 ? 0.254 1.750 -6.243 1.00 0.00 21 PHE A CA 18
ATOM 22385 C C . PHE A 1 43 ? -0.674 1.423 -7.415 1.00 0.00 21 PHE A C 18
ATOM 22386 O O . PHE A 1 43 ? -0.449 1.871 -8.547 1.00 0.00 21 PHE A O 18
ATOM 22403 N N . LEU A 1 44 ? -1.721 0.645 -7.116 1.00 0.00 22 LEU A N 18
ATOM 22404 C CA . LEU A 1 44 ? -2.744 0.240 -8.098 1.00 0.00 22 LEU A CA 18
ATOM 22405 C C . LEU A 1 44 ? -3.803 1.346 -8.286 1.00 0.00 22 LEU A C 18
ATOM 22406 O O . LEU A 1 44 ? -4.684 1.227 -9.153 1.00 0.00 22 LEU A O 18
ATOM 22422 N N . ASN A 1 45 ? -3.691 2.398 -7.449 1.00 0.00 23 ASN A N 18
ATOM 22423 C CA . ASN A 1 45 ? -4.615 3.543 -7.411 1.00 0.00 23 ASN A CA 18
ATOM 22424 C C . ASN A 1 45 ? -4.659 4.268 -8.768 1.00 0.00 23 ASN A C 18
ATOM 22425 O O . ASN A 1 45 ? -5.735 4.613 -9.273 1.00 0.00 23 ASN A O 18
ATOM 22436 N N . TRP A 1 46 ? -3.467 4.483 -9.346 1.00 0.00 24 TRP A N 18
ATOM 22437 C CA . TRP A 1 46 ? -3.309 5.185 -10.629 1.00 0.00 24 TRP A CA 18
ATOM 22438 C C . TRP A 1 46 ? -3.550 4.226 -11.801 1.00 0.00 24 TRP A C 18
ATOM 22439 O O . TRP A 1 46 ? -3.779 3.015 -11.612 1.00 0.00 24 TRP A O 18
ATOM 22460 N N . THR A 1 47 ? -3.493 4.780 -13.015 1.00 0.00 25 THR A N 18
ATOM 22461 C CA . THR A 1 47 ? -3.639 4.006 -14.241 1.00 0.00 25 THR A CA 18
ATOM 22462 C C . THR A 1 47 ? -2.298 3.377 -14.647 1.00 0.00 25 THR A C 18
ATOM 22463 O O . THR A 1 47 ? -1.237 3.739 -14.110 1.00 0.00 25 THR A O 18
ATOM 22474 N N . VAL A 1 48 ? -2.367 2.434 -15.606 1.00 0.00 26 VAL A N 18
ATOM 22475 C CA . VAL A 1 48 ? -1.186 1.743 -16.153 1.00 0.00 26 VAL A CA 18
ATOM 22476 C C . VAL A 1 48 ? -0.189 2.761 -16.738 1.00 0.00 26 VAL A C 18
ATOM 22477 O O . VAL A 1 48 ? 1.011 2.629 -16.548 1.00 0.00 26 VAL A O 18
ATOM 22490 N N . GLY A 1 49 ? -0.733 3.793 -17.412 1.00 0.00 27 GLY A N 18
ATOM 22491 C CA . GLY A 1 49 ? 0.068 4.822 -18.080 1.00 0.00 27 GLY A CA 18
ATOM 22492 C C . GLY A 1 49 ? 0.827 5.720 -17.115 1.00 0.00 27 GLY A C 18
ATOM 22493 O O . GLY A 1 49 ? 2.009 5.997 -17.331 1.00 0.00 27 GLY A O 18
ATOM 22497 N N . LYS A 1 50 ? 0.138 6.174 -16.047 1.00 0.00 28 LYS A N 18
ATOM 22498 C CA . LYS A 1 50 ? 0.729 7.068 -15.018 1.00 0.00 28 LYS A CA 18
ATOM 22499 C C . LYS A 1 50 ? 1.855 6.357 -14.258 1.00 0.00 28 LYS A C 18
ATOM 22500 O O . LYS A 1 50 ? 2.894 6.961 -13.958 1.00 0.00 28 LYS A O 18
ATOM 22519 N N . LEU A 1 51 ? 1.643 5.063 -13.963 1.00 0.00 29 LEU A N 18
ATOM 22520 C CA . LEU A 1 51 ? 2.649 4.235 -13.277 1.00 0.00 29 LEU A CA 18
ATOM 22521 C C . LEU A 1 51 ? 3.802 3.921 -14.242 1.00 0.00 29 LEU A C 18
ATOM 22522 O O . LEU A 1 51 ? 4.952 3.856 -13.830 1.00 0.00 29 LEU A O 18
ATOM 22538 N N . LYS A 1 52 ? 3.470 3.721 -15.516 1.00 0.00 30 LYS A N 18
ATOM 22539 C CA . LYS A 1 52 ? 4.464 3.460 -16.584 1.00 0.00 30 LYS A CA 18
ATOM 22540 C C . LYS A 1 52 ? 5.336 4.710 -16.856 1.00 0.00 30 LYS A C 18
ATOM 22541 O O . LYS A 1 52 ? 6.495 4.584 -17.274 1.00 0.00 30 LYS A O 18
ATOM 22560 N N . THR A 1 53 ? 4.775 5.909 -16.609 1.00 0.00 31 THR A N 18
ATOM 22561 C CA . THR A 1 53 ? 5.538 7.171 -16.662 1.00 0.00 31 THR A CA 18
ATOM 22562 C C . THR A 1 53 ? 6.474 7.239 -15.439 1.00 0.00 31 THR A C 18
ATOM 22563 O O . THR A 1 53 ? 7.648 7.611 -15.550 1.00 0.00 31 THR A O 18
ATOM 22574 N N . HIS A 1 54 ? 5.935 6.826 -14.276 1.00 0.00 32 HIS A N 18
ATOM 22575 C CA . HIS A 1 54 ? 6.705 6.654 -13.032 1.00 0.00 32 HIS A CA 18
ATOM 22576 C C . HIS A 1 54 ? 7.875 5.658 -13.249 1.00 0.00 32 HIS A C 18
ATOM 22577 O O . HIS A 1 54 ? 8.972 5.885 -12.755 1.00 0.00 32 HIS A O 18
ATOM 22592 N N . LEU A 1 55 ? 7.626 4.583 -14.034 1.00 0.00 33 LEU A N 18
ATOM 22593 C CA . LEU A 1 55 ? 8.659 3.602 -14.425 1.00 0.00 33 LEU A CA 18
ATOM 22594 C C . LEU A 1 55 ? 9.693 4.285 -15.337 1.00 0.00 33 LEU A C 18
ATOM 22595 O O . LEU A 1 55 ? 10.884 4.104 -15.171 1.00 0.00 33 LEU A O 18
ATOM 22611 N N . SER A 1 56 ? 9.208 5.133 -16.254 1.00 0.00 34 SER A N 18
ATOM 22612 C CA . SER A 1 56 ? 10.060 5.897 -17.188 1.00 0.00 34 SER A CA 18
ATOM 22613 C C . SER A 1 56 ? 11.025 6.858 -16.436 1.00 0.00 34 SER A C 18
ATOM 22614 O O . SER A 1 56 ? 12.012 7.314 -17.009 1.00 0.00 34 SER A O 18
ATOM 22622 N N . ASN A 1 57 ? 10.708 7.166 -15.162 1.00 0.00 35 ASN A N 18
ATOM 22623 C CA . ASN A 1 57 ? 11.598 7.951 -14.275 1.00 0.00 35 ASN A CA 18
ATOM 22624 C C . ASN A 1 57 ? 12.489 7.040 -13.383 1.00 0.00 35 ASN A C 18
ATOM 22625 O O . ASN A 1 57 ? 13.690 7.296 -13.243 1.00 0.00 35 ASN A O 18
ATOM 22636 N N . VAL A 1 58 ? 11.904 5.978 -12.778 1.00 0.00 36 VAL A N 18
ATOM 22637 C CA . VAL A 1 58 ? 12.575 5.208 -11.682 1.00 0.00 36 VAL A CA 18
ATOM 22638 C C . VAL A 1 58 ? 13.354 3.966 -12.179 1.00 0.00 36 VAL A C 18
ATOM 22639 O O . VAL A 1 58 ? 14.159 3.396 -11.433 1.00 0.00 36 VAL A O 18
ATOM 22652 N N . TYR A 1 59 ? 13.105 3.551 -13.427 1.00 0.00 37 TYR A N 18
ATOM 22653 C CA . TYR A 1 59 ? 13.701 2.326 -14.012 1.00 0.00 37 TYR A CA 18
ATOM 22654 C C . TYR A 1 59 ? 15.101 2.669 -14.576 1.00 0.00 37 TYR A C 18
ATOM 22655 O O . TYR A 1 59 ? 15.251 3.728 -15.194 1.00 0.00 37 TYR A O 18
ATOM 22673 N N . PRO A 1 60 ? 16.145 1.785 -14.377 1.00 0.00 38 PRO A N 18
ATOM 22674 C CA . PRO A 1 60 ? 17.559 2.058 -14.791 1.00 0.00 38 PRO A CA 18
ATOM 22675 C C . PRO A 1 60 ? 17.712 2.461 -16.278 1.00 0.00 38 PRO A C 18
ATOM 22676 O O . PRO A 1 60 ? 18.519 3.334 -16.615 1.00 0.00 38 PRO A O 18
ATOM 22687 N N . SER A 1 61 ? 16.909 1.822 -17.149 1.00 0.00 39 SER A N 18
ATOM 22688 C CA . SER A 1 61 ? 16.949 2.053 -18.604 1.00 0.00 39 SER A CA 18
ATOM 22689 C C . SER A 1 61 ? 16.089 3.270 -19.008 1.00 0.00 39 SER A C 18
ATOM 22690 O O . SER A 1 61 ? 16.380 3.921 -20.017 1.00 0.00 39 SER A O 18
ATOM 22698 N N . LYS A 1 62 ? 15.050 3.569 -18.189 1.00 0.00 40 LYS A N 18
ATOM 22699 C CA . LYS A 1 62 ? 14.006 4.577 -18.493 1.00 0.00 40 LYS A CA 18
ATOM 22700 C C . LYS A 1 62 ? 13.277 4.235 -19.819 1.00 0.00 40 LYS A C 18
ATOM 22701 O O . LYS A 1 62 ? 13.679 4.710 -20.889 1.00 0.00 40 LYS A O 18
ATOM 22720 N N . PRO A 1 63 ? 12.217 3.371 -19.776 1.00 0.00 41 PRO A N 18
ATOM 22721 C CA . PRO A 1 63 ? 11.487 2.936 -20.992 1.00 0.00 41 PRO A CA 18
ATOM 22722 C C . PRO A 1 63 ? 10.581 4.053 -21.563 1.00 0.00 41 PRO A C 18
ATOM 22723 O O . PRO A 1 63 ? 10.054 4.883 -20.810 1.00 0.00 41 PRO A O 18
ATOM 22734 N N . LEU A 1 64 ? 10.430 4.075 -22.905 1.00 0.00 42 LEU A N 18
ATOM 22735 C CA . LEU A 1 64 ? 9.527 5.012 -23.601 1.00 0.00 42 LEU A CA 18
ATOM 22736 C C . LEU A 1 64 ? 8.072 4.686 -23.228 1.00 0.00 42 LEU A C 18
ATOM 22737 O O . LEU A 1 64 ? 7.558 3.665 -23.652 1.00 0.00 42 LEU A O 18
ATOM 22753 N N . THR A 1 65 ? 7.433 5.559 -22.440 1.00 0.00 43 THR A N 18
ATOM 22754 C CA . THR A 1 65 ? 6.059 5.353 -21.932 1.00 0.00 43 THR A CA 18
ATOM 22755 C C . THR A 1 65 ? 5.052 5.117 -23.091 1.00 0.00 43 THR A C 18
ATOM 22756 O O . THR A 1 65 ? 4.163 4.269 -23.003 1.00 0.00 43 THR A O 18
ATOM 22767 N N . LYS A 1 66 ? 5.260 5.849 -24.194 1.00 0.00 44 LYS A N 18
ATOM 22768 C CA . LYS A 1 66 ? 4.381 5.813 -25.381 1.00 0.00 44 LYS A CA 18
ATOM 22769 C C . LYS A 1 66 ? 4.532 4.503 -26.194 1.00 0.00 44 LYS A C 18
ATOM 22770 O O . LYS A 1 66 ? 3.588 4.067 -26.856 1.00 0.00 44 LYS A O 18
ATOM 22789 N N . ASP A 1 67 ? 5.719 3.875 -26.122 1.00 0.00 45 ASP A N 18
ATOM 22790 C CA . ASP A 1 67 ? 6.079 2.720 -26.982 1.00 0.00 45 ASP A CA 18
ATOM 22791 C C . ASP A 1 67 ? 5.967 1.392 -26.215 1.00 0.00 45 ASP A C 18
ATOM 22792 O O . ASP A 1 67 ? 5.632 0.350 -26.788 1.00 0.00 45 ASP A O 18
ATOM 22801 N N . GLN A 1 68 ? 6.271 1.446 -24.922 1.00 0.00 46 GLN A N 18
ATOM 22802 C CA . GLN A 1 68 ? 6.318 0.272 -24.045 1.00 0.00 46 GLN A CA 18
ATOM 22803 C C . GLN A 1 68 ? 4.924 -0.024 -23.498 1.00 0.00 46 GLN A C 18
ATOM 22804 O O . GLN A 1 68 ? 4.150 0.899 -23.220 1.00 0.00 46 GLN A O 18
ATOM 22818 N N . ARG A 1 69 ? 4.595 -1.316 -23.396 1.00 0.00 47 ARG A N 18
ATOM 22819 C CA . ARG A 1 69 ? 3.324 -1.791 -22.827 1.00 0.00 47 ARG A CA 18
ATOM 22820 C C . ARG A 1 69 ? 3.608 -2.780 -21.686 1.00 0.00 47 ARG A C 18
ATOM 22821 O O . ARG A 1 69 ? 4.704 -3.347 -21.582 1.00 0.00 47 ARG A O 18
ATOM 22842 N N . LEU A 1 70 ? 2.601 -2.959 -20.826 1.00 0.00 48 LEU A N 18
ATOM 22843 C CA . LEU A 1 70 ? 2.624 -3.927 -19.724 1.00 0.00 48 LEU A CA 18
ATOM 22844 C C . LEU A 1 70 ? 1.787 -5.156 -20.137 1.00 0.00 48 LEU A C 18
ATOM 22845 O O . LEU A 1 70 ? 0.581 -5.040 -20.316 1.00 0.00 48 LEU A O 18
ATOM 22861 N N . VAL A 1 71 ? 2.440 -6.312 -20.338 1.00 0.00 49 VAL A N 18
ATOM 22862 C CA . VAL A 1 71 ? 1.759 -7.587 -20.648 1.00 0.00 49 VAL A CA 18
ATOM 22863 C C . VAL A 1 71 ? 1.807 -8.497 -19.416 1.00 0.00 49 VAL A C 18
ATOM 22864 O O . VAL A 1 71 ? 2.872 -9.002 -19.053 1.00 0.00 49 VAL A O 18
ATOM 22877 N N . TYR A 1 72 ? 0.644 -8.703 -18.785 1.00 0.00 50 TYR A N 18
ATOM 22878 C CA . TYR A 1 72 ? 0.525 -9.444 -17.524 1.00 0.00 50 TYR A CA 18
ATOM 22879 C C . TYR A 1 72 ? -0.259 -10.733 -17.762 1.00 0.00 50 TYR A C 18
ATOM 22880 O O . TYR A 1 72 ? -1.374 -10.677 -18.251 1.00 0.00 50 TYR A O 18
ATOM 22898 N N . SER A 1 73 ? 0.347 -11.888 -17.442 1.00 0.00 51 SER A N 18
ATOM 22899 C CA . SER A 1 73 ? -0.302 -13.217 -17.544 1.00 0.00 51 SER A CA 18
ATOM 22900 C C . SER A 1 73 ? -0.716 -13.563 -19.006 1.00 0.00 51 SER A C 18
ATOM 22901 O O . SER A 1 73 ? -1.484 -14.503 -19.231 1.00 0.00 51 SER A O 18
ATOM 22909 N N . GLY A 1 74 ? -0.173 -12.812 -19.991 1.00 0.00 52 GLY A N 18
ATOM 22910 C CA . GLY A 1 74 ? -0.502 -13.004 -21.414 1.00 0.00 52 GLY A CA 18
ATOM 22911 C C . GLY A 1 74 ? -1.457 -11.951 -21.974 1.00 0.00 52 GLY A C 18
ATOM 22912 O O . GLY A 1 74 ? -1.625 -11.866 -23.199 1.00 0.00 52 GLY A O 18
ATOM 22916 N N . ARG A 1 75 ? -2.098 -11.157 -21.096 1.00 0.00 53 ARG A N 18
ATOM 22917 C CA . ARG A 1 75 ? -3.030 -10.081 -21.515 1.00 0.00 53 ARG A CA 18
ATOM 22918 C C . ARG A 1 75 ? -2.283 -8.749 -21.648 1.00 0.00 53 ARG A C 18
ATOM 22919 O O . ARG A 1 75 ? -1.179 -8.598 -21.126 1.00 0.00 53 ARG A O 18
ATOM 22940 N N . LEU A 1 76 ? -2.922 -7.777 -22.313 1.00 0.00 54 LEU A N 18
ATOM 22941 C CA . LEU A 1 76 ? -2.374 -6.425 -22.495 1.00 0.00 54 LEU A CA 18
ATOM 22942 C C . LEU A 1 76 ? -3.049 -5.471 -21.488 1.00 0.00 54 LEU A C 18
ATOM 22943 O O . LEU A 1 76 ? -4.276 -5.438 -21.393 1.00 0.00 54 LEU A O 18
ATOM 22959 N N . LEU A 1 77 ? -2.225 -4.722 -20.732 1.00 0.00 55 LEU A N 18
ATOM 22960 C CA . LEU A 1 77 ? -2.685 -3.683 -19.794 1.00 0.00 55 LEU A CA 18
ATOM 22961 C C . LEU A 1 77 ? -2.478 -2.311 -20.473 1.00 0.00 55 LEU A C 18
ATOM 22962 O O . LEU A 1 77 ? -1.340 -1.833 -20.526 1.00 0.00 55 LEU A O 18
ATOM 22978 N N . PRO A 1 78 ? -3.538 -1.688 -21.076 1.00 0.00 56 PRO A N 18
ATOM 22979 C CA . PRO A 1 78 ? -3.416 -0.356 -21.709 1.00 0.00 56 PRO A CA 18
ATOM 22980 C C . PRO A 1 78 ? -3.428 0.789 -20.675 1.00 0.00 56 PRO A C 18
ATOM 22981 O O . PRO A 1 78 ? -4.002 0.662 -19.586 1.00 0.00 56 PRO A O 18
ATOM 22992 N N . ASP A 1 79 ? -2.848 1.922 -21.084 1.00 0.00 57 ASP A N 18
ATOM 22993 C CA . ASP A 1 79 ? -2.526 3.065 -20.209 1.00 0.00 57 ASP A CA 18
ATOM 22994 C C . ASP A 1 79 ? -3.757 3.686 -19.518 1.00 0.00 57 ASP A C 18
ATOM 22995 O O . ASP A 1 79 ? -3.642 4.230 -18.422 1.00 0.00 57 ASP A O 18
ATOM 23004 N N . HIS A 1 80 ? -4.921 3.593 -20.179 1.00 0.00 58 HIS A N 18
ATOM 23005 C CA . HIS A 1 80 ? -6.119 4.372 -19.810 1.00 0.00 58 HIS A CA 18
ATOM 23006 C C . HIS A 1 80 ? -6.884 3.787 -18.599 1.00 0.00 58 HIS A C 18
ATOM 23007 O O . HIS A 1 80 ? -7.589 4.529 -17.908 1.00 0.00 58 HIS A O 18
ATOM 23022 N N . LEU A 1 81 ? -6.758 2.468 -18.339 1.00 0.00 59 LEU A N 18
ATOM 23023 C CA . LEU A 1 81 ? -7.449 1.818 -17.191 1.00 0.00 59 LEU A CA 18
ATOM 23024 C C . LEU A 1 81 ? -6.508 1.688 -15.984 1.00 0.00 59 LEU A C 18
ATOM 23025 O O . LEU A 1 81 ? -5.282 1.781 -16.127 1.00 0.00 59 LEU A O 18
ATOM 23041 N N . GLN A 1 82 ? -7.101 1.476 -14.792 1.00 0.00 60 GLN A N 18
ATOM 23042 C CA . GLN A 1 82 ? -6.360 1.409 -13.521 1.00 0.00 60 GLN A CA 18
ATOM 23043 C C . GLN A 1 82 ? -5.713 0.026 -13.355 1.00 0.00 60 GLN A C 18
ATOM 23044 O O . GLN A 1 82 ? -6.300 -0.988 -13.765 1.00 0.00 60 GLN A O 18
ATOM 23058 N N . LEU A 1 83 ? -4.518 -0.003 -12.730 1.00 0.00 61 LEU A N 18
ATOM 23059 C CA . LEU A 1 83 ? -3.778 -1.253 -12.462 1.00 0.00 61 LEU A CA 18
ATOM 23060 C C . LEU A 1 83 ? -4.622 -2.231 -11.622 1.00 0.00 61 LEU A C 18
ATOM 23061 O O . LEU A 1 83 ? -4.685 -3.424 -11.940 1.00 0.00 61 LEU A O 18
ATOM 23077 N N . LYS A 1 84 ? -5.305 -1.686 -10.583 1.00 0.00 62 LYS A N 18
ATOM 23078 C CA . LYS A 1 84 ? -6.127 -2.471 -9.623 1.00 0.00 62 LYS A CA 18
ATOM 23079 C C . LYS A 1 84 ? -7.120 -3.407 -10.334 1.00 0.00 62 LYS A C 18
ATOM 23080 O O . LYS A 1 84 ? -7.337 -4.535 -9.896 1.00 0.00 62 LYS A O 18
ATOM 23099 N N . ASP A 1 85 ? -7.645 -2.937 -11.485 1.00 0.00 63 ASP A N 18
ATOM 23100 C CA . ASP A 1 85 ? -8.762 -3.585 -12.205 1.00 0.00 63 ASP A CA 18
ATOM 23101 C C . ASP A 1 85 ? -8.399 -5.024 -12.636 1.00 0.00 63 ASP A C 18
ATOM 23102 O O . ASP A 1 85 ? -9.267 -5.890 -12.770 1.00 0.00 63 ASP A O 18
ATOM 23111 N N . ILE A 1 86 ? -7.087 -5.244 -12.818 1.00 0.00 64 ILE A N 18
ATOM 23112 C CA . ILE A 1 86 ? -6.495 -6.547 -13.153 1.00 0.00 64 ILE A CA 18
ATOM 23113 C C . ILE A 1 86 ? -5.752 -7.108 -11.922 1.00 0.00 64 ILE A C 18
ATOM 23114 O O . ILE A 1 86 ? -5.805 -8.310 -11.631 1.00 0.00 64 ILE A O 18
ATOM 23130 N N . LEU A 1 87 ? -5.101 -6.202 -11.170 1.00 0.00 65 LEU A N 18
ATOM 23131 C CA . LEU A 1 87 ? -4.066 -6.562 -10.183 1.00 0.00 65 LEU A CA 18
ATOM 23132 C C . LEU A 1 87 ? -4.638 -6.656 -8.752 1.00 0.00 65 LEU A C 18
ATOM 23133 O O . LEU A 1 87 ? -3.886 -6.709 -7.776 1.00 0.00 65 LEU A O 18
ATOM 23149 N N . ARG A 1 88 ? -5.968 -6.685 -8.639 1.00 0.00 66 ARG A N 18
ATOM 23150 C CA . ARG A 1 88 ? -6.670 -6.857 -7.353 1.00 0.00 66 ARG A CA 18
ATOM 23151 C C . ARG A 1 88 ? -6.558 -8.319 -6.864 1.00 0.00 66 ARG A C 18
ATOM 23152 O O . ARG A 1 88 ? -6.520 -8.571 -5.658 1.00 0.00 66 ARG A O 18
ATOM 23173 N N . LYS A 1 89 ? -6.454 -9.253 -7.833 1.00 0.00 67 LYS A N 18
ATOM 23174 C CA . LYS A 1 89 ? -6.497 -10.718 -7.600 1.00 0.00 67 LYS A CA 18
ATOM 23175 C C . LYS A 1 89 ? -5.444 -11.181 -6.564 1.00 0.00 67 LYS A C 18
ATOM 23176 O O . LYS A 1 89 ? -5.797 -11.672 -5.485 1.00 0.00 67 LYS A O 18
ATOM 23195 N N . GLN A 1 90 ? -4.151 -11.004 -6.900 1.00 0.00 68 GLN A N 18
ATOM 23196 C CA . GLN A 1 90 ? -3.029 -11.339 -5.989 1.00 0.00 68 GLN A CA 18
ATOM 23197 C C . GLN A 1 90 ? -2.812 -10.180 -5.001 1.00 0.00 68 GLN A C 18
ATOM 23198 O O . GLN A 1 90 ? -2.346 -10.398 -3.881 1.00 0.00 68 GLN A O 18
ATOM 23212 N N . ASP A 1 91 ? -3.158 -8.953 -5.463 1.00 0.00 69 ASP A N 18
ATOM 23213 C CA . ASP A 1 91 ? -3.002 -7.684 -4.721 1.00 0.00 69 ASP A CA 18
ATOM 23214 C C . ASP A 1 91 ? -1.521 -7.264 -4.595 1.00 0.00 69 ASP A C 18
ATOM 23215 O O . ASP A 1 91 ? -1.120 -6.251 -5.166 1.00 0.00 69 ASP A O 18
ATOM 23224 N N . GLU A 1 92 ? -0.725 -8.060 -3.863 1.00 0.00 70 GLU A N 18
ATOM 23225 C CA . GLU A 1 92 ? 0.671 -7.735 -3.533 1.00 0.00 70 GLU A CA 18
ATOM 23226 C C . GLU A 1 92 ? 1.629 -7.892 -4.745 1.00 0.00 70 GLU A C 18
ATOM 23227 O O . GLU A 1 92 ? 2.025 -6.906 -5.352 1.00 0.00 70 GLU A O 18
ATOM 23239 N N . TYR A 1 93 ? 1.998 -9.138 -5.089 1.00 0.00 71 TYR A N 18
ATOM 23240 C CA . TYR A 1 93 ? 3.044 -9.420 -6.105 1.00 0.00 71 TYR A CA 18
ATOM 23241 C C . TYR A 1 93 ? 2.415 -9.603 -7.500 1.00 0.00 71 TYR A C 18
ATOM 23242 O O . TYR A 1 93 ? 1.394 -10.291 -7.637 1.00 0.00 71 TYR A O 18
ATOM 23260 N N . HIS A 1 94 ? 3.005 -8.958 -8.535 1.00 0.00 72 HIS A N 18
ATOM 23261 C CA . HIS A 1 94 ? 2.492 -9.015 -9.928 1.00 0.00 72 HIS A CA 18
ATOM 23262 C C . HIS A 1 94 ? 3.647 -9.081 -10.922 1.00 0.00 72 HIS A C 18
ATOM 23263 O O . HIS A 1 94 ? 4.290 -8.061 -11.190 1.00 0.00 72 HIS A O 18
ATOM 23278 N N . MET A 1 95 ? 3.915 -10.283 -11.459 1.00 0.00 73 MET A N 18
ATOM 23279 C CA . MET A 1 95 ? 4.944 -10.471 -12.486 1.00 0.00 73 MET A CA 18
ATOM 23280 C C . MET A 1 95 ? 4.402 -10.028 -13.859 1.00 0.00 73 MET A C 18
ATOM 23281 O O . MET A 1 95 ? 3.665 -10.750 -14.527 1.00 0.00 73 MET A O 18
ATOM 23295 N N . VAL A 1 96 ? 4.738 -8.787 -14.225 1.00 0.00 74 VAL A N 18
ATOM 23296 C CA . VAL A 1 96 ? 4.344 -8.158 -15.497 1.00 0.00 74 VAL A CA 18
ATOM 23297 C C . VAL A 1 96 ? 5.567 -8.079 -16.429 1.00 0.00 74 VAL A C 18
ATOM 23298 O O . VAL A 1 96 ? 6.679 -7.876 -15.959 1.00 0.00 74 VAL A O 18
ATOM 23311 N N . HIS A 1 97 ? 5.351 -8.245 -17.740 1.00 0.00 75 HIS A N 18
ATOM 23312 C CA . HIS A 1 97 ? 6.410 -8.135 -18.756 1.00 0.00 75 HIS A CA 18
ATOM 23313 C C . HIS A 1 97 ? 6.408 -6.735 -19.384 1.00 0.00 75 HIS A C 18
ATOM 23314 O O . HIS A 1 97 ? 5.365 -6.257 -19.836 1.00 0.00 75 HIS A O 18
ATOM 23329 N N . LEU A 1 98 ? 7.584 -6.086 -19.395 1.00 0.00 76 LEU A N 18
ATOM 23330 C CA . LEU A 1 98 ? 7.768 -4.764 -20.013 1.00 0.00 76 LEU A CA 18
ATOM 23331 C C . LEU A 1 98 ? 8.211 -4.963 -21.476 1.00 0.00 76 LEU A C 18
ATOM 23332 O O . LEU A 1 98 ? 9.397 -5.188 -21.749 1.00 0.00 76 LEU A O 18
ATOM 23348 N N . VAL A 1 99 ? 7.239 -4.931 -22.394 1.00 0.00 77 VAL A N 18
ATOM 23349 C CA . VAL A 1 99 ? 7.459 -5.225 -23.823 1.00 0.00 77 VAL A CA 18
ATOM 23350 C C . VAL A 1 99 ? 7.754 -3.922 -24.625 1.00 0.00 77 VAL A C 18
ATOM 23351 O O . VAL A 1 99 ? 8.781 -3.867 -25.339 1.00 0.00 77 VAL A O 18
ATOM 23365 N N . PRO A 1 23 ? 1.543 -2.458 0.147 1.00 0.00 1 PRO A N 19
ATOM 23366 C CA . PRO A 1 23 ? 1.793 -1.686 -1.101 1.00 0.00 1 PRO A CA 19
ATOM 23367 C C . PRO A 1 23 ? 1.489 -2.579 -2.317 1.00 0.00 1 PRO A C 19
ATOM 23368 O O . PRO A 1 23 ? 0.699 -3.521 -2.215 1.00 0.00 1 PRO A O 19
ATOM 23379 N N . VAL A 1 24 ? 2.084 -2.255 -3.482 1.00 0.00 2 VAL A N 19
ATOM 23380 C CA . VAL A 1 24 ? 2.055 -3.118 -4.678 1.00 0.00 2 VAL A CA 19
ATOM 23381 C C . VAL A 1 24 ? 3.483 -3.345 -5.187 1.00 0.00 2 VAL A C 19
ATOM 23382 O O . VAL A 1 24 ? 4.100 -2.438 -5.750 1.00 0.00 2 VAL A O 19
ATOM 23395 N N . THR A 1 25 ? 4.011 -4.552 -4.942 1.00 0.00 3 THR A N 19
ATOM 23396 C CA . THR A 1 25 ? 5.252 -5.020 -5.558 1.00 0.00 3 THR A CA 19
ATOM 23397 C C . THR A 1 25 ? 4.956 -5.349 -7.033 1.00 0.00 3 THR A C 19
ATOM 23398 O O . THR A 1 25 ? 4.477 -6.442 -7.360 1.00 0.00 3 THR A O 19
ATOM 23409 N N . LEU A 1 26 ? 5.212 -4.383 -7.925 1.00 0.00 4 LEU A N 19
ATOM 23410 C CA . LEU A 1 26 ? 4.940 -4.552 -9.355 1.00 0.00 4 LEU A CA 19
ATOM 23411 C C . LEU A 1 26 ? 6.227 -5.029 -10.011 1.00 0.00 4 LEU A C 19
ATOM 23412 O O . LEU A 1 26 ? 7.121 -4.233 -10.315 1.00 0.00 4 LEU A O 19
ATOM 23428 N N . ILE A 1 27 ? 6.312 -6.345 -10.193 1.00 0.00 5 ILE A N 19
ATOM 23429 C CA . ILE A 1 27 ? 7.530 -7.016 -10.639 1.00 0.00 5 ILE A CA 19
ATOM 23430 C C . ILE A 1 27 ? 7.647 -6.888 -12.174 1.00 0.00 5 ILE A C 19
ATOM 23431 O O . ILE A 1 27 ? 7.117 -7.706 -12.930 1.00 0.00 5 ILE A O 19
ATOM 23447 N N . ILE A 1 28 ? 8.344 -5.836 -12.599 1.00 0.00 6 ILE A N 19
ATOM 23448 C CA . ILE A 1 28 ? 8.558 -5.490 -14.008 1.00 0.00 6 ILE A CA 19
ATOM 23449 C C . ILE A 1 28 ? 9.759 -6.270 -14.554 1.00 0.00 6 ILE A C 19
ATOM 23450 O O . ILE A 1 28 ? 10.920 -5.935 -14.289 1.00 0.00 6 ILE A O 19
ATOM 23466 N N . LYS A 1 29 ? 9.445 -7.342 -15.279 1.00 0.00 7 LYS A N 19
ATOM 23467 C CA . LYS A 1 29 ? 10.428 -8.248 -15.861 1.00 0.00 7 LYS A CA 19
ATOM 23468 C C . LYS A 1 29 ? 10.803 -7.746 -17.257 1.00 0.00 7 LYS A C 19
ATOM 23469 O O . LYS A 1 29 ? 9.921 -7.581 -18.105 1.00 0.00 7 LYS A O 19
ATOM 23488 N N . ALA A 1 30 ? 12.109 -7.532 -17.488 1.00 0.00 8 ALA A N 19
ATOM 23489 C CA . ALA A 1 30 ? 12.628 -6.944 -18.741 1.00 0.00 8 ALA A CA 19
ATOM 23490 C C . ALA A 1 30 ? 12.279 -7.832 -19.965 1.00 0.00 8 ALA A C 19
ATOM 23491 O O . ALA A 1 30 ? 12.293 -9.060 -19.832 1.00 0.00 8 ALA A O 19
ATOM 23498 N N . PRO A 1 31 ? 11.965 -7.224 -21.170 1.00 0.00 9 PRO A N 19
ATOM 23499 C CA . PRO A 1 31 ? 11.477 -7.962 -22.379 1.00 0.00 9 PRO A CA 19
ATOM 23500 C C . PRO A 1 31 ? 12.409 -9.118 -22.815 1.00 0.00 9 PRO A C 19
ATOM 23501 O O . PRO A 1 31 ? 11.971 -10.267 -22.960 1.00 0.00 9 PRO A O 19
ATOM 23512 N N . ASN A 1 32 ? 13.698 -8.792 -23.002 1.00 0.00 10 ASN A N 19
ATOM 23513 C CA . ASN A 1 32 ? 14.742 -9.768 -23.389 1.00 0.00 10 ASN A CA 19
ATOM 23514 C C . ASN A 1 32 ? 15.423 -10.355 -22.136 1.00 0.00 10 ASN A C 19
ATOM 23515 O O . ASN A 1 32 ? 16.346 -11.174 -22.254 1.00 0.00 10 ASN A O 19
ATOM 23526 N N . GLN A 1 33 ? 14.943 -9.913 -20.946 1.00 0.00 11 GLN A N 19
ATOM 23527 C CA . GLN A 1 33 ? 15.439 -10.339 -19.617 1.00 0.00 11 GLN A CA 19
ATOM 23528 C C . GLN A 1 33 ? 16.910 -9.883 -19.412 1.00 0.00 11 GLN A C 19
ATOM 23529 O O . GLN A 1 33 ? 17.693 -10.521 -18.700 1.00 0.00 11 GLN A O 19
ATOM 23543 N N . LYS A 1 34 ? 17.248 -8.733 -20.042 1.00 0.00 12 LYS A N 19
ATOM 23544 C CA . LYS A 1 34 ? 18.569 -8.069 -19.921 1.00 0.00 12 LYS A CA 19
ATOM 23545 C C . LYS A 1 34 ? 18.807 -7.609 -18.473 1.00 0.00 12 LYS A C 19
ATOM 23546 O O . LYS A 1 34 ? 19.857 -7.867 -17.878 1.00 0.00 12 LYS A O 19
ATOM 23565 N N . TYR A 1 35 ? 17.797 -6.923 -17.933 1.00 0.00 13 TYR A N 19
ATOM 23566 C CA . TYR A 1 35 ? 17.731 -6.524 -16.520 1.00 0.00 13 TYR A CA 19
ATOM 23567 C C . TYR A 1 35 ? 16.945 -7.590 -15.751 1.00 0.00 13 TYR A C 19
ATOM 23568 O O . TYR A 1 35 ? 16.258 -8.414 -16.365 1.00 0.00 13 TYR A O 19
ATOM 23586 N N . SER A 1 36 ? 17.049 -7.568 -14.418 1.00 0.00 14 SER A N 19
ATOM 23587 C CA . SER A 1 36 ? 16.319 -8.498 -13.549 1.00 0.00 14 SER A CA 19
ATOM 23588 C C . SER A 1 36 ? 14.838 -8.098 -13.428 1.00 0.00 14 SER A C 19
ATOM 23589 O O . SER A 1 36 ? 14.371 -7.135 -14.059 1.00 0.00 14 SER A O 19
ATOM 23597 N N . ASP A 1 37 ? 14.105 -8.873 -12.627 1.00 0.00 15 ASP A N 19
ATOM 23598 C CA . ASP A 1 37 ? 12.701 -8.615 -12.310 1.00 0.00 15 ASP A CA 19
ATOM 23599 C C . ASP A 1 37 ? 12.607 -7.450 -11.294 1.00 0.00 15 ASP A C 19
ATOM 23600 O O . ASP A 1 37 ? 12.763 -7.630 -10.079 1.00 0.00 15 ASP A O 19
ATOM 23609 N N . GLN A 1 38 ? 12.425 -6.232 -11.838 1.00 0.00 16 GLN A N 19
ATOM 23610 C CA . GLN A 1 38 ? 12.431 -4.983 -11.059 1.00 0.00 16 GLN A CA 19
ATOM 23611 C C . GLN A 1 38 ? 11.160 -4.878 -10.201 1.00 0.00 16 GLN A C 19
ATOM 23612 O O . GLN A 1 38 ? 10.083 -4.627 -10.725 1.00 0.00 16 GLN A O 19
ATOM 23626 N N . THR A 1 39 ? 11.298 -5.064 -8.882 1.00 0.00 17 THR A N 19
ATOM 23627 C CA . THR A 1 39 ? 10.182 -4.976 -7.943 1.00 0.00 17 THR A CA 19
ATOM 23628 C C . THR A 1 39 ? 9.889 -3.500 -7.619 1.00 0.00 17 THR A C 19
ATOM 23629 O O . THR A 1 39 ? 10.524 -2.889 -6.746 1.00 0.00 17 THR A O 19
ATOM 23640 N N . ILE A 1 40 ? 8.941 -2.938 -8.382 1.00 0.00 18 ILE A N 19
ATOM 23641 C CA . ILE A 1 40 ? 8.571 -1.521 -8.333 1.00 0.00 18 ILE A CA 19
ATOM 23642 C C . ILE A 1 40 ? 7.429 -1.317 -7.315 1.00 0.00 18 ILE A C 19
ATOM 23643 O O . ILE A 1 40 ? 6.269 -1.634 -7.608 1.00 0.00 18 ILE A O 19
ATOM 23659 N N . SER A 1 41 ? 7.780 -0.821 -6.114 1.00 0.00 19 SER A N 19
ATOM 23660 C CA . SER A 1 41 ? 6.815 -0.542 -5.033 1.00 0.00 19 SER A CA 19
ATOM 23661 C C . SER A 1 41 ? 5.913 0.650 -5.420 1.00 0.00 19 SER A C 19
ATOM 23662 O O . SER A 1 41 ? 6.401 1.766 -5.643 1.00 0.00 19 SER A O 19
ATOM 23670 N N . CYS A 1 42 ? 4.602 0.378 -5.517 1.00 0.00 20 CYS A N 19
ATOM 23671 C CA . CYS A 1 42 ? 3.595 1.305 -6.072 1.00 0.00 20 CYS A CA 19
ATOM 23672 C C . CYS A 1 42 ? 2.216 1.050 -5.428 1.00 0.00 20 CYS A C 19
ATOM 23673 O O . CYS A 1 42 ? 2.128 0.449 -4.353 1.00 0.00 20 CYS A O 19
ATOM 23681 N N . PHE A 1 43 ? 1.148 1.579 -6.064 1.00 0.00 21 PHE A N 19
ATOM 23682 C CA . PHE A 1 43 ? -0.254 1.328 -5.675 1.00 0.00 21 PHE A CA 19
ATOM 23683 C C . PHE A 1 43 ? -1.100 0.987 -6.915 1.00 0.00 21 PHE A C 19
ATOM 23684 O O . PHE A 1 43 ? -0.826 1.466 -8.022 1.00 0.00 21 PHE A O 19
ATOM 23701 N N . LEU A 1 44 ? -2.141 0.156 -6.695 1.00 0.00 22 LEU A N 19
ATOM 23702 C CA . LEU A 1 44 ? -3.147 -0.199 -7.719 1.00 0.00 22 LEU A CA 19
ATOM 23703 C C . LEU A 1 44 ? -4.091 0.978 -8.009 1.00 0.00 22 LEU A C 19
ATOM 23704 O O . LEU A 1 44 ? -4.830 0.961 -9.006 1.00 0.00 22 LEU A O 19
ATOM 23720 N N . ASN A 1 45 ? -4.064 1.981 -7.111 1.00 0.00 23 ASN A N 19
ATOM 23721 C CA . ASN A 1 45 ? -4.973 3.135 -7.135 1.00 0.00 23 ASN A CA 19
ATOM 23722 C C . ASN A 1 45 ? -4.791 4.009 -8.393 1.00 0.00 23 ASN A C 19
ATOM 23723 O O . ASN A 1 45 ? -5.730 4.692 -8.816 1.00 0.00 23 ASN A O 19
ATOM 23734 N N . TRP A 1 46 ? -3.575 3.994 -8.979 1.00 0.00 24 TRP A N 19
ATOM 23735 C CA . TRP A 1 46 ? -3.266 4.775 -10.191 1.00 0.00 24 TRP A CA 19
ATOM 23736 C C . TRP A 1 46 ? -3.447 3.911 -11.452 1.00 0.00 24 TRP A C 19
ATOM 23737 O O . TRP A 1 46 ? -3.618 2.683 -11.369 1.00 0.00 24 TRP A O 19
ATOM 23758 N N . THR A 1 47 ? -3.405 4.578 -12.619 1.00 0.00 25 THR A N 19
ATOM 23759 C CA . THR A 1 47 ? -3.495 3.913 -13.922 1.00 0.00 25 THR A CA 19
ATOM 23760 C C . THR A 1 47 ? -2.170 3.247 -14.308 1.00 0.00 25 THR A C 19
ATOM 23761 O O . THR A 1 47 ? -1.120 3.506 -13.702 1.00 0.00 25 THR A O 19
ATOM 23772 N N . VAL A 1 48 ? -2.247 2.398 -15.347 1.00 0.00 26 VAL A N 19
ATOM 23773 C CA . VAL A 1 48 ? -1.070 1.823 -16.012 1.00 0.00 26 VAL A CA 19
ATOM 23774 C C . VAL A 1 48 ? -0.212 2.953 -16.627 1.00 0.00 26 VAL A C 19
ATOM 23775 O O . VAL A 1 48 ? 0.999 2.828 -16.703 1.00 0.00 26 VAL A O 19
ATOM 23788 N N . GLY A 1 49 ? -0.877 4.056 -17.041 1.00 0.00 27 GLY A N 19
ATOM 23789 C CA . GLY A 1 49 ? -0.204 5.243 -17.586 1.00 0.00 27 GLY A CA 19
ATOM 23790 C C . GLY A 1 49 ? 0.650 5.992 -16.578 1.00 0.00 27 GLY A C 19
ATOM 23791 O O . GLY A 1 49 ? 1.810 6.322 -16.863 1.00 0.00 27 GLY A O 19
ATOM 23795 N N . LYS A 1 50 ? 0.076 6.245 -15.383 1.00 0.00 28 LYS A N 19
ATOM 23796 C CA . LYS A 1 50 ? 0.798 6.893 -14.258 1.00 0.00 28 LYS A CA 19
ATOM 23797 C C . LYS A 1 50 ? 1.971 6.010 -13.800 1.00 0.00 28 LYS A C 19
ATOM 23798 O O . LYS A 1 50 ? 3.053 6.512 -13.463 1.00 0.00 28 LYS A O 19
ATOM 23817 N N . LEU A 1 51 ? 1.745 4.686 -13.831 1.00 0.00 29 LEU A N 19
ATOM 23818 C CA . LEU A 1 51 ? 2.770 3.696 -13.472 1.00 0.00 29 LEU A CA 19
ATOM 23819 C C . LEU A 1 51 ? 3.859 3.629 -14.560 1.00 0.00 29 LEU A C 19
ATOM 23820 O O . LEU A 1 51 ? 5.030 3.526 -14.241 1.00 0.00 29 LEU A O 19
ATOM 23836 N N . LYS A 1 52 ? 3.450 3.728 -15.834 1.00 0.00 30 LYS A N 19
ATOM 23837 C CA . LYS A 1 52 ? 4.357 3.590 -16.996 1.00 0.00 30 LYS A CA 19
ATOM 23838 C C . LYS A 1 52 ? 5.357 4.760 -17.046 1.00 0.00 30 LYS A C 19
ATOM 23839 O O . LYS A 1 52 ? 6.529 4.583 -17.389 1.00 0.00 30 LYS A O 19
ATOM 23858 N N . THR A 1 53 ? 4.848 5.955 -16.698 1.00 0.00 31 THR A N 19
ATOM 23859 C CA . THR A 1 53 ? 5.661 7.171 -16.544 1.00 0.00 31 THR A CA 19
ATOM 23860 C C . THR A 1 53 ? 6.670 6.983 -15.391 1.00 0.00 31 THR A C 19
ATOM 23861 O O . THR A 1 53 ? 7.864 7.261 -15.547 1.00 0.00 31 THR A O 19
ATOM 23872 N N . HIS A 1 54 ? 6.169 6.433 -14.258 1.00 0.00 32 HIS A N 19
ATOM 23873 C CA . HIS A 1 54 ? 6.995 6.099 -13.080 1.00 0.00 32 HIS A CA 19
ATOM 23874 C C . HIS A 1 54 ? 8.124 5.120 -13.471 1.00 0.00 32 HIS A C 19
ATOM 23875 O O . HIS A 1 54 ? 9.258 5.276 -13.025 1.00 0.00 32 HIS A O 19
ATOM 23890 N N . LEU A 1 55 ? 7.796 4.163 -14.368 1.00 0.00 33 LEU A N 19
ATOM 23891 C CA . LEU A 1 55 ? 8.747 3.149 -14.862 1.00 0.00 33 LEU A CA 19
ATOM 23892 C C . LEU A 1 55 ? 9.855 3.815 -15.689 1.00 0.00 33 LEU A C 19
ATOM 23893 O O . LEU A 1 55 ? 11.021 3.534 -15.469 1.00 0.00 33 LEU A O 19
ATOM 23909 N N . SER A 1 56 ? 9.472 4.746 -16.593 1.00 0.00 34 SER A N 19
ATOM 23910 C CA . SER A 1 56 ? 10.423 5.498 -17.441 1.00 0.00 34 SER A CA 19
ATOM 23911 C C . SER A 1 56 ? 11.488 6.224 -16.593 1.00 0.00 34 SER A C 19
ATOM 23912 O O . SER A 1 56 ? 12.654 6.283 -16.965 1.00 0.00 34 SER A O 19
ATOM 23920 N N . ASN A 1 57 ? 11.063 6.749 -15.434 1.00 0.00 35 ASN A N 19
ATOM 23921 C CA . ASN A 1 57 ? 11.935 7.535 -14.540 1.00 0.00 35 ASN A CA 19
ATOM 23922 C C . ASN A 1 57 ? 12.786 6.659 -13.592 1.00 0.00 35 ASN A C 19
ATOM 23923 O O . ASN A 1 57 ? 13.914 7.046 -13.251 1.00 0.00 35 ASN A O 19
ATOM 23934 N N . VAL A 1 58 ? 12.258 5.489 -13.162 1.00 0.00 36 VAL A N 19
ATOM 23935 C CA . VAL A 1 58 ? 12.956 4.621 -12.171 1.00 0.00 36 VAL A CA 19
ATOM 23936 C C . VAL A 1 58 ? 13.801 3.524 -12.845 1.00 0.00 36 VAL A C 19
ATOM 23937 O O . VAL A 1 58 ? 14.679 2.943 -12.207 1.00 0.00 36 VAL A O 19
ATOM 23950 N N . TYR A 1 59 ? 13.519 3.237 -14.125 1.00 0.00 37 TYR A N 19
ATOM 23951 C CA . TYR A 1 59 ? 14.214 2.179 -14.890 1.00 0.00 37 TYR A CA 19
ATOM 23952 C C . TYR A 1 59 ? 15.504 2.792 -15.476 1.00 0.00 37 TYR A C 19
ATOM 23953 O O . TYR A 1 59 ? 15.422 3.840 -16.116 1.00 0.00 37 TYR A O 19
ATOM 23971 N N . PRO A 1 60 ? 16.703 2.156 -15.295 1.00 0.00 38 PRO A N 19
ATOM 23972 C CA . PRO A 1 60 ? 18.012 2.776 -15.670 1.00 0.00 38 PRO A CA 19
ATOM 23973 C C . PRO A 1 60 ? 18.198 2.962 -17.200 1.00 0.00 38 PRO A C 19
ATOM 23974 O O . PRO A 1 60 ? 18.876 3.902 -17.638 1.00 0.00 38 PRO A O 19
ATOM 23985 N N . SER A 1 61 ? 17.589 2.057 -17.993 1.00 0.00 39 SER A N 19
ATOM 23986 C CA . SER A 1 61 ? 17.584 2.145 -19.473 1.00 0.00 39 SER A CA 19
ATOM 23987 C C . SER A 1 61 ? 16.659 3.283 -19.952 1.00 0.00 39 SER A C 19
ATOM 23988 O O . SER A 1 61 ? 16.881 3.859 -21.027 1.00 0.00 39 SER A O 19
ATOM 23996 N N . LYS A 1 62 ? 15.647 3.599 -19.117 1.00 0.00 40 LYS A N 19
ATOM 23997 C CA . LYS A 1 62 ? 14.596 4.593 -19.400 1.00 0.00 40 LYS A CA 19
ATOM 23998 C C . LYS A 1 62 ? 13.867 4.305 -20.734 1.00 0.00 40 LYS A C 19
ATOM 23999 O O . LYS A 1 62 ? 14.200 4.897 -21.773 1.00 0.00 40 LYS A O 19
ATOM 24018 N N . PRO A 1 63 ? 12.888 3.341 -20.737 1.00 0.00 41 PRO A N 19
ATOM 24019 C CA . PRO A 1 63 ? 12.064 3.055 -21.923 1.00 0.00 41 PRO A CA 19
ATOM 24020 C C . PRO A 1 63 ? 10.989 4.149 -22.114 1.00 0.00 41 PRO A C 19
ATOM 24021 O O . PRO A 1 63 ? 10.325 4.552 -21.151 1.00 0.00 41 PRO A O 19
ATOM 24032 N N . LEU A 1 64 ? 10.854 4.644 -23.353 1.00 0.00 42 LEU A N 19
ATOM 24033 C CA . LEU A 1 64 ? 9.894 5.710 -23.689 1.00 0.00 42 LEU A CA 19
ATOM 24034 C C . LEU A 1 64 ? 8.456 5.179 -23.582 1.00 0.00 42 LEU A C 19
ATOM 24035 O O . LEU A 1 64 ? 8.169 4.092 -24.077 1.00 0.00 42 LEU A O 19
ATOM 24051 N N . THR A 1 65 ? 7.574 5.964 -22.937 1.00 0.00 43 THR A N 19
ATOM 24052 C CA . THR A 1 65 ? 6.165 5.595 -22.672 1.00 0.00 43 THR A CA 19
ATOM 24053 C C . THR A 1 65 ? 5.367 5.284 -23.964 1.00 0.00 43 THR A C 19
ATOM 24054 O O . THR A 1 65 ? 4.410 4.496 -23.937 1.00 0.00 43 THR A O 19
ATOM 24065 N N . LYS A 1 66 ? 5.780 5.904 -25.082 1.00 0.00 44 LYS A N 19
ATOM 24066 C CA . LYS A 1 66 ? 5.153 5.695 -26.402 1.00 0.00 44 LYS A CA 19
ATOM 24067 C C . LYS A 1 66 ? 5.478 4.292 -26.974 1.00 0.00 44 LYS A C 19
ATOM 24068 O O . LYS A 1 66 ? 4.689 3.729 -27.744 1.00 0.00 44 LYS A O 19
ATOM 24087 N N . ASP A 1 67 ? 6.645 3.739 -26.592 1.00 0.00 45 ASP A N 19
ATOM 24088 C CA . ASP A 1 67 ? 7.112 2.423 -27.074 1.00 0.00 45 ASP A CA 19
ATOM 24089 C C . ASP A 1 67 ? 6.677 1.309 -26.113 1.00 0.00 45 ASP A C 19
ATOM 24090 O O . ASP A 1 67 ? 6.039 0.339 -26.534 1.00 0.00 45 ASP A O 19
ATOM 24099 N N . GLN A 1 68 ? 7.017 1.473 -24.825 1.00 0.00 46 GLN A N 19
ATOM 24100 C CA . GLN A 1 68 ? 6.820 0.430 -23.797 1.00 0.00 46 GLN A CA 19
ATOM 24101 C C . GLN A 1 68 ? 5.328 0.190 -23.487 1.00 0.00 46 GLN A C 19
ATOM 24102 O O . GLN A 1 68 ? 4.514 1.126 -23.487 1.00 0.00 46 GLN A O 19
ATOM 24116 N N . ARG A 1 69 ? 4.986 -1.090 -23.263 1.00 0.00 47 ARG A N 19
ATOM 24117 C CA . ARG A 1 69 ? 3.668 -1.538 -22.777 1.00 0.00 47 ARG A CA 19
ATOM 24118 C C . ARG A 1 69 ? 3.874 -2.580 -21.663 1.00 0.00 47 ARG A C 19
ATOM 24119 O O . ARG A 1 69 ? 4.993 -3.055 -21.443 1.00 0.00 47 ARG A O 19
ATOM 24140 N N . LEU A 1 70 ? 2.789 -2.923 -20.951 1.00 0.00 48 LEU A N 19
ATOM 24141 C CA . LEU A 1 70 ? 2.811 -3.909 -19.856 1.00 0.00 48 LEU A CA 19
ATOM 24142 C C . LEU A 1 70 ? 1.919 -5.110 -20.214 1.00 0.00 48 LEU A C 19
ATOM 24143 O O . LEU A 1 70 ? 0.754 -4.934 -20.532 1.00 0.00 48 LEU A O 19
ATOM 24159 N N . VAL A 1 71 ? 2.505 -6.322 -20.194 1.00 0.00 49 VAL A N 19
ATOM 24160 C CA . VAL A 1 71 ? 1.810 -7.597 -20.475 1.00 0.00 49 VAL A CA 19
ATOM 24161 C C . VAL A 1 71 ? 1.803 -8.454 -19.200 1.00 0.00 49 VAL A C 19
ATOM 24162 O O . VAL A 1 71 ? 2.858 -8.734 -18.634 1.00 0.00 49 VAL A O 19
ATOM 24175 N N . TYR A 1 72 ? 0.610 -8.892 -18.777 1.00 0.00 50 TYR A N 19
ATOM 24176 C CA . TYR A 1 72 ? 0.402 -9.657 -17.541 1.00 0.00 50 TYR A CA 19
ATOM 24177 C C . TYR A 1 72 ? -0.458 -10.874 -17.875 1.00 0.00 50 TYR A C 19
ATOM 24178 O O . TYR A 1 72 ? -1.562 -10.707 -18.368 1.00 0.00 50 TYR A O 19
ATOM 24196 N N . SER A 1 73 ? 0.074 -12.091 -17.650 1.00 0.00 51 SER A N 19
ATOM 24197 C CA . SER A 1 73 ? -0.656 -13.365 -17.872 1.00 0.00 51 SER A CA 19
ATOM 24198 C C . SER A 1 73 ? -1.058 -13.545 -19.370 1.00 0.00 51 SER A C 19
ATOM 24199 O O . SER A 1 73 ? -1.952 -14.332 -19.702 1.00 0.00 51 SER A O 19
ATOM 24207 N N . GLY A 1 74 ? -0.366 -12.804 -20.265 1.00 0.00 52 GLY A N 19
ATOM 24208 C CA . GLY A 1 74 ? -0.620 -12.844 -21.712 1.00 0.00 52 GLY A CA 19
ATOM 24209 C C . GLY A 1 74 ? -1.390 -11.628 -22.238 1.00 0.00 52 GLY A C 19
ATOM 24210 O O . GLY A 1 74 ? -1.269 -11.282 -23.421 1.00 0.00 52 GLY A O 19
ATOM 24214 N N . ARG A 1 75 ? -2.177 -10.969 -21.361 1.00 0.00 53 ARG A N 19
ATOM 24215 C CA . ARG A 1 75 ? -3.045 -9.831 -21.758 1.00 0.00 53 ARG A CA 19
ATOM 24216 C C . ARG A 1 75 ? -2.268 -8.508 -21.719 1.00 0.00 53 ARG A C 19
ATOM 24217 O O . ARG A 1 75 ? -1.292 -8.379 -20.982 1.00 0.00 53 ARG A O 19
ATOM 24238 N N . LEU A 1 76 ? -2.725 -7.532 -22.520 1.00 0.00 54 LEU A N 19
ATOM 24239 C CA . LEU A 1 76 ? -2.133 -6.187 -22.565 1.00 0.00 54 LEU A CA 19
ATOM 24240 C C . LEU A 1 76 ? -2.864 -5.289 -21.547 1.00 0.00 54 LEU A C 19
ATOM 24241 O O . LEU A 1 76 ? -4.105 -5.300 -21.470 1.00 0.00 54 LEU A O 19
ATOM 24257 N N . LEU A 1 77 ? -2.084 -4.536 -20.755 1.00 0.00 55 LEU A N 19
ATOM 24258 C CA . LEU A 1 77 ? -2.588 -3.569 -19.771 1.00 0.00 55 LEU A CA 19
ATOM 24259 C C . LEU A 1 77 ? -2.396 -2.153 -20.357 1.00 0.00 55 LEU A C 19
ATOM 24260 O O . LEU A 1 77 ? -1.265 -1.649 -20.371 1.00 0.00 55 LEU A O 19
ATOM 24276 N N . PRO A 1 78 ? -3.466 -1.524 -20.948 1.00 0.00 56 PRO A N 19
ATOM 24277 C CA . PRO A 1 78 ? -3.387 -0.150 -21.488 1.00 0.00 56 PRO A CA 19
ATOM 24278 C C . PRO A 1 78 ? -3.444 0.932 -20.393 1.00 0.00 56 PRO A C 19
ATOM 24279 O O . PRO A 1 78 ? -4.025 0.740 -19.322 1.00 0.00 56 PRO A O 19
ATOM 24290 N N . ASP A 1 79 ? -2.891 2.093 -20.733 1.00 0.00 57 ASP A N 19
ATOM 24291 C CA . ASP A 1 79 ? -2.671 3.227 -19.826 1.00 0.00 57 ASP A CA 19
ATOM 24292 C C . ASP A 1 79 ? -3.975 3.883 -19.326 1.00 0.00 57 ASP A C 19
ATOM 24293 O O . ASP A 1 79 ? -3.964 4.544 -18.288 1.00 0.00 57 ASP A O 19
ATOM 24302 N N . HIS A 1 80 ? -5.084 3.701 -20.072 1.00 0.00 58 HIS A N 19
ATOM 24303 C CA . HIS A 1 80 ? -6.368 4.375 -19.766 1.00 0.00 58 HIS A CA 19
ATOM 24304 C C . HIS A 1 80 ? -7.089 3.780 -18.532 1.00 0.00 58 HIS A C 19
ATOM 24305 O O . HIS A 1 80 ? -7.954 4.445 -17.949 1.00 0.00 58 HIS A O 19
ATOM 24320 N N . LEU A 1 81 ? -6.751 2.529 -18.150 1.00 0.00 59 LEU A N 19
ATOM 24321 C CA . LEU A 1 81 ? -7.394 1.836 -17.004 1.00 0.00 59 LEU A CA 19
ATOM 24322 C C . LEU A 1 81 ? -6.429 1.717 -15.815 1.00 0.00 59 LEU A C 19
ATOM 24323 O O . LEU A 1 81 ? -5.207 1.833 -15.973 1.00 0.00 59 LEU A O 19
ATOM 24339 N N . GLN A 1 82 ? -7.007 1.485 -14.629 1.00 0.00 60 GLN A N 19
ATOM 24340 C CA . GLN A 1 82 ? -6.258 1.333 -13.373 1.00 0.00 60 GLN A CA 19
ATOM 24341 C C . GLN A 1 82 ? -5.825 -0.128 -13.183 1.00 0.00 60 GLN A C 19
ATOM 24342 O O . GLN A 1 82 ? -6.599 -1.059 -13.467 1.00 0.00 60 GLN A O 19
ATOM 24356 N N . LEU A 1 83 ? -4.596 -0.297 -12.657 1.00 0.00 61 LEU A N 19
ATOM 24357 C CA . LEU A 1 83 ? -3.980 -1.617 -12.395 1.00 0.00 61 LEU A CA 19
ATOM 24358 C C . LEU A 1 83 ? -4.875 -2.524 -11.527 1.00 0.00 61 LEU A C 19
ATOM 24359 O O . LEU A 1 83 ? -4.873 -3.744 -11.711 1.00 0.00 61 LEU A O 19
ATOM 24375 N N . LYS A 1 84 ? -5.648 -1.894 -10.614 1.00 0.00 62 LYS A N 19
ATOM 24376 C CA . LYS A 1 84 ? -6.500 -2.590 -9.623 1.00 0.00 62 LYS A CA 19
ATOM 24377 C C . LYS A 1 84 ? -7.414 -3.657 -10.259 1.00 0.00 62 LYS A C 19
ATOM 24378 O O . LYS A 1 84 ? -7.472 -4.793 -9.780 1.00 0.00 62 LYS A O 19
ATOM 24397 N N . ASP A 1 85 ? -8.020 -3.309 -11.407 1.00 0.00 63 ASP A N 19
ATOM 24398 C CA . ASP A 1 85 ? -9.076 -4.136 -12.044 1.00 0.00 63 ASP A CA 19
ATOM 24399 C C . ASP A 1 85 ? -8.528 -5.491 -12.542 1.00 0.00 63 ASP A C 19
ATOM 24400 O O . ASP A 1 85 ? -9.273 -6.466 -12.681 1.00 0.00 63 ASP A O 19
ATOM 24409 N N . ILE A 1 86 ? -7.213 -5.536 -12.791 1.00 0.00 64 ILE A N 19
ATOM 24410 C CA . ILE A 1 86 ? -6.514 -6.736 -13.269 1.00 0.00 64 ILE A CA 19
ATOM 24411 C C . ILE A 1 86 ? -5.739 -7.389 -12.102 1.00 0.00 64 ILE A C 19
ATOM 24412 O O . ILE A 1 86 ? -5.663 -8.620 -11.993 1.00 0.00 64 ILE A O 19
ATOM 24428 N N . LEU A 1 87 ? -5.210 -6.542 -11.198 1.00 0.00 65 LEU A N 19
ATOM 24429 C CA . LEU A 1 87 ? -4.198 -6.955 -10.204 1.00 0.00 65 LEU A CA 19
ATOM 24430 C C . LEU A 1 87 ? -4.789 -7.047 -8.782 1.00 0.00 65 LEU A C 19
ATOM 24431 O O . LEU A 1 87 ? -4.047 -7.132 -7.802 1.00 0.00 65 LEU A O 19
ATOM 24447 N N . ARG A 1 88 ? -6.121 -7.071 -8.683 1.00 0.00 66 ARG A N 19
ATOM 24448 C CA . ARG A 1 88 ? -6.840 -7.249 -7.394 1.00 0.00 66 ARG A CA 19
ATOM 24449 C C . ARG A 1 88 ? -6.581 -8.657 -6.789 1.00 0.00 66 ARG A C 19
ATOM 24450 O O . ARG A 1 88 ? -6.746 -8.870 -5.582 1.00 0.00 66 ARG A O 19
ATOM 24471 N N . LYS A 1 89 ? -6.148 -9.592 -7.661 1.00 0.00 67 LYS A N 19
ATOM 24472 C CA . LYS A 1 89 ? -5.981 -11.025 -7.346 1.00 0.00 67 LYS A CA 19
ATOM 24473 C C . LYS A 1 89 ? -5.061 -11.265 -6.131 1.00 0.00 67 LYS A C 19
ATOM 24474 O O . LYS A 1 89 ? -5.481 -11.875 -5.145 1.00 0.00 67 LYS A O 19
ATOM 24493 N N . GLN A 1 90 ? -3.807 -10.785 -6.212 1.00 0.00 68 GLN A N 19
ATOM 24494 C CA . GLN A 1 90 ? -2.834 -10.878 -5.088 1.00 0.00 68 GLN A CA 19
ATOM 24495 C C . GLN A 1 90 ? -2.560 -9.482 -4.456 1.00 0.00 68 GLN A C 19
ATOM 24496 O O . GLN A 1 90 ? -1.930 -9.399 -3.396 1.00 0.00 68 GLN A O 19
ATOM 24510 N N . ASP A 1 91 ? -3.064 -8.412 -5.124 1.00 0.00 69 ASP A N 19
ATOM 24511 C CA . ASP A 1 91 ? -2.875 -6.974 -4.753 1.00 0.00 69 ASP A CA 19
ATOM 24512 C C . ASP A 1 91 ? -1.391 -6.532 -4.764 1.00 0.00 69 ASP A C 19
ATOM 24513 O O . ASP A 1 91 ? -0.973 -5.779 -5.650 1.00 0.00 69 ASP A O 19
ATOM 24522 N N . GLU A 1 92 ? -0.622 -7.031 -3.782 1.00 0.00 70 GLU A N 19
ATOM 24523 C CA . GLU A 1 92 ? 0.804 -6.712 -3.584 1.00 0.00 70 GLU A CA 19
ATOM 24524 C C . GLU A 1 92 ? 1.670 -7.104 -4.814 1.00 0.00 70 GLU A C 19
ATOM 24525 O O . GLU A 1 92 ? 1.961 -6.268 -5.664 1.00 0.00 70 GLU A O 19
ATOM 24537 N N . TYR A 1 93 ? 2.023 -8.395 -4.930 1.00 0.00 71 TYR A N 19
ATOM 24538 C CA . TYR A 1 93 ? 3.066 -8.871 -5.869 1.00 0.00 71 TYR A CA 19
ATOM 24539 C C . TYR A 1 93 ? 2.450 -9.380 -7.184 1.00 0.00 71 TYR A C 19
ATOM 24540 O O . TYR A 1 93 ? 1.528 -10.211 -7.169 1.00 0.00 71 TYR A O 19
ATOM 24558 N N . HIS A 1 94 ? 2.935 -8.835 -8.327 1.00 0.00 72 HIS A N 19
ATOM 24559 C CA . HIS A 1 94 ? 2.447 -9.181 -9.683 1.00 0.00 72 HIS A CA 19
ATOM 24560 C C . HIS A 1 94 ? 3.603 -9.132 -10.690 1.00 0.00 72 HIS A C 19
ATOM 24561 O O . HIS A 1 94 ? 4.149 -8.054 -10.940 1.00 0.00 72 HIS A O 19
ATOM 24576 N N . MET A 1 95 ? 3.966 -10.294 -11.264 1.00 0.00 73 MET A N 19
ATOM 24577 C CA . MET A 1 95 ? 4.973 -10.371 -12.332 1.00 0.00 73 MET A CA 19
ATOM 24578 C C . MET A 1 95 ? 4.341 -9.925 -13.667 1.00 0.00 73 MET A C 19
ATOM 24579 O O . MET A 1 95 ? 3.484 -10.605 -14.232 1.00 0.00 73 MET A O 19
ATOM 24593 N N . VAL A 1 96 ? 4.709 -8.715 -14.100 1.00 0.00 74 VAL A N 19
ATOM 24594 C CA . VAL A 1 96 ? 4.278 -8.107 -15.368 1.00 0.00 74 VAL A CA 19
ATOM 24595 C C . VAL A 1 96 ? 5.512 -7.879 -16.265 1.00 0.00 74 VAL A C 19
ATOM 24596 O O . VAL A 1 96 ? 6.496 -7.285 -15.829 1.00 0.00 74 VAL A O 19
ATOM 24609 N N . HIS A 1 97 ? 5.456 -8.366 -17.510 1.00 0.00 75 HIS A N 19
ATOM 24610 C CA . HIS A 1 97 ? 6.544 -8.220 -18.491 1.00 0.00 75 HIS A CA 19
ATOM 24611 C C . HIS A 1 97 ? 6.474 -6.856 -19.194 1.00 0.00 75 HIS A C 19
ATOM 24612 O O . HIS A 1 97 ? 5.401 -6.423 -19.621 1.00 0.00 75 HIS A O 19
ATOM 24627 N N . LEU A 1 98 ? 7.631 -6.193 -19.293 1.00 0.00 76 LEU A N 19
ATOM 24628 C CA . LEU A 1 98 ? 7.790 -4.942 -20.032 1.00 0.00 76 LEU A CA 19
ATOM 24629 C C . LEU A 1 98 ? 8.003 -5.261 -21.519 1.00 0.00 76 LEU A C 19
ATOM 24630 O O . LEU A 1 98 ? 8.684 -6.235 -21.842 1.00 0.00 76 LEU A O 19
ATOM 24646 N N . VAL A 1 99 ? 7.394 -4.468 -22.413 1.00 0.00 77 VAL A N 19
ATOM 24647 C CA . VAL A 1 99 ? 7.557 -4.628 -23.872 1.00 0.00 77 VAL A CA 19
ATOM 24648 C C . VAL A 1 99 ? 8.588 -3.587 -24.363 1.00 0.00 77 VAL A C 19
ATOM 24649 O O . VAL A 1 99 ? 9.775 -3.930 -24.520 1.00 0.00 77 VAL A O 19
ATOM 24663 N N . PRO A 1 23 ? 1.168 -1.165 0.240 1.00 0.00 1 PRO A N 20
ATOM 24664 C CA . PRO A 1 23 ? 1.595 -0.817 -1.140 1.00 0.00 1 PRO A CA 20
ATOM 24665 C C . PRO A 1 23 ? 1.656 -2.076 -2.030 1.00 0.00 1 PRO A C 20
ATOM 24666 O O . PRO A 1 23 ? 1.259 -3.164 -1.604 1.00 0.00 1 PRO A O 20
ATOM 24677 N N . VAL A 1 24 ? 2.134 -1.905 -3.275 1.00 0.00 2 VAL A N 20
ATOM 24678 C CA . VAL A 1 24 ? 2.127 -2.957 -4.316 1.00 0.00 2 VAL A CA 20
ATOM 24679 C C . VAL A 1 24 ? 3.559 -3.284 -4.759 1.00 0.00 2 VAL A C 20
ATOM 24680 O O . VAL A 1 24 ? 4.335 -2.383 -5.079 1.00 0.00 2 VAL A O 20
ATOM 24693 N N . THR A 1 25 ? 3.897 -4.578 -4.760 1.00 0.00 3 THR A N 20
ATOM 24694 C CA . THR A 1 25 ? 5.166 -5.077 -5.297 1.00 0.00 3 THR A CA 20
ATOM 24695 C C . THR A 1 25 ? 4.989 -5.356 -6.806 1.00 0.00 3 THR A C 20
ATOM 24696 O O . THR A 1 25 ? 4.481 -6.411 -7.205 1.00 0.00 3 THR A O 20
ATOM 24707 N N . LEU A 1 26 ? 5.372 -4.384 -7.645 1.00 0.00 4 LEU A N 20
ATOM 24708 C CA . LEU A 1 26 ? 5.185 -4.480 -9.098 1.00 0.00 4 LEU A CA 20
ATOM 24709 C C . LEU A 1 26 ? 6.483 -4.987 -9.746 1.00 0.00 4 LEU A C 20
ATOM 24710 O O . LEU A 1 26 ? 7.431 -4.224 -9.952 1.00 0.00 4 LEU A O 20
ATOM 24726 N N . ILE A 1 27 ? 6.500 -6.291 -10.043 1.00 0.00 5 ILE A N 20
ATOM 24727 C CA . ILE A 1 27 ? 7.685 -7.007 -10.531 1.00 0.00 5 ILE A CA 20
ATOM 24728 C C . ILE A 1 27 ? 7.827 -6.812 -12.056 1.00 0.00 5 ILE A C 20
ATOM 24729 O O . ILE A 1 27 ? 7.196 -7.515 -12.848 1.00 0.00 5 ILE A O 20
ATOM 24745 N N . ILE A 1 28 ? 8.649 -5.839 -12.447 1.00 0.00 6 ILE A N 20
ATOM 24746 C CA . ILE A 1 28 ? 8.830 -5.445 -13.858 1.00 0.00 6 ILE A CA 20
ATOM 24747 C C . ILE A 1 28 ? 9.961 -6.243 -14.521 1.00 0.00 6 ILE A C 20
ATOM 24748 O O . ILE A 1 28 ? 11.144 -6.047 -14.212 1.00 0.00 6 ILE A O 20
ATOM 24764 N N . LYS A 1 29 ? 9.566 -7.143 -15.433 1.00 0.00 7 LYS A N 20
ATOM 24765 C CA . LYS A 1 29 ? 10.490 -7.976 -16.214 1.00 0.00 7 LYS A CA 20
ATOM 24766 C C . LYS A 1 29 ? 10.769 -7.285 -17.564 1.00 0.00 7 LYS A C 20
ATOM 24767 O O . LYS A 1 29 ? 9.844 -6.774 -18.190 1.00 0.00 7 LYS A O 20
ATOM 24786 N N . ALA A 1 30 ? 12.040 -7.276 -17.998 1.00 0.00 8 ALA A N 20
ATOM 24787 C CA . ALA A 1 30 ? 12.481 -6.547 -19.213 1.00 0.00 8 ALA A CA 20
ATOM 24788 C C . ALA A 1 30 ? 11.869 -7.131 -20.519 1.00 0.00 8 ALA A C 20
ATOM 24789 O O . ALA A 1 30 ? 11.498 -8.316 -20.540 1.00 0.00 8 ALA A O 20
ATOM 24796 N N . PRO A 1 31 ? 11.760 -6.298 -21.632 1.00 0.00 9 PRO A N 20
ATOM 24797 C CA . PRO A 1 31 ? 11.238 -6.752 -22.954 1.00 0.00 9 PRO A CA 20
ATOM 24798 C C . PRO A 1 31 ? 11.945 -8.006 -23.492 1.00 0.00 9 PRO A C 20
ATOM 24799 O O . PRO A 1 31 ? 11.304 -9.017 -23.787 1.00 0.00 9 PRO A O 20
ATOM 24810 N N . ASN A 1 32 ? 13.278 -7.936 -23.570 1.00 0.00 10 ASN A N 20
ATOM 24811 C CA . ASN A 1 32 ? 14.111 -9.046 -24.076 1.00 0.00 10 ASN A CA 20
ATOM 24812 C C . ASN A 1 32 ? 14.428 -10.067 -22.960 1.00 0.00 10 ASN A C 20
ATOM 24813 O O . ASN A 1 32 ? 15.138 -11.049 -23.207 1.00 0.00 10 ASN A O 20
ATOM 24824 N N . GLN A 1 33 ? 13.896 -9.808 -21.733 1.00 0.00 11 GLN A N 20
ATOM 24825 C CA . GLN A 1 33 ? 14.198 -10.578 -20.494 1.00 0.00 11 GLN A CA 20
ATOM 24826 C C . GLN A 1 33 ? 15.706 -10.495 -20.148 1.00 0.00 11 GLN A C 20
ATOM 24827 O O . GLN A 1 33 ? 16.233 -11.295 -19.370 1.00 0.00 11 GLN A O 20
ATOM 24841 N N . LYS A 1 34 ? 16.366 -9.473 -20.725 1.00 0.00 12 LYS A N 20
ATOM 24842 C CA . LYS A 1 34 ? 17.824 -9.265 -20.647 1.00 0.00 12 LYS A CA 20
ATOM 24843 C C . LYS A 1 34 ? 18.245 -8.756 -19.259 1.00 0.00 12 LYS A C 20
ATOM 24844 O O . LYS A 1 34 ? 19.382 -8.968 -18.818 1.00 0.00 12 LYS A O 20
ATOM 24863 N N . TYR A 1 35 ? 17.307 -8.076 -18.591 1.00 0.00 13 TYR A N 20
ATOM 24864 C CA . TYR A 1 35 ? 17.514 -7.476 -17.274 1.00 0.00 13 TYR A CA 20
ATOM 24865 C C . TYR A 1 35 ? 16.576 -8.141 -16.256 1.00 0.00 13 TYR A C 20
ATOM 24866 O O . TYR A 1 35 ? 15.455 -8.552 -16.604 1.00 0.00 13 TYR A O 20
ATOM 24884 N N . SER A 1 36 ? 17.063 -8.242 -15.006 1.00 0.00 14 SER A N 20
ATOM 24885 C CA . SER A 1 36 ? 16.351 -8.875 -13.890 1.00 0.00 14 SER A CA 20
ATOM 24886 C C . SER A 1 36 ? 15.007 -8.182 -13.592 1.00 0.00 14 SER A C 20
ATOM 24887 O O . SER A 1 36 ? 14.841 -6.975 -13.835 1.00 0.00 14 SER A O 20
ATOM 24895 N N . ASP A 1 37 ? 14.065 -8.982 -13.079 1.00 0.00 15 ASP A N 20
ATOM 24896 C CA . ASP A 1 37 ? 12.723 -8.534 -12.704 1.00 0.00 15 ASP A CA 20
ATOM 24897 C C . ASP A 1 37 ? 12.772 -7.649 -11.439 1.00 0.00 15 ASP A C 20
ATOM 24898 O O . ASP A 1 37 ? 12.965 -8.134 -10.317 1.00 0.00 15 ASP A O 20
ATOM 24907 N N . GLN A 1 38 ? 12.628 -6.334 -11.653 1.00 0.00 16 GLN A N 20
ATOM 24908 C CA . GLN A 1 38 ? 12.759 -5.316 -10.603 1.00 0.00 16 GLN A CA 20
ATOM 24909 C C . GLN A 1 38 ? 11.439 -5.136 -9.843 1.00 0.00 16 GLN A C 20
ATOM 24910 O O . GLN A 1 38 ? 10.429 -4.753 -10.433 1.00 0.00 16 GLN A O 20
ATOM 24924 N N . THR A 1 39 ? 11.465 -5.422 -8.534 1.00 0.00 17 THR A N 20
ATOM 24925 C CA . THR A 1 39 ? 10.328 -5.210 -7.642 1.00 0.00 17 THR A CA 20
ATOM 24926 C C . THR A 1 39 ? 10.215 -3.712 -7.298 1.00 0.00 17 THR A C 20
ATOM 24927 O O . THR A 1 39 ? 10.900 -3.200 -6.402 1.00 0.00 17 THR A O 20
ATOM 24938 N N . ILE A 1 40 ? 9.379 -3.019 -8.078 1.00 0.00 18 ILE A N 20
ATOM 24939 C CA . ILE A 1 40 ? 9.128 -1.583 -7.940 1.00 0.00 18 ILE A CA 20
ATOM 24940 C C . ILE A 1 40 ? 7.903 -1.368 -7.029 1.00 0.00 18 ILE A C 20
ATOM 24941 O O . ILE A 1 40 ? 6.807 -1.841 -7.353 1.00 0.00 18 ILE A O 20
ATOM 24957 N N . SER A 1 41 ? 8.100 -0.679 -5.890 1.00 0.00 19 SER A N 20
ATOM 24958 C CA . SER A 1 41 ? 7.002 -0.305 -4.979 1.00 0.00 19 SER A CA 20
ATOM 24959 C C . SER A 1 41 ? 6.089 0.726 -5.667 1.00 0.00 19 SER A C 20
ATOM 24960 O O . SER A 1 41 ? 6.555 1.773 -6.145 1.00 0.00 19 SER A O 20
ATOM 24968 N N . CYS A 1 42 ? 4.791 0.402 -5.725 1.00 0.00 20 CYS A N 20
ATOM 24969 C CA . CYS A 1 42 ? 3.795 1.147 -6.503 1.00 0.00 20 CYS A CA 20
ATOM 24970 C C . CYS A 1 42 ? 2.426 1.109 -5.811 1.00 0.00 20 CYS A C 20
ATOM 24971 O O . CYS A 1 42 ? 2.310 0.634 -4.673 1.00 0.00 20 CYS A O 20
ATOM 24979 N N . PHE A 1 43 ? 1.400 1.661 -6.486 1.00 0.00 21 PHE A N 20
ATOM 24980 C CA . PHE A 1 43 ? 0.000 1.623 -6.019 1.00 0.00 21 PHE A CA 20
ATOM 24981 C C . PHE A 1 43 ? -0.948 1.245 -7.171 1.00 0.00 21 PHE A C 20
ATOM 24982 O O . PHE A 1 43 ? -0.761 1.686 -8.309 1.00 0.00 21 PHE A O 20
ATOM 24999 N N . LEU A 1 44 ? -1.979 0.441 -6.844 1.00 0.00 22 LEU A N 20
ATOM 25000 C CA . LEU A 1 44 ? -3.077 0.097 -7.773 1.00 0.00 22 LEU A CA 20
ATOM 25001 C C . LEU A 1 44 ? -3.980 1.324 -8.038 1.00 0.00 22 LEU A C 20
ATOM 25002 O O . LEU A 1 44 ? -4.808 1.295 -8.959 1.00 0.00 22 LEU A O 20
ATOM 25018 N N . ASN A 1 45 ? -3.811 2.377 -7.195 1.00 0.00 23 ASN A N 20
ATOM 25019 C CA . ASN A 1 45 ? -4.520 3.672 -7.310 1.00 0.00 23 ASN A CA 20
ATOM 25020 C C . ASN A 1 45 ? -4.434 4.261 -8.736 1.00 0.00 23 ASN A C 20
ATOM 25021 O O . ASN A 1 45 ? -5.459 4.596 -9.343 1.00 0.00 23 ASN A O 20
ATOM 25032 N N . TRP A 1 46 ? -3.200 4.375 -9.251 1.00 0.00 24 TRP A N 20
ATOM 25033 C CA . TRP A 1 46 ? -2.918 5.028 -10.539 1.00 0.00 24 TRP A CA 20
ATOM 25034 C C . TRP A 1 46 ? -3.273 4.120 -11.722 1.00 0.00 24 TRP A C 20
ATOM 25035 O O . TRP A 1 46 ? -3.480 2.902 -11.557 1.00 0.00 24 TRP A O 20
ATOM 25056 N N . THR A 1 47 ? -3.350 4.729 -12.920 1.00 0.00 25 THR A N 20
ATOM 25057 C CA . THR A 1 47 ? -3.601 3.993 -14.158 1.00 0.00 25 THR A CA 20
ATOM 25058 C C . THR A 1 47 ? -2.330 3.259 -14.604 1.00 0.00 25 THR A C 20
ATOM 25059 O O . THR A 1 47 ? -1.236 3.515 -14.081 1.00 0.00 25 THR A O 20
ATOM 25070 N N . VAL A 1 48 ? -2.492 2.353 -15.578 1.00 0.00 26 VAL A N 20
ATOM 25071 C CA . VAL A 1 48 ? -1.369 1.653 -16.224 1.00 0.00 26 VAL A CA 20
ATOM 25072 C C . VAL A 1 48 ? -0.369 2.666 -16.838 1.00 0.00 26 VAL A C 20
ATOM 25073 O O . VAL A 1 48 ? 0.840 2.467 -16.762 1.00 0.00 26 VAL A O 20
ATOM 25086 N N . GLY A 1 49 ? -0.913 3.763 -17.410 1.00 0.00 27 GLY A N 20
ATOM 25087 C CA . GLY A 1 49 ? -0.113 4.816 -18.046 1.00 0.00 27 GLY A CA 20
ATOM 25088 C C . GLY A 1 49 ? 0.721 5.622 -17.061 1.00 0.00 27 GLY A C 20
ATOM 25089 O O . GLY A 1 49 ? 1.916 5.843 -17.294 1.00 0.00 27 GLY A O 20
ATOM 25093 N N . LYS A 1 50 ? 0.087 6.052 -15.947 1.00 0.00 28 LYS A N 20
ATOM 25094 C CA . LYS A 1 50 ? 0.762 6.861 -14.903 1.00 0.00 28 LYS A CA 20
ATOM 25095 C C . LYS A 1 50 ? 1.849 6.037 -14.214 1.00 0.00 28 LYS A C 20
ATOM 25096 O O . LYS A 1 50 ? 2.952 6.537 -13.944 1.00 0.00 28 LYS A O 20
ATOM 25115 N N . LEU A 1 51 ? 1.523 4.765 -13.946 1.00 0.00 29 LEU A N 20
ATOM 25116 C CA . LEU A 1 51 ? 2.462 3.807 -13.364 1.00 0.00 29 LEU A CA 20
ATOM 25117 C C . LEU A 1 51 ? 3.648 3.587 -14.327 1.00 0.00 29 LEU A C 20
ATOM 25118 O O . LEU A 1 51 ? 4.789 3.635 -13.905 1.00 0.00 29 LEU A O 20
ATOM 25134 N N . LYS A 1 52 ? 3.348 3.370 -15.614 1.00 0.00 30 LYS A N 20
ATOM 25135 C CA . LYS A 1 52 ? 4.363 3.060 -16.647 1.00 0.00 30 LYS A CA 20
ATOM 25136 C C . LYS A 1 52 ? 5.342 4.237 -16.849 1.00 0.00 30 LYS A C 20
ATOM 25137 O O . LYS A 1 52 ? 6.508 4.027 -17.193 1.00 0.00 30 LYS A O 20
ATOM 25156 N N . THR A 1 53 ? 4.842 5.469 -16.626 1.00 0.00 31 THR A N 20
ATOM 25157 C CA . THR A 1 53 ? 5.674 6.687 -16.623 1.00 0.00 31 THR A CA 20
ATOM 25158 C C . THR A 1 53 ? 6.643 6.656 -15.418 1.00 0.00 31 THR A C 20
ATOM 25159 O O . THR A 1 53 ? 7.847 6.877 -15.578 1.00 0.00 31 THR A O 20
ATOM 25170 N N . HIS A 1 54 ? 6.088 6.331 -14.221 1.00 0.00 32 HIS A N 20
ATOM 25171 C CA . HIS A 1 54 ? 6.872 6.147 -12.974 1.00 0.00 32 HIS A CA 20
ATOM 25172 C C . HIS A 1 54 ? 7.975 5.092 -13.177 1.00 0.00 32 HIS A C 20
ATOM 25173 O O . HIS A 1 54 ? 9.111 5.302 -12.769 1.00 0.00 32 HIS A O 20
ATOM 25188 N N . LEU A 1 55 ? 7.608 3.977 -13.832 1.00 0.00 33 LEU A N 20
ATOM 25189 C CA . LEU A 1 55 ? 8.514 2.851 -14.115 1.00 0.00 33 LEU A CA 20
ATOM 25190 C C . LEU A 1 55 ? 9.646 3.315 -15.033 1.00 0.00 33 LEU A C 20
ATOM 25191 O O . LEU A 1 55 ? 10.800 3.097 -14.738 1.00 0.00 33 LEU A O 20
ATOM 25207 N N . SER A 1 56 ? 9.269 4.020 -16.109 1.00 0.00 34 SER A N 20
ATOM 25208 C CA . SER A 1 56 ? 10.198 4.558 -17.121 1.00 0.00 34 SER A CA 20
ATOM 25209 C C . SER A 1 56 ? 11.238 5.522 -16.499 1.00 0.00 34 SER A C 20
ATOM 25210 O O . SER A 1 56 ? 12.360 5.639 -17.000 1.00 0.00 34 SER A O 20
ATOM 25218 N N . ASN A 1 57 ? 10.837 6.212 -15.419 1.00 0.00 35 ASN A N 20
ATOM 25219 C CA . ASN A 1 57 ? 11.711 7.135 -14.672 1.00 0.00 35 ASN A CA 20
ATOM 25220 C C . ASN A 1 57 ? 12.667 6.343 -13.758 1.00 0.00 35 ASN A C 20
ATOM 25221 O O . ASN A 1 57 ? 13.892 6.504 -13.829 1.00 0.00 35 ASN A O 20
ATOM 25232 N N . VAL A 1 58 ? 12.090 5.448 -12.932 1.00 0.00 36 VAL A N 20
ATOM 25233 C CA . VAL A 1 58 ? 12.820 4.743 -11.850 1.00 0.00 36 VAL A CA 20
ATOM 25234 C C . VAL A 1 58 ? 13.560 3.479 -12.348 1.00 0.00 36 VAL A C 20
ATOM 25235 O O . VAL A 1 58 ? 14.309 2.854 -11.585 1.00 0.00 36 VAL A O 20
ATOM 25248 N N . TYR A 1 59 ? 13.336 3.104 -13.619 1.00 0.00 37 TYR A N 20
ATOM 25249 C CA . TYR A 1 59 ? 14.035 1.976 -14.266 1.00 0.00 37 TYR A CA 20
ATOM 25250 C C . TYR A 1 59 ? 15.424 2.491 -14.681 1.00 0.00 37 TYR A C 20
ATOM 25251 O O . TYR A 1 59 ? 15.498 3.547 -15.310 1.00 0.00 37 TYR A O 20
ATOM 25269 N N . PRO A 1 60 ? 16.535 1.774 -14.345 1.00 0.00 38 PRO A N 20
ATOM 25270 C CA . PRO A 1 60 ? 17.922 2.278 -14.571 1.00 0.00 38 PRO A CA 20
ATOM 25271 C C . PRO A 1 60 ? 18.230 2.546 -16.064 1.00 0.00 38 PRO A C 20
ATOM 25272 O O . PRO A 1 60 ? 18.987 3.466 -16.396 1.00 0.00 38 PRO A O 20
ATOM 25283 N N . SER A 1 61 ? 17.610 1.740 -16.944 1.00 0.00 39 SER A N 20
ATOM 25284 C CA . SER A 1 61 ? 17.734 1.879 -18.404 1.00 0.00 39 SER A CA 20
ATOM 25285 C C . SER A 1 61 ? 17.002 3.146 -18.895 1.00 0.00 39 SER A C 20
ATOM 25286 O O . SER A 1 61 ? 17.469 3.810 -19.827 1.00 0.00 39 SER A O 20
ATOM 25294 N N . LYS A 1 62 ? 15.868 3.460 -18.234 1.00 0.00 40 LYS A N 20
ATOM 25295 C CA . LYS A 1 62 ? 14.941 4.540 -18.634 1.00 0.00 40 LYS A CA 20
ATOM 25296 C C . LYS A 1 62 ? 14.463 4.351 -20.091 1.00 0.00 40 LYS A C 20
ATOM 25297 O O . LYS A 1 62 ? 14.996 4.988 -21.010 1.00 0.00 40 LYS A O 20
ATOM 25316 N N . PRO A 1 63 ? 13.483 3.423 -20.335 1.00 0.00 41 PRO A N 20
ATOM 25317 C CA . PRO A 1 63 ? 12.943 3.170 -21.689 1.00 0.00 41 PRO A CA 20
ATOM 25318 C C . PRO A 1 63 ? 11.963 4.282 -22.138 1.00 0.00 41 PRO A C 20
ATOM 25319 O O . PRO A 1 63 ? 11.571 5.132 -21.339 1.00 0.00 41 PRO A O 20
ATOM 25330 N N . LEU A 1 64 ? 11.597 4.271 -23.429 1.00 0.00 42 LEU A N 20
ATOM 25331 C CA . LEU A 1 64 ? 10.631 5.231 -23.998 1.00 0.00 42 LEU A CA 20
ATOM 25332 C C . LEU A 1 64 ? 9.204 4.787 -23.632 1.00 0.00 42 LEU A C 20
ATOM 25333 O O . LEU A 1 64 ? 8.748 3.755 -24.123 1.00 0.00 42 LEU A O 20
ATOM 25349 N N . THR A 1 65 ? 8.524 5.562 -22.757 1.00 0.00 43 THR A N 20
ATOM 25350 C CA . THR A 1 65 ? 7.182 5.213 -22.216 1.00 0.00 43 THR A CA 20
ATOM 25351 C C . THR A 1 65 ? 6.150 4.995 -23.352 1.00 0.00 43 THR A C 20
ATOM 25352 O O . THR A 1 65 ? 5.298 4.098 -23.281 1.00 0.00 43 THR A O 20
ATOM 25363 N N . LYS A 1 66 ? 6.280 5.837 -24.395 1.00 0.00 44 LYS A N 20
ATOM 25364 C CA . LYS A 1 66 ? 5.433 5.821 -25.606 1.00 0.00 44 LYS A CA 20
ATOM 25365 C C . LYS A 1 66 ? 5.581 4.503 -26.403 1.00 0.00 44 LYS A C 20
ATOM 25366 O O . LYS A 1 66 ? 4.639 4.076 -27.077 1.00 0.00 44 LYS A O 20
ATOM 25385 N N . ASP A 1 67 ? 6.765 3.873 -26.316 1.00 0.00 45 ASP A N 20
ATOM 25386 C CA . ASP A 1 67 ? 7.063 2.611 -27.031 1.00 0.00 45 ASP A CA 20
ATOM 25387 C C . ASP A 1 67 ? 6.661 1.409 -26.177 1.00 0.00 45 ASP A C 20
ATOM 25388 O O . ASP A 1 67 ? 6.245 0.369 -26.704 1.00 0.00 45 ASP A O 20
ATOM 25397 N N . GLN A 1 68 ? 6.786 1.576 -24.857 1.00 0.00 46 GLN A N 20
ATOM 25398 C CA . GLN A 1 68 ? 6.607 0.497 -23.885 1.00 0.00 46 GLN A CA 20
ATOM 25399 C C . GLN A 1 68 ? 5.128 0.200 -23.638 1.00 0.00 46 GLN A C 20
ATOM 25400 O O . GLN A 1 68 ? 4.283 1.100 -23.644 1.00 0.00 46 GLN A O 20
ATOM 25414 N N . ARG A 1 69 ? 4.831 -1.099 -23.494 1.00 0.00 47 ARG A N 20
ATOM 25415 C CA . ARG A 1 69 ? 3.524 -1.605 -23.060 1.00 0.00 47 ARG A CA 20
ATOM 25416 C C . ARG A 1 69 ? 3.744 -2.527 -21.855 1.00 0.00 47 ARG A C 20
ATOM 25417 O O . ARG A 1 69 ? 4.823 -3.120 -21.702 1.00 0.00 47 ARG A O 20
ATOM 25438 N N . LEU A 1 70 ? 2.711 -2.637 -21.017 1.00 0.00 48 LEU A N 20
ATOM 25439 C CA . LEU A 1 70 ? 2.697 -3.542 -19.864 1.00 0.00 48 LEU A CA 20
ATOM 25440 C C . LEU A 1 70 ? 1.846 -4.777 -20.209 1.00 0.00 48 LEU A C 20
ATOM 25441 O O . LEU A 1 70 ? 0.656 -4.656 -20.484 1.00 0.00 48 LEU A O 20
ATOM 25457 N N . VAL A 1 71 ? 2.493 -5.953 -20.253 1.00 0.00 49 VAL A N 20
ATOM 25458 C CA . VAL A 1 71 ? 1.841 -7.258 -20.485 1.00 0.00 49 VAL A CA 20
ATOM 25459 C C . VAL A 1 71 ? 1.791 -7.999 -19.149 1.00 0.00 49 VAL A C 20
ATOM 25460 O O . VAL A 1 71 ? 2.771 -8.002 -18.415 1.00 0.00 49 VAL A O 20
ATOM 25473 N N . TYR A 1 72 ? 0.658 -8.635 -18.844 1.00 0.00 50 TYR A N 20
ATOM 25474 C CA . TYR A 1 72 ? 0.474 -9.367 -17.588 1.00 0.00 50 TYR A CA 20
ATOM 25475 C C . TYR A 1 72 ? -0.112 -10.745 -17.896 1.00 0.00 50 TYR A C 20
ATOM 25476 O O . TYR A 1 72 ? -1.248 -10.839 -18.355 1.00 0.00 50 TYR A O 20
ATOM 25494 N N . SER A 1 73 ? 0.710 -11.798 -17.724 1.00 0.00 51 SER A N 20
ATOM 25495 C CA . SER A 1 73 ? 0.287 -13.216 -17.855 1.00 0.00 51 SER A CA 20
ATOM 25496 C C . SER A 1 73 ? -0.088 -13.589 -19.316 1.00 0.00 51 SER A C 20
ATOM 25497 O O . SER A 1 73 ? -0.563 -14.703 -19.571 1.00 0.00 51 SER A O 20
ATOM 25505 N N . GLY A 1 74 ? 0.147 -12.659 -20.270 1.00 0.00 52 GLY A N 20
ATOM 25506 C CA . GLY A 1 74 ? -0.216 -12.858 -21.682 1.00 0.00 52 GLY A CA 20
ATOM 25507 C C . GLY A 1 74 ? -1.104 -11.747 -22.227 1.00 0.00 52 GLY A C 20
ATOM 25508 O O . GLY A 1 74 ? -1.072 -11.462 -23.434 1.00 0.00 52 GLY A O 20
ATOM 25512 N N . ARG A 1 75 ? -1.905 -11.108 -21.345 1.00 0.00 53 ARG A N 20
ATOM 25513 C CA . ARG A 1 75 ? -2.830 -10.026 -21.754 1.00 0.00 53 ARG A CA 20
ATOM 25514 C C . ARG A 1 75 ? -2.110 -8.674 -21.812 1.00 0.00 53 ARG A C 20
ATOM 25515 O O . ARG A 1 75 ? -1.022 -8.515 -21.263 1.00 0.00 53 ARG A O 20
ATOM 25536 N N . LEU A 1 76 ? -2.753 -7.695 -22.462 1.00 0.00 54 LEU A N 20
ATOM 25537 C CA . LEU A 1 76 ? -2.276 -6.310 -22.502 1.00 0.00 54 LEU A CA 20
ATOM 25538 C C . LEU A 1 76 ? -2.998 -5.484 -21.423 1.00 0.00 54 LEU A C 20
ATOM 25539 O O . LEU A 1 76 ? -4.226 -5.563 -21.282 1.00 0.00 54 LEU A O 20
ATOM 25555 N N . LEU A 1 77 ? -2.214 -4.733 -20.644 1.00 0.00 55 LEU A N 20
ATOM 25556 C CA . LEU A 1 77 ? -2.717 -3.727 -19.703 1.00 0.00 55 LEU A CA 20
ATOM 25557 C C . LEU A 1 77 ? -2.664 -2.359 -20.422 1.00 0.00 55 LEU A C 20
ATOM 25558 O O . LEU A 1 77 ? -1.568 -1.827 -20.627 1.00 0.00 55 LEU A O 20
ATOM 25574 N N . PRO A 1 78 ? -3.824 -1.805 -20.894 1.00 0.00 56 PRO A N 20
ATOM 25575 C CA . PRO A 1 78 ? -3.867 -0.486 -21.570 1.00 0.00 56 PRO A CA 20
ATOM 25576 C C . PRO A 1 78 ? -3.947 0.688 -20.564 1.00 0.00 56 PRO A C 20
ATOM 25577 O O . PRO A 1 78 ? -4.541 0.568 -19.487 1.00 0.00 56 PRO A O 20
ATOM 25588 N N . ASP A 1 79 ? -3.391 1.838 -20.971 1.00 0.00 57 ASP A N 20
ATOM 25589 C CA . ASP A 1 79 ? -3.153 2.995 -20.084 1.00 0.00 57 ASP A CA 20
ATOM 25590 C C . ASP A 1 79 ? -4.439 3.724 -19.652 1.00 0.00 57 ASP A C 20
ATOM 25591 O O . ASP A 1 79 ? -4.385 4.559 -18.739 1.00 0.00 57 ASP A O 20
ATOM 25600 N N . HIS A 1 80 ? -5.588 3.416 -20.294 1.00 0.00 58 HIS A N 20
ATOM 25601 C CA . HIS A 1 80 ? -6.866 4.092 -19.982 1.00 0.00 58 HIS A CA 20
ATOM 25602 C C . HIS A 1 80 ? -7.438 3.640 -18.625 1.00 0.00 58 HIS A C 20
ATOM 25603 O O . HIS A 1 80 ? -8.054 4.438 -17.912 1.00 0.00 58 HIS A O 20
ATOM 25618 N N . LEU A 1 81 ? -7.223 2.357 -18.268 1.00 0.00 59 LEU A N 20
ATOM 25619 C CA . LEU A 1 81 ? -7.779 1.765 -17.027 1.00 0.00 59 LEU A CA 20
ATOM 25620 C C . LEU A 1 81 ? -6.736 1.756 -15.902 1.00 0.00 59 LEU A C 20
ATOM 25621 O O . LEU A 1 81 ? -5.533 1.943 -16.148 1.00 0.00 59 LEU A O 20
ATOM 25637 N N . GLN A 1 82 ? -7.215 1.542 -14.665 1.00 0.00 60 GLN A N 20
ATOM 25638 C CA . GLN A 1 82 ? -6.362 1.490 -13.469 1.00 0.00 60 GLN A CA 20
ATOM 25639 C C . GLN A 1 82 ? -5.896 0.048 -13.220 1.00 0.00 60 GLN A C 20
ATOM 25640 O O . GLN A 1 82 ? -6.631 -0.903 -13.517 1.00 0.00 60 GLN A O 20
ATOM 25654 N N . LEU A 1 83 ? -4.681 -0.097 -12.652 1.00 0.00 61 LEU A N 20
ATOM 25655 C CA . LEU A 1 83 ? -4.047 -1.412 -12.423 1.00 0.00 61 LEU A CA 20
ATOM 25656 C C . LEU A 1 83 ? -4.903 -2.337 -11.537 1.00 0.00 61 LEU A C 20
ATOM 25657 O O . LEU A 1 83 ? -4.932 -3.551 -11.776 1.00 0.00 61 LEU A O 20
ATOM 25673 N N . LYS A 1 84 ? -5.604 -1.745 -10.542 1.00 0.00 62 LYS A N 20
ATOM 25674 C CA . LYS A 1 84 ? -6.470 -2.489 -9.591 1.00 0.00 62 LYS A CA 20
ATOM 25675 C C . LYS A 1 84 ? -7.418 -3.473 -10.310 1.00 0.00 62 LYS A C 20
ATOM 25676 O O . LYS A 1 84 ? -7.554 -4.614 -9.891 1.00 0.00 62 LYS A O 20
ATOM 25695 N N . ASP A 1 85 ? -7.944 -3.047 -11.466 1.00 0.00 63 ASP A N 20
ATOM 25696 C CA . ASP A 1 85 ? -8.958 -3.794 -12.252 1.00 0.00 63 ASP A CA 20
ATOM 25697 C C . ASP A 1 85 ? -8.506 -5.230 -12.633 1.00 0.00 63 ASP A C 20
ATOM 25698 O O . ASP A 1 85 ? -9.333 -6.149 -12.749 1.00 0.00 63 ASP A O 20
ATOM 25707 N N . ILE A 1 86 ? -7.190 -5.405 -12.811 1.00 0.00 64 ILE A N 20
ATOM 25708 C CA . ILE A 1 86 ? -6.569 -6.699 -13.162 1.00 0.00 64 ILE A CA 20
ATOM 25709 C C . ILE A 1 86 ? -5.824 -7.265 -11.932 1.00 0.00 64 ILE A C 20
ATOM 25710 O O . ILE A 1 86 ? -5.800 -8.483 -11.695 1.00 0.00 64 ILE A O 20
ATOM 25726 N N . LEU A 1 87 ? -5.262 -6.351 -11.115 1.00 0.00 65 LEU A N 20
ATOM 25727 C CA . LEU A 1 87 ? -4.238 -6.690 -10.106 1.00 0.00 65 LEU A CA 20
ATOM 25728 C C . LEU A 1 87 ? -4.834 -6.786 -8.684 1.00 0.00 65 LEU A C 20
ATOM 25729 O O . LEU A 1 87 ? -4.095 -6.902 -7.702 1.00 0.00 65 LEU A O 20
ATOM 25745 N N . ARG A 1 88 ? -6.166 -6.764 -8.596 1.00 0.00 66 ARG A N 20
ATOM 25746 C CA . ARG A 1 88 ? -6.923 -6.924 -7.326 1.00 0.00 66 ARG A CA 20
ATOM 25747 C C . ARG A 1 88 ? -6.875 -8.370 -6.801 1.00 0.00 66 ARG A C 20
ATOM 25748 O O . ARG A 1 88 ? -7.212 -8.614 -5.639 1.00 0.00 66 ARG A O 20
ATOM 25769 N N . LYS A 1 89 ? -6.472 -9.323 -7.668 1.00 0.00 67 LYS A N 20
ATOM 25770 C CA . LYS A 1 89 ? -6.432 -10.756 -7.316 1.00 0.00 67 LYS A CA 20
ATOM 25771 C C . LYS A 1 89 ? -5.316 -11.042 -6.289 1.00 0.00 67 LYS A C 20
ATOM 25772 O O . LYS A 1 89 ? -5.598 -11.457 -5.163 1.00 0.00 67 LYS A O 20
ATOM 25791 N N . GLN A 1 90 ? -4.047 -10.809 -6.680 1.00 0.00 68 GLN A N 20
ATOM 25792 C CA . GLN A 1 90 ? -2.884 -11.056 -5.789 1.00 0.00 68 GLN A CA 20
ATOM 25793 C C . GLN A 1 90 ? -2.607 -9.833 -4.896 1.00 0.00 68 GLN A C 20
ATOM 25794 O O . GLN A 1 90 ? -2.053 -9.980 -3.802 1.00 0.00 68 GLN A O 20
ATOM 25808 N N . ASP A 1 91 ? -3.000 -8.639 -5.402 1.00 0.00 69 ASP A N 20
ATOM 25809 C CA . ASP A 1 91 ? -2.879 -7.325 -4.716 1.00 0.00 69 ASP A CA 20
ATOM 25810 C C . ASP A 1 91 ? -1.406 -6.849 -4.624 1.00 0.00 69 ASP A C 20
ATOM 25811 O O . ASP A 1 91 ? -1.036 -5.836 -5.233 1.00 0.00 69 ASP A O 20
ATOM 25820 N N . GLU A 1 92 ? -0.593 -7.592 -3.863 1.00 0.00 70 GLU A N 20
ATOM 25821 C CA . GLU A 1 92 ? 0.826 -7.299 -3.625 1.00 0.00 70 GLU A CA 20
ATOM 25822 C C . GLU A 1 92 ? 1.695 -7.511 -4.894 1.00 0.00 70 GLU A C 20
ATOM 25823 O O . GLU A 1 92 ? 1.973 -6.560 -5.623 1.00 0.00 70 GLU A O 20
ATOM 25835 N N . TYR A 1 93 ? 2.091 -8.770 -5.157 1.00 0.00 71 TYR A N 20
ATOM 25836 C CA . TYR A 1 93 ? 3.126 -9.100 -6.159 1.00 0.00 71 TYR A CA 20
ATOM 25837 C C . TYR A 1 93 ? 2.499 -9.326 -7.543 1.00 0.00 71 TYR A C 20
ATOM 25838 O O . TYR A 1 93 ? 1.493 -10.039 -7.668 1.00 0.00 71 TYR A O 20
ATOM 25856 N N . HIS A 1 94 ? 3.070 -8.673 -8.581 1.00 0.00 72 HIS A N 20
ATOM 25857 C CA . HIS A 1 94 ? 2.545 -8.726 -9.960 1.00 0.00 72 HIS A CA 20
ATOM 25858 C C . HIS A 1 94 ? 3.691 -8.698 -10.977 1.00 0.00 72 HIS A C 20
ATOM 25859 O O . HIS A 1 94 ? 4.285 -7.642 -11.211 1.00 0.00 72 HIS A O 20
ATOM 25874 N N . MET A 1 95 ? 4.003 -9.869 -11.568 1.00 0.00 73 MET A N 20
ATOM 25875 C CA . MET A 1 95 ? 5.025 -9.975 -12.619 1.00 0.00 73 MET A CA 20
ATOM 25876 C C . MET A 1 95 ? 4.470 -9.454 -13.961 1.00 0.00 73 MET A C 20
ATOM 25877 O O . MET A 1 95 ? 3.723 -10.141 -14.671 1.00 0.00 73 MET A O 20
ATOM 25891 N N . VAL A 1 96 ? 4.811 -8.196 -14.257 1.00 0.00 74 VAL A N 20
ATOM 25892 C CA . VAL A 1 96 ? 4.401 -7.499 -15.478 1.00 0.00 74 VAL A CA 20
ATOM 25893 C C . VAL A 1 96 ? 5.606 -7.355 -16.435 1.00 0.00 74 VAL A C 20
ATOM 25894 O O . VAL A 1 96 ? 6.633 -6.765 -16.086 1.00 0.00 74 VAL A O 20
ATOM 25907 N N . HIS A 1 97 ? 5.449 -7.926 -17.630 1.00 0.00 75 HIS A N 20
ATOM 25908 C CA . HIS A 1 97 ? 6.452 -7.917 -18.700 1.00 0.00 75 HIS A CA 20
ATOM 25909 C C . HIS A 1 97 ? 6.388 -6.598 -19.499 1.00 0.00 75 HIS A C 20
ATOM 25910 O O . HIS A 1 97 ? 5.370 -6.314 -20.132 1.00 0.00 75 HIS A O 20
ATOM 25925 N N . LEU A 1 98 ? 7.474 -5.807 -19.466 1.00 0.00 76 LEU A N 20
ATOM 25926 C CA . LEU A 1 98 ? 7.653 -4.663 -20.384 1.00 0.00 76 LEU A CA 20
ATOM 25927 C C . LEU A 1 98 ? 7.836 -5.196 -21.824 1.00 0.00 76 LEU A C 20
ATOM 25928 O O . LEU A 1 98 ? 8.333 -6.308 -22.006 1.00 0.00 76 LEU A O 20
ATOM 25944 N N . VAL A 1 99 ? 7.417 -4.408 -22.827 1.00 0.00 77 VAL A N 20
ATOM 25945 C CA . VAL A 1 99 ? 7.637 -4.737 -24.253 1.00 0.00 77 VAL A CA 20
ATOM 25946 C C . VAL A 1 99 ? 7.809 -3.430 -25.074 1.00 0.00 77 VAL A C 20
ATOM 25947 O O . VAL A 1 99 ? 6.859 -2.623 -25.154 1.00 0.00 77 VAL A O 20
#

Radius of gyration: 11.11 Å; Cα contacts (8 Å, |Δi|>4): 129; chains: 1; bounding box: 27×20×26 Å

Secondary structure (DSSP, 8-state):
-EEEEEE-TTSSS--EEEEE-TTSBHHHHHHHHHHHSTT---TTT--EEETTEEE-TTSBTHHHHTTT-SEEEEEE-

Foldseek 3Di:
DAQEQEQEQVSPDGGDRDDDALPAFQLVVLCVCLVPPPVNDDSVVKWKAFPHHTRDRVGGNCVPCVPVRHYGYIYID

CATH classification: 3.10.20.90

Organism: Homo sapiens (NCBI:txid9606)

GO terms:
  GO:0005515 protein binding (F, IPI)

InterPro domains:
  IPR000626 Ubiquitin-like domain [PF00240] (19-87)
  IPR000626 Ubiquitin-like domain [PS50053] (10-71)
  IPR000626 Ubiquitin-like domain [SM00213] (10-87)
  IPR029071 Ubiquitin-like domain superfamily [SSF54236] (10-94)
  IPR039751 Homocysteine-responsive endoplasmic reticulum-resident ubiquitin-like domain member 1 /2 [PTHR12943] (1-406)

Nearest PDB structures (foldseek):
  2kdb-assembly1_A  TM=9.676E-01  e=3.568E-14  Homo sapiens
  1wgd-assembly1_A  TM=8.632E-01  e=7.443E-08  Homo sapiens
  5e6j-assembly2_E  TM=8.561E-01  e=1.188E-03  synthetic construct
  8peq-assembly2_J  TM=8.408E-01  e=2.501E-03  Homo sapiens
  1wju-assembly1_A  TM=6.637E-01  e=3.274E-02  Homo sapiens